Protein AF-0000000078346022 (afdb_homodimer)

pLDDT: mean 91.66, std 9.85, range [33.22, 98.88]

Secondary structure (DSSP, 8-state):
-BEE-----EEEEEEETTEEEE-TTS-EEEEEEEETTEEEEEEE-TT----SEESS--TT--S---S--TTT-EEGGGGGGGS--PPPEEEE-SSSSEEEEE-SSEEEEEE-GGG--EEEEEE--S-TTSPPPEEEEB-TTTTEEEETTS-EEEEEE--TTEEEEESSS-SS-S--TT-EEEE-----TTB-TTT--S-SB---EEEEEETTTTEEEEEEE---S-EEEESS-SEETTTEEEEEEEESSSSEEEEEEE-SSHHHHHHHHHHHH-PPPPPPGGGGS-EEE-HHHHHSTTHHHHHHHHHHHHHHHT----EEEE-GGGGB-TTT--B-TT---TTT-S-HHHHHHHHHHTT-EEEEEE-SEEETT-TTHHHHHHTT-B-EETTTTEE--EEEE-SSTT-EEEEEEB-TTSHHHHHHHHHHHHHHHHHT--EEEE-S-S----BTT-EE-GGG---EEHHHH-HHHHHHHHHHHHHHHHHHH-TTBPPEEEESSB-TTGGGT--BEE--SBBSSHHHHHHHHHHHHHHHHTT--SEE--TT-SBSSPPPGGGG-HHHHHHHHHHHHHTHHHHHHHHHHHHHH---SEEEHHHHHTT-GGGTT--S-EEETTTEEEE---STT--EEEEEE--SBTTB-EEEETTT--EEESSEEEEEE--TTS-SEEEEETTEEEEE----SS---TT--EEEEEEE--TT--SPPPPEEEEE--SSBTT---EEEEEEEEE-TTSEEEEEEEEEEESS--S--EEEEEEPTT--PEEEEE-TTS-EEE-EE-TTT--EEEEEE---GGG-/-BEE-----EEEEEEETTEEEE-TTS-EEEEEEEETTEEEEEEE-TT----SEESS--TT--S---S--TTT-EEGGGGGGGS-----EEEE-SSSSEEEEE-SSEEEEEE-GGG--EEEEEE--S-TTSPPPEEEEB-TTTTEEEETTS-EEEEEE--TTEEEEESSS-SS-S--TT-EEEE-----TTB-TTT--S-SB---EEEEEETTTTEEEEEEE---S-EEEESS-SEETTTEEEEEEEESSSSEEEEEEE-SSHHHHHHHHHHHH-PPPPPPGGGGS-EEE-HHHHHSTTHHHHHHHHHHHHHHTT----EEEE-GGGGB-TTT--B-TT---TTT-S-HHHHHHHHHHTT-EEEEEE-SEEETT-TTHHHHHHTT-B-EETTTTEE--EEEE-SSTT-EEEEEEB-TTSHHHHHHHHHHHHHHHHHT--EEEE-S-S----BTT-EE-GGG-TTEEHHHH-HHHHHHHHHHHHHHHHHHH-TTBPPEEEESSB-TTGGGT--BEE--SBBSSHHHHHHHHHHHHHHHHTT--SEE--TT-SBSSPPPGGGG-HHHHHHHHHHHHHTHHHHHHHHHHHHHH---SEEEHHHHHTT-GGGTT--S-EEETTTEEEE---STT--EEEEEE--SBTTB-EEEETTT--EEESSEEEEEE--TTS-SEEEEETTEEEEE----SS-S-----EEEEEEE--TT--SPPPPEEEEE--SSBTT---EEEEEEEEE-TTSEEEEEEEEEEESS--S--EEEEEEPTT--PEEEEE-TTS-EEE-EE-TTT--EEEEEE---GGG-

Radius of gyration: 36.04 Å; Cα contacts (8 Å, |Δi|>4): 4235; chains: 2; bounding box: 82×102×96 Å

Structure (mmCIF, N/CA/C/O backbone):
data_AF-0000000078346022-model_v1
#
loop_
_entity.id
_entity.type
_entity.pdbx_description
1 polymer 'Uncharacterized protein'
#
loop_
_atom_site.group_PDB
_atom_site.id
_atom_site.type_symbol
_atom_site.label_atom_id
_atom_site.label_alt_id
_atom_site.label_comp_id
_atom_site.label_asym_id
_atom_site.label_entity_id
_atom_site.label_seq_id
_atom_site.pdbx_PDB_ins_code
_atom_site.Cartn_x
_atom_site.Cartn_y
_atom_site.Cartn_z
_atom_site.occupancy
_atom_site.B_iso_or_equiv
_atom_site.auth_seq_id
_atom_site.auth_comp_id
_atom_site.auth_asym_id
_atom_site.auth_atom_id
_atom_site.pdbx_PDB_model_num
ATOM 1 N N . MET A 1 1 ? 4.852 -13.477 15.742 1 86.56 1 MET A N 1
ATOM 2 C CA . MET A 1 1 ? 3.494 -13.18 16.188 1 86.56 1 MET A CA 1
ATOM 3 C C . MET A 1 1 ? 2.922 -14.336 17 1 86.56 1 MET A C 1
ATOM 5 O O . MET A 1 1 ? 3.137 -15.5 16.656 1 86.56 1 MET A O 1
ATOM 9 N N . ARG A 1 2 ? 2.363 -14.094 18.156 1 91.38 2 ARG A N 1
ATOM 10 C CA . ARG A 1 2 ? 1.606 -15.008 19 1 91.38 2 ARG A CA 1
ATOM 11 C C . ARG A 1 2 ? 0.246 -14.422 19.359 1 91.38 2 ARG A C 1
ATOM 13 O O . ARG A 1 2 ? 0.066 -13.891 20.453 1 91.38 2 ARG A O 1
ATOM 20 N N . LEU A 1 3 ? -0.687 -14.578 18.484 1 93.19 3 LEU A N 1
ATOM 21 C CA . LEU A 1 3 ? -1.967 -13.883 18.578 1 93.19 3 LEU A CA 1
ATOM 22 C C . LEU A 1 3 ? -2.949 -14.656 19.438 1 93.19 3 LEU A C 1
ATOM 24 O O . LEU A 1 3 ? -3.006 -15.891 19.375 1 93.19 3 LEU A O 1
ATOM 28 N N . ARG A 1 4 ? -3.605 -13.953 20.312 1 93.62 4 ARG A N 1
ATOM 29 C CA . ARG A 1 4 ? -4.648 -14.484 21.188 1 93.62 4 ARG A CA 1
ATOM 30 C C . ARG A 1 4 ? -5.953 -13.711 21.016 1 93.62 4 ARG A C 1
ATOM 32 O O . ARG A 1 4 ? -5.945 -12.492 20.859 1 93.62 4 ARG A O 1
ATOM 39 N N . ILE A 1 5 ? -7.016 -14.422 20.969 1 93.69 5 ILE A N 1
ATOM 40 C CA . ILE A 1 5 ? -8.352 -13.844 20.953 1 93.69 5 ILE A CA 1
ATOM 41 C C . ILE A 1 5 ? -9.07 -14.188 22.266 1 93.69 5 ILE A C 1
ATOM 43 O O . ILE A 1 5 ? -9.43 -15.344 22.5 1 93.69 5 ILE A O 1
ATOM 47 N N . PRO A 1 6 ? -9.328 -13.18 23.062 1 95.38 6 PRO A N 1
ATOM 48 C CA . PRO A 1 6 ? -10.016 -13.469 24.328 1 95.38 6 PRO A CA 1
ATOM 49 C C . PRO A 1 6 ? -11.406 -14.062 24.109 1 95.38 6 PRO A C 1
ATOM 51 O O . PRO A 1 6 ? -12.133 -13.641 23.203 1 95.38 6 PRO A O 1
ATOM 54 N N . GLN A 1 7 ? -11.797 -14.977 25.016 1 93.62 7 GLN A N 1
ATOM 55 C CA . GLN A 1 7 ? -13.094 -15.648 24.953 1 93.62 7 GLN A CA 1
ATOM 56 C C . GLN A 1 7 ? -13.727 -15.734 26.344 1 93.62 7 GLN A C 1
ATOM 58 O O . GLN A 1 7 ? -13.086 -15.414 27.344 1 93.62 7 GLN A O 1
ATOM 63 N N . ASN A 1 8 ? -15.047 -16.125 26.359 1 95.44 8 ASN A N 1
ATOM 64 C CA . ASN A 1 8 ? -15.82 -16.328 27.594 1 95.44 8 ASN A CA 1
ATOM 65 C C . ASN A 1 8 ? -15.93 -15.039 28.406 1 95.44 8 ASN A C 1
ATOM 67 O O . ASN A 1 8 ? -15.609 -15.023 29.594 1 95.44 8 ASN A O 1
ATOM 71 N N . PHE A 1 9 ? -16.312 -14.023 27.781 1 96.06 9 PHE A N 1
ATOM 72 C CA . PHE A 1 9 ? -16.516 -12.734 28.438 1 96.06 9 PHE A CA 1
ATOM 73 C C . PHE A 1 9 ? -17.734 -12.773 29.359 1 96.06 9 PHE A C 1
ATOM 75 O O . PHE A 1 9 ? -18.75 -13.398 29.031 1 96.06 9 PHE A O 1
ATOM 82 N N . GLN A 1 10 ? -17.656 -12.07 30.484 1 93.56 10 GLN A N 1
ATOM 83 C CA . GLN A 1 10 ? -18.75 -11.859 31.438 1 93.56 10 GLN A CA 1
ATOM 84 C C . GLN A 1 10 ? -18.781 -10.43 31.953 1 93.56 10 GLN A C 1
ATOM 86 O O . GLN A 1 10 ? -17.734 -9.766 32 1 93.56 10 GLN A O 1
ATOM 91 N N . VAL A 1 11 ? -19.969 -9.953 32.219 1 92.94 11 VAL A N 1
ATOM 92 C CA . VAL A 1 11 ? -20.109 -8.633 32.812 1 92.94 11 VAL A CA 1
ATOM 93 C C . VAL A 1 11 ? -19.594 -8.672 34.25 1 92.94 11 VAL A C 1
ATOM 95 O O . VAL A 1 11 ? -19.938 -9.578 35.031 1 92.94 11 VAL A O 1
ATOM 98 N N . VAL A 1 12 ? -18.781 -7.691 34.5 1 89.19 12 VAL A N 1
ATOM 99 C CA . VAL A 1 12 ? -18.234 -7.594 35.844 1 89.19 12 VAL A CA 1
ATOM 100 C C . VAL A 1 12 ? -19.188 -6.793 36.75 1 89.19 12 VAL A C 1
ATOM 102 O O . VAL A 1 12 ? -19.766 -5.801 36.281 1 89.19 12 VAL A O 1
ATOM 105 N N . ASP A 1 13 ? -19.656 -7.145 37.938 1 70.62 13 ASP A N 1
ATOM 106 C CA . ASP A 1 13 ? -20.719 -6.688 38.812 1 70.62 13 ASP A CA 1
ATOM 107 C C . ASP A 1 13 ? -20.484 -5.258 39.281 1 70.62 13 ASP A C 1
ATOM 109 O O . ASP A 1 13 ? -21.359 -4.629 39.844 1 70.62 13 ASP A O 1
ATOM 113 N N . ASN A 1 14 ? -19.391 -4.613 39.031 1 61.38 14 ASN A N 1
ATOM 114 C CA . ASN A 1 14 ? -19.203 -3.377 39.781 1 61.38 14 ASN A CA 1
ATOM 115 C C . ASN A 1 14 ? -19.828 -2.184 39.062 1 61.38 14 ASN A C 1
ATOM 117 O O . ASN A 1 14 ? -19.344 -1.061 39.156 1 61.38 14 ASN A O 1
ATOM 121 N N . GLY A 1 15 ? -21.031 -2.287 38.406 1 64.12 15 GLY A N 1
ATOM 122 C CA . GLY A 1 15 ? -21.734 -1.156 37.812 1 64.12 15 GLY A CA 1
ATOM 123 C C . GLY A 1 15 ? -21.625 -1.075 36.312 1 64.12 15 GLY A C 1
ATOM 124 O O . GLY A 1 15 ? -20.719 -1.668 35.719 1 64.12 15 GLY A O 1
ATOM 125 N N . LEU A 1 16 ? -22.719 -0.523 35.812 1 66.5 16 LEU A N 1
ATOM 126 C CA . LEU A 1 16 ? -22.906 -0.457 34.375 1 66.5 16 LEU A CA 1
ATOM 127 C C . LEU A 1 16 ? -22.359 0.853 33.812 1 66.5 16 LEU A C 1
ATOM 129 O O . LEU A 1 16 ? -22.391 1.071 32.594 1 66.5 16 LEU A O 1
ATOM 133 N N . GLN A 1 17 ? -21.828 1.64 34.656 1 78.88 17 GLN A N 1
ATOM 134 C CA . GLN A 1 17 ? -21.188 2.865 34.219 1 78.88 17 GLN A CA 1
ATOM 135 C C . GLN A 1 17 ? -19.844 3.08 34.906 1 78.88 17 GLN A C 1
ATOM 137 O O . GLN A 1 17 ? -19.781 3.654 36 1 78.88 17 GLN A O 1
ATOM 142 N N . PRO A 1 18 ? -18.75 2.73 34.25 1 91.62 18 PRO A N 1
ATOM 143 C CA . PRO A 1 18 ? -18.688 2.121 32.938 1 91.62 18 PRO A CA 1
ATOM 144 C C . PRO A 1 18 ? -19.016 0.631 32.938 1 91.62 18 PRO A C 1
ATOM 146 O O . PRO A 1 18 ? -19 0.001 34 1 91.62 18 PRO A O 1
ATOM 149 N N . LEU A 1 19 ? -19.5 0.159 31.828 1 94.69 19 LEU A N 1
ATOM 150 C CA . LEU A 1 19 ? -19.656 -1.283 31.688 1 94.69 19 LEU A CA 1
ATOM 151 C C . LEU A 1 19 ? -18.297 -1.981 31.625 1 94.69 19 LEU A C 1
ATOM 153 O O . LEU A 1 19 ? -17.422 -1.571 30.859 1 94.69 19 LEU A O 1
ATOM 157 N N . ARG A 1 20 ? -18.109 -2.979 32.438 1 95.62 20 ARG A N 1
ATOM 158 C CA . ARG A 1 20 ? -16.859 -3.75 32.469 1 95.62 20 ARG A CA 1
ATOM 159 C C . ARG A 1 20 ? -17.125 -5.219 32.156 1 95.62 20 ARG A C 1
ATOM 161 O O . ARG A 1 20 ? -18.047 -5.824 32.688 1 95.62 20 ARG A O 1
ATOM 168 N N . LEU A 1 21 ? -16.359 -5.688 31.219 1 96.44 21 LEU A N 1
ATOM 169 C CA . LEU A 1 21 ? -16.422 -7.09 30.828 1 96.44 21 LEU A CA 1
ATOM 170 C C . LEU A 1 21 ? -15.07 -7.773 31 1 96.44 21 LEU A C 1
ATOM 172 O O . LEU A 1 21 ? -14.031 -7.184 30.688 1 96.44 21 LEU A O 1
ATOM 176 N N . SER A 1 22 ? -15.031 -8.922 31.516 1 96 22 SER A N 1
ATOM 177 C CA . SER A 1 22 ? -13.797 -9.688 31.672 1 96 22 SER A CA 1
ATOM 178 C C . SER A 1 22 ? -13.883 -11.031 30.953 1 96 22 SER A C 1
ATOM 180 O O . SER A 1 22 ? -14.93 -11.68 30.969 1 96 22 SER A O 1
ATOM 182 N N . SER A 1 23 ? -12.805 -11.398 30.297 1 96.69 23 SER A N 1
ATOM 183 C CA . SER A 1 23 ? -12.742 -12.672 29.594 1 96.69 23 SER A CA 1
ATOM 184 C C . SER A 1 23 ? -12.203 -13.781 30.5 1 96.69 23 SER A C 1
ATOM 186 O O . SER A 1 23 ? -11.727 -13.508 31.594 1 96.69 23 SER A O 1
ATOM 188 N N . GLY A 1 24 ? -12.258 -15 30.016 1 94.56 24 GLY A N 1
ATOM 189 C CA . GLY A 1 24 ? -11.766 -16.156 30.766 1 94.56 24 GLY A CA 1
ATOM 190 C C . GLY A 1 24 ? -10.273 -16.094 31.016 1 94.56 24 GLY A C 1
ATOM 191 O O . GLY A 1 24 ? -9.797 -16.562 32.062 1 94.56 24 GLY A O 1
ATOM 192 N N . ASP A 1 25 ? -9.523 -15.516 30.125 1 92.38 25 ASP A N 1
ATOM 193 C CA . ASP A 1 25 ? -8.07 -15.477 30.25 1 92.38 25 ASP A CA 1
ATOM 194 C C . ASP A 1 25 ? -7.625 -14.242 31.031 1 92.38 25 ASP A C 1
ATOM 196 O O . ASP A 1 25 ? -6.434 -14.055 31.266 1 92.38 25 ASP A O 1
ATOM 200 N N . GLY A 1 26 ? -8.547 -13.367 31.297 1 93.94 26 GLY A N 1
ATOM 201 C CA . GLY A 1 26 ? -8.211 -12.234 32.156 1 93.94 26 GLY A CA 1
ATOM 202 C C . GLY A 1 26 ? -8.188 -10.914 31.406 1 93.94 26 GLY A C 1
ATOM 203 O O . GLY A 1 26 ? -7.824 -9.883 31.969 1 93.94 26 GLY A O 1
ATOM 204 N N . SER A 1 27 ? -8.602 -10.859 30.188 1 95.88 27 SER A N 1
ATOM 205 C CA . SER A 1 27 ? -8.742 -9.586 29.484 1 95.88 27 SER A CA 1
ATOM 206 C C . SER A 1 27 ? -9.891 -8.766 30.047 1 95.88 27 SER A C 1
ATOM 208 O O . SER A 1 27 ? -10.914 -9.312 30.469 1 95.88 27 SER A O 1
ATOM 210 N N . LEU A 1 28 ? -9.688 -7.512 30.109 1 96.12 28 LEU A N 1
ATOM 211 C CA . LEU A 1 28 ? -10.727 -6.59 30.531 1 96.12 28 LEU A CA 1
ATOM 212 C C . LEU A 1 28 ? -11.117 -5.641 29.406 1 96.12 28 LEU A C 1
ATOM 214 O O . LEU A 1 28 ? -10.25 -5.07 28.734 1 96.12 28 LEU A O 1
ATOM 218 N N . VAL A 1 29 ? -12.391 -5.504 29.125 1 97.12 29 VAL A N 1
ATOM 219 C CA . VAL A 1 29 ? -12.922 -4.504 28.219 1 97.12 29 VAL A CA 1
ATOM 220 C C . VAL A 1 29 ? -13.859 -3.557 28.969 1 97.12 29 VAL A C 1
ATOM 222 O O . VAL A 1 29 ? -14.773 -4 29.656 1 97.12 29 VAL A O 1
ATOM 225 N N . VAL A 1 30 ? -13.617 -2.293 28.859 1 96.31 30 VAL A N 1
ATOM 226 C CA . VAL A 1 30 ? -14.398 -1.276 29.562 1 96.31 30 VAL A CA 1
ATOM 227 C C . VAL A 1 30 ? -15.094 -0.379 28.531 1 96.31 30 VAL A C 1
ATOM 229 O O . VAL A 1 30 ? -14.453 0.173 27.641 1 96.31 30 VAL A O 1
ATOM 232 N N . VAL A 1 31 ? -16.406 -0.215 28.594 1 96.94 31 VAL A N 1
ATOM 233 C CA . VAL A 1 31 ? -17.203 0.651 27.734 1 96.94 31 VAL A CA 1
ATOM 234 C C . VAL A 1 31 ? -17.734 1.831 28.547 1 96.94 31 VAL A C 1
ATOM 236 O O . VAL A 1 31 ? -18.516 1.648 29.469 1 96.94 31 VAL A O 1
ATOM 239 N N . HIS A 1 32 ? -17.344 2.984 28.188 1 96.44 32 HIS A N 1
ATOM 240 C CA . HIS A 1 32 ? -17.719 4.191 28.922 1 96.44 32 HIS A CA 1
ATOM 241 C C . HIS A 1 32 ? -18.438 5.184 28.016 1 96.44 32 HIS A C 1
ATOM 243 O O . HIS A 1 32 ? -17.828 5.754 27.109 1 96.44 32 HIS A O 1
ATOM 249 N N . VAL A 1 33 ? -19.734 5.457 28.266 1 96.75 33 VAL A N 1
ATOM 250 C CA . VAL A 1 33 ? -20.453 6.512 27.562 1 96.75 33 VAL A CA 1
ATOM 251 C C . VAL A 1 33 ? -20 7.879 28.062 1 96.75 33 VAL A C 1
ATOM 253 O O . VAL A 1 33 ? -20.234 8.227 29.234 1 96.75 33 VAL A O 1
ATOM 256 N N . LEU A 1 34 ? -19.375 8.633 27.25 1 96.81 34 LEU A N 1
ATOM 257 C CA . LEU A 1 34 ? -18.828 9.93 27.641 1 96.81 34 LEU A CA 1
ATOM 258 C C . LEU A 1 34 ? -19.812 11.055 27.344 1 96.81 34 LEU A C 1
ATOM 260 O O . LEU A 1 34 ? -19.906 12.023 28.094 1 96.81 34 LEU A O 1
ATOM 264 N N . GLU A 1 35 ? -20.438 11.109 26.203 1 96.69 35 GLU A N 1
ATOM 265 C CA . GLU A 1 35 ? -21.516 11.961 25.719 1 96.69 35 GLU A CA 1
ATOM 266 C C . GLU A 1 35 ? -22.609 11.148 25.016 1 96.69 35 GLU A C 1
ATOM 268 O O . GLU A 1 35 ? -22.438 9.945 24.797 1 96.69 35 GLU A O 1
ATOM 273 N N . ASP A 1 36 ? -23.719 11.781 24.625 1 96.81 36 ASP A N 1
ATOM 274 C CA . ASP A 1 36 ? -24.812 11.055 23.984 1 96.81 36 ASP A CA 1
ATOM 275 C C . ASP A 1 36 ? -24.359 10.461 22.641 1 96.81 36 ASP A C 1
ATOM 277 O O . ASP A 1 36 ? -24.922 9.477 22.172 1 96.81 36 ASP A O 1
ATOM 281 N N . ASN A 1 37 ? -23.281 11 22.016 1 97.88 37 ASN A N 1
ATOM 282 C CA . ASN A 1 37 ? -22.828 10.531 20.719 1 97.88 37 ASN A CA 1
ATOM 283 C C . ASN A 1 37 ? -21.391 10.016 20.781 1 97.88 37 ASN A C 1
ATOM 285 O O . ASN A 1 37 ? -20.734 9.836 19.75 1 97.88 37 ASN A O 1
ATOM 289 N N . LEU A 1 38 ? -20.781 9.875 21.953 1 97.75 38 LEU A N 1
ATOM 290 C CA . LEU A 1 38 ? -19.375 9.57 22.109 1 97.75 38 LEU A CA 1
ATOM 291 C C . LEU A 1 38 ? -19.156 8.477 23.141 1 97.75 38 LEU A C 1
ATOM 293 O O . LEU A 1 38 ? -19.594 8.609 24.281 1 97.75 38 LEU A O 1
ATOM 297 N N . VAL A 1 39 ? -18.5 7.406 22.734 1 98.19 39 VAL A N 1
ATOM 298 C CA . VAL A 1 39 ? -18.25 6.258 23.609 1 98.19 39 VAL A CA 1
ATOM 299 C C . VAL A 1 39 ? -16.766 5.922 23.594 1 98.19 39 VAL A C 1
ATOM 301 O O . VAL A 1 39 ? -16.141 5.859 22.531 1 98.19 39 VAL A O 1
ATOM 304 N N . ARG A 1 40 ? -16.141 5.758 24.766 1 98 40 ARG A N 1
ATOM 305 C CA . ARG A 1 40 ? -14.773 5.301 24.938 1 98 40 ARG A CA 1
ATOM 306 C C . ARG A 1 40 ? -14.727 3.812 25.266 1 98 40 ARG A C 1
ATOM 308 O O . ARG A 1 40 ? -15.5 3.334 26.109 1 98 40 ARG A O 1
ATOM 315 N N . VAL A 1 41 ? -13.898 3.041 24.562 1 98.31 41 VAL A N 1
ATOM 316 C CA . VAL A 1 41 ? -13.719 1.615 24.812 1 98.31 41 VAL A CA 1
ATOM 317 C C . VAL A 1 41 ? -12.242 1.317 25.078 1 98.31 41 VAL A C 1
ATOM 319 O O . VAL A 1 41 ? -11.367 1.778 24.344 1 98.31 41 VAL A O 1
ATOM 322 N N . GLN A 1 42 ? -11.961 0.608 26.141 1 97.25 42 GLN A N 1
ATOM 323 C CA . GLN A 1 42 ? -10.609 0.154 26.469 1 97.25 42 GLN A CA 1
ATOM 324 C C . GLN A 1 42 ? -10.523 -1.37 26.453 1 97.25 42 GLN A C 1
ATOM 326 O O . GLN A 1 42 ? -11.461 -2.051 26.891 1 97.25 42 GLN A O 1
ATOM 331 N N . HIS A 1 43 ? -9.555 -1.953 25.844 1 97.88 43 HIS A N 1
ATOM 332 C CA . HIS A 1 43 ? -9.188 -3.361 25.953 1 97.88 43 HIS A CA 1
ATOM 333 C C . HIS A 1 43 ? -7.832 -3.531 26.625 1 97.88 43 HIS A C 1
ATOM 335 O O . HIS A 1 43 ? -6.812 -3.076 26.109 1 97.88 43 HIS A O 1
ATOM 341 N N . ILE A 1 44 ? -7.762 -4.121 27.766 1 96.56 44 ILE A N 1
ATOM 342 C CA . ILE A 1 44 ? -6.566 -4.387 28.547 1 96.56 44 ILE A CA 1
ATOM 343 C C . ILE A 1 44 ? -6.309 -5.891 28.609 1 96.56 44 ILE A C 1
ATOM 345 O O . ILE A 1 44 ? -6.914 -6.602 29.406 1 96.56 44 ILE A O 1
ATOM 349 N N . PRO A 1 45 ? -5.383 -6.379 27.75 1 96.62 45 PRO A N 1
ATOM 350 C CA . PRO A 1 45 ? -5.043 -7.805 27.797 1 96.62 45 PRO A CA 1
ATOM 351 C C . PRO A 1 45 ? -4.484 -8.234 29.156 1 96.62 45 PRO A C 1
ATOM 353 O O . PRO A 1 45 ? -4.125 -7.387 29.969 1 96.62 45 PRO A O 1
ATOM 356 N N . PRO A 1 46 ? -4.441 -9.562 29.406 1 94.81 46 PRO A N 1
ATOM 357 C CA . PRO A 1 46 ? -3.926 -10.055 30.688 1 94.81 46 PRO A CA 1
ATOM 358 C C . PRO A 1 46 ? -2.48 -9.633 30.938 1 94.81 46 PRO A C 1
ATOM 360 O O . PRO A 1 46 ? -1.649 -9.68 30.031 1 94.81 46 PRO A O 1
ATOM 363 N N . ASN A 1 47 ? -2.219 -9.211 32.062 1 89.44 47 ASN A N 1
ATOM 364 C CA . ASN A 1 47 ? -0.885 -8.875 32.562 1 89.44 47 ASN A CA 1
ATOM 365 C C . ASN A 1 47 ? -0.299 -7.68 31.797 1 89.44 47 ASN A C 1
ATOM 367 O O . ASN A 1 47 ? 0.918 -7.582 31.641 1 89.44 47 ASN A O 1
ATOM 371 N N . LYS A 1 48 ? -1.126 -6.934 31.188 1 90.5 48 LYS A N 1
ATOM 372 C CA . LYS A 1 48 ? -0.692 -5.688 30.562 1 90.5 48 LYS A CA 1
ATOM 373 C C . LYS A 1 48 ? -1.269 -4.477 31.297 1 90.5 48 LYS A C 1
ATOM 375 O O . LYS A 1 48 ? -2.363 -4.547 31.844 1 90.5 48 LYS A O 1
ATOM 380 N N . ASN A 1 49 ? -0.48 -3.471 31.344 1 85.56 49 ASN A N 1
ATOM 381 C CA . ASN A 1 49 ? -0.935 -2.229 31.969 1 85.56 49 ASN A CA 1
ATOM 382 C C . ASN A 1 49 ? -0.941 -1.075 30.969 1 85.56 49 ASN A C 1
ATOM 384 O O . ASN A 1 49 ? 0.013 -0.901 30.203 1 85.56 49 ASN A O 1
ATOM 388 N N . PRO A 1 50 ? -2.049 -0.382 31 1 87.5 50 PRO A N 1
ATOM 389 C CA . PRO A 1 50 ? -2.043 0.817 30.156 1 87.5 50 PRO A CA 1
ATOM 390 C C . PRO A 1 50 ? -1.057 1.876 30.656 1 87.5 50 PRO A C 1
ATOM 392 O O . PRO A 1 50 ? -0.699 1.894 31.828 1 87.5 50 PRO A O 1
ATOM 395 N N . LEU A 1 51 ? -0.676 2.73 29.703 1 88.56 51 LEU A N 1
ATOM 396 C CA . LEU A 1 51 ? 0.009 3.943 30.125 1 88.56 51 LEU A CA 1
ATOM 397 C C . LEU A 1 51 ? -0.872 4.762 31.062 1 88.56 51 LEU A C 1
ATOM 399 O O . LEU A 1 51 ? -2.074 4.898 30.828 1 88.56 51 LEU A O 1
ATOM 403 N N . GLU A 1 52 ? -0.318 5.293 32.031 1 89.06 52 GLU A N 1
ATOM 404 C CA . GLU A 1 52 ? -1.072 5.996 33.062 1 89.06 52 GLU A CA 1
ATOM 405 C C . GLU A 1 52 ? -1.688 7.281 32.5 1 89.06 52 GLU A C 1
ATOM 407 O O . GLU A 1 52 ? -2.768 7.691 32.938 1 89.06 52 GLU A O 1
ATOM 412 N N . THR A 1 53 ? -0.99 7.895 31.641 1 90.5 53 THR A N 1
ATOM 413 C CA . THR A 1 53 ? -1.434 9.211 31.188 1 90.5 53 THR A CA 1
ATOM 414 C C . THR A 1 53 ? -1.591 9.234 29.672 1 90.5 53 THR A C 1
ATOM 416 O O . THR A 1 53 ? -1.006 8.406 28.953 1 90.5 53 THR A O 1
ATOM 419 N N . THR A 1 54 ? -2.461 10.078 29.203 1 92.69 54 THR A N 1
ATOM 420 C CA . THR A 1 54 ? -2.562 10.445 27.797 1 92.69 54 THR A CA 1
ATOM 421 C C . THR A 1 54 ? -2.209 11.922 27.594 1 92.69 54 THR A C 1
ATOM 423 O O . THR A 1 54 ? -2.535 12.758 28.438 1 92.69 54 THR A O 1
ATOM 426 N N . HIS A 1 55 ? -1.502 12.156 26.5 1 91.44 55 HIS A N 1
ATOM 427 C CA . HIS A 1 55 ? -1.093 13.523 26.219 1 91.44 55 HIS A CA 1
ATOM 428 C C . HIS A 1 55 ? -1.881 14.102 25.047 1 91.44 55 HIS A C 1
ATOM 430 O O . HIS A 1 55 ? -1.911 15.32 24.844 1 91.44 55 HIS A O 1
ATOM 436 N N . ALA A 1 56 ? -2.559 13.266 24.297 1 92.69 56 ALA A N 1
ATOM 437 C CA . ALA A 1 56 ? -3.293 13.719 23.125 1 92.69 56 ALA A CA 1
ATOM 438 C C . ALA A 1 56 ? -4.723 14.109 23.484 1 92.69 56 ALA A C 1
ATOM 440 O O . ALA A 1 56 ? -5.27 15.062 22.922 1 92.69 56 ALA A O 1
ATOM 441 N N . VAL A 1 57 ? -5.379 13.383 24.375 1 93 57 VAL A N 1
ATOM 442 C CA . VAL A 1 57 ? -6.746 13.656 24.797 1 93 57 VAL A CA 1
ATOM 443 C C . VAL A 1 57 ? -6.75 14.805 25.812 1 93 57 VAL A C 1
ATOM 445 O O . VAL A 1 57 ? -6.152 14.703 26.875 1 93 57 VAL A O 1
ATOM 448 N N . TYR A 1 58 ? -7.414 15.812 25.391 1 86.81 58 TYR A N 1
ATOM 449 C CA . TYR A 1 58 ? -7.434 17.016 26.219 1 86.81 58 TYR A CA 1
ATOM 450 C C . TYR A 1 58 ? -8.719 17.797 26 1 86.81 58 TYR A C 1
ATOM 452 O O . TYR A 1 58 ? -8.688 18.938 25.547 1 86.81 58 TYR A O 1
ATOM 460 N N . PRO A 1 59 ? -9.859 17.234 26.516 1 81.62 59 PRO A N 1
ATOM 461 C CA . PRO A 1 59 ? -11.141 17.922 26.281 1 81.62 59 PRO A CA 1
ATOM 462 C C . PRO A 1 59 ? -11.227 19.266 27 1 81.62 59 PRO A C 1
ATOM 464 O O . PRO A 1 59 ? -10.719 19.406 28.109 1 81.62 59 PRO A O 1
ATOM 467 N N . GLY A 1 60 ? -12.078 20.188 26.5 1 67.06 60 GLY A N 1
ATOM 468 C CA . GLY A 1 60 ? -12.336 21.484 27.109 1 67.06 60 GLY A CA 1
ATOM 469 C C . GLY A 1 60 ? -11.211 22.484 26.906 1 67.06 60 GLY A C 1
ATOM 470 O O . GLY A 1 60 ? -11.227 23.578 27.484 1 67.06 60 GLY A O 1
ATOM 471 N N . PHE A 1 61 ? -10.148 21.938 26.297 1 55.44 61 PHE A N 1
ATOM 472 C CA . PHE A 1 61 ? -8.984 22.812 26.172 1 55.44 61 PHE A CA 1
ATOM 473 C C . PHE A 1 61 ? -9.07 23.656 24.906 1 55.44 61 PHE A C 1
ATOM 475 O O . PHE A 1 61 ? -9.367 23.141 23.828 1 55.44 61 PHE A O 1
ATOM 482 N N . ASN A 1 62 ? -9.562 25.016 25.031 1 50.78 62 ASN A N 1
ATOM 483 C CA . ASN A 1 62 ? -9.234 25.969 23.984 1 50.78 62 ASN A CA 1
ATOM 484 C C . ASN A 1 62 ? -7.766 26.391 24.031 1 50.78 62 ASN A C 1
ATOM 486 O O . ASN A 1 62 ? -7.117 26.25 25.078 1 50.78 62 ASN A O 1
ATOM 490 N N . ALA A 1 63 ? -7.094 26.578 22.938 1 45.5 63 ALA A N 1
ATOM 491 C CA . ALA A 1 63 ? -5.699 27 22.844 1 45.5 63 ALA A CA 1
ATOM 492 C C . ALA A 1 63 ? -5.348 27.984 23.953 1 45.5 63 ALA A C 1
ATOM 494 O O . ALA A 1 63 ? -4.188 28.359 24.109 1 45.5 63 ALA A O 1
ATOM 495 N N . THR A 1 64 ? -6.32 28.922 24.312 1 44.34 64 THR A N 1
ATOM 496 C CA . THR A 1 64 ? -5.758 29.875 25.266 1 44.34 64 THR A CA 1
ATOM 497 C C . THR A 1 64 ? -5.25 29.156 26.516 1 44.34 64 THR A C 1
ATOM 499 O O . THR A 1 64 ? -6.027 28.875 27.438 1 44.34 64 THR A O 1
ATOM 502 N N . ALA A 1 65 ? -4.449 28.312 26.25 1 42.91 65 ALA A N 1
ATOM 503 C CA . ALA A 1 65 ? -3.846 27.5 27.297 1 42.91 65 ALA A CA 1
ATOM 504 C C . ALA A 1 65 ? -3.391 28.359 28.484 1 42.91 65 ALA A C 1
ATOM 506 O O . ALA A 1 65 ? -2.434 29.125 28.359 1 42.91 65 ALA A O 1
ATOM 507 N N . ASN A 1 66 ? -4.191 29.078 29.031 1 40.81 66 ASN A N 1
ATOM 508 C CA . ASN A 1 66 ? -3.453 29.312 30.266 1 40.81 66 ASN A CA 1
ATOM 509 C C . ASN A 1 66 ? -2.662 28.078 30.688 1 40.81 66 ASN A C 1
ATOM 511 O O . ASN A 1 66 ? -2.893 26.969 30.172 1 40.81 66 ASN A O 1
ATOM 515 N N . GLY A 1 67 ? -2.25 28.062 31.969 1 37.91 67 GLY A N 1
ATOM 516 C CA . GLY A 1 67 ? -1.117 27.391 32.594 1 37.91 67 GLY A CA 1
ATOM 517 C C . GLY A 1 67 ? -1.059 25.906 32.281 1 37.91 67 GLY A C 1
ATOM 518 O O . GLY A 1 67 ? -0.018 25.391 31.859 1 37.91 67 GLY A O 1
ATOM 519 N N . MET A 1 68 ? -1.928 24.984 32.969 1 41.25 68 MET A N 1
ATOM 520 C CA . MET A 1 68 ? -1.291 23.875 33.625 1 41.25 68 MET A CA 1
ATOM 521 C C . MET A 1 68 ? -0.827 22.812 32.625 1 41.25 68 MET A C 1
ATOM 523 O O . MET A 1 68 ? -1.296 22.781 31.5 1 41.25 68 MET A O 1
ATOM 527 N N . ASP A 1 69 ? -0.167 21.516 33.219 1 53.84 69 ASP A N 1
ATOM 528 C CA . ASP A 1 69 ? 0.987 20.625 33.188 1 53.84 69 ASP A CA 1
ATOM 529 C C . ASP A 1 69 ? 0.878 19.625 32.062 1 53.84 69 ASP A C 1
ATOM 531 O O . ASP A 1 69 ? 0.495 18.469 32.25 1 53.84 69 ASP A O 1
ATOM 535 N N . SER A 1 70 ? 0.593 20.156 30.859 1 68.69 70 SER A N 1
ATOM 536 C CA . SER A 1 70 ? 0.554 19.312 29.656 1 68.69 70 SER A CA 1
ATOM 537 C C . SER A 1 70 ? 1.729 18.344 29.625 1 68.69 70 SER A C 1
ATOM 539 O O . SER A 1 70 ? 1.635 17.266 29.031 1 68.69 70 SER A O 1
ATOM 541 N N . ILE A 1 71 ? 2.621 18.859 30.297 1 83.25 71 ILE A N 1
ATOM 542 C CA . ILE A 1 71 ? 3.805 18 30.266 1 83.25 71 ILE A CA 1
ATOM 543 C C . ILE A 1 71 ? 3.504 16.672 30.938 1 83.25 71 ILE A C 1
ATOM 545 O O . ILE A 1 71 ? 4.031 15.633 30.547 1 83.25 71 ILE A O 1
ATOM 549 N N . HIS A 1 72 ? 2.564 16.781 31.828 1 86.31 72 HIS A N 1
ATOM 550 C CA . HIS A 1 72 ? 2.287 15.57 32.594 1 86.31 72 HIS A CA 1
ATOM 551 C C . HIS A 1 72 ? 1.169 14.758 31.938 1 86.31 72 HIS A C 1
ATOM 553 O O . HIS A 1 72 ? 0.989 13.578 32.25 1 86.31 72 HIS A O 1
ATOM 559 N N . GLY A 1 73 ? 0.503 15.359 31.047 1 88.12 73 GLY A N 1
ATOM 560 C CA . GLY A 1 73 ? -0.61 14.656 30.438 1 88.12 73 GLY A CA 1
ATOM 561 C C . GLY A 1 73 ? -1.811 14.508 31.344 1 88.12 73 GLY A C 1
ATOM 562 O O . GLY A 1 73 ? -1.792 14.984 32.469 1 88.12 73 GLY A O 1
ATOM 563 N N . LEU A 1 74 ? -2.854 13.906 30.844 1 89.56 74 LEU A N 1
ATOM 564 C CA . LEU A 1 74 ? -4.066 13.594 31.594 1 89.56 74 LEU A CA 1
ATOM 565 C C . LEU A 1 74 ? -4.07 12.133 32.031 1 89.56 74 LEU A C 1
ATOM 567 O O . LEU A 1 74 ? -3.766 11.234 31.25 1 89.56 74 LEU A O 1
ATOM 571 N N . GLU A 1 75 ? -4.348 11.938 33.344 1 90.81 75 GLU A N 1
ATOM 572 C CA . GLU A 1 75 ? -4.492 10.555 33.781 1 90.81 75 GLU A CA 1
ATOM 573 C C . GLU A 1 75 ? -5.613 9.844 33.031 1 90.81 75 GLU A C 1
ATOM 575 O O . GLU A 1 75 ? -6.75 10.32 33 1 90.81 75 GLU A O 1
ATOM 580 N N . ARG A 1 76 ? -5.34 8.758 32.5 1 91.81 76 ARG A N 1
ATOM 581 C CA . ARG A 1 76 ? -6.32 8.023 31.703 1 91.81 76 ARG A CA 1
ATOM 582 C C . ARG A 1 76 ? -7.535 7.645 32.531 1 91.81 76 ARG A C 1
ATOM 584 O O . ARG A 1 76 ? -8.656 7.59 32.031 1 91.81 76 ARG A O 1
ATOM 591 N N . SER A 1 77 ? -7.355 7.402 33.812 1 90.69 77 SER A N 1
ATOM 592 C CA . SER A 1 77 ? -8.445 7.008 34.688 1 90.69 77 SER A CA 1
ATOM 593 C C . SER A 1 77 ? -9.352 8.188 35 1 90.69 77 SER A C 1
ATOM 595 O O . SER A 1 77 ? -10.453 8.008 35.531 1 90.69 77 SER A O 1
ATOM 597 N N . SER A 1 78 ? -8.914 9.367 34.562 1 89.56 78 SER A N 1
ATOM 598 C CA . SER A 1 78 ? -9.688 10.555 34.938 1 89.56 78 SER A CA 1
ATOM 599 C C . SER A 1 78 ? -10.25 11.242 33.688 1 89.56 78 SER A C 1
ATOM 601 O O . SER A 1 78 ? -10.836 12.32 33.781 1 89.56 78 SER A O 1
ATOM 603 N N . VAL A 1 79 ? -10.094 10.625 32.562 1 90.75 79 VAL A N 1
ATOM 604 C CA . VAL A 1 79 ? -10.539 11.227 31.328 1 90.75 79 VAL A CA 1
ATOM 605 C C . VAL A 1 79 ? -12.039 11.492 31.375 1 90.75 79 VAL A C 1
ATOM 607 O O . VAL A 1 79 ? -12.508 12.547 30.938 1 90.75 79 VAL A O 1
ATOM 610 N N . GLN A 1 80 ? -12.828 10.602 31.922 1 90.19 80 GLN A N 1
ATOM 611 C CA . GLN A 1 80 ? -14.289 10.68 31.969 1 90.19 80 GLN A CA 1
ATOM 612 C C . GLN A 1 80 ? -14.758 11.891 32.75 1 90.19 80 GLN A C 1
ATOM 614 O O . GLN A 1 80 ? -15.852 12.414 32.531 1 90.19 80 GLN A O 1
ATOM 619 N N . CYS A 1 81 ? -13.922 12.375 33.625 1 90 81 CYS A N 1
ATOM 620 C CA . CYS A 1 81 ? -14.281 13.508 34.5 1 90 81 CYS A CA 1
ATOM 621 C C . CYS A 1 81 ? -14.383 14.789 33.688 1 90 81 CYS A C 1
ATOM 623 O O . CYS A 1 81 ? -14.961 15.773 34.125 1 90 81 CYS A O 1
ATOM 625 N N . ARG A 1 82 ? -13.938 14.711 32.5 1 89.81 82 ARG A N 1
ATOM 626 C CA . ARG A 1 82 ? -13.93 15.906 31.641 1 89.81 82 ARG A CA 1
ATOM 627 C C . ARG A 1 82 ? -15.109 15.891 30.672 1 89.81 82 ARG A C 1
ATOM 629 O O . ARG A 1 82 ? -15.227 16.781 29.828 1 89.81 82 ARG A O 1
ATOM 636 N N . PHE A 1 83 ? -15.938 14.938 30.766 1 93.44 83 PHE A N 1
ATOM 637 C CA . PHE A 1 83 ? -17.125 14.789 29.938 1 93.44 83 PHE A CA 1
ATOM 638 C C . PHE A 1 83 ? -18.375 14.703 30.797 1 93.44 83 PHE A C 1
ATOM 640 O O . PHE A 1 83 ? -18.297 14.562 32 1 93.44 83 PHE A O 1
ATOM 647 N N . ARG A 1 84 ? -19.656 14.781 30.188 1 93.94 84 ARG A N 1
ATOM 648 C CA . ARG A 1 84 ? -20.922 14.75 30.922 1 93.94 84 ARG A CA 1
ATOM 649 C C . ARG A 1 84 ? -21.203 13.352 31.469 1 93.94 84 ARG A C 1
ATOM 651 O O . ARG A 1 84 ? -21.766 13.203 32.562 1 93.94 84 ARG A O 1
ATOM 658 N N . CYS A 1 85 ? -20.906 12.359 30.719 1 95 85 CYS A N 1
ATOM 659 C CA . CYS A 1 85 ? -21.094 10.945 31.047 1 95 85 CYS A CA 1
ATOM 660 C C . CYS A 1 85 ? -22.547 10.648 31.375 1 95 85 CYS A C 1
ATOM 662 O O . CYS A 1 85 ? -22.844 10.117 32.438 1 95 85 CYS A O 1
ATOM 664 N N . PRO A 1 86 ? -23.391 10.883 30.469 1 94.19 86 PRO A N 1
ATOM 665 C CA . PRO A 1 86 ? -24.781 10.508 30.734 1 94.19 86 PRO A CA 1
ATOM 666 C C . PRO A 1 86 ? -24.953 9.016 31 1 94.19 86 PRO A C 1
ATOM 668 O O . PRO A 1 86 ? -24.281 8.195 30.375 1 94.19 86 PRO A O 1
ATOM 671 N N . VAL A 1 87 ? -25.875 8.617 31.859 1 93.38 87 VAL A N 1
ATOM 672 C CA . VAL A 1 87 ? -26.125 7.211 32.156 1 93.38 87 VAL A CA 1
ATOM 673 C C . VAL A 1 87 ? -27.016 6.602 31.062 1 93.38 87 VAL A C 1
ATOM 675 O O . VAL A 1 87 ? -28.156 7 30.891 1 93.38 87 VAL A O 1
ATOM 678 N N . PRO A 1 88 ? -26.469 5.684 30.391 1 93.25 88 PRO A N 1
ATOM 679 C CA . PRO A 1 88 ? -27.312 5.051 29.375 1 93.25 88 PRO A CA 1
ATOM 680 C C . PRO A 1 88 ? -28.359 4.109 29.969 1 93.25 88 PRO A C 1
ATOM 682 O O . PRO A 1 88 ? -28.172 3.604 31.078 1 93.25 88 PRO A O 1
ATOM 685 N N . SER A 1 89 ? -29.469 3.889 29.297 1 92.12 89 SER A N 1
ATOM 686 C CA . SER A 1 89 ? -30.359 2.789 29.641 1 92.12 89 SER A CA 1
ATOM 687 C C . SER A 1 89 ? -29.766 1.444 29.25 1 92.12 89 SER A C 1
ATOM 689 O O . SER A 1 89 ? -29.156 1.312 28.172 1 92.12 89 SER A O 1
ATOM 691 N N . VAL A 1 90 ? -29.844 0.497 30.141 1 91.81 90 VAL A N 1
ATOM 692 C CA . VAL A 1 90 ? -29.281 -0.826 29.875 1 91.81 90 VAL A CA 1
ATOM 693 C C . VAL A 1 90 ? -30.406 -1.87 29.891 1 91.81 90 VAL A C 1
ATOM 695 O O . VAL A 1 90 ? -31.141 -1.976 30.875 1 91.81 90 VAL A O 1
ATOM 698 N N . THR A 1 91 ? -30.531 -2.588 28.844 1 90.56 91 THR A N 1
ATOM 699 C CA . THR A 1 91 ? -31.5 -3.684 28.766 1 90.56 91 THR A CA 1
ATOM 700 C C . THR A 1 91 ? -30.828 -4.957 28.266 1 90.56 91 THR A C 1
ATOM 702 O O . THR A 1 91 ? -29.734 -4.902 27.688 1 90.56 91 THR A O 1
ATOM 705 N N . THR A 1 92 ? -31.359 -6.07 28.594 1 90.06 92 THR A N 1
ATOM 706 C CA . THR A 1 92 ? -30.891 -7.336 28.047 1 90.06 92 THR A CA 1
ATOM 707 C C . THR A 1 92 ? -31.391 -7.527 26.609 1 90.06 92 THR A C 1
ATOM 709 O O . THR A 1 92 ? -32.531 -7.176 26.297 1 90.06 92 THR A O 1
ATOM 712 N N . LYS A 1 93 ? -30.562 -8.016 25.781 1 86.06 93 LYS A N 1
ATOM 713 C CA . LYS A 1 93 ? -30.984 -8.305 24.422 1 86.06 93 LYS A CA 1
ATOM 714 C C . LYS A 1 93 ? -32 -9.445 24.391 1 86.06 93 LYS A C 1
ATOM 716 O O . LYS A 1 93 ? -31.859 -10.422 25.125 1 86.06 93 LYS A O 1
ATOM 721 N N . PRO A 1 94 ? -32.969 -9.406 23.547 1 74.88 94 PRO A N 1
ATOM 722 C CA . PRO A 1 94 ? -34.031 -10.422 23.531 1 74.88 94 PRO A CA 1
ATOM 723 C C . PRO A 1 94 ? -33.594 -11.727 22.875 1 74.88 94 PRO A C 1
ATOM 725 O O . PRO A 1 94 ? -34.031 -12.805 23.281 1 74.88 94 PRO A O 1
ATOM 728 N N . SER A 1 95 ? -32.812 -11.695 21.891 1 77.81 95 SER A N 1
ATOM 729 C CA . SER A 1 95 ? -32.625 -12.867 21.047 1 77.81 95 SER A CA 1
ATOM 730 C C . SER A 1 95 ? -31.203 -13.422 21.172 1 77.81 95 SER A C 1
ATOM 732 O O . SER A 1 95 ? -30.875 -14.461 20.594 1 77.81 95 SER A O 1
ATOM 734 N N . SER A 1 96 ? -30.359 -12.758 21.953 1 80.5 96 SER A N 1
ATOM 735 C CA . SER A 1 96 ? -28.969 -13.211 22.094 1 80.5 96 SER A CA 1
ATOM 736 C C . SER A 1 96 ? -28.375 -12.75 23.406 1 80.5 96 SER A C 1
ATOM 738 O O . SER A 1 96 ? -28.797 -11.734 23.969 1 80.5 96 SER A O 1
ATOM 740 N N . PRO A 1 97 ? -27.516 -13.594 23.953 1 89.12 97 PRO A N 1
ATOM 741 C CA . PRO A 1 97 ? -26.844 -13.148 25.188 1 89.12 97 PRO A CA 1
ATOM 742 C C . PRO A 1 97 ? -26.141 -11.805 25.016 1 89.12 97 PRO A C 1
ATOM 744 O O . PRO A 1 97 ? -25.438 -11.594 24.031 1 89.12 97 PRO A O 1
ATOM 747 N N . GLY A 1 98 ? -26.422 -10.945 25.891 1 92.62 98 GLY A N 1
ATOM 748 C CA . GLY A 1 98 ? -25.766 -9.648 25.828 1 92.62 98 GLY A CA 1
ATOM 749 C C . GLY A 1 98 ? -26.625 -8.516 26.375 1 92.62 98 GLY A C 1
ATOM 750 O O . GLY A 1 98 ? -27.594 -8.758 27.078 1 92.62 98 GLY A O 1
ATOM 751 N N . LEU A 1 99 ? -26.188 -7.328 26.156 1 93.12 99 LEU A N 1
ATOM 752 C CA . LEU A 1 99 ? -26.828 -6.121 26.672 1 93.12 99 LEU A CA 1
ATOM 753 C C . LEU A 1 99 ? -27.016 -5.09 25.562 1 93.12 99 LEU A C 1
ATOM 755 O O . LEU A 1 99 ? -26.375 -5.18 24.516 1 93.12 99 LEU A O 1
ATOM 759 N N . LEU A 1 100 ? -27.922 -4.25 25.75 1 93.56 100 LEU A N 1
ATOM 760 C CA . LEU A 1 100 ? -28.125 -3.074 24.906 1 93.56 100 LEU A CA 1
ATOM 761 C C . LEU A 1 100 ? -28.047 -1.794 25.734 1 93.56 100 LEU A C 1
ATOM 763 O O . LEU A 1 100 ? -28.828 -1.602 26.656 1 93.56 100 LEU A O 1
ATOM 767 N N . LEU A 1 101 ? -27.062 -0.985 25.484 1 94.06 101 LEU A N 1
ATOM 768 C CA . LEU A 1 101 ? -26.938 0.341 26.078 1 94.06 101 LEU A CA 1
ATOM 769 C C . LEU A 1 101 ? -27.531 1.404 25.156 1 94.06 101 LEU A C 1
ATOM 771 O O . LEU A 1 101 ? -27.219 1.436 23.953 1 94.06 101 LEU A O 1
ATOM 775 N N . THR A 1 102 ? -28.359 2.293 25.656 1 94.94 102 THR A N 1
ATOM 776 C CA . THR A 1 102 ? -29.016 3.295 24.828 1 94.94 102 THR A CA 1
ATOM 777 C C . THR A 1 102 ? -28.844 4.691 25.422 1 94.94 102 THR A C 1
ATOM 779 O O . THR A 1 102 ? -29.125 4.91 26.609 1 94.94 102 THR A O 1
ATOM 782 N N . THR A 1 103 ? -28.281 5.566 24.656 1 94.69 103 THR A N 1
ATOM 783 C CA . THR A 1 103 ? -28.281 6.996 24.953 1 94.69 103 THR A CA 1
ATOM 784 C C . THR A 1 103 ? -29.344 7.723 24.125 1 94.69 103 THR A C 1
ATOM 786 O O . THR A 1 103 ? -30.141 7.086 23.438 1 94.69 103 THR A O 1
ATOM 789 N N . ASN A 1 104 ? -29.328 9.117 24.156 1 94.62 104 ASN A N 1
ATOM 790 C CA . ASN A 1 104 ? -30.266 9.883 23.344 1 94.62 104 ASN A CA 1
ATOM 791 C C . ASN A 1 104 ? -29.922 9.789 21.859 1 94.62 104 ASN A C 1
ATOM 793 O O . ASN A 1 104 ? -30.781 10.008 21 1 94.62 104 ASN A O 1
ATOM 797 N N . GLN A 1 105 ? -28.656 9.344 21.531 1 96 105 GLN A N 1
ATOM 798 C CA . GLN A 1 105 ? -28.25 9.398 20.125 1 96 105 GLN A CA 1
ATOM 799 C C . GLN A 1 105 ? -27.719 8.047 19.656 1 96 105 GLN A C 1
ATOM 801 O O . GLN A 1 105 ? -27.641 7.785 18.453 1 96 105 GLN A O 1
ATOM 806 N N . LEU A 1 106 ? -27.359 7.152 20.609 1 96.25 106 LEU A N 1
ATOM 807 C CA . LEU A 1 106 ? -26.688 5.918 20.203 1 96.25 106 LEU A CA 1
ATOM 808 C C . LEU A 1 106 ? -27.344 4.711 20.875 1 96.25 106 LEU A C 1
ATOM 810 O O . LEU A 1 106 ? -27.922 4.832 21.953 1 96.25 106 LEU A O 1
ATOM 814 N N . GLN A 1 107 ? -27.281 3.666 20.203 1 95.56 107 GLN A N 1
ATOM 815 C CA . GLN A 1 107 ? -27.469 2.326 20.734 1 95.56 107 GLN A CA 1
ATOM 816 C C . GLN A 1 107 ? -26.203 1.498 20.625 1 95.56 107 GLN A C 1
ATOM 818 O O . GLN A 1 107 ? -25.625 1.377 19.531 1 95.56 107 GLN A O 1
ATOM 823 N N . ILE A 1 108 ? -25.734 0.982 21.703 1 96.19 108 ILE A N 1
ATOM 824 C CA . ILE A 1 108 ? -24.562 0.111 21.719 1 96.19 108 ILE A CA 1
ATOM 825 C C . ILE A 1 108 ? -24.984 -1.309 22.094 1 96.19 108 ILE A C 1
ATOM 827 O O . ILE A 1 108 ? -25.391 -1.565 23.219 1 96.19 108 ILE A O 1
ATOM 831 N N . SER A 1 109 ? -24.906 -2.18 21.172 1 95.81 109 SER A N 1
ATOM 832 C CA . SER A 1 109 ? -25.219 -3.586 21.406 1 95.81 109 SER A CA 1
ATOM 833 C C . SER A 1 109 ? -24 -4.359 21.859 1 95.81 109 SER A C 1
ATOM 835 O O . SER A 1 109 ? -22.938 -4.297 21.219 1 95.81 109 SER A O 1
ATOM 837 N N . VAL A 1 110 ? -24.062 -4.992 22.953 1 95.81 110 VAL A N 1
ATOM 838 C CA . VAL A 1 110 ? -23.031 -5.883 23.484 1 95.81 110 VAL A CA 1
ATOM 839 C C . VAL A 1 110 ? -23.438 -7.336 23.234 1 95.81 110 VAL A C 1
ATOM 841 O O . VAL A 1 110 ? -24.312 -7.867 23.922 1 95.81 110 VAL A O 1
ATOM 844 N N . ASP A 1 111 ? -22.781 -7.945 22.297 1 95.75 111 ASP A N 1
ATOM 845 C CA . ASP A 1 111 ? -23.062 -9.344 21.969 1 95.75 111 ASP A CA 1
ATOM 846 C C . ASP A 1 111 ? -22.094 -10.281 22.672 1 95.75 111 ASP A C 1
ATOM 848 O O . ASP A 1 111 ? -20.875 -10.086 22.594 1 95.75 111 ASP A O 1
ATOM 852 N N . LEU A 1 112 ? -22.547 -11.266 23.359 1 95.69 112 LEU A N 1
ATOM 853 C CA . LEU A 1 112 ? -21.734 -12.234 24.078 1 95.69 112 LEU A CA 1
ATOM 854 C C . LEU A 1 112 ? -22.016 -13.656 23.594 1 95.69 112 LEU A C 1
ATOM 856 O O . LEU A 1 112 ? -21.844 -14.617 24.344 1 95.69 112 LEU A O 1
ATOM 860 N N . THR A 1 113 ? -22.469 -13.75 22.391 1 91.56 113 THR A N 1
ATOM 861 C CA . THR A 1 113 ? -22.781 -15.055 21.812 1 91.56 113 THR A CA 1
ATOM 862 C C . THR A 1 113 ? -21.547 -15.953 21.797 1 91.56 113 THR A C 1
ATOM 864 O O . THR A 1 113 ? -20.469 -15.531 21.375 1 91.56 113 THR A O 1
ATOM 867 N N . ASP A 1 114 ? -21.703 -17.203 22.281 1 88.38 114 ASP A N 1
ATOM 868 C CA . ASP A 1 114 ? -20.672 -18.234 22.328 1 88.38 114 ASP A CA 1
ATOM 869 C C . ASP A 1 114 ? -19.438 -17.75 23.109 1 88.38 114 ASP A C 1
ATOM 871 O O . ASP A 1 114 ? -18.312 -18.141 22.797 1 88.38 114 ASP A O 1
ATOM 875 N N . GLY A 1 115 ? -19.641 -16.797 24.016 1 90.75 115 GLY A N 1
ATOM 876 C CA . GLY A 1 115 ? -18.578 -16.297 24.875 1 90.75 115 GLY A CA 1
ATOM 877 C C . GLY A 1 115 ? -17.703 -15.258 24.188 1 90.75 115 GLY A C 1
ATOM 878 O O . GLY A 1 115 ? -16.703 -14.805 24.75 1 90.75 115 GLY A O 1
ATOM 879 N N . ASP A 1 116 ? -18.016 -14.961 22.969 1 93.38 116 ASP A N 1
ATOM 880 C CA . ASP A 1 116 ? -17.312 -13.922 22.219 1 93.38 116 ASP A CA 1
ATOM 881 C C . ASP A 1 116 ? -17.906 -12.539 22.5 1 93.38 116 ASP A C 1
ATOM 883 O O . ASP A 1 116 ? -19.109 -12.406 22.719 1 93.38 116 ASP A O 1
ATOM 887 N N . LEU A 1 117 ? -17.047 -11.555 22.594 1 97.06 117 LEU A N 1
ATOM 888 C CA . LEU A 1 117 ? -17.531 -10.18 22.734 1 97.06 117 LEU A CA 1
ATOM 889 C C . LEU A 1 117 ? -17.484 -9.445 21.391 1 97.06 117 LEU A C 1
ATOM 891 O O . LEU A 1 117 ? -16.438 -9.391 20.75 1 97.06 117 LEU A O 1
ATOM 895 N N . ALA A 1 118 ? -18.531 -8.898 20.984 1 97.06 118 ALA A N 1
ATOM 896 C CA . ALA A 1 118 ? -18.625 -8.023 19.812 1 97.06 118 ALA A CA 1
ATOM 897 C C . ALA A 1 118 ? -19.531 -6.824 20.094 1 97.06 118 ALA A C 1
ATOM 899 O O . ALA A 1 118 ? -20.688 -6.988 20.484 1 97.06 118 ALA A O 1
ATOM 900 N N . LEU A 1 119 ? -18.984 -5.66 19.953 1 97.88 119 LEU A N 1
ATOM 901 C CA . LEU A 1 119 ? -19.766 -4.434 20.125 1 97.88 119 LEU A CA 1
ATOM 902 C C . LEU A 1 119 ? -20.266 -3.926 18.781 1 97.88 119 LEU A C 1
ATOM 904 O O . LEU A 1 119 ? -19.594 -4.078 17.75 1 97.88 119 LEU A O 1
ATOM 908 N N . SER A 1 120 ? -21.453 -3.361 18.781 1 97.19 120 SER A N 1
ATOM 909 C CA . SER A 1 120 ? -22.016 -2.695 17.609 1 97.19 120 SER A CA 1
ATOM 910 C C . SER A 1 120 ? -22.625 -1.347 17.984 1 97.19 120 SER A C 1
ATOM 912 O O . SER A 1 120 ? -23.25 -1.214 19.031 1 97.19 120 SER A O 1
ATOM 914 N N . TRP A 1 121 ? -22.406 -0.351 17.172 1 97.56 121 TRP A N 1
ATOM 915 C CA . TRP A 1 121 ? -22.922 0.999 17.391 1 97.56 121 TRP A CA 1
ATOM 916 C C . TRP A 1 121 ? -23.953 1.36 16.312 1 97.56 121 TRP A C 1
ATOM 918 O O . TRP A 1 121 ? -23.719 1.152 15.125 1 97.56 121 TRP A O 1
ATOM 928 N N . ALA A 1 122 ? -25.078 1.868 16.734 1 96.5 122 ALA A N 1
ATOM 929 C CA . ALA A 1 122 ? -26.125 2.322 15.844 1 96.5 122 ALA A CA 1
ATOM 930 C C . ALA A 1 122 ? -26.672 3.678 16.281 1 96.5 122 ALA A C 1
ATOM 932 O O . ALA A 1 122 ? -26.547 4.059 17.453 1 96.5 122 ALA A O 1
ATOM 933 N N . ALA A 1 123 ? -27.203 4.41 15.297 1 95.25 123 ALA A N 1
ATOM 934 C CA . ALA A 1 123 ? -27.938 5.625 15.641 1 95.25 123 ALA A CA 1
ATOM 935 C C . ALA A 1 123 ? -29.25 5.293 16.344 1 95.25 123 ALA A C 1
ATOM 937 O O . ALA A 1 123 ? -29.938 4.34 15.969 1 95.25 123 ALA A O 1
ATOM 938 N N . GLN A 1 124 ? -29.547 6.043 17.312 1 92.25 124 GLN A N 1
ATOM 939 C CA . GLN A 1 124 ? -30.797 5.832 18.047 1 92.25 124 GLN A CA 1
ATOM 940 C C . GLN A 1 124 ? -31.984 6.453 17.297 1 92.25 124 GLN A C 1
ATOM 942 O O . GLN A 1 124 ? -32.219 7.664 17.391 1 92.25 124 GLN A O 1
ATOM 947 N N . THR A 1 125 ? -32.75 5.75 16.562 1 79.81 125 THR A N 1
ATOM 948 C CA . THR A 1 125 ? -33.906 6.262 15.812 1 79.81 125 THR A CA 1
ATOM 949 C C . THR A 1 125 ? -35.188 5.68 16.344 1 79.81 125 THR A C 1
ATOM 951 O O . THR A 1 125 ? -36.281 6.059 15.891 1 79.81 125 THR A O 1
ATOM 954 N N . GLY A 1 126 ? -35.125 4.738 17.203 1 71.62 126 GLY A N 1
ATOM 955 C CA . GLY A 1 126 ? -36.344 4.086 17.672 1 71.62 126 GLY A CA 1
ATOM 956 C C . GLY A 1 126 ? -36.406 3.941 19.188 1 71.62 126 GLY A C 1
ATOM 957 O O . GLY A 1 126 ? -35.719 4.68 19.906 1 71.62 126 GLY A O 1
ATOM 958 N N . LYS A 1 127 ? -37.375 3.059 19.547 1 67.06 127 LYS A N 1
ATOM 959 C CA . LYS A 1 127 ? -37.562 2.748 20.969 1 67.06 127 LYS A CA 1
ATOM 960 C C . LYS A 1 127 ? -36.312 2.029 21.516 1 67.06 127 LYS A C 1
ATOM 962 O O . LYS A 1 127 ? -35.625 1.328 20.781 1 67.06 127 LYS A O 1
ATOM 967 N N . SER A 1 128 ? -35.938 2.189 22.688 1 71.31 128 SER A N 1
ATOM 968 C CA . SER A 1 128 ? -34.75 1.684 23.391 1 71.31 128 SER A CA 1
ATOM 969 C C . SER A 1 128 ? -34.719 0.16 23.359 1 71.31 128 SER A C 1
ATOM 971 O O . SER A 1 128 ? -33.656 -0.439 23.625 1 71.31 128 SER A O 1
ATOM 973 N N . THR A 1 129 ? -35.75 -0.488 22.906 1 70.94 129 THR A N 1
ATOM 974 C CA . THR A 1 129 ? -35.781 -1.944 22.969 1 70.94 129 THR A CA 1
ATOM 975 C C . THR A 1 129 ? -35.562 -2.549 21.578 1 70.94 129 THR A C 1
ATOM 977 O O . THR A 1 129 ? -35.375 -3.76 21.438 1 70.94 129 THR A O 1
ATOM 980 N N . GLU A 1 130 ? -35.594 -1.708 20.594 1 73.06 130 GLU A N 1
ATOM 981 C CA . GLU A 1 130 ? -35.438 -2.195 19.219 1 73.06 130 GLU A CA 1
ATOM 982 C C . GLU A 1 130 ? -34 -1.998 18.719 1 73.06 130 GLU A C 1
ATOM 984 O O . GLU A 1 130 ? -33.375 -0.964 18.984 1 73.06 130 GLU A O 1
ATOM 989 N N . THR A 1 131 ? -33.469 -3.07 18.172 1 75.94 131 THR A N 1
ATOM 990 C CA . THR A 1 131 ? -32.094 -2.988 17.625 1 75.94 131 THR A CA 1
ATOM 991 C C . THR A 1 131 ? -32.094 -2.246 16.297 1 75.94 131 THR A C 1
ATOM 993 O O . THR A 1 131 ? -32.844 -2.613 15.375 1 75.94 131 THR A O 1
ATOM 996 N N . CYS A 1 132 ? -31.344 -1.155 16.297 1 86.19 132 CYS A N 1
ATOM 997 C CA . CYS A 1 132 ? -31.172 -0.359 15.086 1 86.19 132 CYS A CA 1
ATOM 998 C C . CYS A 1 132 ? -30.031 -0.901 14.234 1 86.19 132 CYS A C 1
ATOM 1000 O O . CYS A 1 132 ? -29.188 -1.645 14.734 1 86.19 132 CYS A O 1
ATOM 1002 N N . LYS A 1 133 ? -30.078 -0.631 12.938 1 90.38 133 LYS A N 1
ATOM 1003 C CA . LYS A 1 133 ? -28.984 -1.038 12.047 1 90.38 133 LYS A CA 1
ATOM 1004 C C . LYS A 1 133 ? -27.672 -0.367 12.445 1 90.38 133 LYS A C 1
ATOM 1006 O O . LYS A 1 133 ? -27.594 0.86 12.523 1 90.38 133 LYS A O 1
ATOM 1011 N N . PRO A 1 134 ? -26.672 -1.091 12.672 1 95.62 134 PRO A N 1
ATOM 1012 C CA . PRO A 1 134 ? -25.406 -0.51 13.141 1 95.62 134 PRO A CA 1
ATOM 1013 C C . PRO A 1 134 ? -24.641 0.204 12.039 1 95.62 134 PRO A C 1
ATOM 1015 O O . PRO A 1 134 ? -24.672 -0.226 10.883 1 95.62 134 PRO A O 1
ATOM 1018 N N . PHE A 1 135 ? -23.906 1.299 12.336 1 96.62 135 PHE A N 1
ATOM 1019 C CA . PHE A 1 135 ? -22.969 1.942 11.422 1 96.62 135 PHE A CA 1
ATOM 1020 C C . PHE A 1 135 ? -21.562 1.43 11.641 1 96.62 135 PHE A C 1
ATOM 1022 O O . PHE A 1 135 ? -20.688 1.623 10.797 1 96.62 135 PHE A O 1
ATOM 1029 N N . LEU A 1 136 ? -21.234 0.863 12.711 1 97.94 136 LEU A N 1
ATOM 1030 C CA . LEU A 1 136 ? -19.969 0.25 13.07 1 97.94 136 LEU A CA 1
ATOM 1031 C C . LEU A 1 136 ? -20.172 -1.041 13.852 1 97.94 136 LEU A C 1
ATOM 1033 O O . LEU A 1 136 ? -21 -1.082 14.773 1 97.94 136 LEU A O 1
ATOM 1037 N N . GLN A 1 137 ? -19.516 -2.111 13.5 1 97.62 137 GLN A N 1
ATOM 1038 C CA . GLN A 1 137 ? -19.656 -3.408 14.148 1 97.62 137 GLN A CA 1
ATOM 1039 C C . GLN A 1 137 ? -18.312 -4.105 14.305 1 97.62 137 GLN A C 1
ATOM 1041 O O . GLN A 1 137 ? -17.562 -4.238 13.336 1 97.62 137 GLN A O 1
ATOM 1046 N N . ASP A 1 138 ? -18.062 -4.551 15.5 1 98 138 ASP A N 1
ATOM 1047 C CA . ASP A 1 138 ? -16.891 -5.398 15.727 1 98 138 ASP A CA 1
ATOM 1048 C C . ASP A 1 138 ? -16.938 -6.641 14.836 1 98 138 ASP A C 1
ATOM 1050 O O . ASP A 1 138 ? -18.016 -7.09 14.445 1 98 138 ASP A O 1
ATOM 1054 N N . LEU A 1 139 ? -15.781 -7.117 14.492 1 96.19 139 LEU A N 1
ATOM 1055 C CA . LEU A 1 139 ? -15.68 -8.398 13.797 1 96.19 139 LEU A CA 1
ATOM 1056 C C . LEU A 1 139 ? -15.867 -9.555 14.766 1 96.19 139 LEU A C 1
ATOM 1058 O O . LEU A 1 139 ? -15.039 -9.766 15.656 1 96.19 139 LEU A O 1
ATOM 1062 N N . PRO A 1 140 ? -16.922 -10.32 14.672 1 92.25 140 PRO A N 1
ATOM 1063 C CA . PRO A 1 140 ? -17.156 -11.43 15.609 1 92.25 140 PRO A CA 1
ATOM 1064 C C . PRO A 1 140 ? -15.977 -12.406 15.664 1 92.25 140 PRO A C 1
ATOM 1066 O O . PRO A 1 140 ? -15.391 -12.734 14.625 1 92.25 140 PRO A O 1
ATOM 1069 N N . PHE A 1 141 ? -15.609 -12.758 16.844 1 91.81 141 PHE A N 1
ATOM 1070 C CA . PHE A 1 141 ? -14.602 -13.766 17.188 1 91.81 141 PHE A CA 1
ATOM 1071 C C . PHE A 1 141 ? -13.203 -13.234 16.938 1 91.81 141 PHE A C 1
ATOM 1073 O O . PHE A 1 141 ? -12.227 -13.984 16.984 1 91.81 141 PHE A O 1
ATOM 1080 N N . ARG A 1 142 ? -13.039 -11.953 16.625 1 94.25 142 ARG A N 1
ATOM 1081 C CA . ARG A 1 142 ? -11.695 -11.438 16.406 1 94.25 142 ARG A CA 1
ATOM 1082 C C . ARG A 1 142 ? -11.617 -9.953 16.734 1 94.25 142 ARG A C 1
ATOM 1084 O O . ARG A 1 142 ? -10.617 -9.297 16.422 1 94.25 142 ARG A O 1
ATOM 1091 N N . ALA A 1 143 ? -12.57 -9.352 17.297 1 97.56 143 ALA A N 1
ATOM 1092 C CA . ALA A 1 143 ? -12.672 -7.91 17.516 1 97.56 143 ALA A CA 1
ATOM 1093 C C . ALA A 1 143 ? -11.484 -7.395 18.328 1 97.56 143 ALA A C 1
ATOM 1095 O O . ALA A 1 143 ? -10.922 -6.348 18 1 97.56 143 ALA A O 1
ATOM 1096 N N . TYR A 1 144 ? -11.148 -8.086 19.391 1 97.69 144 TYR A N 1
ATOM 1097 C CA . TYR A 1 144 ? -10.117 -7.645 20.328 1 97.69 144 TYR A CA 1
ATOM 1098 C C . TYR A 1 144 ? -8.984 -8.664 20.406 1 97.69 144 TYR A C 1
ATOM 1100 O O . TYR A 1 144 ? -8.852 -9.367 21.422 1 97.69 144 TYR A O 1
ATOM 1108 N N . GLU A 1 145 ? -8.141 -8.656 19.438 1 96 145 GLU A N 1
ATOM 1109 C CA . GLU A 1 145 ? -6.996 -9.562 19.359 1 96 145 GLU A CA 1
ATOM 1110 C C . GLU A 1 145 ? -5.742 -8.914 19.938 1 96 145 GLU A C 1
ATOM 1112 O O . GLU A 1 145 ? -5.574 -7.691 19.859 1 96 145 GLU A O 1
ATOM 1117 N N . TYR A 1 146 ? -4.926 -9.672 20.672 1 95.94 146 TYR A N 1
ATOM 1118 C CA . TYR A 1 146 ? -3.658 -9.141 21.156 1 95.94 146 TYR A CA 1
ATOM 1119 C C . TYR A 1 146 ? -2.525 -10.133 20.938 1 95.94 146 TYR A C 1
ATOM 1121 O O . TYR A 1 146 ? -2.762 -11.336 20.812 1 95.94 146 TYR A O 1
ATOM 1129 N N . ASP A 1 147 ? -1.341 -9.641 20.75 1 92.88 147 ASP A N 1
ATOM 1130 C CA . ASP A 1 147 ? -0.122 -10.422 20.562 1 92.88 147 ASP A CA 1
ATOM 1131 C C . ASP A 1 147 ? 0.642 -10.578 21.875 1 92.88 147 ASP A C 1
ATOM 1133 O O . ASP A 1 147 ? 0.869 -9.602 22.594 1 92.88 147 ASP A O 1
ATOM 1137 N N . LEU A 1 148 ? 1.046 -11.742 22.219 1 87.12 148 LEU A N 1
ATOM 1138 C CA . LEU A 1 148 ? 1.805 -11.969 23.438 1 87.12 148 LEU A CA 1
ATOM 1139 C C . LEU A 1 148 ? 3.119 -11.195 23.422 1 87.12 148 LEU A C 1
ATOM 1141 O O . LEU A 1 148 ? 3.668 -10.867 24.469 1 87.12 148 LEU A O 1
ATOM 1145 N N . ASP A 1 149 ? 3.537 -10.805 22.234 1 76.56 149 ASP A N 1
ATOM 1146 C CA . ASP A 1 149 ? 4.801 -10.094 22.094 1 76.56 149 ASP A CA 1
ATOM 1147 C C . ASP A 1 149 ? 4.59 -8.578 22.188 1 76.56 149 ASP A C 1
ATOM 1149 O O . ASP A 1 149 ? 5.551 -7.812 22.156 1 76.56 149 ASP A O 1
ATOM 1153 N N . GLY A 1 150 ? 3.262 -8.117 22.359 1 78.75 150 GLY A N 1
ATOM 1154 C CA . GLY A 1 150 ? 3.117 -6.746 22.812 1 78.75 150 GLY A CA 1
ATOM 1155 C C . GLY A 1 150 ? 2.145 -5.941 21.969 1 78.75 150 GLY A C 1
ATOM 1156 O O . GLY A 1 150 ? 1.818 -4.801 22.312 1 78.75 150 GLY A O 1
ATOM 1157 N N . SER A 1 151 ? 1.613 -6.305 20.875 1 89.06 151 SER A N 1
ATOM 1158 C CA . SER A 1 151 ? 0.698 -5.484 20.078 1 89.06 151 SER A CA 1
ATOM 1159 C C . SER A 1 151 ? -0.755 -5.84 20.375 1 89.06 151 SER A C 1
ATOM 1161 O O . SER A 1 151 ? -1.048 -6.938 20.859 1 89.06 151 SER A O 1
ATOM 1163 N N . VAL A 1 152 ? -1.617 -4.859 20.266 1 95.94 152 VAL A N 1
ATOM 1164 C CA . VAL A 1 152 ? -3.057 -5.082 20.359 1 95.94 152 VAL A CA 1
ATOM 1165 C C . VAL A 1 152 ? -3.734 -4.66 19.062 1 95.94 152 VAL A C 1
ATOM 1167 O O . VAL A 1 152 ? -3.266 -3.748 18.375 1 95.94 152 VAL A O 1
ATOM 1170 N N . HIS A 1 153 ? -4.789 -5.328 18.75 1 97.19 153 HIS A N 1
ATOM 1171 C CA . HIS A 1 153 ? -5.484 -5.145 17.469 1 97.19 153 HIS A CA 1
ATOM 1172 C C . HIS A 1 153 ? -6.98 -4.941 17.688 1 97.19 153 HIS A C 1
ATOM 1174 O O . HIS A 1 153 ? -7.547 -5.453 18.656 1 97.19 153 HIS A O 1
ATOM 1180 N N . HIS A 1 154 ? -7.586 -4.168 16.859 1 98.69 154 HIS A N 1
ATOM 1181 C CA . HIS A 1 154 ? -9.031 -3.98 16.797 1 98.69 154 HIS A CA 1
ATOM 1182 C C . HIS A 1 154 ? -9.555 -4.227 15.383 1 98.69 154 HIS A C 1
ATOM 1184 O O . HIS A 1 154 ? -9.094 -3.596 14.422 1 98.69 154 HIS A O 1
ATOM 1190 N N . TYR A 1 155 ? -10.453 -5.168 15.25 1 98.06 155 TYR A N 1
ATOM 1191 C CA . TYR A 1 155 ? -11.047 -5.52 13.961 1 98.06 155 TYR A CA 1
ATOM 1192 C C . TYR A 1 155 ? -12.531 -5.176 13.93 1 98.06 155 TYR A C 1
ATOM 1194 O O . TYR A 1 155 ? -13.258 -5.48 14.883 1 98.06 155 TYR A O 1
ATOM 1202 N N . VAL A 1 156 ? -12.961 -4.582 12.883 1 98.25 156 VAL A N 1
ATOM 1203 C CA . VAL A 1 156 ? -14.367 -4.246 12.695 1 98.25 156 VAL A CA 1
ATOM 1204 C C . VAL A 1 156 ? -14.836 -4.719 11.32 1 98.25 156 VAL A C 1
ATOM 1206 O O . VAL A 1 156 ? -14.039 -4.82 10.383 1 98.25 156 VAL A O 1
ATOM 1209 N N . ARG A 1 157 ? -16.062 -5.039 11.164 1 96.06 157 ARG A N 1
ATOM 1210 C CA . ARG A 1 157 ? -16.625 -5.465 9.891 1 96.06 157 ARG A CA 1
ATOM 1211 C C . ARG A 1 157 ? -16.516 -4.355 8.844 1 96.06 157 ARG A C 1
ATOM 1213 O O . ARG A 1 157 ? -16.656 -3.174 9.172 1 96.06 157 ARG A O 1
ATOM 1220 N N . HIS A 1 158 ? -16.234 -4.738 7.668 1 95.75 158 HIS A N 1
ATOM 1221 C CA . HIS A 1 158 ? -16.141 -3.809 6.547 1 95.75 158 HIS A CA 1
ATOM 1222 C C . HIS A 1 158 ? -17.25 -4.07 5.523 1 95.75 158 HIS A C 1
ATOM 1224 O O . HIS A 1 158 ? -17.562 -5.227 5.238 1 95.75 158 HIS A O 1
ATOM 1230 N N . SER A 1 159 ? -17.859 -3.025 5.047 1 92.31 159 SER A N 1
ATOM 1231 C CA . SER A 1 159 ? -18.828 -3.088 3.965 1 92.31 159 SER A CA 1
ATOM 1232 C C . SER A 1 159 ? -18.344 -2.352 2.725 1 92.31 159 SER A C 1
ATOM 1234 O O . SER A 1 159 ? -17.625 -1.353 2.836 1 92.31 159 SER A O 1
ATOM 1236 N N . SER A 1 160 ? -18.797 -2.816 1.538 1 90.88 160 SER A N 1
ATOM 1237 C CA . SER A 1 160 ? -18.391 -2.213 0.275 1 90.88 160 SER A CA 1
ATOM 1238 C C . SER A 1 160 ? -19 -0.828 0.097 1 90.88 160 SER A C 1
ATOM 1240 O O . SER A 1 160 ? -18.562 -0.058 -0.763 1 90.88 160 SER A O 1
ATOM 1242 N N . THR A 1 161 ? -19.938 -0.479 0.916 1 94.69 161 THR A N 1
ATOM 1243 C CA . THR A 1 161 ? -20.594 0.815 0.79 1 94.69 161 THR A CA 1
ATOM 1244 C C . THR A 1 161 ? -19.844 1.885 1.576 1 94.69 161 THR A C 1
ATOM 1246 O O . THR A 1 161 ? -20.203 3.066 1.52 1 94.69 161 THR A O 1
ATOM 1249 N N . MET A 1 162 ? -18.828 1.51 2.264 1 97 162 MET A N 1
ATOM 1250 C CA . MET A 1 162 ? -18.156 2.439 3.168 1 97 162 MET A CA 1
ATOM 1251 C C . MET A 1 162 ? -17.031 3.18 2.451 1 97 162 MET A C 1
ATOM 1253 O O . MET A 1 162 ? -16.328 2.598 1.626 1 97 162 MET A O 1
ATOM 1257 N N . HIS A 1 163 ? -16.891 4.461 2.717 1 98.06 163 HIS A N 1
ATOM 1258 C CA . HIS A 1 163 ? -15.727 5.281 2.395 1 98.06 163 HIS A CA 1
ATOM 1259 C C . HIS A 1 163 ? -15.023 5.762 3.66 1 98.06 163 HIS A C 1
ATOM 1261 O O . HIS A 1 163 ? -15.68 6.09 4.652 1 98.06 163 HIS A O 1
ATOM 1267 N N . TYR A 1 164 ? -13.695 5.773 3.613 1 98.56 164 TYR A N 1
ATOM 1268 C CA . TYR A 1 164 ? -12.938 6.172 4.789 1 98.56 164 TYR A CA 1
ATOM 1269 C C . TYR A 1 164 ? -12.055 7.379 4.484 1 98.56 164 TYR A C 1
ATOM 1271 O O . TYR A 1 164 ? -11.484 7.48 3.393 1 98.56 164 TYR A O 1
ATOM 1279 N N . TYR A 1 165 ? -11.961 8.328 5.383 1 98.62 165 TYR A N 1
ATOM 1280 C CA . TYR A 1 165 ? -11.172 9.555 5.293 1 98.62 165 TYR A CA 1
ATOM 1281 C C . TYR A 1 165 ? -10.359 9.773 6.566 1 98.62 165 TYR A C 1
ATOM 1283 O O . TYR A 1 165 ? -10.555 9.078 7.562 1 98.62 165 TYR A O 1
ATOM 1291 N N . GLY A 1 166 ? -9.438 10.773 6.531 1 98.31 166 GLY A N 1
ATOM 1292 C CA . GLY A 1 166 ? -8.688 11.164 7.715 1 98.31 166 GLY A CA 1
ATOM 1293 C C . GLY A 1 166 ? -7.301 10.555 7.77 1 98.31 166 GLY A C 1
ATOM 1294 O O . GLY A 1 166 ? -6.539 10.641 6.805 1 98.31 166 GLY A O 1
ATOM 1295 N N . ALA A 1 167 ? -6.895 10.125 8.914 1 98 167 ALA A N 1
ATOM 1296 C CA . ALA A 1 167 ? -5.617 9.477 9.203 1 98 167 ALA A CA 1
ATOM 1297 C C . ALA A 1 167 ? -4.453 10.445 9 1 98 167 ALA A C 1
ATOM 1299 O O . ALA A 1 167 ? -3.314 10.023 8.789 1 98 167 ALA A O 1
ATOM 1300 N N . GLY A 1 168 ? -4.746 11.68 9.023 1 97.5 168 GLY A N 1
ATOM 1301 C CA . GLY A 1 168 ? -3.689 12.68 8.984 1 97.5 168 GLY A CA 1
ATOM 1302 C C . GLY A 1 168 ? -3.207 12.977 7.574 1 97.5 168 GLY A C 1
ATOM 1303 O O . GLY A 1 168 ? -3.986 13.43 6.73 1 97.5 168 GLY A O 1
ATOM 1304 N N . GLU A 1 169 ? -1.937 12.664 7.289 1 97.88 169 GLU A N 1
ATOM 1305 C CA . GLU A 1 169 ? -1.258 12.93 6.027 1 97.88 169 GLU A CA 1
ATOM 1306 C C . GLU A 1 169 ? -0.763 11.633 5.383 1 97.88 169 GLU A C 1
ATOM 1308 O O . GLU A 1 169 ? 0.159 10.992 5.895 1 97.88 169 GLU A O 1
ATOM 1313 N N . HIS A 1 170 ? -1.383 11.352 4.223 1 96.12 170 HIS A N 1
ATOM 1314 C CA . HIS A 1 170 ? -0.986 10.141 3.504 1 96.12 170 HIS A CA 1
ATOM 1315 C C . HIS A 1 170 ? -1.031 10.359 1.995 1 96.12 170 HIS A C 1
ATOM 1317 O O . HIS A 1 170 ? -1.61 11.336 1.521 1 96.12 170 HIS A O 1
ATOM 1323 N N . SER A 1 171 ? -0.412 9.477 1.314 1 96.06 171 SER A N 1
ATOM 1324 C CA . SER A 1 171 ? -0.434 9.523 -0.144 1 96.06 171 SER A CA 1
ATOM 1325 C C . SER A 1 171 ? -1.855 9.391 -0.679 1 96.06 171 SER A C 1
ATOM 1327 O O . SER A 1 171 ? -2.703 8.742 -0.059 1 96.06 171 SER A O 1
ATOM 1329 N N . SER A 1 172 ? -2.074 10.039 -1.812 1 94.88 172 SER A N 1
ATOM 1330 C CA . SER A 1 172 ? -3.365 10.086 -2.49 1 94.88 172 SER A CA 1
ATOM 1331 C C . SER A 1 172 ? -3.918 8.688 -2.727 1 94.88 172 SER A C 1
ATOM 1333 O O . SER A 1 172 ? -3.168 7.707 -2.721 1 94.88 172 SER A O 1
ATOM 1335 N N . PRO A 1 173 ? -5.281 8.664 -2.883 1 96.88 173 PRO A N 1
ATOM 1336 C CA . PRO A 1 173 ? -6.305 9.703 -2.982 1 96.88 173 PRO A CA 1
ATOM 1337 C C . PRO A 1 173 ? -6.875 10.102 -1.623 1 96.88 173 PRO A C 1
ATOM 1339 O O . PRO A 1 173 ? -6.301 9.766 -0.584 1 96.88 173 PRO A O 1
ATOM 1342 N N . LEU A 1 174 ? -7.949 10.953 -1.684 1 98.19 174 LEU A N 1
ATOM 1343 C CA . LEU A 1 174 ? -8.609 11.383 -0.457 1 98.19 174 LEU A CA 1
ATOM 1344 C C . LEU A 1 174 ? -9.203 10.188 0.289 1 98.19 174 LEU A C 1
ATOM 1346 O O . LEU A 1 174 ? -8.945 10.008 1.483 1 98.19 174 LEU A O 1
ATOM 1350 N N . SER A 1 175 ? -10.062 9.422 -0.442 1 97.81 175 SER A N 1
ATOM 1351 C CA . SER A 1 175 ? -10.617 8.219 0.168 1 97.81 175 SER A CA 1
ATOM 1352 C C . SER A 1 175 ? -9.531 7.172 0.413 1 97.81 175 SER A C 1
ATOM 1354 O O . SER A 1 175 ? -8.742 6.863 -0.483 1 97.81 175 SER A O 1
ATOM 1356 N N . LEU A 1 176 ? -9.5 6.637 1.565 1 97.62 176 LEU A N 1
ATOM 1357 C CA . LEU A 1 176 ? -8.477 5.672 1.954 1 97.62 176 LEU A CA 1
ATOM 1358 C C . LEU A 1 176 ? -9 4.246 1.826 1 97.62 176 LEU A C 1
ATOM 1360 O O . LEU A 1 176 ? -8.32 3.291 2.207 1 97.62 176 LEU A O 1
ATOM 1364 N N . THR A 1 177 ? -10.18 4.098 1.227 1 97.25 177 THR A N 1
ATOM 1365 C CA . THR A 1 177 ? -10.812 2.791 1.083 1 97.25 177 THR A CA 1
ATOM 1366 C C . THR A 1 177 ? -9.922 1.84 0.296 1 97.25 177 THR A C 1
ATOM 1368 O O . THR A 1 177 ? -9.438 2.184 -0.787 1 97.25 177 THR A O 1
ATOM 1371 N N . GLY A 1 178 ? -9.688 0.653 0.882 1 96.38 178 GLY A N 1
ATOM 1372 C CA . GLY A 1 178 ? -8.883 -0.37 0.231 1 96.38 178 GLY A CA 1
ATOM 1373 C C . GLY A 1 178 ? -7.398 -0.232 0.511 1 96.38 178 GLY A C 1
ATOM 1374 O O . GLY A 1 178 ? -6.598 -1.065 0.078 1 96.38 178 GLY A O 1
ATOM 1375 N N . LYS A 1 179 ? -6.98 0.722 1.342 1 96.69 179 LYS A N 1
ATOM 1376 C CA . LYS A 1 179 ? -5.559 0.958 1.581 1 96.69 179 LYS A CA 1
ATOM 1377 C C . LYS A 1 179 ? -5.137 0.432 2.949 1 96.69 179 LYS A C 1
ATOM 1379 O O . LYS A 1 179 ? -5.965 0.313 3.857 1 96.69 179 LYS A O 1
ATOM 1384 N N . HIS A 1 180 ? -3.941 0.03 3.047 1 97.25 180 HIS A N 1
ATOM 1385 C CA . HIS A 1 180 ? -3.219 -0.176 4.297 1 97.25 180 HIS A CA 1
ATOM 1386 C C . HIS A 1 180 ? -2.287 0.994 4.598 1 97.25 180 HIS A C 1
ATOM 1388 O O . HIS A 1 180 ? -1.438 1.343 3.773 1 97.25 180 HIS A O 1
ATOM 1394 N N . ILE A 1 181 ? -2.445 1.609 5.727 1 96.62 181 ILE A N 1
ATOM 1395 C CA . ILE A 1 181 ? -1.727 2.834 6.066 1 96.62 181 ILE A CA 1
ATOM 1396 C C . ILE A 1 181 ? -0.906 2.615 7.336 1 96.62 181 ILE A C 1
ATOM 1398 O O . ILE A 1 181 ? -1.422 2.117 8.336 1 96.62 181 ILE A O 1
ATOM 1402 N N . ARG A 1 182 ? 0.357 2.969 7.258 1 96.81 182 ARG A N 1
ATOM 1403 C CA . ARG A 1 182 ? 1.187 2.953 8.461 1 96.81 182 ARG A CA 1
ATOM 1404 C C . ARG A 1 182 ? 0.988 4.223 9.281 1 96.81 182 ARG A C 1
ATOM 1406 O O . ARG A 1 182 ? 0.935 5.324 8.727 1 96.81 182 ARG A O 1
ATOM 1413 N N . ILE A 1 183 ? 0.789 4.094 10.547 1 97.62 183 ILE A N 1
ATOM 1414 C CA . ILE A 1 183 ? 0.729 5.215 11.477 1 97.62 183 ILE A CA 1
ATOM 1415 C C . ILE A 1 183 ? 2.096 5.414 12.133 1 97.62 183 ILE A C 1
ATOM 1417 O O . ILE A 1 183 ? 2.355 4.895 13.219 1 97.62 183 ILE A O 1
ATOM 1421 N N . ALA A 1 184 ? 2.926 6.086 11.477 1 95.88 184 ALA A N 1
ATOM 1422 C CA . ALA A 1 184 ? 4.297 6.438 11.836 1 95.88 184 ALA A CA 1
ATOM 1423 C C . ALA A 1 184 ? 4.781 7.645 11.031 1 95.88 184 ALA A C 1
ATOM 1425 O O . ALA A 1 184 ? 4.258 7.93 9.953 1 95.88 184 ALA A O 1
ATOM 1426 N N . ALA A 1 185 ? 5.703 8.336 11.578 1 96.56 185 ALA A N 1
ATOM 1427 C CA . ALA A 1 185 ? 6.254 9.508 10.891 1 96.56 185 ALA A CA 1
ATOM 1428 C C . ALA A 1 185 ? 7.711 9.266 10.492 1 96.56 185 ALA A C 1
ATOM 1430 O O . ALA A 1 185 ? 8.477 8.664 11.25 1 96.56 185 ALA A O 1
ATOM 1431 N N . THR A 1 186 ? 8.055 9.656 9.32 1 95.38 186 THR A N 1
ATOM 1432 C CA . THR A 1 186 ? 9.43 9.562 8.844 1 95.38 186 THR A CA 1
ATOM 1433 C C . THR A 1 186 ? 9.781 10.781 7.988 1 95.38 186 THR A C 1
ATOM 1435 O O . THR A 1 186 ? 8.898 11.508 7.543 1 95.38 186 THR A O 1
ATOM 1438 N N . ASP A 1 187 ? 11.055 11.078 7.934 1 95.5 187 ASP A N 1
ATOM 1439 C CA . ASP A 1 187 ? 11.539 12.094 7.008 1 95.5 187 ASP A CA 1
ATOM 1440 C C . ASP A 1 187 ? 11.555 11.57 5.574 1 95.5 187 ASP A C 1
ATOM 1442 O O . ASP A 1 187 ? 12.586 11.102 5.09 1 95.5 187 ASP A O 1
ATOM 1446 N N . ALA A 1 188 ? 10.453 11.797 4.91 1 95.44 188 ALA A N 1
ATOM 1447 C CA . ALA A 1 188 ? 10.25 11.227 3.582 1 95.44 188 ALA A CA 1
ATOM 1448 C C . ALA A 1 188 ? 10.68 12.203 2.494 1 95.44 188 ALA A C 1
ATOM 1450 O O . ALA A 1 188 ? 9.891 12.539 1.604 1 95.44 188 ALA A O 1
ATOM 1451 N N . LEU A 1 189 ? 11.914 12.609 2.447 1 94.94 189 LEU A N 1
ATOM 1452 C CA . LEU A 1 189 ? 12.477 13.57 1.503 1 94.94 189 LEU A CA 1
ATOM 1453 C C . LEU A 1 189 ? 12.133 13.188 0.067 1 94.94 189 LEU A C 1
ATOM 1455 O O . LEU A 1 189 ? 12.469 12.086 -0.381 1 94.94 189 LEU A O 1
ATOM 1459 N N . GLY A 1 190 ? 11.453 14.062 -0.618 1 94.75 190 GLY A N 1
ATOM 1460 C CA . GLY A 1 190 ? 11.125 13.828 -2.018 1 94.75 190 GLY A CA 1
ATOM 1461 C C . GLY A 1 190 ? 10.133 12.703 -2.221 1 94.75 190 GLY A C 1
ATOM 1462 O O . GLY A 1 190 ? 10.219 11.961 -3.201 1 94.75 190 GLY A O 1
ATOM 1463 N N . TYR A 1 191 ? 9.211 12.453 -1.402 1 96 191 TYR A N 1
ATOM 1464 C CA . TYR A 1 191 ? 8.266 11.344 -1.42 1 96 191 TYR A CA 1
ATOM 1465 C C . TYR A 1 191 ? 7.457 11.336 -2.713 1 96 191 TYR A C 1
ATOM 1467 O O . TYR A 1 191 ? 7.277 12.375 -3.344 1 96 191 TYR A O 1
ATOM 1475 N N . ASN A 1 192 ? 7.066 10.117 -3.152 1 96.12 192 ASN A N 1
ATOM 1476 C CA . ASN A 1 192 ? 6.023 9.953 -4.156 1 96.12 192 ASN A CA 1
ATOM 1477 C C . ASN A 1 192 ? 4.633 10.195 -3.568 1 96.12 192 ASN A C 1
ATOM 1479 O O . ASN A 1 192 ? 4.184 9.445 -2.703 1 96.12 192 ASN A O 1
ATOM 1483 N N . PRO A 1 193 ? 3.969 11.219 -3.982 1 96.94 193 PRO A N 1
ATOM 1484 C CA . PRO A 1 193 ? 2.725 11.625 -3.324 1 96.94 193 PRO A CA 1
ATOM 1485 C C . PRO A 1 193 ? 1.591 10.625 -3.543 1 96.94 193 PRO A C 1
ATOM 1487 O O . PRO A 1 193 ? 0.528 10.75 -2.928 1 96.94 193 PRO A O 1
ATOM 1490 N N . GLU A 1 194 ? 1.795 9.555 -4.352 1 96.19 194 GLU A N 1
ATOM 1491 C CA . GLU A 1 194 ? 0.778 8.539 -4.609 1 96.19 194 GLU A CA 1
ATOM 1492 C C . GLU A 1 194 ? 1.134 7.223 -3.932 1 96.19 194 GLU A C 1
ATOM 1494 O O . GLU A 1 194 ? 0.261 6.383 -3.697 1 96.19 194 GLU A O 1
ATOM 1499 N N . LEU A 1 195 ? 2.434 7.027 -3.654 1 95.5 195 LEU A N 1
ATOM 1500 C CA . LEU A 1 195 ? 2.84 5.664 -3.342 1 95.5 195 LEU A CA 1
ATOM 1501 C C . LEU A 1 195 ? 3.557 5.602 -1.996 1 95.5 195 LEU A C 1
ATOM 1503 O O . LEU A 1 195 ? 3.518 4.578 -1.312 1 95.5 195 LEU A O 1
ATOM 1507 N N . SER A 1 196 ? 4.242 6.629 -1.552 1 97.25 196 SER A N 1
ATOM 1508 C CA . SER A 1 196 ? 5.109 6.566 -0.382 1 97.25 196 SER A CA 1
ATOM 1509 C C . SER A 1 196 ? 4.301 6.422 0.902 1 97.25 196 SER A C 1
ATOM 1511 O O . SER A 1 196 ? 3.24 7.035 1.044 1 97.25 196 SER A O 1
ATOM 1513 N N . ASP A 1 197 ? 4.766 5.684 1.812 1 97.31 197 ASP A N 1
ATOM 1514 C CA . ASP A 1 197 ? 4.195 5.395 3.123 1 97.31 197 ASP A CA 1
ATOM 1515 C C . ASP A 1 197 ? 5.246 4.816 4.066 1 97.31 197 ASP A C 1
ATOM 1517 O O . ASP A 1 197 ? 5.973 3.891 3.705 1 97.31 197 ASP A O 1
ATOM 1521 N N . PRO A 1 198 ? 5.523 5.375 5.156 1 96.88 198 PRO A N 1
ATOM 1522 C CA . PRO A 1 198 ? 4.785 6.492 5.742 1 96.88 198 PRO A CA 1
ATOM 1523 C C . PRO A 1 198 ? 5.289 7.852 5.266 1 96.88 198 PRO A C 1
ATOM 1525 O O . PRO A 1 198 ? 6.246 7.918 4.488 1 96.88 198 PRO A O 1
ATOM 1528 N N . LEU A 1 199 ? 4.57 8.852 5.695 1 97.81 199 LEU A N 1
ATOM 1529 C CA . LEU A 1 199 ? 5.008 10.227 5.484 1 97.81 199 LEU A CA 1
ATOM 1530 C C . LEU A 1 199 ? 5.332 10.898 6.816 1 97.81 199 LEU A C 1
ATOM 1532 O O . LEU A 1 199 ? 5.957 10.289 7.688 1 97.81 199 LEU A O 1
ATOM 1536 N N . TYR A 1 200 ? 5.012 12.148 7.055 1 98 200 TYR A N 1
ATOM 1537 C CA . TYR A 1 200 ? 5.645 12.906 8.133 1 98 200 TYR A CA 1
ATOM 1538 C C . TYR A 1 200 ? 4.766 12.914 9.375 1 98 200 TYR A C 1
ATOM 1540 O O . TYR A 1 200 ? 5.207 13.336 10.453 1 98 200 TYR A O 1
ATOM 1548 N N . LYS A 1 201 ? 3.48 12.445 9.297 1 98.12 201 LYS A N 1
ATOM 1549 C CA . LYS A 1 201 ? 2.555 12.695 10.391 1 98.12 201 LYS A CA 1
ATOM 1550 C C . LYS A 1 201 ? 2.078 11.391 11.023 1 98.12 201 LYS A C 1
ATOM 1552 O O . LYS A 1 201 ? 2.123 10.336 10.383 1 98.12 201 LYS A O 1
ATOM 1557 N N . HIS A 1 202 ? 1.605 11.469 12.266 1 96.81 202 HIS A N 1
ATOM 1558 C CA . HIS A 1 202 ? 1.084 10.359 13.062 1 96.81 202 HIS A CA 1
ATOM 1559 C C . HIS A 1 202 ? -0.339 10.648 13.539 1 96.81 202 HIS A C 1
ATOM 1561 O O . HIS A 1 202 ? -0.538 11.328 14.547 1 96.81 202 HIS A O 1
ATOM 1567 N N . PHE A 1 203 ? -1.33 10.055 12.914 1 97.94 203 PHE A N 1
ATOM 1568 C CA . PHE A 1 203 ? -2.705 10.328 13.312 1 97.94 203 PHE A CA 1
ATOM 1569 C C . PHE A 1 203 ? -3.545 9.055 13.258 1 97.94 203 PHE A C 1
ATOM 1571 O O . PHE A 1 203 ? -4.055 8.688 12.195 1 97.94 203 PHE A O 1
ATOM 1578 N N . PRO A 1 204 ? -3.85 8.398 14.375 1 98.12 204 PRO A N 1
ATOM 1579 C CA . PRO A 1 204 ? -4.703 7.211 14.391 1 98.12 204 PRO A CA 1
ATOM 1580 C C . PRO A 1 204 ? -6.184 7.551 14.547 1 98.12 204 PRO A C 1
ATOM 1582 O O . PRO A 1 204 ? -6.828 7.113 15.5 1 98.12 204 PRO A O 1
ATOM 1585 N N . VAL A 1 205 ? -6.781 8.281 13.602 1 98.69 205 VAL A N 1
ATOM 1586 C CA . VAL A 1 205 ? -8.188 8.664 13.555 1 98.69 205 VAL A CA 1
ATOM 1587 C C . VAL A 1 205 ? -8.719 8.492 12.125 1 98.69 205 VAL A C 1
ATOM 1589 O O . VAL A 1 205 ? -8.008 8.758 11.156 1 98.69 205 VAL A O 1
ATOM 1592 N N . TYR A 1 206 ? -9.914 8.008 12.016 1 98.75 206 TYR A N 1
ATOM 1593 C CA . TYR A 1 206 ? -10.531 7.961 10.695 1 98.75 206 TYR A CA 1
ATOM 1594 C C . TYR A 1 206 ? -12.031 8.227 10.789 1 98.75 206 TYR A C 1
ATOM 1596 O O . TYR A 1 206 ? -12.617 8.156 11.867 1 98.75 206 TYR A O 1
ATOM 1604 N N . TYR A 1 207 ? -12.625 8.594 9.672 1 98.81 207 TYR A N 1
ATOM 1605 C CA . TYR A 1 207 ? -14.055 8.812 9.508 1 98.81 207 TYR A CA 1
ATOM 1606 C C . TYR A 1 207 ? -14.641 7.863 8.469 1 98.81 207 TYR A C 1
ATOM 1608 O O . TYR A 1 207 ? -14.086 7.715 7.371 1 98.81 207 TYR A O 1
ATOM 1616 N N . GLY A 1 208 ? -15.656 7.156 8.875 1 98.62 208 GLY A N 1
ATOM 1617 C CA . GLY A 1 208 ? -16.406 6.324 7.941 1 98.62 208 GLY A CA 1
ATOM 1618 C C . GLY A 1 208 ? -17.688 6.977 7.449 1 98.62 208 GLY A C 1
ATOM 1619 O O . GLY A 1 208 ? -18.375 7.652 8.211 1 98.62 208 GLY A O 1
ATOM 1620 N N . LEU A 1 209 ? -17.953 6.863 6.164 1 98.5 209 LEU A N 1
ATOM 1621 C CA . LEU A 1 209 ? -19.188 7.352 5.559 1 98.5 209 LEU A CA 1
ATOM 1622 C C . LEU A 1 209 ? -19.875 6.25 4.758 1 98.5 209 LEU A C 1
ATOM 1624 O O . LEU A 1 209 ? -19.281 5.676 3.844 1 98.5 209 LEU A O 1
ATOM 1628 N N . ASP A 1 210 ? -21.062 5.891 5.145 1 97.06 210 ASP A N 1
ATOM 1629 C CA . ASP A 1 210 ? -21.859 4.926 4.391 1 97.06 210 ASP A CA 1
ATOM 1630 C C . ASP A 1 210 ? -22.5 5.582 3.176 1 97.06 210 ASP A C 1
ATOM 1632 O O . ASP A 1 210 ? -23.328 6.492 3.322 1 97.06 210 ASP A O 1
ATOM 1636 N N . SER A 1 211 ? -22.219 5.148 2.055 1 94.75 211 SER A N 1
ATOM 1637 C CA . SER A 1 211 ? -22.672 5.789 0.827 1 94.75 211 SER A CA 1
ATOM 1638 C C . SER A 1 211 ? -24.172 5.574 0.62 1 94.75 211 SER A C 1
ATOM 1640 O O . SER A 1 211 ? -24.812 6.324 -0.113 1 94.75 211 SER A O 1
ATOM 1642 N N . THR A 1 212 ? -24.781 4.559 1.229 1 93.31 212 THR A N 1
ATOM 1643 C CA . THR A 1 212 ? -26.203 4.27 1.077 1 93.31 212 THR A CA 1
ATOM 1644 C C . THR A 1 212 ? -27.047 5.207 1.941 1 93.31 212 THR A C 1
ATOM 1646 O O . THR A 1 212 ? -28.078 5.707 1.498 1 93.31 212 THR A O 1
ATOM 1649 N N . THR A 1 213 ? -26.578 5.469 3.164 1 92.5 213 THR A N 1
ATOM 1650 C CA . THR A 1 213 ? -27.359 6.27 4.102 1 92.5 213 THR A CA 1
ATOM 1651 C C . THR A 1 213 ? -26.781 7.676 4.223 1 92.5 213 THR A C 1
ATOM 1653 O O . THR A 1 213 ? -27.422 8.57 4.777 1 92.5 213 THR A O 1
ATOM 1656 N N . SER A 1 214 ? -25.562 7.902 3.713 1 93.62 214 SER A N 1
ATOM 1657 C CA . SER A 1 214 ? -24.828 9.156 3.854 1 93.62 214 SER A CA 1
ATOM 1658 C C . SER A 1 214 ? -24.609 9.5 5.32 1 93.62 214 SER A C 1
ATOM 1660 O O . SER A 1 214 ? -24.688 10.672 5.707 1 93.62 214 SER A O 1
ATOM 1662 N N . THR A 1 215 ? -24.484 8.508 6.16 1 95.56 215 THR A N 1
ATOM 1663 C CA . THR A 1 215 ? -24.234 8.688 7.582 1 95.56 215 THR A CA 1
ATOM 1664 C C . THR A 1 215 ? -22.75 8.5 7.898 1 95.56 215 THR A C 1
ATOM 1666 O O . THR A 1 215 ? -22.125 7.543 7.438 1 95.56 215 THR A O 1
ATOM 1669 N N . ALA A 1 216 ? -22.266 9.461 8.695 1 98.19 216 ALA A N 1
ATOM 1670 C CA . ALA A 1 216 ? -20.844 9.445 9.016 1 98.19 216 ALA A CA 1
ATOM 1671 C C . ALA A 1 216 ? -20.625 9.102 10.484 1 98.19 216 ALA A C 1
ATOM 1673 O O . ALA A 1 216 ? -21.484 9.344 11.328 1 98.19 216 ALA A O 1
ATOM 1674 N N . TYR A 1 217 ? -19.547 8.5 10.828 1 98.69 217 TYR A N 1
ATOM 1675 C CA . TYR A 1 217 ? -19.031 8.273 12.172 1 98.69 217 TYR A CA 1
ATOM 1676 C C . TYR A 1 217 ? -17.531 8.461 12.227 1 98.69 217 TYR A C 1
ATOM 1678 O O . TYR A 1 217 ? -16.875 8.641 11.195 1 98.69 217 TYR A O 1
ATOM 1686 N N . GLY A 1 218 ? -16.984 8.547 13.414 1 98.81 218 GLY A N 1
ATOM 1687 C CA . GLY A 1 218 ? -15.547 8.625 13.594 1 98.81 218 GLY A CA 1
ATOM 1688 C C . GLY A 1 218 ? -15.016 7.656 14.633 1 98.81 218 GLY A C 1
ATOM 1689 O O . GLY A 1 218 ? -15.758 7.227 15.523 1 98.81 218 GLY A O 1
ATOM 1690 N N . VAL A 1 219 ? -13.766 7.207 14.477 1 98.88 219 VAL A N 1
ATOM 1691 C CA . VAL A 1 219 ? -13.039 6.406 15.453 1 98.88 219 VAL A CA 1
ATOM 1692 C C . VAL A 1 219 ? -11.656 7.004 15.688 1 98.88 219 VAL A C 1
ATOM 1694 O O . VAL A 1 219 ? -10.922 7.289 14.734 1 98.88 219 VAL A O 1
ATOM 1697 N N . TYR A 1 220 ? -11.32 7.27 16.938 1 98.62 220 TYR A N 1
ATOM 1698 C CA . TYR A 1 220 ? -10 7.738 17.328 1 98.62 220 TYR A CA 1
ATOM 1699 C C . TYR A 1 220 ? -9.336 6.758 18.281 1 98.62 220 TYR A C 1
ATOM 1701 O O . TYR A 1 220 ? -9.922 6.367 19.297 1 98.62 220 TYR A O 1
ATOM 1709 N N . TYR A 1 221 ? -8.141 6.289 17.984 1 98.62 221 TYR A N 1
ATOM 1710 C CA . TYR A 1 221 ? -7.336 5.449 18.875 1 98.62 221 TYR A CA 1
ATOM 1711 C C . TYR A 1 221 ? -6.297 6.281 19.609 1 98.62 221 TYR A C 1
ATOM 1713 O O . TYR A 1 221 ? -5.391 6.844 19 1 98.62 221 TYR A O 1
ATOM 1721 N N . ASP A 1 222 ? -6.395 6.359 20.906 1 97.19 222 ASP A N 1
ATOM 1722 C CA . ASP A 1 222 ? -5.508 7.176 21.719 1 97.19 222 ASP A CA 1
ATOM 1723 C C . ASP A 1 222 ? -4.168 6.477 21.953 1 97.19 222 ASP A C 1
ATOM 1725 O O . ASP A 1 222 ? -3.896 5.977 23.047 1 97.19 222 ASP A O 1
ATOM 1729 N N . SER A 1 223 ? -3.354 6.492 20.906 1 95.38 223 SER A N 1
ATOM 1730 C CA . SER A 1 223 ? -2.012 5.922 20.938 1 95.38 223 SER A CA 1
ATOM 1731 C C . SER A 1 223 ? -1.03 6.781 20.141 1 95.38 223 SER A C 1
ATOM 1733 O O . SER A 1 223 ? -1.342 7.234 19.047 1 95.38 223 SER A O 1
ATOM 1735 N N . LEU A 1 224 ? 0.08 7.016 20.734 1 95.25 224 LEU A N 1
ATOM 1736 C CA . LEU A 1 224 ? 1.146 7.746 20.062 1 95.25 224 LEU A CA 1
ATOM 1737 C C . LEU A 1 224 ? 2.27 6.805 19.641 1 95.25 224 LEU A C 1
ATOM 1739 O O . LEU A 1 224 ? 3.324 7.254 19.188 1 95.25 224 LEU A O 1
ATOM 1743 N N . GLY A 1 225 ? 2.023 5.504 19.922 1 93.06 225 GLY A N 1
ATOM 1744 C CA . GLY A 1 225 ? 2.938 4.484 19.422 1 93.06 225 GLY A CA 1
ATOM 1745 C C . GLY A 1 225 ? 2.699 4.121 17.969 1 93.06 225 GLY A C 1
ATOM 1746 O O . GLY A 1 225 ? 1.625 4.387 17.438 1 93.06 225 GLY A O 1
ATOM 1747 N N . THR A 1 226 ? 3.674 3.486 17.344 1 93.75 226 THR A N 1
ATOM 1748 C CA . THR A 1 226 ? 3.555 3.117 15.938 1 93.75 226 THR A CA 1
ATOM 1749 C C . THR A 1 226 ? 2.439 2.094 15.742 1 93.75 226 THR A C 1
ATOM 1751 O O . THR A 1 226 ? 2.133 1.317 16.641 1 93.75 226 THR A O 1
ATOM 1754 N N . GLY A 1 227 ? 1.812 2.172 14.641 1 95.56 227 GLY A N 1
ATOM 1755 C CA . GLY A 1 227 ? 0.721 1.271 14.305 1 95.56 227 GLY A CA 1
ATOM 1756 C C . GLY A 1 227 ? 0.34 1.31 12.836 1 95.56 227 GLY A C 1
ATOM 1757 O O . GLY A 1 227 ? 1.156 1.673 11.992 1 95.56 227 GLY A O 1
ATOM 1758 N N . SER A 1 228 ? -0.848 0.808 12.531 1 97.56 228 SER A N 1
ATOM 1759 C CA . SER A 1 228 ? -1.363 0.816 11.164 1 97.56 228 SER A CA 1
ATOM 1760 C C . SER A 1 228 ? -2.889 0.77 11.148 1 97.56 228 SER A C 1
ATOM 1762 O O . SER A 1 228 ? -3.51 0.319 12.109 1 97.56 228 SER A O 1
ATOM 1764 N N . LEU A 1 229 ? -3.447 1.31 10.125 1 98.44 229 LEU A N 1
ATOM 1765 C CA . LEU A 1 229 ? -4.859 1.204 9.781 1 98.44 229 LEU A CA 1
ATOM 1766 C C . LEU A 1 229 ? -5.043 0.481 8.453 1 98.44 229 LEU A C 1
ATOM 1768 O O . LEU A 1 229 ? -4.266 0.688 7.516 1 98.44 229 LEU A O 1
ATOM 1772 N N . ASP A 1 230 ? -5.953 -0.412 8.406 1 98.38 230 ASP A N 1
ATOM 1773 C CA . ASP A 1 230 ? -6.309 -1.129 7.184 1 98.38 230 ASP A CA 1
ATOM 1774 C C . ASP A 1 230 ? -7.781 -0.923 6.832 1 98.38 230 ASP A C 1
ATOM 1776 O O . ASP A 1 230 ? -8.664 -1.235 7.633 1 98.38 230 ASP A O 1
ATOM 1780 N N . PHE A 1 231 ? -8.078 -0.439 5.668 1 98.19 231 PHE A N 1
ATOM 1781 C CA . PHE A 1 231 ? -9.445 -0.106 5.273 1 98.19 231 PHE A CA 1
ATOM 1782 C C . PHE A 1 231 ? -9.938 -1.043 4.18 1 98.19 231 PHE A C 1
ATOM 1784 O O . PHE A 1 231 ? -10.477 -0.593 3.166 1 98.19 231 PHE A O 1
ATOM 1791 N N . GLY A 1 232 ? -9.68 -2.316 4.387 1 97.19 232 GLY A N 1
ATOM 1792 C CA . GLY A 1 232 ? -10.164 -3.34 3.477 1 97.19 232 GLY A CA 1
ATOM 1793 C C . GLY A 1 232 ? -9.109 -3.822 2.502 1 97.19 232 GLY A C 1
ATOM 1794 O O . GLY A 1 232 ? -9.422 -4.5 1.521 1 97.19 232 GLY A O 1
ATOM 1795 N N . CYS A 1 233 ? -7.848 -3.451 2.709 1 97 233 CYS A N 1
ATOM 1796 C CA . CYS A 1 233 ? -6.734 -3.943 1.901 1 97 233 CYS A CA 1
ATOM 1797 C C . CYS A 1 233 ? -6.52 -5.434 2.121 1 97 233 CYS A C 1
ATOM 1799 O O . CYS A 1 233 ? -6.363 -6.191 1.162 1 97 233 CYS A O 1
ATOM 1801 N N . GLU A 1 234 ? -6.457 -5.809 3.346 1 96.62 234 GLU A N 1
ATOM 1802 C CA . GLU A 1 234 ? -6.297 -7.211 3.721 1 96.62 234 GLU A CA 1
ATOM 1803 C C . GLU A 1 234 ? -7.645 -7.93 3.752 1 96.62 234 GLU A C 1
ATOM 1805 O O . GLU A 1 234 ? -8.617 -7.414 4.309 1 96.62 234 GLU A O 1
ATOM 1810 N N . ILE A 1 235 ? -7.691 -9.07 3.137 1 94.62 235 ILE A N 1
ATOM 1811 C CA . ILE A 1 235 ? -8.875 -9.922 3.139 1 94.62 235 ILE A CA 1
ATOM 1812 C C . ILE A 1 235 ? -8.5 -11.32 3.623 1 94.62 235 ILE A C 1
ATOM 1814 O O . ILE A 1 235 ? -7.477 -11.875 3.207 1 94.62 235 ILE A O 1
ATOM 1818 N N . ASP A 1 236 ? -9.242 -11.844 4.527 1 92.12 236 ASP A N 1
ATOM 1819 C CA . ASP A 1 236 ? -9.156 -13.211 5.031 1 92.12 236 ASP A CA 1
ATOM 1820 C C . ASP A 1 236 ? -10.531 -13.875 5.055 1 92.12 236 ASP A C 1
ATOM 1822 O O . ASP A 1 236 ? -11.383 -13.523 5.879 1 92.12 236 ASP A O 1
ATOM 1826 N N . ALA A 1 237 ? -10.727 -14.789 4.215 1 90.31 237 ALA A N 1
ATOM 1827 C CA . ALA A 1 237 ? -12.039 -15.383 3.961 1 90.31 237 ALA A CA 1
ATOM 1828 C C . ALA A 1 237 ? -12.617 -15.992 5.234 1 90.31 237 ALA A C 1
ATOM 1830 O O . ALA A 1 237 ? -13.844 -16.047 5.395 1 90.31 237 ALA A O 1
ATOM 1831 N N . ILE A 1 238 ? -11.859 -16.359 6.129 1 88 238 ILE A N 1
ATOM 1832 C CA . ILE A 1 238 ? -12.328 -16.984 7.359 1 88 238 ILE A CA 1
ATOM 1833 C C . ILE A 1 238 ? -13.125 -15.977 8.18 1 88 238 ILE A C 1
ATOM 1835 O O . ILE A 1 238 ? -14.125 -16.344 8.812 1 88 238 ILE A O 1
ATOM 1839 N N . TRP A 1 239 ? -12.68 -14.734 8.055 1 88.19 239 TRP A N 1
ATOM 1840 C CA . TRP A 1 239 ? -13.281 -13.711 8.906 1 88.19 239 TRP A CA 1
ATOM 1841 C C . TRP A 1 239 ? -14.188 -12.789 8.094 1 88.19 239 TRP A C 1
ATOM 1843 O O . TRP A 1 239 ? -14.891 -11.953 8.656 1 88.19 239 TRP A O 1
ATOM 1853 N N . GLY A 1 240 ? -14.117 -12.969 6.828 1 83.56 240 GLY A N 1
ATOM 1854 C CA . GLY A 1 240 ? -14.852 -12.047 5.973 1 83.56 240 GLY A CA 1
ATOM 1855 C C . GLY A 1 240 ? -14.102 -10.758 5.715 1 83.56 240 GLY A C 1
ATOM 1856 O O . GLY A 1 240 ? -12.875 -10.711 5.801 1 83.56 240 GLY A O 1
ATOM 1857 N N . SER A 1 241 ? -14.891 -9.711 5.293 1 88.56 241 SER A N 1
ATOM 1858 C CA . SER A 1 241 ? -14.305 -8.398 5.039 1 88.56 241 SER A CA 1
ATOM 1859 C C . SER A 1 241 ? -14.219 -7.578 6.32 1 88.56 241 SER A C 1
ATOM 1861 O O . SER A 1 241 ? -15.164 -7.543 7.105 1 88.56 241 SER A O 1
ATOM 1863 N N . PHE A 1 242 ? -13.055 -6.953 6.547 1 95.94 242 PHE A N 1
ATOM 1864 C CA . PHE A 1 242 ? -12.891 -6.203 7.785 1 95.94 242 PHE A CA 1
ATOM 1865 C C . PHE A 1 242 ? -11.969 -5.008 7.578 1 95.94 242 PHE A C 1
ATOM 1867 O O . PHE A 1 242 ? -11.289 -4.914 6.555 1 95.94 242 PHE A O 1
ATOM 1874 N N . THR A 1 243 ? -12 -3.986 8.414 1 97.94 243 THR A N 1
ATOM 1875 C CA . THR A 1 243 ? -10.977 -2.982 8.672 1 97.94 243 THR A CA 1
ATOM 1876 C C . THR A 1 243 ? -10.273 -3.256 10 1 97.94 243 THR A C 1
ATOM 1878 O O . THR A 1 243 ? -10.789 -4.012 10.836 1 97.94 243 THR A O 1
ATOM 1881 N N . SER A 1 244 ? -9.109 -2.744 10.133 1 98.38 244 SER A N 1
ATOM 1882 C CA . SER A 1 244 ? -8.406 -3.053 11.375 1 98.38 244 SER A CA 1
ATOM 1883 C C . SER A 1 244 ? -7.469 -1.921 11.773 1 98.38 244 SER A C 1
ATOM 1885 O O . SER A 1 244 ? -7.07 -1.111 10.93 1 98.38 244 SER A O 1
ATOM 1887 N N . TYR A 1 245 ? -7.223 -1.814 13.023 1 98.44 245 TYR A N 1
ATOM 1888 C CA . TYR A 1 245 ? -6.176 -0.997 13.633 1 98.44 245 TYR A CA 1
ATOM 1889 C C . TYR A 1 245 ? -5.234 -1.85 14.469 1 98.44 245 TYR A C 1
ATOM 1891 O O . TYR A 1 245 ? -5.676 -2.738 15.203 1 98.44 245 TYR A O 1
ATOM 1899 N N . ARG A 1 246 ? -3.961 -1.657 14.352 1 96.75 246 ARG A N 1
ATOM 1900 C CA . ARG A 1 246 ? -2.928 -2.326 15.133 1 96.75 246 ARG A CA 1
ATOM 1901 C C . ARG A 1 246 ? -1.95 -1.316 15.727 1 96.75 246 ARG A C 1
ATOM 1903 O O . ARG A 1 246 ? -1.59 -0.336 15.07 1 96.75 246 ARG A O 1
ATOM 1910 N N . THR A 1 247 ? -1.506 -1.545 16.953 1 94.88 247 THR A N 1
ATOM 1911 C CA . THR A 1 247 ? -0.546 -0.646 17.578 1 94.88 247 THR A CA 1
ATOM 1912 C C . THR A 1 247 ? 0.421 -1.423 18.469 1 94.88 247 THR A C 1
ATOM 1914 O O . THR A 1 247 ? 0.093 -2.508 18.953 1 94.88 247 THR A O 1
ATOM 1917 N N . CYS A 1 248 ? 1.571 -0.871 18.672 1 88.88 248 CYS A N 1
ATOM 1918 C CA . CYS A 1 248 ? 2.584 -1.486 19.516 1 88.88 248 CYS A CA 1
ATOM 1919 C C . CYS A 1 248 ? 2.324 -1.179 20.984 1 88.88 248 CYS A C 1
ATOM 1921 O O . CYS A 1 248 ? 3 -1.715 21.875 1 88.88 248 CYS A O 1
ATOM 1923 N N . ASN A 1 249 ? 1.303 -0.361 21.25 1 90.69 249 ASN A N 1
ATOM 1924 C CA . ASN A 1 249 ? 0.902 -0.156 22.641 1 90.69 249 ASN A CA 1
ATOM 1925 C C . ASN A 1 249 ? 0.314 -1.427 23.25 1 90.69 249 ASN A C 1
ATOM 1927 O O . ASN A 1 249 ? -0.35 -2.201 22.562 1 90.69 249 ASN A O 1
ATOM 1931 N N . PRO A 1 250 ? 0.506 -1.577 24.531 1 89.69 250 PRO A N 1
ATOM 1932 C CA . PRO A 1 250 ? 0.086 -2.838 25.141 1 89.69 250 PRO A CA 1
ATOM 1933 C C . PRO A 1 250 ? -1.426 -2.926 25.328 1 89.69 250 PRO A C 1
ATOM 1935 O O . PRO A 1 250 ? -1.958 -4.012 25.578 1 89.69 250 PRO A O 1
ATOM 1938 N N . THR A 1 251 ? -2.088 -1.781 25.312 1 94.5 251 THR A N 1
ATOM 1939 C CA . THR A 1 251 ? -3.535 -1.779 25.5 1 94.5 251 THR A CA 1
ATOM 1940 C C . THR A 1 251 ? -4.215 -0.945 24.406 1 94.5 251 THR A C 1
ATOM 1942 O O . THR A 1 251 ? -3.562 -0.152 23.734 1 94.5 251 THR A O 1
ATOM 1945 N N . LEU A 1 252 ? -5.492 -1.228 24.203 1 96.69 252 LEU A N 1
ATOM 1946 C CA . LEU A 1 252 ? -6.316 -0.432 23.297 1 96.69 252 LEU A CA 1
ATOM 1947 C C . LEU A 1 252 ? -7.117 0.611 24.062 1 96.69 252 LEU A C 1
ATOM 1949 O O . LEU A 1 252 ? -7.645 0.323 25.141 1 96.69 252 LEU A O 1
ATOM 1953 N N . ASP A 1 253 ? -7.16 1.773 23.656 1 97.62 253 ASP A N 1
ATOM 1954 C CA . ASP A 1 253 ? -7.973 2.889 24.141 1 97.62 253 ASP A CA 1
ATOM 1955 C C . ASP A 1 253 ? -8.523 3.711 22.984 1 97.62 253 ASP A C 1
ATOM 1957 O O . ASP A 1 253 ? -7.789 4.469 22.344 1 97.62 253 ASP A O 1
ATOM 1961 N N . TYR A 1 254 ? -9.836 3.514 22.688 1 98.5 254 TYR A N 1
ATOM 1962 C CA . TYR A 1 254 ? -10.328 4.188 21.484 1 98.5 254 TYR A CA 1
ATOM 1963 C C . TYR A 1 254 ? -11.695 4.816 21.734 1 98.5 254 TYR A C 1
ATOM 1965 O O . TYR A 1 254 ? -12.352 4.512 22.734 1 98.5 254 TYR A O 1
ATOM 1973 N N . TYR A 1 255 ? -12.055 5.727 20.938 1 98.69 255 TYR A N 1
ATOM 1974 C CA . TYR A 1 255 ? -13.273 6.523 21 1 98.69 255 TYR A CA 1
ATOM 1975 C C . TYR A 1 255 ? -14.102 6.359 19.734 1 98.69 255 TYR A C 1
ATOM 1977 O O . TYR A 1 255 ? -13.586 6.512 18.625 1 98.69 255 TYR A O 1
ATOM 1985 N N . VAL A 1 256 ? -15.344 6.008 19.875 1 98.81 256 VAL A N 1
ATOM 1986 C CA . VAL A 1 256 ? -16.297 5.961 18.766 1 98.81 256 VAL A CA 1
ATOM 1987 C C . VAL A 1 256 ? -17.297 7.113 18.891 1 98.81 256 VAL A C 1
ATOM 1989 O O . VAL A 1 256 ? -17.891 7.312 19.953 1 98.81 256 VAL A O 1
ATOM 1992 N N . PHE A 1 257 ? -17.469 7.848 17.797 1 98.5 257 PHE A N 1
ATOM 1993 C CA . PHE A 1 257 ? -18.406 8.953 17.875 1 98.5 257 PHE A CA 1
ATOM 1994 C C . PHE A 1 257 ? -19.25 9.047 16.609 1 98.5 257 PHE A C 1
ATOM 1996 O O . PHE A 1 257 ? -18.766 8.766 15.516 1 98.5 257 PHE A O 1
ATOM 2003 N N . PHE A 1 258 ? -20.469 9.383 16.812 1 97.81 258 PHE A N 1
ATOM 2004 C CA . PHE A 1 258 ? -21.484 9.43 15.758 1 97.81 258 PHE A CA 1
ATOM 2005 C C . PHE A 1 258 ? -21.656 10.852 15.242 1 97.81 258 PHE A C 1
ATOM 2007 O O . PHE A 1 258 ? -21.641 11.812 16.016 1 97.81 258 PHE A O 1
ATOM 2014 N N . GLY A 1 259 ? -21.812 10.883 13.742 1 93.5 259 GLY A N 1
ATOM 2015 C CA . GLY A 1 259 ? -22.141 12.148 13.109 1 93.5 259 GLY A CA 1
ATOM 2016 C C . GLY A 1 259 ? -23.516 12.656 13.469 1 93.5 259 GLY A C 1
ATOM 2017 O O . GLY A 1 259 ? -23.812 12.922 14.633 1 93.5 259 GLY A O 1
ATOM 2018 N N . PRO A 1 260 ? -24.391 12.578 12.469 1 95.81 260 PRO A N 1
ATOM 2019 C CA . PRO A 1 260 ? -24.375 11.766 11.25 1 95.81 260 PRO A CA 1
ATOM 2020 C C . PRO A 1 260 ? -23.594 12.43 10.109 1 95.81 260 PRO A C 1
ATOM 2022 O O . PRO A 1 260 ? -23.391 11.82 9.062 1 95.81 260 PRO A O 1
ATOM 2025 N N . THR A 1 261 ? -23.156 13.719 10.305 1 97.25 261 THR A N 1
ATOM 2026 C CA . THR A 1 261 ? -22.422 14.391 9.242 1 97.25 261 THR A CA 1
ATOM 2027 C C . THR A 1 261 ? -20.922 14.391 9.523 1 97.25 261 THR A C 1
ATOM 2029 O O . THR A 1 261 ? -20.5 14.297 10.672 1 97.25 261 THR A O 1
ATOM 2032 N N . LEU A 1 262 ? -20.188 14.492 8.5 1 97.56 262 LEU A N 1
ATOM 2033 C CA . LEU A 1 262 ? -18.734 14.508 8.633 1 97.56 262 LEU A CA 1
ATOM 2034 C C . LEU A 1 262 ? -18.281 15.719 9.445 1 97.56 262 LEU A C 1
ATOM 2036 O O . LEU A 1 262 ? -17.328 15.625 10.219 1 97.56 262 LEU A O 1
ATOM 2040 N N . ASP A 1 263 ? -18.922 16.844 9.258 1 96.62 263 ASP A N 1
ATOM 2041 C CA . ASP A 1 263 ? -18.578 18.047 10 1 96.62 263 ASP A CA 1
ATOM 2042 C C . ASP A 1 263 ? -18.719 17.828 11.508 1 96.62 263 ASP A C 1
ATOM 2044 O O . ASP A 1 263 ? -17.844 18.219 12.281 1 96.62 263 ASP A O 1
ATOM 2048 N N . GLN A 1 264 ? -19.812 17.172 11.93 1 97.44 264 GLN A N 1
ATOM 2049 C CA . GLN A 1 264 ? -20.016 16.875 13.344 1 97.44 264 GLN A CA 1
ATOM 2050 C C . GLN A 1 264 ? -18.938 15.938 13.875 1 97.44 264 GLN A C 1
ATOM 2052 O O . GLN A 1 264 ? -18.5 16.078 15.016 1 97.44 264 GLN A O 1
ATOM 2057 N N . CYS A 1 265 ? -18.562 14.992 13.062 1 98.38 265 CYS A N 1
ATOM 2058 C CA . CYS A 1 265 ? -17.516 14.055 13.469 1 98.38 265 CYS A CA 1
ATOM 2059 C C . CYS A 1 265 ? -16.203 14.789 13.734 1 98.38 265 CYS A C 1
ATOM 2061 O O . CYS A 1 265 ? -15.547 14.539 14.742 1 98.38 265 CYS A O 1
ATOM 2063 N N . VAL A 1 266 ? -15.836 15.703 12.836 1 98.25 266 VAL A N 1
ATOM 2064 C CA . VAL A 1 266 ? -14.578 16.438 12.969 1 98.25 266 VAL A CA 1
ATOM 2065 C C . VAL A 1 266 ? -14.617 17.297 14.227 1 98.25 266 VAL A C 1
ATOM 2067 O O . VAL A 1 266 ? -13.625 17.375 14.969 1 98.25 266 VAL A O 1
ATOM 2070 N N . GLN A 1 267 ? -15.742 17.906 14.523 1 97 267 GLN A N 1
ATOM 2071 C CA . GLN A 1 267 ? -15.883 18.75 15.711 1 97 267 GLN A CA 1
ATOM 2072 C C . GLN A 1 267 ? -15.828 17.906 16.984 1 97 267 GLN A C 1
ATOM 2074 O O . GLN A 1 267 ? -15.289 18.359 18 1 97 267 GLN A O 1
ATOM 2079 N N . THR A 1 268 ? -16.438 16.688 16.891 1 97.38 268 THR A N 1
ATOM 2080 C CA . THR A 1 268 ? -16.328 15.805 18.047 1 97.38 268 THR A CA 1
ATOM 2081 C C . THR A 1 268 ? -14.883 15.398 18.297 1 97.38 268 THR A C 1
ATOM 2083 O O . THR A 1 268 ? -14.43 15.352 19.438 1 97.38 268 THR A O 1
ATOM 2086 N N . PHE A 1 269 ? -14.172 15.078 17.25 1 97.94 269 PHE A N 1
ATOM 2087 C CA . PHE A 1 269 ? -12.758 14.758 17.406 1 97.94 269 PHE A CA 1
ATOM 2088 C C . PHE A 1 269 ? -12.008 15.906 18.062 1 97.94 269 PHE A C 1
ATOM 2090 O O . PHE A 1 269 ? -11.188 15.688 18.953 1 97.94 269 PHE A O 1
ATOM 2097 N N . ALA A 1 270 ? -12.273 17.156 17.625 1 96.5 270 ALA A N 1
ATOM 2098 C CA . ALA A 1 270 ? -11.664 18.344 18.219 1 96.5 270 ALA A CA 1
ATOM 2099 C C . ALA A 1 270 ? -11.977 18.438 19.703 1 96.5 270 ALA A C 1
ATOM 2101 O O . ALA A 1 270 ? -11.125 18.859 20.5 1 96.5 270 ALA A O 1
ATOM 2102 N N . SER A 1 271 ? -13.172 18.078 20.078 1 95.12 271 SER A N 1
ATOM 2103 C CA . SER A 1 271 ? -13.57 18.141 21.484 1 95.12 271 SER A CA 1
ATOM 2104 C C . SER A 1 271 ? -12.797 17.125 22.328 1 95.12 271 SER A C 1
ATOM 2106 O O . SER A 1 271 ? -12.688 17.281 23.547 1 95.12 271 SER A O 1
ATOM 2108 N N . ILE A 1 272 ? -12.273 16.094 21.656 1 96.19 272 ILE A N 1
ATOM 2109 C CA . ILE A 1 272 ? -11.516 15.055 22.344 1 96.19 272 ILE A CA 1
ATOM 2110 C C . ILE A 1 272 ? -10.07 15.5 22.516 1 96.19 272 ILE A C 1
ATOM 2112 O O . ILE A 1 272 ? -9.5 15.391 23.609 1 96.19 272 ILE A O 1
ATOM 2116 N N . VAL A 1 273 ? -9.469 16.062 21.484 1 95.31 273 VAL A N 1
ATOM 2117 C CA . VAL A 1 273 ? -8.016 16.219 21.5 1 95.31 273 VAL A CA 1
ATOM 2118 C C . VAL A 1 273 ? -7.652 17.688 21.578 1 95.31 273 VAL A C 1
ATOM 2120 O O . VAL A 1 273 ? -6.473 18.047 21.672 1 95.31 273 VAL A O 1
ATOM 2123 N N . GLY A 1 274 ? -8.633 18.594 21.516 1 93.25 274 GLY A N 1
ATOM 2124 C CA . GLY A 1 274 ? -8.391 20.031 21.609 1 93.25 274 GLY A CA 1
ATOM 2125 C C . GLY A 1 274 ? -8.523 20.75 20.281 1 93.25 274 GLY A C 1
ATOM 2126 O O . GLY A 1 274 ? -8.648 20.109 19.234 1 93.25 274 GLY A O 1
ATOM 2127 N N . LEU A 1 275 ? -8.508 22.094 20.312 1 94.62 275 LEU A N 1
ATOM 2128 C CA . LEU A 1 275 ? -8.711 22.969 19.156 1 94.62 275 LEU A CA 1
ATOM 2129 C C . LEU A 1 275 ? -7.375 23.484 18.625 1 94.62 275 LEU A C 1
ATOM 2131 O O . LEU A 1 275 ? -6.406 23.594 19.391 1 94.62 275 LEU A O 1
ATOM 2135 N N . PRO A 1 276 ? -7.289 23.781 17.359 1 94.69 276 PRO A N 1
ATOM 2136 C CA . PRO A 1 276 ? -6.051 24.328 16.812 1 94.69 276 PRO A CA 1
ATOM 2137 C C . PRO A 1 276 ? -5.719 25.703 17.359 1 94.69 276 PRO A C 1
ATOM 2139 O O . PRO A 1 276 ? -6.621 26.531 17.562 1 94.69 276 PRO A O 1
ATOM 2142 N N . ALA A 1 277 ? -4.438 25.969 17.469 1 94.25 277 ALA A N 1
ATOM 2143 C CA . ALA A 1 277 ? -3.982 27.312 17.828 1 94.25 277 ALA A CA 1
ATOM 2144 C C . ALA A 1 277 ? -4.281 28.297 16.703 1 94.25 277 ALA A C 1
ATOM 2146 O O . ALA A 1 277 ? -4.16 27.969 15.523 1 94.25 277 ALA A O 1
ATOM 2147 N N . LEU A 1 278 ? -4.672 29.484 17.062 1 94.94 278 LEU A N 1
ATOM 2148 C CA . LEU A 1 278 ? -4.953 30.516 16.078 1 94.94 278 LEU A CA 1
ATOM 2149 C C . LEU A 1 278 ? -3.662 31.078 15.477 1 94.94 278 LEU A C 1
ATOM 2151 O O . LEU A 1 278 ? -2.754 31.469 16.219 1 94.94 278 LEU A O 1
ATOM 2155 N N . ILE A 1 279 ? -3.537 31.141 14.305 1 95.31 279 ILE A N 1
ATOM 2156 C CA . ILE A 1 279 ? -2.373 31.594 13.547 1 95.31 279 ILE A CA 1
ATOM 2157 C C . ILE A 1 279 ? -2.318 33.125 13.547 1 95.31 279 ILE A C 1
ATOM 2159 O O . ILE A 1 279 ? -3.354 33.781 13.469 1 95.31 279 ILE A O 1
ATOM 2163 N N . PRO A 1 280 ? -1.177 33.719 13.75 1 95.94 280 PRO A N 1
ATOM 2164 C CA . PRO A 1 280 ? -1.115 35.156 13.547 1 95.94 280 PRO A CA 1
ATOM 2165 C C . PRO A 1 280 ? -1.477 35.562 12.117 1 95.94 280 PRO A C 1
ATOM 2167 O O . PRO A 1 280 ? -1.132 34.875 11.164 1 95.94 280 PRO A O 1
ATOM 2170 N N . ARG A 1 281 ? -2.016 36.75 11.969 1 94.69 281 ARG A N 1
ATOM 2171 C CA . ARG A 1 281 ? -2.545 37.188 10.68 1 94.69 281 ARG A CA 1
ATOM 2172 C C . ARG A 1 281 ? -1.438 37.281 9.633 1 94.69 281 ARG A C 1
ATOM 2174 O O . ARG A 1 281 ? -1.656 36.969 8.461 1 94.69 281 ARG A O 1
ATOM 2181 N N . TYR A 1 282 ? -0.256 37.75 10.023 1 94.44 282 TYR A N 1
ATOM 2182 C CA . TYR A 1 282 ? 0.837 37.938 9.078 1 94.44 282 TYR A CA 1
ATOM 2183 C C . TYR A 1 282 ? 1.251 36.594 8.453 1 94.44 282 TYR A C 1
ATOM 2185 O O . TYR A 1 282 ? 1.824 36.562 7.363 1 94.44 282 TYR A O 1
ATOM 2193 N N . ALA A 1 283 ? 0.987 35.469 9.172 1 95.56 283 ALA A N 1
ATOM 2194 C CA . ALA A 1 283 ? 1.392 34.156 8.703 1 95.56 283 ALA A CA 1
ATOM 2195 C C . ALA A 1 283 ? 0.494 33.688 7.566 1 95.56 283 ALA A C 1
ATOM 2197 O O . ALA A 1 283 ? 0.763 32.656 6.945 1 95.56 283 ALA A O 1
ATOM 2198 N N . LEU A 1 284 ? -0.508 34.406 7.172 1 95.94 284 LEU A N 1
ATOM 2199 C CA . LEU A 1 284 ? -1.405 34.094 6.07 1 95.94 284 LEU A CA 1
ATOM 2200 C C . LEU A 1 284 ? -0.912 34.688 4.762 1 95.94 284 LEU A C 1
ATOM 2202 O O . LEU A 1 284 ? -1.448 34.375 3.693 1 95.94 284 LEU A O 1
ATOM 2206 N N . GLY A 1 285 ? 0.118 35.562 4.812 1 93.56 285 GLY A N 1
ATOM 2207 C CA . GLY A 1 285 ? 0.717 36.125 3.611 1 93.56 285 GLY A CA 1
ATOM 2208 C C . GLY A 1 285 ? 1.656 35.156 2.908 1 93.56 285 GLY A C 1
ATOM 2209 O O . GLY A 1 285 ? 1.553 33.969 3.086 1 93.56 285 GLY A O 1
ATOM 2210 N N . TYR A 1 286 ? 2.432 35.719 1.992 1 93.44 286 TYR A N 1
ATOM 2211 C CA . TYR A 1 286 ? 3.445 34.906 1.319 1 93.44 286 TYR A CA 1
ATOM 2212 C C . TYR A 1 286 ? 4.605 34.594 2.256 1 93.44 286 TYR A C 1
ATOM 2214 O O . TYR A 1 286 ? 5.156 35.5 2.893 1 93.44 286 TYR A O 1
ATOM 2222 N N . LEU A 1 287 ? 4.895 33.344 2.402 1 94.94 287 LEU A N 1
ATOM 2223 C CA . LEU A 1 287 ? 6 32.844 3.221 1 94.94 287 LEU A CA 1
ATOM 2224 C C . LEU A 1 287 ? 7.125 32.312 2.348 1 94.94 287 LEU A C 1
ATOM 2226 O O . LEU A 1 287 ? 6.98 31.25 1.743 1 94.94 287 LEU A O 1
ATOM 2230 N N . ALA A 1 288 ? 8.188 32.969 2.303 1 91.94 288 ALA A N 1
ATOM 2231 C CA . ALA A 1 288 ? 9.297 32.594 1.44 1 91.94 288 ALA A CA 1
ATOM 2232 C C . ALA A 1 288 ? 10.258 31.656 2.162 1 91.94 288 ALA A C 1
ATOM 2234 O O . ALA A 1 288 ? 10.406 31.734 3.383 1 91.94 288 ALA A O 1
ATOM 2235 N N . SER A 1 289 ? 10.695 30.688 1.41 1 84.44 289 SER A N 1
ATOM 2236 C CA . SER A 1 289 ? 11.734 29.812 1.926 1 84.44 289 SER A CA 1
ATOM 2237 C C . SER A 1 289 ? 12.703 29.391 0.824 1 84.44 289 SER A C 1
ATOM 2239 O O . SER A 1 289 ? 12.312 29.234 -0.333 1 84.44 289 SER A O 1
ATOM 2241 N N . SER A 1 290 ? 13.961 29.516 1.131 1 72.06 290 SER A N 1
ATOM 2242 C CA . SER A 1 290 ? 14.93 28.812 0.289 1 72.06 290 SER A CA 1
ATOM 2243 C C . SER A 1 290 ? 16.172 28.422 1.081 1 72.06 290 SER A C 1
ATOM 2245 O O . SER A 1 290 ? 16.844 29.281 1.644 1 72.06 290 SER A O 1
ATOM 2247 N N . MET A 1 291 ? 16.266 27.141 1.037 1 78.19 291 MET A N 1
ATOM 2248 C CA . MET A 1 291 ? 17.469 26.609 1.691 1 78.19 291 MET A CA 1
ATOM 2249 C C . MET A 1 291 ? 18.734 27.188 1.053 1 78.19 291 MET A C 1
ATOM 2251 O O . MET A 1 291 ? 19.734 27.375 1.731 1 78.19 291 MET A O 1
ATOM 2255 N N . GLY A 1 292 ? 18.562 27.562 -0.148 1 78.88 292 GLY A N 1
ATOM 2256 C CA . GLY A 1 292 ? 19.703 28.062 -0.9 1 78.88 292 GLY A CA 1
ATOM 2257 C C . GLY A 1 292 ? 20.234 29.391 -0.368 1 78.88 292 GLY A C 1
ATOM 2258 O O . GLY A 1 292 ? 21.438 29.641 -0.424 1 78.88 292 GLY A O 1
ATOM 2259 N N . TYR A 1 293 ? 19.422 30.234 0.187 1 83.19 293 TYR A N 1
ATOM 2260 C CA . TYR A 1 293 ? 19.859 31.5 0.748 1 83.19 293 TYR A CA 1
ATOM 2261 C C . TYR A 1 293 ? 20.734 31.281 1.973 1 83.19 293 TYR A C 1
ATOM 2263 O O . TYR A 1 293 ? 21.844 31.828 2.057 1 83.19 293 TYR A O 1
ATOM 2271 N N . ALA A 1 294 ? 20.312 30.406 2.801 1 86.88 294 ALA A N 1
ATOM 2272 C CA . ALA A 1 294 ? 21 30.234 4.07 1 86.88 294 ALA A CA 1
ATOM 2273 C C . ALA A 1 294 ? 22.266 29.391 3.885 1 86.88 294 ALA A C 1
ATOM 2275 O O . ALA A 1 294 ? 23.156 29.406 4.73 1 86.88 294 ALA A O 1
ATOM 2276 N N . GLU A 1 295 ? 22.344 28.656 2.783 1 88.75 295 GLU A N 1
ATOM 2277 C CA . GLU A 1 295 ? 23.469 27.766 2.537 1 88.75 295 GLU A CA 1
ATOM 2278 C C . GLU A 1 295 ? 24.609 28.484 1.821 1 88.75 295 GLU A C 1
ATOM 2280 O O . GLU A 1 295 ? 25.75 28 1.809 1 88.75 295 GLU A O 1
ATOM 2285 N N . ALA A 1 296 ? 24.297 29.641 1.313 1 91.19 296 ALA A N 1
ATOM 2286 C CA . ALA A 1 296 ? 25.297 30.375 0.554 1 91.19 296 ALA A CA 1
ATOM 2287 C C . ALA A 1 296 ? 26.359 30.969 1.478 1 91.19 296 ALA A C 1
ATOM 2289 O O . ALA A 1 296 ? 26.078 31.297 2.631 1 91.19 296 ALA A O 1
ATOM 2290 N N . GLU A 1 297 ? 27.547 31.203 0.929 1 91.38 297 GLU A N 1
ATOM 2291 C CA . GLU A 1 297 ? 28.625 31.812 1.704 1 91.38 297 GLU A CA 1
ATOM 2292 C C . GLU A 1 297 ? 28.312 33.281 2.041 1 91.38 297 GLU A C 1
ATOM 2294 O O . GLU A 1 297 ? 28.688 33.75 3.105 1 91.38 297 GLU A O 1
ATOM 2299 N N . ASN A 1 298 ? 27.641 33.906 1.181 1 94.75 298 ASN A N 1
ATOM 2300 C CA . ASN A 1 298 ? 27.203 35.281 1.405 1 94.75 298 ASN A CA 1
ATOM 2301 C C . ASN A 1 298 ? 25.734 35.344 1.791 1 94.75 298 ASN A C 1
ATOM 2303 O O . ASN A 1 298 ? 24.984 36.219 1.307 1 94.75 298 ASN A O 1
ATOM 2307 N N . ALA A 1 299 ? 25.328 34.469 2.611 1 95.44 299 ALA A N 1
ATOM 2308 C CA . ALA A 1 299 ? 23.922 34.25 2.967 1 95.44 299 ALA A CA 1
ATOM 2309 C C . ALA A 1 299 ? 23.281 35.531 3.455 1 95.44 299 ALA A C 1
ATOM 2311 O O . ALA A 1 299 ? 22.203 35.906 2.998 1 95.44 299 ALA A O 1
ATOM 2312 N N . GLN A 1 300 ? 23.891 36.281 4.398 1 96 300 GLN A N 1
ATOM 2313 C CA . GLN A 1 300 ? 23.312 37.5 4.969 1 96 300 GLN A CA 1
ATOM 2314 C C . GLN A 1 300 ? 23.062 38.531 3.887 1 96 300 GLN A C 1
ATOM 2316 O O . GLN A 1 300 ? 22.016 39.188 3.889 1 96 300 GLN A O 1
ATOM 2321 N N . GLU A 1 301 ? 24.016 38.656 2.984 1 96.06 301 GLU A N 1
ATOM 2322 C CA . GLU A 1 301 ? 23.859 39.594 1.896 1 96.06 301 GLU A CA 1
ATOM 2323 C C . GLU A 1 301 ? 22.641 39.281 1.035 1 96.06 301 GLU A C 1
ATOM 2325 O O . GLU A 1 301 ? 21.875 40.156 0.678 1 96.06 301 GLU A O 1
ATOM 2330 N N . LEU A 1 302 ? 22.531 38.094 0.684 1 95.62 302 LEU A N 1
ATOM 2331 C CA . LEU A 1 302 ? 21.422 37.625 -0.149 1 95.62 302 LEU A CA 1
ATOM 2332 C C . LEU A 1 302 ? 20.094 37.875 0.558 1 95.62 302 LEU A C 1
ATOM 2334 O O . LEU A 1 302 ? 19.125 38.312 -0.056 1 95.62 302 LEU A O 1
ATOM 2338 N N . ILE A 1 303 ? 20.031 37.562 1.8 1 95.62 303 ILE A N 1
ATOM 2339 C CA . ILE A 1 303 ? 18.797 37.688 2.58 1 95.62 303 ILE A CA 1
ATOM 2340 C C . ILE A 1 303 ? 18.438 39.156 2.758 1 95.62 303 ILE A C 1
ATOM 2342 O O . ILE A 1 303 ? 17.266 39.531 2.646 1 95.62 303 ILE A O 1
ATOM 2346 N N . GLU A 1 304 ? 19.422 40.031 3.008 1 95.75 304 GLU A N 1
ATOM 2347 C CA . GLU A 1 304 ? 19.188 41.469 3.166 1 95.75 304 GLU A CA 1
ATOM 2348 C C . GLU A 1 304 ? 18.719 42.094 1.859 1 95.75 304 GLU A C 1
ATOM 2350 O O . GLU A 1 304 ? 18.062 43.125 1.869 1 95.75 304 GLU A O 1
ATOM 2355 N N . ALA A 1 305 ? 19.031 41.406 0.766 1 95.25 305 ALA A N 1
ATOM 2356 C CA . ALA A 1 305 ? 18.656 41.938 -0.545 1 95.25 305 ALA A CA 1
ATOM 2357 C C . ALA A 1 305 ? 17.234 41.5 -0.919 1 95.25 305 ALA A C 1
ATOM 2359 O O . ALA A 1 305 ? 16.625 42.062 -1.827 1 95.25 305 ALA A O 1
ATOM 2360 N N . PHE A 1 306 ? 16.75 40.562 -0.248 1 94 306 PHE A N 1
ATOM 2361 C CA . PHE A 1 306 ? 15.5 39.906 -0.606 1 94 306 PHE A CA 1
ATOM 2362 C C . PHE A 1 306 ? 14.344 40.875 -0.616 1 94 306 PHE A C 1
ATOM 2364 O O . PHE A 1 306 ? 13.539 40.906 -1.548 1 94 306 PHE A O 1
ATOM 2371 N N . PRO A 1 307 ? 14.18 41.781 0.385 1 93.75 307 PRO A N 1
ATOM 2372 C CA . PRO A 1 307 ? 13.078 42.75 0.36 1 93.75 307 PRO A CA 1
ATOM 2373 C C . PRO A 1 307 ? 13.102 43.625 -0.885 1 93.75 307 PRO A C 1
ATOM 2375 O O . PRO A 1 307 ? 12.047 43.969 -1.423 1 93.75 307 PRO A O 1
ATOM 2378 N N . LYS A 1 308 ? 14.258 44 -1.268 1 94.44 308 LYS A N 1
ATOM 2379 C CA . LYS A 1 308 ? 14.383 44.812 -2.471 1 94.44 308 LYS A CA 1
ATOM 2380 C C . LYS A 1 308 ? 13.891 44.062 -3.703 1 94.44 308 LYS A C 1
ATOM 2382 O O . LYS A 1 308 ? 13.273 44.625 -4.594 1 94.44 308 LYS A O 1
ATOM 2387 N N . LEU A 1 309 ? 14.234 42.812 -3.766 1 91.38 309 LEU A N 1
ATOM 2388 C CA . LEU A 1 309 ? 13.758 41.969 -4.863 1 91.38 309 LEU A CA 1
ATOM 2389 C C . LEU A 1 309 ? 12.234 41.875 -4.852 1 91.38 309 LEU A C 1
ATOM 2391 O O . LEU A 1 309 ? 11.594 41.938 -5.902 1 91.38 309 LEU A O 1
ATOM 2395 N N . CYS A 1 310 ? 11.664 41.688 -3.688 1 91.19 310 CYS A N 1
ATOM 2396 C CA . CYS A 1 310 ? 10.211 41.656 -3.545 1 91.19 310 CYS A CA 1
ATOM 2397 C C . CYS A 1 310 ? 9.578 42.938 -4.074 1 91.19 310 CYS A C 1
ATOM 2399 O O . CYS A 1 310 ? 8.586 42.875 -4.801 1 91.19 310 CYS A O 1
ATOM 2401 N N . ARG A 1 311 ? 10.156 44.031 -3.738 1 90 311 ARG A N 1
ATOM 2402 C CA . ARG A 1 311 ? 9.648 45.344 -4.199 1 90 311 ARG A CA 1
ATOM 2403 C C . ARG A 1 311 ? 9.805 45.469 -5.711 1 90 311 ARG A C 1
ATOM 2405 O O . ARG A 1 311 ? 8.891 45.938 -6.391 1 90 311 ARG A O 1
ATOM 2412 N N . LYS A 1 312 ? 10.93 45.062 -6.121 1 91 312 LYS A N 1
ATOM 2413 C CA . LYS A 1 312 ? 11.219 45.125 -7.551 1 91 312 LYS A CA 1
ATOM 2414 C C . LYS A 1 312 ? 10.164 44.406 -8.367 1 91 312 LYS A C 1
ATOM 2416 O O . LYS A 1 312 ? 9.727 44.875 -9.414 1 91 312 LYS A O 1
ATOM 2421 N N . TRP A 1 313 ? 9.711 43.281 -7.867 1 88 313 TRP A N 1
ATOM 2422 C CA . TRP A 1 313 ? 8.797 42.438 -8.633 1 88 313 TRP A CA 1
ATOM 2423 C C . TRP A 1 313 ? 7.371 42.562 -8.125 1 88 313 TRP A C 1
ATOM 2425 O O . TRP A 1 313 ? 6.473 41.844 -8.57 1 88 313 TRP A O 1
ATOM 2435 N N . ASP A 1 314 ? 7.184 43.406 -7.164 1 89.38 314 ASP A N 1
ATOM 2436 C CA . ASP A 1 314 ? 5.875 43.719 -6.59 1 89.38 314 ASP A CA 1
ATOM 2437 C C . ASP A 1 314 ? 5.246 42.438 -6.004 1 89.38 314 ASP A C 1
ATOM 2439 O O . ASP A 1 314 ? 4.09 42.125 -6.293 1 89.38 314 ASP A O 1
ATOM 2443 N N . ILE A 1 315 ? 6.023 41.719 -5.355 1 89.62 315 ILE A N 1
ATOM 2444 C CA . ILE A 1 315 ? 5.566 40.5 -4.66 1 89.62 315 ILE A CA 1
ATOM 2445 C C . ILE A 1 315 ? 5.574 40.75 -3.152 1 89.62 315 ILE A C 1
ATOM 2447 O O . ILE A 1 315 ? 6.629 41 -2.561 1 89.62 315 ILE A O 1
ATOM 2451 N N . PRO A 1 316 ? 4.426 40.812 -2.6 1 90.69 316 PRO A N 1
ATOM 2452 C CA . PRO A 1 316 ? 4.43 40.969 -1.143 1 90.69 316 PRO A CA 1
ATOM 2453 C C . PRO A 1 316 ? 5.051 39.75 -0.428 1 90.69 316 PRO A C 1
ATOM 2455 O O . PRO A 1 316 ? 5.082 38.656 -0.979 1 90.69 316 PRO A O 1
ATOM 2458 N N . CYS A 1 317 ? 5.633 39.969 0.726 1 93.31 317 CYS A N 1
ATOM 2459 C CA . CYS A 1 317 ? 6.18 38.906 1.569 1 93.31 317 CYS A CA 1
ATOM 2460 C C . CYS A 1 317 ? 6.078 39.281 3.043 1 93.31 317 CYS A C 1
ATOM 2462 O O . CYS A 1 317 ? 6.453 40.375 3.438 1 93.31 317 CYS A O 1
ATOM 2464 N N . ASP A 1 318 ? 5.586 38.375 3.834 1 95.25 318 ASP A N 1
ATOM 2465 C CA . ASP A 1 318 ? 5.383 38.688 5.246 1 95.25 318 ASP A CA 1
ATOM 2466 C C . ASP A 1 318 ? 6.336 37.875 6.129 1 95.25 318 ASP A C 1
ATOM 2468 O O . ASP A 1 318 ? 6.598 38.25 7.273 1 95.25 318 ASP A O 1
ATOM 2472 N N . VAL A 1 319 ? 6.75 36.719 5.66 1 95.88 319 VAL A N 1
ATOM 2473 C CA . VAL A 1 319 ? 7.598 35.875 6.48 1 95.88 319 VAL A CA 1
ATOM 2474 C C . VAL A 1 319 ? 8.727 35.281 5.625 1 95.88 319 VAL A C 1
ATOM 2476 O O . VAL A 1 319 ? 8.516 34.969 4.457 1 95.88 319 VAL A O 1
ATOM 2479 N N . LEU A 1 320 ? 9.875 35.219 6.137 1 95.94 320 LEU A N 1
ATOM 2480 C CA . LEU A 1 320 ? 10.992 34.469 5.582 1 95.94 320 LEU A CA 1
ATOM 2481 C C . LEU A 1 320 ? 11.398 33.344 6.512 1 95.94 320 LEU A C 1
ATOM 2483 O O . LEU A 1 320 ? 11.758 33.562 7.668 1 95.94 320 LEU A O 1
ATOM 2487 N N . HIS A 1 321 ? 11.305 32.125 6.039 1 96.06 321 HIS A N 1
ATOM 2488 C CA . HIS A 1 321 ? 11.805 30.984 6.77 1 96.06 321 HIS A CA 1
ATOM 2489 C C . HIS A 1 321 ? 13.32 30.875 6.672 1 96.06 321 HIS A C 1
ATOM 2491 O O . HIS A 1 321 ? 13.867 30.672 5.586 1 96.06 321 HIS A O 1
ATOM 2497 N N . LEU A 1 322 ? 13.984 30.984 7.766 1 96.31 322 LEU A N 1
ATOM 2498 C CA . LEU A 1 322 ? 15.438 30.844 7.816 1 96.31 322 LEU A CA 1
ATOM 2499 C C . LEU A 1 322 ? 15.844 29.391 7.992 1 96.31 322 LEU A C 1
ATOM 2501 O O . LEU A 1 322 ? 15.82 28.875 9.109 1 96.31 322 LEU A O 1
ATOM 2505 N N . SER A 1 323 ? 16.312 28.797 6.938 1 94 323 SER A N 1
ATOM 2506 C CA . SER A 1 323 ? 16.719 27.391 6.949 1 94 323 SER A CA 1
ATOM 2507 C C . SER A 1 323 ? 17.969 27.172 7.781 1 94 323 SER A C 1
ATOM 2509 O O . SER A 1 323 ? 18.609 28.141 8.211 1 94 323 SER A O 1
ATOM 2511 N N . SER A 1 324 ? 18.359 25.969 7.984 1 93.25 324 SER A N 1
ATOM 2512 C CA . SER A 1 324 ? 19.312 25.578 9.016 1 93.25 324 SER A CA 1
ATOM 2513 C C . SER A 1 324 ? 20.734 25.938 8.625 1 93.25 324 SER A C 1
ATOM 2515 O O . SER A 1 324 ? 21.672 25.734 9.406 1 93.25 324 SER A O 1
ATOM 2517 N N . GLY A 1 325 ? 20.938 26.594 7.516 1 92.44 325 GLY A N 1
ATOM 2518 C CA . GLY A 1 325 ? 22.266 27.016 7.098 1 92.44 325 GLY A CA 1
ATOM 2519 C C . GLY A 1 325 ? 22.938 27.906 8.109 1 92.44 325 GLY A C 1
ATOM 2520 O O . GLY A 1 325 ? 24.172 28 8.148 1 92.44 325 GLY A O 1
ATOM 2521 N N . TYR A 1 326 ? 22.219 28.641 8.953 1 94.88 326 TYR A N 1
ATOM 2522 C CA . TYR A 1 326 ? 22.766 29.562 9.938 1 94.88 326 TYR A CA 1
ATOM 2523 C C . TYR A 1 326 ? 23.422 28.797 11.086 1 94.88 326 TYR A C 1
ATOM 2525 O O . TYR A 1 326 ? 24.172 29.391 11.875 1 94.88 326 TYR A O 1
ATOM 2533 N N . THR A 1 327 ? 23.25 27.438 11.156 1 95.38 327 THR A N 1
ATOM 2534 C CA . THR A 1 327 ? 23.781 26.641 12.25 1 95.38 327 THR A CA 1
ATOM 2535 C C . THR A 1 327 ? 24.984 25.812 11.789 1 95.38 327 THR A C 1
ATOM 2537 O O . THR A 1 327 ? 25.531 25.016 12.562 1 95.38 327 THR A O 1
ATOM 2540 N N . VAL A 1 328 ? 25.344 25.891 10.508 1 94.12 328 VAL A N 1
ATOM 2541 C CA . VAL A 1 328 ? 26.422 25.078 9.969 1 94.12 328 VAL A CA 1
ATOM 2542 C C . VAL A 1 328 ? 27.766 25.516 10.562 1 94.12 328 VAL A C 1
ATOM 2544 O O . VAL A 1 328 ? 28.109 26.688 10.492 1 94.12 328 VAL A O 1
ATOM 2547 N N . ASN A 1 329 ? 28.375 24.578 11.133 1 92.94 329 ASN A N 1
ATOM 2548 C CA . ASN A 1 329 ? 29.688 24.859 11.703 1 92.94 329 ASN A CA 1
ATOM 2549 C C . ASN A 1 329 ? 30.719 25.141 10.617 1 92.94 329 ASN A C 1
ATOM 2551 O O . ASN A 1 329 ? 30.781 24.422 9.617 1 92.94 329 ASN A O 1
ATOM 2555 N N . GLN A 1 330 ? 31.594 26.078 10.852 1 87.88 330 GLN A N 1
ATOM 2556 C CA . GLN A 1 330 ? 32.562 26.547 9.844 1 87.88 330 GLN A CA 1
ATOM 2557 C C . GLN A 1 330 ? 33.656 25.516 9.633 1 87.88 330 GLN A C 1
ATOM 2559 O O . GLN A 1 330 ? 34.188 25.375 8.523 1 87.88 330 GLN A O 1
ATOM 2564 N N . LEU A 1 331 ? 33.938 24.828 10.609 1 87.69 331 LEU A N 1
ATOM 2565 C CA . LEU A 1 331 ? 35.062 23.891 10.555 1 87.69 331 LEU A CA 1
ATOM 2566 C C . LEU A 1 331 ? 34.594 22.5 10.133 1 87.69 331 LEU A C 1
ATOM 2568 O O . LEU A 1 331 ? 35.156 21.906 9.211 1 87.69 331 LEU A O 1
ATOM 2572 N N . THR A 1 332 ? 33.531 22.016 10.656 1 88.56 332 THR A N 1
ATOM 2573 C CA . THR A 1 332 ? 33.125 20.641 10.461 1 88.56 332 THR A CA 1
ATOM 2574 C C . THR A 1 332 ? 32.031 20.547 9.391 1 88.56 332 THR A C 1
ATOM 2576 O O . THR A 1 332 ? 31.734 19.469 8.891 1 88.56 332 THR A O 1
ATOM 2579 N N . HIS A 1 333 ? 31.375 21.625 9.102 1 90 333 HIS A N 1
ATOM 2580 C CA . HIS A 1 333 ? 30.266 21.734 8.148 1 90 333 HIS A CA 1
ATOM 2581 C C . HIS A 1 333 ? 29.031 21 8.656 1 90 333 HIS A C 1
ATOM 2583 O O . HIS A 1 333 ? 28.078 20.797 7.906 1 90 333 HIS A O 1
ATOM 2589 N N . ALA A 1 334 ? 29.125 20.562 9.922 1 93.25 334 ALA A N 1
ATOM 2590 C CA . ALA A 1 334 ? 27.984 19.906 10.539 1 93.25 334 ALA A CA 1
ATOM 2591 C C . ALA A 1 334 ? 26.953 20.938 11.016 1 93.25 334 ALA A C 1
ATOM 2593 O O . ALA A 1 334 ? 27.312 22.031 11.469 1 93.25 334 ALA A O 1
ATOM 2594 N N . ARG A 1 335 ? 25.719 20.547 10.922 1 93.69 335 ARG A N 1
ATOM 2595 C CA . ARG A 1 335 ? 24.656 21.406 11.422 1 93.69 335 ARG A CA 1
ATOM 2596 C C . ARG A 1 335 ? 24.469 21.219 12.922 1 93.69 335 ARG A C 1
ATOM 2598 O O . ARG A 1 335 ? 24.141 20.125 13.391 1 93.69 335 ARG A O 1
ATOM 2605 N N . ASN A 1 336 ? 24.703 22.281 13.641 1 96.06 336 ASN A N 1
ATOM 2606 C CA . ASN A 1 336 ? 24.594 22.25 15.094 1 96.06 336 ASN A CA 1
ATOM 2607 C C . ASN A 1 336 ? 23.531 23.219 15.594 1 96.06 336 ASN A C 1
ATOM 2609 O O . ASN A 1 336 ? 23.766 24.438 15.648 1 96.06 336 ASN A O 1
ATOM 2613 N N . VAL A 1 337 ? 22.375 22.672 16.031 1 97.5 337 VAL A N 1
ATOM 2614 C CA . VAL A 1 337 ? 21.25 23.484 16.453 1 97.5 337 VAL A CA 1
ATOM 2615 C C . VAL A 1 337 ? 21.672 24.422 17.578 1 97.5 337 VAL A C 1
ATOM 2617 O O . VAL A 1 337 ? 22.531 24.078 18.406 1 97.5 337 VAL A O 1
ATOM 2620 N N . PHE A 1 338 ? 21.156 25.672 17.641 1 97.88 338 PHE A N 1
ATOM 2621 C CA . PHE A 1 338 ? 21.328 26.719 18.641 1 97.88 338 PHE A CA 1
ATOM 2622 C C . PHE A 1 338 ? 22.766 27.234 18.641 1 97.88 338 PHE A C 1
ATOM 2624 O O . PHE A 1 338 ? 23.266 27.688 19.656 1 97.88 338 PHE A O 1
ATOM 2631 N N . THR A 1 339 ? 23.422 27 17.641 1 96.38 339 THR A N 1
ATOM 2632 C CA . THR A 1 339 ? 24.672 27.688 17.328 1 96.38 339 THR A CA 1
ATOM 2633 C C . THR A 1 339 ? 24.5 28.609 16.125 1 96.38 339 THR A C 1
ATOM 2635 O O . THR A 1 339 ? 23.469 28.562 15.445 1 96.38 339 THR A O 1
ATOM 2638 N N . TRP A 1 340 ? 25.469 29.594 15.961 1 95.5 340 TRP A N 1
ATOM 2639 C CA . TRP A 1 340 ? 25.344 30.609 14.906 1 95.5 340 TRP A CA 1
ATOM 2640 C C . TRP A 1 340 ? 26.594 30.641 14.039 1 95.5 340 TRP A C 1
ATOM 2642 O O . TRP A 1 340 ? 27.703 30.672 14.555 1 95.5 340 TRP A O 1
ATOM 2652 N N . ASN A 1 341 ? 26.438 30.562 12.773 1 95.56 341 ASN A N 1
ATOM 2653 C CA . ASN A 1 341 ? 27.547 30.688 11.828 1 95.56 341 ASN A CA 1
ATOM 2654 C C . ASN A 1 341 ? 27.891 32.156 11.562 1 95.56 341 ASN A C 1
ATOM 2656 O O . ASN A 1 341 ? 27.297 32.781 10.688 1 95.56 341 ASN A O 1
ATOM 2660 N N . SER A 1 342 ? 28.891 32.625 12.125 1 94.94 342 SER A N 1
ATOM 2661 C CA . SER A 1 342 ? 29.219 34.062 12.055 1 94.94 342 SER A CA 1
ATOM 2662 C C . SER A 1 342 ? 29.922 34.406 10.742 1 94.94 342 SER A C 1
ATOM 2664 O O . SER A 1 342 ? 30.047 35.562 10.398 1 94.94 342 SER A O 1
ATOM 2666 N N . GLU A 1 343 ? 30.297 33.406 10.016 1 94.81 343 GLU A N 1
ATOM 2667 C CA . GLU A 1 343 ? 30.891 33.656 8.703 1 94.81 343 GLU A CA 1
ATOM 2668 C C . GLU A 1 343 ? 29.812 33.938 7.66 1 94.81 343 GLU A C 1
ATOM 2670 O O . GLU A 1 343 ? 29.891 34.906 6.91 1 94.81 343 GLU A O 1
ATOM 2675 N N . ARG A 1 344 ? 28.797 33.156 7.645 1 94.12 344 ARG A N 1
ATOM 2676 C CA . ARG A 1 344 ? 27.688 33.312 6.707 1 94.12 344 ARG A CA 1
ATOM 2677 C C . ARG A 1 344 ? 26.812 34.5 7.105 1 94.12 344 ARG A C 1
ATOM 2679 O O . ARG A 1 344 ? 26.234 35.156 6.246 1 94.12 344 ARG A O 1
ATOM 2686 N N . PHE A 1 345 ? 26.781 34.688 8.43 1 96.19 345 PHE A N 1
ATOM 2687 C CA . PHE A 1 345 ? 25.938 35.719 9.016 1 96.19 345 PHE A CA 1
ATOM 2688 C C . PHE A 1 345 ? 26.719 36.562 9.992 1 96.19 345 PHE A C 1
ATOM 2690 O O . PHE A 1 345 ? 26.531 36.469 11.203 1 96.19 345 PHE A O 1
ATOM 2697 N N . PRO A 1 346 ? 27.422 37.469 9.531 1 96 346 PRO A N 1
ATOM 2698 C CA . PRO A 1 346 ? 28.359 38.219 10.375 1 96 346 PRO A CA 1
ATOM 2699 C C . PRO A 1 346 ? 27.672 39.25 11.266 1 96 346 PRO A C 1
ATOM 2701 O O . PRO A 1 346 ? 28.219 39.625 12.297 1 96 346 PRO A O 1
ATOM 2704 N N . ASP A 1 347 ? 26.469 39.719 10.859 1 96.44 347 ASP A N 1
ATOM 2705 C CA . ASP A 1 347 ? 25.734 40.719 11.617 1 96.44 347 ASP A CA 1
ATOM 2706 C C . ASP A 1 347 ? 24.25 40.375 11.656 1 96.44 347 ASP A C 1
ATOM 2708 O O . ASP A 1 347 ? 23.438 41.062 11.008 1 96.44 347 ASP A O 1
ATOM 2712 N N . PRO A 1 348 ? 23.906 39.438 12.5 1 95.69 348 PRO A N 1
ATOM 2713 C CA . PRO A 1 348 ? 22.5 39 12.531 1 95.69 348 PRO A CA 1
ATOM 2714 C C . PRO A 1 348 ? 21.547 40.094 12.984 1 95.69 348 PRO A C 1
ATOM 2716 O O . PRO A 1 348 ? 20.422 40.188 12.5 1 95.69 348 PRO A O 1
ATOM 2719 N N . ASP A 1 349 ? 21.969 40.938 13.859 1 95.38 349 ASP A N 1
ATOM 2720 C CA . ASP A 1 349 ? 21.125 42.031 14.32 1 95.38 349 ASP A CA 1
ATOM 2721 C C . ASP A 1 349 ? 20.703 42.938 13.156 1 95.38 349 ASP A C 1
ATOM 2723 O O . ASP A 1 349 ? 19.531 43.312 13.047 1 95.38 349 ASP A O 1
ATOM 2727 N N . ARG A 1 350 ? 21.656 43.25 12.406 1 96.25 350 ARG A N 1
ATOM 2728 C CA . ARG A 1 350 ? 21.359 44.094 11.242 1 96.25 350 ARG A CA 1
ATOM 2729 C C . ARG A 1 350 ? 20.422 43.344 10.281 1 96.25 350 ARG A C 1
ATOM 2731 O O . ARG A 1 350 ? 19.484 43.938 9.758 1 96.25 350 ARG A O 1
ATOM 2738 N N . MET A 1 351 ? 20.719 42.125 9.992 1 96.19 351 MET A N 1
ATOM 2739 C CA . MET A 1 351 ? 19.891 41.344 9.078 1 96.19 351 MET A CA 1
ATOM 2740 C C . MET A 1 351 ? 18.438 41.344 9.523 1 96.19 351 MET A C 1
ATOM 2742 O O . MET A 1 351 ? 17.531 41.625 8.734 1 96.19 351 MET A O 1
ATOM 2746 N N . PHE A 1 352 ? 18.188 41.062 10.789 1 96.44 352 PHE A N 1
ATOM 2747 C CA . PHE A 1 352 ? 16.828 40.969 11.297 1 96.44 352 PHE A CA 1
ATOM 2748 C C . PHE A 1 352 ? 16.156 42.312 11.305 1 96.44 352 PHE A C 1
ATOM 2750 O O . PHE A 1 352 ? 14.953 42.438 11.055 1 96.44 352 PHE A O 1
ATOM 2757 N N . ARG A 1 353 ? 16.875 43.344 11.586 1 95.31 353 ARG A N 1
ATOM 2758 C CA . ARG A 1 353 ? 16.328 44.688 11.547 1 95.31 353 ARG A CA 1
ATOM 2759 C C . ARG A 1 353 ? 15.898 45.062 10.133 1 95.31 353 ARG A C 1
ATOM 2761 O O . ARG A 1 353 ? 14.812 45.625 9.945 1 95.31 353 ARG A O 1
ATOM 2768 N N . VAL A 1 354 ? 16.781 44.781 9.188 1 95.81 354 VAL A N 1
ATOM 2769 C CA . VAL A 1 354 ? 16.469 45.062 7.789 1 95.81 354 VAL A CA 1
ATOM 2770 C C . VAL A 1 354 ? 15.188 44.375 7.371 1 95.81 354 VAL A C 1
ATOM 2772 O O . VAL A 1 354 ? 14.328 44.969 6.711 1 95.81 354 VAL A O 1
ATOM 2775 N N . LEU A 1 355 ? 15.062 43.125 7.695 1 95.75 355 LEU A N 1
ATOM 2776 C CA . LEU A 1 355 ? 13.875 42.344 7.355 1 95.75 355 LEU A CA 1
ATOM 2777 C C . LEU A 1 355 ? 12.641 42.906 8.062 1 95.75 355 LEU A C 1
ATOM 2779 O O . LEU A 1 355 ? 11.609 43.156 7.434 1 95.75 355 LEU A O 1
ATOM 2783 N N . ARG A 1 356 ? 12.742 43.188 9.344 1 93.5 356 ARG A N 1
ATOM 2784 C CA . ARG A 1 356 ? 11.625 43.719 10.133 1 93.5 356 ARG A CA 1
ATOM 2785 C C . ARG A 1 356 ? 11.148 45.062 9.617 1 93.5 356 ARG A C 1
ATOM 2787 O O . ARG A 1 356 ? 9.945 45.312 9.531 1 93.5 356 ARG A O 1
ATOM 2794 N N . GLU A 1 357 ? 12.086 45.906 9.336 1 93.62 357 GLU A N 1
ATOM 2795 C CA . GLU A 1 357 ? 11.75 47.219 8.828 1 93.62 357 GLU A CA 1
ATOM 2796 C C . GLU A 1 357 ? 11.055 47.125 7.473 1 93.62 357 GLU A C 1
ATOM 2798 O O . GLU A 1 357 ? 10.297 48.031 7.102 1 93.62 357 GLU A O 1
ATOM 2803 N N . SER A 1 358 ? 11.359 46.094 6.797 1 92.69 358 SER A N 1
ATOM 2804 C CA . SER A 1 358 ? 10.719 45.875 5.504 1 92.69 358 SER A CA 1
ATOM 2805 C C . SER A 1 358 ? 9.391 45.125 5.66 1 92.69 358 SER A C 1
ATOM 2807 O O . SER A 1 358 ? 8.742 44.812 4.668 1 92.69 358 SER A O 1
ATOM 2809 N N . GLY A 1 359 ? 9.031 44.781 6.891 1 91.25 359 GLY A N 1
ATOM 2810 C CA . GLY A 1 359 ? 7.766 44.125 7.16 1 91.25 359 GLY A CA 1
ATOM 2811 C C . GLY A 1 359 ? 7.852 42.625 7.07 1 91.25 359 GLY A C 1
ATOM 2812 O O . GLY A 1 359 ? 6.828 41.938 7.043 1 91.25 359 GLY A O 1
ATOM 2813 N N . ILE A 1 360 ? 9.023 42.031 6.941 1 95 360 ILE A N 1
ATOM 2814 C CA . ILE A 1 360 ? 9.211 40.594 6.809 1 95 360 ILE A CA 1
ATOM 2815 C C . ILE A 1 360 ? 9.68 40 8.133 1 95 360 ILE A C 1
ATOM 2817 O O . ILE A 1 360 ? 10.734 40.406 8.656 1 95 360 ILE A O 1
ATOM 2821 N N . ARG A 1 361 ? 8.883 39.156 8.695 1 95.06 361 ARG A N 1
ATOM 2822 C CA . ARG A 1 361 ? 9.242 38.438 9.922 1 95.06 361 ARG A CA 1
ATOM 2823 C C . ARG A 1 361 ? 10.031 37.156 9.609 1 95.06 361 ARG A C 1
ATOM 2825 O O . ARG A 1 361 ? 9.891 36.594 8.531 1 95.06 361 ARG A O 1
ATOM 2832 N N . THR A 1 362 ? 10.852 36.781 10.562 1 96.56 362 THR A N 1
ATOM 2833 C CA . THR A 1 362 ? 11.703 35.625 10.32 1 96.56 362 THR A CA 1
ATOM 2834 C C . THR A 1 362 ? 11.32 34.469 11.234 1 96.56 362 THR A C 1
ATOM 2836 O O . THR A 1 362 ? 11.023 34.688 12.414 1 96.56 362 THR A O 1
ATOM 2839 N N . VAL A 1 363 ? 11.297 33.281 10.719 1 97.5 363 VAL A N 1
ATOM 2840 C CA . VAL A 1 363 ? 11.062 32.031 11.453 1 97.5 363 VAL A CA 1
ATOM 2841 C C . VAL A 1 363 ? 12.281 31.141 11.336 1 97.5 363 VAL A C 1
ATOM 2843 O O . VAL A 1 363 ? 12.688 30.766 10.227 1 97.5 363 VAL A O 1
ATOM 2846 N N . ALA A 1 364 ? 12.891 30.719 12.367 1 97.56 364 ALA A N 1
ATOM 2847 C CA . ALA A 1 364 ? 14.164 30 12.344 1 97.56 364 ALA A CA 1
ATOM 2848 C C . ALA A 1 364 ? 13.945 28.484 12.461 1 97.56 364 ALA A C 1
ATOM 2850 O O . ALA A 1 364 ? 13.117 28.047 13.258 1 97.56 364 ALA A O 1
ATOM 2851 N N . ASN A 1 365 ? 14.719 27.766 11.672 1 97.31 365 ASN A N 1
ATOM 2852 C CA . ASN A 1 365 ? 14.711 26.297 11.711 1 97.31 365 ASN A CA 1
ATOM 2853 C C . ASN A 1 365 ? 15.469 25.766 12.922 1 97.31 365 ASN A C 1
ATOM 2855 O O . ASN A 1 365 ? 16.578 26.219 13.211 1 97.31 365 ASN A O 1
ATOM 2859 N N . VAL A 1 366 ? 14.906 24.844 13.648 1 98.25 366 VAL A N 1
ATOM 2860 C CA . VAL A 1 366 ? 15.578 24.203 14.773 1 98.25 366 VAL A CA 1
ATOM 2861 C C . VAL A 1 366 ? 15.344 22.703 14.727 1 98.25 366 VAL A C 1
ATOM 2863 O O . VAL A 1 366 ? 14.281 22.25 14.289 1 98.25 366 VAL A O 1
ATOM 2866 N N . LYS A 1 367 ? 16.297 21.891 15.156 1 97.5 367 LYS A N 1
ATOM 2867 C CA . LYS A 1 367 ? 16.219 20.438 15.117 1 97.5 367 LYS A CA 1
ATOM 2868 C C . LYS A 1 367 ? 16.359 19.844 16.516 1 97.5 367 LYS A C 1
ATOM 2870 O O . LYS A 1 367 ? 17.109 20.375 17.359 1 97.5 367 LYS A O 1
ATOM 2875 N N . PRO A 1 368 ? 15.75 18.719 16.797 1 98.31 368 PRO A N 1
ATOM 2876 C CA . PRO A 1 368 ? 15.586 18.25 18.172 1 98.31 368 PRO A CA 1
ATOM 2877 C C . PRO A 1 368 ? 16.719 17.344 18.625 1 98.31 368 PRO A C 1
ATOM 2879 O O . PRO A 1 368 ? 16.531 16.469 19.484 1 98.31 368 PRO A O 1
ATOM 2882 N N . TRP A 1 369 ? 17.891 17.422 18.031 1 98.12 369 TRP A N 1
ATOM 2883 C CA . TRP A 1 369 ? 19 16.531 18.406 1 98.12 369 TRP A CA 1
ATOM 2884 C C . TRP A 1 369 ? 20.312 17.297 18.484 1 98.12 369 TRP A C 1
ATOM 2886 O O . TRP A 1 369 ? 20.391 18.453 18.031 1 98.12 369 TRP A O 1
ATOM 2896 N N . LEU A 1 370 ? 21.297 16.75 19.188 1 98.25 370 LEU A N 1
ATOM 2897 C CA . LEU A 1 370 ? 22.672 17.188 19.141 1 98.25 370 LEU A CA 1
ATOM 2898 C C . LEU A 1 370 ? 23.578 16.094 18.562 1 98.25 370 LEU A C 1
ATOM 2900 O O . LEU A 1 370 ? 23.531 14.953 19.016 1 98.25 370 LEU A O 1
ATOM 2904 N N . LEU A 1 371 ? 24.328 16.5 17.531 1 97.06 371 LEU A N 1
ATOM 2905 C CA . LEU A 1 371 ? 25.375 15.594 17.062 1 97.06 371 LEU A CA 1
ATOM 2906 C C . LEU A 1 371 ? 26.438 15.383 18.141 1 97.06 371 LEU A C 1
ATOM 2908 O O . LEU A 1 371 ? 26.625 16.234 19.016 1 97.06 371 LEU A O 1
ATOM 2912 N N . ALA A 1 372 ? 27.094 14.297 18.078 1 95.75 372 ALA A N 1
ATOM 2913 C CA . ALA A 1 372 ? 28.094 13.961 19.094 1 95.75 372 ALA A CA 1
ATOM 2914 C C . ALA A 1 372 ? 29.172 15.039 19.172 1 95.75 372 ALA A C 1
ATOM 2916 O O . ALA A 1 372 ? 29.719 15.297 20.234 1 95.75 372 ALA A O 1
ATOM 2917 N N . GLY A 1 373 ? 29.453 15.656 18.094 1 94.69 373 GLY A N 1
ATOM 2918 C CA . GLY A 1 373 ? 30.484 16.688 18.031 1 94.69 373 GLY A CA 1
ATOM 2919 C C . GLY A 1 373 ? 29.953 18.062 18.406 1 94.69 373 GLY A C 1
ATOM 2920 O O . GLY A 1 373 ? 30.719 19.031 18.406 1 94.69 373 GLY A O 1
ATOM 2921 N N . HIS A 1 374 ? 28.719 18.188 18.734 1 97 374 HIS A N 1
ATOM 2922 C CA . HIS A 1 374 ? 28.125 19.469 19.125 1 97 374 HIS A CA 1
ATOM 2923 C C . HIS A 1 374 ? 28.781 20.016 20.375 1 97 374 HIS A C 1
ATOM 2925 O O . HIS A 1 374 ? 29.062 19.281 21.312 1 97 374 HIS A O 1
ATOM 2931 N N . PRO A 1 375 ? 29 21.312 20.438 1 96.44 375 PRO A N 1
ATOM 2932 C CA . PRO A 1 375 ? 29.703 21.906 21.578 1 96.44 375 PRO A CA 1
ATOM 2933 C C . PRO A 1 375 ? 28.953 21.719 22.906 1 96.44 375 PRO A C 1
ATOM 2935 O O . PRO A 1 375 ? 29.578 21.719 23.969 1 96.44 375 PRO A O 1
ATOM 2938 N N . HIS A 1 376 ? 27.656 21.547 22.875 1 97.94 376 HIS A N 1
ATOM 2939 C CA . HIS A 1 376 ? 26.859 21.438 24.094 1 97.94 376 HIS A CA 1
ATOM 2940 C C . HIS A 1 376 ? 26.547 19.984 24.422 1 97.94 376 HIS A C 1
ATOM 2942 O O . HIS A 1 376 ? 25.828 19.703 25.375 1 97.94 376 HIS A O 1
ATOM 2948 N N . TYR A 1 377 ? 27 18.984 23.672 1 98.19 377 TYR A N 1
ATOM 2949 C CA . TYR A 1 377 ? 26.594 17.594 23.828 1 98.19 377 TYR A CA 1
ATOM 2950 C C . TYR A 1 377 ? 26.906 17.109 25.234 1 98.19 377 TYR A C 1
ATOM 2952 O O . TYR A 1 377 ? 26.031 16.531 25.906 1 98.19 377 TYR A O 1
ATOM 2960 N N . ASP A 1 378 ? 28.094 17.391 25.75 1 98.06 378 ASP A N 1
ATOM 2961 C CA . ASP A 1 378 ? 28.531 16.906 27.062 1 98.06 378 ASP A CA 1
ATOM 2962 C C . ASP A 1 378 ? 27.703 17.516 28.188 1 98.06 378 ASP A C 1
ATOM 2964 O O . ASP A 1 378 ? 27.359 16.828 29.156 1 98.06 378 ASP A O 1
ATOM 2968 N N . GLN A 1 379 ? 27.422 18.734 28.031 1 97.69 379 GLN A N 1
ATOM 2969 C CA . GLN A 1 379 ? 26.609 19.422 29.047 1 97.69 379 GLN A CA 1
ATOM 2970 C C . GLN A 1 379 ? 25.234 18.797 29.156 1 97.69 379 GLN A C 1
ATOM 2972 O O . GLN A 1 379 ? 24.766 18.5 30.266 1 97.69 379 GLN A O 1
ATOM 2977 N N . VAL A 1 380 ? 24.547 18.578 28.062 1 98.38 380 VAL A N 1
ATOM 2978 C CA . VAL A 1 380 ? 23.203 18.016 28.047 1 98.38 380 VAL A CA 1
ATOM 2979 C C . VAL A 1 380 ? 23.25 16.562 28.547 1 98.38 380 VAL A C 1
ATOM 2981 O O . VAL A 1 380 ? 22.344 16.109 29.234 1 98.38 380 VAL A O 1
ATOM 2984 N N . HIS A 1 381 ? 24.359 15.844 28.156 1 98.06 381 HIS A N 1
ATOM 2985 C CA . HIS A 1 381 ? 24.562 14.477 28.625 1 98.06 381 HIS A CA 1
ATOM 2986 C C . HIS A 1 381 ? 24.656 14.438 30.156 1 98.06 381 HIS A C 1
ATOM 2988 O O . HIS A 1 381 ? 23.984 13.633 30.797 1 98.06 381 HIS A O 1
ATOM 2994 N N . LYS A 1 382 ? 25.438 15.297 30.719 1 97.38 382 LYS A N 1
ATOM 2995 C CA . LYS A 1 382 ? 25.656 15.336 32.156 1 97.38 382 LYS A CA 1
ATOM 2996 C C . LYS A 1 382 ? 24.359 15.641 32.906 1 97.38 382 LYS A C 1
ATOM 2998 O O . LYS A 1 382 ? 24.156 15.156 34.031 1 97.38 382 LYS A O 1
ATOM 3003 N N . LEU A 1 383 ? 23.531 16.375 32.281 1 96.81 383 LEU A N 1
ATOM 3004 C CA . LEU A 1 383 ? 22.281 16.781 32.938 1 96.81 383 LEU A CA 1
ATOM 3005 C C . LEU A 1 383 ? 21.156 15.812 32.594 1 96.81 383 LEU A C 1
ATOM 3007 O O . LEU A 1 383 ? 20 16.047 32.969 1 96.81 383 LEU A O 1
ATOM 3011 N N . LEU A 1 384 ? 21.422 14.773 31.844 1 96.06 384 LEU A N 1
ATOM 3012 C CA . LEU A 1 384 ? 20.484 13.719 31.5 1 96.06 384 LEU A CA 1
ATOM 3013 C C . LEU A 1 384 ? 19.328 14.266 30.656 1 96.06 384 LEU A C 1
ATOM 3015 O O . LEU A 1 384 ? 18.156 13.992 30.953 1 96.06 384 LEU A O 1
ATOM 3019 N N . GLY A 1 385 ? 19.688 15.016 29.641 1 97.75 385 GLY A N 1
ATOM 3020 C CA . GLY A 1 385 ? 18.688 15.688 28.828 1 97.75 385 GLY A CA 1
ATOM 3021 C C . GLY A 1 385 ? 18.359 14.938 27.547 1 97.75 385 GLY A C 1
ATOM 3022 O O . GLY A 1 385 ? 17.562 15.406 26.734 1 97.75 385 GLY A O 1
ATOM 3023 N N . PHE A 1 386 ? 18.969 13.711 27.328 1 98.31 386 PHE A N 1
ATOM 3024 C CA . PHE A 1 386 ? 18.766 12.945 26.109 1 98.31 386 PHE A CA 1
ATOM 3025 C C . PHE A 1 386 ? 17.828 11.766 26.359 1 98.31 386 PHE A C 1
ATOM 3027 O O . PHE A 1 386 ? 17.656 11.344 27.5 1 98.31 386 PHE A O 1
ATOM 3034 N N . VAL A 1 387 ? 17.156 11.336 25.266 1 97.75 387 VAL A N 1
ATOM 3035 C CA . VAL A 1 387 ? 16.578 10 25.344 1 97.75 387 VAL A CA 1
ATOM 3036 C C . VAL A 1 387 ? 17.641 9 25.781 1 97.75 387 VAL A C 1
ATOM 3038 O O . VAL A 1 387 ? 18.797 9.109 25.375 1 97.75 387 VAL A O 1
ATOM 3041 N N . TRP A 1 388 ? 17.234 7.992 26.484 1 96.56 388 TRP A N 1
ATOM 3042 C CA . TRP A 1 388 ? 18.234 7.254 27.25 1 96.56 388 TRP A CA 1
ATOM 3043 C C . TRP A 1 388 ? 18.234 5.777 26.875 1 96.56 388 TRP A C 1
ATOM 3045 O O . TRP A 1 388 ? 17.172 5.191 26.641 1 96.56 388 TRP A O 1
ATOM 3055 N N . ASP A 1 389 ? 19.391 5.223 26.719 1 96.06 389 ASP A N 1
ATOM 3056 C CA . ASP A 1 389 ? 19.609 3.783 26.609 1 96.06 389 ASP A CA 1
ATOM 3057 C C . ASP A 1 389 ? 19.891 3.168 27.984 1 96.06 389 ASP A C 1
ATOM 3059 O O . ASP A 1 389 ? 20.984 3.301 28.531 1 96.06 389 ASP A O 1
ATOM 3063 N N . PRO A 1 390 ? 18.938 2.514 28.469 1 94.56 390 PRO A N 1
ATOM 3064 C CA . PRO A 1 390 ? 19.125 1.981 29.812 1 94.56 390 PRO A CA 1
ATOM 3065 C C . PRO A 1 390 ? 20.141 0.839 29.859 1 94.56 390 PRO A C 1
ATOM 3067 O O . PRO A 1 390 ? 20.766 0.602 30.891 1 94.56 390 PRO A O 1
ATOM 3070 N N . GLU A 1 391 ? 20.281 0.106 28.812 1 92.5 391 GLU A N 1
ATOM 3071 C CA . GLU A 1 391 ? 21.219 -1.012 28.781 1 92.5 391 GLU A CA 1
ATOM 3072 C C . GLU A 1 391 ? 22.656 -0.525 28.875 1 92.5 391 GLU A C 1
ATOM 3074 O O . GLU A 1 391 ? 23.469 -1.114 29.578 1 92.5 391 GLU A O 1
ATOM 3079 N N . LYS A 1 392 ? 22.922 0.556 28.234 1 93.81 392 LYS A N 1
ATOM 3080 C CA . LYS A 1 392 ? 24.281 1.101 28.234 1 93.81 392 LYS A CA 1
ATOM 3081 C C . LYS A 1 392 ? 24.406 2.238 29.25 1 93.81 392 LYS A C 1
ATOM 3083 O O . LYS A 1 392 ? 25.516 2.711 29.516 1 93.81 392 LYS A O 1
ATOM 3088 N N . ASN A 1 393 ? 23.359 2.586 29.781 1 95.75 393 ASN A N 1
ATOM 3089 C CA . ASN A 1 393 ? 23.328 3.73 30.688 1 95.75 393 ASN A CA 1
ATOM 3090 C C . ASN A 1 393 ? 23.953 4.965 30.062 1 95.75 393 ASN A C 1
ATOM 3092 O O . ASN A 1 393 ? 24.875 5.555 30.625 1 95.75 393 ASN A O 1
ATOM 3096 N N . SER A 1 394 ? 23.531 5.301 28.953 1 96.62 394 SER A N 1
ATOM 3097 C CA . SER A 1 394 ? 24.031 6.414 28.156 1 96.62 394 SER A CA 1
ATOM 3098 C C . SER A 1 394 ? 22.938 6.977 27.25 1 96.62 394 SER A C 1
ATOM 3100 O O . SER A 1 394 ? 21.859 6.391 27.125 1 96.62 394 SER A O 1
ATOM 3102 N N . PRO A 1 395 ? 23.203 8.148 26.641 1 97.62 395 PRO A N 1
ATOM 3103 C CA . PRO A 1 395 ? 22.234 8.641 25.672 1 97.62 395 PRO A CA 1
ATOM 3104 C C . PRO A 1 395 ? 21.953 7.641 24.547 1 97.62 395 PRO A C 1
ATOM 3106 O O . PRO A 1 395 ? 22.875 6.934 24.125 1 97.62 395 PRO A O 1
ATOM 3109 N N . SER A 1 396 ? 20.703 7.57 24.156 1 96.75 396 SER A N 1
ATOM 3110 C CA . SER A 1 396 ? 20.391 6.836 22.938 1 96.75 396 SER A CA 1
ATOM 3111 C C . SER A 1 396 ? 21.141 7.418 21.734 1 96.75 396 SER A C 1
ATOM 3113 O O . SER A 1 396 ? 20.938 8.578 21.375 1 96.75 396 SER A O 1
ATOM 3115 N N . MET A 1 397 ? 22.031 6.66 21.188 1 94 397 MET A N 1
ATOM 3116 C CA . MET A 1 397 ? 22.844 7.109 20.062 1 94 397 MET A CA 1
ATOM 3117 C C . MET A 1 397 ? 22.297 6.559 18.75 1 94 397 MET A C 1
ATOM 3119 O O . MET A 1 397 ? 21.906 5.391 18.672 1 94 397 MET A O 1
ATOM 3123 N N . THR A 1 398 ? 22.188 7.391 17.75 1 91.44 398 THR A N 1
ATOM 3124 C CA . THR A 1 398 ? 21.75 7 16.422 1 91.44 398 THR A CA 1
ATOM 3125 C C . THR A 1 398 ? 22.391 7.883 15.359 1 91.44 398 THR A C 1
ATOM 3127 O O . THR A 1 398 ? 23.141 8.812 15.688 1 91.44 398 THR A O 1
ATOM 3130 N N . ARG A 1 399 ? 22.266 7.504 14.094 1 90.56 399 ARG A N 1
ATOM 3131 C CA . ARG A 1 399 ? 22.734 8.367 13.016 1 90.56 399 ARG A CA 1
ATOM 3132 C C . ARG A 1 399 ? 21.703 9.438 12.688 1 90.56 399 ARG A C 1
ATOM 3134 O O . ARG A 1 399 ? 20.5 9.172 12.672 1 90.56 399 ARG A O 1
ATOM 3141 N N . LEU A 1 400 ? 22.172 10.656 12.508 1 93.62 400 LEU A N 1
ATOM 3142 C CA . LEU A 1 400 ? 21.328 11.812 12.258 1 93.62 400 LEU A CA 1
ATOM 3143 C C . LEU A 1 400 ? 21.859 12.625 11.078 1 93.62 400 LEU A C 1
ATOM 3145 O O . LEU A 1 400 ? 23.031 12.547 10.742 1 93.62 400 LEU A O 1
ATOM 3149 N N . TRP A 1 401 ? 20.969 13.359 10.492 1 88.44 401 TRP A N 1
ATOM 3150 C CA . TRP A 1 401 ? 21.359 14.219 9.383 1 88.44 401 TRP A CA 1
ATOM 3151 C C . TRP A 1 401 ? 22.359 15.273 9.844 1 88.44 401 TRP A C 1
ATOM 3153 O O . TRP A 1 401 ? 22.109 15.992 10.812 1 88.44 401 TRP A O 1
ATOM 3163 N N . SER A 1 402 ? 23.484 15.328 9.172 1 87.75 402 SER A N 1
ATOM 3164 C CA . SER A 1 402 ? 24.547 16.219 9.633 1 87.75 402 SER A CA 1
ATOM 3165 C C . SER A 1 402 ? 24.781 17.359 8.641 1 87.75 402 SER A C 1
ATOM 3167 O O . SER A 1 402 ? 25.188 18.453 9.031 1 87.75 402 SER A O 1
ATOM 3169 N N . ALA A 1 403 ? 24.594 17.078 7.438 1 81.19 403 ALA A N 1
ATOM 3170 C CA . ALA A 1 403 ? 24.891 18.062 6.406 1 81.19 403 ALA A CA 1
ATOM 3171 C C . ALA A 1 403 ? 23.984 17.891 5.199 1 81.19 403 ALA A C 1
ATOM 3173 O O . ALA A 1 403 ? 22.75 17.828 5.344 1 81.19 403 ALA A O 1
ATOM 3174 N N . GLY A 1 404 ? 24.547 17.641 4.031 1 70.12 404 GLY A N 1
ATOM 3175 C CA . GLY A 1 404 ? 23.703 17.484 2.855 1 70.12 404 GLY A CA 1
ATOM 3176 C C . GLY A 1 404 ? 22.984 16.141 2.814 1 70.12 404 GLY A C 1
ATOM 3177 O O . GLY A 1 404 ? 23.094 15.352 3.75 1 70.12 404 GLY A O 1
ATOM 3178 N N . ALA A 1 405 ? 22.141 15.984 1.729 1 63.62 405 ALA A N 1
ATOM 3179 C CA . ALA A 1 405 ? 21.344 14.766 1.57 1 63.62 405 ALA A CA 1
ATOM 3180 C C . ALA A 1 405 ? 22.203 13.523 1.725 1 63.62 405 ALA A C 1
ATOM 3182 O O . ALA A 1 405 ? 23.203 13.359 1.027 1 63.62 405 ALA A O 1
ATOM 3183 N N . GLY A 1 406 ? 21.844 12.695 2.715 1 67.38 406 GLY A N 1
ATOM 3184 C CA . GLY A 1 406 ? 22.531 11.422 2.91 1 67.38 406 GLY A CA 1
ATOM 3185 C C . GLY A 1 406 ? 23.734 11.531 3.816 1 67.38 406 GLY A C 1
ATOM 3186 O O . GLY A 1 406 ? 24.375 10.516 4.141 1 67.38 406 GLY A O 1
ATOM 3187 N N . SER A 1 407 ? 24.109 12.766 4.215 1 80.31 407 SER A N 1
ATOM 3188 C CA . SER A 1 407 ? 25.234 12.906 5.145 1 80.31 407 SER A CA 1
ATOM 3189 C C . SER A 1 407 ? 24.766 12.758 6.59 1 80.31 407 SER A C 1
ATOM 3191 O O . SER A 1 407 ? 23.812 13.414 7.016 1 80.31 407 SER A O 1
ATOM 3193 N N . THR A 1 408 ? 25.453 11.883 7.234 1 88.19 408 THR A N 1
ATOM 3194 C CA . THR A 1 408 ? 24.984 11.602 8.586 1 88.19 408 THR A CA 1
ATOM 3195 C C . THR A 1 408 ? 26.156 11.523 9.562 1 88.19 408 THR A C 1
ATOM 3197 O O . THR A 1 408 ? 27.297 11.312 9.148 1 88.19 408 THR A O 1
ATOM 3200 N N . ALA A 1 409 ? 25.906 11.836 10.703 1 90.75 409 ALA A N 1
ATOM 3201 C CA . ALA A 1 409 ? 26.781 11.648 11.852 1 90.75 409 ALA A CA 1
ATOM 3202 C C . ALA A 1 409 ? 26.016 11.117 13.055 1 90.75 409 ALA A C 1
ATOM 3204 O O . ALA A 1 409 ? 24.781 11.188 13.094 1 90.75 409 ALA A O 1
ATOM 3205 N N . THR A 1 410 ? 26.719 10.602 14 1 92.44 410 THR A N 1
ATOM 3206 C CA . THR A 1 410 ? 26.047 10.078 15.18 1 92.44 410 THR A CA 1
ATOM 3207 C C . THR A 1 410 ? 25.625 11.211 16.109 1 92.44 410 THR A C 1
ATOM 3209 O O . THR A 1 410 ? 26.234 12.281 16.094 1 92.44 410 THR A O 1
ATOM 3212 N N . GLY A 1 411 ? 24.625 10.992 16.812 1 96.56 411 GLY A N 1
ATOM 3213 C CA . GLY A 1 411 ? 24.109 11.93 17.797 1 96.56 411 GLY A CA 1
ATOM 3214 C C . GLY A 1 411 ? 22.938 11.383 18.578 1 96.56 411 GLY A C 1
ATOM 3215 O O . GLY A 1 411 ? 22.672 10.18 18.562 1 96.56 411 GLY A O 1
ATOM 3216 N N . SER A 1 412 ? 22.375 12.273 19.359 1 98.31 412 SER A N 1
ATOM 3217 C CA . SER A 1 412 ? 21.281 11.852 20.234 1 98.31 412 SER A CA 1
ATOM 3218 C C . SER A 1 412 ? 20.141 12.867 20.219 1 98.31 412 SER A C 1
ATOM 3220 O O . SER A 1 412 ? 20.375 14.078 20.172 1 98.31 412 SER A O 1
ATOM 3222 N N . TYR A 1 413 ? 18.938 12.367 20.266 1 98.5 413 TYR A N 1
ATOM 3223 C CA . TYR A 1 413 ? 17.766 13.219 20.406 1 98.5 413 TYR A CA 1
ATOM 3224 C C . TYR A 1 413 ? 17.641 13.75 21.828 1 98.5 413 TYR A C 1
ATOM 3226 O O . TYR A 1 413 ? 17.922 13.031 22.781 1 98.5 413 TYR A O 1
ATOM 3234 N N . LEU A 1 414 ? 17.234 14.969 21.906 1 98.56 414 LEU A N 1
ATOM 3235 C CA . LEU A 1 414 ? 16.828 15.5 23.203 1 98.56 414 LEU A CA 1
ATOM 3236 C C . LEU A 1 414 ? 15.578 14.797 23.719 1 98.56 414 LEU A C 1
ATOM 3238 O O . LEU A 1 414 ? 14.766 14.312 22.922 1 98.56 414 LEU A O 1
ATOM 3242 N N . ASP A 1 415 ? 15.453 14.664 25.047 1 97.75 415 ASP A N 1
ATOM 3243 C CA . ASP A 1 415 ? 14.234 14.156 25.672 1 97.75 415 ASP A CA 1
ATOM 3244 C C . ASP A 1 415 ? 13.359 15.305 26.172 1 97.75 415 ASP A C 1
ATOM 3246 O O . ASP A 1 415 ? 13.625 15.883 27.234 1 97.75 415 ASP A O 1
ATOM 3250 N N . PHE A 1 416 ? 12.297 15.523 25.531 1 97.38 416 PHE A N 1
ATOM 3251 C CA . PHE A 1 416 ? 11.438 16.656 25.859 1 97.38 416 PHE A CA 1
ATOM 3252 C C . PHE A 1 416 ? 10.523 16.328 27.031 1 97.38 416 PHE A C 1
ATOM 3254 O O . PHE A 1 416 ? 9.773 17.172 27.516 1 97.38 416 PHE A O 1
ATOM 3261 N N . SER A 1 417 ? 10.57 15.125 27.516 1 95.5 417 SER A N 1
ATOM 3262 C CA . SER A 1 417 ? 9.859 14.758 28.734 1 95.5 417 SER A CA 1
ATOM 3263 C C . SER A 1 417 ? 10.727 14.961 29.969 1 95.5 417 SER A C 1
ATOM 3265 O O . SER A 1 417 ? 10.258 14.789 31.094 1 95.5 417 SER A O 1
ATOM 3267 N N . SER A 1 418 ? 11.969 15.305 29.766 1 95.38 418 SER A N 1
ATOM 3268 C CA . SER A 1 418 ? 12.867 15.594 30.875 1 95.38 418 SER A CA 1
ATOM 3269 C C . SER A 1 418 ? 12.914 17.078 31.188 1 95.38 418 SER A C 1
ATOM 3271 O O . SER A 1 418 ? 12.766 17.906 30.281 1 95.38 418 SER A O 1
ATOM 3273 N N . LYS A 1 419 ? 13.164 17.344 32.438 1 95.19 419 LYS A N 1
ATOM 3274 C CA . LYS A 1 419 ? 13.312 18.75 32.812 1 95.19 419 LYS A CA 1
ATOM 3275 C C . LYS A 1 419 ? 14.539 19.375 32.156 1 95.19 419 LYS A C 1
ATOM 3277 O O . LYS A 1 419 ? 14.477 20.484 31.625 1 95.19 419 LYS A O 1
ATOM 3282 N N . SER A 1 420 ? 15.664 18.641 32.188 1 96.5 420 SER A N 1
ATOM 3283 C CA . SER A 1 420 ? 16.922 19.156 31.656 1 96.5 420 SER A CA 1
ATOM 3284 C C . SER A 1 420 ? 16.828 19.359 30.141 1 96.5 420 SER A C 1
ATOM 3286 O O . SER A 1 420 ? 17.328 20.375 29.625 1 96.5 420 SER A O 1
ATOM 3288 N N . GLY A 1 421 ? 16.297 18.359 29.469 1 97.75 421 GLY A N 1
ATOM 3289 C CA . GLY A 1 421 ? 16.109 18.5 28.031 1 97.75 421 GLY A CA 1
ATOM 3290 C C . GLY A 1 421 ? 15.242 19.688 27.656 1 97.75 421 GLY A C 1
ATOM 3291 O O . GLY A 1 421 ? 15.562 20.438 26.734 1 97.75 421 GLY A O 1
ATOM 3292 N N . ARG A 1 422 ? 14.195 19.938 28.344 1 97.12 422 ARG A N 1
ATOM 3293 C CA . ARG A 1 422 ? 13.273 21.031 28.109 1 97.12 422 ARG A CA 1
ATOM 3294 C C . ARG A 1 422 ? 13.938 22.375 28.406 1 97.12 422 ARG A C 1
ATOM 3296 O O . ARG A 1 422 ? 13.797 23.328 27.656 1 97.12 422 ARG A O 1
ATOM 3303 N N . ASP A 1 423 ? 14.617 22.375 29.562 1 97.94 423 ASP A N 1
ATOM 3304 C CA . ASP A 1 423 ? 15.281 23.609 29.953 1 97.94 423 ASP A CA 1
ATOM 3305 C C . ASP A 1 423 ? 16.312 24.031 28.906 1 97.94 423 ASP A C 1
ATOM 3307 O O . ASP A 1 423 ? 16.406 25.203 28.547 1 97.94 423 ASP A O 1
ATOM 3311 N N . TYR A 1 424 ? 17.109 23.078 28.531 1 98.56 424 TYR A N 1
ATOM 3312 C CA . TYR A 1 424 ? 18.094 23.359 27.484 1 98.56 424 TYR A CA 1
ATOM 3313 C C . TYR A 1 424 ? 17.422 23.906 26.219 1 98.56 424 TYR A C 1
ATOM 3315 O O . TYR A 1 424 ? 17.875 24.891 25.641 1 98.56 424 TYR A O 1
ATOM 3323 N N . TRP A 1 425 ? 16.375 23.25 25.781 1 98.81 425 TRP A N 1
ATOM 3324 C CA . TRP A 1 425 ? 15.656 23.625 24.562 1 98.81 425 TRP A CA 1
ATOM 3325 C C . TRP A 1 425 ? 15.062 25.016 24.688 1 98.81 425 TRP A C 1
ATOM 3327 O O . TRP A 1 425 ? 15.219 25.859 23.797 1 98.81 425 TRP A O 1
ATOM 3337 N N . LYS A 1 426 ? 14.352 25.297 25.75 1 98.5 426 LYS A N 1
ATOM 3338 C CA . LYS A 1 426 ? 13.703 26.594 25.969 1 98.5 426 LYS A CA 1
ATOM 3339 C C . LYS A 1 426 ? 14.734 27.719 25.969 1 98.5 426 LYS A C 1
ATOM 3341 O O . LYS A 1 426 ? 14.477 28.812 25.438 1 98.5 426 LYS A O 1
ATOM 3346 N N . ALA A 1 427 ? 15.875 27.438 26.578 1 98.62 427 ALA A N 1
ATOM 3347 C CA . ALA A 1 427 ? 16.938 28.438 26.562 1 98.62 427 ALA A CA 1
ATOM 3348 C C . ALA A 1 427 ? 17.391 28.75 25.141 1 98.62 427 ALA A C 1
ATOM 3350 O O . ALA A 1 427 ? 17.641 29.906 24.797 1 98.62 427 ALA A O 1
ATOM 3351 N N . GLY A 1 428 ? 17.547 27.688 24.359 1 98.62 428 GLY A N 1
ATOM 3352 C CA . GLY A 1 428 ? 17.922 27.875 22.969 1 98.62 428 GLY A CA 1
ATOM 3353 C C . GLY A 1 428 ? 16.906 28.672 22.172 1 98.62 428 GLY A C 1
ATOM 3354 O O . GLY A 1 428 ? 17.266 29.578 21.422 1 98.62 428 GLY A O 1
ATOM 3355 N N . VAL A 1 429 ? 15.633 28.375 22.297 1 98.75 429 VAL A N 1
ATOM 3356 C CA . VAL A 1 429 ? 14.562 29.078 21.609 1 98.75 429 VAL A CA 1
ATOM 3357 C C . VAL A 1 429 ? 14.555 30.547 22.031 1 98.75 429 VAL A C 1
ATOM 3359 O O . VAL A 1 429 ? 14.461 31.438 21.188 1 98.75 429 VAL A O 1
ATOM 3362 N N . LYS A 1 430 ? 14.672 30.844 23.328 1 98.5 430 LYS A N 1
ATOM 3363 C CA . LYS A 1 430 ? 14.672 32.219 23.828 1 98.5 430 LYS A CA 1
ATOM 3364 C C . LYS A 1 430 ? 15.859 33 23.281 1 98.5 430 LYS A C 1
ATOM 3366 O O . LYS A 1 430 ? 15.734 34.188 22.984 1 98.5 430 LYS A O 1
ATOM 3371 N N . ALA A 1 431 ? 16.984 32.312 23.172 1 97.94 431 ALA A N 1
ATOM 3372 C CA . ALA A 1 431 ? 18.156 32.969 22.594 1 97.94 431 ALA A CA 1
ATOM 3373 C C . ALA A 1 431 ? 17.891 33.406 21.172 1 97.94 431 ALA A C 1
ATOM 3375 O O . ALA A 1 431 ? 18.328 34.469 20.75 1 97.94 431 ALA A O 1
ATOM 3376 N N . LEU A 1 432 ? 17.219 32.594 20.375 1 97.69 432 LEU A N 1
ATOM 3377 C CA . LEU A 1 432 ? 16.875 32.938 19 1 97.69 432 LEU A CA 1
ATOM 3378 C C . LEU A 1 432 ? 15.906 34.094 18.969 1 97.69 432 LEU A C 1
ATOM 3380 O O . LEU A 1 432 ? 16.031 35 18.125 1 97.69 432 LEU A O 1
ATOM 3384 N N . LEU A 1 433 ? 14.93 34.062 19.859 1 97.81 433 LEU A N 1
ATOM 3385 C CA . LEU A 1 433 ? 13.969 35.156 19.938 1 97.81 433 LEU A CA 1
ATOM 3386 C C . LEU A 1 433 ? 14.664 36.469 20.328 1 97.81 433 LEU A C 1
ATOM 3388 O O . LEU A 1 433 ? 14.32 37.531 19.812 1 97.81 433 LEU A O 1
ATOM 3392 N N . GLN A 1 434 ? 15.641 36.406 21.141 1 96.56 434 GLN A N 1
ATOM 3393 C CA . GLN A 1 434 ? 16.375 37.562 21.609 1 96.56 434 GLN A CA 1
ATOM 3394 C C . GLN A 1 434 ? 17.141 38.25 20.469 1 96.56 434 GLN A C 1
ATOM 3396 O O . GLN A 1 434 ? 17.266 39.469 20.438 1 96.56 434 GLN A O 1
ATOM 3401 N N . VAL A 1 435 ? 17.594 37.438 19.578 1 94.06 435 VAL A N 1
ATOM 3402 C CA . VAL A 1 435 ? 18.406 38 18.5 1 94.06 435 VAL A CA 1
ATOM 3403 C C . VAL A 1 435 ? 17.516 38.594 17.422 1 94.06 435 VAL A C 1
ATOM 3405 O O . VAL A 1 435 ? 17.969 39.406 16.625 1 94.06 435 VAL A O 1
ATOM 3408 N N . GLY A 1 436 ? 16.234 38.219 17.391 1 94.31 436 GLY A N 1
ATOM 3409 C CA . GLY A 1 436 ? 15.352 38.938 16.469 1 94.31 436 GLY A CA 1
ATOM 3410 C C . GLY A 1 436 ? 14.398 38 15.734 1 94.31 436 GLY A C 1
ATOM 3411 O O . GLY A 1 436 ? 13.5 38.469 15.023 1 94.31 436 GLY A O 1
ATOM 3412 N N . VAL A 1 437 ? 14.508 36.75 15.867 1 95.44 437 VAL A N 1
ATOM 3413 C CA . VAL A 1 437 ? 13.586 35.781 15.297 1 95.44 437 VAL A CA 1
ATOM 3414 C C . VAL A 1 437 ? 12.195 35.969 15.906 1 95.44 437 VAL A C 1
ATOM 3416 O O . VAL A 1 437 ? 12.07 36.25 17.094 1 95.44 437 VAL A O 1
ATOM 3419 N N . GLU A 1 438 ? 11.156 35.781 15.086 1 94.75 438 GLU A N 1
ATOM 3420 C CA . GLU A 1 438 ? 9.812 36.031 15.594 1 94.75 438 GLU A CA 1
ATOM 3421 C C . GLU A 1 438 ? 8.992 34.75 15.609 1 94.75 438 GLU A C 1
ATOM 3423 O O . GLU A 1 438 ? 7.938 34.656 16.234 1 94.75 438 GLU A O 1
ATOM 3428 N N . GLY A 1 439 ? 9.328 33.75 14.891 1 97 439 GLY A N 1
ATOM 3429 C CA . GLY A 1 439 ? 8.703 32.438 14.883 1 97 439 GLY A CA 1
ATOM 3430 C C . GLY A 1 439 ? 9.703 31.297 14.969 1 97 439 GLY A C 1
ATOM 3431 O O . GLY A 1 439 ? 10.891 31.484 14.719 1 97 439 GLY A O 1
ATOM 3432 N N . ILE A 1 440 ? 9.266 30.109 15.352 1 98.5 440 ILE A N 1
ATOM 3433 C CA . ILE A 1 440 ? 10.109 28.938 15.477 1 98.5 440 ILE A CA 1
ATOM 3434 C C . ILE A 1 440 ? 9.586 27.828 14.57 1 98.5 440 ILE A C 1
ATOM 3436 O O . ILE A 1 440 ? 8.383 27.562 14.539 1 98.5 440 ILE A O 1
ATOM 3440 N N . TRP A 1 441 ? 10.469 27.266 13.805 1 98.25 441 TRP A N 1
ATOM 3441 C CA . TRP A 1 441 ? 10.195 26.156 12.906 1 98.25 441 TRP A CA 1
ATOM 3442 C C . TRP A 1 441 ? 10.82 24.875 13.422 1 98.25 441 TRP A C 1
ATOM 3444 O O . TRP A 1 441 ? 12.016 24.625 13.227 1 98.25 441 TRP A O 1
ATOM 3454 N N . ASN A 1 442 ? 9.961 24.016 14.164 1 98.56 442 ASN A N 1
ATOM 3455 C CA . ASN A 1 442 ? 10.383 22.688 14.602 1 98.56 442 ASN A CA 1
ATOM 3456 C C . ASN A 1 442 ? 10.539 21.734 13.422 1 98.56 442 ASN A C 1
ATOM 3458 O O . ASN A 1 442 ? 9.547 21.234 12.883 1 98.56 442 ASN A O 1
ATOM 3462 N N . ASP A 1 443 ? 11.781 21.406 13.109 1 97.19 443 ASP A N 1
ATOM 3463 C CA . ASP A 1 443 ? 12.062 20.594 11.93 1 97.19 443 ASP A CA 1
ATOM 3464 C C . ASP A 1 443 ? 12.648 19.25 12.328 1 97.19 443 ASP A C 1
ATOM 3466 O O . ASP A 1 443 ? 13.062 19.047 13.469 1 97.19 443 ASP A O 1
ATOM 3470 N N . ASN A 1 444 ? 12.594 18.234 11.43 1 96.31 444 ASN A N 1
ATOM 3471 C CA . ASN A 1 444 ? 13.156 16.891 11.594 1 96.31 444 ASN A CA 1
ATOM 3472 C C . ASN A 1 444 ? 12.711 16.266 12.906 1 96.31 444 ASN A C 1
ATOM 3474 O O . ASN A 1 444 ? 13.523 15.664 13.617 1 96.31 444 ASN A O 1
ATOM 3478 N N . ASN A 1 445 ? 11.5 16.469 13.258 1 97.94 445 ASN A N 1
ATOM 3479 C CA . ASN A 1 445 ? 11.039 16.047 14.578 1 97.94 445 ASN A CA 1
ATOM 3480 C C . ASN A 1 445 ? 10.141 14.828 14.484 1 97.94 445 ASN A C 1
ATOM 3482 O O . ASN A 1 445 ? 9.125 14.742 15.188 1 97.94 445 ASN A O 1
ATOM 3486 N N . GLU A 1 446 ? 10.469 13.898 13.578 1 96.75 446 GLU A N 1
ATOM 3487 C CA . GLU A 1 446 ? 9.781 12.617 13.477 1 96.75 446 GLU A CA 1
ATOM 3488 C C . GLU A 1 446 ? 10.273 11.641 14.547 1 96.75 446 GLU A C 1
ATOM 3490 O O . GLU A 1 446 ? 9.617 10.633 14.828 1 96.75 446 GLU A O 1
ATOM 3495 N N . PHE A 1 447 ? 11.484 11.953 15.141 1 96.5 447 PHE A N 1
ATOM 3496 C CA . PHE A 1 447 ? 12.117 11.141 16.172 1 96.5 447 PHE A CA 1
ATOM 3497 C C . PHE A 1 447 ? 12.281 9.703 15.711 1 96.5 447 PHE A C 1
ATOM 3499 O O . PHE A 1 447 ? 11.719 8.781 16.312 1 96.5 447 PHE A O 1
ATOM 3506 N N . GLU A 1 448 ? 13.141 9.5 14.758 1 91.44 448 GLU A N 1
ATOM 3507 C CA . GLU A 1 448 ? 13.406 8.172 14.203 1 91.44 448 GLU A CA 1
ATOM 3508 C C . GLU A 1 448 ? 14.312 7.355 15.125 1 91.44 448 GLU A C 1
ATOM 3510 O O . GLU A 1 448 ? 15.445 7.039 14.758 1 91.44 448 GLU A O 1
ATOM 3515 N N . LEU A 1 449 ? 13.766 6.973 16.266 1 91.56 449 LEU A N 1
ATOM 3516 C CA . LEU A 1 449 ? 14.422 6.145 17.266 1 91.56 449 LEU A CA 1
ATOM 3517 C C . LEU A 1 449 ? 14.25 4.664 16.953 1 91.56 449 LEU A C 1
ATOM 3519 O O . LEU A 1 449 ? 13.133 4.199 16.719 1 91.56 449 LEU A O 1
ATOM 3523 N N . HIS A 1 450 ? 15.258 3.924 16.906 1 88.31 450 HIS A N 1
ATOM 3524 C CA . HIS A 1 450 ? 15.211 2.59 16.312 1 88.31 450 HIS A CA 1
ATOM 3525 C C . HIS A 1 450 ? 15.148 1.514 17.391 1 88.31 450 HIS A C 1
ATOM 3527 O O . HIS A 1 450 ? 15.148 0.32 17.078 1 88.31 450 HIS A O 1
ATOM 3533 N N . ASP A 1 451 ? 15.172 1.928 18.672 1 93.88 451 ASP A N 1
ATOM 3534 C CA . ASP A 1 451 ? 15.031 0.96 19.75 1 93.88 451 ASP A CA 1
ATOM 3535 C C . ASP A 1 451 ? 13.867 1.325 20.672 1 93.88 451 ASP A C 1
ATOM 3537 O O . ASP A 1 451 ? 13.945 2.285 21.438 1 93.88 451 ASP A O 1
ATOM 3541 N N . ASP A 1 452 ? 12.898 0.519 20.688 1 93 452 ASP A N 1
ATOM 3542 C CA . ASP A 1 452 ? 11.656 0.773 21.406 1 93 452 ASP A CA 1
ATOM 3543 C C . ASP A 1 452 ? 11.859 0.617 22.906 1 93 452 ASP A C 1
ATOM 3545 O O . ASP A 1 452 ? 11.008 1.033 23.703 1 93 452 ASP A O 1
ATOM 3549 N N . GLN A 1 453 ? 12.977 0.06 23.359 1 93.12 453 GLN A N 1
ATOM 3550 C CA . GLN A 1 453 ? 13.195 -0.161 24.797 1 93.12 453 GLN A CA 1
ATOM 3551 C C . GLN A 1 453 ? 13.984 0.986 25.406 1 93.12 453 GLN A C 1
ATOM 3553 O O . GLN A 1 453 ? 14.156 1.044 26.625 1 93.12 453 GLN A O 1
ATOM 3558 N N . HIS A 1 454 ? 14.453 1.895 24.562 1 95.88 454 HIS A N 1
ATOM 3559 C CA . HIS A 1 454 ? 15 3.115 25.141 1 95.88 454 HIS A CA 1
ATOM 3560 C C . HIS A 1 454 ? 13.922 3.904 25.875 1 95.88 454 HIS A C 1
ATOM 3562 O O . HIS A 1 454 ? 12.727 3.611 25.75 1 95.88 454 HIS A O 1
ATOM 3568 N N . THR A 1 455 ? 14.352 4.883 26.719 1 96 455 THR A N 1
ATOM 3569 C CA . THR A 1 455 ? 13.359 5.375 27.672 1 96 455 THR A CA 1
ATOM 3570 C C . THR A 1 455 ? 13.281 6.898 27.625 1 96 455 THR A C 1
ATOM 3572 O O . THR A 1 455 ? 14.258 7.566 27.297 1 96 455 THR A O 1
ATOM 3575 N N . TYR A 1 456 ? 12.148 7.426 27.938 1 95.88 456 TYR A N 1
ATOM 3576 C CA . TYR A 1 456 ? 11.867 8.828 28.234 1 95.88 456 TYR A CA 1
ATOM 3577 C C . TYR A 1 456 ? 11.859 9.07 29.75 1 95.88 456 TYR A C 1
ATOM 3579 O O . TYR A 1 456 ? 11.383 8.234 30.516 1 95.88 456 TYR A O 1
ATOM 3587 N N . SER A 1 457 ? 12.25 10.188 30.219 1 93.62 457 SER A N 1
ATOM 3588 C CA . SER A 1 457 ? 12.391 10.469 31.641 1 93.62 457 SER A CA 1
ATOM 3589 C C . SER A 1 457 ? 11.039 10.797 32.281 1 93.62 457 SER A C 1
ATOM 3591 O O . SER A 1 457 ? 10.844 10.594 33.469 1 93.62 457 SER A O 1
ATOM 3593 N N . MET A 1 458 ? 10.188 11.398 31.578 1 91.56 458 MET A N 1
ATOM 3594 C CA . MET A 1 458 ? 8.852 11.781 32.031 1 91.56 458 MET A CA 1
ATOM 3595 C C . MET A 1 458 ? 8.922 12.578 33.312 1 91.56 458 MET A C 1
ATOM 3597 O O . MET A 1 458 ? 8.211 12.273 34.281 1 91.56 458 MET A O 1
ATOM 3601 N N . MET A 1 459 ? 9.836 13.5 33.375 1 88.56 459 MET A N 1
ATOM 3602 C CA . MET A 1 459 ? 10.039 14.383 34.5 1 88.56 459 MET A CA 1
ATOM 3603 C C . MET A 1 459 ? 10.422 13.586 35.75 1 88.56 459 MET A C 1
ATOM 3605 O O . MET A 1 459 ? 9.992 13.914 36.844 1 88.56 459 MET A O 1
ATOM 3609 N N . GLY A 1 460 ? 11.07 12.516 35.5 1 83 460 GLY A N 1
ATOM 3610 C CA . GLY A 1 460 ? 11.609 11.727 36.594 1 83 460 GLY A CA 1
ATOM 3611 C C . GLY A 1 460 ? 10.734 10.531 36.938 1 83 460 GLY A C 1
ATOM 3612 O O . GLY A 1 460 ? 11.055 9.773 37.875 1 83 460 GLY A O 1
ATOM 3613 N N . LYS A 1 461 ? 9.75 10.398 36.188 1 77.06 461 LYS A N 1
ATOM 3614 C CA . LYS A 1 461 ? 8.875 9.266 36.5 1 77.06 461 LYS A CA 1
ATOM 3615 C C . LYS A 1 461 ? 9.258 8.047 35.656 1 77.06 461 LYS A C 1
ATOM 3617 O O . LYS A 1 461 ? 9.391 8.141 34.438 1 77.06 461 LYS A O 1
ATOM 3622 N N . ALA A 1 462 ? 10.359 7.453 35.312 1 63 462 ALA A N 1
ATOM 3623 C CA . ALA A 1 462 ? 11.039 6.598 34.344 1 63 462 ALA A CA 1
ATOM 3624 C C . ALA A 1 462 ? 10.055 5.656 33.656 1 63 462 ALA A C 1
ATOM 3626 O O . ALA A 1 462 ? 10.406 4.977 32.688 1 63 462 ALA A O 1
ATOM 3627 N N . ASN A 1 463 ? 9.047 5.07 33.781 1 70.81 463 ASN A N 1
ATOM 3628 C CA . ASN A 1 463 ? 8.633 3.771 33.25 1 70.81 463 ASN A CA 1
ATOM 3629 C C . ASN A 1 463 ? 8.086 3.883 31.844 1 70.81 463 ASN A C 1
ATOM 3631 O O . ASN A 1 463 ? 7.398 2.982 31.359 1 70.81 463 ASN A O 1
ATOM 3635 N N . VAL A 1 464 ? 8.469 4.832 31 1 89.88 464 VAL A N 1
ATOM 3636 C CA . VAL A 1 464 ? 7.859 4.863 29.672 1 89.88 464 VAL A CA 1
ATOM 3637 C C . VAL A 1 464 ? 8.93 4.645 28.609 1 89.88 464 VAL A C 1
ATOM 3639 O O . VAL A 1 464 ? 9.938 5.363 28.562 1 89.88 464 VAL A O 1
ATOM 3642 N N . THR A 1 465 ? 8.805 3.576 27.844 1 93.44 465 THR A N 1
ATOM 3643 C CA . THR A 1 465 ? 9.75 3.275 26.781 1 93.44 465 THR A CA 1
ATOM 3644 C C . THR A 1 465 ? 9.367 4.016 25.5 1 93.44 465 THR A C 1
ATOM 3646 O O . THR A 1 465 ? 8.242 4.512 25.375 1 93.44 465 THR A O 1
ATOM 3649 N N . VAL A 1 466 ? 10.336 4.156 24.578 1 94.38 466 VAL A N 1
ATOM 3650 C CA . VAL A 1 466 ? 10.086 4.746 23.266 1 94.38 466 VAL A CA 1
ATOM 3651 C C . VAL A 1 466 ? 8.922 4.027 22.578 1 94.38 466 VAL A C 1
ATOM 3653 O O . VAL A 1 466 ? 8.07 4.664 21.969 1 94.38 466 VAL A O 1
ATOM 3656 N N . GLY A 1 467 ? 8.844 2.754 22.703 1 92 467 GLY A N 1
ATOM 3657 C CA . GLY A 1 467 ? 7.789 1.971 22.094 1 92 467 GLY A CA 1
ATOM 3658 C C . GLY A 1 467 ? 6.414 2.264 22.656 1 92 467 GLY A C 1
ATOM 3659 O O . GLY A 1 467 ? 5.461 2.5 21.906 1 92 467 GLY A O 1
ATOM 3660 N N . THR A 1 468 ? 6.285 2.354 23.953 1 89.81 468 THR A N 1
ATOM 3661 C CA . THR A 1 468 ? 4.992 2.508 24.609 1 89.81 468 THR A CA 1
ATOM 3662 C C . THR A 1 468 ? 4.566 3.975 24.625 1 89.81 468 THR A C 1
ATOM 3664 O O . THR A 1 468 ? 3.385 4.285 24.469 1 89.81 468 THR A O 1
AT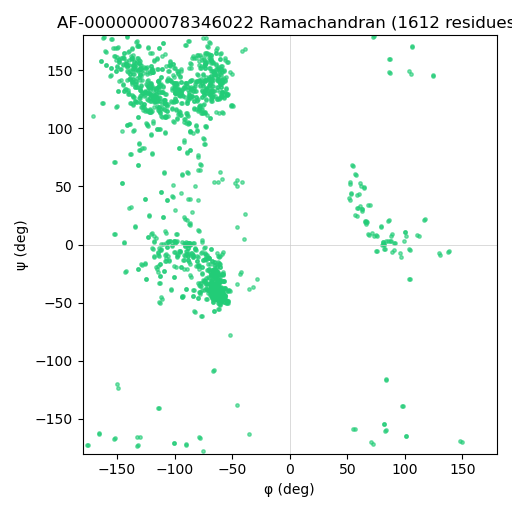OM 3667 N N . GLY A 1 469 ? 5.531 4.812 24.844 1 92 469 GLY A N 1
ATOM 3668 C CA . GLY A 1 469 ? 5.227 6.234 24.844 1 92 469 GLY A CA 1
ATOM 3669 C C . GLY A 1 469 ? 4.945 6.785 23.453 1 92 469 GLY A C 1
ATOM 3670 O O . GLY A 1 469 ? 4.121 7.688 23.297 1 92 469 GLY A O 1
ATOM 3671 N N . GLY A 1 470 ? 5.664 6.172 22.547 1 93.94 470 GLY A N 1
ATOM 3672 C CA . GLY A 1 470 ? 5.508 6.594 21.172 1 93.94 470 GLY A CA 1
ATOM 3673 C C . GLY A 1 470 ? 6.402 7.758 20.797 1 93.94 470 GLY A C 1
ATOM 3674 O O . GLY A 1 470 ? 6.625 8.664 21.594 1 93.94 470 GLY A O 1
ATOM 3675 N N . ARG A 1 471 ? 6.84 7.844 19.609 1 96.25 471 ARG A N 1
ATOM 3676 C CA . ARG A 1 471 ? 7.715 8.891 19.094 1 96.25 471 ARG A CA 1
ATOM 3677 C C . ARG A 1 471 ? 6.965 10.211 18.953 1 96.25 471 ARG A C 1
ATOM 3679 O O . ARG A 1 471 ? 7.535 11.281 19.156 1 96.25 471 ARG A O 1
ATOM 3686 N N . ALA A 1 472 ? 5.676 10.125 18.641 1 96.19 472 ALA A N 1
ATOM 3687 C CA . ALA A 1 472 ? 4.852 11.32 18.453 1 96.19 472 ALA A CA 1
ATOM 3688 C C . ALA A 1 472 ? 4.711 12.094 19.75 1 96.19 472 ALA A C 1
ATOM 3690 O O . ALA A 1 472 ? 4.41 13.297 19.75 1 96.19 472 ALA A O 1
ATOM 3691 N N . LEU A 1 473 ? 4.918 11.398 20.875 1 95.56 473 LEU A N 1
ATOM 3692 C CA . LEU A 1 473 ? 4.934 12.102 22.156 1 95.56 473 LEU A CA 1
ATOM 3693 C C . LEU A 1 473 ? 6.023 13.172 22.172 1 95.56 473 LEU A C 1
ATOM 3695 O O . LEU A 1 473 ? 5.789 14.297 22.609 1 95.56 473 LEU A O 1
ATOM 3699 N N . GLN A 1 474 ? 7.211 12.75 21.734 1 96.94 474 GLN A N 1
ATOM 3700 C CA . GLN A 1 474 ? 8.328 13.688 21.703 1 96.94 474 GLN A CA 1
ATOM 3701 C C . GLN A 1 474 ? 8.062 14.828 20.734 1 96.94 474 GLN A C 1
ATOM 3703 O O . GLN A 1 474 ? 8.43 15.977 20.984 1 96.94 474 GLN A O 1
ATOM 3708 N N . THR A 1 475 ? 7.43 14.555 19.594 1 97.44 475 THR A N 1
ATOM 3709 C CA . THR A 1 475 ? 7.031 15.586 18.641 1 97.44 475 THR A CA 1
ATOM 3710 C C . THR A 1 475 ? 6.129 16.625 19.312 1 97.44 475 THR A C 1
ATOM 3712 O O . THR A 1 475 ? 6.359 17.828 19.188 1 97.44 475 THR A O 1
ATOM 3715 N N . MET A 1 476 ? 5.168 16.172 19.984 1 95.25 476 MET A N 1
ATOM 3716 C CA . MET A 1 476 ? 4.211 17.047 20.656 1 95.25 476 MET A CA 1
ATOM 3717 C C . MET A 1 476 ? 4.891 17.844 21.766 1 95.25 476 MET A C 1
ATOM 3719 O O . MET A 1 476 ? 4.66 19.047 21.906 1 95.25 476 MET A O 1
ATOM 3723 N N . LEU A 1 477 ? 5.695 17.156 22.516 1 96.12 477 LEU A N 1
ATOM 3724 C CA . LEU A 1 477 ? 6.336 17.828 23.656 1 96.12 477 LEU A CA 1
ATOM 3725 C C . LEU A 1 477 ? 7.367 18.844 23.172 1 96.12 477 LEU A C 1
ATOM 3727 O O . LEU A 1 477 ? 7.578 19.859 23.828 1 96.12 477 LEU A O 1
ATOM 3731 N N . MET A 1 478 ? 8.039 18.547 22.047 1 97.81 478 MET A N 1
ATOM 3732 C CA . MET A 1 478 ? 8.883 19.578 21.438 1 97.81 478 MET A CA 1
ATOM 3733 C C . MET A 1 478 ? 8.078 20.828 21.125 1 97.81 478 MET A C 1
ATOM 3735 O O . MET A 1 478 ? 8.523 21.938 21.391 1 97.81 478 MET A O 1
ATOM 3739 N N . GLY A 1 479 ? 6.91 20.625 20.5 1 96.94 479 GLY A N 1
ATOM 3740 C CA . GLY A 1 479 ? 6.016 21.734 20.234 1 96.94 479 GLY A CA 1
ATOM 3741 C C . GLY A 1 479 ? 5.625 22.5 21.484 1 96.94 479 GLY A C 1
ATOM 3742 O O . GLY A 1 479 ? 5.645 23.734 21.5 1 96.94 479 GLY A O 1
ATOM 3743 N N . LEU A 1 480 ? 5.305 21.781 22.531 1 95.81 480 LEU A N 1
ATOM 3744 C CA . LEU A 1 480 ? 4.93 22.406 23.797 1 95.81 480 LEU A CA 1
ATOM 3745 C C . LEU A 1 480 ? 6.078 23.234 24.359 1 95.81 480 LEU A C 1
ATOM 3747 O O . LEU A 1 480 ? 5.871 24.359 24.828 1 95.81 480 LEU A O 1
ATOM 3751 N N . ALA A 1 481 ? 7.27 22.625 24.344 1 97 481 ALA A N 1
ATOM 3752 C CA . ALA A 1 481 ? 8.43 23.328 24.875 1 97 481 ALA A CA 1
ATOM 3753 C C . ALA A 1 481 ? 8.688 24.625 24.109 1 97 481 ALA A C 1
ATOM 3755 O O . ALA A 1 481 ? 8.977 25.672 24.703 1 97 481 ALA A O 1
ATOM 3756 N N . SER A 1 482 ? 8.672 24.594 22.781 1 97.94 482 SER A N 1
ATOM 3757 C CA . SER A 1 482 ? 8.836 25.781 21.953 1 97.94 482 SER A CA 1
ATOM 3758 C C . SER A 1 482 ? 7.742 26.812 22.234 1 97.94 482 SER A C 1
ATOM 3760 O O . SER A 1 482 ? 8.023 28 22.359 1 97.94 482 SER A O 1
ATOM 3762 N N . TYR A 1 483 ? 6.516 26.344 22.328 1 96.31 483 TYR A N 1
ATOM 3763 C CA . TYR A 1 483 ? 5.375 27.219 22.609 1 96.31 483 TYR A CA 1
ATOM 3764 C C . TYR A 1 483 ? 5.566 27.938 23.938 1 96.31 483 TYR A C 1
ATOM 3766 O O . TYR A 1 483 ? 5.387 29.156 24.031 1 96.31 483 TYR A O 1
ATOM 3774 N N . GLU A 1 484 ? 5.945 27.172 24.984 1 95.56 484 GLU A N 1
ATOM 3775 C CA . GLU A 1 484 ? 6.164 27.75 26.297 1 95.56 484 GLU A CA 1
ATOM 3776 C C . GLU A 1 484 ? 7.281 28.797 26.281 1 95.56 484 GLU A C 1
ATOM 3778 O O . GLU A 1 484 ? 7.16 29.859 26.875 1 95.56 484 GLU A O 1
ATOM 3783 N N . ALA A 1 485 ? 8.352 28.438 25.625 1 97.69 485 ALA A N 1
ATOM 3784 C CA . ALA A 1 485 ? 9.477 29.375 25.531 1 97.69 485 ALA A CA 1
ATOM 3785 C C . ALA A 1 485 ? 9.039 30.688 24.891 1 97.69 485 ALA A C 1
ATOM 3787 O O . ALA A 1 485 ? 9.422 31.766 25.344 1 97.69 485 ALA A O 1
ATOM 3788 N N . MET A 1 486 ? 8.297 30.609 23.828 1 97.44 486 MET A N 1
ATOM 3789 C CA . MET A 1 486 ? 7.824 31.797 23.109 1 97.44 486 MET A CA 1
ATOM 3790 C C . MET A 1 486 ? 6.879 32.625 23.969 1 97.44 486 MET A C 1
ATOM 3792 O O . MET A 1 486 ? 6.973 33.844 24.016 1 97.44 486 MET A O 1
ATOM 3796 N N . ARG A 1 487 ? 6.016 31.953 24.719 1 95.06 487 ARG A N 1
ATOM 3797 C CA . ARG A 1 487 ? 5.066 32.625 25.594 1 95.06 487 ARG A CA 1
ATOM 3798 C C . ARG A 1 487 ? 5.777 33.312 26.766 1 95.06 487 ARG A C 1
ATOM 3800 O O . ARG A 1 487 ? 5.383 34.375 27.203 1 95.06 487 ARG A O 1
ATOM 3807 N N . GLU A 1 488 ? 6.762 32.625 27.281 1 95.94 488 GLU A N 1
ATOM 3808 C CA . GLU A 1 488 ? 7.547 33.188 28.375 1 95.94 488 GLU A CA 1
ATOM 3809 C C . GLU A 1 488 ? 8.305 34.438 27.922 1 95.94 488 GLU A C 1
ATOM 3811 O O . GLU A 1 488 ? 8.438 35.406 28.672 1 95.94 488 GLU A O 1
ATOM 3816 N N . PHE A 1 489 ? 8.812 34.375 26.75 1 97.44 489 PHE A N 1
ATOM 3817 C CA . PHE A 1 489 ? 9.57 35.5 26.203 1 97.44 489 PHE A CA 1
ATOM 3818 C C . PHE A 1 489 ? 8.656 36.656 25.859 1 97.44 489 PHE A C 1
ATOM 3820 O O . PHE A 1 489 ? 8.977 37.812 26.141 1 97.44 489 PHE A O 1
ATOM 3827 N N . GLN A 1 490 ? 7.52 36.344 25.156 1 95.56 490 GLN A N 1
ATOM 3828 C CA . GLN A 1 490 ? 6.516 37.344 24.781 1 95.56 490 GLN A CA 1
ATOM 3829 C C . GLN A 1 490 ? 5.109 36.875 25.141 1 95.56 490 GLN A C 1
ATOM 3831 O O . GLN A 1 490 ? 4.359 36.406 24.266 1 95.56 490 GLN A O 1
ATOM 3836 N N . PRO A 1 491 ? 4.617 37.094 26.297 1 93.56 491 PRO A N 1
ATOM 3837 C CA . PRO A 1 491 ? 3.375 36.5 26.797 1 93.56 491 PRO A CA 1
ATOM 3838 C C . PRO A 1 491 ? 2.133 37.031 26.109 1 93.56 491 PRO A C 1
ATOM 3840 O O . PRO A 1 491 ? 1.078 36.406 26.125 1 93.56 491 PRO A O 1
ATOM 3843 N N . THR A 1 492 ? 2.215 38.188 25.5 1 93.56 492 THR A N 1
ATOM 3844 C CA . THR A 1 492 ? 1.021 38.844 24.953 1 93.56 492 THR A CA 1
ATOM 3845 C C . THR A 1 492 ? 0.887 38.562 23.469 1 93.56 492 THR A C 1
ATOM 3847 O O . THR A 1 492 ? -0.137 38.906 22.859 1 93.56 492 THR A O 1
ATOM 3850 N N . LYS A 1 493 ? 1.872 37.969 22.875 1 94.31 493 LYS A N 1
ATOM 3851 C CA . LYS A 1 493 ? 1.851 37.75 21.438 1 94.31 493 LYS A CA 1
ATOM 3852 C C . LYS A 1 493 ? 1.53 36.281 21.109 1 94.31 493 LYS A C 1
ATOM 3854 O O . LYS A 1 493 ? 2.004 35.375 21.797 1 94.31 493 LYS A O 1
ATOM 3859 N N . ARG A 1 494 ? 0.764 36.125 20.094 1 93.94 494 ARG A N 1
ATOM 3860 C CA . ARG A 1 494 ? 0.493 34.781 19.594 1 93.94 494 ARG A CA 1
ATOM 3861 C C . ARG A 1 494 ? 1.752 34.156 19.016 1 93.94 494 ARG A C 1
ATOM 3863 O O . ARG A 1 494 ? 2.379 34.719 18.109 1 93.94 494 ARG A O 1
ATOM 3870 N N . PRO A 1 495 ? 2.088 32.969 19.469 1 95.88 495 PRO A N 1
ATOM 3871 C CA . PRO A 1 495 ? 3.26 32.312 18.891 1 95.88 495 PRO A CA 1
ATOM 3872 C C . PRO A 1 495 ? 3.023 31.859 17.453 1 95.88 495 PRO A C 1
ATOM 3874 O O . PRO A 1 495 ? 1.989 31.25 17.156 1 95.88 495 PRO A O 1
ATOM 3877 N N . PHE A 1 496 ? 3.908 32.188 16.547 1 97.5 496 PHE A N 1
ATOM 3878 C CA . PHE A 1 496 ? 3.951 31.531 15.25 1 97.5 496 PHE A CA 1
ATOM 3879 C C . PHE A 1 496 ? 4.898 30.328 15.281 1 97.5 496 PHE A C 1
ATOM 3881 O O . PHE A 1 496 ? 6.078 30.469 14.945 1 97.5 496 PHE A O 1
ATOM 3888 N N . LEU A 1 497 ? 4.387 29.203 15.641 1 98 497 LEU A N 1
ATOM 3889 C CA . LEU A 1 497 ? 5.129 27.969 15.781 1 98 497 LEU A CA 1
ATOM 3890 C C . LEU A 1 497 ? 4.762 26.984 14.672 1 98 497 LEU A C 1
ATOM 3892 O O . LEU A 1 497 ? 3.584 26.672 14.477 1 98 497 LEU A O 1
ATOM 3896 N N . ILE A 1 498 ? 5.773 26.594 13.93 1 98.06 498 ILE A N 1
ATOM 3897 C CA . ILE A 1 498 ? 5.629 25.641 12.828 1 98.06 498 ILE A CA 1
ATOM 3898 C C . ILE A 1 498 ? 6.227 24.297 13.234 1 98.06 498 ILE A C 1
ATOM 3900 O O . ILE A 1 498 ? 7.242 24.25 13.93 1 98.06 498 ILE A O 1
ATOM 3904 N N . THR A 1 499 ? 5.594 23.219 12.852 1 98.25 499 THR A N 1
ATOM 3905 C CA . THR A 1 499 ? 6.125 21.875 13.109 1 98.25 499 THR A CA 1
ATOM 3906 C C . THR A 1 499 ? 6.07 21.016 11.852 1 98.25 499 THR A C 1
ATOM 3908 O O . THR A 1 499 ? 5.098 21.078 11.094 1 98.25 499 THR A O 1
ATOM 3911 N N . ARG A 1 500 ? 7.121 20.297 11.555 1 98.12 500 ARG A N 1
ATOM 3912 C CA . ARG A 1 500 ? 7.105 19.453 10.367 1 98.12 500 ARG A CA 1
ATOM 3913 C C . ARG A 1 500 ? 6.289 18.188 10.617 1 98.12 500 ARG A C 1
ATOM 3915 O O . ARG A 1 500 ? 5.289 17.938 9.938 1 98.12 500 ARG A O 1
ATOM 3922 N N . SER A 1 501 ? 6.754 17.359 11.633 1 98.19 501 SER A N 1
ATOM 3923 C CA . SER A 1 501 ? 5.91 16.25 12.039 1 98.19 501 SER A CA 1
ATOM 3924 C C . SER A 1 501 ? 4.766 16.703 12.938 1 98.19 501 SER A C 1
ATOM 3926 O O . SER A 1 501 ? 4.738 17.859 13.367 1 98.19 501 SER A O 1
ATOM 3928 N N . SER A 1 502 ? 3.773 15.852 13.062 1 97.44 502 SER A N 1
ATOM 3929 C CA . SER A 1 502 ? 2.625 16.203 13.898 1 97.44 502 SER A CA 1
ATOM 3930 C C . SER A 1 502 ? 1.842 14.961 14.305 1 97.44 502 SER A C 1
ATOM 3932 O O . SER A 1 502 ? 2.088 13.867 13.789 1 97.44 502 SER A O 1
ATOM 3934 N N . GLY A 1 503 ? 0.999 15.117 15.219 1 96.56 503 GLY A N 1
ATOM 3935 C CA . GLY A 1 503 ? 0.067 14.141 15.758 1 96.56 503 GLY A CA 1
ATOM 3936 C C . GLY A 1 503 ? -1.071 14.766 16.547 1 96.56 503 GLY A C 1
ATOM 3937 O O . GLY A 1 503 ? -1.104 15.984 16.719 1 96.56 503 GLY A O 1
ATOM 3938 N N . PRO A 1 504 ? -1.953 13.938 17.016 1 96.12 504 PRO A N 1
ATOM 3939 C CA . PRO A 1 504 ? -3.055 14.508 17.797 1 96.12 504 PRO A CA 1
ATOM 3940 C C . PRO A 1 504 ? -2.57 15.312 19 1 96.12 504 PRO A C 1
ATOM 3942 O O . PRO A 1 504 ? -1.738 14.836 19.781 1 96.12 504 PRO A O 1
ATOM 3945 N N . GLY A 1 505 ? -3.02 16.5 19.078 1 92.06 505 GLY A N 1
ATOM 3946 C CA . GLY A 1 505 ? -2.658 17.359 20.188 1 92.06 505 GLY A CA 1
ATOM 3947 C C . GLY A 1 505 ? -1.626 18.406 19.828 1 92.06 505 GLY A C 1
ATOM 3948 O O . GLY A 1 505 ? -1.588 19.484 20.422 1 92.06 505 GLY A O 1
ATOM 3949 N N . ALA A 1 506 ? -0.754 18.125 18.875 1 94.75 506 ALA A N 1
ATOM 3950 C CA . ALA A 1 506 ? 0.312 19.047 18.484 1 94.75 506 ALA A CA 1
ATOM 3951 C C . ALA A 1 506 ? -0.262 20.359 17.969 1 94.75 506 ALA A C 1
ATOM 3953 O O . ALA A 1 506 ? 0.338 21.422 18.141 1 94.75 506 ALA A O 1
ATOM 3954 N N . HIS A 1 507 ? -1.454 20.312 17.359 1 94.88 507 HIS A N 1
ATOM 3955 C CA . HIS A 1 507 ? -2.084 21.469 16.75 1 94.88 507 HIS A CA 1
ATOM 3956 C C . HIS A 1 507 ? -2.496 22.5 17.797 1 94.88 507 HIS A C 1
ATOM 3958 O O . HIS A 1 507 ? -2.799 23.641 17.453 1 94.88 507 HIS A O 1
ATOM 3964 N N . ARG A 1 508 ? -2.514 22.109 19.062 1 93.44 508 ARG A N 1
ATOM 3965 C CA . ARG A 1 508 ? -2.852 23.047 20.141 1 93.44 508 ARG A CA 1
ATOM 3966 C C . ARG A 1 508 ? -1.756 24.094 20.312 1 93.44 508 ARG A C 1
ATOM 3968 O O . ARG A 1 508 ? -2.012 25.188 20.828 1 93.44 508 ARG A O 1
ATOM 3975 N N . PHE A 1 509 ? -0.548 23.688 19.859 1 93.06 509 PHE A N 1
ATOM 3976 C CA . PHE A 1 509 ? 0.608 24.547 20.062 1 93.06 509 PHE A CA 1
ATOM 3977 C C . PHE A 1 509 ? 1.128 25.078 18.734 1 93.06 509 PHE A C 1
ATOM 3979 O O . PHE A 1 509 ? 1.38 26.281 18.609 1 93.06 509 PHE A O 1
ATOM 3986 N N . ALA A 1 510 ? 1.311 24.172 17.844 1 96.44 510 ALA A N 1
ATOM 3987 C CA . ALA A 1 510 ? 1.826 24.547 16.531 1 96.44 510 ALA A CA 1
ATOM 3988 C C . ALA A 1 510 ? 0.689 24.906 15.578 1 96.44 510 ALA A C 1
ATOM 3990 O O . ALA A 1 510 ? -0.079 24.031 15.164 1 96.44 510 ALA A O 1
ATOM 3991 N N . CYS A 1 511 ? 0.631 26.109 15.211 1 96.62 511 CYS A N 1
ATOM 3992 C CA . CYS A 1 511 ? -0.502 26.594 14.43 1 96.62 511 CYS A CA 1
ATOM 3993 C C . CYS A 1 511 ? -0.302 26.312 12.945 1 96.62 511 CYS A C 1
ATOM 3995 O O . CYS A 1 511 ? -1.241 26.422 12.156 1 96.62 511 CYS A O 1
ATOM 3997 N N . GLN A 1 512 ? 0.929 25.859 12.578 1 97.5 512 GLN A N 1
ATOM 3998 C CA . GLN A 1 512 ? 1.174 25.594 11.164 1 97.5 512 GLN A CA 1
ATOM 3999 C C . GLN A 1 512 ? 2.035 24.344 10.984 1 97.5 512 GLN A C 1
ATOM 4001 O O . GLN A 1 512 ? 2.916 24.062 11.805 1 97.5 512 GLN A O 1
ATOM 4006 N N . THR A 1 513 ? 1.751 23.562 10.008 1 98 513 THR A N 1
ATOM 4007 C CA . THR A 1 513 ? 2.547 22.453 9.492 1 98 513 THR A CA 1
ATOM 4008 C C . THR A 1 513 ? 2.473 22.391 7.973 1 98 513 THR A C 1
ATOM 4010 O O . THR A 1 513 ? 1.984 23.328 7.332 1 98 513 THR A O 1
ATOM 4013 N N . TRP A 1 514 ? 3.154 21.453 7.328 1 97.56 514 TRP A N 1
ATOM 4014 C CA . TRP A 1 514 ? 3.117 21.328 5.871 1 97.56 514 TRP A CA 1
ATOM 4015 C C . TRP A 1 514 ? 3.432 19.906 5.43 1 97.56 514 TRP A C 1
ATOM 4017 O O . TRP A 1 514 ? 3.688 19.031 6.262 1 97.56 514 TRP A O 1
ATOM 4027 N N . SER A 1 515 ? 3.379 19.594 4.168 1 97.31 515 SER A N 1
ATOM 4028 C CA . SER A 1 515 ? 3.467 18.25 3.617 1 97.31 515 SER A CA 1
ATOM 4029 C C . SER A 1 515 ? 4.914 17.766 3.574 1 97.31 515 SER A C 1
ATOM 4031 O O . SER A 1 515 ? 5.215 16.75 2.934 1 97.31 515 SER A O 1
ATOM 4033 N N . GLY A 1 516 ? 5.777 18.469 4.219 1 95.44 516 GLY A N 1
ATOM 4034 C CA . GLY A 1 516 ? 7.164 18.031 4.25 1 95.44 516 GLY A CA 1
ATOM 4035 C C . GLY A 1 516 ? 7.941 18.422 3.006 1 95.44 516 GLY A C 1
ATOM 4036 O O . GLY A 1 516 ? 7.68 19.469 2.408 1 95.44 516 GLY A O 1
ATOM 4037 N N . ASP A 1 517 ? 9.039 17.656 2.648 1 94.25 517 ASP A N 1
ATOM 4038 C CA . ASP A 1 517 ? 9.953 17.969 1.56 1 94.25 517 ASP A CA 1
ATOM 4039 C C . ASP A 1 517 ? 9.453 17.406 0.233 1 94.25 517 ASP A C 1
ATOM 4041 O O . ASP A 1 517 ? 9.781 16.281 -0.131 1 94.25 517 ASP A O 1
ATOM 4045 N N . ASN A 1 518 ? 8.812 18.266 -0.522 1 95.44 518 ASN A N 1
ATOM 4046 C CA . ASN A 1 518 ? 8.133 17.844 -1.744 1 95.44 518 ASN A CA 1
ATOM 4047 C C . ASN A 1 518 ? 9.109 17.703 -2.904 1 95.44 518 ASN A C 1
ATOM 4049 O O . ASN A 1 518 ? 10.047 18.484 -3.037 1 95.44 518 ASN A O 1
ATOM 4053 N N . TYR A 1 519 ? 8.906 16.688 -3.707 1 94.44 519 TYR A N 1
ATOM 4054 C CA . TYR A 1 519 ? 9.555 16.625 -5.012 1 94.44 519 TYR A CA 1
ATOM 4055 C C . TYR A 1 519 ? 8.922 17.609 -5.988 1 94.44 519 TYR A C 1
ATOM 4057 O O . TYR A 1 519 ? 7.699 17.719 -6.059 1 94.44 519 TYR A O 1
ATOM 4065 N N . SER A 1 520 ? 9.719 18.359 -6.695 1 92.94 520 SER A N 1
ATOM 4066 C CA . SER A 1 520 ? 9.211 19.344 -7.633 1 92.94 520 SER A CA 1
ATOM 4067 C C . SER A 1 520 ? 8.617 18.688 -8.875 1 92.94 520 SER A C 1
ATOM 4069 O O . SER A 1 520 ? 9.359 18.297 -9.781 1 92.94 520 SER A O 1
ATOM 4071 N N . SER A 1 521 ? 7.344 18.594 -8.93 1 92.25 521 SER A N 1
ATOM 4072 C CA . SER A 1 521 ? 6.676 18 -10.078 1 92.25 521 SER A CA 1
ATOM 4073 C C . SER A 1 521 ? 5.191 18.344 -10.102 1 92.25 521 SER A C 1
ATOM 4075 O O . SER A 1 521 ? 4.609 18.656 -9.062 1 92.25 521 SER A O 1
ATOM 4077 N N . TRP A 1 522 ? 4.57 18.266 -11.266 1 92.31 522 TRP A N 1
ATOM 4078 C CA . TRP A 1 522 ? 3.129 18.438 -11.414 1 92.31 522 TRP A CA 1
ATOM 4079 C C . TRP A 1 522 ? 2.369 17.375 -10.633 1 92.31 522 TRP A C 1
ATOM 4081 O O . TRP A 1 522 ? 1.294 17.641 -10.086 1 92.31 522 TRP A O 1
ATOM 4091 N N . GLN A 1 523 ? 2.98 16.219 -10.562 1 93.94 523 GLN A N 1
ATOM 4092 C CA . GLN A 1 523 ? 2.389 15.109 -9.82 1 93.94 523 GLN A CA 1
ATOM 4093 C C . GLN A 1 523 ? 2.25 15.453 -8.336 1 93.94 523 GLN A C 1
ATOM 4095 O O . GLN A 1 523 ? 1.202 15.211 -7.734 1 93.94 523 GLN A O 1
ATOM 4100 N N . THR A 1 524 ? 3.314 16 -7.816 1 95.31 524 THR A N 1
ATOM 4101 C CA . THR A 1 524 ? 3.301 16.391 -6.406 1 95.31 524 THR A CA 1
ATOM 4102 C C . THR A 1 524 ? 2.26 17.469 -6.152 1 95.31 524 THR A C 1
ATOM 4104 O O . THR A 1 524 ? 1.506 17.406 -5.18 1 95.31 524 THR A O 1
ATOM 4107 N N . LEU A 1 525 ? 2.188 18.453 -7 1 93.81 525 LEU A N 1
ATOM 4108 C CA . LEU A 1 525 ? 1.226 19.547 -6.863 1 93.81 525 LEU A CA 1
ATOM 4109 C C . LEU A 1 525 ? -0.201 19 -6.832 1 93.81 525 LEU A C 1
ATOM 4111 O O . LEU A 1 525 ? -1.004 19.406 -5.992 1 93.81 525 LEU A O 1
ATOM 4115 N N . LYS A 1 526 ? -0.472 18.094 -7.73 1 96 526 LYS A N 1
ATOM 4116 C CA . LYS A 1 526 ? -1.805 17.5 -7.844 1 96 526 LYS A CA 1
ATOM 4117 C C . LYS A 1 526 ? -2.182 16.75 -6.57 1 96 526 LYS A C 1
ATOM 4119 O O . LYS A 1 526 ? -3.244 16.984 -5.996 1 96 526 LYS A O 1
ATOM 4124 N N . HIS A 1 527 ? -1.324 15.953 -6.094 1 97.69 527 HIS A N 1
ATOM 4125 C CA . HIS A 1 527 ? -1.683 15 -5.043 1 97.69 527 HIS A CA 1
ATOM 4126 C C . HIS A 1 527 ? -1.518 15.617 -3.66 1 97.69 527 HIS A C 1
ATOM 4128 O O . HIS A 1 527 ? -2.006 15.07 -2.67 1 97.69 527 HIS A O 1
ATOM 4134 N N . ASN A 1 528 ? -0.902 16.812 -3.576 1 97.44 528 ASN A N 1
ATOM 4135 C CA . ASN A 1 528 ? -0.871 17.562 -2.332 1 97.44 528 ASN A CA 1
ATOM 4136 C C . ASN A 1 528 ? -2.268 18.016 -1.917 1 97.44 528 ASN A C 1
ATOM 4138 O O . ASN A 1 528 ? -2.52 18.266 -0.736 1 97.44 528 ASN A O 1
ATOM 4142 N N . ILE A 1 529 ? -3.145 18.062 -2.881 1 97.62 529 ILE A N 1
ATOM 4143 C CA . ILE A 1 529 ? -4.492 18.547 -2.594 1 97.62 529 ILE A CA 1
ATOM 4144 C C . ILE A 1 529 ? -5.191 17.578 -1.644 1 97.62 529 ILE A C 1
ATOM 4146 O O . ILE A 1 529 ? -5.566 17.953 -0.529 1 97.62 529 ILE A O 1
ATOM 4150 N N . PRO A 1 530 ? -5.312 16.281 -2.027 1 98.25 530 PRO A N 1
ATOM 4151 C CA . PRO A 1 530 ? -5.973 15.367 -1.085 1 98.25 530 PRO A CA 1
ATOM 4152 C C . PRO A 1 530 ? -5.195 15.203 0.217 1 98.25 530 PRO A C 1
ATOM 4154 O O . PRO A 1 530 ? -5.789 14.984 1.274 1 98.25 530 PRO A O 1
ATOM 4157 N N . MET A 1 531 ? -3.879 15.344 0.204 1 98 531 MET A N 1
ATOM 4158 C CA . MET A 1 531 ? -3.082 15.297 1.427 1 98 531 MET A CA 1
ATOM 4159 C C . MET A 1 531 ? -3.512 16.391 2.398 1 98 531 MET A C 1
ATOM 4161 O O . MET A 1 531 ? -3.699 16.125 3.588 1 98 531 MET A O 1
ATOM 4165 N N . GLY A 1 532 ? -3.656 17.562 1.818 1 98.12 532 GLY A N 1
ATOM 4166 C CA . GLY A 1 532 ? -4.078 18.688 2.646 1 98.12 532 GLY A CA 1
ATOM 4167 C C . GLY A 1 532 ? -5.496 18.547 3.162 1 98.12 532 GLY A C 1
ATOM 4168 O O . GLY A 1 532 ? -5.805 18.969 4.273 1 98.12 532 GLY A O 1
ATOM 4169 N N . LEU A 1 533 ? -6.34 17.922 2.346 1 98.62 533 LEU A N 1
ATOM 4170 C CA . LEU A 1 533 ? -7.734 17.75 2.738 1 98.62 533 LEU A CA 1
ATOM 4171 C C . LEU A 1 533 ? -7.855 16.797 3.916 1 98.62 533 LEU A C 1
ATOM 4173 O O . LEU A 1 533 ? -8.555 17.078 4.891 1 98.62 533 LEU A O 1
ATOM 4177 N N . ASN A 1 534 ? -7.156 15.719 3.875 1 98.62 534 ASN A N 1
ATOM 4178 C CA . ASN A 1 534 ? -7.172 14.797 5.008 1 98.62 534 ASN A CA 1
ATOM 4179 C C . ASN A 1 534 ? -6.5 15.406 6.234 1 98.62 534 ASN A C 1
ATOM 4181 O O . ASN A 1 534 ? -6.93 15.172 7.363 1 98.62 534 ASN A O 1
ATOM 4185 N N . ALA A 1 535 ? -5.414 16.156 6.02 1 98.44 535 ALA A N 1
ATOM 4186 C CA . ALA A 1 535 ? -4.785 16.859 7.133 1 98.44 535 ALA A CA 1
ATOM 4187 C C . ALA A 1 535 ? -5.773 17.812 7.809 1 98.44 535 ALA A C 1
ATOM 4189 O O . ALA A 1 535 ? -5.832 17.875 9.039 1 98.44 535 ALA A O 1
ATOM 4190 N N . GLY A 1 536 ? -6.539 18.516 6.977 1 98.31 536 GLY A N 1
ATOM 4191 C CA . GLY A 1 536 ? -7.555 19.406 7.512 1 98.31 536 GLY A CA 1
ATOM 4192 C C . GLY A 1 536 ? -8.602 18.688 8.344 1 98.31 536 GLY A C 1
ATOM 4193 O O . GLY A 1 536 ? -9.016 19.172 9.391 1 98.31 536 GLY A O 1
ATOM 4194 N N . LEU A 1 537 ? -8.992 17.5 7.891 1 98.69 537 LEU A N 1
ATOM 4195 C CA . LEU A 1 537 ? -9.969 16.703 8.625 1 98.69 537 LEU A CA 1
ATOM 4196 C C . LEU A 1 537 ? -9.406 16.266 9.969 1 98.69 537 LEU A C 1
ATOM 4198 O O . LEU A 1 537 ? -10.148 15.828 10.852 1 98.69 537 LEU A O 1
ATOM 4202 N N . CYS A 1 538 ? -8.109 16.375 10.141 1 98.56 538 CYS A N 1
ATOM 4203 C CA . CYS A 1 538 ? -7.445 15.961 11.375 1 98.56 538 CYS A CA 1
ATOM 4204 C C . CYS A 1 538 ? -6.938 17.172 12.148 1 98.56 538 CYS A C 1
ATOM 4206 O O . CYS A 1 538 ? -5.934 17.078 12.859 1 98.56 538 CYS A O 1
ATOM 4208 N N . LEU A 1 539 ? -7.516 18.328 11.938 1 97.38 539 LEU A N 1
ATOM 4209 C CA . LEU A 1 539 ? -7.418 19.531 12.758 1 97.38 539 LEU A CA 1
ATOM 4210 C C . LEU A 1 539 ? -6.113 20.266 12.492 1 97.38 539 LEU A C 1
ATOM 4212 O O . LEU A 1 539 ? -5.688 21.094 13.297 1 97.38 539 LEU A O 1
ATOM 4216 N N . MET A 1 540 ? -5.453 19.922 11.391 1 98.12 540 MET A N 1
ATOM 4217 C CA . MET A 1 540 ? -4.309 20.719 10.961 1 98.12 540 MET A CA 1
ATOM 4218 C C . MET A 1 540 ? -4.754 21.891 10.086 1 98.12 540 MET A C 1
ATOM 4220 O O . MET A 1 540 ? -4.578 21.859 8.867 1 98.12 540 MET A O 1
ATOM 4224 N N . ALA A 1 541 ? -5.195 22.922 10.781 1 96.56 541 ALA A N 1
ATOM 4225 C CA . ALA A 1 541 ? -5.812 24.062 10.109 1 96.56 541 ALA A CA 1
ATOM 4226 C C . ALA A 1 541 ? -4.785 24.844 9.297 1 96.56 541 ALA A C 1
ATOM 4228 O O . ALA A 1 541 ? -5.094 25.328 8.203 1 96.56 541 ALA A O 1
ATOM 4229 N N . GLY A 1 542 ? -3.625 25.062 9.859 1 97.19 542 GLY A N 1
ATOM 4230 C CA . GLY A 1 542 ? -2.533 25.672 9.117 1 97.19 542 GLY A CA 1
ATOM 4231 C C . GLY A 1 542 ? -1.659 24.672 8.391 1 97.19 542 GLY A C 1
ATOM 4232 O O . GLY A 1 542 ? -0.606 24.281 8.898 1 97.19 542 GLY A O 1
ATOM 4233 N N . TYR A 1 543 ? -2.119 24.203 7.277 1 97.31 543 TYR A N 1
ATOM 4234 C CA . TYR A 1 543 ? -1.405 23.203 6.5 1 97.31 543 TYR A CA 1
ATOM 4235 C C . TYR A 1 543 ? -1.005 23.75 5.137 1 97.31 543 TYR A C 1
ATOM 4237 O O . TYR A 1 543 ? -1.839 24.297 4.41 1 97.31 543 TYR A O 1
ATOM 4245 N N . GLY A 1 544 ? 0.29 23.641 4.773 1 95.94 544 GLY A N 1
ATOM 4246 C CA . GLY A 1 544 ? 0.774 24.156 3.496 1 95.94 544 GLY A CA 1
ATOM 4247 C C . GLY A 1 544 ? 1.642 23.156 2.752 1 95.94 544 GLY A C 1
ATOM 4248 O O . GLY A 1 544 ? 1.675 21.969 3.1 1 95.94 544 GLY A O 1
ATOM 4249 N N . HIS A 1 545 ? 2.211 23.609 1.663 1 95.06 545 HIS A N 1
ATOM 4250 C CA . HIS A 1 545 ? 3.084 22.797 0.817 1 95.06 545 HIS A CA 1
ATOM 4251 C C . HIS A 1 545 ? 4.273 23.609 0.32 1 95.06 545 HIS A C 1
ATOM 4253 O O . HIS A 1 545 ? 4.207 24.844 0.254 1 95.06 545 HIS A O 1
ATOM 4259 N N . ASP A 1 546 ? 5.367 22.844 0.027 1 92.62 546 ASP A N 1
ATOM 4260 C CA . ASP A 1 546 ? 6.395 23.438 -0.817 1 92.62 546 ASP A CA 1
ATOM 4261 C C . ASP A 1 546 ? 5.934 23.516 -2.27 1 92.62 546 ASP A C 1
ATOM 4263 O O . ASP A 1 546 ? 6.223 22.641 -3.074 1 92.62 546 ASP A O 1
ATOM 4267 N N . VAL A 1 547 ? 5.254 24.531 -2.635 1 85.38 547 VAL A N 1
ATOM 4268 C CA . VAL A 1 547 ? 4.535 24.609 -3.902 1 85.38 547 VAL A CA 1
ATOM 4269 C C . VAL A 1 547 ? 5.523 24.516 -5.062 1 85.38 547 VAL A C 1
ATOM 4271 O O . VAL A 1 547 ? 5.211 23.938 -6.105 1 85.38 547 VAL A O 1
ATOM 4274 N N . GLY A 1 548 ? 6.738 25.062 -4.91 1 82.5 548 GLY A N 1
ATOM 4275 C CA . GLY A 1 548 ? 7.746 24.953 -5.957 1 82.5 548 GLY A CA 1
ATOM 4276 C C . GLY A 1 548 ? 8.594 23.703 -5.848 1 82.5 548 GLY A C 1
ATOM 4277 O O . GLY A 1 548 ? 9.461 23.453 -6.688 1 82.5 548 GLY A O 1
ATOM 4278 N N . GLY A 1 549 ? 8.281 22.938 -4.883 1 86.38 549 GLY A N 1
ATOM 4279 C CA . GLY A 1 549 ? 9.117 21.766 -4.609 1 86.38 549 GLY A CA 1
ATOM 4280 C C . GLY A 1 549 ? 10.297 22.078 -3.707 1 86.38 549 GLY A C 1
ATOM 4281 O O . GLY A 1 549 ? 10.703 23.234 -3.588 1 86.38 549 GLY A O 1
ATOM 4282 N N . PHE A 1 550 ? 10.82 21.094 -3.104 1 88.56 550 PHE A N 1
ATOM 4283 C CA . PHE A 1 550 ? 12 21.219 -2.262 1 88.56 550 PHE A CA 1
ATOM 4284 C C . PHE A 1 550 ? 13.195 20.516 -2.91 1 88.56 550 PHE A C 1
ATOM 4286 O O . PHE A 1 550 ? 14.297 21.062 -2.936 1 88.56 550 PHE A O 1
ATOM 4293 N N . VAL A 1 551 ? 12.953 19.328 -3.395 1 90.94 551 VAL A N 1
ATOM 4294 C CA . VAL A 1 551 ? 13.992 18.594 -4.102 1 90.94 551 VAL A CA 1
ATOM 4295 C C . VAL A 1 551 ? 13.523 18.281 -5.523 1 90.94 551 VAL A C 1
ATOM 4297 O O . VAL A 1 551 ? 12.328 18.375 -5.824 1 90.94 551 VAL A O 1
ATOM 4300 N N . GLY A 1 552 ? 14.461 17.906 -6.367 1 88.12 552 GLY A N 1
ATOM 4301 C CA . GLY A 1 552 ? 14.141 17.656 -7.762 1 88.12 552 GLY A CA 1
ATOM 4302 C C . GLY A 1 552 ? 14.523 18.797 -8.68 1 88.12 552 GLY A C 1
ATOM 4303 O O . GLY A 1 552 ? 15.289 19.688 -8.297 1 88.12 552 GLY A O 1
ATOM 4304 N N . PRO A 1 553 ? 13.992 18.781 -9.875 1 86.31 553 PRO A N 1
ATOM 4305 C CA . PRO A 1 553 ? 14.352 19.828 -10.82 1 86.31 553 PRO A CA 1
ATOM 4306 C C . PRO A 1 553 ? 13.711 21.172 -10.469 1 86.31 553 PRO A C 1
ATOM 4308 O O . PRO A 1 553 ? 12.688 21.219 -9.789 1 86.31 553 PRO A O 1
ATOM 4311 N N . ARG A 1 554 ? 14.406 22.156 -10.977 1 82 554 ARG A N 1
ATOM 4312 C CA . ARG A 1 554 ? 13.758 23.469 -10.891 1 82 554 ARG A CA 1
ATOM 4313 C C . ARG A 1 554 ? 12.414 23.453 -11.617 1 82 554 ARG A C 1
ATOM 4315 O O . ARG A 1 554 ? 12.281 22.828 -12.672 1 82 554 ARG A O 1
ATOM 4322 N N . PRO A 1 555 ? 11.477 24.141 -11.031 1 77.81 555 PRO A N 1
ATOM 4323 C CA . PRO A 1 555 ? 10.164 24.141 -11.688 1 77.81 555 PRO A CA 1
ATOM 4324 C C . PRO A 1 555 ? 10.211 24.719 -13.102 1 77.81 555 PRO A C 1
ATOM 4326 O O . PRO A 1 555 ? 10.953 25.672 -13.367 1 77.81 555 PRO A O 1
ATOM 4329 N N . GLU A 1 556 ? 9.516 24.109 -13.969 1 71.12 556 GLU A N 1
ATOM 4330 C CA . GLU A 1 556 ? 9.391 24.609 -15.336 1 71.12 556 GLU A CA 1
ATOM 4331 C C . GLU A 1 556 ? 8.766 26 -15.359 1 71.12 556 GLU A C 1
ATOM 4333 O O . GLU A 1 556 ? 8.148 26.422 -14.383 1 71.12 556 GLU A O 1
ATOM 4338 N N . LYS A 1 557 ? 8.977 26.688 -16.422 1 64.75 557 LYS A N 1
ATOM 4339 C CA . LYS A 1 557 ? 8.539 28.078 -16.578 1 64.75 557 LYS A CA 1
ATOM 4340 C C . LYS A 1 557 ? 7.051 28.219 -16.266 1 64.75 557 LYS A C 1
ATOM 4342 O O . LYS A 1 557 ? 6.625 29.203 -15.656 1 64.75 557 LYS A O 1
ATOM 4347 N N . GLU A 1 558 ? 6.312 27.266 -16.688 1 68.19 558 GLU A N 1
ATOM 4348 C CA . GLU A 1 558 ? 4.879 27.375 -16.438 1 68.19 558 GLU A CA 1
ATOM 4349 C C . GLU A 1 558 ? 4.57 27.25 -14.953 1 68.19 558 GLU A C 1
ATOM 4351 O O . GLU A 1 558 ? 3.586 27.812 -14.469 1 68.19 558 GLU A O 1
ATOM 4356 N N . LEU A 1 559 ? 5.438 26.594 -14.32 1 60.16 559 LEU A N 1
ATOM 4357 C CA . LEU A 1 559 ? 5.234 26.438 -12.891 1 60.16 559 LEU A CA 1
ATOM 4358 C C . LEU A 1 559 ? 5.676 27.688 -12.133 1 60.16 559 LEU A C 1
ATOM 4360 O O . LEU A 1 559 ? 5.301 27.891 -10.977 1 60.16 559 LEU A O 1
ATOM 4364 N N . PHE A 1 560 ? 6.375 28.484 -12.812 1 62.62 560 PHE A N 1
ATOM 4365 C CA . PHE A 1 560 ? 6.895 29.641 -12.102 1 62.62 560 PHE A CA 1
ATOM 4366 C C . PHE A 1 560 ? 6.957 30.859 -13.016 1 62.62 560 PHE A C 1
ATOM 4368 O O . PHE A 1 560 ? 8.031 31.422 -13.242 1 62.62 560 PHE A O 1
ATOM 4375 N N . VAL A 1 561 ? 5.777 31.125 -13.641 1 55.12 561 VAL A N 1
ATOM 4376 C CA . VAL A 1 561 ? 5.684 32.375 -14.375 1 55.12 561 VAL A CA 1
ATOM 4377 C C . VAL A 1 561 ? 5.441 33.531 -13.406 1 55.12 561 VAL A C 1
ATOM 4379 O O . VAL A 1 561 ? 4.383 33.594 -12.781 1 55.12 561 VAL A O 1
ATOM 4382 N N . THR A 1 562 ? 6.324 34.406 -13.336 1 58.56 562 THR A N 1
ATOM 4383 C CA . THR A 1 562 ? 6.426 35.406 -12.281 1 58.56 562 THR A CA 1
ATOM 4384 C C . THR A 1 562 ? 5.141 36.188 -12.172 1 58.56 562 THR A C 1
ATOM 4386 O O . THR A 1 562 ? 4.617 36.406 -11.078 1 58.56 562 THR A O 1
ATOM 4389 N N . HIS A 1 563 ? 4.711 36.656 -13.289 1 64.06 563 HIS A N 1
ATOM 4390 C CA . HIS A 1 563 ? 3.535 37.5 -13.195 1 64.06 563 HIS A CA 1
ATOM 4391 C C . HIS A 1 563 ? 2.307 36.719 -12.758 1 64.06 563 HIS A C 1
ATOM 4393 O O . HIS A 1 563 ? 1.427 37.25 -12.086 1 64.06 563 HIS A O 1
ATOM 4399 N N . ILE A 1 564 ? 2.279 35.469 -13.102 1 70.44 564 ILE A N 1
ATOM 4400 C CA . ILE A 1 564 ? 1.151 34.625 -12.727 1 70.44 564 ILE A CA 1
ATOM 4401 C C . ILE A 1 564 ? 1.201 34.344 -11.227 1 70.44 564 ILE A C 1
ATOM 4403 O O . ILE A 1 564 ? 0.18 34.406 -10.539 1 70.44 564 ILE A O 1
ATOM 4407 N N . ILE A 1 565 ? 2.361 34.156 -10.773 1 80.94 565 ILE A N 1
ATOM 4408 C CA . ILE A 1 565 ? 2.559 33.906 -9.359 1 80.94 565 ILE A CA 1
ATOM 4409 C C . ILE A 1 565 ? 2.256 35.156 -8.539 1 80.94 565 ILE A C 1
ATOM 4411 O O . ILE A 1 565 ? 1.616 35.062 -7.488 1 80.94 565 ILE A O 1
ATOM 4415 N N . ARG A 1 566 ? 2.711 36.25 -9.055 1 85.75 566 ARG A N 1
ATOM 4416 C CA . ARG A 1 566 ? 2.447 37.531 -8.391 1 85.75 566 ARG A CA 1
ATOM 4417 C C . ARG A 1 566 ? 0.948 37.781 -8.258 1 85.75 566 ARG A C 1
ATOM 4419 O O . ARG A 1 566 ? 0.465 38.125 -7.184 1 85.75 566 ARG A O 1
ATOM 4426 N N . ASP A 1 567 ? 0.272 37.562 -9.328 1 87.31 567 ASP A N 1
ATOM 4427 C CA . ASP A 1 567 ? -1.165 37.812 -9.312 1 87.31 567 ASP A CA 1
ATOM 4428 C C . ASP A 1 567 ? -1.886 36.875 -8.367 1 87.31 567 ASP A C 1
ATOM 4430 O O . ASP A 1 567 ? -2.855 37.25 -7.711 1 87.31 567 ASP A O 1
ATOM 4434 N N . ALA A 1 568 ? -1.449 35.656 -8.352 1 89.81 568 ALA A N 1
ATOM 4435 C CA . ALA A 1 568 ? -2.031 34.688 -7.434 1 89.81 568 ALA A CA 1
ATOM 4436 C C . ALA A 1 568 ? -1.775 35.062 -5.98 1 89.81 568 ALA A C 1
ATOM 4438 O O . ALA A 1 568 ? -2.66 34.938 -5.133 1 89.81 568 ALA A O 1
ATOM 4439 N N . ILE A 1 569 ? -0.598 35.531 -5.684 1 91.5 569 ILE A N 1
ATOM 4440 C CA . ILE A 1 569 ? -0.245 35.969 -4.34 1 91.5 569 ILE A CA 1
ATOM 4441 C C . ILE A 1 569 ? -1.087 37.188 -3.957 1 91.5 569 ILE A C 1
ATOM 4443 O O . ILE A 1 569 ? -1.6 37.281 -2.838 1 91.5 569 ILE A O 1
ATOM 4447 N N . GLN A 1 570 ? -1.24 38.062 -4.895 1 90 570 GLN A N 1
ATOM 4448 C CA . GLN A 1 570 ? -2.043 39.25 -4.637 1 90 570 GLN A CA 1
ATOM 4449 C C . GLN A 1 570 ? -3.506 38.906 -4.391 1 90 570 GLN A C 1
ATOM 4451 O O . GLN A 1 570 ? -4.176 39.5 -3.564 1 90 570 GLN A O 1
ATOM 4456 N N . PHE A 1 571 ? -3.928 37.969 -5.184 1 91.81 571 PHE A N 1
ATOM 4457 C CA . PHE A 1 571 ? -5.293 37.5 -4.969 1 91.81 571 PHE A CA 1
ATOM 4458 C C . PHE A 1 571 ? -5.453 36.906 -3.566 1 91.81 571 PHE A C 1
ATOM 4460 O O . PHE A 1 571 ? -6.457 37.188 -2.895 1 91.81 571 PHE A O 1
ATOM 4467 N N . ARG A 1 572 ? -4.527 36.156 -3.084 1 93.81 572 ARG A N 1
ATOM 4468 C CA . ARG A 1 572 ? -4.559 35.656 -1.721 1 93.81 572 ARG A CA 1
ATOM 4469 C C . ARG A 1 572 ? -4.605 36.781 -0.702 1 93.81 572 ARG A C 1
ATOM 4471 O O . ARG A 1 572 ? -5.336 36.688 0.287 1 93.81 572 ARG A O 1
ATOM 4478 N N . TYR A 1 573 ? -3.83 37.781 -0.95 1 93.25 573 TYR A N 1
ATOM 4479 C CA . TYR A 1 573 ? -3.807 38.906 -0.025 1 93.25 573 TYR A CA 1
ATOM 4480 C C . TYR A 1 573 ? -5.172 39.562 0.052 1 93.25 573 TYR A C 1
ATOM 4482 O O . TYR A 1 573 ? -5.598 40 1.126 1 93.25 573 TYR A O 1
ATOM 4490 N N . ARG A 1 574 ? -5.84 39.625 -1.096 1 92.75 574 ARG A N 1
ATOM 4491 C CA . ARG A 1 574 ? -7.188 40.188 -1.084 1 92.75 574 ARG A CA 1
ATOM 4492 C C . ARG A 1 574 ? -8.133 39.312 -0.264 1 92.75 574 ARG A C 1
ATOM 4494 O O . ARG A 1 574 ? -9.094 39.781 0.328 1 92.75 574 ARG A O 1
ATOM 4501 N N . LEU A 1 575 ? -7.836 38.031 -0.142 1 95.31 575 LEU A N 1
ATOM 4502 C CA . LEU A 1 575 ? -8.703 37.062 0.535 1 95.31 575 LEU A CA 1
ATOM 4503 C C . LEU A 1 575 ? -8.359 37 2.02 1 95.31 575 LEU A C 1
ATOM 4505 O O . LEU A 1 575 ? -9 36.25 2.766 1 95.31 575 LEU A O 1
ATOM 4509 N N . ILE A 1 576 ? -7.469 37.688 2.58 1 95 576 ILE A N 1
ATOM 4510 C CA . ILE A 1 576 ? -6.957 37.531 3.939 1 95 576 ILE A CA 1
ATOM 4511 C C . ILE A 1 576 ? -8.102 37.719 4.938 1 95 576 ILE A C 1
ATOM 4513 O O . ILE A 1 576 ? -8.195 36.969 5.91 1 95 576 ILE A O 1
ATOM 4517 N N . PRO A 1 577 ? -9.086 38.719 4.777 1 94.62 577 PRO A N 1
ATOM 4518 C CA . PRO A 1 577 ? -10.188 38.781 5.738 1 94.62 577 PRO A CA 1
ATOM 4519 C C . PRO A 1 577 ? -10.992 37.5 5.797 1 94.62 577 PRO A C 1
ATOM 4521 O O . PRO A 1 577 ? -11.383 37.062 6.883 1 94.62 577 PRO A O 1
ATOM 4524 N N . TYR A 1 578 ? -11.211 36.906 4.641 1 96.5 578 TYR A N 1
ATOM 4525 C CA . TYR A 1 578 ? -11.93 35.625 4.562 1 96.5 578 TYR A CA 1
ATOM 4526 C C . TYR A 1 578 ? -11.125 34.531 5.203 1 96.5 578 TYR A C 1
ATOM 4528 O O . TYR A 1 578 ? -11.641 33.75 6.031 1 96.5 578 TYR A O 1
ATOM 4536 N N . LEU A 1 579 ? -9.844 34.438 4.875 1 97.31 579 LEU A N 1
ATOM 4537 C CA . LEU A 1 579 ? -8.961 33.406 5.391 1 97.31 579 LEU A CA 1
ATOM 4538 C C . LEU A 1 579 ? -8.812 33.5 6.902 1 97.31 579 LEU A C 1
ATOM 4540 O O . LEU A 1 579 ? -8.836 32.5 7.609 1 97.31 579 LEU A O 1
ATOM 4544 N N . TYR A 1 580 ? -8.625 34.688 7.348 1 96.44 580 TYR A N 1
ATOM 4545 C CA . TYR A 1 580 ? -8.453 34.875 8.781 1 96.44 580 TYR A CA 1
ATOM 4546 C C . TYR A 1 580 ? -9.703 34.438 9.539 1 96.44 580 TYR A C 1
ATOM 4548 O O . TYR A 1 580 ? -9.609 33.812 10.594 1 96.44 580 TYR A O 1
ATOM 4556 N N . SER A 1 581 ? -10.867 34.812 9.031 1 97 581 SER A N 1
ATOM 4557 C CA . SER A 1 581 ? -12.125 34.406 9.648 1 97 581 SER A CA 1
ATOM 4558 C C . SER A 1 581 ? -12.25 32.875 9.688 1 97 581 SER A C 1
ATOM 4560 O O . SER A 1 581 ? -12.75 32.312 10.664 1 97 581 SER A O 1
ATOM 4562 N N . LEU A 1 582 ? -11.805 32.25 8.617 1 97.94 582 LEU A N 1
ATOM 4563 C CA . LEU A 1 582 ? -11.852 30.781 8.57 1 97.94 582 LEU A CA 1
ATOM 4564 C C . LEU A 1 582 ? -10.914 30.188 9.617 1 97.94 582 LEU A C 1
ATOM 4566 O O . LEU A 1 582 ? -11.266 29.203 10.273 1 97.94 582 LEU A O 1
ATOM 4570 N N . HIS A 1 583 ? -9.719 30.719 9.766 1 97.62 583 HIS A N 1
ATOM 4571 C CA . HIS A 1 583 ? -8.766 30.219 10.75 1 97.62 583 HIS A CA 1
ATOM 4572 C C . HIS A 1 583 ? -9.266 30.453 12.172 1 97.62 583 HIS A C 1
ATOM 4574 O O . HIS A 1 583 ? -9.047 29.609 13.055 1 97.62 583 HIS A O 1
ATOM 4580 N N . TYR A 1 584 ? -9.883 31.578 12.359 1 96.06 584 TYR A N 1
ATOM 4581 C CA . TYR A 1 584 ? -10.484 31.828 13.664 1 96.06 584 TYR A CA 1
ATOM 4582 C C . TYR A 1 584 ? -11.562 30.797 13.977 1 96.06 584 TYR A C 1
ATOM 4584 O O . TYR A 1 584 ? -11.609 30.25 15.078 1 96.06 584 TYR A O 1
ATOM 4592 N N . LYS A 1 585 ? -12.398 30.562 13.023 1 96.12 585 LYS A N 1
ATOM 4593 C CA . LYS A 1 585 ? -13.438 29.547 13.195 1 96.12 585 LYS A CA 1
ATOM 4594 C C . LYS A 1 585 ? -12.828 28.188 13.484 1 96.12 585 LYS A C 1
ATOM 4596 O O . LYS A 1 585 ? -13.328 27.438 14.328 1 96.12 585 LYS A O 1
ATOM 4601 N N . ALA A 1 586 ? -11.766 27.844 12.789 1 96.81 586 ALA A N 1
ATOM 4602 C CA . ALA A 1 586 ? -11.07 26.578 13.031 1 96.81 586 ALA A CA 1
ATOM 4603 C C . ALA A 1 586 ? -10.562 26.516 14.469 1 96.81 586 ALA A C 1
ATOM 4605 O O . ALA A 1 586 ? -10.656 25.469 15.117 1 96.81 586 ALA A O 1
ATOM 4606 N N . SER A 1 587 ? -10.055 27.594 15.016 1 95.06 587 SER A N 1
ATOM 4607 C CA . SER A 1 587 ? -9.445 27.625 16.344 1 95.06 587 SER A CA 1
ATOM 4608 C C . SER A 1 587 ? -10.508 27.578 17.438 1 95.06 587 SER A C 1
ATOM 4610 O O . SER A 1 587 ? -10.195 27.297 18.594 1 95.06 587 SER A O 1
ATOM 4612 N N . THR A 1 588 ? -11.781 27.797 17.016 1 93.31 588 THR A N 1
ATOM 4613 C CA . THR A 1 588 ? -12.82 27.844 18.047 1 93.31 588 THR A CA 1
ATOM 4614 C C . THR A 1 588 ? -13.766 26.641 17.906 1 93.31 588 THR A C 1
ATOM 4616 O O . THR A 1 588 ? -14.477 26.297 18.844 1 93.31 588 THR A O 1
ATOM 4619 N N . THR A 1 589 ? -13.711 25.984 16.719 1 94.5 589 THR A N 1
ATOM 4620 C CA . THR A 1 589 ? -14.695 24.922 16.516 1 94.5 589 THR A CA 1
ATOM 4621 C C . THR A 1 589 ? -14.023 23.656 16 1 94.5 589 THR A C 1
ATOM 4623 O O . THR A 1 589 ? -14.617 22.578 16.047 1 94.5 589 THR A O 1
ATOM 4626 N N . GLY A 1 590 ? -12.875 23.797 15.43 1 95.56 590 GLY A N 1
ATOM 4627 C CA . GLY A 1 590 ? -12.188 22.656 14.836 1 95.56 590 GLY A CA 1
ATOM 4628 C C . GLY A 1 590 ? -12.516 22.453 13.367 1 95.56 590 GLY A C 1
ATOM 4629 O O . GLY A 1 590 ? -11.953 21.578 12.711 1 95.56 590 GLY A O 1
ATOM 4630 N N . VAL A 1 591 ? -13.367 23.344 12.781 1 96.62 591 VAL A N 1
ATOM 4631 C CA . VAL A 1 591 ? -13.758 23.234 11.383 1 96.62 591 VAL A CA 1
ATOM 4632 C C . VAL A 1 591 ? -12.562 23.516 10.484 1 96.62 591 VAL A C 1
ATOM 4634 O O . VAL A 1 591 ? -11.836 24.5 10.703 1 96.62 591 VAL A O 1
ATOM 4637 N N . PRO A 1 592 ? -12.336 22.656 9.469 1 98.06 592 PRO A N 1
ATOM 4638 C CA . PRO A 1 592 ? -11.164 22.875 8.617 1 98.06 592 PRO A CA 1
ATOM 4639 C C . PRO A 1 592 ? -11.281 24.125 7.754 1 98.06 592 PRO A C 1
ATOM 4641 O O . PRO A 1 592 ? -12.398 24.578 7.48 1 98.06 592 PRO A O 1
ATOM 4644 N N . VAL A 1 593 ? -10.164 24.609 7.309 1 98.31 593 VAL A N 1
ATOM 4645 C CA . VAL A 1 593 ? -10.117 25.766 6.414 1 98.31 593 VAL A CA 1
ATOM 4646 C C . VAL A 1 593 ? -10.352 25.312 4.977 1 98.31 593 VAL A C 1
ATOM 4648 O O . VAL A 1 593 ? -11.273 25.781 4.309 1 98.31 593 VAL A O 1
ATOM 4651 N N . ILE A 1 594 ? -9.5 24.375 4.492 1 98.12 594 ILE A N 1
ATOM 4652 C CA . ILE A 1 594 ? -9.789 23.703 3.229 1 98.12 594 ILE A CA 1
ATOM 4653 C C . ILE A 1 594 ? -10.578 22.422 3.494 1 98.12 594 ILE A C 1
ATOM 4655 O O . ILE A 1 594 ? -10.289 21.703 4.445 1 98.12 594 ILE A O 1
ATOM 4659 N N . ARG A 1 595 ? -11.609 22.234 2.703 1 98.44 595 ARG A N 1
ATOM 4660 C CA . ARG A 1 595 ? -12.562 21.172 3.004 1 98.44 595 ARG A CA 1
ATOM 4661 C C . ARG A 1 595 ? -12.812 20.297 1.778 1 98.44 595 ARG A C 1
ATOM 4663 O O . ARG A 1 595 ? -13.078 20.812 0.689 1 98.44 595 ARG A O 1
ATOM 4670 N N . PRO A 1 596 ? -12.672 18.953 1.977 1 98.5 596 PRO A N 1
ATOM 4671 C CA . PRO A 1 596 ? -13.109 18.141 0.847 1 98.5 596 PRO A CA 1
ATOM 4672 C C . PRO A 1 596 ? -14.578 18.344 0.495 1 98.5 596 PRO A C 1
ATOM 4674 O O . PRO A 1 596 ? -15.383 18.688 1.365 1 98.5 596 PRO A O 1
ATOM 4677 N N . LEU A 1 597 ? -14.922 18.109 -0.751 1 98.25 597 LEU A N 1
ATOM 4678 C CA . LEU A 1 597 ? -16.297 18.312 -1.175 1 98.25 597 LEU A CA 1
ATOM 4679 C C . LEU A 1 597 ? -17.266 17.5 -0.317 1 98.25 597 LEU A C 1
ATOM 4681 O O . LEU A 1 597 ? -18.344 17.969 0.037 1 98.25 597 LEU A O 1
ATOM 4685 N N . VAL A 1 598 ? -16.859 16.281 0.068 1 98 598 VAL A N 1
ATOM 4686 C CA . VAL A 1 598 ? -17.719 15.375 0.809 1 98 598 VAL A CA 1
ATOM 4687 C C . VAL A 1 598 ? -18.047 15.961 2.184 1 98 598 VAL A C 1
ATOM 4689 O O . VAL A 1 598 ? -19.062 15.625 2.787 1 98 598 VAL A O 1
ATOM 4692 N N . TYR A 1 599 ? -17.219 16.828 2.686 1 97.88 599 TYR A N 1
ATOM 4693 C CA . TYR A 1 599 ? -17.453 17.484 3.971 1 97.88 599 TYR A CA 1
ATOM 4694 C C . TYR A 1 599 ? -18.75 18.281 3.961 1 97.88 599 TYR A C 1
ATOM 4696 O O . TYR A 1 599 ? -19.469 18.297 4.957 1 97.88 599 TYR A O 1
ATOM 4704 N N . HIS A 1 600 ? -19.094 18.922 2.824 1 95.75 600 HIS A N 1
ATOM 4705 C CA . HIS A 1 600 ? -20.281 19.75 2.689 1 95.75 600 HIS A CA 1
ATOM 4706 C C . HIS A 1 600 ? -21.406 19 1.98 1 95.75 600 HIS A C 1
ATOM 4708 O O . HIS A 1 600 ? -22.578 19.297 2.205 1 95.75 600 HIS A O 1
ATOM 4714 N N . PHE A 1 601 ? -21.031 18.062 1.13 1 96.38 601 PHE A N 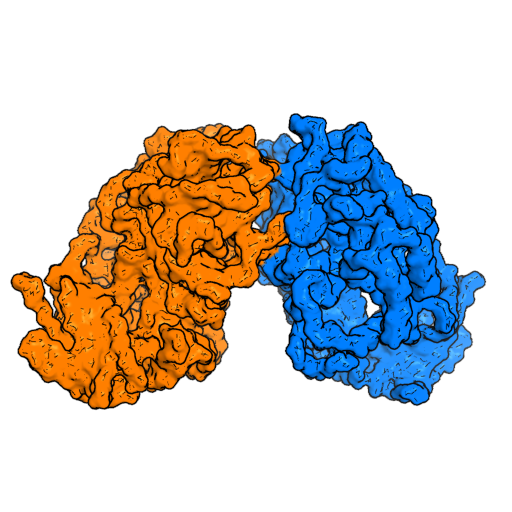1
ATOM 4715 C CA . PHE A 1 601 ? -22.016 17.516 0.191 1 96.38 601 PHE A CA 1
ATOM 4716 C C . PHE A 1 601 ? -22.078 15.992 0.302 1 96.38 601 PHE A C 1
ATOM 4718 O O . PHE A 1 601 ? -22.172 15.297 -0.709 1 96.38 601 PHE A O 1
ATOM 4725 N N . GLN A 1 602 ? -22 15.43 1.496 1 96.19 602 GLN A N 1
ATOM 4726 C CA . GLN A 1 602 ? -21.891 13.992 1.729 1 96.19 602 GLN A CA 1
ATOM 4727 C C . GLN A 1 602 ? -23.109 13.25 1.188 1 96.19 602 GLN A C 1
ATOM 4729 O O . GLN A 1 602 ? -23.078 12.031 1.013 1 96.19 602 GLN A O 1
ATOM 4734 N N . ASN A 1 603 ? -24.25 13.961 0.874 1 94.69 603 ASN A N 1
ATOM 4735 C CA . ASN A 1 603 ? -25.422 13.312 0.311 1 94.69 603 ASN A CA 1
ATOM 4736 C C . ASN A 1 603 ? -25.312 13.156 -1.203 1 94.69 603 ASN A C 1
ATOM 4738 O O . ASN A 1 603 ? -26.141 12.508 -1.829 1 94.69 603 ASN A O 1
ATOM 4742 N N . ASP A 1 604 ? -24.344 13.766 -1.845 1 94.88 604 ASP A N 1
ATOM 4743 C CA . ASP A 1 604 ? -24.016 13.594 -3.26 1 94.88 604 ASP A CA 1
ATOM 4744 C C . ASP A 1 604 ? -22.984 12.5 -3.463 1 94.88 604 ASP A C 1
ATOM 4746 O O . ASP A 1 604 ? -21.797 12.711 -3.227 1 94.88 604 ASP A O 1
ATOM 4750 N N . SER A 1 605 ? -23.391 11.367 -3.99 1 94.56 605 SER A N 1
ATOM 4751 C CA . SER A 1 605 ? -22.516 10.211 -4.113 1 94.56 605 SER A CA 1
ATOM 4752 C C . SER A 1 605 ? -21.359 10.484 -5.074 1 94.56 605 SER A C 1
ATOM 4754 O O . SER A 1 605 ? -20.312 9.836 -5.004 1 94.56 605 SER A O 1
ATOM 4756 N N . ASN A 1 606 ? -21.469 11.508 -5.918 1 94.75 606 ASN A N 1
ATOM 4757 C CA . ASN A 1 606 ? -20.453 11.812 -6.91 1 94.75 606 ASN A CA 1
ATOM 4758 C C . ASN A 1 606 ? -19.203 12.414 -6.266 1 94.75 606 ASN A C 1
ATOM 4760 O O . ASN A 1 606 ? -18.141 12.469 -6.891 1 94.75 606 ASN A O 1
ATOM 4764 N N . VAL A 1 607 ? -19.297 12.836 -4.98 1 97 607 VAL A N 1
ATOM 4765 C CA . VAL A 1 607 ? -18.156 13.539 -4.402 1 97 607 VAL A CA 1
ATOM 4766 C C . VAL A 1 607 ? -17.484 12.672 -3.338 1 97 607 VAL A C 1
ATOM 4768 O O . VAL A 1 607 ? -16.484 13.062 -2.738 1 97 607 VAL A O 1
ATOM 4771 N N . HIS A 1 608 ? -18.016 11.445 -3.104 1 97.44 608 HIS A N 1
ATOM 4772 C CA . HIS A 1 608 ? -17.469 10.578 -2.062 1 97.44 608 HIS A CA 1
ATOM 4773 C C . HIS A 1 608 ? -16 10.242 -2.336 1 97.44 608 HIS A C 1
ATOM 4775 O O . HIS A 1 608 ? -15.227 10.039 -1.401 1 97.44 608 HIS A O 1
ATOM 4781 N N . GLN A 1 609 ? -15.625 10.25 -3.602 1 95.62 609 GLN A N 1
ATOM 4782 C CA . GLN A 1 609 ? -14.25 9.891 -3.953 1 95.62 609 GLN A CA 1
ATOM 4783 C C . GLN A 1 609 ? -13.531 11.062 -4.613 1 95.62 609 GLN A C 1
ATOM 4785 O O . GLN A 1 609 ? -12.414 10.906 -5.109 1 95.62 609 GLN A O 1
ATOM 4790 N N . ALA A 1 610 ? -14.203 12.25 -4.727 1 97.44 610 ALA A N 1
ATOM 4791 C CA . ALA A 1 610 ? -13.547 13.43 -5.285 1 97.44 610 ALA A CA 1
ATOM 4792 C C . ALA A 1 610 ? -12.305 13.797 -4.477 1 97.44 610 ALA A C 1
ATOM 4794 O O . ALA A 1 610 ? -12.352 13.859 -3.244 1 97.44 610 ALA A O 1
ATOM 4795 N N . SER A 1 611 ? -11.18 14.016 -5.18 1 97.88 611 SER A N 1
ATOM 4796 C CA . SER A 1 611 ? -9.914 14.164 -4.461 1 97.88 611 SER A CA 1
ATOM 4797 C C . SER A 1 611 ? -9.219 15.469 -4.828 1 97.88 611 SER A C 1
ATOM 4799 O O . SER A 1 611 ? -8.344 15.938 -4.102 1 97.88 611 SER A O 1
ATOM 4801 N N . PHE A 1 612 ? -9.609 16.109 -5.914 1 97.88 612 PHE A N 1
ATOM 4802 C CA . PHE A 1 612 ? -8.68 17.094 -6.461 1 97.88 612 PHE A CA 1
ATOM 4803 C C . PHE A 1 612 ? -9.344 18.469 -6.551 1 97.88 612 PHE A C 1
ATOM 4805 O O . PHE A 1 612 ? -8.797 19.391 -7.16 1 97.88 612 PHE A O 1
ATOM 4812 N N . GLU A 1 613 ? -10.586 18.594 -6.012 1 97.94 613 GLU A N 1
ATOM 4813 C CA . GLU A 1 613 ? -11.289 19.859 -5.766 1 97.94 613 GLU A CA 1
ATOM 4814 C C . GLU A 1 613 ? -11.617 20.031 -4.285 1 97.94 613 GLU A C 1
ATOM 4816 O O . GLU A 1 613 ? -11.758 19.047 -3.561 1 97.94 613 GLU A O 1
ATOM 4821 N N . PHE A 1 614 ? -11.727 21.188 -3.893 1 98.31 614 PHE A N 1
ATOM 4822 C CA . PHE A 1 614 ? -12.039 21.391 -2.482 1 98.31 614 PHE A CA 1
ATOM 4823 C C . PHE A 1 614 ? -12.789 22.703 -2.279 1 98.31 614 PHE A C 1
ATOM 4825 O O . PHE A 1 614 ? -12.844 23.547 -3.184 1 98.31 614 PHE A O 1
ATOM 4832 N N . MET A 1 615 ? -13.383 22.766 -1.172 1 98.31 615 MET A N 1
ATOM 4833 C CA . MET A 1 615 ? -13.984 24.031 -0.739 1 98.31 615 MET A CA 1
ATOM 4834 C C . MET A 1 615 ? -13.016 24.828 0.123 1 98.31 615 MET A C 1
ATOM 4836 O O . MET A 1 615 ? -12.398 24.281 1.037 1 98.31 615 MET A O 1
ATOM 4840 N N . LEU A 1 616 ? -12.812 26.047 -0.216 1 98.19 616 LEU A N 1
ATOM 4841 C CA . LEU A 1 616 ? -12.219 27 0.717 1 98.19 616 LEU A CA 1
ATOM 4842 C C . LEU A 1 616 ? -13.297 27.656 1.569 1 98.19 616 LEU A C 1
ATOM 4844 O O . LEU A 1 616 ? -13.938 28.625 1.134 1 98.19 616 LEU A O 1
ATOM 4848 N N . GLY A 1 617 ? -13.383 27.219 2.824 1 97.25 617 GLY A N 1
ATOM 4849 C CA . GLY A 1 617 ? -14.586 27.562 3.566 1 97.25 617 GLY A CA 1
ATOM 4850 C C . GLY A 1 617 ? -15.859 27.141 2.873 1 97.25 617 GLY A C 1
ATOM 4851 O O . GLY A 1 617 ? -15.867 26.156 2.117 1 97.25 617 GLY A O 1
ATOM 4852 N N . PRO A 1 618 ? -16.922 27.766 3.236 1 96.06 618 PRO A N 1
ATOM 4853 C CA . PRO A 1 618 ? -18.203 27.375 2.625 1 96.06 618 PRO A CA 1
ATOM 4854 C C . PRO A 1 618 ? -18.484 28.125 1.324 1 96.06 618 PRO A C 1
ATOM 4856 O O . PRO A 1 618 ? -19.438 27.781 0.607 1 96.06 618 PRO A O 1
ATOM 4859 N N . SER A 1 619 ? -17.594 29.031 0.874 1 96.75 619 SER A N 1
ATOM 4860 C CA . SER A 1 619 ? -18.062 30 -0.097 1 96.75 619 SER A CA 1
ATOM 4861 C C . SER A 1 619 ? -17.328 29.875 -1.427 1 96.75 619 SER A C 1
ATOM 4863 O O . SER A 1 619 ? -17.734 30.469 -2.43 1 96.75 619 SER A O 1
ATOM 4865 N N . LEU A 1 620 ? -16.234 29.062 -1.464 1 97.62 620 LEU A N 1
ATOM 4866 C CA . LEU A 1 620 ? -15.461 28.969 -2.699 1 97.62 620 LEU A CA 1
ATOM 4867 C C . LEU A 1 620 ? -15.102 27.531 -3.02 1 97.62 620 LEU A C 1
ATOM 4869 O O . LEU A 1 620 ? -14.477 26.844 -2.203 1 97.62 620 LEU A O 1
ATOM 4873 N N . LEU A 1 621 ? -15.508 27.016 -4.141 1 98.31 621 LEU A N 1
ATOM 4874 C CA . LEU A 1 621 ? -15.016 25.766 -4.688 1 98.31 621 LEU A CA 1
ATOM 4875 C C . LEU A 1 621 ? -13.797 25.984 -5.57 1 98.31 621 LEU A C 1
ATOM 4877 O O . LEU A 1 621 ? -13.859 26.75 -6.539 1 98.31 621 LEU A O 1
ATOM 4881 N N . VAL A 1 622 ? -12.734 25.375 -5.254 1 97.88 622 VAL A N 1
ATOM 4882 C CA . VAL A 1 622 ? -11.461 25.578 -5.934 1 97.88 622 VAL A CA 1
ATOM 4883 C C . VAL A 1 622 ? -11.117 24.344 -6.762 1 97.88 622 VAL A C 1
ATOM 4885 O O . VAL A 1 622 ? -11.102 23.219 -6.242 1 97.88 622 VAL A O 1
ATOM 4888 N N . ALA A 1 623 ? -10.891 24.484 -8.023 1 97.44 623 ALA A N 1
ATOM 4889 C CA . ALA A 1 623 ? -10.359 23.484 -8.93 1 97.44 623 ALA A CA 1
ATOM 4890 C C . ALA A 1 623 ? -9.055 23.953 -9.57 1 97.44 623 ALA A C 1
ATOM 4892 O O . ALA A 1 623 ? -9.062 24.594 -10.617 1 97.44 623 ALA A O 1
ATOM 4893 N N . SER A 1 624 ? -7.965 23.547 -8.969 1 93.31 624 SER A N 1
ATOM 4894 C CA . SER A 1 624 ? -6.633 23.953 -9.406 1 93.31 624 SER A CA 1
ATOM 4895 C C . SER A 1 624 ? -6.246 23.25 -10.711 1 93.31 624 SER A C 1
ATOM 4897 O O . SER A 1 624 ? -6.828 22.234 -11.078 1 93.31 624 SER A O 1
ATOM 4899 N N . VAL A 1 625 ? -5.301 23.875 -11.445 1 91.75 625 VAL A N 1
ATOM 4900 C CA . VAL A 1 625 ? -4.738 23.281 -12.656 1 91.75 625 VAL A CA 1
ATOM 4901 C C . VAL A 1 625 ? -3.402 22.625 -12.336 1 91.75 625 VAL A C 1
ATOM 4903 O O . VAL A 1 625 ? -2.496 23.266 -11.797 1 91.75 625 VAL A O 1
ATOM 4906 N N . PHE A 1 626 ? -3.213 21.391 -12.602 1 91.06 626 PHE A N 1
ATOM 4907 C CA . PHE A 1 626 ? -2.002 20.672 -12.234 1 91.06 626 PHE A CA 1
ATOM 4908 C C . PHE A 1 626 ? -1.492 19.828 -13.398 1 91.06 626 PHE A C 1
ATOM 4910 O O . PHE A 1 626 ? -0.729 18.891 -13.203 1 91.06 626 PHE A O 1
ATOM 4917 N N . VAL A 1 627 ? -1.962 20.078 -14.602 1 89.75 627 VAL A N 1
ATOM 4918 C CA . VAL A 1 627 ? -1.479 19.438 -15.82 1 89.75 627 VAL A CA 1
ATOM 4919 C C . VAL A 1 627 ? -0.794 20.469 -16.703 1 89.75 627 VAL A C 1
ATOM 4921 O O . VAL A 1 627 ? -1.392 21.5 -17.047 1 89.75 627 VAL A O 1
ATOM 4924 N N . TYR A 1 628 ? 0.385 20.234 -17.031 1 87.75 628 TYR A N 1
ATOM 4925 C CA . TYR A 1 628 ? 1.155 21.141 -17.875 1 87.75 628 TYR A CA 1
ATOM 4926 C C . TYR A 1 628 ? 0.431 21.422 -19.188 1 87.75 628 TYR A C 1
ATOM 4928 O O . TYR A 1 628 ? -0.048 20.5 -19.844 1 87.75 628 TYR A O 1
ATOM 4936 N N . GLY A 1 629 ? 0.298 22.578 -19.531 1 88.5 629 GLY A N 1
ATOM 4937 C CA . GLY A 1 629 ? -0.243 22.984 -20.828 1 88.5 629 GLY A CA 1
ATOM 4938 C C . GLY A 1 629 ? -1.76 22.984 -20.859 1 88.5 629 GLY A C 1
ATOM 4939 O O . GLY A 1 629 ? -2.361 23.375 -21.859 1 88.5 629 GLY A O 1
ATOM 4940 N N . ALA A 1 630 ? -2.391 22.562 -19.812 1 91.25 630 ALA A N 1
ATOM 4941 C CA . ALA A 1 630 ? -3.85 22.484 -19.797 1 91.25 630 ALA A CA 1
ATOM 4942 C C . ALA A 1 630 ? -4.465 23.875 -19.953 1 91.25 630 ALA A C 1
ATOM 4944 O O . ALA A 1 630 ? -4.004 24.844 -19.344 1 91.25 630 ALA A O 1
ATOM 4945 N N . THR A 1 631 ? -5.508 24.016 -20.812 1 93.44 631 THR A N 1
ATOM 4946 C CA . THR A 1 631 ? -6.195 25.281 -21.047 1 93.44 631 THR A CA 1
ATOM 4947 C C . THR A 1 631 ? -7.668 25.172 -20.656 1 93.44 631 THR A C 1
ATOM 4949 O O . THR A 1 631 ? -8.422 26.141 -20.781 1 93.44 631 THR A O 1
ATOM 4952 N N . GLU A 1 632 ? -8 24.047 -20.297 1 96.25 632 GLU A N 1
ATOM 4953 C CA . GLU A 1 632 ? -9.344 23.781 -19.797 1 96.25 632 GLU A CA 1
ATOM 4954 C C . GLU A 1 632 ? -9.312 22.891 -18.562 1 96.25 632 GLU A C 1
ATOM 4956 O O . GLU A 1 632 ? -8.312 22.203 -18.312 1 96.25 632 GLU A O 1
ATOM 4961 N N . ARG A 1 633 ? -10.32 23 -17.75 1 96.75 633 ARG A N 1
ATOM 4962 C CA . ARG A 1 633 ? -10.445 22.203 -16.547 1 96.75 633 ARG A CA 1
ATOM 4963 C C . ARG A 1 633 ? -11.844 21.609 -16.422 1 96.75 633 ARG A C 1
ATOM 4965 O O . ARG A 1 633 ? -12.836 22.328 -16.562 1 96.75 633 ARG A O 1
ATOM 4972 N N . GLU A 1 634 ? -11.938 20.266 -16.328 1 97.38 634 GLU A N 1
ATOM 4973 C CA . GLU A 1 634 ? -13.195 19.594 -16.016 1 97.38 634 GLU A CA 1
ATOM 4974 C C . GLU A 1 634 ? -13.469 19.594 -14.516 1 97.38 634 GLU A C 1
ATOM 4976 O O . GLU A 1 634 ? -12.594 19.25 -13.719 1 97.38 634 GLU A O 1
ATOM 4981 N N . VAL A 1 635 ? -14.711 20.094 -14.047 1 97.75 635 VAL A N 1
ATOM 4982 C CA . VAL A 1 635 ? -15.039 20.219 -12.633 1 97.75 635 VAL A CA 1
ATOM 4983 C C . VAL A 1 635 ? -16.453 19.703 -12.383 1 97.75 635 VAL A C 1
ATOM 4985 O O . VAL A 1 635 ? -17.391 20.078 -13.094 1 97.75 635 VAL A O 1
ATOM 4988 N N . TYR A 1 636 ? -16.594 18.797 -11.438 1 97.88 636 TYR A N 1
ATOM 4989 C CA . TYR A 1 636 ? -17.922 18.438 -10.969 1 97.88 636 TYR A CA 1
ATOM 4990 C C . TYR A 1 636 ? -18.438 19.469 -9.961 1 97.88 636 TYR A C 1
ATOM 4992 O O . TYR A 1 636 ? -17.781 19.75 -8.969 1 97.88 636 TYR A O 1
ATOM 5000 N N . LEU A 1 637 ? -19.609 20.031 -10.234 1 97.81 637 LEU A N 1
ATOM 5001 C CA . LEU A 1 637 ? -20.297 20.938 -9.312 1 97.81 637 LEU A CA 1
ATOM 5002 C C . LEU A 1 637 ? -21.344 20.188 -8.508 1 97.81 637 LEU A C 1
ATOM 5004 O O . LEU A 1 637 ? -22.359 19.75 -9.055 1 97.81 637 LEU A O 1
ATOM 5008 N N . PRO A 1 638 ? -21.125 20.062 -7.23 1 96.62 638 PRO A N 1
ATOM 5009 C CA . PRO A 1 638 ? -22.062 19.266 -6.418 1 96.62 638 PRO A CA 1
ATOM 5010 C C . PRO A 1 638 ? -23.438 19.922 -6.297 1 96.62 638 PRO A C 1
ATOM 5012 O O . PRO A 1 638 ? -23.578 21.125 -6.504 1 96.62 638 PRO A O 1
ATOM 5015 N N . PHE A 1 639 ? -24.391 19.062 -5.875 1 92.19 639 PHE A N 1
ATOM 5016 C CA . PHE A 1 639 ? -25.703 19.578 -5.492 1 92.19 639 PHE A CA 1
ATOM 5017 C C . PHE A 1 639 ? -25.609 20.391 -4.215 1 92.19 639 PHE A C 1
ATOM 5019 O O . PHE A 1 639 ? -24.922 20 -3.264 1 92.19 639 PHE A O 1
ATOM 5026 N N . LEU A 1 640 ? -26.062 21.625 -4.184 1 84.75 640 LEU A N 1
ATOM 5027 C CA . LEU A 1 640 ? -26.047 22.453 -2.977 1 84.75 640 LEU A CA 1
ATOM 5028 C C . LEU A 1 640 ? -27.188 22.047 -2.045 1 84.75 640 LEU A C 1
ATOM 5030 O O . LEU A 1 640 ? -27.062 22.141 -0.822 1 84.75 640 LEU A O 1
ATOM 5034 N N . SER A 1 641 ? -28.375 21.781 -2.449 1 70.75 641 SER A N 1
ATOM 5035 C CA . SER A 1 641 ? -29.531 21.234 -1.753 1 70.75 641 SER A CA 1
ATOM 5036 C C . SER A 1 641 ? -30.156 20.094 -2.545 1 70.75 641 SER A C 1
ATOM 5038 O O . SER A 1 641 ? -29.766 19.828 -3.688 1 70.75 641 SER A O 1
ATOM 5040 N N . LYS A 1 642 ? -31.234 19.344 -1.733 1 52.91 642 LYS A N 1
ATOM 5041 C CA . LYS A 1 642 ? -31.938 18.203 -2.299 1 52.91 642 LYS A CA 1
ATOM 5042 C C . LYS A 1 642 ? -32.406 18.5 -3.717 1 52.91 642 LYS A C 1
ATOM 5044 O O . LYS A 1 642 ? -33.625 18.531 -3.979 1 52.91 642 LYS A O 1
ATOM 5049 N N . ASP A 1 643 ? -31.484 18.969 -4.492 1 52.72 643 ASP A N 1
ATOM 5050 C CA . ASP A 1 643 ? -31.75 18.922 -5.926 1 52.72 643 ASP A CA 1
ATOM 5051 C C . ASP A 1 643 ? -31.797 20.328 -6.52 1 52.72 643 ASP A C 1
ATOM 5053 O O . ASP A 1 643 ? -32.469 20.562 -7.52 1 52.72 643 ASP A O 1
ATOM 5057 N N . GLN A 1 644 ? -31.141 21.219 -5.75 1 65.19 644 GLN A N 1
ATOM 5058 C CA . GLN A 1 644 ? -31.25 22.562 -6.312 1 65.19 644 GLN A CA 1
ATOM 5059 C C . GLN A 1 644 ? -30.031 23.406 -5.945 1 65.19 644 GLN A C 1
ATOM 5061 O O . GLN A 1 644 ? -29.156 22.953 -5.215 1 65.19 644 GLN A O 1
ATOM 5066 N N . GLY A 1 645 ? -29.75 24.375 -6.617 1 82 645 GLY A N 1
ATOM 5067 C CA . GLY A 1 645 ? -28.75 25.406 -6.371 1 82 645 GLY A CA 1
ATOM 5068 C C . GLY A 1 645 ? -27.766 25.562 -7.516 1 82 645 GLY A C 1
ATOM 5069 O O . GLY A 1 645 ? -27.531 24.625 -8.273 1 82 645 GLY A O 1
ATOM 5070 N N . ARG A 1 646 ? -27.375 26.719 -7.73 1 93.62 646 ARG A N 1
ATOM 5071 C CA . ARG A 1 646 ? -26.484 27.016 -8.844 1 93.62 646 ARG A CA 1
ATOM 5072 C C . ARG A 1 646 ? -25.172 27.594 -8.344 1 93.62 646 ARG A C 1
ATOM 5074 O O . ARG A 1 646 ? -25.078 28.094 -7.227 1 93.62 646 ARG A O 1
ATOM 5081 N N . TRP A 1 647 ? -24.156 27.328 -9.039 1 97.19 647 TRP A N 1
ATOM 5082 C CA . TRP A 1 647 ? -22.797 27.812 -8.812 1 97.19 647 TRP A CA 1
ATOM 5083 C C . TRP A 1 647 ? -22.453 28.938 -9.781 1 97.19 647 TRP A C 1
ATOM 5085 O O . TRP A 1 647 ? -22.844 28.891 -10.953 1 97.19 647 TRP A O 1
ATOM 5095 N N . CYS A 1 648 ? -21.797 29.906 -9.32 1 97.38 648 CYS A N 1
ATOM 5096 C CA . CYS A 1 648 ? -21.328 31 -10.164 1 97.38 648 CYS A CA 1
ATOM 5097 C C . CYS A 1 648 ? -19.844 30.859 -10.469 1 97.38 648 CYS A C 1
ATOM 5099 O O . CYS A 1 648 ? -19.031 30.703 -9.555 1 97.38 648 CYS A O 1
ATOM 5101 N N . ASN A 1 649 ? -19.5 30.812 -11.758 1 97.81 649 ASN A N 1
ATOM 5102 C CA . ASN A 1 649 ? -18.109 30.984 -12.117 1 97.81 649 ASN A CA 1
ATOM 5103 C C . ASN A 1 649 ? -17.578 32.344 -11.711 1 97.81 649 ASN A C 1
ATOM 5105 O O . ASN A 1 649 ? -17.984 33.375 -12.281 1 97.81 649 ASN A O 1
ATOM 5109 N N . VAL A 1 650 ? -16.688 32.438 -10.805 1 96.5 650 VAL A N 1
ATOM 5110 C CA . VAL A 1 650 ? -16.266 33.688 -10.156 1 96.5 650 VAL A CA 1
ATOM 5111 C C . VAL A 1 650 ? -15.578 34.594 -11.18 1 96.5 650 VAL A C 1
ATOM 5113 O O . VAL A 1 650 ? -15.641 35.812 -11.07 1 96.5 650 VAL A O 1
ATOM 5116 N N . TRP A 1 651 ? -14.953 34 -12.242 1 94.69 651 TRP A N 1
ATOM 5117 C CA . TRP A 1 651 ? -14.172 34.75 -13.211 1 94.69 651 TRP A CA 1
ATOM 5118 C C . TRP A 1 651 ? -15.07 35.312 -14.312 1 94.69 651 TRP A C 1
ATOM 5120 O O . TRP A 1 651 ? -14.758 36.344 -14.906 1 94.69 651 TRP A O 1
ATOM 5130 N N . THR A 1 652 ? -16.188 34.625 -14.57 1 94.75 652 THR A N 1
ATOM 5131 C CA . THR A 1 652 ? -17 35.062 -15.711 1 94.75 652 THR A CA 1
ATOM 5132 C C . THR A 1 652 ? -18.359 35.562 -15.25 1 94.75 652 THR A C 1
ATOM 5134 O O . THR A 1 652 ? -19.031 36.281 -15.992 1 94.75 652 THR A O 1
ATOM 5137 N N . GLY A 1 653 ? -18.828 35.188 -14.07 1 95.62 653 GLY A N 1
ATOM 5138 C CA . GLY A 1 653 ? -20.141 35.531 -13.578 1 95.62 653 GLY A CA 1
ATOM 5139 C C . GLY A 1 653 ? -21.234 34.594 -14.07 1 95.62 653 GLY A C 1
ATOM 5140 O O . GLY A 1 653 ? -22.406 34.781 -13.711 1 95.62 653 GLY A O 1
ATOM 5141 N N . GLU A 1 654 ? -20.812 33.594 -14.812 1 96.38 654 GLU A N 1
ATOM 5142 C CA . GLU A 1 654 ? -21.781 32.656 -15.359 1 96.38 654 GLU A CA 1
ATOM 5143 C C . GLU A 1 654 ? -22.312 31.703 -14.281 1 96.38 654 GLU A C 1
ATOM 5145 O O . GLU A 1 654 ? -21.547 31.172 -13.477 1 96.38 654 GLU A O 1
ATOM 5150 N N . TRP A 1 655 ? -23.625 31.578 -14.219 1 95.69 655 TRP A N 1
ATOM 5151 C CA . TRP A 1 655 ? -24.266 30.656 -13.273 1 95.69 655 TRP A CA 1
ATOM 5152 C C . TRP A 1 655 ? -24.484 29.297 -13.914 1 95.69 655 TRP A C 1
ATOM 5154 O O . TRP A 1 655 ? -24.859 29.203 -15.086 1 95.69 655 TRP A O 1
ATOM 5164 N N . MET A 1 656 ? -24.172 28.234 -13.203 1 95.81 656 MET A N 1
ATOM 5165 C CA . MET A 1 656 ? -24.281 26.859 -13.672 1 95.81 656 MET A CA 1
ATOM 5166 C C . MET A 1 656 ? -24.984 25.984 -12.633 1 95.81 656 MET A C 1
ATOM 5168 O O . MET A 1 656 ? -24.766 26.156 -11.438 1 95.81 656 MET A O 1
ATOM 5172 N N . ASN A 1 657 ? -25.812 25.016 -13.102 1 94.44 657 ASN A N 1
ATOM 5173 C CA . ASN A 1 657 ? -26.516 24.125 -12.195 1 94.44 657 ASN A CA 1
ATOM 5174 C C . ASN A 1 657 ? -25.547 23.172 -11.469 1 94.44 657 ASN A C 1
ATOM 5176 O O . ASN A 1 657 ? -24.547 22.75 -12.039 1 94.44 657 ASN A O 1
ATOM 5180 N N . GLY A 1 658 ? -25.891 22.875 -10.219 1 94.56 658 GLY A N 1
ATOM 5181 C CA . GLY A 1 658 ? -25.203 21.797 -9.547 1 94.56 658 GLY A CA 1
ATOM 5182 C C . GLY A 1 658 ? -25.594 20.422 -10.062 1 94.56 658 GLY A C 1
ATOM 5183 O O . GLY A 1 658 ? -26.609 20.281 -10.75 1 94.56 658 GLY A O 1
ATOM 5184 N N . GLY A 1 659 ? -24.828 19.391 -9.75 1 94.12 659 GLY A N 1
ATOM 5185 C CA . GLY A 1 659 ? -25.125 18.016 -10.125 1 94.12 659 GLY A CA 1
ATOM 5186 C C . GLY A 1 659 ? -24.625 17.656 -11.508 1 94.12 659 GLY A C 1
ATOM 5187 O O . GLY A 1 659 ? -25.156 16.75 -12.141 1 94.12 659 GLY A O 1
ATOM 5188 N N . GLN A 1 660 ? -23.688 18.438 -11.969 1 95.06 660 GLN A N 1
ATOM 5189 C CA . GLN A 1 660 ? -23.172 18.141 -13.297 1 95.06 660 GLN A CA 1
ATOM 5190 C C . GLN A 1 660 ? -21.672 18.422 -13.383 1 95.06 660 GLN A C 1
ATOM 5192 O O . GLN A 1 660 ? -21.141 19.156 -12.562 1 95.06 660 GLN A O 1
ATOM 5197 N N . THR A 1 661 ? -21.047 17.859 -14.336 1 97.12 661 THR A N 1
ATOM 5198 C CA . THR A 1 661 ? -19.656 18.141 -14.664 1 97.12 661 THR A CA 1
ATOM 5199 C C . THR A 1 661 ? -19.562 19.203 -15.766 1 97.12 661 THR A C 1
ATOM 5201 O O . THR A 1 661 ? -20.25 19.109 -16.781 1 97.12 661 THR A O 1
ATOM 5204 N N . VAL A 1 662 ? -18.75 20.219 -15.57 1 97.69 662 VAL A N 1
ATOM 5205 C CA . VAL A 1 662 ? -18.578 21.281 -16.547 1 97.69 662 VAL A CA 1
ATOM 5206 C C . VAL A 1 662 ? -17.125 21.328 -17 1 97.69 662 VAL A C 1
ATOM 5208 O O . VAL A 1 662 ? -16.234 20.859 -16.297 1 97.69 662 VAL A O 1
ATOM 5211 N N . VAL A 1 663 ? -16.875 21.75 -18.203 1 97.69 663 VAL A N 1
ATOM 5212 C CA . VAL A 1 663 ? -15.547 22.062 -18.719 1 97.69 663 VAL A CA 1
ATOM 5213 C C . VAL A 1 663 ? -15.406 23.578 -18.875 1 97.69 663 VAL A C 1
ATOM 5215 O O . VAL A 1 663 ? -16.188 24.203 -19.609 1 97.69 663 VAL A O 1
ATOM 5218 N N . VAL A 1 664 ? -14.516 24.219 -18.141 1 97.25 664 VAL A N 1
ATOM 5219 C CA . VAL A 1 664 ? -14.359 25.672 -18.188 1 97.25 664 VAL A CA 1
ATOM 5220 C C . VAL A 1 664 ? -12.945 26.016 -18.656 1 97.25 664 VAL A C 1
ATOM 5222 O O . VAL A 1 664 ? -12 25.266 -18.422 1 97.25 664 VAL A O 1
ATOM 5225 N N . PRO A 1 665 ? -12.789 27.125 -19.344 1 95.88 665 PRO A N 1
ATOM 5226 C CA . PRO A 1 665 ? -11.445 27.594 -19.703 1 95.88 665 PRO A CA 1
ATOM 5227 C C . PRO A 1 665 ? -10.625 28.031 -18.5 1 95.88 665 PRO A C 1
ATOM 5229 O O . PRO A 1 665 ? -11.164 28.625 -17.562 1 95.88 665 PRO A O 1
ATOM 5232 N N . VAL A 1 666 ? -9.375 27.703 -18.5 1 93.56 666 VAL A N 1
ATOM 5233 C CA . VAL A 1 666 ? -8.445 28.141 -17.453 1 93.56 666 VAL A CA 1
ATOM 5234 C C . VAL A 1 666 ? -7.18 28.703 -18.109 1 93.56 666 VAL A C 1
ATOM 5236 O O . VAL A 1 666 ? -6.09 28.156 -17.922 1 93.56 666 VAL A O 1
ATOM 5239 N N . PRO A 1 667 ? -7.359 29.828 -18.75 1 89.56 667 PRO A N 1
ATOM 5240 C CA . PRO A 1 667 ? -6.152 30.422 -19.312 1 89.56 667 PRO A CA 1
ATOM 5241 C C . PRO A 1 667 ? -5.062 30.672 -18.281 1 89.56 667 PRO A C 1
ATOM 5243 O O . PRO A 1 667 ? -5.355 30.75 -17.078 1 89.56 667 PRO A O 1
ATOM 5246 N N . LEU A 1 668 ? -3.852 30.797 -18.641 1 83.12 668 LEU A N 1
ATOM 5247 C CA . LEU A 1 668 ? -2.68 30.859 -17.766 1 83.12 668 LEU A CA 1
ATOM 5248 C C . LEU A 1 668 ? -2.775 32.031 -16.812 1 83.12 668 LEU A C 1
ATOM 5250 O O . LEU A 1 668 ? -2.295 31.969 -15.68 1 83.12 668 LEU A O 1
ATOM 5254 N N . ASP A 1 669 ? -3.402 33.094 -17.234 1 80.81 669 ASP A N 1
ATOM 5255 C CA . ASP A 1 669 ? -3.436 34.312 -16.406 1 80.81 669 ASP A CA 1
ATOM 5256 C C . ASP A 1 669 ? -4.602 34.25 -15.43 1 80.81 669 ASP A C 1
ATOM 5258 O O . ASP A 1 669 ? -4.832 35.219 -14.695 1 80.81 669 ASP A O 1
ATOM 5262 N N . GLN A 1 670 ? -5.285 33.188 -15.492 1 84.31 670 GLN A N 1
ATOM 5263 C CA . GLN A 1 670 ? -6.367 32.969 -14.539 1 84.31 670 GLN A CA 1
ATOM 5264 C C . GLN A 1 670 ? -5.934 32 -13.438 1 84.31 670 GLN A C 1
ATOM 5266 O O . GLN A 1 670 ? -5.258 31 -13.703 1 84.31 670 GLN A O 1
ATOM 5271 N N . HIS A 1 671 ? -6.195 32.281 -12.281 1 83.75 671 HIS A N 1
ATOM 5272 C CA . HIS A 1 671 ? -5.812 31.484 -11.125 1 83.75 671 HIS A CA 1
ATOM 5273 C C . HIS A 1 671 ? -6.746 30.297 -10.945 1 83.75 671 HIS A C 1
ATOM 5275 O O . HIS A 1 671 ? -7.426 30.172 -9.922 1 83.75 671 HIS A O 1
ATOM 5281 N N . GLY A 1 672 ? -6.734 29.359 -11.945 1 90.06 672 GLY A N 1
ATOM 5282 C CA . GLY A 1 672 ? -7.52 28.141 -11.875 1 90.06 672 GLY A CA 1
ATOM 5283 C C . GLY A 1 672 ? -9.008 28.375 -12.055 1 90.06 672 GLY A C 1
ATOM 5284 O O . GLY A 1 672 ? -9.422 29.406 -12.586 1 90.06 672 GLY A O 1
ATOM 5285 N N . ALA A 1 673 ? -9.82 27.359 -11.836 1 95.94 673 ALA A N 1
ATOM 5286 C CA . ALA A 1 673 ? -11.281 27.469 -11.859 1 95.94 673 ALA A CA 1
ATOM 5287 C C . ALA A 1 673 ? -11.828 27.688 -10.453 1 95.94 673 ALA A C 1
ATOM 5289 O O . ALA A 1 673 ? -11.438 27 -9.508 1 95.94 673 ALA A O 1
ATOM 5290 N N . LEU A 1 674 ? -12.648 28.703 -10.312 1 97.19 674 LEU A N 1
ATOM 5291 C CA . LEU A 1 674 ? -13.242 29.078 -9.039 1 97.19 674 LEU A CA 1
ATOM 5292 C C . LEU A 1 674 ? -14.75 29.25 -9.172 1 97.19 674 LEU A C 1
ATOM 5294 O O . LEU A 1 674 ? -15.234 29.859 -10.133 1 97.19 674 LEU A O 1
ATOM 5298 N N . PHE A 1 675 ? -15.438 28.656 -8.234 1 98.12 675 PHE A N 1
ATOM 5299 C CA . PHE A 1 675 ? -16.891 28.766 -8.242 1 98.12 675 PHE A CA 1
ATOM 5300 C C . PHE A 1 675 ? -17.406 29.188 -6.867 1 98.12 675 PHE A C 1
ATOM 5302 O O . PHE A 1 675 ? -16.828 28.812 -5.844 1 98.12 675 PHE A O 1
ATOM 5309 N N . ALA A 1 676 ? -18.453 29.953 -6.805 1 97.5 676 ALA A N 1
ATOM 5310 C CA . ALA A 1 676 ? -19.156 30.312 -5.582 1 97.5 676 ALA A CA 1
ATOM 5311 C C . ALA A 1 676 ? -20.594 29.797 -5.605 1 97.5 676 ALA A C 1
ATOM 5313 O O . ALA A 1 676 ? -21.297 29.953 -6.605 1 97.5 676 ALA A O 1
ATOM 5314 N N . PRO A 1 677 ? -20.969 29.109 -4.566 1 96.38 677 PRO A N 1
ATOM 5315 C CA . PRO A 1 677 ? -22.391 28.719 -4.508 1 96.38 677 PRO A CA 1
ATOM 5316 C C . PRO A 1 677 ? -23.312 29.922 -4.289 1 96.38 677 PRO A C 1
ATOM 5318 O O . PRO A 1 677 ? -22.906 30.922 -3.684 1 96.38 677 PRO A O 1
ATOM 5321 N N . SER A 1 678 ? -24.516 29.797 -4.77 1 94.62 678 SER A N 1
ATOM 5322 C CA . SER A 1 678 ? -25.484 30.859 -4.473 1 94.62 678 SER A CA 1
ATOM 5323 C C . SER A 1 678 ? -25.594 31.094 -2.971 1 94.62 678 SER A C 1
ATOM 5325 O O . SER A 1 678 ? -25.766 30.156 -2.197 1 94.62 678 SER A O 1
ATOM 5327 N N . GLY A 1 679 ? -25.469 32.375 -2.611 1 93.5 679 GLY A N 1
ATOM 5328 C CA . GLY A 1 679 ? -25.531 32.719 -1.201 1 93.5 679 GLY A CA 1
ATOM 5329 C C . GLY A 1 679 ? -24.172 33.031 -0.599 1 93.5 679 GLY A C 1
ATOM 5330 O O . GLY A 1 679 ? -24.078 33.5 0.538 1 93.5 679 GLY A O 1
ATOM 5331 N N . ALA A 1 680 ? -23.141 32.875 -1.351 1 95.94 680 ALA A N 1
ATOM 5332 C CA . ALA A 1 680 ? -21.797 33.125 -0.855 1 95.94 680 ALA A CA 1
ATOM 5333 C C . ALA A 1 680 ? -21.531 34.594 -0.696 1 95.94 680 ALA A C 1
ATOM 5335 O O . ALA A 1 680 ? -21.953 35.406 -1.529 1 95.94 680 ALA A O 1
ATOM 5336 N N . LEU A 1 681 ? -20.984 35 0.334 1 96.56 681 LEU A N 1
ATOM 5337 C CA . LEU A 1 681 ? -20.438 36.344 0.624 1 96.56 681 LEU A CA 1
ATOM 5338 C C . LEU A 1 681 ? -18.969 36.219 1.018 1 96.56 681 LEU A C 1
ATOM 5340 O O . LEU A 1 681 ? -18.625 35.531 1.965 1 96.56 681 LEU A O 1
ATOM 5344 N N . ILE A 1 682 ? -18.125 36.938 0.339 1 97.5 682 ILE A N 1
ATOM 5345 C CA . ILE A 1 682 ? -16.688 36.781 0.54 1 97.5 682 ILE A CA 1
ATOM 5346 C C . ILE A 1 682 ? -16.062 38.125 0.896 1 97.5 682 ILE A C 1
ATOM 5348 O O . ILE A 1 682 ? -15.891 39 0.031 1 97.5 682 ILE A O 1
ATOM 5352 N N . PRO A 1 683 ? -15.727 38.312 2.133 1 96.06 683 PRO A N 1
ATOM 5353 C CA . PRO A 1 683 ? -15.016 39.531 2.494 1 96.06 683 PRO A CA 1
ATOM 5354 C C . PRO A 1 683 ? -13.602 39.594 1.918 1 96.06 683 PRO A C 1
ATOM 5356 O O . PRO A 1 683 ? -12.859 38.594 2.012 1 96.06 683 PRO A O 1
ATOM 5359 N N . MET A 1 684 ? -13.242 40.656 1.347 1 93.31 684 MET A N 1
ATOM 5360 C CA . MET A 1 684 ? -11.938 40.844 0.707 1 93.31 684 MET A CA 1
ATOM 5361 C C . MET A 1 684 ? -11.344 42.188 1.08 1 93.31 684 MET A C 1
ATOM 5363 O O . MET A 1 684 ? -12.055 43.094 1.528 1 93.31 684 MET A O 1
ATOM 5367 N N . ASP A 1 685 ? -10.078 42.25 0.952 1 89.94 685 ASP A N 1
ATOM 5368 C CA . ASP A 1 685 ? -9.344 43.5 1.1 1 89.94 685 ASP A CA 1
ATOM 5369 C C . ASP A 1 685 ? -8.797 43.969 -0.244 1 89.94 685 ASP A C 1
ATOM 5371 O O . ASP A 1 685 ? -8.977 43.312 -1.267 1 89.94 685 ASP A O 1
ATOM 5375 N N . ASN A 1 686 ? -8.227 45.188 -0.233 1 81.31 686 ASN A N 1
ATOM 5376 C CA . ASN A 1 686 ? -7.48 45.656 -1.394 1 81.31 686 ASN A CA 1
ATOM 5377 C C . ASN A 1 686 ? -6.125 44.938 -1.503 1 81.31 686 ASN A C 1
ATOM 5379 O O . ASN A 1 686 ? -5.695 44.25 -0.572 1 81.31 686 ASN A O 1
ATOM 5383 N N . SER A 1 687 ? -5.578 45.094 -2.701 1 74.62 687 SER A N 1
ATOM 5384 C CA . SER A 1 687 ? -4.219 44.594 -2.871 1 74.62 687 SER A CA 1
ATOM 5385 C C . SER A 1 687 ? -3.246 45.281 -1.925 1 74.62 687 SER A C 1
ATOM 5387 O O . SER A 1 687 ? -3.422 46.469 -1.602 1 74.62 687 SER A O 1
ATOM 5389 N N . MET A 1 688 ? -2.373 44.5 -1.361 1 72.44 688 MET A N 1
ATOM 5390 C CA . MET A 1 688 ? -1.422 45.062 -0.404 1 72.44 688 MET A CA 1
ATOM 5391 C C . MET A 1 688 ? -0.053 44.406 -0.552 1 72.44 688 MET A C 1
ATOM 5393 O O . MET A 1 688 ? 0.06 43.312 -1.104 1 72.44 688 MET A O 1
ATOM 5397 N N . HIS A 1 689 ? 0.926 45.125 -0.135 1 69.44 689 HIS A N 1
ATOM 5398 C CA . HIS A 1 689 ? 2.289 44.625 -0.175 1 69.44 689 HIS A CA 1
ATOM 5399 C C . HIS A 1 689 ? 2.656 43.938 1.136 1 69.44 689 HIS A C 1
ATOM 5401 O O . HIS A 1 689 ? 3.645 43.188 1.201 1 69.44 689 HIS A O 1
ATOM 5407 N N . LYS A 1 690 ? 2.076 44.125 2.195 1 72.56 690 LYS A N 1
ATOM 5408 C CA . LYS A 1 690 ? 2.234 43.438 3.477 1 72.56 690 LYS A CA 1
ATOM 5409 C C . LYS A 1 690 ? 0.935 43.438 4.273 1 72.56 690 LYS A C 1
ATOM 5411 O O . LYS A 1 690 ? 0.115 44.344 4.113 1 72.56 690 LYS A O 1
ATOM 5416 N N . ILE A 1 691 ? 0.896 42.25 5.078 1 70.62 691 ILE A N 1
ATOM 5417 C CA . ILE A 1 691 ? -0.306 42.156 5.898 1 70.62 691 ILE A CA 1
ATOM 5418 C C . ILE A 1 691 ? -0.205 43.156 7.059 1 70.62 691 ILE A C 1
ATOM 5420 O O . ILE A 1 691 ? 0.795 43.156 7.781 1 70.62 691 ILE A O 1
ATOM 5424 N N . ASN A 1 692 ? -0.748 44.25 7.18 1 58.69 692 ASN A N 1
ATOM 5425 C CA . ASN A 1 692 ? -0.93 45.25 8.227 1 58.69 692 ASN A CA 1
ATOM 5426 C C . ASN A 1 692 ? -2.283 45.938 8.109 1 58.69 692 ASN A C 1
ATOM 5428 O O . ASN A 1 692 ? -2.658 46.406 7.023 1 58.69 692 ASN A O 1
ATOM 5432 N N . THR A 1 693 ? -3.16 45.5 8.828 1 53.72 693 THR A N 1
ATOM 5433 C CA . THR A 1 693 ? -4.508 46.062 8.781 1 53.72 693 THR A CA 1
ATOM 5434 C C . THR A 1 693 ? -4.461 47.562 8.633 1 53.72 693 THR A C 1
ATOM 5436 O O . THR A 1 693 ? -5.43 48.281 8.961 1 53.72 693 THR A O 1
ATOM 5439 N N . GLN A 1 694 ? -3.383 48 8.5 1 48.97 694 GLN A N 1
ATOM 5440 C CA . GLN A 1 694 ? -3.52 49.469 8.523 1 48.97 694 GLN A CA 1
ATOM 5441 C C . GLN A 1 694 ? -4.672 49.938 7.637 1 48.97 694 GLN A C 1
ATOM 5443 O O . GLN A 1 694 ? -5.352 49.094 7.016 1 48.97 694 GLN A O 1
ATOM 5448 N N . SER A 1 695 ? -4.453 51.062 6.855 1 54.53 695 SER A N 1
ATOM 5449 C CA . SER A 1 695 ? -5.246 52.25 6.582 1 54.53 695 SER A CA 1
ATOM 5450 C C . SER A 1 695 ? -6.328 51.969 5.543 1 54.53 695 SER A C 1
ATOM 5452 O O . SER A 1 695 ? -6.191 52.375 4.379 1 54.53 695 SER A O 1
ATOM 5454 N N . GLN A 1 696 ? -6.902 50.656 5.73 1 70.62 696 GLN A N 1
ATOM 5455 C CA . GLN A 1 696 ? -7.973 50.656 4.742 1 70.62 696 GLN A CA 1
ATOM 5456 C C . GLN A 1 696 ? -9.281 51.156 5.34 1 70.62 696 GLN A C 1
ATOM 5458 O O . GLN A 1 696 ? -9.719 50.656 6.387 1 70.62 696 GLN A O 1
ATOM 5463 N N . SER A 1 697 ? -9.781 52 4.777 1 82.31 697 SER A N 1
ATOM 5464 C CA . SER A 1 697 ? -11.008 52.594 5.273 1 82.31 697 SER A CA 1
ATOM 5465 C C . SER A 1 697 ? -12.234 51.844 4.77 1 82.31 697 SER A C 1
ATOM 5467 O O . SER A 1 697 ? -13.344 52.031 5.281 1 82.31 697 SER A O 1
ATOM 5469 N N . VAL A 1 698 ? -11.93 50.875 3.799 1 89.69 698 VAL A N 1
ATOM 5470 C CA . VAL A 1 698 ? -13.07 50.188 3.201 1 89.69 698 VAL A CA 1
ATOM 5471 C C . VAL A 1 698 ? -12.781 48.688 3.107 1 89.69 698 VAL A C 1
ATOM 5473 O O . VAL A 1 698 ? -11.68 48.281 2.729 1 89.69 698 VAL A O 1
ATOM 5476 N N . ARG A 1 699 ? -13.672 47.844 3.607 1 92.5 699 ARG A N 1
ATOM 5477 C CA . ARG A 1 699 ? -13.719 46.406 3.361 1 92.5 699 ARG A CA 1
ATOM 5478 C C . ARG A 1 699 ? -14.727 46.062 2.266 1 92.5 699 ARG A C 1
ATOM 5480 O O . ARG A 1 699 ? -15.828 46.625 2.23 1 92.5 699 ARG A O 1
ATOM 5487 N N . THR A 1 700 ? -14.281 45.25 1.343 1 93.5 700 THR A N 1
ATOM 5488 C CA . THR A 1 700 ? -15.188 44.844 0.271 1 93.5 700 THR A CA 1
ATOM 5489 C C . THR A 1 700 ? -15.773 43.469 0.539 1 93.5 700 THR A C 1
ATOM 5491 O O . THR A 1 700 ? -15.07 42.562 1.02 1 93.5 700 THR A O 1
ATOM 5494 N N . VAL A 1 701 ? -17.031 43.281 0.276 1 96.31 701 VAL A N 1
ATOM 5495 C CA . VAL A 1 701 ? -17.688 41.969 0.311 1 96.31 701 VAL A CA 1
ATOM 5496 C C . VAL A 1 701 ? -18.297 41.656 -1.056 1 96.31 701 VAL A C 1
ATOM 5498 O O . VAL A 1 701 ? -19.188 42.375 -1.523 1 96.31 701 VAL A O 1
ATOM 5501 N N . GLU A 1 702 ? -17.797 40.625 -1.68 1 96.38 702 GLU A N 1
ATOM 5502 C CA . GLU A 1 702 ? -18.406 40.188 -2.928 1 96.38 702 GLU A CA 1
ATOM 5503 C C . GLU A 1 702 ? -19.609 39.281 -2.662 1 96.38 702 GLU A C 1
ATOM 5505 O O . GLU A 1 702 ? -19.531 38.344 -1.85 1 96.38 702 GLU A O 1
ATOM 5510 N N . ILE A 1 703 ? -20.688 39.531 -3.367 1 96.06 703 ILE A N 1
ATOM 5511 C CA . ILE A 1 703 ? -21.938 38.812 -3.154 1 96.06 703 ILE A CA 1
ATOM 5512 C C . ILE A 1 703 ? -22.25 37.969 -4.379 1 96.06 703 ILE A C 1
ATOM 5514 O O . ILE A 1 703 ? -22.281 38.469 -5.504 1 96.06 703 ILE A O 1
ATOM 5518 N N . TYR A 1 704 ? -22.469 36.719 -4.148 1 95.88 704 TYR A N 1
ATOM 5519 C CA . TYR A 1 704 ? -22.938 35.812 -5.18 1 95.88 704 TYR A CA 1
ATOM 5520 C C . TYR A 1 704 ? -24.328 35.281 -4.855 1 95.88 704 TYR A C 1
ATOM 5522 O O . TYR A 1 704 ? -24.484 34.344 -4.074 1 95.88 704 TYR A O 1
ATOM 5530 N N . MET A 1 705 ? -25.266 35.844 -5.43 1 94.25 705 MET A N 1
ATOM 5531 C CA . MET A 1 705 ? -26.656 35.438 -5.258 1 94.25 705 MET A CA 1
ATOM 5532 C C . MET A 1 705 ? -27.312 35.156 -6.605 1 94.25 705 MET A C 1
ATOM 5534 O O . MET A 1 705 ? -27.484 36.062 -7.422 1 94.25 705 MET A O 1
ATOM 5538 N N . ASP A 1 706 ? -27.641 33.906 -6.73 1 92.81 706 ASP A N 1
ATOM 5539 C CA . ASP A 1 706 ? -28.344 33.531 -7.957 1 92.81 706 ASP A CA 1
ATOM 5540 C C . ASP A 1 706 ? -29.656 34.281 -8.109 1 92.81 706 ASP A C 1
ATOM 5542 O O . ASP A 1 706 ? -30.531 34.188 -7.242 1 92.81 706 ASP A O 1
ATOM 5546 N N . PRO A 1 707 ? -29.781 34.906 -9.281 1 90.06 707 PRO A N 1
ATOM 5547 C CA . PRO A 1 707 ? -31.031 35.656 -9.477 1 90.06 707 PRO A CA 1
ATOM 5548 C C . PRO A 1 707 ? -32.25 34.781 -9.477 1 90.06 707 PRO A C 1
ATOM 5550 O O . PRO A 1 707 ? -33.375 35.25 -9.219 1 90.06 707 PRO A O 1
ATOM 5553 N N . GLN A 1 708 ? -32.031 33.594 -9.68 1 86.88 708 GLN A N 1
ATOM 5554 C CA . GLN A 1 708 ? -33.156 32.688 -9.773 1 86.88 708 GLN A CA 1
ATOM 5555 C C . GLN A 1 708 ? -33.438 32 -8.43 1 86.88 708 GLN A C 1
ATOM 5557 O O . GLN A 1 708 ? -34.438 31.297 -8.273 1 86.88 708 GLN A O 1
ATOM 5562 N N . SER A 1 709 ? -32.562 32.281 -7.531 1 86.38 709 SER A N 1
ATOM 5563 C CA . SER A 1 709 ? -32.75 31.656 -6.23 1 86.38 709 SER A CA 1
ATOM 5564 C C . SER A 1 709 ? -33.844 32.344 -5.426 1 86.38 709 SER A C 1
ATOM 5566 O O . SER A 1 709 ? -33.969 33.594 -5.473 1 86.38 709 SER A O 1
ATOM 5568 N N . ARG A 1 710 ? -34.625 31.547 -4.688 1 78.69 710 ARG A N 1
ATOM 5569 C CA . ARG A 1 710 ? -35.688 32.094 -3.824 1 78.69 710 ARG A CA 1
ATOM 5570 C C . ARG A 1 710 ? -35.281 31.969 -2.354 1 78.69 710 ARG A C 1
ATOM 5572 O O . ARG A 1 710 ? -36.031 32.406 -1.473 1 78.69 710 ARG A O 1
ATOM 5579 N N . ALA A 1 711 ? -34.094 31.453 -2.146 1 78.19 711 ALA A N 1
ATOM 5580 C CA . ALA A 1 711 ? -33.688 31.234 -0.768 1 78.19 711 ALA A CA 1
ATOM 5581 C C . ALA A 1 711 ? -32.719 32.344 -0.304 1 78.19 711 ALA A C 1
ATOM 5583 O O . ALA A 1 711 ? -31.984 32.906 -1.109 1 78.19 711 ALA A O 1
ATOM 5584 N N . SER A 1 712 ? -32.844 32.656 0.953 1 83.06 712 SER A N 1
ATOM 5585 C CA . SER A 1 712 ? -31.844 33.5 1.576 1 83.06 712 SER A CA 1
ATOM 5586 C C . SER A 1 712 ? -30.547 32.719 1.817 1 83.06 712 SER A C 1
ATOM 5588 O O . SER A 1 712 ? -30.578 31.5 1.983 1 83.06 712 SER A O 1
ATOM 5590 N N . SER A 1 713 ? -29.516 33.5 1.798 1 88.81 713 SER A N 1
ATOM 5591 C CA . SER A 1 713 ? -28.234 32.875 2.15 1 88.81 713 SER A CA 1
ATOM 5592 C C . SER A 1 713 ? -28.156 32.625 3.65 1 88.81 713 SER A C 1
ATOM 5594 O O . SER A 1 713 ? -28.922 33.188 4.43 1 88.81 713 SER A O 1
ATOM 5596 N N . ASP A 1 714 ? -27.312 31.734 4.062 1 87.69 714 ASP A N 1
ATOM 5597 C CA . ASP A 1 714 ? -26.938 31.594 5.469 1 87.69 714 ASP A CA 1
ATOM 5598 C C . ASP A 1 714 ? -26.125 32.781 5.938 1 87.69 714 ASP A C 1
ATOM 5600 O O . ASP A 1 714 ? -25.578 33.531 5.117 1 87.69 714 ASP A O 1
ATOM 5604 N N . PHE A 1 715 ? -26.141 33 7.141 1 91.81 715 PHE A N 1
ATOM 5605 C CA . PHE A 1 715 ? -25.266 34.031 7.688 1 91.81 715 PHE A CA 1
ATOM 5606 C C . PHE A 1 715 ? -23.812 33.625 7.559 1 91.81 715 PHE A C 1
ATOM 5608 O O . PHE A 1 715 ? -23.453 32.469 7.777 1 91.81 715 PHE A O 1
ATOM 5615 N N . ILE A 1 716 ? -23.016 34.531 7.168 1 93.31 716 ILE A N 1
ATOM 5616 C CA . ILE A 1 716 ? -21.562 34.406 7.215 1 93.31 716 ILE A CA 1
ATOM 5617 C C . ILE A 1 716 ? -21 35.344 8.281 1 93.31 716 ILE A C 1
ATOM 5619 O O . ILE A 1 716 ? -21.422 36.5 8.406 1 93.31 716 ILE A O 1
ATOM 5623 N N . GLU A 1 717 ? -20.188 34.812 9.07 1 94.88 717 GLU A N 1
ATOM 5624 C CA . GLU A 1 717 ? -19.562 35.594 10.133 1 94.88 717 GLU A CA 1
ATOM 5625 C C . GLU A 1 717 ? -18.156 36 9.75 1 94.88 717 GLU A C 1
ATOM 5627 O O . GLU A 1 717 ? -17.406 35.219 9.156 1 94.88 717 GLU A O 1
ATOM 5632 N N . VAL A 1 718 ? -17.828 37.188 10.031 1 95.81 718 VAL A N 1
ATOM 5633 C CA . VAL A 1 718 ? -16.5 37.75 9.812 1 95.81 718 VAL A CA 1
ATOM 5634 C C . VAL A 1 718 ? -15.906 38.219 11.141 1 95.81 718 VAL A C 1
ATOM 5636 O O . VAL A 1 718 ? -16.609 38.781 11.977 1 95.81 718 VAL A O 1
ATOM 5639 N N . ILE A 1 719 ? -14.68 37.906 11.352 1 95.19 719 ILE A N 1
ATOM 5640 C CA . ILE A 1 719 ? -13.992 38.25 12.586 1 95.19 719 ILE A CA 1
ATOM 5641 C C . ILE A 1 719 ? -12.734 39.062 12.266 1 95.19 719 ILE A C 1
ATOM 5643 O O . ILE A 1 719 ? -12.047 38.781 11.281 1 95.19 719 ILE A O 1
ATOM 5647 N N . ASP A 1 720 ? -12.453 40.094 13.125 1 92.44 720 ASP A N 1
ATOM 5648 C CA . ASP A 1 720 ? -11.211 40.844 13.062 1 92.44 720 ASP A CA 1
ATOM 5649 C C . ASP A 1 720 ? -10.648 41.125 14.453 1 92.44 720 ASP A C 1
ATOM 5651 O O . ASP A 1 720 ? -11.398 41.125 15.438 1 92.44 720 ASP A O 1
ATOM 5655 N N . ASP A 1 721 ? -9.43 41.219 14.594 1 94.31 721 ASP A N 1
ATOM 5656 C CA . ASP A 1 721 ? -8.688 41.594 15.781 1 94.31 721 ASP A CA 1
ATOM 5657 C C . ASP A 1 721 ? -7.352 42.25 15.414 1 94.31 721 ASP A C 1
ATOM 5659 O O . ASP A 1 721 ? -7.168 42.688 14.281 1 94.31 721 ASP A O 1
ATOM 5663 N N . ASP A 1 722 ? -6.43 42.406 16.375 1 92.44 722 ASP A N 1
ATOM 5664 C CA . ASP A 1 722 ? -5.172 43.062 16.062 1 92.44 722 ASP A CA 1
ATOM 5665 C C . ASP A 1 722 ? -4.227 42.125 15.297 1 92.44 722 ASP A C 1
ATOM 5667 O O . ASP A 1 722 ? -3.164 42.562 14.844 1 92.44 722 ASP A O 1
ATOM 5671 N N . GLY A 1 723 ? -4.555 40.875 15.141 1 93.19 723 GLY A N 1
ATOM 5672 C CA . GLY A 1 723 ? -3.854 39.906 14.297 1 93.19 723 GLY A CA 1
ATOM 5673 C C . GLY A 1 723 ? -2.627 39.312 14.953 1 93.19 723 GLY A C 1
ATOM 5674 O O . GLY A 1 723 ? -2.016 38.375 14.422 1 93.19 723 GLY A O 1
ATOM 5675 N N . VAL A 1 724 ? -2.207 39.656 16.281 1 93 724 VAL A N 1
ATOM 5676 C CA . VAL A 1 724 ? -0.916 39.25 16.812 1 93 724 VAL A CA 1
ATOM 5677 C C . VAL A 1 724 ? -1.053 38.906 18.281 1 93 724 VAL A C 1
ATOM 5679 O O . VAL A 1 724 ? -0.252 38.156 18.828 1 93 724 VAL A O 1
ATOM 5682 N N . SER A 1 725 ? -2.107 39.469 18.953 1 93.19 725 SER A N 1
ATOM 5683 C CA . SER A 1 725 ? -2.184 39.344 20.391 1 93.19 725 SER A CA 1
ATOM 5684 C C . SER A 1 725 ? -2.881 38.031 20.797 1 93.19 725 SER A C 1
ATOM 5686 O O . SER A 1 725 ? -3.84 37.625 20.141 1 93.19 725 SER A O 1
ATOM 5688 N N . MET A 1 726 ? -2.479 37.344 21.781 1 91.38 726 MET A N 1
ATOM 5689 C CA . MET A 1 726 ? -3.047 36.094 22.312 1 91.38 726 MET A CA 1
ATOM 5690 C C . MET A 1 726 ? -4.48 36.312 22.781 1 91.38 726 MET A C 1
ATOM 5692 O O . MET A 1 726 ? -5.371 35.531 22.453 1 91.38 726 MET A O 1
ATOM 5696 N N . ASP A 1 727 ? -4.762 37.281 23.594 1 87.56 727 ASP A N 1
ATOM 5697 C CA . ASP A 1 727 ? -6.09 37.594 24.125 1 87.56 727 ASP A CA 1
ATOM 5698 C C . ASP A 1 727 ? -6.621 38.875 23.516 1 87.56 727 ASP A C 1
ATOM 5700 O O . ASP A 1 727 ? -7.008 39.812 24.25 1 87.56 727 ASP A O 1
ATOM 5704 N N . ALA A 1 728 ? -6.762 38.812 22.25 1 89.81 728 ALA A N 1
ATOM 5705 C CA . ALA A 1 728 ? -7.156 40.031 21.547 1 89.81 728 ALA A CA 1
ATOM 5706 C C . ALA A 1 728 ? -8.664 40.25 21.641 1 89.81 728 ALA A C 1
ATOM 5708 O O . ALA A 1 728 ? -9.445 39.281 21.578 1 89.81 728 ALA A O 1
ATOM 5709 N N . ALA A 1 729 ? -9 41.469 21.812 1 92.62 729 ALA A N 1
ATOM 5710 C CA . ALA A 1 729 ? -10.391 41.844 21.578 1 92.62 729 ALA A CA 1
ATOM 5711 C C . ALA A 1 729 ? -10.781 41.594 20.125 1 92.62 729 ALA A C 1
ATOM 5713 O O . ALA A 1 729 ? -9.93 41.625 19.234 1 92.62 729 ALA A O 1
ATOM 5714 N N . VAL A 1 730 ? -12.102 41.344 19.984 1 93.94 730 VAL A N 1
ATOM 5715 C CA . VAL A 1 730 ? -12.516 40.969 18.625 1 93.94 730 VAL A CA 1
ATOM 5716 C C . VAL A 1 730 ? -13.617 41.906 18.141 1 93.94 730 VAL A C 1
ATOM 5718 O O . VAL A 1 730 ? -14.305 42.531 18.953 1 93.94 730 VAL A O 1
ATOM 5721 N N . PHE A 1 731 ? -13.617 42.156 16.906 1 94.19 731 PHE A N 1
ATOM 5722 C CA . PHE A 1 731 ? -14.75 42.688 16.172 1 94.19 731 PHE A CA 1
ATOM 5723 C C . PHE A 1 731 ? -15.398 41.594 15.32 1 94.19 731 PHE A C 1
ATOM 5725 O O . PHE A 1 731 ? -14.727 40.938 14.531 1 94.19 731 PHE A O 1
ATOM 5732 N N . ARG A 1 732 ? -16.672 41.375 15.617 1 94.94 732 ARG A N 1
ATOM 5733 C CA . ARG A 1 732 ? -17.391 40.312 14.898 1 94.94 732 ARG A CA 1
ATOM 5734 C C . ARG A 1 732 ? -18.719 40.812 14.352 1 94.94 732 ARG A C 1
ATOM 5736 O O . ARG A 1 732 ? -19.438 41.562 15.031 1 94.94 732 ARG A O 1
ATOM 5743 N N . TYR A 1 733 ? -19 40.531 13.133 1 94.12 733 TYR A N 1
ATOM 5744 C CA . TYR A 1 733 ? -20.297 40.812 12.523 1 94.12 733 TYR A CA 1
ATOM 5745 C C . TYR A 1 733 ? -20.734 39.656 11.625 1 94.12 733 TYR A C 1
ATOM 5747 O O . TYR A 1 733 ? -19.938 38.781 11.281 1 94.12 733 TYR A O 1
ATOM 5755 N N . ARG A 1 734 ? -21.969 39.562 11.359 1 95.06 734 ARG A N 1
ATOM 5756 C CA . ARG A 1 734 ? -22.5 38.562 10.422 1 95.06 734 ARG A CA 1
ATOM 5757 C C . ARG A 1 734 ? -23.344 39.25 9.352 1 95.06 734 ARG A C 1
ATOM 5759 O O . ARG A 1 734 ? -23.859 40.344 9.555 1 95.06 734 ARG A O 1
ATOM 5766 N N . MET A 1 735 ? -23.422 38.656 8.203 1 94.69 735 MET A N 1
ATOM 5767 C CA . MET A 1 735 ? -24.141 39.188 7.059 1 94.69 735 MET A CA 1
ATOM 5768 C C . MET A 1 735 ? -24.859 38.094 6.297 1 94.69 735 MET A C 1
ATOM 5770 O O . MET A 1 735 ? -24.438 36.938 6.336 1 94.69 735 MET A O 1
ATOM 5774 N N . ARG A 1 736 ? -25.891 38.344 5.641 1 94.88 736 ARG A N 1
ATOM 5775 C CA . ARG A 1 736 ? -26.594 37.469 4.707 1 94.88 736 ARG A CA 1
ATOM 5776 C C . ARG A 1 736 ? -27.25 38.281 3.59 1 94.88 736 ARG A C 1
ATOM 5778 O O . ARG A 1 736 ? -27.453 39.5 3.727 1 94.88 736 ARG A O 1
ATOM 5785 N N . ALA A 1 737 ? -27.484 37.656 2.516 1 93.94 737 ALA A N 1
ATOM 5786 C CA . ALA A 1 737 ? -28.125 38.25 1.352 1 93.94 737 ALA A CA 1
ATOM 5787 C C . ALA A 1 737 ? -29.422 37.531 1.012 1 93.94 737 ALA A C 1
ATOM 5789 O O . ALA A 1 737 ? -29.562 36.344 1.286 1 93.94 737 ALA A O 1
ATOM 5790 N N . GLU A 1 738 ? -30.328 38.281 0.456 1 92.69 738 GLU A N 1
ATOM 5791 C CA . GLU A 1 738 ? -31.609 37.719 0.031 1 92.69 738 GLU A CA 1
ATOM 5792 C C . GLU A 1 738 ? -32.094 38.406 -1.246 1 92.69 738 GLU A C 1
ATOM 5794 O O . GLU A 1 738 ? -31.969 39.594 -1.409 1 92.69 738 GLU A O 1
ATOM 5799 N N . ASN A 1 739 ? -32.594 37.531 -2.1 1 90.38 739 ASN A N 1
ATOM 5800 C CA . ASN A 1 739 ? -33.281 38.062 -3.283 1 90.38 739 ASN A CA 1
ATOM 5801 C C . ASN A 1 739 ? -34.688 38.531 -2.959 1 90.38 739 ASN A C 1
ATOM 5803 O O . ASN A 1 739 ? -35.375 37.906 -2.168 1 90.38 739 ASN A O 1
ATOM 5807 N N . THR A 1 740 ? -34.938 39.656 -3.666 1 84.56 740 THR A N 1
ATOM 5808 C CA . THR A 1 740 ? -36.312 40.125 -3.506 1 84.56 740 THR A CA 1
ATOM 5809 C C . THR A 1 740 ? -37.062 40 -4.82 1 84.56 740 THR A C 1
ATOM 5811 O O . THR A 1 740 ? -36.469 39.812 -5.879 1 84.56 740 THR A O 1
ATOM 5814 N N . VAL A 1 741 ? -38.344 40.188 -4.703 1 73.88 741 VAL A N 1
ATOM 5815 C CA . VAL A 1 741 ? -39.281 40.094 -5.84 1 73.88 741 VAL A CA 1
ATOM 5816 C C . VAL A 1 741 ? -39 41.219 -6.828 1 73.88 741 VAL A C 1
ATOM 5818 O O . VAL A 1 741 ? -39.25 41.062 -8.023 1 73.88 741 VAL A O 1
ATOM 5821 N N . ASN A 1 742 ? -38.469 42.312 -6.379 1 72 742 ASN A N 1
ATOM 5822 C CA . ASN A 1 742 ? -38.219 43.469 -7.219 1 72 742 ASN A CA 1
ATOM 5823 C C . ASN A 1 742 ? -36.844 43.406 -7.871 1 72 742 ASN A C 1
ATOM 5825 O O . ASN A 1 742 ? -36.25 44.469 -8.18 1 72 742 ASN A O 1
ATOM 5829 N N . GLU A 1 743 ? -36.375 42.25 -7.914 1 84.25 743 GLU A N 1
ATOM 5830 C CA . GLU A 1 743 ? -35.094 42 -8.547 1 84.25 743 GLU A CA 1
ATOM 5831 C C . GLU A 1 743 ? -33.969 42.781 -7.848 1 84.25 743 GLU A C 1
ATOM 5833 O O . GLU A 1 743 ? -33.125 43.375 -8.5 1 84.25 743 GLU A O 1
ATOM 5838 N N . GLU A 1 744 ? -34.125 42.938 -6.59 1 92.06 744 GLU A N 1
ATOM 5839 C CA . GLU A 1 744 ? -33.094 43.531 -5.738 1 92.06 744 GLU A CA 1
ATOM 5840 C C . GLU A 1 744 ? -32.438 42.469 -4.859 1 92.06 744 GLU A C 1
ATOM 5842 O O . GLU A 1 744 ? -33.031 41.438 -4.586 1 92.06 744 GLU A O 1
ATOM 5847 N N . VAL A 1 745 ? -31.203 42.781 -4.5 1 95.06 745 VAL A N 1
ATOM 5848 C CA . VAL A 1 745 ? -30.5 41.969 -3.514 1 95.06 745 VAL A CA 1
ATOM 5849 C C . VAL A 1 745 ? -30.422 42.719 -2.189 1 95.06 745 VAL A C 1
ATOM 5851 O O . VAL A 1 745 ? -29.781 43.781 -2.104 1 95.06 745 VAL A O 1
ATOM 5854 N N . HIS A 1 746 ? -31.078 42.188 -1.164 1 94.88 746 HIS A N 1
ATOM 5855 C CA . HIS A 1 746 ? -31.078 42.812 0.152 1 94.88 746 HIS A CA 1
ATOM 5856 C C . HIS A 1 746 ? -29.984 42.25 1.039 1 94.88 746 HIS A C 1
ATOM 5858 O O . HIS A 1 746 ? -29.812 41.031 1.11 1 94.88 746 HIS A O 1
ATOM 5864 N N . ILE A 1 747 ? -29.266 43.156 1.686 1 94.81 747 ILE A N 1
ATOM 5865 C CA . ILE A 1 747 ? -28.188 42.719 2.584 1 94.81 747 ILE A CA 1
ATOM 5866 C C . ILE A 1 747 ? -28.578 43.031 4.027 1 94.81 747 ILE A C 1
ATOM 5868 O O . ILE A 1 747 ? -29.062 44.125 4.336 1 94.81 747 ILE A O 1
ATOM 5872 N N . HIS A 1 748 ? -28.422 42.031 4.828 1 92.56 748 HIS A N 1
ATOM 5873 C CA . HIS A 1 748 ? -28.562 42.156 6.273 1 92.56 748 HIS A CA 1
ATOM 5874 C C . HIS A 1 748 ? -27.219 42.094 6.977 1 92.56 748 HIS A C 1
ATOM 5876 O O . HIS A 1 748 ? -26.469 41.125 6.793 1 92.56 748 HIS A O 1
ATOM 5882 N N . LEU A 1 749 ? -26.891 43.156 7.672 1 93.12 749 LEU A N 1
ATOM 5883 C CA . LEU A 1 749 ? -25.641 43.25 8.414 1 93.12 749 LEU A CA 1
ATOM 5884 C C . LEU A 1 749 ? -25.906 43.438 9.898 1 93.12 749 LEU A C 1
ATOM 5886 O O . LEU A 1 749 ? -26.688 44.312 10.289 1 93.12 749 LEU A O 1
ATOM 5890 N N . GLU A 1 750 ? -25.312 42.531 10.758 1 91.12 750 GLU A N 1
ATOM 5891 C CA . GLU A 1 750 ? -25.453 42.625 12.211 1 91.12 750 GLU A CA 1
ATOM 5892 C C . GLU A 1 750 ? -24.094 42.594 12.898 1 91.12 750 GLU A C 1
ATOM 5894 O O . GLU A 1 750 ? -23.328 41.625 12.719 1 91.12 750 GLU A O 1
ATOM 5899 N N . VAL A 1 751 ? -23.75 43.562 13.586 1 92.44 751 VAL A N 1
ATOM 5900 C CA . VAL A 1 751 ? -22.547 43.562 14.414 1 92.44 751 VAL A CA 1
ATOM 5901 C C . VAL A 1 751 ? -22.781 42.75 15.688 1 92.44 751 VAL A C 1
ATOM 5903 O O . VAL A 1 751 ? -23.734 43.031 16.422 1 92.44 751 VAL A O 1
ATOM 5906 N N . LEU A 1 752 ? -22.016 41.875 15.984 1 92.62 752 LEU A N 1
ATOM 5907 C CA . LEU A 1 752 ? -22.203 40.938 17.094 1 92.62 752 LEU A CA 1
ATOM 5908 C C . LEU A 1 752 ? -21.312 41.344 18.281 1 92.62 752 LEU A C 1
ATOM 5910 O O . LEU A 1 752 ? -21.688 41.125 19.438 1 92.62 752 LEU A O 1
ATOM 5914 N N . GLU A 1 753 ? -20.125 41.781 18 1 92.88 753 GLU A N 1
ATOM 5915 C CA . GLU A 1 753 ? -19.141 42.156 19.016 1 92.88 753 GLU A CA 1
ATOM 5916 C C . GLU A 1 753 ? -18.25 43.281 18.516 1 92.88 753 GLU A C 1
ATOM 5918 O O . GLU A 1 753 ? -17.859 43.312 17.344 1 92.88 753 GLU A O 1
ATOM 5923 N N . CYS A 1 754 ? -17.875 44.281 19.328 1 92.25 754 CYS A N 1
ATOM 5924 C CA . CYS A 1 754 ? -17.094 45.438 18.906 1 92.25 754 CYS A CA 1
ATOM 5925 C C . CYS A 1 754 ? -16.031 45.781 19.953 1 92.25 754 CYS A C 1
ATOM 5927 O O . CYS A 1 754 ? -15.812 46.938 20.266 1 92.25 754 CYS A O 1
ATOM 5929 N N . ALA A 1 755 ? -15.57 44.781 20.578 1 92.75 755 ALA A N 1
ATOM 5930 C CA . ALA A 1 755 ? -14.5 45 21.531 1 92.75 755 ALA A CA 1
ATOM 5931 C C . ALA A 1 755 ? -13.227 45.469 20.844 1 92.75 755 ALA A C 1
ATOM 5933 O O . ALA A 1 755 ? -12.383 46.156 21.453 1 92.75 755 ALA A O 1
ATOM 5934 N N . TYR A 1 756 ? -13.055 45.156 19.688 1 93.31 756 TYR A N 1
ATOM 5935 C CA . TYR A 1 756 ? -12 45.656 18.812 1 93.31 756 TYR A CA 1
ATOM 5936 C C . TYR A 1 756 ? -12.57 46.562 17.734 1 93.31 756 TYR A C 1
ATOM 5938 O O . TYR A 1 756 ? -13.609 46.281 17.141 1 93.31 756 TYR A O 1
ATOM 5946 N N . ILE A 1 757 ? -11.938 47.688 17.484 1 89.88 757 ILE A N 1
ATOM 5947 C CA . ILE A 1 757 ? -12.352 48.594 16.438 1 89.88 757 ILE A CA 1
ATOM 5948 C C . ILE A 1 757 ? -11.383 48.5 15.258 1 89.88 757 ILE A C 1
ATOM 5950 O O . ILE A 1 757 ? -10.25 49 15.344 1 89.88 757 ILE A O 1
ATOM 5954 N N . PRO A 1 758 ? -11.914 47.938 14.203 1 89.5 758 PRO A N 1
ATOM 5955 C CA . PRO A 1 758 ? -11.031 47.875 13.039 1 89.5 758 PRO A CA 1
ATOM 5956 C C . PRO A 1 758 ? -10.789 49.219 12.398 1 89.5 758 PRO A C 1
ATOM 5958 O O . PRO A 1 758 ? -11.469 50.219 12.734 1 89.5 758 PRO A O 1
ATOM 5961 N N . GLU A 1 759 ? -9.844 49.281 11.469 1 85 759 GLU A N 1
ATOM 5962 C CA . GLU A 1 759 ? -9.531 50.531 10.789 1 85 759 GLU A CA 1
ATOM 5963 C C . GLU A 1 759 ? -10.578 50.844 9.734 1 85 759 GLU A C 1
ATOM 5965 O O . GLU A 1 759 ? -10.844 52.031 9.461 1 85 759 GLU A O 1
ATOM 5970 N N . TYR A 1 760 ? -11.141 49.812 9.094 1 89.06 760 TYR A N 1
ATOM 5971 C CA . TYR A 1 760 ? -12.172 50.094 8.102 1 89.06 760 TYR A CA 1
ATOM 5972 C C . TYR A 1 760 ? -13.484 50.469 8.781 1 89.06 760 TYR A C 1
ATOM 5974 O O . TYR A 1 760 ? -13.867 49.875 9.789 1 89.06 760 TYR A O 1
ATOM 5982 N N . THR A 1 761 ? -14.102 51.5 8.211 1 89 761 THR A N 1
ATOM 5983 C CA . THR A 1 761 ? -15.336 52.031 8.789 1 89 761 THR A CA 1
ATOM 5984 C C . THR A 1 761 ? -16.516 51.812 7.84 1 89 761 THR A C 1
ATOM 5986 O O . THR A 1 761 ? -17.656 52.125 8.172 1 89 761 THR A O 1
ATOM 5989 N N . THR A 1 762 ? -16.141 51.344 6.699 1 90.94 762 THR A N 1
ATOM 5990 C CA . THR A 1 762 ? -17.156 51.156 5.668 1 90.94 762 THR A CA 1
ATOM 5991 C C . THR A 1 762 ? -17 49.781 5.008 1 90.94 762 THR A C 1
ATOM 5993 O O . THR A 1 762 ? -15.875 49.312 4.816 1 90.94 762 THR A O 1
ATOM 5996 N N . ILE A 1 763 ? -18.094 49.125 4.719 1 93.44 763 ILE A N 1
ATOM 5997 C CA . ILE A 1 763 ? -18.109 47.906 3.912 1 93.44 763 ILE A CA 1
ATOM 5998 C C . ILE A 1 763 ? -18.719 48.219 2.545 1 93.44 763 ILE A C 1
ATOM 6000 O O . ILE A 1 763 ? -19.828 48.75 2.455 1 93.44 763 ILE A O 1
ATOM 6004 N N . GLU A 1 764 ? -17.984 47.969 1.544 1 94.69 764 GLU A N 1
ATOM 6005 C CA . GLU A 1 764 ? -18.531 48 0.189 1 94.69 764 GLU A CA 1
ATOM 6006 C C . GLU A 1 764 ? -19.094 46.656 -0.22 1 94.69 764 GLU A C 1
ATOM 6008 O O . GLU A 1 764 ? -18.344 45.688 -0.367 1 94.69 764 GLU A O 1
ATOM 6013 N N . PHE A 1 765 ? -20.391 46.531 -0.361 1 95.75 765 PHE A N 1
ATOM 6014 C CA . PHE A 1 765 ? -21.016 45.344 -0.911 1 95.75 765 PHE A CA 1
ATOM 6015 C C . PHE A 1 765 ? -21.078 45.406 -2.432 1 95.75 765 PHE A C 1
ATOM 6017 O O . PHE A 1 765 ? -21.547 46.406 -2.986 1 95.75 765 PHE A O 1
ATOM 6024 N N . MET A 1 766 ? -20.562 44.375 -3.047 1 95.81 766 MET A N 1
ATOM 6025 C CA . MET A 1 766 ? -20.469 44.375 -4.504 1 95.81 766 MET A CA 1
ATOM 6026 C C . MET A 1 766 ? -21.062 43.094 -5.086 1 95.81 766 MET A C 1
ATOM 6028 O O . MET A 1 766 ? -20.828 42 -4.562 1 95.81 766 MET A O 1
ATOM 6032 N N . LEU A 1 767 ? -21.844 43.188 -6.152 1 95.62 767 LEU A N 1
ATOM 6033 C CA . LEU A 1 767 ? -22.406 42.031 -6.812 1 95.62 767 LEU A CA 1
ATOM 6034 C C . LEU A 1 767 ? -21.391 41.406 -7.762 1 95.62 767 LEU A C 1
ATOM 6036 O O . LEU A 1 767 ? -20.422 42.031 -8.156 1 95.62 767 LEU A O 1
ATOM 6040 N N . SER A 1 768 ? -21.656 40.125 -8.109 1 93.44 768 SER A N 1
ATOM 6041 C CA . SER A 1 768 ? -20.8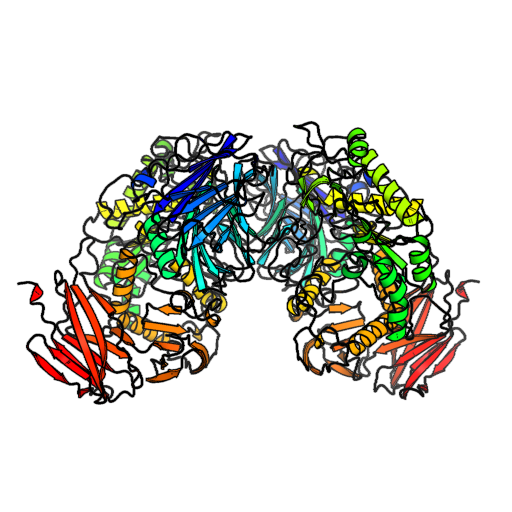12 39.375 -9.047 1 93.44 768 SER A CA 1
ATOM 6042 C C . SER A 1 768 ? -20.844 40 -10.43 1 93.44 768 SER A C 1
ATOM 6044 O O . SER A 1 768 ? -21.688 40.844 -10.719 1 93.44 768 SER A O 1
ATOM 6046 N N . LEU A 1 769 ? -19.953 39.562 -11.242 1 93.38 769 LEU A N 1
ATOM 6047 C CA . LEU A 1 769 ? -19.906 40.031 -12.625 1 93.38 769 LEU A CA 1
ATOM 6048 C C . LEU A 1 769 ? -21.219 39.75 -13.336 1 93.38 769 LEU A C 1
ATOM 6050 O O . LEU A 1 769 ? -21.844 38.688 -13.125 1 93.38 769 LEU A O 1
ATOM 6054 N N . ASN A 1 770 ? -21.656 40.688 -14.133 1 90.81 770 ASN A N 1
ATOM 6055 C CA . ASN A 1 770 ? -22.812 40.594 -15.016 1 90.81 770 ASN A CA 1
ATOM 6056 C C . ASN A 1 770 ? -24.125 40.594 -14.242 1 90.81 770 ASN A C 1
ATOM 6058 O O . ASN A 1 770 ? -25.172 40.281 -14.781 1 90.81 770 ASN A O 1
ATOM 6062 N N . ASP A 1 771 ? -24.078 40.875 -12.945 1 93.62 771 ASP A N 1
ATOM 6063 C CA . ASP A 1 771 ? -25.281 41.125 -12.164 1 93.62 771 ASP A CA 1
ATOM 6064 C C . ASP A 1 771 ? -25.562 42.594 -12.047 1 93.62 771 ASP A C 1
ATOM 6066 O O . ASP A 1 771 ? -24.828 43.344 -11.367 1 93.62 771 ASP A O 1
ATOM 6070 N N . GLN A 1 772 ? -26.656 43.031 -12.617 1 92 772 GLN A N 1
ATOM 6071 C CA . GLN A 1 772 ? -26.953 44.438 -12.672 1 92 772 GLN A CA 1
ATOM 6072 C C . GLN A 1 772 ? -28.094 44.812 -11.727 1 92 772 GLN A C 1
ATOM 6074 O O . GLN A 1 772 ? -28.547 45.969 -11.711 1 92 772 GLN A O 1
ATOM 6079 N N . ARG A 1 773 ? -28.422 43.844 -10.883 1 93.5 773 ARG A N 1
ATOM 6080 C CA . ARG A 1 773 ? -29.469 44.125 -9.922 1 93.5 773 ARG A CA 1
ATOM 6081 C C . ARG A 1 773 ? -29 45.125 -8.867 1 93.5 773 ARG A C 1
ATOM 6083 O O . ARG A 1 773 ? -27.797 45.312 -8.68 1 93.5 773 ARG A O 1
ATOM 6090 N N . CYS A 1 774 ? -30.016 45.75 -8.211 1 94.44 774 CYS A N 1
ATOM 6091 C CA . CYS A 1 774 ? -29.688 46.75 -7.191 1 94.44 774 CYS A CA 1
ATOM 6092 C C . CYS A 1 774 ? -29.516 46.094 -5.824 1 94.44 774 CYS A C 1
ATOM 6094 O O . CYS A 1 774 ? -30.328 45.25 -5.426 1 94.44 774 CYS A O 1
ATOM 6096 N N . ILE A 1 775 ? -28.453 46.531 -5.137 1 95.75 775 ILE A N 1
ATOM 6097 C CA . ILE A 1 775 ? -28.281 46.156 -3.738 1 95.75 775 ILE A CA 1
ATOM 6098 C C . ILE A 1 775 ? -29 47.125 -2.838 1 95.75 775 ILE A C 1
ATOM 6100 O O . ILE A 1 775 ? -28.859 48.344 -3.004 1 95.75 775 ILE A O 1
ATOM 6104 N N . VAL A 1 776 ? -29.75 46.594 -1.925 1 94.31 776 VAL A N 1
ATOM 6105 C CA . VAL A 1 776 ? -30.438 47.438 -0.961 1 94.31 776 VAL A CA 1
ATOM 6106 C C . VAL A 1 776 ? -30.062 47.031 0.459 1 94.31 776 VAL A C 1
ATOM 6108 O O . VAL A 1 776 ? -30.016 45.844 0.764 1 94.31 776 VAL A O 1
ATOM 6111 N N . THR A 1 777 ? -29.734 47.969 1.244 1 91.12 777 THR A N 1
ATOM 6112 C CA . THR A 1 777 ? -29.469 47.688 2.654 1 91.12 777 THR A CA 1
ATOM 6113 C C . THR A 1 777 ? -30.016 48.812 3.529 1 91.12 777 THR A C 1
ATOM 6115 O O . THR A 1 777 ? -30.266 49.906 3.041 1 91.12 777 THR A O 1
ATOM 6118 N N . THR A 1 778 ? -30.406 48.406 4.738 1 81.75 778 THR A N 1
ATOM 6119 C CA . THR A 1 778 ? -30.922 49.406 5.676 1 81.75 778 THR A CA 1
ATOM 6120 C C . THR A 1 778 ? -29.922 49.625 6.809 1 81.75 778 THR A C 1
ATOM 6122 O O . THR A 1 778 ? -29.516 48.688 7.48 1 81.75 778 THR A O 1
ATOM 6125 N N . GLU A 1 779 ? -29.562 50.844 6.949 1 75.31 779 GLU A N 1
ATOM 6126 C CA . GLU A 1 779 ? -28.672 51.219 8.039 1 75.31 779 GLU A CA 1
ATOM 6127 C C . GLU A 1 779 ? -29.375 51.125 9.391 1 75.31 779 GLU A C 1
ATOM 6129 O O . GLU A 1 779 ? -30.594 51.031 9.453 1 75.31 779 GLU A O 1
ATOM 6134 N N . THR A 1 780 ? -28.594 51.125 10.375 1 68.56 780 THR A N 1
ATOM 6135 C CA . THR A 1 780 ? -29.125 51.094 11.727 1 68.56 780 THR A CA 1
ATOM 6136 C C . THR A 1 780 ? -30.062 52.281 11.969 1 68.56 780 THR A C 1
ATOM 6138 O O . THR A 1 780 ? -31 52.188 12.75 1 68.56 780 THR A O 1
ATOM 6141 N N . ASN A 1 781 ? -29.766 53.406 11.305 1 66.5 781 ASN A N 1
ATOM 6142 C CA . ASN A 1 781 ? -30.562 54.594 11.516 1 66.5 781 ASN A CA 1
ATOM 6143 C C . ASN A 1 781 ? -31.844 54.594 10.672 1 66.5 781 ASN A C 1
ATOM 6145 O O . ASN A 1 781 ? -32.625 55.531 10.703 1 66.5 781 ASN A O 1
ATOM 6149 N N . GLY A 1 782 ? -31.984 53.562 9.977 1 74.75 782 GLY A N 1
ATOM 6150 C CA . GLY A 1 782 ? -33.219 53.406 9.227 1 74.75 782 GLY A CA 1
ATOM 6151 C C . GLY A 1 782 ? -33.094 53.875 7.785 1 74.75 782 GLY A C 1
ATOM 6152 O O . GLY A 1 782 ? -34 53.656 6.977 1 74.75 782 GLY A O 1
ATOM 6153 N N . ASN A 1 783 ? -31.938 54.5 7.469 1 83.12 783 ASN A N 1
ATOM 6154 C CA . ASN A 1 783 ? -31.734 54.969 6.105 1 83.12 783 ASN A CA 1
ATOM 6155 C C . ASN A 1 783 ? -31.484 53.844 5.137 1 83.12 783 ASN A C 1
ATOM 6157 O O . ASN A 1 783 ? -30.672 52.938 5.422 1 83.12 783 ASN A O 1
ATOM 6161 N N . THR A 1 784 ? -32.219 53.906 4.09 1 89.5 784 THR A N 1
ATOM 6162 C CA . THR A 1 784 ? -32.031 52.875 3.053 1 89.5 784 THR A CA 1
ATOM 6163 C C . THR A 1 784 ? -30.953 53.281 2.07 1 89.5 784 THR A C 1
ATOM 6165 O O . THR A 1 784 ? -30.969 54.406 1.547 1 89.5 784 THR A O 1
ATOM 6168 N N . LEU A 1 785 ? -30 52.438 1.888 1 92.75 785 LEU A N 1
ATOM 6169 C CA . LEU A 1 785 ? -28.938 52.656 0.914 1 92.75 785 LEU A CA 1
ATOM 6170 C C . LEU A 1 785 ? -29.141 51.75 -0.313 1 92.75 785 LEU A C 1
ATOM 6172 O O . LEU A 1 785 ? -29.562 50.625 -0.191 1 92.75 785 LEU A O 1
ATOM 6176 N N . ARG A 1 786 ? -28.812 52.312 -1.493 1 93.38 786 ARG A N 1
ATOM 6177 C CA . ARG A 1 786 ? -28.953 51.594 -2.762 1 93.38 786 ARG A CA 1
ATOM 6178 C C . ARG A 1 786 ? -27.656 51.656 -3.557 1 93.38 786 ARG A C 1
ATOM 6180 O O . ARG A 1 786 ? -26.922 52.625 -3.504 1 93.38 786 ARG A O 1
ATOM 6187 N N . SER A 1 787 ? -27.5 50.625 -4.285 1 93 787 SER A N 1
ATOM 6188 C CA . SER A 1 787 ? -26.25 50.5 -5.02 1 93 787 SER A CA 1
ATOM 6189 C C . SER A 1 787 ? -26.25 51.375 -6.273 1 93 787 SER A C 1
ATOM 6191 O O . SER A 1 787 ? -27.312 51.781 -6.734 1 93 787 SER A O 1
ATOM 6193 N N . SER A 1 788 ? -25.016 51.688 -6.754 1 93.06 788 SER A N 1
ATOM 6194 C CA . SER A 1 788 ? -24.734 52.312 -8.039 1 93.06 788 SER A CA 1
ATOM 6195 C C . SER A 1 788 ? -23.578 51.625 -8.766 1 93.06 788 SER A C 1
ATOM 6197 O O . SER A 1 788 ? -22.766 50.969 -8.133 1 93.06 788 SER A O 1
ATOM 6199 N N . PRO A 1 789 ? -23.516 51.656 -10.07 1 92.56 789 PRO A N 1
ATOM 6200 C CA . PRO A 1 789 ? -22.406 51.062 -10.797 1 92.56 789 PRO A CA 1
ATOM 6201 C C . PRO A 1 789 ? -21.047 51.688 -10.461 1 92.56 789 PRO A C 1
ATOM 6203 O O . PRO A 1 789 ? -20.922 52.906 -10.453 1 92.56 789 PRO A O 1
ATOM 6206 N N . ARG A 1 790 ? -20.172 50.844 -10.203 1 91.5 790 ARG A N 1
ATOM 6207 C CA . ARG A 1 790 ? -18.797 51.312 -9.961 1 91.5 790 ARG A CA 1
ATOM 6208 C C . ARG A 1 790 ? -18.188 51.906 -11.227 1 91.5 790 ARG A C 1
ATOM 6210 O O . ARG A 1 790 ? -18.422 51.406 -12.328 1 91.5 790 ARG A O 1
ATOM 6217 N N . GLN A 1 791 ? -17.328 52.844 -11.047 1 84.5 791 GLN A N 1
ATOM 6218 C CA . GLN A 1 791 ? -16.656 53.469 -12.18 1 84.5 791 GLN A CA 1
ATOM 6219 C C . GLN A 1 791 ? -15.57 52.562 -12.758 1 84.5 791 GLN A C 1
ATOM 6221 O O . GLN A 1 791 ? -15.328 52.562 -13.961 1 84.5 791 GLN A O 1
ATOM 6226 N N . SER A 1 792 ? -15.023 51.812 -11.906 1 82.81 792 SER A N 1
ATOM 6227 C CA . SER A 1 792 ? -13.859 51 -12.281 1 82.81 792 SER A CA 1
ATOM 6228 C C . SER A 1 792 ? -14.258 49.812 -13.148 1 82.81 792 SER A C 1
ATOM 6230 O O . SER A 1 792 ? -13.586 49.5 -14.141 1 82.81 792 SER A O 1
ATOM 6232 N N . ASP A 1 793 ? -15.336 49.188 -12.867 1 87 793 ASP A N 1
ATOM 6233 C CA . ASP A 1 793 ? -15.609 47.938 -13.586 1 87 793 ASP A CA 1
ATOM 6234 C C . ASP A 1 793 ? -17.109 47.781 -13.859 1 87 793 ASP A C 1
ATOM 6236 O O . ASP A 1 793 ? -17.531 46.75 -14.406 1 87 793 ASP A O 1
ATOM 6240 N N . GLY A 1 794 ? -17.875 48.75 -13.461 1 90.94 794 GLY A N 1
ATOM 6241 C CA . GLY A 1 794 ? -19.297 48.781 -13.789 1 90.94 794 GLY A CA 1
ATOM 6242 C C . GLY A 1 794 ? -20.125 47.906 -12.883 1 90.94 794 GLY A C 1
ATOM 6243 O O . GLY A 1 794 ? -21.359 47.844 -13.016 1 90.94 794 GLY A O 1
ATOM 6244 N N . ARG A 1 795 ? -19.562 47.219 -11.852 1 91.56 795 ARG A N 1
ATOM 6245 C CA . ARG A 1 795 ? -20.312 46.344 -10.953 1 91.56 795 ARG A CA 1
ATOM 6246 C C . ARG A 1 795 ? -21.156 47.156 -9.984 1 91.56 795 ARG A C 1
ATOM 6248 O O . ARG A 1 795 ? -20.75 48.25 -9.555 1 91.56 795 ARG A O 1
ATOM 6255 N N . GLN A 1 796 ? -22.328 46.719 -9.703 1 94.94 796 GLN A N 1
ATOM 6256 C CA . GLN A 1 796 ? -23.188 47.375 -8.719 1 94.94 796 GLN A CA 1
ATOM 6257 C C . GLN A 1 796 ? -22.594 47.25 -7.316 1 94.94 796 GLN A C 1
ATOM 6259 O O . GLN A 1 796 ? -22.25 46.156 -6.863 1 94.94 796 GLN A O 1
ATOM 6264 N N . SER A 1 797 ? -22.469 48.406 -6.613 1 96.06 797 SER A N 1
ATOM 6265 C CA . SER A 1 797 ? -21.906 48.375 -5.266 1 96.06 797 SER A CA 1
ATOM 6266 C C . SER A 1 797 ? -22.531 49.438 -4.379 1 96.06 797 SER A C 1
ATOM 6268 O O . SER A 1 797 ? -23.109 50.406 -4.879 1 96.06 797 SER A O 1
ATOM 6270 N N . VAL A 1 798 ? -22.594 49.219 -3.164 1 95.38 798 VAL A N 1
ATOM 6271 C CA . VAL A 1 798 ? -23.094 50.156 -2.166 1 95.38 798 VAL A CA 1
ATOM 6272 C C . VAL A 1 798 ? -22.141 50.188 -0.975 1 95.38 798 VAL A C 1
ATOM 6274 O O . VAL A 1 798 ? -21.609 49.156 -0.566 1 95.38 798 VAL A O 1
ATOM 6277 N N . PHE A 1 799 ? -21.844 51.344 -0.498 1 93.75 799 PHE A N 1
ATOM 6278 C CA . PHE A 1 799 ? -21 51.562 0.674 1 93.75 799 PHE A CA 1
ATOM 6279 C C . PHE A 1 799 ? -21.859 51.688 1.934 1 93.75 799 PHE A C 1
ATOM 6281 O O . PHE A 1 799 ? -22.734 52.531 2.01 1 93.75 799 PHE A O 1
ATOM 6288 N N . VAL A 1 800 ? -21.625 50.875 2.84 1 93.06 800 VAL A N 1
ATOM 6289 C CA . VAL A 1 800 ? -22.375 50.844 4.09 1 93.06 800 VAL A CA 1
ATOM 6290 C C . VAL A 1 800 ? -21.453 51.219 5.254 1 93.06 800 VAL A C 1
ATOM 6292 O O . VAL A 1 800 ? -20.531 50.469 5.578 1 93.06 800 VAL A O 1
ATOM 6295 N N . PRO A 1 801 ? -21.734 52.312 5.949 1 89.88 801 PRO A N 1
ATOM 6296 C CA . PRO A 1 801 ? -20.922 52.656 7.117 1 89.88 801 PRO A CA 1
ATOM 6297 C C . PRO A 1 801 ? -21.141 51.688 8.289 1 89.88 801 PRO A C 1
ATOM 6299 O O . PRO A 1 801 ? -22.266 51.25 8.539 1 89.88 801 PRO A O 1
ATOM 6302 N N . LEU A 1 802 ? -20.031 51.312 8.898 1 87.31 802 LEU A N 1
ATOM 6303 C CA . LEU A 1 802 ? -20.109 50.469 10.102 1 87.31 802 LEU A CA 1
ATOM 6304 C C . LEU A 1 802 ? -20.359 51.344 11.336 1 87.31 802 LEU A C 1
ATOM 6306 O O . LEU A 1 802 ? -19.734 52.375 11.5 1 87.31 802 LEU A O 1
ATOM 6310 N N . GLU A 1 803 ? -21.406 51.062 12.039 1 77 803 GLU A N 1
ATOM 6311 C CA . GLU A 1 803 ? -21.688 51.75 13.297 1 77 803 GLU A CA 1
ATOM 6312 C C . GLU A 1 803 ? -21.141 50.969 14.484 1 77 803 GLU A C 1
ATOM 6314 O O . GLU A 1 803 ? -21.469 49.781 14.664 1 77 803 GLU A O 1
ATOM 6319 N N . PHE A 1 804 ? -20.156 51.469 15.125 1 69.62 804 PHE A N 1
ATOM 6320 C CA . PHE A 1 804 ? -19.516 50.812 16.25 1 69.62 804 PHE A CA 1
ATOM 6321 C C . PHE A 1 804 ? -20.234 51.156 17.562 1 69.62 804 PHE A C 1
ATOM 6323 O O . PHE A 1 804 ? -19.688 50.938 18.641 1 69.62 804 PHE A O 1
ATOM 6330 N N . SER A 1 805 ? -21.406 51.656 17.594 1 58.72 805 SER A N 1
ATOM 6331 C CA . SER A 1 805 ? -22.094 52.125 18.797 1 58.72 805 SER A CA 1
ATOM 6332 C C . SER A 1 805 ? -22.312 50.969 19.781 1 58.72 805 SER A C 1
ATOM 6334 O O . SER A 1 805 ? -22.859 51.156 20.859 1 58.72 805 SER A O 1
ATOM 6336 N N . CYS A 1 806 ? -22.078 49.719 19.422 1 46.91 806 CYS A N 1
ATOM 6337 C CA . CYS A 1 806 ? -22.25 48.781 20.531 1 46.91 806 CYS A CA 1
ATOM 6338 C C . CYS A 1 806 ? -21.281 49.125 21.656 1 46.91 806 CYS A C 1
ATOM 6340 O O . CYS A 1 806 ? -21.219 48.406 22.656 1 46.91 806 CYS A O 1
ATOM 6342 N N . LEU A 1 807 ? -20.344 49.812 21.547 1 41 807 LEU A N 1
ATOM 6343 C CA . LEU A 1 807 ? -19.391 50.188 22.594 1 41 807 LEU A CA 1
ATOM 6344 C C . LEU A 1 807 ? -20.062 51.094 23.641 1 41 807 LEU A C 1
ATOM 6346 O O . LEU A 1 807 ? -19.484 51.344 24.703 1 41 807 LEU A O 1
ATOM 6350 N N . SER A 1 808 ? -21 51.938 23.328 1 33.22 808 SER A N 1
ATOM 6351 C CA . SER A 1 808 ? -21.484 52.688 24.484 1 33.22 808 SER A CA 1
ATOM 6352 C C . SER A 1 808 ? -22.406 51.844 25.344 1 33.22 808 SER A C 1
ATOM 6354 O O . SER A 1 808 ? -23.203 51.062 24.828 1 33.22 808 SER A O 1
ATOM 6356 N N . MET B 1 1 ? 10.211 -2.986 18.391 1 86.69 1 MET B N 1
ATOM 6357 C CA . MET B 1 1 ? 11.406 -3.096 17.562 1 86.69 1 MET B CA 1
ATOM 6358 C C . MET B 1 1 ? 12.648 -2.693 18.359 1 86.69 1 MET B C 1
ATOM 6360 O O . MET B 1 1 ? 12.617 -1.734 19.125 1 86.69 1 MET B O 1
ATOM 6364 N N . ARG B 1 2 ? 13.695 -3.479 18.344 1 91.44 2 ARG B N 1
ATOM 6365 C CA . ARG B 1 2 ? 15.031 -3.207 18.875 1 91.44 2 ARG B CA 1
ATOM 6366 C C . ARG B 1 2 ? 16.094 -3.471 17.828 1 91.44 2 ARG B C 1
ATOM 6368 O O . ARG B 1 2 ? 16.75 -4.523 17.828 1 91.44 2 ARG B O 1
ATOM 6375 N N . LEU B 1 3 ? 16.312 -2.516 16.984 1 93.31 3 LEU B N 1
ATOM 6376 C CA . LEU B 1 3 ? 17.125 -2.691 15.781 1 93.31 3 LEU B CA 1
ATOM 6377 C C . LEU B 1 3 ? 18.609 -2.465 16.094 1 93.31 3 LEU B C 1
ATOM 6379 O O . LEU B 1 3 ? 18.953 -1.566 16.859 1 93.31 3 LEU B O 1
ATOM 6383 N N . ARG B 1 4 ? 19.422 -3.336 15.578 1 93.69 4 ARG B N 1
ATOM 6384 C CA . ARG B 1 4 ? 20.875 -3.262 15.68 1 93.69 4 ARG B CA 1
ATOM 6385 C C . ARG B 1 4 ? 21.531 -3.307 14.305 1 93.69 4 ARG B C 1
ATOM 6387 O O . ARG B 1 4 ? 21.078 -4.047 13.422 1 93.69 4 ARG B O 1
ATOM 6394 N N . ILE B 1 5 ? 22.5 -2.506 14.117 1 93.69 5 ILE B N 1
ATOM 6395 C CA . ILE B 1 5 ? 23.328 -2.521 12.914 1 93.69 5 ILE B CA 1
ATOM 6396 C C . ILE B 1 5 ? 24.734 -2.963 13.281 1 93.69 5 ILE B C 1
ATOM 6398 O O . ILE B 1 5 ? 25.484 -2.225 13.938 1 93.69 5 ILE B O 1
ATOM 6402 N N . PRO B 1 6 ? 25.125 -4.102 12.797 1 95.38 6 PRO B N 1
ATOM 6403 C CA . PRO B 1 6 ? 26.484 -4.555 13.117 1 95.38 6 PRO B CA 1
ATOM 6404 C C . PRO B 1 6 ? 27.562 -3.615 12.586 1 95.38 6 PRO B C 1
ATOM 6406 O O . PRO B 1 6 ? 27.422 -3.09 11.477 1 95.38 6 PRO B O 1
ATOM 6409 N N . GLN B 1 7 ? 28.656 -3.482 13.352 1 93.44 7 GLN B N 1
ATOM 6410 C CA . GLN B 1 7 ? 29.781 -2.623 12.992 1 93.44 7 GLN B CA 1
ATOM 6411 C C . GLN B 1 7 ? 31.109 -3.312 13.266 1 93.44 7 GLN B C 1
ATOM 6413 O O . GLN B 1 7 ? 31.141 -4.391 13.867 1 93.44 7 GLN B O 1
ATOM 6418 N N . ASN B 1 8 ? 32.219 -2.686 12.742 1 95.38 8 ASN B N 1
ATOM 6419 C CA . ASN B 1 8 ? 33.594 -3.15 12.938 1 95.38 8 ASN B CA 1
ATOM 6420 C C . ASN B 1 8 ? 33.781 -4.547 12.367 1 95.38 8 ASN B C 1
ATOM 6422 O O . ASN B 1 8 ? 34.25 -5.445 13.062 1 95.38 8 ASN B O 1
ATOM 6426 N N . PHE B 1 9 ? 33.438 -4.719 11.172 1 96 9 PHE B N 1
ATOM 6427 C CA . PHE B 1 9 ? 33.594 -5.984 10.477 1 96 9 PHE B CA 1
ATOM 6428 C C . PHE B 1 9 ? 35.062 -6.23 10.164 1 96 9 PHE B C 1
ATOM 6430 O O . PHE B 1 9 ? 35.812 -5.297 9.828 1 96 9 PHE B O 1
ATOM 6437 N N . GLN B 1 10 ? 35.5 -7.504 10.234 1 93.5 10 GLN B N 1
ATOM 6438 C CA . GLN B 1 10 ? 36.844 -7.969 9.844 1 93.5 10 GLN B CA 1
ATOM 6439 C C . GLN B 1 10 ? 36.75 -9.297 9.094 1 93.5 10 GLN B C 1
ATOM 6441 O O . GLN B 1 10 ? 35.812 -10.086 9.312 1 93.5 10 GLN B O 1
ATOM 6446 N N . VAL B 1 11 ? 37.656 -9.461 8.164 1 92.88 11 VAL B N 1
ATOM 6447 C CA . VAL B 1 11 ? 37.75 -10.734 7.465 1 92.88 11 VAL B CA 1
ATOM 6448 C C . VAL B 1 11 ? 38.25 -11.82 8.43 1 92.88 11 VAL B C 1
ATOM 6450 O O . VAL B 1 11 ? 39.219 -11.617 9.156 1 92.88 11 VAL B O 1
ATOM 6453 N N . VAL B 1 12 ? 37.5 -12.891 8.367 1 89 12 VAL B N 1
ATOM 6454 C CA . VAL B 1 12 ? 37.906 -14.016 9.211 1 89 12 VAL B CA 1
ATOM 6455 C C . VAL B 1 12 ? 38.906 -14.883 8.484 1 89 12 VAL B C 1
ATOM 6457 O O . VAL B 1 12 ? 38.812 -15.102 7.277 1 89 12 VAL B O 1
ATOM 6460 N N . ASP B 1 13 ? 40.094 -15.297 8.945 1 70.62 13 ASP B N 1
ATOM 6461 C CA . ASP B 1 13 ? 41.281 -15.891 8.383 1 70.62 13 ASP B CA 1
ATOM 6462 C C . ASP B 1 13 ? 41 -17.25 7.746 1 70.62 13 ASP B C 1
ATOM 6464 O O . ASP B 1 13 ? 41.812 -17.797 7.023 1 70.62 13 ASP B O 1
ATOM 6468 N N . ASN B 1 14 ? 39.844 -17.875 7.906 1 61.31 14 ASN B N 1
ATOM 6469 C CA . ASN B 1 14 ? 39.844 -19.281 7.508 1 61.31 14 ASN B CA 1
ATOM 6470 C C . ASN B 1 14 ? 39.531 -19.438 6.023 1 61.31 14 ASN B C 1
ATOM 6472 O O . ASN B 1 14 ? 38.906 -20.422 5.617 1 61.31 14 ASN B O 1
ATOM 6476 N N . GLY B 1 15 ? 40.031 -18.578 5.09 1 63.5 15 GLY B N 1
ATOM 6477 C CA . GLY B 1 15 ? 39.875 -18.781 3.654 1 63.5 15 GLY B CA 1
ATOM 6478 C C . GLY B 1 15 ? 38.844 -17.859 3.025 1 63.5 15 GLY B C 1
ATOM 6479 O O . GLY B 1 15 ? 37.969 -17.328 3.719 1 63.5 15 GLY B O 1
ATOM 6480 N N . LEU B 1 16 ? 39.219 -17.562 1.792 1 66.12 16 LEU B N 1
ATOM 6481 C CA . LEU B 1 16 ? 38.469 -16.594 1 1 66.12 16 LEU B CA 1
ATOM 6482 C C . LEU B 1 16 ? 37.375 -17.281 0.207 1 66.12 16 LEU B C 1
ATOM 6484 O O . LEU B 1 16 ? 36.594 -16.609 -0.489 1 66.12 16 LEU B O 1
ATOM 6488 N N . GLN B 1 17 ? 37.25 -18.562 0.387 1 78.5 17 GLN B N 1
ATOM 6489 C CA . GLN B 1 17 ? 36.156 -19.281 -0.26 1 78.5 17 GLN B CA 1
ATOM 6490 C C . GLN B 1 17 ? 35.5 -20.25 0.704 1 78.5 17 GLN B C 1
ATOM 6492 O O . GLN B 1 17 ? 35.938 -21.391 0.842 1 78.5 17 GLN B O 1
ATOM 6497 N N . PRO B 1 18 ? 34.406 -19.875 1.316 1 91.5 18 PRO B N 1
ATOM 6498 C CA . PRO B 1 18 ? 33.719 -18.594 1.171 1 91.5 18 PRO B CA 1
ATOM 6499 C C . PRO B 1 18 ? 34.406 -17.484 1.976 1 91.5 18 PRO B C 1
ATOM 6501 O O . PRO B 1 18 ? 35.188 -17.766 2.875 1 91.5 18 PRO B O 1
ATOM 6504 N N . LEU B 1 19 ? 34.219 -16.266 1.529 1 94.62 19 LEU B N 1
ATOM 6505 C CA . LEU B 1 19 ? 34.656 -15.133 2.332 1 94.62 19 LEU B CA 1
ATOM 6506 C C . LEU B 1 19 ? 33.812 -15 3.588 1 94.62 19 LEU B C 1
ATOM 6508 O O . LEU B 1 19 ? 32.562 -15.023 3.516 1 94.62 19 LEU B O 1
ATOM 6512 N N . ARG B 1 20 ? 34.438 -14.922 4.73 1 95.56 20 ARG B N 1
ATOM 6513 C CA . ARG B 1 20 ? 33.75 -14.773 6.012 1 95.56 20 ARG B CA 1
ATOM 6514 C C . ARG B 1 20 ? 34.156 -13.477 6.699 1 95.56 20 ARG B C 1
ATOM 6516 O O . ARG B 1 20 ? 35.344 -13.164 6.785 1 95.56 20 ARG B O 1
ATOM 6523 N N . LEU B 1 21 ? 33.156 -12.742 7.07 1 96.38 21 LEU B N 1
ATOM 6524 C CA . LEU B 1 21 ? 33.375 -11.492 7.797 1 96.38 21 LEU B CA 1
ATOM 6525 C C . LEU B 1 21 ? 32.656 -11.516 9.141 1 96.38 21 LEU B C 1
ATOM 6527 O O . LEU B 1 21 ? 31.531 -12.016 9.242 1 96.38 21 LEU B O 1
ATOM 6531 N N . SER B 1 22 ? 33.25 -11.102 10.172 1 95.94 22 SER B N 1
ATOM 6532 C CA . SER B 1 22 ? 32.656 -11.023 11.492 1 95.94 22 SER B CA 1
ATOM 6533 C C . SER B 1 22 ? 32.656 -9.594 12.031 1 95.94 22 SER B C 1
ATOM 6535 O O . SER B 1 22 ? 33.656 -8.867 11.844 1 95.94 22 SER B O 1
ATOM 6537 N N . SER B 1 23 ? 31.578 -9.211 12.641 1 96.62 23 SER B N 1
ATOM 6538 C CA . SER B 1 23 ? 31.469 -7.875 13.219 1 96.62 23 SER B CA 1
ATOM 6539 C C . SER B 1 23 ? 31.922 -7.871 14.68 1 96.62 23 SER B C 1
ATOM 6541 O O . SER B 1 23 ? 32.156 -8.93 15.266 1 96.62 23 SER B O 1
ATOM 6543 N N . GLY B 1 24 ? 32.031 -6.695 15.266 1 94.62 24 GLY B N 1
ATOM 6544 C CA . GLY B 1 24 ? 32.438 -6.547 16.656 1 94.62 24 GLY B CA 1
ATOM 6545 C C . GLY B 1 24 ? 31.453 -7.176 17.625 1 94.62 24 GLY B C 1
ATOM 6546 O O . GLY B 1 24 ? 31.844 -7.672 18.688 1 94.62 24 GLY B O 1
ATOM 6547 N N . ASP B 1 25 ? 30.188 -7.188 17.297 1 92.44 25 ASP B N 1
ATOM 6548 C CA . ASP B 1 25 ? 29.172 -7.707 18.203 1 92.44 25 ASP B CA 1
ATOM 6549 C C . ASP B 1 25 ? 28.953 -9.203 17.984 1 92.44 25 ASP B C 1
ATOM 6551 O O . ASP B 1 25 ? 28.156 -9.828 18.688 1 92.44 25 ASP B O 1
ATOM 6555 N N . GLY B 1 26 ? 29.547 -9.719 16.953 1 94 26 GLY B N 1
ATOM 6556 C CA . GLY B 1 26 ? 29.484 -11.156 16.781 1 94 26 GLY B CA 1
ATOM 6557 C C . GLY B 1 26 ? 28.656 -11.57 15.578 1 94 26 GLY B C 1
ATOM 6558 O O . GLY B 1 26 ? 28.422 -12.766 15.352 1 94 26 GLY B O 1
ATOM 6559 N N . SER B 1 27 ? 28.219 -10.688 14.773 1 95.94 27 SER B N 1
ATOM 6560 C CA . SER B 1 27 ? 27.531 -11.039 13.531 1 95.94 27 SER B CA 1
ATOM 6561 C C . SER B 1 27 ? 28.5 -11.664 12.531 1 95.94 27 SER B C 1
ATOM 6563 O O . SER B 1 27 ? 29.672 -11.273 12.461 1 95.94 27 SER B O 1
ATOM 6565 N N . LEU B 1 28 ? 28.031 -12.617 11.836 1 96.06 28 LEU B N 1
ATOM 6566 C CA . LEU B 1 28 ? 28.812 -13.25 10.773 1 96.06 28 LEU B CA 1
ATOM 6567 C C . LEU B 1 28 ? 28.156 -13.031 9.414 1 96.06 28 LEU B C 1
ATOM 6569 O O . LEU B 1 28 ? 26.938 -13.219 9.266 1 96.06 28 LEU B O 1
ATOM 6573 N N . VAL B 1 29 ? 28.891 -12.578 8.438 1 97.12 29 VAL B N 1
ATOM 6574 C CA . VAL B 1 29 ? 28.453 -12.5 7.051 1 97.12 29 VAL B CA 1
ATOM 6575 C C . VAL B 1 29 ? 29.328 -13.383 6.18 1 97.12 29 VAL B C 1
ATOM 6577 O O . VAL B 1 29 ? 30.562 -13.289 6.227 1 97.12 29 VAL B O 1
ATOM 6580 N N . VAL B 1 30 ? 28.734 -14.258 5.434 1 96.31 30 VAL B N 1
ATOM 6581 C CA . VAL B 1 30 ? 29.453 -15.195 4.578 1 96.31 30 VAL B CA 1
ATOM 6582 C C . VAL B 1 30 ? 29.109 -14.93 3.113 1 96.31 30 VAL B C 1
ATOM 6584 O O . VAL B 1 30 ? 27.922 -14.891 2.748 1 96.31 30 VAL B O 1
ATOM 6587 N N . VAL B 1 31 ? 30.062 -14.727 2.242 1 96.94 31 VAL B N 1
ATOM 6588 C CA . VAL B 1 31 ? 29.891 -14.516 0.808 1 96.94 31 VAL B CA 1
ATOM 6589 C C . VAL B 1 31 ? 30.453 -15.719 0.045 1 96.94 31 VAL B C 1
ATOM 6591 O O . VAL B 1 31 ? 31.641 -16 0.096 1 96.94 31 VAL B O 1
ATOM 6594 N N . HIS B 1 32 ? 29.609 -16.391 -0.643 1 96.44 32 HIS B N 1
ATOM 6595 C CA . HIS B 1 32 ? 29.984 -17.594 -1.359 1 96.44 32 HIS B CA 1
ATOM 6596 C C . HIS B 1 32 ? 29.703 -17.469 -2.85 1 96.44 32 HIS B C 1
ATOM 6598 O O . HIS B 1 32 ? 28.531 -17.422 -3.258 1 96.44 32 HIS B O 1
ATOM 6604 N N . VAL B 1 33 ? 30.75 -17.453 -3.713 1 96.75 33 VAL B N 1
ATOM 6605 C CA . VAL B 1 33 ? 30.562 -17.5 -5.16 1 96.75 33 VAL B CA 1
ATOM 6606 C C . VAL B 1 33 ? 30.141 -18.906 -5.582 1 96.75 33 VAL B C 1
ATOM 6608 O O . VAL B 1 33 ? 30.922 -19.859 -5.453 1 96.75 33 VAL B O 1
ATOM 6611 N N . LEU B 1 34 ? 28.953 -19.047 -6.059 1 96.75 34 LEU B N 1
ATOM 6612 C CA . LEU B 1 34 ? 28.438 -20.359 -6.422 1 96.75 34 LEU B CA 1
ATOM 6613 C C . LEU B 1 34 ? 28.672 -20.656 -7.902 1 96.75 34 LEU B C 1
ATOM 6615 O O . LEU B 1 34 ? 28.906 -21.797 -8.281 1 96.75 34 LEU B O 1
ATOM 6619 N N . GLU B 1 35 ? 28.422 -19.75 -8.805 1 96.69 35 GLU B N 1
ATOM 6620 C CA . GLU B 1 35 ? 28.703 -19.719 -10.234 1 96.69 35 GLU B CA 1
ATOM 6621 C C . GLU B 1 35 ? 29.328 -18.375 -10.648 1 96.69 35 GLU B C 1
ATOM 6623 O O . GLU B 1 35 ? 29.406 -17.453 -9.836 1 96.69 35 GLU B O 1
ATOM 6628 N N . ASP B 1 36 ? 29.734 -18.234 -11.922 1 96.75 36 ASP B N 1
ATOM 6629 C CA . ASP B 1 36 ? 30.359 -17 -12.375 1 96.75 36 ASP B CA 1
ATOM 6630 C C . ASP B 1 36 ? 29.391 -15.828 -12.273 1 96.75 36 ASP B C 1
ATOM 6632 O O . ASP B 1 36 ? 29.812 -14.672 -12.164 1 96.75 36 ASP B O 1
ATOM 6636 N N . ASN B 1 37 ? 28.047 -16.078 -12.273 1 97.88 37 ASN B N 1
ATOM 6637 C CA . ASN B 1 37 ? 27.047 -15.016 -12.234 1 97.88 37 ASN B CA 1
ATOM 6638 C C . ASN B 1 37 ? 26.156 -15.125 -10.992 1 97.88 37 ASN B C 1
ATOM 6640 O O . ASN B 1 37 ? 25.109 -14.492 -10.922 1 97.88 37 ASN B O 1
ATOM 6644 N N . LEU B 1 38 ? 26.469 -15.969 -10.039 1 97.75 38 LEU B N 1
ATOM 6645 C CA . LEU B 1 38 ? 25.594 -16.266 -8.906 1 97.75 38 LEU B CA 1
ATOM 6646 C C . LEU B 1 38 ? 26.375 -16.266 -7.598 1 97.75 38 LEU B C 1
ATOM 6648 O O . LEU B 1 38 ? 27.344 -17 -7.449 1 97.75 38 LEU B O 1
ATOM 6652 N N . VAL B 1 39 ? 25.938 -15.445 -6.656 1 98.19 39 VAL B N 1
ATOM 6653 C CA . VAL B 1 39 ? 26.594 -15.305 -5.363 1 98.19 39 VAL B CA 1
ATOM 6654 C C . VAL B 1 39 ? 25.578 -15.484 -4.242 1 98.19 39 VAL B C 1
ATOM 6656 O O . VAL B 1 39 ? 24.5 -14.898 -4.281 1 98.19 39 VAL B O 1
ATOM 6659 N N . ARG B 1 40 ? 25.875 -16.328 -3.256 1 98 40 ARG B N 1
ATOM 6660 C CA . ARG B 1 40 ? 25.078 -16.516 -2.045 1 98 40 ARG B CA 1
ATOM 6661 C C . ARG B 1 40 ? 25.672 -15.734 -0.878 1 98 40 ARG B C 1
ATOM 6663 O O . ARG B 1 40 ? 26.875 -15.742 -0.664 1 98 40 ARG B O 1
ATOM 6670 N N . VAL B 1 41 ? 24.844 -14.953 -0.164 1 98.31 41 VAL B N 1
ATOM 6671 C CA . VAL B 1 41 ? 25.266 -14.195 1.007 1 98.31 41 VAL B CA 1
ATOM 6672 C C . VAL B 1 41 ? 24.406 -14.586 2.211 1 98.31 41 VAL B C 1
ATOM 6674 O O . VAL B 1 41 ? 23.188 -14.656 2.113 1 98.31 41 VAL B O 1
ATOM 6677 N N . GLN B 1 42 ? 25.031 -14.891 3.32 1 97.31 42 GLN B N 1
ATOM 6678 C CA . GLN B 1 42 ? 24.359 -15.18 4.578 1 97.31 42 GLN B CA 1
ATOM 6679 C C . GLN B 1 42 ? 24.719 -14.148 5.645 1 97.31 42 GLN B C 1
ATOM 6681 O O . GLN B 1 42 ? 25.859 -13.703 5.723 1 97.31 42 GLN B O 1
ATOM 6686 N N . HIS B 1 43 ? 23.781 -13.617 6.359 1 97.88 43 HIS B N 1
ATOM 6687 C CA . HIS B 1 43 ? 23.984 -12.82 7.57 1 97.88 43 HIS B CA 1
ATOM 6688 C C . HIS B 1 43 ? 23.422 -13.539 8.789 1 97.88 43 HIS B C 1
ATOM 6690 O O . HIS B 1 43 ? 22.219 -13.781 8.875 1 97.88 43 HIS B O 1
ATOM 6696 N N . ILE B 1 44 ? 24.219 -13.906 9.719 1 96.62 44 ILE B N 1
ATOM 6697 C CA . ILE B 1 44 ? 23.875 -14.586 10.961 1 96.62 44 ILE B CA 1
ATOM 6698 C C . ILE B 1 44 ? 24.141 -13.664 12.148 1 96.62 44 ILE B C 1
ATOM 6700 O O . ILE B 1 44 ? 25.281 -13.547 12.609 1 96.62 44 ILE B O 1
ATOM 6704 N N . PRO B 1 45 ? 23.078 -13.031 12.664 1 96.69 45 PRO B N 1
ATOM 6705 C CA . PRO B 1 45 ? 23.25 -12.172 13.844 1 96.69 45 PRO B CA 1
ATOM 6706 C C . PRO B 1 45 ? 23.781 -12.945 15.055 1 96.69 45 PRO B C 1
ATOM 6708 O O . PRO B 1 45 ? 23.766 -14.18 15.055 1 96.69 45 PRO B O 1
ATOM 6711 N N . PRO B 1 46 ? 24.281 -12.203 16.078 1 94.88 46 PRO B N 1
ATOM 6712 C CA . PRO B 1 46 ? 24.812 -12.867 17.266 1 94.88 46 PRO B CA 1
ATOM 6713 C C . PRO B 1 46 ? 23.766 -13.742 17.969 1 94.88 46 PRO B C 1
ATOM 6715 O O . PRO B 1 46 ? 22.609 -13.336 18.125 1 94.88 46 PRO B O 1
ATOM 6718 N N . ASN B 1 47 ? 24.141 -14.875 18.328 1 89.75 47 ASN B N 1
ATOM 6719 C CA . ASN B 1 47 ? 23.344 -15.812 19.109 1 89.75 47 ASN B CA 1
ATOM 6720 C C . ASN B 1 47 ? 22.109 -16.297 18.344 1 89.75 47 ASN B C 1
ATOM 6722 O O . ASN B 1 47 ? 21.078 -16.594 18.938 1 89.75 47 ASN B O 1
ATOM 6726 N N . LYS B 1 48 ? 22.156 -16.156 17.078 1 90.94 48 LYS B N 1
ATOM 6727 C CA . LYS B 1 48 ? 21.094 -16.719 16.234 1 90.94 48 LYS B CA 1
ATOM 6728 C C . LYS B 1 48 ? 21.625 -17.875 15.391 1 90.94 48 LYS B C 1
ATOM 6730 O O . LYS B 1 48 ? 22.812 -17.906 15.031 1 90.94 48 LYS B O 1
ATOM 6735 N N . ASN B 1 49 ? 20.781 -18.828 15.211 1 86.12 49 ASN B N 1
ATOM 6736 C CA . ASN B 1 49 ? 21.156 -19.953 14.375 1 86.12 49 ASN B CA 1
ATOM 6737 C C . ASN B 1 49 ? 20.219 -20.078 13.164 1 86.12 49 ASN B C 1
ATOM 6739 O O . ASN B 1 49 ? 19 -19.953 13.297 1 86.12 49 ASN B O 1
ATOM 6743 N N . PRO B 1 50 ? 20.875 -20.281 12.047 1 87.88 50 PRO B N 1
ATOM 6744 C CA . PRO B 1 50 ? 20.016 -20.531 10.891 1 87.88 50 PRO B CA 1
ATOM 6745 C C . PRO B 1 50 ? 19.281 -21.859 10.984 1 87.88 50 PRO B C 1
ATOM 6747 O O . PRO B 1 50 ? 19.719 -22.766 11.695 1 87.88 50 PRO B O 1
ATOM 6750 N N . LEU B 1 51 ? 18.172 -21.906 10.227 1 88.81 51 LEU B N 1
ATOM 6751 C CA . LEU B 1 51 ? 17.578 -23.219 10.016 1 88.81 51 LEU B CA 1
ATOM 6752 C C . LEU B 1 51 ? 18.578 -24.156 9.344 1 88.81 51 LEU B C 1
ATOM 6754 O O . LEU B 1 51 ? 19.281 -23.766 8.422 1 88.81 51 LEU B O 1
ATOM 6758 N N . GLU B 1 52 ? 18.562 -25.328 9.734 1 89.38 52 GLU B N 1
ATOM 6759 C CA . GLU B 1 52 ? 19.562 -26.297 9.25 1 89.38 52 GLU B CA 1
ATOM 6760 C C . GLU B 1 52 ? 19.328 -26.641 7.785 1 89.38 52 GLU B C 1
ATOM 6762 O O . GLU B 1 52 ? 20.266 -26.906 7.047 1 89.38 52 GLU B O 1
ATOM 6767 N N . THR B 1 53 ? 18.109 -26.656 7.426 1 90.81 53 THR B N 1
ATOM 6768 C CA . THR B 1 53 ? 17.781 -27.141 6.082 1 90.81 53 THR B CA 1
ATOM 6769 C C . THR B 1 53 ? 16.984 -26.094 5.312 1 90.81 53 THR B C 1
ATOM 6771 O O . THR B 1 53 ? 16.359 -25.219 5.914 1 90.81 53 THR B O 1
ATOM 6774 N N . THR B 1 54 ? 17.109 -26.109 4.023 1 92.88 54 THR B N 1
ATOM 6775 C CA . THR B 1 54 ? 16.234 -25.406 3.105 1 92.88 54 THR B CA 1
ATOM 6776 C C . THR B 1 54 ? 15.438 -26.375 2.246 1 92.88 54 THR B C 1
ATOM 6778 O O . THR B 1 54 ? 15.953 -27.422 1.849 1 92.88 54 THR B O 1
ATOM 6781 N N . HIS B 1 55 ? 14.188 -26 2.051 1 91.5 55 HIS B N 1
ATOM 6782 C CA . HIS B 1 55 ? 13.32 -26.859 1.257 1 91.5 55 HIS B CA 1
ATOM 6783 C C . HIS B 1 55 ? 13.039 -26.25 -0.111 1 91.5 55 HIS B C 1
ATOM 6785 O O . HIS B 1 55 ? 12.594 -26.953 -1.028 1 91.5 55 HIS B O 1
ATOM 6791 N N . ALA B 1 56 ? 13.328 -25 -0.291 1 92.81 56 ALA B N 1
ATOM 6792 C CA . ALA B 1 56 ? 13.047 -24.312 -1.544 1 92.81 56 ALA B CA 1
ATOM 6793 C C . ALA B 1 56 ? 14.219 -24.422 -2.514 1 92.81 56 ALA B C 1
ATOM 6795 O O . ALA B 1 56 ? 14.016 -24.547 -3.725 1 92.81 56 ALA B O 1
ATOM 6796 N N . VAL B 1 57 ? 15.445 -24.344 -2.037 1 93 57 VAL B N 1
ATOM 6797 C CA . VAL B 1 57 ? 16.656 -24.438 -2.859 1 93 57 VAL B CA 1
ATOM 6798 C C . VAL B 1 57 ? 16.922 -25.906 -3.201 1 93 57 VAL B C 1
ATOM 6800 O O . VAL B 1 57 ? 17.156 -26.719 -2.309 1 93 57 VAL B O 1
ATOM 6803 N N . TYR B 1 58 ? 16.906 -26.125 -4.461 1 86.81 58 TYR B N 1
ATOM 6804 C CA . TYR B 1 58 ? 17.078 -27.5 -4.922 1 86.81 58 TYR B CA 1
ATOM 6805 C C . TYR B 1 58 ? 17.688 -27.531 -6.316 1 86.81 58 TYR B C 1
ATOM 6807 O O . TYR B 1 58 ? 17.062 -28.016 -7.266 1 86.81 58 TYR B O 1
ATOM 6815 N N . PRO B 1 59 ? 19.016 -27.156 -6.398 1 81.56 59 PRO B N 1
ATOM 6816 C CA . PRO B 1 59 ? 19.641 -27.109 -7.719 1 81.56 59 PRO B CA 1
ATOM 6817 C C . PRO B 1 59 ? 19.781 -28.5 -8.352 1 81.56 59 PRO B C 1
ATOM 6819 O O . PRO B 1 59 ? 20.031 -29.484 -7.648 1 81.56 59 PRO B O 1
ATOM 6822 N N . GLY B 1 60 ? 19.891 -28.578 -9.688 1 66.75 60 GLY B N 1
ATOM 6823 C CA . GLY B 1 60 ? 20.109 -29.797 -10.438 1 66.75 60 GLY B CA 1
ATOM 6824 C C . GLY B 1 60 ? 18.875 -30.672 -10.555 1 66.75 60 GLY B C 1
ATOM 6825 O O . GLY B 1 60 ? 18.953 -31.797 -11.031 1 66.75 60 GLY B O 1
ATOM 6826 N N . PHE B 1 61 ? 17.859 -30.188 -9.828 1 54.53 61 PHE B N 1
ATOM 6827 C CA . PHE B 1 61 ? 16.672 -31.047 -9.797 1 54.53 61 PHE B CA 1
ATOM 6828 C C . PHE B 1 61 ? 15.797 -30.797 -11.008 1 54.53 61 PHE B C 1
ATOM 6830 O O . PHE B 1 61 ? 15.5 -29.656 -11.344 1 54.53 61 PHE B O 1
ATOM 6837 N N . ASN B 1 62 ? 15.938 -31.641 -12.141 1 49.81 62 ASN B N 1
ATOM 6838 C CA . ASN B 1 62 ? 14.828 -31.734 -13.078 1 49.81 62 ASN B CA 1
ATOM 6839 C C . ASN B 1 62 ? 13.617 -32.406 -12.453 1 49.81 62 ASN B C 1
ATOM 6841 O O . ASN B 1 62 ? 13.75 -33.188 -11.492 1 49.81 62 ASN B O 1
ATOM 6845 N N . ALA B 1 63 ? 12.453 -31.938 -12.633 1 45.16 63 ALA B N 1
ATOM 6846 C CA . ALA B 1 63 ? 11.188 -32.469 -12.117 1 45.16 63 ALA B CA 1
ATOM 6847 C C . ALA B 1 63 ? 11.25 -34 -11.992 1 45.16 63 ALA B C 1
ATOM 6849 O O . ALA B 1 63 ? 10.305 -34.625 -11.5 1 45.16 63 ALA B O 1
ATOM 6850 N N . THR B 1 64 ? 11.938 -34.688 -12.945 1 43.88 64 THR B N 1
ATOM 6851 C CA . THR B 1 64 ? 11.719 -36.125 -12.742 1 43.88 64 THR B CA 1
ATOM 6852 C C . THR B 1 64 ? 12.211 -36.562 -11.367 1 43.88 64 THR B C 1
ATOM 6854 O O . THR B 1 64 ? 13.414 -36.719 -11.148 1 43.88 64 THR B O 1
ATOM 6857 N N . ALA B 1 65 ? 11.602 -36 -10.484 1 43.94 65 ALA B N 1
ATOM 6858 C CA . ALA B 1 65 ? 11.914 -36.25 -9.078 1 43.94 65 ALA B CA 1
ATOM 6859 C C . ALA B 1 65 ? 12.164 -37.75 -8.844 1 43.94 65 ALA B C 1
ATOM 6861 O O . ALA B 1 65 ? 11.227 -38.531 -8.883 1 43.94 65 ALA B O 1
ATOM 6862 N N . ASN B 1 66 ? 12.969 -38.312 -9.508 1 40.94 66 ASN B N 1
ATOM 6863 C CA . ASN B 1 66 ? 13.172 -39.5 -8.656 1 40.94 66 ASN B CA 1
ATOM 6864 C C . ASN B 1 66 ? 13.172 -39.125 -7.176 1 40.94 66 ASN B C 1
ATOM 6866 O O . ASN B 1 66 ? 13.32 -37.938 -6.828 1 40.94 66 ASN B O 1
ATOM 6870 N N . GLY B 1 67 ? 13.109 -40.125 -6.277 1 39.12 67 GLY B N 1
ATOM 6871 C CA . GLY B 1 67 ? 12.805 -40.281 -4.859 1 39.12 67 GLY B CA 1
ATOM 6872 C C . GLY B 1 67 ? 13.484 -39.25 -3.994 1 39.12 67 GLY B C 1
ATOM 6873 O O . GLY B 1 67 ? 13.414 -39.312 -2.766 1 39.12 67 GLY B O 1
ATOM 6874 N N . MET B 1 68 ? 14.68 -38.75 -4.266 1 43.38 68 MET B N 1
ATOM 6875 C CA . MET B 1 68 ? 15.375 -38.469 -3.012 1 43.38 68 MET B CA 1
ATOM 6876 C C . MET B 1 68 ? 14.617 -37.438 -2.197 1 43.38 68 MET B C 1
ATOM 6878 O O . MET B 1 68 ? 13.914 -36.594 -2.758 1 43.38 68 MET B O 1
ATOM 6882 N N . ASP B 1 69 ? 14.711 -37.438 -0.675 1 55.75 69 ASP B N 1
ATOM 6883 C CA . ASP B 1 69 ? 13.992 -37.156 0.569 1 55.75 69 ASP B CA 1
ATOM 6884 C C . ASP B 1 69 ? 13.672 -35.688 0.725 1 55.75 69 ASP B C 1
ATOM 6886 O O . ASP B 1 69 ? 14.43 -34.938 1.362 1 55.75 69 ASP B O 1
ATOM 6890 N N . SER B 1 70 ? 13.023 -35.031 -0.245 1 68.75 70 SER B N 1
ATOM 6891 C CA . SER B 1 70 ? 12.547 -33.625 -0.224 1 68.75 70 SER B CA 1
ATOM 6892 C C . SER B 1 70 ? 11.914 -33.281 1.122 1 68.75 70 SER B C 1
ATOM 6894 O O . SER B 1 70 ? 11.922 -32.125 1.533 1 68.75 70 SER B O 1
ATOM 6896 N N . ILE B 1 71 ? 11.531 -34.344 1.668 1 83.69 71 ILE B N 1
ATOM 6897 C CA . ILE B 1 71 ? 10.859 -34.062 2.936 1 83.69 71 ILE B CA 1
ATOM 6898 C C . ILE B 1 71 ? 11.867 -33.531 3.943 1 83.69 71 ILE B C 1
ATOM 6900 O O . ILE B 1 71 ? 11.523 -32.688 4.785 1 83.69 71 ILE B O 1
ATOM 6904 N N . HIS B 1 72 ? 13.07 -33.938 3.695 1 86.62 72 HIS B N 1
ATOM 6905 C CA . HIS B 1 72 ? 14.07 -33.5 4.676 1 86.62 72 HIS B CA 1
ATOM 6906 C C . HIS B 1 72 ? 14.734 -32.188 4.262 1 86.62 72 HIS B C 1
ATOM 6908 O O . HIS B 1 72 ? 15.391 -31.547 5.082 1 86.62 72 HIS B O 1
ATOM 6914 N N . GLY B 1 73 ? 14.539 -31.828 3.082 1 88.38 73 GLY B N 1
ATOM 6915 C CA . GLY B 1 73 ? 15.188 -30.609 2.609 1 88.38 73 GLY B CA 1
ATOM 6916 C C . GLY B 1 73 ? 16.672 -30.781 2.379 1 88.38 73 GLY B C 1
ATOM 6917 O O . GLY B 1 73 ? 17.219 -31.875 2.566 1 88.38 73 GLY B O 1
ATOM 6918 N N . LEU B 1 74 ? 17.328 -29.734 1.933 1 89.69 74 LEU B N 1
ATOM 6919 C CA . LEU B 1 74 ? 18.766 -29.688 1.732 1 89.69 74 LEU B CA 1
ATOM 6920 C C . LEU B 1 74 ? 19.453 -28.984 2.898 1 89.69 74 LEU B C 1
ATOM 6922 O O . LEU B 1 74 ? 19 -27.922 3.34 1 89.69 74 LEU B O 1
ATOM 6926 N N . GLU B 1 75 ? 20.484 -29.641 3.428 1 91.19 75 GLU B N 1
ATOM 6927 C CA . GLU B 1 75 ? 21.25 -28.953 4.461 1 91.19 75 GLU B CA 1
ATOM 6928 C C . GLU B 1 75 ? 21.844 -27.641 3.938 1 91.19 75 GLU B C 1
ATOM 6930 O O . GLU B 1 75 ? 22.531 -27.625 2.918 1 91.19 75 GLU B O 1
ATOM 6935 N N . ARG B 1 76 ? 21.625 -26.609 4.598 1 92 76 ARG B N 1
ATOM 6936 C CA . ARG B 1 76 ? 22.078 -25.297 4.152 1 92 76 ARG B CA 1
ATOM 6937 C C . ARG B 1 76 ? 23.609 -25.25 4.039 1 92 76 ARG B C 1
ATOM 6939 O O . ARG B 1 76 ? 24.141 -24.562 3.174 1 92 76 ARG B O 1
ATOM 6946 N N . SER B 1 77 ? 24.297 -25.984 4.859 1 90.81 77 SER B N 1
ATOM 6947 C CA . SER B 1 77 ? 25.75 -26.016 4.855 1 90.81 77 SER B CA 1
ATOM 6948 C C . SER B 1 77 ? 26.281 -26.781 3.652 1 90.81 77 SER B C 1
ATOM 6950 O O . SER B 1 77 ? 27.469 -26.688 3.334 1 90.81 77 SER B O 1
ATOM 6952 N N . SER B 1 78 ? 25.375 -27.422 2.926 1 89.56 78 SER B N 1
ATOM 6953 C CA . SER B 1 78 ? 25.812 -28.25 1.814 1 89.56 78 SER B CA 1
ATOM 6954 C C . SER B 1 78 ? 25.297 -27.719 0.482 1 89.56 78 SER B C 1
ATOM 6956 O O . SER B 1 78 ? 25.484 -28.359 -0.559 1 89.56 78 SER B O 1
ATOM 6958 N N . VAL B 1 79 ? 24.688 -26.609 0.515 1 90.81 79 VAL B N 1
ATOM 6959 C CA . VAL B 1 79 ? 24.094 -26.047 -0.697 1 90.81 79 VAL B CA 1
ATOM 6960 C C . VAL B 1 79 ? 25.188 -25.844 -1.753 1 90.81 79 VAL B C 1
ATOM 6962 O O . VAL B 1 79 ? 24.984 -26.156 -2.93 1 90.81 79 VAL B O 1
ATOM 6965 N N . GLN B 1 80 ? 26.359 -25.391 -1.396 1 90.31 80 GLN B N 1
ATOM 6966 C CA . GLN B 1 80 ? 27.453 -25.062 -2.309 1 90.31 80 GLN B CA 1
ATOM 6967 C C . GLN B 1 80 ? 27.938 -26.297 -3.053 1 90.31 80 GLN B C 1
ATOM 6969 O O . GLN B 1 80 ? 28.469 -26.188 -4.16 1 90.31 80 GLN B O 1
ATOM 6974 N N . CYS B 1 81 ? 27.688 -27.453 -2.496 1 90.06 81 CYS B N 1
ATOM 6975 C CA . CYS B 1 81 ? 28.156 -28.688 -3.104 1 90.06 81 CYS B CA 1
ATOM 6976 C C . CYS B 1 81 ? 27.375 -29 -4.379 1 90.06 81 CYS B C 1
ATOM 6978 O O . CYS B 1 81 ? 27.797 -29.828 -5.188 1 90.06 81 CYS B O 1
ATOM 6980 N N . ARG B 1 82 ? 26.359 -28.281 -4.566 1 89.94 82 ARG B N 1
ATOM 6981 C CA . ARG B 1 82 ? 25.5 -28.531 -5.727 1 89.94 82 ARG B CA 1
ATOM 6982 C C . ARG B 1 82 ? 25.797 -27.547 -6.852 1 89.94 82 ARG B C 1
ATOM 6984 O O . ARG B 1 82 ? 25.125 -27.547 -7.883 1 89.94 82 ARG B O 1
ATOM 6991 N N . PHE B 1 83 ? 26.75 -26.719 -6.672 1 93.44 83 PHE B N 1
ATOM 6992 C CA . PHE B 1 83 ? 27.172 -25.734 -7.652 1 93.44 83 PHE B CA 1
ATOM 6993 C C . PHE B 1 83 ? 28.656 -25.891 -7.988 1 93.44 83 PHE B C 1
ATOM 6995 O O . PHE B 1 83 ? 29.375 -26.641 -7.312 1 93.44 83 PHE B O 1
ATOM 7002 N N . ARG B 1 84 ? 29.219 -25.172 -9.07 1 93.81 84 ARG B N 1
ATOM 7003 C CA . ARG B 1 84 ? 30.625 -25.297 -9.492 1 93.81 84 ARG B CA 1
ATOM 7004 C C . ARG B 1 84 ? 31.547 -24.609 -8.492 1 93.81 84 ARG B C 1
ATOM 7006 O O . ARG B 1 84 ? 32.656 -25.078 -8.266 1 93.81 84 ARG B O 1
ATOM 7013 N N . CYS B 1 85 ? 31.141 -23.516 -7.973 1 94.94 85 CYS B N 1
ATOM 7014 C CA . CYS B 1 85 ? 31.875 -22.719 -6.996 1 94.94 85 CYS B CA 1
ATOM 7015 C C . CYS B 1 85 ? 33.25 -22.328 -7.531 1 94.94 85 CYS B C 1
ATOM 7017 O O . CYS B 1 85 ? 34.281 -22.594 -6.898 1 94.94 85 CYS B O 1
ATOM 7019 N N . PRO B 1 86 ? 33.281 -21.625 -8.602 1 94.19 86 PRO B N 1
ATOM 7020 C CA . PRO B 1 86 ? 34.594 -21.156 -9.07 1 94.19 86 PRO B CA 1
ATOM 7021 C C . PRO B 1 86 ? 35.281 -20.266 -8.055 1 94.19 86 PRO B C 1
ATOM 7023 O O . PRO B 1 86 ? 34.625 -19.469 -7.371 1 94.19 86 PRO B O 1
ATOM 7026 N N . VAL B 1 87 ? 36.594 -20.312 -7.969 1 93.31 87 VAL B N 1
ATOM 7027 C CA . VAL B 1 87 ? 37.375 -19.484 -7.055 1 93.31 87 VAL B CA 1
ATOM 7028 C C . VAL B 1 87 ? 37.531 -18.078 -7.645 1 93.31 87 VAL B C 1
ATOM 7030 O O . VAL B 1 87 ? 38.188 -17.906 -8.68 1 93.31 87 VAL B O 1
ATOM 7033 N N . PRO B 1 88 ? 36.969 -17.141 -7.004 1 93.12 88 PRO B N 1
ATOM 7034 C CA . PRO B 1 88 ? 37.188 -15.797 -7.523 1 93.12 88 PRO B CA 1
ATOM 7035 C C . PRO B 1 88 ? 38.594 -15.258 -7.262 1 93.12 88 PRO B C 1
ATOM 7037 O O . PRO B 1 88 ? 39.25 -15.711 -6.332 1 93.12 88 PRO B O 1
ATOM 7040 N N . SER B 1 89 ? 39.062 -14.344 -8.078 1 92.06 89 SER B N 1
ATOM 7041 C CA . SER B 1 89 ? 40.25 -13.562 -7.738 1 92.06 89 SER B CA 1
ATOM 7042 C C . SER B 1 89 ? 39.969 -12.547 -6.641 1 92.06 89 SER B C 1
ATOM 7044 O O . SER B 1 89 ? 38.906 -11.906 -6.656 1 92.06 89 SER B O 1
ATOM 7046 N N . VAL B 1 90 ? 40.812 -12.477 -5.676 1 91.75 90 VAL B N 1
ATOM 7047 C CA . VAL B 1 90 ? 40.625 -11.547 -4.562 1 91.75 90 VAL B CA 1
ATOM 7048 C C . VAL B 1 90 ? 41.75 -10.531 -4.527 1 91.75 90 VAL B C 1
ATOM 7050 O O . VAL B 1 90 ? 42.938 -10.906 -4.477 1 91.75 90 VAL B O 1
ATOM 7053 N N . THR B 1 91 ? 41.438 -9.312 -4.59 1 90.44 91 THR B N 1
ATOM 7054 C CA . THR B 1 91 ? 42.406 -8.234 -4.473 1 90.44 91 THR B CA 1
ATOM 7055 C C . THR B 1 91 ? 41.969 -7.207 -3.434 1 90.44 91 THR B C 1
ATOM 7057 O O . THR B 1 91 ? 40.781 -7.156 -3.07 1 90.44 91 THR B O 1
ATOM 7060 N N . THR B 1 92 ? 42.875 -6.512 -2.867 1 90 92 THR B N 1
ATOM 7061 C CA . THR B 1 92 ? 42.562 -5.406 -1.974 1 90 92 THR B CA 1
ATOM 7062 C C . THR B 1 92 ? 42.125 -4.172 -2.768 1 90 92 THR B C 1
ATOM 7064 O O . THR B 1 92 ? 42.688 -3.887 -3.826 1 90 92 THR B O 1
ATOM 7067 N N . LYS B 1 93 ? 41.156 -3.514 -2.299 1 85.94 93 LYS B N 1
ATOM 7068 C CA . LYS B 1 93 ? 40.719 -2.279 -2.953 1 85.94 93 LYS B CA 1
ATOM 7069 C C . LYS B 1 93 ? 41.781 -1.189 -2.809 1 85.94 93 LYS B C 1
ATOM 7071 O O . LYS B 1 93 ? 42.406 -1.051 -1.75 1 85.94 93 LYS B O 1
ATOM 7076 N N . PRO B 1 94 ? 42 -0.368 -3.791 1 75 94 PRO B N 1
ATOM 7077 C CA . PRO B 1 94 ? 43.062 0.632 -3.75 1 75 94 PRO B CA 1
ATOM 7078 C C . PRO B 1 94 ? 42.719 1.844 -2.893 1 75 94 PRO B C 1
ATOM 7080 O O . PRO B 1 94 ? 43.594 2.443 -2.268 1 75 94 PRO B O 1
ATOM 7083 N N . SER B 1 95 ? 41.531 2.26 -2.879 1 77.62 95 SER B N 1
ATOM 7084 C CA . SER B 1 95 ? 41.188 3.578 -2.354 1 77.62 95 SER B CA 1
ATOM 7085 C C . SER B 1 95 ? 40.375 3.471 -1.07 1 77.62 95 SER B C 1
ATOM 7087 O O . SER B 1 95 ? 40.062 4.48 -0.435 1 77.62 95 SER B O 1
ATOM 7089 N N . SER B 1 96 ? 40.031 2.256 -0.664 1 80.62 96 SER B N 1
ATOM 7090 C CA . SER B 1 96 ? 39.219 2.09 0.532 1 80.62 96 SER B CA 1
ATOM 7091 C C . SER B 1 96 ? 39.406 0.716 1.16 1 80.62 96 SER B C 1
ATOM 7093 O O . SER B 1 96 ? 39.781 -0.239 0.47 1 80.62 96 SER B O 1
ATOM 7095 N N . PRO B 1 97 ? 39.344 0.691 2.473 1 89.12 97 PRO B N 1
ATOM 7096 C CA . PRO B 1 97 ? 39.469 -0.624 3.107 1 89.12 97 PRO B CA 1
ATOM 7097 C C . PRO B 1 97 ? 38.469 -1.631 2.557 1 89.12 97 PRO B C 1
ATOM 7099 O O . PRO B 1 97 ? 37.281 -1.312 2.416 1 89.12 97 PRO B O 1
ATOM 7102 N N . GLY B 1 98 ? 38.938 -2.734 2.195 1 92.62 98 GLY B N 1
ATOM 7103 C CA . GLY B 1 98 ? 38.062 -3.766 1.7 1 92.62 98 GLY B CA 1
ATOM 7104 C C . GLY B 1 98 ? 38.688 -4.66 0.656 1 92.62 98 GLY B C 1
ATOM 7105 O O . GLY B 1 98 ? 39.938 -4.703 0.536 1 92.62 98 GLY B O 1
ATOM 7106 N N . LEU B 1 99 ? 37.906 -5.449 0.034 1 93.06 99 LEU B N 1
ATOM 7107 C CA . LEU B 1 99 ? 38.344 -6.449 -0.934 1 93.06 99 LEU B CA 1
ATOM 7108 C C . LEU B 1 99 ? 37.531 -6.359 -2.219 1 93.06 99 LEU B C 1
ATOM 7110 O O . LEU B 1 99 ? 36.469 -5.766 -2.23 1 93.06 99 LEU B O 1
ATOM 7114 N N . LEU B 1 100 ? 38.094 -6.812 -3.242 1 93.5 100 LEU B N 1
ATOM 7115 C CA . LEU B 1 100 ? 37.406 -6.996 -4.516 1 93.5 100 LEU B CA 1
ATOM 7116 C C . LEU B 1 100 ? 37.469 -8.453 -4.965 1 93.5 100 LEU B C 1
ATOM 7118 O O . LEU B 1 100 ? 38.562 -8.992 -5.156 1 93.5 100 LEU B O 1
ATOM 7122 N N . LEU B 1 101 ? 36.344 -9.109 -5.02 1 94.06 101 LEU B N 1
ATOM 7123 C CA . LEU B 1 101 ? 36.25 -10.453 -5.582 1 94.06 101 LEU B CA 1
ATOM 7124 C C . LEU B 1 101 ? 35.812 -10.398 -7.047 1 94.06 101 LEU B C 1
ATOM 7126 O O . LEU B 1 101 ? 34.875 -9.711 -7.398 1 94.06 101 LEU B O 1
ATOM 7130 N N . THR B 1 102 ? 36.5 -11.125 -7.918 1 94.94 102 THR B N 1
ATOM 7131 C CA . THR B 1 102 ? 36.219 -11.062 -9.352 1 94.94 102 THR B CA 1
ATOM 7132 C C . THR B 1 102 ? 36.031 -12.469 -9.922 1 94.94 102 THR B C 1
ATOM 7134 O O . THR B 1 102 ? 36.906 -13.336 -9.727 1 94.94 102 THR B O 1
ATOM 7137 N N . THR B 1 103 ? 34.906 -12.719 -10.5 1 94.69 103 THR B N 1
ATOM 7138 C CA . THR B 1 103 ? 34.688 -13.898 -11.328 1 94.69 103 THR B CA 1
ATOM 7139 C C . THR B 1 103 ? 34.781 -13.547 -12.812 1 94.69 103 THR B C 1
ATOM 7141 O O . THR B 1 103 ? 35.156 -12.43 -13.172 1 94.69 103 THR B O 1
ATOM 7144 N N . ASN B 1 104 ? 34.406 -14.539 -13.719 1 94.62 104 ASN B N 1
ATOM 7145 C CA . ASN B 1 104 ? 34.375 -14.258 -15.148 1 94.62 104 ASN B CA 1
ATOM 7146 C C . ASN B 1 104 ? 33.25 -13.289 -15.523 1 94.62 104 ASN B C 1
ATOM 7148 O O . ASN B 1 104 ? 33.344 -12.633 -16.562 1 94.62 104 ASN B O 1
ATOM 7152 N N . GLN B 1 105 ? 32.25 -13.109 -14.609 1 96 105 GLN B N 1
ATOM 7153 C CA . GLN B 1 105 ? 31.078 -12.328 -15.008 1 96 105 GLN B CA 1
ATOM 7154 C C . GLN B 1 105 ? 30.781 -11.234 -13.984 1 96 105 GLN B C 1
ATOM 7156 O O . GLN B 1 105 ? 30.078 -10.266 -14.289 1 96 105 GLN B O 1
ATOM 7161 N N . LEU B 1 106 ? 31.344 -11.352 -12.773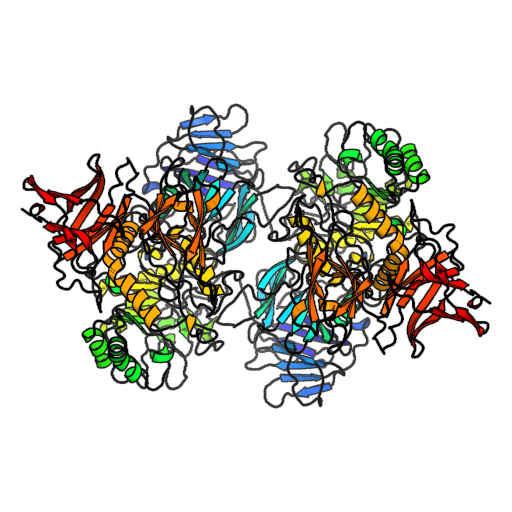 1 96.25 106 LEU B N 1
ATOM 7162 C CA . LEU B 1 106 ? 30.953 -10.43 -11.711 1 96.25 106 LEU B CA 1
ATOM 7163 C C . LEU B 1 106 ? 32.188 -9.859 -11.008 1 96.25 106 LEU B C 1
ATOM 7165 O O . LEU B 1 106 ? 33.25 -10.5 -10.969 1 96.25 106 LEU B O 1
ATOM 7169 N N . GLN B 1 107 ? 32.031 -8.703 -10.562 1 95.56 107 GLN B N 1
ATOM 7170 C CA . GLN B 1 107 ? 32.875 -8.086 -9.547 1 95.56 107 GLN B CA 1
ATOM 7171 C C . GLN B 1 107 ? 32.094 -7.797 -8.273 1 95.56 107 GLN B C 1
ATOM 7173 O O . GLN B 1 107 ? 31.047 -7.141 -8.32 1 95.56 107 GLN B O 1
ATOM 7178 N N . ILE B 1 108 ? 32.531 -8.297 -7.18 1 96.19 108 ILE B N 1
ATOM 7179 C CA . ILE B 1 108 ? 31.922 -8.039 -5.883 1 96.19 108 ILE B CA 1
ATOM 7180 C C . ILE B 1 108 ? 32.844 -7.195 -5.023 1 96.19 108 ILE B C 1
ATOM 7182 O O . ILE B 1 108 ? 33.906 -7.664 -4.613 1 96.19 108 ILE B O 1
ATOM 7186 N N . SER B 1 109 ? 32.5 -5.996 -4.801 1 95.75 109 SER B N 1
ATOM 7187 C CA . SER B 1 109 ? 33.281 -5.105 -3.947 1 95.75 109 SER B CA 1
ATOM 7188 C C . SER B 1 109 ? 32.844 -5.227 -2.488 1 95.75 109 SER B C 1
ATOM 7190 O O . SER B 1 109 ? 31.656 -5.129 -2.174 1 95.75 109 SER B O 1
ATOM 7192 N N . VAL B 1 110 ? 33.719 -5.516 -1.629 1 95.75 110 VAL B N 1
ATOM 7193 C CA . VAL B 1 110 ? 33.531 -5.547 -0.182 1 95.75 110 VAL B CA 1
ATOM 7194 C C . VAL B 1 110 ? 34.094 -4.27 0.44 1 95.75 110 VAL B C 1
ATOM 7196 O O . VAL B 1 110 ? 35.312 -4.113 0.554 1 95.75 110 VAL B O 1
ATOM 7199 N N . ASP B 1 111 ? 33.219 -3.4 0.836 1 95.69 111 ASP B N 1
ATOM 7200 C CA . ASP B 1 111 ? 33.625 -2.148 1.461 1 95.69 111 ASP B CA 1
ATOM 7201 C C . ASP B 1 111 ? 33.594 -2.252 2.982 1 95.69 111 ASP B C 1
ATOM 7203 O O . ASP B 1 111 ? 32.594 -2.684 3.553 1 95.69 111 ASP B O 1
ATOM 7207 N N . LEU B 1 112 ? 34.625 -1.899 3.658 1 95.62 112 LEU B N 1
ATOM 7208 C CA . LEU B 1 112 ? 34.719 -1.953 5.113 1 95.62 112 LEU B CA 1
ATOM 7209 C C . LEU B 1 112 ? 35.031 -0.576 5.684 1 95.62 112 LEU B C 1
ATOM 7211 O O . LEU B 1 112 ? 35.625 -0.469 6.762 1 95.62 112 LEU B O 1
ATOM 7215 N N . THR B 1 113 ? 34.688 0.43 4.945 1 91.5 113 THR B N 1
ATOM 7216 C CA . THR B 1 113 ? 34.938 1.8 5.383 1 91.5 113 THR B CA 1
ATOM 7217 C C . THR B 1 113 ? 34.281 2.068 6.727 1 91.5 113 THR B C 1
ATOM 7219 O O . THR B 1 113 ? 33.094 1.763 6.906 1 91.5 113 THR B O 1
ATOM 7222 N N . ASP B 1 114 ? 35.031 2.639 7.676 1 88.12 114 ASP B N 1
ATOM 7223 C CA . ASP B 1 114 ? 34.562 3.029 9.008 1 88.12 114 ASP B CA 1
ATOM 7224 C C . ASP B 1 114 ? 34 1.833 9.766 1 88.12 114 ASP B C 1
ATOM 7226 O O . ASP B 1 114 ? 33.062 1.983 10.562 1 88.12 114 ASP B O 1
ATOM 7230 N N . GLY B 1 115 ? 34.438 0.622 9.398 1 90.56 115 GLY B N 1
ATOM 7231 C CA . GLY B 1 115 ? 34 -0.598 10.062 1 90.56 115 GLY B CA 1
ATOM 7232 C C . GLY B 1 115 ? 32.656 -1.09 9.602 1 90.56 115 GLY B C 1
ATOM 7233 O O . GLY B 1 115 ? 32.094 -2.051 10.148 1 90.56 115 GLY B O 1
ATOM 7234 N N . ASP B 1 116 ? 32.062 -0.381 8.695 1 93.06 116 ASP B N 1
ATOM 7235 C CA . ASP B 1 116 ? 30.781 -0.781 8.102 1 93.06 116 ASP B CA 1
ATOM 7236 C C . ASP B 1 116 ? 31 -1.755 6.945 1 93.06 116 ASP B C 1
ATOM 7238 O O . ASP B 1 116 ? 31.969 -1.645 6.207 1 93.06 116 ASP B O 1
ATOM 7242 N N . LEU B 1 117 ? 30.141 -2.736 6.836 1 97 117 LEU B N 1
ATOM 7243 C CA . LEU B 1 117 ? 30.188 -3.643 5.695 1 97 117 LEU B CA 1
ATOM 7244 C C . LEU B 1 117 ? 29.141 -3.26 4.648 1 97 117 LEU B C 1
ATOM 7246 O O . LEU B 1 117 ? 27.953 -3.156 4.961 1 97 117 LEU B O 1
ATOM 7250 N N . ALA B 1 118 ? 29.516 -3.059 3.471 1 97.06 118 ALA B N 1
ATOM 7251 C CA . ALA B 1 118 ? 28.641 -2.855 2.324 1 97.06 118 ALA B CA 1
ATOM 7252 C C . ALA B 1 118 ? 29.141 -3.613 1.101 1 97.06 118 ALA B C 1
ATOM 7254 O O . ALA B 1 118 ? 30.281 -3.432 0.68 1 97.06 118 ALA B O 1
ATOM 7255 N N . LEU B 1 119 ? 28.328 -4.465 0.585 1 97.88 119 LEU B N 1
ATOM 7256 C CA . LEU B 1 119 ? 28.656 -5.199 -0.63 1 97.88 119 LEU B CA 1
ATOM 7257 C C . LEU B 1 119 ? 28.078 -4.504 -1.859 1 97.88 119 LEU B C 1
ATOM 7259 O O . LEU B 1 119 ? 27 -3.908 -1.794 1 97.88 119 LEU B O 1
ATOM 7263 N N . SER B 1 120 ? 28.797 -4.555 -2.947 1 97.19 120 SER B N 1
ATOM 7264 C CA . SER B 1 120 ? 28.328 -4.07 -4.238 1 97.19 120 SER B CA 1
ATOM 7265 C C . SER B 1 120 ? 28.625 -5.078 -5.348 1 97.19 120 SER B C 1
ATOM 7267 O O . SER B 1 120 ? 29.688 -5.699 -5.363 1 97.19 120 SER B O 1
ATOM 7269 N N . TRP B 1 121 ? 27.703 -5.285 -6.242 1 97.56 121 TRP B N 1
ATOM 7270 C CA . TRP B 1 121 ? 27.828 -6.207 -7.367 1 97.56 121 TRP B CA 1
ATOM 7271 C C . TRP B 1 121 ? 27.844 -5.449 -8.688 1 97.56 121 TRP B C 1
ATOM 7273 O O . TRP B 1 121 ? 27.016 -4.57 -8.922 1 97.56 121 TRP B O 1
ATOM 7283 N N . ALA B 1 122 ? 28.797 -5.773 -9.516 1 96.5 122 ALA B N 1
ATOM 7284 C CA . ALA B 1 122 ? 28.922 -5.188 -10.852 1 96.5 122 ALA B CA 1
ATOM 7285 C C . ALA B 1 122 ? 29.203 -6.258 -11.898 1 96.5 122 ALA B C 1
ATOM 7287 O O . ALA B 1 122 ? 29.703 -7.34 -11.57 1 96.5 122 ALA B O 1
ATOM 7288 N N . ALA B 1 123 ? 28.797 -5.957 -13.133 1 95.19 123 ALA B N 1
ATOM 7289 C CA . ALA B 1 123 ? 29.203 -6.812 -14.242 1 95.19 123 ALA B CA 1
ATOM 7290 C C . ALA B 1 123 ? 30.703 -6.684 -14.508 1 95.19 123 ALA B C 1
ATOM 7292 O O . ALA B 1 123 ? 31.266 -5.586 -14.445 1 95.19 123 ALA B O 1
ATOM 7293 N N . GLN B 1 124 ? 31.312 -7.77 -14.766 1 92.19 124 GLN B N 1
ATOM 7294 C CA . GLN B 1 124 ? 32.75 -7.762 -15.055 1 92.19 124 GLN B CA 1
ATOM 7295 C C . GLN B 1 124 ? 33 -7.355 -16.5 1 92.19 124 GLN B C 1
ATOM 7297 O O . GLN B 1 124 ? 32.906 -8.18 -17.406 1 92.19 124 GLN B O 1
ATOM 7302 N N . THR B 1 125 ? 33.312 -6.152 -16.812 1 79.62 125 THR B N 1
ATOM 7303 C CA . THR B 1 125 ? 33.594 -5.672 -18.156 1 79.62 125 THR B CA 1
ATOM 7304 C C . THR B 1 125 ? 35.031 -5.25 -18.328 1 79.62 125 THR B C 1
ATOM 7306 O O . THR B 1 125 ? 35.469 -4.906 -19.422 1 79.62 125 THR B O 1
ATOM 7309 N N . GLY B 1 126 ? 35.75 -5.176 -17.266 1 71.06 126 GLY B N 1
ATOM 7310 C CA . GLY B 1 126 ? 37.125 -4.688 -17.344 1 71.06 126 GLY B CA 1
ATOM 7311 C C . GLY B 1 126 ? 38.125 -5.594 -16.656 1 71.06 126 GLY B C 1
ATOM 7312 O O . GLY B 1 126 ? 37.844 -6.777 -16.438 1 71.06 126 GLY B O 1
ATOM 7313 N N . LYS B 1 127 ? 39.312 -4.941 -16.484 1 67.62 127 LYS B N 1
ATOM 7314 C CA . LYS B 1 127 ? 40.375 -5.633 -15.773 1 67.62 127 LYS B CA 1
ATOM 7315 C C . LYS B 1 127 ? 40 -5.863 -14.312 1 67.62 127 LYS B C 1
ATOM 7317 O O . LYS B 1 127 ? 39.25 -5.09 -13.727 1 67.62 127 LYS B O 1
ATOM 7322 N N . SER B 1 128 ? 40.375 -6.895 -13.688 1 71.25 128 SER B N 1
ATOM 7323 C CA . SER B 1 128 ? 40.062 -7.355 -12.336 1 71.25 128 SER B CA 1
ATOM 7324 C C . SER B 1 128 ? 40.469 -6.309 -11.289 1 71.25 128 SER B C 1
ATOM 7326 O O . SER B 1 128 ? 40.031 -6.375 -10.148 1 71.25 128 SER B O 1
ATOM 7328 N N . THR B 1 129 ? 41.125 -5.258 -11.68 1 70.75 129 THR B N 1
ATOM 7329 C CA . THR B 1 129 ? 41.625 -4.293 -10.695 1 70.75 129 THR B CA 1
ATOM 7330 C C . THR B 1 129 ? 40.781 -3.01 -10.758 1 70.75 129 THR B C 1
ATOM 7332 O O . THR B 1 129 ? 40.906 -2.143 -9.891 1 70.75 129 THR B O 1
ATOM 7335 N N . GLU B 1 130 ? 39.969 -2.904 -11.773 1 72.88 130 GLU B N 1
ATOM 7336 C CA . GLU B 1 130 ? 39.188 -1.696 -11.938 1 72.88 130 GLU B CA 1
ATOM 7337 C C . GLU B 1 130 ? 37.75 -1.907 -11.43 1 72.88 130 GLU B C 1
ATOM 7339 O O . GLU B 1 130 ? 37.156 -2.967 -11.648 1 72.88 130 GLU B O 1
ATOM 7344 N N . THR B 1 131 ? 37.312 -0.957 -10.609 1 75.88 131 THR B N 1
ATOM 7345 C CA . THR B 1 131 ? 35.938 -1.036 -10.094 1 75.88 131 THR B CA 1
ATOM 7346 C C . THR B 1 131 ? 34.938 -0.656 -11.172 1 75.88 131 THR B C 1
ATOM 7348 O O . THR B 1 131 ? 35.031 0.417 -11.773 1 75.88 131 THR B O 1
ATOM 7351 N N . CYS B 1 132 ? 34.062 -1.614 -11.453 1 86.06 132 CYS B N 1
ATOM 7352 C CA . CYS B 1 132 ? 33 -1.404 -12.406 1 86.06 132 CYS B CA 1
ATOM 7353 C C . CYS B 1 132 ? 31.781 -0.785 -11.727 1 86.06 132 CYS B C 1
ATOM 7355 O O . CYS B 1 132 ? 31.656 -0.839 -10.5 1 86.06 132 CYS B O 1
ATOM 7357 N N . LYS B 1 133 ? 30.938 -0.096 -12.5 1 90.19 133 LYS B N 1
ATOM 7358 C CA . LYS B 1 133 ? 29.719 0.475 -11.961 1 90.19 133 LYS B CA 1
ATOM 7359 C C . LYS B 1 133 ? 28.781 -0.618 -11.445 1 90.19 133 LYS B C 1
ATOM 7361 O O . LYS B 1 133 ? 28.422 -1.537 -12.188 1 90.19 133 LYS B O 1
ATOM 7366 N N . PRO B 1 134 ? 28.375 -0.557 -10.258 1 95.56 134 PRO B N 1
ATOM 7367 C CA . PRO B 1 134 ? 27.547 -1.625 -9.68 1 95.56 134 PRO B CA 1
ATOM 7368 C C . PRO B 1 134 ? 26.109 -1.588 -10.172 1 95.56 134 PRO B C 1
ATOM 7370 O O . PRO B 1 134 ? 25.562 -0.508 -10.406 1 95.56 134 PRO B O 1
ATOM 7373 N N . PHE B 1 135 ? 25.438 -2.742 -10.336 1 96.62 135 PHE B N 1
ATOM 7374 C CA . PHE B 1 135 ? 24 -2.832 -10.602 1 96.62 135 PHE B CA 1
ATOM 7375 C C . PHE B 1 135 ? 23.234 -3.031 -9.305 1 96.62 135 PHE B C 1
ATOM 7377 O O . PHE B 1 135 ? 22.016 -2.842 -9.266 1 96.62 135 PHE B O 1
ATOM 7384 N N . LEU B 1 136 ? 23.797 -3.451 -8.273 1 97.94 136 LEU B N 1
ATOM 7385 C CA . LEU B 1 136 ? 23.234 -3.631 -6.941 1 97.94 136 LEU B CA 1
ATOM 7386 C C . LEU B 1 136 ? 24.234 -3.209 -5.867 1 97.94 136 LEU B C 1
ATOM 7388 O O . LEU B 1 136 ? 25.406 -3.57 -5.934 1 97.94 136 LEU B O 1
ATOM 7392 N N . GLN B 1 137 ? 23.812 -2.424 -4.891 1 97.56 137 GLN B N 1
ATOM 7393 C CA . GLN B 1 137 ? 24.688 -1.927 -3.83 1 97.56 137 GLN B CA 1
ATOM 7394 C C . GLN B 1 137 ? 23.969 -1.931 -2.482 1 97.56 137 GLN B C 1
ATOM 7396 O O . GLN B 1 137 ? 22.875 -1.401 -2.359 1 97.56 137 GLN B O 1
ATOM 7401 N N . ASP B 1 138 ? 24.625 -2.508 -1.513 1 98 138 ASP B N 1
ATOM 7402 C CA . ASP B 1 138 ? 24.125 -2.404 -0.144 1 98 138 ASP B CA 1
ATOM 7403 C C . ASP B 1 138 ? 23.984 -0.945 0.277 1 98 138 ASP B C 1
ATOM 7405 O O . ASP B 1 138 ? 24.672 -0.068 -0.24 1 98 138 ASP B O 1
ATOM 7409 N N . LEU B 1 139 ? 23.047 -0.705 1.132 1 96.12 139 LEU B N 1
ATOM 7410 C CA . LEU B 1 139 ? 22.906 0.61 1.749 1 96.12 139 LEU B CA 1
ATOM 7411 C C . LEU B 1 139 ? 23.969 0.81 2.834 1 96.12 139 LEU B C 1
ATOM 7413 O O . LEU B 1 139 ? 23.953 0.122 3.855 1 96.12 139 LEU B O 1
ATOM 7417 N N . PRO B 1 140 ? 24.906 1.699 2.67 1 92.06 140 PRO B N 1
ATOM 7418 C CA . PRO B 1 140 ? 25.953 1.896 3.674 1 92.06 140 PRO B CA 1
ATOM 7419 C C . PRO B 1 140 ? 25.391 2.199 5.062 1 92.06 140 PRO B C 1
ATOM 7421 O O . PRO B 1 140 ? 24.422 2.945 5.188 1 92.06 140 PRO B O 1
ATOM 7424 N N . PHE B 1 141 ? 25.938 1.539 6.039 1 91.56 141 PHE B N 1
ATOM 7425 C CA . PHE B 1 141 ? 25.672 1.727 7.461 1 91.56 141 PHE B CA 1
ATOM 7426 C C . PHE B 1 141 ? 24.328 1.125 7.852 1 91.56 141 PHE B C 1
ATOM 7428 O O . PHE B 1 141 ? 23.844 1.349 8.961 1 91.56 141 PHE B O 1
ATOM 7435 N N . ARG B 1 142 ? 23.672 0.405 6.961 1 94.19 142 ARG B N 1
ATOM 7436 C CA . ARG B 1 142 ? 22.375 -0.177 7.332 1 94.19 142 ARG B CA 1
ATOM 7437 C C . ARG B 1 142 ? 22.094 -1.438 6.52 1 94.19 142 ARG B C 1
ATOM 7439 O O . ARG B 1 142 ? 20.984 -1.962 6.551 1 94.19 142 ARG B O 1
ATOM 7446 N N . ALA B 1 143 ? 22.969 -1.961 5.793 1 97.56 143 ALA B N 1
ATOM 7447 C CA . ALA B 1 143 ? 22.781 -3.066 4.859 1 97.56 143 ALA B CA 1
ATOM 7448 C C . ALA B 1 143 ? 22.234 -4.297 5.578 1 97.56 143 ALA B C 1
ATOM 7450 O O . ALA B 1 143 ? 21.312 -4.961 5.078 1 97.56 143 ALA B O 1
ATOM 7451 N N . TYR B 1 144 ? 22.828 -4.637 6.703 1 97.69 144 TYR B N 1
ATOM 7452 C CA . TYR B 1 144 ? 22.484 -5.855 7.434 1 97.69 144 TYR B CA 1
ATOM 7453 C C . TYR B 1 144 ? 21.984 -5.531 8.836 1 97.69 144 TYR B C 1
ATOM 7455 O O . TYR B 1 144 ? 22.703 -5.758 9.82 1 97.69 144 TYR B O 1
ATOM 7463 N N . GLU B 1 145 ? 20.766 -5.125 8.922 1 96 145 GLU B N 1
ATOM 7464 C CA . GLU B 1 145 ? 20.125 -4.77 10.18 1 96 145 GLU B CA 1
ATOM 7465 C C . GLU B 1 145 ? 19.359 -5.953 10.758 1 96 145 GLU B C 1
ATOM 7467 O O . GLU B 1 145 ? 18.828 -6.781 10.008 1 96 145 GLU B O 1
ATOM 7472 N N . TYR B 1 146 ? 19.406 -6.156 12.078 1 96 146 TYR B N 1
ATOM 7473 C CA . TYR B 1 146 ? 18.609 -7.203 12.695 1 96 146 TYR B CA 1
ATOM 7474 C C . TYR B 1 146 ? 17.906 -6.68 13.945 1 96 146 TYR B C 1
ATOM 7476 O O . TYR B 1 146 ? 18.344 -5.699 14.547 1 96 146 TYR B O 1
ATOM 7484 N N . ASP B 1 147 ? 16.781 -7.234 14.25 1 93 147 ASP B N 1
ATOM 7485 C CA . ASP B 1 147 ? 15.969 -6.914 15.422 1 93 147 ASP B CA 1
ATOM 7486 C C . ASP B 1 147 ? 16.234 -7.898 16.562 1 93 147 ASP B C 1
ATOM 7488 O O . ASP B 1 147 ? 16.219 -9.117 16.344 1 93 147 ASP B O 1
ATOM 7492 N N . LEU B 1 148 ? 16.469 -7.445 17.734 1 87.31 148 LEU B N 1
ATOM 7493 C CA . LEU B 1 148 ? 16.703 -8.32 18.875 1 87.31 148 LEU B CA 1
ATOM 7494 C C . LEU B 1 148 ? 15.5 -9.211 19.141 1 87.31 148 LEU B C 1
ATOM 7496 O O . LEU B 1 148 ? 15.633 -10.297 19.703 1 87.31 148 LEU B O 1
ATOM 7500 N N . ASP B 1 149 ? 14.359 -8.812 18.625 1 76.56 149 ASP B N 1
ATOM 7501 C CA . ASP B 1 149 ? 13.133 -9.57 18.844 1 76.56 149 ASP B CA 1
ATOM 7502 C C . ASP B 1 149 ? 12.914 -10.602 17.75 1 76.56 149 ASP B C 1
ATOM 7504 O O . ASP B 1 149 ? 11.953 -11.375 17.781 1 76.56 149 ASP B O 1
ATOM 7508 N N . GLY B 1 150 ? 13.875 -10.656 16.719 1 78.56 150 GLY B N 1
ATOM 7509 C CA . GLY B 1 150 ? 13.867 -11.859 15.898 1 78.56 150 GLY B CA 1
ATOM 7510 C C . GLY B 1 150 ? 13.836 -11.578 14.406 1 78.56 150 GLY B C 1
ATOM 7511 O O . GLY B 1 150 ? 13.938 -12.492 13.594 1 78.56 150 GLY B O 1
ATOM 7512 N N . SER B 1 151 ? 13.688 -10.43 13.859 1 88.94 151 SER B N 1
ATOM 7513 C CA . SER B 1 151 ? 13.656 -10.203 12.414 1 88.94 151 SER B CA 1
ATOM 7514 C C . SER B 1 151 ? 15.016 -9.75 11.898 1 88.94 151 SER B C 1
ATOM 7516 O O . SER B 1 151 ? 15.836 -9.234 12.664 1 88.94 151 SER B O 1
ATOM 7518 N N . VAL B 1 152 ? 15.312 -10.109 10.672 1 95.88 152 VAL B N 1
ATOM 7519 C CA . VAL B 1 152 ? 16.516 -9.625 9.992 1 95.88 152 VAL B CA 1
ATOM 7520 C C . VAL B 1 152 ? 16.109 -8.852 8.742 1 95.88 152 VAL B C 1
ATOM 7522 O O . VAL B 1 152 ? 15.094 -9.148 8.109 1 95.88 152 VAL B O 1
ATOM 7525 N N . HIS B 1 153 ? 16.906 -7.879 8.414 1 97.19 153 HIS B N 1
ATOM 7526 C CA . HIS B 1 153 ? 16.594 -6.957 7.328 1 97.19 153 HIS B CA 1
ATOM 7527 C C . HIS B 1 153 ? 17.781 -6.816 6.379 1 97.19 153 HIS B C 1
ATOM 7529 O O . HIS B 1 153 ? 18.938 -6.953 6.797 1 97.19 153 HIS B O 1
ATOM 7535 N N . HIS B 1 154 ? 17.531 -6.621 5.141 1 98.69 154 HIS B N 1
ATOM 7536 C CA . HIS B 1 154 ? 18.516 -6.305 4.113 1 98.69 154 HIS B CA 1
ATOM 7537 C C . HIS B 1 154 ? 18.125 -5.043 3.348 1 98.69 154 HIS B C 1
ATOM 7539 O O . HIS B 1 154 ? 17.031 -4.965 2.787 1 98.69 154 HIS B O 1
ATOM 7545 N N . TYR B 1 155 ? 18.984 -4.055 3.375 1 98.06 155 TYR B N 1
ATOM 7546 C CA . TYR B 1 155 ? 18.734 -2.787 2.693 1 98.06 155 TYR B CA 1
ATOM 7547 C C . TYR B 1 155 ? 19.734 -2.584 1.557 1 98.06 155 TYR B C 1
ATOM 7549 O O . TYR B 1 155 ? 20.938 -2.807 1.727 1 98.06 155 TYR B O 1
ATOM 7557 N N . VAL B 1 156 ? 19.25 -2.162 0.437 1 98.25 156 VAL B N 1
ATOM 7558 C CA . VAL B 1 156 ? 20.094 -1.869 -0.715 1 98.25 156 VAL B CA 1
ATOM 7559 C C . VAL B 1 156 ? 19.75 -0.492 -1.275 1 98.25 156 VAL B C 1
ATOM 7561 O O . VAL B 1 156 ? 18.625 -0.023 -1.125 1 98.25 156 VAL B O 1
ATOM 7564 N N . ARG B 1 157 ? 20.672 0.173 -1.869 1 96.12 157 ARG B N 1
ATOM 7565 C CA . ARG B 1 157 ? 20.422 1.48 -2.473 1 96.12 157 ARG B CA 1
ATOM 7566 C C . ARG B 1 157 ? 19.406 1.387 -3.602 1 96.12 157 ARG B C 1
ATOM 7568 O O . ARG B 1 157 ? 19.375 0.4 -4.34 1 96.12 157 ARG B O 1
ATOM 7575 N N . HIS B 1 158 ? 18.594 2.359 -3.68 1 95.75 158 HIS B N 1
ATOM 7576 C CA . HIS B 1 158 ? 17.594 2.445 -4.734 1 95.75 158 HIS B CA 1
ATOM 7577 C C . HIS B 1 158 ? 17.859 3.623 -5.66 1 95.75 158 HIS B C 1
ATOM 7579 O O . HIS B 1 158 ? 18.234 4.707 -5.203 1 95.75 158 HIS B O 1
ATOM 7585 N N . SER B 1 159 ? 17.75 3.391 -6.941 1 92.38 159 SER B N 1
ATOM 7586 C CA . SER B 1 159 ? 17.844 4.434 -7.957 1 92.38 159 SER B CA 1
ATOM 7587 C C . SER B 1 159 ? 16.516 4.617 -8.68 1 92.38 159 SER B C 1
ATOM 7589 O O . SER B 1 159 ? 15.773 3.656 -8.875 1 92.38 159 SER B O 1
ATOM 7591 N N . SER B 1 160 ? 16.266 5.863 -9.156 1 90.94 160 SER B N 1
ATOM 7592 C CA . SER B 1 160 ? 15.031 6.18 -9.859 1 90.94 160 SER B CA 1
ATOM 7593 C C . SER B 1 160 ? 14.984 5.52 -11.227 1 90.94 160 SER B C 1
ATOM 7595 O O . SER B 1 160 ? 13.93 5.445 -11.852 1 90.94 160 SER B O 1
ATOM 7597 N N . THR B 1 161 ? 16.078 4.992 -11.68 1 94.75 161 THR B N 1
ATOM 7598 C CA . THR B 1 161 ? 16.125 4.375 -13 1 94.75 161 THR B CA 1
ATOM 7599 C C . THR B 1 161 ? 15.742 2.9 -12.922 1 94.75 161 THR B C 1
ATOM 7601 O O . THR B 1 161 ? 15.641 2.225 -13.945 1 94.75 161 THR B O 1
ATOM 7604 N N . MET B 1 162 ? 15.5 2.406 -11.758 1 97 162 MET B N 1
ATOM 7605 C CA . MET B 1 162 ? 15.289 0.973 -11.586 1 97 162 MET B CA 1
ATOM 7606 C C . MET B 1 162 ? 13.805 0.626 -11.711 1 97 162 MET B C 1
ATOM 7608 O O . MET B 1 162 ? 12.945 1.378 -11.25 1 97 162 MET B O 1
ATOM 7612 N N . HIS B 1 163 ? 13.5 -0.471 -12.383 1 98.06 163 HIS B N 1
ATOM 7613 C CA . HIS B 1 163 ? 12.211 -1.146 -12.367 1 98.06 163 HIS B CA 1
ATOM 7614 C C . HIS B 1 163 ? 12.312 -2.52 -11.711 1 98.06 163 HIS B C 1
ATOM 7616 O O . HIS B 1 163 ? 13.305 -3.225 -11.891 1 98.06 163 HIS B O 1
ATOM 7622 N N . TYR B 1 164 ? 11.289 -2.867 -10.945 1 98.56 164 TYR B N 1
ATOM 7623 C CA . TYR B 1 164 ? 11.32 -4.145 -10.242 1 98.56 164 TYR B CA 1
ATOM 7624 C C . TYR B 1 164 ? 10.141 -5.016 -10.648 1 98.56 164 TYR B C 1
ATOM 7626 O O . TYR B 1 164 ? 9.031 -4.516 -10.852 1 98.56 164 TYR B O 1
ATOM 7634 N N . TYR B 1 165 ? 10.344 -6.297 -10.844 1 98.62 165 TYR B N 1
ATOM 7635 C CA . TYR B 1 165 ? 9.352 -7.301 -11.227 1 98.62 165 TYR B CA 1
ATOM 7636 C C . TYR B 1 165 ? 9.445 -8.531 -10.336 1 98.62 165 TYR B C 1
ATOM 7638 O O . TYR B 1 165 ? 10.391 -8.664 -9.547 1 98.62 165 TYR B O 1
ATOM 7646 N N . GLY B 1 166 ? 8.469 -9.461 -10.469 1 98.31 166 GLY B N 1
ATOM 7647 C CA . GLY B 1 166 ? 8.508 -10.727 -9.766 1 98.31 166 GLY B CA 1
ATOM 7648 C C . GLY B 1 166 ? 7.676 -10.734 -8.5 1 98.31 166 GLY B C 1
ATOM 7649 O O . GLY B 1 166 ? 6.5 -10.367 -8.516 1 98.31 166 GLY B O 1
ATOM 7650 N N . ALA B 1 167 ? 8.188 -11.328 -7.465 1 98 167 ALA B N 1
ATOM 7651 C CA . ALA B 1 167 ? 7.586 -11.438 -6.141 1 98 167 ALA B CA 1
ATOM 7652 C C . ALA B 1 167 ? 6.328 -12.305 -6.176 1 98 167 ALA B C 1
ATOM 7654 O O . ALA B 1 167 ? 5.469 -12.195 -5.297 1 98 167 ALA B O 1
ATOM 7655 N N . GLY B 1 168 ? 6.211 -13.078 -7.168 1 97.5 168 GLY B N 1
ATOM 7656 C CA . GLY B 1 168 ? 5.113 -14.031 -7.227 1 97.5 168 GLY B CA 1
ATOM 7657 C C . GLY B 1 168 ? 3.824 -13.43 -7.746 1 97.5 168 GLY B C 1
ATOM 7658 O O . GLY B 1 168 ? 3.775 -12.93 -8.875 1 97.5 168 GLY B O 1
ATOM 7659 N N . GLU B 1 169 ? 2.783 -13.406 -6.891 1 97.88 169 GLU B N 1
ATOM 7660 C CA . GLU B 1 169 ? 1.441 -12.922 -7.207 1 97.88 169 GLU B CA 1
ATOM 7661 C C . GLU B 1 169 ? 1.052 -11.75 -6.312 1 97.88 169 GLU B C 1
ATOM 7663 O O . GLU B 1 169 ? 0.849 -11.914 -5.109 1 97.88 169 GLU B O 1
ATOM 7668 N N . HIS B 1 170 ? 0.897 -10.594 -6.996 1 96.19 170 HIS B N 1
ATOM 7669 C CA . HIS B 1 170 ? 0.511 -9.398 -6.254 1 96.19 170 HIS B CA 1
ATOM 7670 C C . HIS B 1 170 ? -0.422 -8.516 -7.078 1 96.19 170 HIS B C 1
ATOM 7672 O O . HIS B 1 170 ? -0.551 -8.703 -8.289 1 96.19 170 HIS B O 1
ATOM 7678 N N . SER B 1 171 ? -1.039 -7.625 -6.418 1 96.06 171 SER B N 1
ATOM 7679 C CA . SER B 1 171 ? -1.914 -6.668 -7.09 1 96.06 171 SER B CA 1
ATOM 7680 C C . SER B 1 171 ? -1.139 -5.824 -8.094 1 96.06 171 SER B C 1
ATOM 7682 O O . SER B 1 171 ? 0.054 -5.57 -7.914 1 96.06 171 SER B O 1
ATOM 7684 N N . SER B 1 172 ? -1.843 -5.434 -9.125 1 94.81 172 SER B N 1
ATOM 7685 C CA . SER B 1 172 ? -1.306 -4.648 -10.234 1 94.81 172 SER B CA 1
ATOM 7686 C C . SER B 1 172 ? -0.636 -3.375 -9.727 1 94.81 172 SER B C 1
ATOM 7688 O O . SER B 1 172 ? -0.906 -2.922 -8.617 1 94.81 172 SER B O 1
ATOM 7690 N N . PRO B 1 173 ? 0.298 -2.873 -10.625 1 96.88 173 PRO B N 1
ATOM 7691 C CA . PRO B 1 173 ? 0.7 -3.238 -11.984 1 96.88 173 PRO B CA 1
ATOM 7692 C C . PRO B 1 173 ? 1.836 -4.258 -12.008 1 96.88 173 PRO B C 1
ATOM 7694 O O . PRO B 1 173 ? 2.127 -4.891 -10.992 1 96.88 173 PRO B O 1
ATOM 7697 N N . LEU B 1 174 ? 2.359 -4.496 -13.25 1 98.19 174 LEU B N 1
ATOM 7698 C CA . LEU B 1 174 ? 3.471 -5.426 -13.414 1 98.19 174 LEU B CA 1
ATOM 7699 C C . LEU B 1 174 ? 4.695 -4.945 -12.641 1 98.19 174 LEU B C 1
ATOM 7701 O O . LEU B 1 174 ? 5.27 -5.699 -11.852 1 98.19 174 LEU B O 1
ATOM 7705 N N . SER B 1 175 ? 5.117 -3.678 -12.953 1 97.81 175 SER B N 1
ATOM 7706 C CA . SER B 1 175 ? 6.238 -3.107 -12.211 1 97.81 175 SER B CA 1
ATOM 7707 C C . SER B 1 175 ? 5.867 -2.857 -10.758 1 97.81 175 SER B C 1
ATOM 7709 O O . SER B 1 175 ? 4.824 -2.268 -10.469 1 97.81 175 SER B O 1
ATOM 7711 N N . LEU B 1 176 ? 6.684 -3.275 -9.875 1 97.69 176 LEU B N 1
ATOM 7712 C CA . LEU B 1 176 ? 6.426 -3.158 -8.445 1 97.69 176 LEU B CA 1
ATOM 7713 C C . LEU B 1 176 ? 7.145 -1.945 -7.863 1 97.69 176 LEU B C 1
ATOM 7715 O O . LEU B 1 176 ? 7.137 -1.739 -6.648 1 97.69 176 LEU B O 1
ATOM 7719 N N . THR B 1 177 ? 7.707 -1.11 -8.734 1 97.31 177 THR B N 1
ATOM 7720 C CA . THR B 1 177 ? 8.461 0.062 -8.305 1 97.31 177 THR B CA 1
ATOM 7721 C C . THR B 1 177 ? 7.586 0.99 -7.465 1 97.31 177 THR B C 1
ATOM 7723 O O . THR B 1 177 ? 6.477 1.343 -7.875 1 97.31 177 THR B O 1
ATOM 7726 N N . GLY B 1 178 ? 8.094 1.348 -6.273 1 96.38 178 GLY B N 1
ATOM 7727 C CA . GLY B 1 178 ? 7.391 2.26 -5.387 1 96.38 178 GLY B CA 1
ATOM 7728 C C . GLY B 1 178 ? 6.414 1.557 -4.461 1 96.38 178 GLY B C 1
ATOM 7729 O O . GLY B 1 178 ? 5.793 2.193 -3.607 1 96.38 178 GLY B O 1
ATOM 7730 N N . LYS B 1 179 ? 6.336 0.228 -4.5 1 96.69 179 LYS B N 1
ATOM 7731 C CA . LYS B 1 179 ? 5.355 -0.496 -3.695 1 96.69 179 LYS B CA 1
ATOM 7732 C C . LYS B 1 179 ? 6.02 -1.172 -2.498 1 96.69 179 LYS B C 1
ATOM 7734 O O . LYS B 1 179 ? 7.215 -1.459 -2.523 1 96.69 179 LYS B O 1
ATOM 7739 N N . HIS B 1 180 ? 5.293 -1.299 -1.46 1 97.25 180 HIS B N 1
ATOM 7740 C CA . HIS B 1 180 ? 5.566 -2.201 -0.348 1 97.25 180 HIS B CA 1
ATOM 7741 C C . HIS B 1 180 ? 4.723 -3.467 -0.442 1 97.25 180 HIS B C 1
ATOM 7743 O O . HIS B 1 180 ? 3.494 -3.395 -0.52 1 97.25 180 HIS B O 1
ATOM 7749 N N . ILE B 1 181 ? 5.355 -4.605 -0.465 1 96.62 181 ILE B N 1
ATOM 7750 C CA . ILE B 1 181 ? 4.684 -5.875 -0.709 1 96.62 181 ILE B CA 1
ATOM 7751 C C . ILE B 1 181 ? 4.891 -6.809 0.483 1 96.62 181 ILE B C 1
ATOM 7753 O O . ILE B 1 181 ? 6.02 -7.004 0.937 1 96.62 181 ILE B O 1
ATOM 7757 N N . ARG B 1 182 ? 3.793 -7.348 0.98 1 96.75 182 ARG B N 1
ATOM 7758 C CA . ARG B 1 182 ? 3.896 -8.375 2.01 1 96.75 182 ARG B CA 1
ATOM 7759 C C . ARG B 1 182 ? 4.18 -9.742 1.394 1 96.75 182 ARG B C 1
ATOM 7761 O O . ARG B 1 182 ? 3.572 -10.109 0.387 1 96.75 182 ARG B O 1
ATOM 7768 N N . ILE B 1 183 ? 5.133 -10.445 1.915 1 97.56 183 ILE B N 1
ATOM 7769 C CA . ILE B 1 183 ? 5.426 -11.82 1.53 1 97.56 183 ILE B CA 1
ATOM 7770 C C . ILE B 1 183 ? 4.738 -12.781 2.498 1 97.56 183 ILE B C 1
ATOM 7772 O O . ILE B 1 183 ? 5.352 -13.234 3.473 1 97.56 183 ILE B O 1
ATOM 7776 N N . ALA B 1 184 ? 3.539 -13.039 2.264 1 95.81 184 ALA B N 1
ATOM 7777 C CA . ALA B 1 184 ? 2.631 -13.906 3.01 1 95.81 184 ALA B CA 1
ATOM 7778 C C . ALA B 1 184 ? 1.446 -14.336 2.146 1 95.81 184 ALA B C 1
ATOM 7780 O O . ALA B 1 184 ? 1.104 -13.656 1.175 1 95.81 184 ALA B O 1
ATOM 7781 N N . ALA B 1 185 ? 0.888 -15.43 2.477 1 96.56 185 ALA B N 1
ATOM 7782 C CA . ALA B 1 185 ? -0.266 -15.93 1.734 1 96.56 185 ALA B CA 1
ATOM 7783 C C . ALA B 1 185 ? -1.524 -15.906 2.596 1 96.56 185 ALA B C 1
ATOM 7785 O O . ALA B 1 185 ? -1.473 -16.203 3.791 1 96.56 185 ALA B O 1
ATOM 7786 N N . THR B 1 186 ? -2.602 -15.484 2.033 1 95.25 186 THR B N 1
ATOM 7787 C CA . THR B 1 186 ? -3.893 -15.484 2.715 1 95.25 186 THR B CA 1
ATOM 7788 C C . THR B 1 186 ? -5.016 -15.852 1.747 1 95.25 186 THR B C 1
ATOM 7790 O O . THR B 1 186 ? -4.828 -15.812 0.529 1 95.25 186 THR B O 1
ATOM 7793 N N . ASP B 1 187 ? -6.082 -16.359 2.301 1 95.5 187 ASP B N 1
ATOM 7794 C CA . ASP B 1 187 ? -7.289 -16.578 1.509 1 95.5 187 ASP B CA 1
ATOM 7795 C C . ASP B 1 187 ? -8.008 -15.258 1.246 1 95.5 187 ASP B C 1
ATOM 7797 O O . ASP B 1 187 ? -8.945 -14.898 1.968 1 95.5 187 ASP B O 1
ATOM 7801 N N . ALA B 1 188 ? -7.648 -14.664 0.137 1 95.31 188 ALA B N 1
ATOM 7802 C CA . ALA B 1 188 ? -8.133 -13.32 -0.181 1 95.31 188 ALA B CA 1
ATOM 7803 C C . ALA B 1 188 ? -9.391 -13.383 -1.05 1 95.31 188 ALA B C 1
ATOM 7805 O O . ALA B 1 188 ? -9.43 -12.781 -2.129 1 95.31 188 ALA B O 1
ATOM 7806 N N . LEU B 1 189 ? -10.453 -13.984 -0.6 1 94.88 189 LEU B N 1
ATOM 7807 C CA . LEU B 1 189 ? -11.711 -14.164 -1.312 1 94.88 189 LEU B CA 1
ATOM 7808 C C . LEU B 1 189 ? -12.219 -12.844 -1.876 1 94.88 189 LEU B C 1
ATOM 7810 O O . LEU B 1 189 ? -12.438 -11.883 -1.128 1 94.88 189 LEU B O 1
ATOM 7814 N N . GLY B 1 190 ? -12.359 -12.789 -3.176 1 94.75 190 GLY B N 1
ATOM 7815 C CA . GLY B 1 190 ? -12.898 -11.602 -3.818 1 94.75 190 GLY B CA 1
ATOM 7816 C C . GLY B 1 190 ? -11.961 -10.414 -3.748 1 94.75 190 GLY B C 1
ATOM 7817 O O . GLY B 1 190 ? -12.406 -9.273 -3.627 1 94.75 190 GLY B O 1
ATOM 7818 N N . TYR B 1 191 ? -10.711 -10.531 -3.785 1 96.06 191 TYR B N 1
ATOM 7819 C CA . TYR B 1 191 ? -9.703 -9.492 -3.619 1 96.06 191 TYR B CA 1
ATOM 7820 C C . TYR B 1 191 ? -9.875 -8.391 -4.66 1 96.06 191 TYR B C 1
ATOM 7822 O O . TYR B 1 191 ? -10.414 -8.633 -5.742 1 96.06 191 TYR B O 1
ATOM 7830 N N . ASN B 1 192 ? -9.516 -7.145 -4.266 1 96.12 192 ASN B N 1
ATOM 7831 C CA . ASN B 1 192 ? -9.297 -6.066 -5.223 1 96.12 192 ASN B CA 1
ATOM 7832 C C . ASN B 1 192 ? -7.973 -6.238 -5.965 1 96.12 192 ASN B C 1
ATOM 7834 O O . ASN B 1 192 ? -6.902 -6.18 -5.355 1 96.12 192 ASN B O 1
ATOM 7838 N N . PRO B 1 193 ? -8.008 -6.477 -7.23 1 96.94 193 PRO B N 1
ATOM 7839 C CA . PRO B 1 193 ? -6.793 -6.848 -7.965 1 96.94 193 PRO B CA 1
ATOM 7840 C C . PRO B 1 193 ? -5.793 -5.699 -8.07 1 96.94 193 PRO B C 1
ATOM 7842 O O . PRO B 1 193 ? -4.664 -5.898 -8.531 1 96.94 193 PRO B O 1
ATOM 7845 N N . GLU B 1 194 ? -6.129 -4.477 -7.582 1 96.25 194 GLU B N 1
ATOM 7846 C CA . GLU B 1 194 ? -5.234 -3.322 -7.625 1 96.25 194 GLU B CA 1
ATOM 7847 C C . GLU B 1 194 ? -4.719 -2.971 -6.234 1 96.25 194 GLU B C 1
ATOM 7849 O O . GLU B 1 194 ? -3.686 -2.311 -6.098 1 96.25 194 GLU B O 1
ATOM 7854 N N . LEU B 1 195 ? -5.473 -3.395 -5.203 1 95.62 195 LEU B N 1
ATOM 7855 C CA . LEU B 1 195 ? -5.199 -2.781 -3.906 1 95.62 195 LEU B CA 1
ATOM 7856 C C . LEU B 1 195 ? -4.906 -3.844 -2.852 1 95.62 195 LEU B C 1
ATOM 7858 O O . LEU B 1 195 ? -4.176 -3.586 -1.893 1 95.62 195 LEU B O 1
ATOM 7862 N N . SER B 1 196 ? -5.445 -5.035 -2.936 1 97.25 196 SER B N 1
ATOM 7863 C CA . SER B 1 196 ? -5.367 -6.023 -1.864 1 97.25 196 SER B CA 1
ATOM 7864 C C . SER B 1 196 ? -3.949 -6.559 -1.702 1 97.25 196 SER B C 1
ATOM 7866 O O . SER B 1 196 ? -3.244 -6.77 -2.689 1 97.25 196 SER B O 1
ATOM 7868 N N . ASP B 1 197 ? -3.537 -6.793 -0.527 1 97.31 197 ASP B N 1
ATOM 7869 C CA . ASP B 1 197 ? -2.236 -7.312 -0.114 1 97.31 197 ASP B CA 1
ATOM 7870 C C . ASP B 1 197 ? -2.291 -7.852 1.314 1 97.31 197 ASP B C 1
ATOM 7872 O O . ASP B 1 197 ? -2.791 -7.18 2.219 1 97.31 197 ASP B O 1
ATOM 7876 N N . PRO B 1 198 ? -1.998 -9.039 1.585 1 96.88 198 PRO B N 1
ATOM 7877 C CA . PRO B 1 198 ? -1.409 -9.992 0.639 1 96.88 198 PRO B CA 1
ATOM 7878 C C . PRO B 1 198 ? -2.461 -10.742 -0.176 1 96.88 198 PRO B C 1
ATOM 7880 O O . PRO B 1 198 ? -3.662 -10.539 0.025 1 96.88 198 PRO B O 1
ATOM 7883 N N . LEU B 1 199 ? -1.949 -11.516 -1.101 1 97.81 199 LEU B N 1
ATOM 7884 C CA . LEU B 1 199 ? -2.787 -12.445 -1.852 1 97.81 199 LEU B CA 1
ATOM 7885 C C . LEU B 1 199 ? -2.422 -13.891 -1.532 1 97.81 199 LEU B C 1
ATOM 7887 O O . LEU B 1 199 ? -2.189 -14.234 -0.371 1 97.81 199 LEU B O 1
ATOM 7891 N N . TYR B 1 200 ? -2.391 -14.82 -2.453 1 97.94 200 TYR B N 1
ATOM 7892 C CA . TYR B 1 200 ? -2.426 -16.234 -2.113 1 97.94 200 TYR B CA 1
ATOM 7893 C C . TYR B 1 200 ? -1.022 -16.828 -2.109 1 97.94 200 TYR B C 1
ATOM 7895 O O . TYR B 1 200 ? -0.824 -17.969 -1.67 1 97.94 200 TYR B O 1
ATOM 7903 N N . LYS B 1 201 ? 0.021 -16.094 -2.609 1 98.12 201 LYS B N 1
ATOM 7904 C CA . LYS B 1 201 ? 1.306 -16.734 -2.859 1 98.12 201 LYS B CA 1
ATOM 7905 C C . LYS B 1 201 ? 2.406 -16.125 -1.995 1 98.12 201 LYS B C 1
ATOM 7907 O O . LYS B 1 201 ? 2.281 -15 -1.531 1 98.12 201 LYS B O 1
ATOM 7912 N N . HIS B 1 202 ? 3.486 -16.891 -1.791 1 96.88 202 HIS B N 1
ATOM 7913 C CA . HIS B 1 202 ? 4.668 -16.516 -1.02 1 96.88 202 HIS B CA 1
ATOM 7914 C C . HIS B 1 202 ? 5.934 -16.625 -1.862 1 96.88 202 HIS B C 1
ATOM 7916 O O .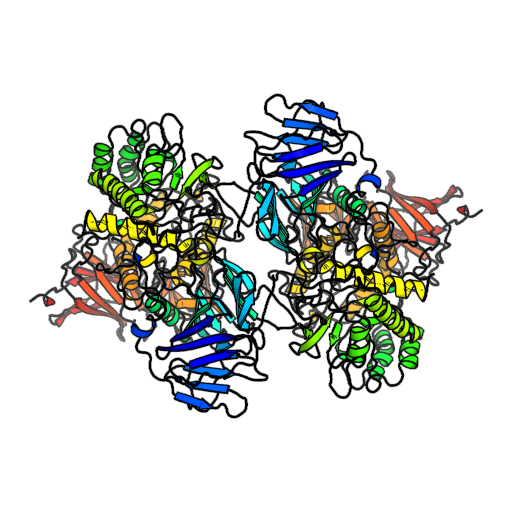 HIS B 1 202 ? 6.5 -17.719 -1.997 1 96.88 202 HIS B O 1
ATOM 7922 N N . PHE B 1 203 ? 6.457 -15.523 -2.34 1 98 203 PHE B N 1
ATOM 7923 C CA . PHE B 1 203 ? 7.652 -15.594 -3.172 1 98 203 PHE B CA 1
ATOM 7924 C C . PHE B 1 203 ? 8.602 -14.438 -2.854 1 98 203 PHE B C 1
ATOM 7926 O O . PHE B 1 203 ? 8.445 -13.336 -3.379 1 98 203 PHE B O 1
ATOM 7933 N N . PRO B 1 204 ? 9.688 -14.656 -2.113 1 98.06 204 PRO B N 1
ATOM 7934 C CA . PRO B 1 204 ? 10.672 -13.617 -1.821 1 98.06 204 PRO B CA 1
ATOM 7935 C C . PRO B 1 204 ? 11.773 -13.531 -2.875 1 98.06 204 PRO B C 1
ATOM 7937 O O . PRO B 1 204 ? 12.953 -13.695 -2.555 1 98.06 204 PRO B O 1
ATOM 7940 N N . VAL B 1 205 ? 11.445 -13.227 -4.137 1 98.62 205 VAL B N 1
ATOM 7941 C CA . VAL B 1 205 ? 12.359 -13.055 -5.258 1 98.62 205 VAL B CA 1
ATOM 7942 C C . VAL B 1 205 ? 11.945 -11.836 -6.082 1 98.62 205 VAL B C 1
ATOM 7944 O O . VAL B 1 205 ? 10.75 -11.57 -6.25 1 98.62 205 VAL B O 1
ATOM 7947 N N . TYR B 1 206 ? 12.906 -11.094 -6.527 1 98.75 206 TYR B N 1
ATOM 7948 C CA . TYR B 1 206 ? 12.586 -10 -7.438 1 98.75 206 TYR B CA 1
ATOM 7949 C C . TYR B 1 206 ? 13.688 -9.82 -8.477 1 98.75 206 TYR B C 1
ATOM 7951 O O . TYR B 1 206 ? 14.789 -10.336 -8.312 1 98.75 206 TYR B O 1
ATOM 7959 N N . TYR B 1 207 ? 13.344 -9.156 -9.562 1 98.81 207 TYR B N 1
ATOM 7960 C CA . TYR B 1 207 ? 14.25 -8.797 -10.641 1 98.81 207 TYR B CA 1
ATOM 7961 C C . TYR B 1 207 ? 14.328 -7.285 -10.812 1 98.81 207 TYR B C 1
ATOM 7963 O O . TYR B 1 207 ? 13.297 -6.605 -10.852 1 98.81 207 TYR B O 1
ATOM 7971 N N . GLY B 1 208 ? 15.539 -6.793 -10.773 1 98.62 208 GLY B N 1
ATOM 7972 C CA . GLY B 1 208 ? 15.766 -5.387 -11.07 1 98.62 208 GLY B CA 1
ATOM 7973 C C . GLY B 1 208 ? 16.234 -5.145 -12.492 1 98.62 208 GLY B C 1
ATOM 7974 O O . GLY B 1 208 ? 17.016 -5.926 -13.031 1 98.62 208 GLY B O 1
ATOM 7975 N N . LEU B 1 209 ? 15.703 -4.125 -13.133 1 98.5 209 LEU B N 1
ATOM 7976 C CA . LEU B 1 209 ? 16.125 -3.705 -14.469 1 98.5 209 LEU B CA 1
ATOM 7977 C C . LEU B 1 209 ? 16.453 -2.219 -14.492 1 98.5 209 LEU B C 1
ATOM 7979 O O . LEU B 1 209 ? 15.625 -1.381 -14.141 1 98.5 209 LEU B O 1
ATOM 7983 N N . ASP B 1 210 ? 17.672 -1.9 -14.797 1 97.06 210 ASP B N 1
ATOM 7984 C CA . ASP B 1 210 ? 18.078 -0.507 -14.953 1 97.06 210 ASP B CA 1
ATOM 7985 C C . ASP B 1 210 ? 17.656 0.04 -16.312 1 97.06 210 ASP B C 1
ATOM 7987 O O . ASP B 1 210 ? 18.094 -0.451 -17.344 1 97.06 210 ASP B O 1
ATOM 7991 N N . SER B 1 211 ? 16.875 1.013 -16.328 1 94.75 211 SER B N 1
ATOM 7992 C CA . SER B 1 211 ? 16.297 1.528 -17.562 1 94.75 211 SER B CA 1
ATOM 7993 C C . SER B 1 211 ? 17.359 2.234 -18.406 1 94.75 211 SER B C 1
ATOM 7995 O O . SER B 1 211 ? 17.188 2.393 -19.609 1 94.75 211 SER B O 1
ATOM 7997 N N . THR B 1 212 ? 18.469 2.701 -17.828 1 93.25 212 THR B N 1
ATOM 7998 C CA . THR B 1 212 ? 19.531 3.402 -18.562 1 93.25 212 THR B CA 1
ATOM 7999 C C . THR B 1 212 ? 20.406 2.418 -19.328 1 93.25 212 THR B C 1
ATOM 8001 O O . THR B 1 212 ? 20.766 2.662 -20.469 1 93.25 212 THR B O 1
ATOM 8004 N N . THR B 1 213 ? 20.719 1.28 -18.703 1 92.44 213 THR B N 1
ATOM 8005 C CA . THR B 1 213 ? 21.625 0.323 -19.297 1 92.44 213 THR B CA 1
ATOM 8006 C C . THR B 1 213 ? 20.875 -0.887 -19.844 1 92.44 213 THR B C 1
ATOM 8008 O O . THR B 1 213 ? 21.438 -1.69 -20.594 1 92.44 213 THR B O 1
ATOM 8011 N N . SER B 1 214 ? 19.609 -1.056 -19.469 1 93.62 214 SER B N 1
ATOM 8012 C CA . SER B 1 214 ? 18.781 -2.217 -19.797 1 93.62 214 SER B CA 1
ATOM 8013 C C . SER B 1 214 ? 19.406 -3.502 -19.266 1 93.62 214 SER B C 1
ATOM 8015 O O . SER B 1 214 ? 19.359 -4.539 -19.938 1 93.62 214 SER B O 1
ATOM 8017 N N . THR B 1 215 ? 20.109 -3.404 -18.172 1 95.56 215 THR B N 1
ATOM 8018 C CA . THR B 1 215 ? 20.719 -4.559 -17.516 1 95.56 215 THR B CA 1
ATOM 8019 C C . THR B 1 215 ? 19.859 -5.059 -16.359 1 95.56 215 THR B C 1
ATOM 8021 O O . THR B 1 215 ? 19.391 -4.266 -15.547 1 95.56 215 THR B O 1
ATOM 8024 N N . ALA B 1 216 ? 19.719 -6.379 -16.375 1 98.19 216 ALA B N 1
ATOM 8025 C CA . ALA B 1 216 ? 18.844 -6.988 -15.367 1 98.19 216 ALA B CA 1
ATOM 8026 C C . ALA B 1 216 ? 19.672 -7.801 -14.367 1 98.19 216 ALA B C 1
ATOM 8028 O O . ALA B 1 216 ? 20.75 -8.281 -14.688 1 98.19 216 ALA B O 1
ATOM 8029 N N . TYR B 1 217 ? 19.234 -7.918 -13.172 1 98.69 217 TYR B N 1
ATOM 8030 C CA . TYR B 1 217 ? 19.734 -8.805 -12.125 1 98.69 217 TYR B CA 1
ATOM 8031 C C . TYR B 1 217 ? 18.594 -9.391 -11.312 1 98.69 217 TYR B C 1
ATOM 8033 O O . TYR B 1 217 ? 17.422 -9.008 -11.492 1 98.69 217 TYR B O 1
ATOM 8041 N N . GLY B 1 218 ? 18.875 -10.406 -10.539 1 98.81 218 GLY B N 1
ATOM 8042 C CA . GLY B 1 218 ? 17.875 -10.984 -9.641 1 98.81 218 GLY B CA 1
ATOM 8043 C C . GLY B 1 218 ? 18.391 -11.164 -8.227 1 98.81 218 GLY B C 1
ATOM 8044 O O . GLY B 1 218 ? 19.594 -11.25 -8 1 98.81 218 GLY B O 1
ATOM 8045 N N . VAL B 1 219 ? 17.484 -11.094 -7.238 1 98.88 219 VAL B N 1
ATOM 8046 C CA . VAL B 1 219 ? 17.75 -11.406 -5.84 1 98.88 219 VAL B CA 1
ATOM 8047 C C . VAL B 1 219 ? 16.688 -12.367 -5.301 1 98.88 219 VAL B C 1
ATOM 8049 O O . VAL B 1 219 ? 15.492 -12.125 -5.465 1 98.88 219 VAL B O 1
ATOM 8052 N N . TYR B 1 220 ? 17.125 -13.484 -4.738 1 98.62 220 TYR B N 1
ATOM 8053 C CA . TYR B 1 220 ? 16.234 -14.438 -4.086 1 98.62 220 TYR B CA 1
ATOM 8054 C C . TYR B 1 220 ? 16.594 -14.594 -2.613 1 98.62 220 TYR B C 1
ATOM 8056 O O . TYR B 1 220 ? 17.766 -14.828 -2.27 1 98.62 220 TYR B O 1
ATOM 8064 N N . TYR B 1 221 ? 15.664 -14.414 -1.71 1 98.62 221 TYR B N 1
ATOM 8065 C CA . TYR B 1 221 ? 15.836 -14.656 -0.281 1 98.62 221 TYR B CA 1
ATOM 8066 C C . TYR B 1 221 ? 15.273 -16.016 0.11 1 98.62 221 TYR B C 1
ATOM 8068 O O . TYR B 1 221 ? 14.062 -16.25 0.01 1 98.62 221 TYR B O 1
ATOM 8076 N N . ASP B 1 222 ? 16.109 -16.906 0.566 1 97.19 222 ASP B N 1
ATOM 8077 C CA . ASP B 1 222 ? 15.703 -18.266 0.907 1 97.19 222 ASP B CA 1
ATOM 8078 C C . ASP B 1 222 ? 15.039 -18.312 2.279 1 97.19 222 ASP B C 1
ATOM 8080 O O . ASP B 1 222 ? 15.633 -18.781 3.252 1 97.19 222 ASP B O 1
ATOM 8084 N N . SER B 1 223 ? 13.789 -17.875 2.305 1 95.38 223 SER B N 1
ATOM 8085 C CA . SER B 1 223 ? 12.961 -17.875 3.506 1 95.38 223 SER B CA 1
ATOM 8086 C C . SER B 1 223 ? 11.508 -18.219 3.176 1 95.38 223 SER B C 1
ATOM 8088 O O . SER B 1 223 ? 10.953 -17.688 2.207 1 95.38 223 SER B O 1
ATOM 8090 N N . LEU B 1 224 ? 10.969 -19.078 3.949 1 95.25 224 LEU B N 1
ATOM 8091 C CA . LEU B 1 224 ? 9.562 -19.438 3.805 1 95.25 224 LEU B CA 1
ATOM 8092 C C . LEU B 1 224 ? 8.734 -18.812 4.93 1 95.25 224 LEU B C 1
ATOM 8094 O O . LEU B 1 224 ? 7.547 -19.125 5.07 1 95.25 224 LEU B O 1
ATOM 8098 N N . GLY B 1 225 ? 9.453 -18.047 5.77 1 93 225 GLY B N 1
ATOM 8099 C CA . GLY B 1 225 ? 8.766 -17.266 6.789 1 93 225 GLY B CA 1
ATOM 8100 C C . GLY B 1 225 ? 8.164 -15.984 6.262 1 93 225 GLY B C 1
ATOM 8101 O O . GLY B 1 225 ? 8.562 -15.5 5.195 1 93 225 GLY B O 1
ATOM 8102 N N . THR B 1 226 ? 7.246 -15.398 7 1 93.62 226 THR B N 1
ATOM 8103 C CA . THR B 1 226 ? 6.594 -14.164 6.57 1 93.62 226 THR B CA 1
ATOM 8104 C C . THR B 1 226 ? 7.598 -13.016 6.496 1 93.62 226 THR B C 1
ATOM 8106 O O . THR B 1 226 ? 8.594 -13.008 7.223 1 93.62 226 THR B O 1
ATOM 8109 N N . GLY B 1 227 ? 7.383 -12.156 5.586 1 95.5 227 GLY B N 1
ATOM 8110 C CA . GLY B 1 227 ? 8.258 -11.008 5.387 1 95.5 227 GLY B CA 1
ATOM 8111 C C . GLY B 1 227 ? 7.645 -9.945 4.496 1 95.5 227 GLY B C 1
ATOM 8112 O O . GLY B 1 227 ? 6.422 -9.852 4.383 1 95.5 227 GLY B O 1
ATOM 8113 N N . SER B 1 228 ? 8.477 -9.055 3.986 1 97.5 228 SER B N 1
ATOM 8114 C CA . SER B 1 228 ? 8.039 -7.996 3.08 1 97.5 228 SER B CA 1
ATOM 8115 C C . SER B 1 228 ? 9.18 -7.523 2.186 1 97.5 228 SER B C 1
ATOM 8117 O O . SER B 1 228 ? 10.352 -7.684 2.529 1 97.5 228 SER B O 1
ATOM 8119 N N . LEU B 1 229 ? 8.828 -7.059 1.045 1 98.44 229 LEU B N 1
ATOM 8120 C CA . LEU B 1 229 ? 9.703 -6.355 0.113 1 98.44 229 LEU B CA 1
ATOM 8121 C C . LEU B 1 229 ? 9.25 -4.918 -0.089 1 98.44 229 LEU B C 1
ATOM 8123 O O . LEU B 1 229 ? 8.047 -4.648 -0.165 1 98.44 229 LEU B O 1
ATOM 8127 N N . ASP B 1 230 ? 10.156 -4.016 -0.05 1 98.38 230 ASP B N 1
ATOM 8128 C CA . ASP B 1 230 ? 9.883 -2.605 -0.315 1 98.38 230 ASP B CA 1
ATOM 8129 C C . ASP B 1 230 ? 10.711 -2.102 -1.496 1 98.38 230 ASP B C 1
ATOM 8131 O O . ASP B 1 230 ? 11.938 -2.18 -1.479 1 98.38 230 ASP B O 1
ATOM 8135 N N . PHE B 1 231 ? 10.094 -1.575 -2.506 1 98.25 231 PHE B N 1
ATOM 8136 C CA . PHE B 1 231 ? 10.781 -1.158 -3.723 1 98.25 231 PHE B CA 1
ATOM 8137 C C . PHE B 1 231 ? 10.75 0.359 -3.867 1 98.25 231 PHE B C 1
ATOM 8139 O O . PHE B 1 231 ? 10.414 0.88 -4.934 1 98.25 231 PHE B O 1
ATOM 8146 N N . GLY B 1 232 ? 11.039 1.022 -2.768 1 97.19 232 GLY B N 1
ATOM 8147 C CA . GLY B 1 232 ? 11.141 2.473 -2.77 1 97.19 232 GLY B CA 1
ATOM 8148 C C . GLY B 1 232 ? 9.898 3.16 -2.232 1 97.19 232 GLY B C 1
ATOM 8149 O O . GLY B 1 232 ? 9.734 4.371 -2.4 1 97.19 232 GLY B O 1
ATOM 8150 N N . CYS B 1 233 ? 8.992 2.412 -1.631 1 97.06 233 CYS B N 1
ATOM 8151 C CA . CYS B 1 233 ? 7.812 2.977 -0.983 1 97.06 233 CYS B CA 1
ATOM 8152 C C . CYS B 1 233 ? 8.203 3.799 0.239 1 97.06 233 CYS B C 1
ATOM 8154 O O . CYS B 1 233 ? 7.719 4.918 0.42 1 97.06 233 CYS B O 1
ATOM 8156 N N . GLU B 1 234 ? 8.992 3.229 1.059 1 96.69 234 GLU B N 1
ATOM 8157 C CA . GLU B 1 234 ? 9.5 3.9 2.25 1 96.69 234 GLU B CA 1
ATOM 8158 C C . GLU B 1 234 ? 10.727 4.746 1.926 1 96.69 234 GLU B C 1
ATOM 8160 O O . GLU B 1 234 ? 11.641 4.285 1.238 1 96.69 234 GLU B O 1
ATOM 8165 N N . ILE B 1 235 ? 10.719 5.965 2.385 1 94.69 235 ILE B N 1
ATOM 8166 C CA . ILE B 1 235 ? 11.844 6.879 2.246 1 94.69 235 ILE B CA 1
ATOM 8167 C C . ILE B 1 235 ? 12.25 7.414 3.619 1 94.69 235 ILE B C 1
ATOM 8169 O O . ILE B 1 235 ? 11.391 7.777 4.426 1 94.69 235 ILE B O 1
ATOM 8173 N N . ASP B 1 236 ? 13.5 7.387 3.914 1 92.31 236 ASP B N 1
ATOM 8174 C CA . ASP B 1 236 ? 14.117 7.965 5.109 1 92.31 236 ASP B CA 1
ATOM 8175 C C . ASP B 1 236 ? 15.344 8.797 4.746 1 92.31 236 ASP B C 1
ATOM 8177 O O . ASP B 1 236 ? 16.375 8.25 4.359 1 92.31 236 ASP B O 1
ATOM 8181 N N . ALA B 1 237 ? 15.242 10.039 4.887 1 90.5 237 ALA B N 1
ATOM 8182 C CA . ALA B 1 237 ? 16.234 10.992 4.406 1 90.5 237 ALA B CA 1
ATOM 8183 C C . ALA B 1 237 ? 17.609 10.711 5.023 1 90.5 237 ALA B C 1
ATOM 8185 O O . ALA B 1 237 ? 18.641 11.008 4.418 1 90.5 237 ALA B O 1
ATOM 8186 N N . ILE B 1 238 ? 17.656 10.133 6.109 1 88.12 238 ILE B N 1
ATOM 8187 C CA . ILE B 1 238 ? 18.922 9.852 6.793 1 88.12 238 ILE B CA 1
ATOM 8188 C C . ILE B 1 238 ? 19.734 8.852 5.98 1 88.12 238 ILE B C 1
ATOM 8190 O O . ILE B 1 238 ? 20.953 8.945 5.914 1 88.12 238 ILE B O 1
ATOM 8194 N N . TRP B 1 239 ? 18.969 7.957 5.332 1 88.44 239 TRP B N 1
ATOM 8195 C CA . TRP B 1 239 ? 19.656 6.867 4.645 1 88.44 239 TRP B CA 1
ATOM 8196 C C . TRP B 1 239 ? 19.578 7.047 3.131 1 88.44 239 TRP B C 1
ATOM 8198 O O . TRP B 1 239 ? 20.203 6.305 2.377 1 88.44 239 TRP B O 1
ATOM 8208 N N . GLY B 1 240 ? 18.781 7.988 2.752 1 83.88 240 GLY B N 1
ATOM 8209 C CA . GLY B 1 240 ? 18.547 8.148 1.325 1 83.88 240 GLY B CA 1
ATOM 8210 C C . GLY B 1 240 ? 17.484 7.215 0.794 1 83.88 240 GLY B C 1
ATOM 8211 O O . GLY B 1 240 ? 16.594 6.785 1.54 1 83.88 240 GLY B O 1
ATOM 8212 N N . SER B 1 241 ? 17.516 6.992 -0.554 1 88.56 241 SER B N 1
ATOM 8213 C CA . SER B 1 241 ? 16.562 6.094 -1.188 1 88.56 241 SER B CA 1
ATOM 8214 C C . SER B 1 241 ? 17.047 4.648 -1.139 1 88.56 241 SER B C 1
ATOM 8216 O O . SER B 1 241 ? 18.219 4.371 -1.398 1 88.56 241 SER B O 1
ATOM 8218 N N . PHE B 1 242 ? 16.156 3.73 -0.758 1 95.94 242 PHE B N 1
ATOM 8219 C CA . PHE B 1 242 ? 16.578 2.34 -0.625 1 95.94 242 PHE B CA 1
ATOM 8220 C C . PHE B 1 242 ? 15.422 1.396 -0.957 1 95.94 242 PHE B C 1
ATOM 8222 O O . PHE B 1 242 ? 14.266 1.82 -1.048 1 95.94 242 PHE B O 1
ATOM 8229 N N . THR B 1 243 ? 15.672 0.144 -1.301 1 97.94 243 THR B N 1
ATOM 8230 C CA . THR B 1 243 ? 14.781 -1.012 -1.245 1 97.94 243 THR B CA 1
ATOM 8231 C C . THR B 1 243 ? 15.141 -1.912 -0.066 1 97.94 243 THR B C 1
ATOM 8233 O O . THR B 1 243 ? 16.234 -1.81 0.491 1 97.94 243 THR B O 1
ATOM 8236 N N . SER B 1 244 ? 14.203 -2.662 0.351 1 98.38 244 SER B N 1
ATOM 8237 C CA . SER B 1 244 ? 14.516 -3.482 1.517 1 98.38 244 SER B CA 1
ATOM 8238 C C . SER B 1 244 ? 13.727 -4.789 1.499 1 98.38 244 SER B C 1
ATOM 8240 O O . SER B 1 244 ? 12.703 -4.895 0.83 1 98.38 244 SER B O 1
ATOM 8242 N N . TYR B 1 245 ? 14.281 -5.812 2.123 1 98.38 245 TYR B N 1
ATOM 8243 C CA . TYR B 1 245 ? 13.633 -7.074 2.471 1 98.38 245 TYR B CA 1
ATOM 8244 C C . TYR B 1 245 ? 13.68 -7.312 3.975 1 98.38 245 TYR B C 1
ATOM 8246 O O . TYR B 1 245 ? 14.695 -7.059 4.621 1 98.38 245 TYR B O 1
ATOM 8254 N N . ARG B 1 246 ? 12.594 -7.691 4.559 1 96.69 246 ARG B N 1
ATOM 8255 C CA . ARG B 1 246 ? 12.484 -8.047 5.973 1 96.6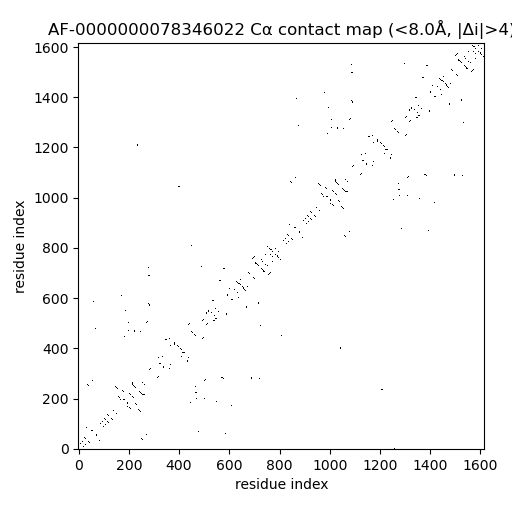9 246 ARG B CA 1
ATOM 8256 C C . ARG B 1 246 ? 11.828 -9.414 6.141 1 96.69 246 ARG B C 1
ATOM 8258 O O . ARG B 1 246 ? 10.883 -9.75 5.414 1 96.69 246 ARG B O 1
ATOM 8265 N N . THR B 1 247 ? 12.289 -10.203 7.09 1 94.81 247 THR B N 1
ATOM 8266 C CA . THR B 1 247 ? 11.703 -11.516 7.34 1 94.81 247 THR B CA 1
ATOM 8267 C C . THR B 1 247 ? 11.734 -11.844 8.828 1 94.81 247 THR B C 1
ATOM 8269 O O . THR B 1 247 ? 12.578 -11.328 9.57 1 94.81 247 THR B O 1
ATOM 8272 N N . CYS B 1 248 ? 10.844 -12.68 9.242 1 88.62 248 CYS B N 1
ATOM 8273 C CA . CYS B 1 248 ? 10.773 -13.102 10.633 1 88.62 248 CYS B CA 1
ATOM 8274 C C . CYS B 1 248 ? 11.766 -14.227 10.906 1 88.62 248 CYS B C 1
ATOM 8276 O O . CYS B 1 248 ? 11.938 -14.641 12.055 1 88.62 248 CYS B O 1
ATOM 8278 N N . ASN B 1 249 ? 12.469 -14.68 9.867 1 90.69 249 ASN B N 1
ATOM 8279 C CA . ASN B 1 249 ? 13.539 -15.641 10.094 1 90.69 249 ASN B CA 1
ATOM 8280 C C . ASN B 1 249 ? 14.711 -15.008 10.852 1 90.69 249 ASN B C 1
ATOM 8282 O O . ASN B 1 249 ? 15.008 -13.828 10.664 1 90.69 249 ASN B O 1
ATOM 8286 N N . PRO B 1 250 ? 15.375 -15.805 11.617 1 89.75 250 PRO B N 1
ATOM 8287 C CA . PRO B 1 250 ? 16.422 -15.234 12.469 1 89.75 250 PRO B CA 1
ATOM 8288 C C . PRO B 1 250 ? 17.688 -14.883 11.703 1 89.75 250 PRO B C 1
ATOM 8290 O O . PRO B 1 250 ? 18.547 -14.156 12.219 1 89.75 250 PRO B O 1
ATOM 8293 N N . THR B 1 251 ? 17.844 -15.469 10.523 1 94.62 251 THR B N 1
ATOM 8294 C CA . THR B 1 251 ? 19.031 -15.188 9.727 1 94.62 251 THR B CA 1
ATOM 8295 C C . THR B 1 251 ? 18.641 -14.844 8.289 1 94.62 251 THR B C 1
ATOM 8297 O O . THR B 1 251 ? 17.516 -15.109 7.859 1 94.62 251 THR B O 1
ATOM 8300 N N . LEU B 1 252 ? 19.547 -14.156 7.617 1 96.69 252 LEU B N 1
ATOM 8301 C CA . LEU B 1 252 ? 19.406 -13.867 6.195 1 96.69 252 LEU B CA 1
ATOM 8302 C C . LEU B 1 252 ? 20.172 -14.875 5.348 1 96.69 252 LEU B C 1
ATOM 8304 O O . LEU B 1 252 ? 21.281 -15.258 5.691 1 96.69 252 LEU B O 1
ATOM 8308 N N . ASP B 1 253 ? 19.625 -15.375 4.363 1 97.62 253 ASP B N 1
ATOM 8309 C CA . ASP B 1 253 ? 20.203 -16.234 3.34 1 97.62 253 ASP B CA 1
ATOM 8310 C C . ASP B 1 253 ? 19.688 -15.867 1.952 1 97.62 253 ASP B C 1
ATOM 8312 O O . ASP B 1 253 ? 18.547 -16.172 1.611 1 97.62 253 ASP B O 1
ATOM 8316 N N . TYR B 1 254 ? 20.547 -15.172 1.16 1 98.5 254 TYR B N 1
ATOM 8317 C CA . TYR B 1 254 ? 20 -14.695 -0.104 1 98.5 254 TYR B CA 1
ATOM 8318 C C . TYR B 1 254 ? 20.984 -14.906 -1.243 1 98.5 254 TYR B C 1
ATOM 8320 O O . TYR B 1 254 ? 22.172 -15.18 -1.006 1 98.5 254 TYR B O 1
ATOM 8328 N N . TYR B 1 255 ? 20.516 -14.891 -2.418 1 98.69 255 TYR B N 1
ATOM 8329 C CA . TYR B 1 255 ? 21.25 -15.133 -3.66 1 98.69 255 TYR B CA 1
ATOM 8330 C C . TYR B 1 255 ? 21.141 -13.938 -4.598 1 98.69 255 TYR B C 1
ATOM 8332 O O . TYR B 1 255 ? 20.047 -13.438 -4.863 1 98.69 255 TYR B O 1
ATOM 8340 N N . VAL B 1 256 ? 22.25 -13.445 -5.055 1 98.81 256 VAL B N 1
ATOM 8341 C CA . VAL B 1 256 ? 22.312 -12.406 -6.078 1 98.81 256 VAL B CA 1
ATOM 8342 C C . VAL B 1 256 ? 22.797 -13 -7.395 1 98.81 256 VAL B C 1
ATOM 8344 O O . VAL B 1 256 ? 23.828 -13.688 -7.43 1 98.81 256 VAL B O 1
ATOM 8347 N N . PHE B 1 257 ? 22.062 -12.734 -8.469 1 98.5 257 PHE B N 1
ATOM 8348 C CA . PHE B 1 257 ? 22.5 -13.281 -9.742 1 98.5 257 PHE B CA 1
ATOM 8349 C C . PHE B 1 257 ? 22.344 -12.258 -10.859 1 98.5 257 PHE B C 1
ATOM 8351 O O . PHE B 1 257 ? 21.391 -11.469 -10.859 1 98.5 257 PHE B O 1
ATOM 8358 N N . PHE B 1 258 ? 23.266 -12.281 -11.734 1 97.81 258 PHE B N 1
ATOM 8359 C CA . PHE B 1 258 ? 23.391 -11.328 -12.828 1 97.81 258 PHE B CA 1
ATOM 8360 C C . PHE B 1 258 ? 22.812 -11.906 -14.117 1 97.81 258 PHE B C 1
ATOM 8362 O O . PHE B 1 258 ? 23 -13.086 -14.406 1 97.81 258 PHE B O 1
ATOM 8369 N N . GLY B 1 259 ? 22 -10.875 -14.867 1 93.38 259 GLY B N 1
ATOM 8370 C CA . GLY B 1 259 ? 21.516 -11.227 -16.188 1 93.38 259 GLY B CA 1
ATOM 8371 C C . GLY B 1 259 ? 22.609 -11.422 -17.203 1 93.38 259 GLY B C 1
ATOM 8372 O O . GLY B 1 259 ? 23.453 -12.305 -17.047 1 93.38 259 GLY B O 1
ATOM 8373 N N . PRO B 1 260 ? 22.688 -10.469 -18.094 1 95.81 260 PRO B N 1
ATOM 8374 C CA . PRO B 1 260 ? 22.172 -9.102 -18.078 1 95.81 260 PRO B CA 1
ATOM 8375 C C . PRO B 1 260 ? 20.719 -9.008 -18.547 1 95.81 260 PRO B C 1
ATOM 8377 O O . PRO B 1 260 ? 20.109 -7.941 -18.469 1 95.81 260 PRO B O 1
ATOM 8380 N N . THR B 1 261 ? 20.156 -10.141 -19.062 1 97.25 261 THR B N 1
ATOM 8381 C CA . THR B 1 261 ? 18.781 -10.094 -19.547 1 97.25 261 THR B CA 1
ATOM 8382 C C . THR B 1 261 ? 17.828 -10.695 -18.516 1 97.25 261 THR B C 1
ATOM 8384 O O . THR B 1 261 ? 18.234 -11.523 -17.703 1 97.25 261 THR B O 1
ATOM 8387 N N . LEU B 1 262 ? 16.625 -10.289 -18.578 1 97.56 262 LEU B N 1
ATOM 8388 C CA . LEU B 1 262 ? 15.617 -10.797 -17.656 1 97.56 262 LEU B CA 1
ATOM 8389 C C . LEU B 1 262 ? 15.422 -12.297 -17.844 1 97.56 262 LEU B C 1
ATOM 8391 O O . LEU B 1 262 ? 15.203 -13.023 -16.859 1 97.56 262 LEU B O 1
ATOM 8395 N N . ASP B 1 263 ? 15.477 -12.766 -19.062 1 96.62 263 ASP B N 1
ATOM 8396 C CA . ASP B 1 263 ? 15.32 -14.188 -19.344 1 96.62 263 ASP B CA 1
ATOM 8397 C C . ASP B 1 263 ? 16.391 -15.008 -18.625 1 96.62 263 ASP B C 1
ATOM 8399 O O . ASP B 1 263 ? 16.094 -16.047 -18.031 1 96.62 263 ASP B O 1
ATOM 8403 N N . GLN B 1 264 ? 17.656 -14.547 -18.656 1 97.44 264 GLN B N 1
ATOM 8404 C CA . GLN B 1 264 ? 18.75 -15.219 -17.969 1 97.44 264 GLN B CA 1
ATOM 8405 C C . GLN B 1 264 ? 18.516 -15.242 -16.469 1 97.44 264 GLN B C 1
ATOM 8407 O O . GLN B 1 264 ? 18.828 -16.219 -15.797 1 97.44 264 GLN B O 1
ATOM 8412 N N . CYS B 1 265 ? 18.016 -14.148 -15.961 1 98.38 265 CYS B N 1
ATOM 8413 C CA . CYS B 1 265 ? 17.734 -14.078 -14.531 1 98.38 265 CYS B CA 1
ATOM 8414 C C . CYS B 1 265 ? 16.719 -15.133 -14.117 1 98.38 265 CYS B C 1
ATOM 8416 O O . CYS B 1 265 ? 16.891 -15.82 -13.117 1 98.38 265 CYS B O 1
ATOM 8418 N N . VAL B 1 266 ? 15.641 -15.258 -14.891 1 98.25 266 VAL B N 1
ATOM 8419 C CA . VAL B 1 266 ? 14.578 -16.203 -14.562 1 98.25 266 VAL B CA 1
ATOM 8420 C C . VAL B 1 266 ? 15.117 -17.625 -14.617 1 98.25 266 VAL B C 1
ATOM 8422 O O . VAL B 1 266 ? 14.805 -18.453 -13.758 1 98.25 266 VAL B O 1
ATOM 8425 N N . GLN B 1 267 ? 15.961 -17.922 -15.586 1 97 267 GLN B N 1
ATOM 8426 C CA . GLN B 1 267 ? 16.547 -19.25 -15.719 1 97 267 GLN B CA 1
ATOM 8427 C C . GLN B 1 267 ? 17.516 -19.547 -14.578 1 97 267 GLN B C 1
ATOM 8429 O O . GLN B 1 267 ? 17.594 -20.688 -14.109 1 97 267 GLN B O 1
ATOM 8434 N N . THR B 1 268 ? 18.25 -18.5 -14.156 1 97.38 268 THR B N 1
ATOM 8435 C CA . THR B 1 268 ? 19.125 -18.688 -13 1 97.38 268 THR B CA 1
ATOM 8436 C C . THR B 1 268 ? 18.297 -18.984 -11.75 1 97.38 268 THR B C 1
ATOM 8438 O O . THR B 1 268 ? 18.672 -19.844 -10.945 1 97.38 268 THR B O 1
ATOM 8441 N N . PHE B 1 269 ? 17.234 -18.266 -11.539 1 97.94 269 PHE B N 1
ATOM 8442 C CA . PHE B 1 269 ? 16.359 -18.531 -10.414 1 97.94 269 PHE B CA 1
ATOM 8443 C C . PHE B 1 269 ? 15.867 -19.984 -10.445 1 97.94 269 PHE B C 1
ATOM 8445 O O . PHE B 1 269 ? 15.859 -20.656 -9.422 1 97.94 269 PHE B O 1
ATOM 8452 N N . ALA B 1 270 ? 15.461 -20.469 -11.641 1 96.5 270 ALA B N 1
ATOM 8453 C CA . ALA B 1 270 ? 15.023 -21.859 -11.82 1 96.5 270 ALA B CA 1
ATOM 8454 C C . ALA B 1 270 ? 16.125 -22.828 -11.422 1 96.5 270 ALA B C 1
ATOM 8456 O O . ALA B 1 270 ? 15.852 -23.891 -10.844 1 96.5 270 ALA B O 1
ATOM 8457 N N . SER B 1 271 ? 17.344 -22.5 -11.734 1 95.12 271 SER B N 1
ATOM 8458 C CA . SER B 1 271 ? 18.469 -23.359 -11.414 1 95.12 271 SER B CA 1
ATOM 8459 C C . SER B 1 271 ? 18.688 -23.453 -9.906 1 95.12 271 SER B C 1
ATOM 8461 O O . SER B 1 271 ? 19.297 -24.406 -9.414 1 95.12 271 SER B O 1
ATOM 8463 N N . ILE B 1 272 ? 18.188 -22.438 -9.18 1 96.19 272 ILE B N 1
ATOM 8464 C CA . ILE B 1 272 ? 18.328 -22.406 -7.727 1 96.19 272 ILE B CA 1
ATOM 8465 C C . ILE B 1 272 ? 17.219 -23.234 -7.078 1 96.19 272 ILE B C 1
ATOM 8467 O O . ILE B 1 272 ? 17.484 -24.047 -6.191 1 96.19 272 ILE B O 1
ATOM 8471 N N . VAL B 1 273 ? 15.992 -23.078 -7.543 1 95.25 273 VAL B N 1
ATOM 8472 C CA . VAL B 1 273 ? 14.875 -23.609 -6.766 1 95.25 273 VAL B CA 1
ATOM 8473 C C . VAL B 1 273 ? 14.234 -24.781 -7.5 1 95.25 273 VAL B C 1
ATOM 8475 O O . VAL B 1 273 ? 13.312 -25.422 -6.988 1 95.25 273 VAL B O 1
ATOM 8478 N N . GLY B 1 274 ? 14.68 -25.078 -8.719 1 93.19 274 GLY B N 1
ATOM 8479 C CA . GLY B 1 274 ? 14.156 -26.203 -9.484 1 93.19 274 GLY B CA 1
ATOM 8480 C C . GLY B 1 274 ? 13.25 -25.766 -10.625 1 93.19 274 GLY B C 1
ATOM 8481 O O . GLY B 1 274 ? 12.906 -24.594 -10.734 1 93.19 274 GLY B O 1
ATOM 8482 N N . LEU B 1 275 ? 12.875 -26.719 -11.516 1 94.62 275 LEU B N 1
ATOM 8483 C CA . LEU B 1 275 ? 12.078 -26.484 -12.711 1 94.62 275 LEU B CA 1
ATOM 8484 C C . LEU B 1 275 ? 10.617 -26.875 -12.484 1 94.62 275 LEU B C 1
ATOM 8486 O O . LEU B 1 275 ? 10.32 -27.719 -11.648 1 94.62 275 LEU B O 1
ATOM 8490 N N . PRO B 1 276 ? 9.711 -26.25 -13.18 1 94.62 276 PRO B N 1
ATOM 8491 C CA . PRO B 1 276 ? 8.297 -26.609 -13.039 1 94.62 276 PRO B CA 1
ATOM 8492 C C . PRO B 1 276 ? 7.992 -28.016 -13.539 1 94.62 276 PRO B C 1
ATOM 8494 O O . PRO B 1 276 ? 8.562 -28.453 -14.539 1 94.62 276 PRO B O 1
ATOM 8497 N N . ALA B 1 277 ? 7.039 -28.641 -12.883 1 94.12 277 ALA B N 1
ATOM 8498 C CA . ALA B 1 277 ? 6.535 -29.922 -13.359 1 94.12 277 ALA B CA 1
ATOM 8499 C C . ALA B 1 277 ? 5.801 -29.766 -14.688 1 94.12 277 ALA B C 1
ATOM 8501 O O . ALA B 1 277 ? 5.094 -28.781 -14.898 1 94.12 277 ALA B O 1
ATOM 8502 N N . LEU B 1 278 ? 5.98 -30.719 -15.562 1 94.94 278 LEU B N 1
ATOM 8503 C CA . LEU B 1 278 ? 5.301 -30.688 -16.859 1 94.94 278 LEU B CA 1
ATOM 8504 C C . LEU B 1 278 ? 3.824 -31.031 -16.703 1 94.94 278 LEU B C 1
ATOM 8506 O O . LEU B 1 278 ? 3.479 -32.062 -16.094 1 94.94 278 LEU B O 1
ATOM 8510 N N . ILE B 1 279 ? 3 -30.312 -17.172 1 95.38 279 ILE B N 1
ATOM 8511 C CA . ILE B 1 279 ? 1.55 -30.453 -17.094 1 95.38 279 ILE B CA 1
ATOM 8512 C C . ILE B 1 279 ? 1.077 -31.516 -18.094 1 95.38 279 ILE B C 1
ATOM 8514 O O . ILE B 1 279 ? 1.617 -31.625 -19.188 1 95.38 279 ILE B O 1
ATOM 8518 N N . PRO B 1 280 ? 0.18 -32.375 -17.719 1 95.94 280 PRO B N 1
ATOM 8519 C CA . PRO B 1 280 ? -0.399 -33.25 -18.734 1 95.94 280 PRO B CA 1
ATOM 8520 C C . PRO B 1 280 ? -1.103 -32.469 -19.844 1 95.94 280 PRO B C 1
ATOM 8522 O O . PRO B 1 280 ? -1.735 -31.453 -19.594 1 95.94 280 PRO B O 1
ATOM 8525 N N . ARG B 1 281 ? -1.132 -33.031 -21.047 1 94.62 281 ARG B N 1
ATOM 8526 C CA . ARG B 1 281 ? -1.638 -32.344 -22.219 1 94.62 281 ARG B CA 1
ATOM 8527 C C . ARG B 1 281 ? -3.117 -32 -22.047 1 94.62 281 ARG B C 1
ATOM 8529 O O . ARG B 1 281 ? -3.564 -30.922 -22.469 1 94.62 281 ARG B O 1
ATOM 8536 N N . TYR B 1 282 ? -3.9 -32.906 -21.484 1 94.44 282 TYR B N 1
ATOM 8537 C CA . TYR B 1 282 ? -5.34 -32.688 -21.344 1 94.44 282 TYR B CA 1
ATOM 8538 C C . TYR B 1 282 ? -5.645 -31.484 -20.484 1 94.44 282 TYR B C 1
ATOM 8540 O O . TYR B 1 282 ? -6.719 -30.906 -20.578 1 94.44 282 TYR B O 1
ATOM 8548 N N . ALA B 1 283 ? -4.691 -31.141 -19.578 1 95.56 283 ALA B N 1
ATOM 8549 C CA . ALA B 1 283 ? -4.898 -30.031 -18.656 1 95.56 283 ALA B CA 1
ATOM 8550 C C . ALA B 1 283 ? -4.781 -28.688 -19.375 1 95.56 283 ALA B C 1
ATOM 8552 O O . ALA B 1 283 ? -5.066 -27.641 -18.781 1 95.56 283 ALA B O 1
ATOM 8553 N N . LEU B 1 284 ? -4.48 -28.641 -20.641 1 95.88 284 LEU B N 1
ATOM 8554 C CA . LEU B 1 284 ? -4.375 -27.422 -21.438 1 95.88 284 LEU B CA 1
ATOM 8555 C C . LEU B 1 284 ? -5.703 -27.094 -22.109 1 95.88 284 LEU B C 1
ATOM 8557 O O . LEU B 1 284 ? -5.855 -26.031 -22.703 1 95.88 284 LEU B O 1
ATOM 8561 N N . GLY B 1 285 ? -6.695 -28.031 -22.047 1 93.5 285 GLY B N 1
ATOM 8562 C CA . GLY B 1 285 ? -8.023 -27.766 -22.594 1 93.5 285 GLY B CA 1
ATOM 8563 C C . GLY B 1 285 ? -8.875 -26.906 -21.688 1 93.5 285 GLY B C 1
ATOM 8564 O O . GLY B 1 285 ? -8.344 -26.141 -20.859 1 93.5 285 GLY B O 1
ATOM 8565 N N . TYR B 1 286 ? -10.164 -26.891 -21.984 1 93.44 286 TYR B N 1
ATOM 8566 C CA . TYR B 1 286 ? -11.102 -26.172 -21.125 1 93.44 286 TYR B CA 1
ATOM 8567 C C . TYR B 1 286 ? -11.32 -26.906 -19.812 1 93.44 286 TYR B C 1
ATOM 8569 O O . TYR B 1 286 ? -11.602 -28.109 -19.812 1 93.44 286 TYR B O 1
ATOM 8577 N N . LEU B 1 287 ? -11.086 -26.234 -18.734 1 95 287 LEU B N 1
ATOM 8578 C CA . LEU B 1 287 ? -11.281 -26.75 -17.391 1 95 287 LEU B CA 1
ATOM 8579 C C . LEU B 1 287 ? -12.492 -26.109 -16.719 1 95 287 LEU B C 1
ATOM 8581 O O . LEU B 1 287 ? -12.445 -24.938 -16.344 1 95 287 LEU B O 1
ATOM 8585 N N . ALA B 1 288 ? -13.508 -26.844 -16.547 1 91.88 288 ALA B N 1
ATOM 8586 C CA . ALA B 1 288 ? -14.75 -26.328 -16 1 91.88 288 ALA B CA 1
ATOM 8587 C C . ALA B 1 288 ? -14.758 -26.422 -14.477 1 91.88 288 ALA B C 1
ATOM 8589 O O . ALA B 1 288 ? -14.156 -27.328 -13.906 1 91.88 288 ALA B O 1
ATOM 8590 N N . SER B 1 289 ? -15.266 -25.375 -13.891 1 84.62 289 SER B N 1
ATOM 8591 C CA . SER B 1 289 ? -15.477 -25.406 -12.445 1 84.62 289 SER B CA 1
ATOM 8592 C C . SER B 1 289 ? -16.75 -24.641 -12.055 1 84.62 289 SER B C 1
ATOM 8594 O O . SER B 1 289 ? -17.094 -23.656 -12.688 1 84.62 289 SER B O 1
ATOM 8596 N N . SER B 1 290 ? -17.531 -25.266 -11.242 1 72.56 290 SER B N 1
ATOM 8597 C CA . SER B 1 290 ? -18.578 -24.5 -10.555 1 72.56 290 SER B CA 1
ATOM 8598 C C . SER B 1 290 ? -18.906 -25.109 -9.195 1 72.56 290 SER B C 1
ATOM 8600 O O . SER B 1 290 ? -19.297 -26.281 -9.117 1 72.56 290 SER B O 1
ATOM 8602 N N . MET B 1 291 ? -18.641 -24.234 -8.297 1 78.62 291 MET B N 1
ATOM 8603 C CA . MET B 1 291 ? -19 -24.656 -6.938 1 78.62 291 MET B CA 1
ATOM 8604 C C . MET B 1 291 ? -20.484 -24.984 -6.836 1 78.62 291 MET B C 1
ATOM 8606 O O . MET B 1 291 ? -20.875 -25.875 -6.074 1 78.62 291 MET B O 1
ATOM 8610 N N . GLY B 1 292 ? -21.203 -24.406 -7.723 1 79.12 292 GLY B N 1
ATOM 8611 C CA . GLY B 1 292 ? -22.641 -24.578 -7.703 1 79.12 292 GLY B CA 1
ATOM 8612 C C . GLY B 1 292 ? -23.078 -25.984 -8.047 1 79.12 292 GLY B C 1
ATOM 8613 O O . GLY B 1 292 ? -24.094 -26.469 -7.527 1 79.12 292 GLY B O 1
ATOM 8614 N N . TYR B 1 293 ? -22.359 -26.703 -8.867 1 83.31 293 TYR B N 1
ATOM 8615 C CA . TYR B 1 293 ? -22.688 -28.078 -9.219 1 83.31 293 TYR B CA 1
ATOM 8616 C C . TYR B 1 293 ? -22.562 -29 -8.016 1 83.31 293 TYR B C 1
ATOM 8618 O O . TYR B 1 293 ? -23.484 -29.75 -7.695 1 83.31 293 TYR B O 1
ATOM 8626 N N . ALA B 1 294 ? -21.5 -28.844 -7.312 1 86.88 294 ALA B N 1
ATOM 8627 C CA . ALA B 1 294 ? -21.219 -29.766 -6.219 1 86.88 294 ALA B CA 1
ATOM 8628 C C . ALA B 1 294 ? -22.047 -29.406 -4.98 1 86.88 294 ALA B C 1
ATOM 8630 O O . ALA B 1 294 ? -22.219 -30.25 -4.086 1 86.88 294 ALA B O 1
ATOM 8631 N N . GLU B 1 295 ? -22.562 -28.188 -4.922 1 88.69 295 GLU B N 1
ATOM 8632 C CA . GLU B 1 295 ? -23.297 -27.719 -3.756 1 88.69 295 GLU B CA 1
ATOM 8633 C C . GLU B 1 295 ? -24.781 -28.062 -3.873 1 88.69 295 GLU B C 1
ATOM 8635 O O . GLU B 1 295 ? -25.516 -28.047 -2.879 1 88.69 295 GLU B O 1
ATOM 8640 N N . ALA B 1 296 ? -25.172 -28.438 -5.059 1 91.19 296 ALA B N 1
ATOM 8641 C CA . ALA B 1 296 ? -26.594 -28.719 -5.285 1 91.19 296 ALA B CA 1
ATOM 8642 C C . ALA B 1 296 ? -27 -30.031 -4.645 1 91.19 296 ALA B C 1
ATOM 8644 O O . ALA B 1 296 ? -26.172 -30.953 -4.531 1 91.19 296 ALA B O 1
ATOM 8645 N N . GLU B 1 297 ? -28.281 -30.172 -4.328 1 91.38 297 GLU B N 1
ATOM 8646 C CA . GLU B 1 297 ? -28.781 -31.406 -3.746 1 91.38 297 GLU B CA 1
ATOM 8647 C C . GLU B 1 297 ? -28.75 -32.562 -4.758 1 91.38 297 GLU B C 1
ATOM 8649 O O . GLU B 1 297 ? -28.531 -33.719 -4.395 1 91.38 297 GLU B O 1
ATOM 8654 N N . ASN B 1 298 ? -28.953 -32.219 -5.98 1 94.81 298 ASN B N 1
ATOM 8655 C CA . ASN B 1 298 ? -28.875 -33.188 -7.062 1 94.81 298 ASN B CA 1
ATOM 8656 C C . ASN B 1 298 ? -27.562 -33.094 -7.828 1 94.81 298 ASN B C 1
ATOM 8658 O O . ASN B 1 298 ? -27.547 -33.156 -9.055 1 94.81 298 ASN B O 1
ATOM 8662 N N . ALA B 1 299 ? -26.516 -32.906 -7.094 1 95.5 299 ALA B N 1
ATOM 8663 C CA . ALA B 1 299 ? -25.203 -32.594 -7.637 1 95.5 299 ALA B CA 1
ATOM 8664 C C . ALA B 1 299 ? -24.781 -33.625 -8.68 1 95.5 299 ALA B C 1
ATOM 8666 O O . ALA B 1 299 ? -24.359 -33.281 -9.781 1 95.5 299 ALA B O 1
ATOM 8667 N N . GLN B 1 300 ? -24.891 -34.938 -8.398 1 96 300 GLN B N 1
ATOM 8668 C CA . GLN B 1 300 ? -24.453 -36 -9.312 1 96 300 GLN B CA 1
ATOM 8669 C C . GLN B 1 300 ? -25.203 -35.906 -10.641 1 96 300 GLN B C 1
ATOM 8671 O O . GLN B 1 300 ? -24.609 -36.094 -11.711 1 96 300 GLN B O 1
ATOM 8676 N N . GLU B 1 301 ? -26.484 -35.656 -10.531 1 96.12 301 GLU B N 1
ATOM 8677 C CA . GLU B 1 301 ? -27.297 -35.531 -11.742 1 96.12 301 GLU B CA 1
ATOM 8678 C C . GLU B 1 301 ? -26.812 -34.406 -12.625 1 96.12 301 GLU B C 1
ATOM 8680 O O . GLU B 1 301 ? -26.703 -34.562 -13.844 1 96.12 301 GLU B O 1
ATOM 8685 N N . LEU B 1 302 ? -26.609 -33.312 -12.031 1 95.62 302 LEU B N 1
ATOM 8686 C CA . LEU B 1 302 ? -26.156 -32.125 -12.766 1 95.62 302 LEU B CA 1
ATOM 8687 C C . LEU B 1 302 ? -24.797 -32.375 -13.414 1 95.62 302 LEU B C 1
ATOM 8689 O O . LEU B 1 302 ? -24.578 -32.031 -14.57 1 95.62 302 LEU B O 1
ATOM 8693 N N . ILE B 1 303 ? -23.922 -33 -12.719 1 95.69 303 ILE B N 1
ATOM 8694 C CA . ILE B 1 303 ? -22.578 -33.25 -13.195 1 95.69 303 ILE B CA 1
ATOM 8695 C C . ILE B 1 303 ? -22.609 -34.281 -14.32 1 95.69 303 ILE B C 1
ATOM 8697 O O . ILE B 1 303 ? -21.922 -34.125 -15.328 1 95.69 303 ILE B O 1
ATOM 8701 N N . GLU B 1 304 ? -23.438 -35.312 -14.211 1 95.81 304 GLU B N 1
ATOM 8702 C CA . GLU B 1 304 ? -23.578 -36.344 -15.242 1 95.81 304 GLU B CA 1
ATOM 8703 C C . GLU B 1 304 ? -24.188 -35.781 -16.516 1 95.81 304 GLU B C 1
ATOM 8705 O O . GLU B 1 304 ? -23.984 -36.312 -17.609 1 95.81 304 GLU B O 1
ATOM 8710 N N . ALA B 1 305 ? -24.891 -34.656 -16.344 1 95.25 305 ALA B N 1
ATOM 8711 C CA . ALA B 1 305 ? -25.547 -34.031 -17.484 1 95.25 305 ALA B CA 1
ATOM 8712 C C . ALA B 1 305 ? -24.594 -33.094 -18.203 1 95.25 305 ALA B C 1
ATOM 8714 O O . ALA B 1 305 ? -24.828 -32.688 -19.344 1 95.25 305 ALA B O 1
ATOM 8715 N N . PHE B 1 306 ? -23.562 -32.75 -17.578 1 94 306 PHE B N 1
ATOM 8716 C CA . PHE B 1 306 ? -22.656 -31.703 -18.031 1 94 306 PHE B CA 1
ATOM 8717 C C . PHE B 1 306 ? -22.062 -32.062 -19.406 1 94 306 PHE B C 1
ATOM 8719 O O . PHE B 1 306 ? -22.031 -31.203 -20.297 1 94 306 PHE B O 1
ATOM 8726 N N . PRO B 1 307 ? -21.609 -33.312 -19.688 1 93.88 307 PRO B N 1
ATOM 8727 C CA . PRO B 1 307 ? -21.062 -33.625 -21 1 93.88 307 PRO B CA 1
ATOM 8728 C C . PRO B 1 307 ? -22.078 -33.406 -22.125 1 93.88 307 PRO B C 1
ATOM 8730 O O . PRO B 1 307 ? -21.703 -33 -23.219 1 93.88 307 PRO B O 1
ATOM 8733 N N . LYS B 1 308 ? -23.266 -33.719 -21.828 1 94.38 308 LYS B N 1
ATOM 8734 C CA . LYS B 1 308 ? -24.312 -33.5 -22.828 1 94.38 308 LYS B CA 1
ATOM 8735 C C . LYS B 1 308 ? -24.484 -32.031 -23.141 1 94.38 308 LYS B C 1
ATOM 8737 O O . LYS B 1 308 ? -24.719 -31.656 -24.297 1 94.38 308 LYS B O 1
ATOM 8742 N N . LEU B 1 309 ? -24.438 -31.25 -22.141 1 91.31 309 LEU B N 1
ATOM 8743 C CA . LEU B 1 309 ? -24.5 -29.797 -22.344 1 91.31 309 LEU B CA 1
ATOM 8744 C C . LEU B 1 309 ? -23.328 -29.312 -23.188 1 91.31 309 LEU B C 1
ATOM 8746 O O . LEU B 1 309 ? -23.5 -28.453 -24.047 1 91.31 309 LEU B O 1
ATOM 8750 N N . CYS B 1 310 ? -22.156 -29.797 -22.891 1 91.19 310 CYS B N 1
ATOM 8751 C CA . CYS B 1 310 ? -20.969 -29.453 -23.688 1 91.19 310 CYS B CA 1
ATOM 8752 C C . CYS B 1 310 ? -21.172 -29.797 -25.156 1 91.19 310 CYS B C 1
ATOM 8754 O O . CYS B 1 310 ? -20.859 -29 -26.031 1 91.19 310 CYS B O 1
ATOM 8756 N N . ARG B 1 311 ? -21.719 -30.938 -25.406 1 89.94 311 ARG B N 1
ATOM 8757 C CA . ARG B 1 311 ? -21.984 -31.375 -26.766 1 89.94 311 ARG B CA 1
ATOM 8758 C C . ARG B 1 311 ? -23.047 -30.5 -27.422 1 89.94 311 ARG B C 1
ATOM 8760 O O . ARG B 1 311 ? -22.906 -30.109 -28.578 1 89.94 311 ARG B O 1
ATOM 8767 N N . LYS B 1 312 ? -24.016 -30.266 -26.641 1 90.88 312 LYS B N 1
ATOM 8768 C CA . LYS B 1 312 ? -25.109 -29.453 -27.156 1 90.88 312 LYS B CA 1
ATOM 8769 C C . LYS B 1 312 ? -24.609 -28.094 -27.641 1 90.88 312 LYS B C 1
ATOM 8771 O O . LYS B 1 312 ? -25.062 -27.594 -28.672 1 90.88 312 LYS B O 1
ATOM 8776 N N . TRP B 1 313 ? -23.656 -27.531 -26.953 1 87.94 313 TRP B N 1
ATOM 8777 C CA . TRP B 1 313 ? -23.203 -26.188 -27.266 1 87.94 313 TRP B CA 1
ATOM 8778 C C . TRP B 1 313 ? -21.859 -26.219 -28 1 87.94 313 TRP B C 1
ATOM 8780 O O . TRP B 1 313 ? -21.25 -25.172 -28.25 1 87.94 313 TRP B O 1
ATOM 8790 N N . ASP B 1 314 ? -21.391 -27.391 -28.266 1 89.31 314 ASP B N 1
ATOM 8791 C CA . ASP B 1 314 ? -20.141 -27.594 -28.984 1 89.31 314 ASP B CA 1
ATOM 8792 C C . ASP B 1 314 ? -18.969 -26.938 -28.266 1 89.31 314 ASP B C 1
ATOM 8794 O O . ASP B 1 314 ? -18.188 -26.203 -28.875 1 89.31 314 ASP B O 1
ATOM 8798 N N . ILE B 1 315 ? -18.953 -27.094 -27.016 1 89.56 315 ILE B N 1
ATOM 8799 C CA . ILE B 1 315 ? -17.859 -26.609 -26.188 1 89.56 315 ILE B CA 1
ATOM 8800 C C . ILE B 1 315 ? -17.016 -27.781 -25.688 1 89.56 315 ILE B C 1
ATOM 8802 O O . ILE B 1 315 ? -17.516 -28.641 -24.953 1 89.56 315 ILE B O 1
ATOM 8806 N N . PRO B 1 316 ? -15.844 -27.859 -26.188 1 90.75 316 PRO B N 1
ATOM 8807 C CA . PRO B 1 316 ? -15.008 -28.938 -25.656 1 90.75 316 PRO B CA 1
ATOM 8808 C C . PRO B 1 316 ? -14.703 -28.781 -24.156 1 90.75 316 PRO B C 1
ATOM 8810 O O . PRO B 1 316 ? -14.75 -27.656 -23.641 1 90.75 316 PRO B O 1
ATOM 8813 N N . CYS B 1 317 ? -14.5 -29.859 -23.453 1 93.31 317 CYS B N 1
ATOM 8814 C CA . CYS B 1 317 ? -14.109 -29.844 -22.047 1 93.31 317 CYS B CA 1
ATOM 8815 C C . CYS B 1 317 ? -13.25 -31.062 -21.719 1 93.31 317 CYS B C 1
ATOM 8817 O O . CYS B 1 317 ? -13.602 -32.188 -22.078 1 93.31 317 CYS B O 1
ATOM 8819 N N . ASP B 1 318 ? -12.156 -30.828 -21.062 1 95.25 318 ASP B N 1
ATOM 8820 C CA . ASP B 1 318 ? -11.242 -31.938 -20.781 1 95.25 318 ASP B CA 1
ATOM 8821 C C . ASP B 1 318 ? -11.195 -32.25 -19.281 1 95.25 318 ASP B C 1
ATOM 8823 O O . ASP B 1 318 ? -10.805 -33.344 -18.875 1 95.25 318 ASP B O 1
ATOM 8827 N N . VAL B 1 319 ? -11.461 -31.25 -18.453 1 95.88 319 VAL B N 1
ATOM 8828 C CA . VAL B 1 319 ? -11.359 -31.453 -17.016 1 95.88 319 VAL B CA 1
ATOM 8829 C C . VAL B 1 319 ? -12.555 -30.797 -16.312 1 95.88 319 VAL B C 1
ATOM 8831 O O . VAL B 1 319 ? -13.016 -29.734 -16.734 1 95.88 319 VAL B O 1
ATOM 8834 N N . LEU B 1 320 ? -13.094 -31.438 -15.383 1 95.94 320 LEU B N 1
ATOM 8835 C CA . LEU B 1 320 ? -14.055 -30.859 -14.445 1 95.94 320 LEU B CA 1
ATOM 8836 C C . LEU B 1 320 ? -13.469 -30.812 -13.031 1 95.94 320 LEU B C 1
ATOM 8838 O O . LEU B 1 320 ? -13.109 -31.844 -12.469 1 95.94 320 LEU B O 1
ATOM 8842 N N . HIS B 1 321 ? -13.336 -29.641 -12.492 1 96.06 321 HIS B N 1
ATOM 8843 C CA . HIS B 1 321 ? -12.938 -29.469 -11.094 1 96.06 321 HIS B CA 1
ATOM 8844 C C . HIS B 1 321 ? -14.109 -29.766 -10.156 1 96.06 321 HIS B C 1
ATOM 8846 O O . HIS B 1 321 ? -15.109 -29.047 -10.156 1 96.06 321 HIS B O 1
ATOM 8852 N N . LEU B 1 322 ? -13.961 -30.75 -9.359 1 96.31 322 LEU B N 1
ATOM 8853 C CA . LEU B 1 322 ? -14.984 -31.109 -8.375 1 96.31 322 LEU B CA 1
ATOM 8854 C C . LEU B 1 322 ? -14.766 -30.344 -7.07 1 96.31 322 LEU B C 1
ATOM 8856 O O . LEU B 1 322 ? -13.93 -30.719 -6.254 1 96.31 322 LEU B O 1
ATOM 8860 N N . SER B 1 323 ? -15.602 -29.359 -6.84 1 94.06 323 SER B N 1
ATOM 8861 C CA . SER B 1 323 ? -15.492 -28.516 -5.656 1 94.06 323 SER B CA 1
ATOM 8862 C C . SER B 1 323 ? -15.875 -29.281 -4.395 1 94.06 323 SER B C 1
ATOM 8864 O O . SER B 1 323 ? -16.359 -30.406 -4.473 1 94.06 323 SER B O 1
ATOM 8866 N N . SER B 1 324 ? -15.711 -28.703 -3.268 1 93.19 324 SER B N 1
ATOM 8867 C CA . SER B 1 324 ? -15.68 -29.391 -1.979 1 93.19 324 SER B CA 1
ATOM 8868 C C . SER B 1 324 ? -17.078 -29.797 -1.536 1 93.19 324 SER B C 1
ATOM 8870 O O . SER B 1 324 ? -17.25 -30.438 -0.496 1 93.19 324 SER B O 1
ATOM 8872 N N . GLY B 1 325 ? -18.078 -29.547 -2.336 1 92.5 325 GLY B N 1
ATOM 8873 C CA . GLY B 1 325 ? -19.438 -29.938 -1.995 1 92.5 325 GLY B CA 1
ATOM 8874 C C . GLY B 1 325 ? -19.594 -31.422 -1.749 1 92.5 325 GLY B C 1
ATOM 8875 O O . GLY B 1 325 ? -20.516 -31.844 -1.048 1 92.5 325 GLY B O 1
ATOM 8876 N N . TYR B 1 326 ? -18.75 -32.281 -2.301 1 94.88 326 TYR B N 1
ATOM 8877 C CA . TYR B 1 326 ? -18.828 -33.719 -2.16 1 94.88 326 TYR B CA 1
ATOM 8878 C C . TYR B 1 326 ? -18.406 -34.156 -0.761 1 94.88 326 TYR B C 1
ATOM 8880 O O . TYR B 1 326 ? -18.656 -35.312 -0.363 1 94.88 326 TYR B O 1
ATOM 8888 N N . THR B 1 327 ? -17.844 -33.219 0.078 1 95.38 327 THR B N 1
ATOM 8889 C CA . THR B 1 327 ? -17.359 -33.562 1.409 1 95.38 327 THR B CA 1
ATOM 8890 C C . THR B 1 327 ? -18.297 -33.031 2.484 1 95.38 327 THR B C 1
ATOM 8892 O O . THR B 1 327 ? -18.031 -33.156 3.68 1 95.38 327 THR B O 1
ATOM 8895 N N . VAL B 1 328 ? -19.375 -32.312 2.102 1 94.12 328 VAL B N 1
ATOM 8896 C CA . VAL B 1 328 ? -20.281 -31.703 3.066 1 94.12 328 VAL B CA 1
ATOM 8897 C C . VAL B 1 328 ? -21.031 -32.781 3.828 1 94.12 328 VAL B C 1
ATOM 8899 O O . VAL B 1 328 ? -21.672 -33.656 3.221 1 94.12 328 VAL B O 1
ATOM 8902 N N . ASN B 1 329 ? -20.875 -32.688 5.078 1 92.88 329 ASN B N 1
ATOM 8903 C CA . ASN B 1 329 ? -21.594 -33.656 5.922 1 92.88 329 ASN B CA 1
ATOM 8904 C C . ASN B 1 329 ? -23.094 -33.406 5.895 1 92.88 329 ASN B C 1
ATOM 8906 O O . ASN B 1 329 ? -23.547 -32.281 5.996 1 92.88 329 ASN B O 1
ATOM 8910 N N . GLN B 1 330 ? -23.891 -34.469 5.871 1 87.75 330 GLN B N 1
ATOM 8911 C CA . GLN B 1 330 ? -25.328 -34.375 5.707 1 87.75 330 GLN B CA 1
ATOM 8912 C C . GLN B 1 330 ? -26 -33.844 6.977 1 87.75 330 GLN B C 1
ATOM 8914 O O . GLN B 1 330 ? -27.016 -33.125 6.906 1 87.75 330 GLN B O 1
ATOM 8919 N N . LEU B 1 331 ? -25.422 -34.094 8.023 1 87.69 331 LEU B N 1
ATOM 8920 C CA . LEU B 1 331 ? -26.047 -33.75 9.305 1 87.69 331 LEU B CA 1
ATOM 8921 C C . LEU B 1 331 ? -25.562 -32.375 9.773 1 87.69 331 LEU B C 1
ATOM 8923 O O . LEU B 1 331 ? -26.375 -31.516 10.117 1 87.69 331 LEU B O 1
ATOM 8927 N N . THR B 1 332 ? -24.328 -32.094 9.695 1 88.69 332 THR B N 1
ATOM 8928 C CA . THR B 1 332 ? -23.75 -30.906 10.281 1 88.69 332 THR B CA 1
ATOM 8929 C C . THR B 1 332 ? -23.562 -29.812 9.227 1 88.69 332 THR B C 1
ATOM 8931 O O . THR B 1 332 ? -23.344 -28.656 9.555 1 88.69 332 THR B O 1
ATOM 8934 N N . HIS B 1 333 ? -23.547 -30.172 7.969 1 90.06 333 HIS B N 1
ATOM 8935 C CA . HIS B 1 333 ? -23.328 -29.297 6.824 1 90.06 333 HIS B CA 1
ATOM 8936 C C . HIS B 1 333 ? -21.891 -28.766 6.793 1 90.06 333 HIS B C 1
ATOM 8938 O O . HIS B 1 333 ? -21.578 -27.859 6.031 1 90.06 333 HIS B O 1
ATOM 8944 N N . ALA B 1 334 ? -21.078 -29.344 7.691 1 93.31 334 ALA B N 1
ATOM 8945 C CA . ALA B 1 334 ? -19.672 -28.969 7.711 1 93.31 334 ALA B CA 1
ATOM 8946 C C . ALA B 1 334 ? -18.891 -29.703 6.613 1 93.31 334 ALA B C 1
ATOM 8948 O O . ALA B 1 334 ? -19.203 -30.859 6.289 1 93.31 334 ALA B O 1
ATOM 8949 N N . ARG B 1 335 ? -17.922 -29.031 6.098 1 93.75 335 ARG B N 1
ATOM 8950 C CA . ARG B 1 335 ? -17.062 -29.641 5.098 1 93.75 335 ARG B CA 1
ATOM 8951 C C . ARG B 1 335 ? -15.961 -30.469 5.758 1 93.75 335 ARG B C 1
ATOM 8953 O O . ARG B 1 335 ? -15.141 -29.938 6.508 1 93.75 335 ARG B O 1
ATOM 8960 N N . ASN B 1 336 ? -15.984 -31.75 5.5 1 96 336 ASN B N 1
ATOM 8961 C CA . ASN B 1 336 ? -15.023 -32.688 6.082 1 96 336 ASN B CA 1
ATOM 8962 C C . ASN B 1 336 ? -14.203 -33.375 5.004 1 96 336 ASN B C 1
ATOM 8964 O O . ASN B 1 336 ? -14.68 -34.312 4.363 1 96 336 ASN B O 1
ATOM 8968 N N . VAL B 1 337 ? -12.93 -32.938 4.863 1 97.5 337 VAL B N 1
ATOM 8969 C CA . VAL B 1 337 ? -12.047 -33.469 3.826 1 97.5 337 VAL B CA 1
ATOM 8970 C C . VAL B 1 337 ? -11.961 -35 3.939 1 97.5 337 VAL B C 1
ATOM 8972 O O . VAL B 1 337 ? -12 -35.531 5.043 1 97.5 337 VAL B O 1
ATOM 8975 N N . PHE B 1 338 ? -11.875 -35.75 2.814 1 97.94 338 PHE B N 1
ATOM 8976 C CA . PHE B 1 338 ? -11.703 -37.188 2.646 1 97.94 338 PHE B CA 1
ATOM 8977 C C . PHE B 1 338 ? -12.922 -37.938 3.158 1 97.94 338 PHE B C 1
ATOM 8979 O O . PHE B 1 338 ? -12.805 -39.094 3.607 1 97.94 338 PHE B O 1
ATOM 8986 N N . THR B 1 339 ? -13.953 -37.281 3.295 1 96.38 339 THR B N 1
ATOM 8987 C CA . THR B 1 339 ? -15.266 -37.906 3.445 1 96.38 339 THR B CA 1
ATOM 8988 C C . THR B 1 339 ? -16.109 -37.719 2.193 1 96.38 339 THR B C 1
ATOM 8990 O O . THR B 1 339 ? -15.742 -36.906 1.315 1 96.38 339 THR B O 1
ATOM 8993 N N . TRP B 1 340 ? -17.219 -38.531 2.047 1 95.44 340 TRP B N 1
ATOM 8994 C CA . TRP B 1 340 ? -18.047 -38.5 0.841 1 95.44 340 TRP B CA 1
ATOM 8995 C C . TRP B 1 340 ? -19.516 -38.281 1.189 1 95.44 340 TRP B C 1
ATOM 8997 O O . TRP B 1 340 ? -20.047 -38.969 2.064 1 95.44 340 TRP B O 1
ATOM 9007 N N . ASN B 1 341 ? -20.141 -37.344 0.604 1 95.56 341 ASN B N 1
ATOM 9008 C CA . ASN B 1 341 ? -21.578 -37.094 0.763 1 95.56 341 ASN B CA 1
ATOM 9009 C C . ASN B 1 341 ? -22.391 -38.031 -0.128 1 95.56 341 ASN B C 1
ATOM 9011 O O . ASN B 1 341 ? -22.672 -37.688 -1.284 1 95.56 341 ASN B O 1
ATOM 9015 N N . SER B 1 342 ? -22.938 -39.031 0.394 1 94.94 342 SER B N 1
ATOM 9016 C CA . SER B 1 342 ? -23.625 -40.031 -0.386 1 94.94 342 SER B CA 1
ATOM 9017 C C . SER B 1 342 ? -25.031 -39.594 -0.774 1 94.94 342 SER B C 1
ATOM 9019 O O . SER B 1 342 ? -25.672 -40.219 -1.633 1 94.94 342 SER B O 1
ATOM 9021 N N . GLU B 1 343 ? -25.484 -38.531 -0.193 1 94.75 343 GLU B N 1
ATOM 9022 C CA . GLU B 1 343 ? -26.781 -38 -0.583 1 94.75 343 GLU B CA 1
ATOM 9023 C C . GLU B 1 343 ? -26.672 -37.188 -1.867 1 94.75 343 GLU B C 1
ATOM 9025 O O . GLU B 1 343 ? -27.469 -37.375 -2.797 1 94.75 343 GLU B O 1
ATOM 9030 N N . ARG B 1 344 ? -25.703 -36.344 -1.944 1 94.06 344 ARG B N 1
ATOM 9031 C CA . ARG B 1 344 ? -25.5 -35.531 -3.131 1 94.06 344 ARG B CA 1
ATOM 9032 C C . ARG B 1 344 ? -24.938 -36.375 -4.281 1 94.06 344 ARG B C 1
ATOM 9034 O O . ARG B 1 344 ? -25.203 -36.062 -5.449 1 94.06 344 ARG B O 1
ATOM 9041 N N . PHE B 1 345 ? -24.156 -37.375 -3.842 1 96.12 345 PHE B N 1
ATOM 9042 C CA . PHE B 1 345 ? -23.469 -38.219 -4.793 1 96.12 345 PHE B CA 1
ATOM 9043 C C . PHE B 1 345 ? -23.719 -39.688 -4.469 1 96.12 345 PHE B C 1
ATOM 9045 O O . PHE B 1 345 ? -22.812 -40.406 -4 1 96.12 345 PHE B O 1
ATOM 9052 N N . PRO B 1 346 ? -24.766 -40.188 -4.848 1 96 346 PRO B N 1
ATOM 9053 C CA . PRO B 1 346 ? -25.172 -41.531 -4.418 1 96 346 PRO B CA 1
ATOM 9054 C C . PRO B 1 346 ? -24.406 -42.656 -5.129 1 96 346 PRO B C 1
ATOM 9056 O O . PRO B 1 346 ? -24.312 -43.75 -4.617 1 96 346 PRO B O 1
ATOM 9059 N N . ASP B 1 347 ? -23.891 -42.375 -6.344 1 96.44 347 ASP B N 1
ATOM 9060 C CA . ASP B 1 347 ? -23.156 -43.344 -7.133 1 96.44 347 ASP B CA 1
ATOM 9061 C C . ASP B 1 347 ? -21.938 -42.719 -7.793 1 96.44 347 ASP B C 1
ATOM 9063 O O . ASP B 1 347 ? -21.906 -42.531 -9.008 1 96.44 347 ASP B O 1
ATOM 9067 N N . PRO B 1 348 ? -20.891 -42.531 -6.988 1 95.69 348 PRO B N 1
ATOM 9068 C CA . PRO B 1 348 ? -19.719 -41.875 -7.527 1 95.69 348 PRO B CA 1
ATOM 9069 C C . PRO B 1 348 ? -19.031 -42.656 -8.641 1 95.69 348 PRO B C 1
ATOM 9071 O O . PRO B 1 348 ? -18.516 -42.062 -9.594 1 95.69 348 PRO B O 1
ATOM 9074 N N . ASP B 1 349 ? -19.062 -43.938 -8.57 1 95.38 349 ASP B N 1
ATOM 9075 C CA . ASP B 1 349 ? -18.453 -44.75 -9.609 1 95.38 349 ASP B CA 1
ATOM 9076 C C . ASP B 1 349 ? -19.094 -44.469 -10.969 1 95.38 349 ASP B C 1
ATOM 9078 O O . ASP B 1 349 ? -18.391 -44.344 -11.969 1 95.38 349 ASP B O 1
ATOM 9082 N N . ARG B 1 350 ? -20.344 -44.469 -10.953 1 96.25 350 ARG B N 1
ATOM 9083 C CA . ARG B 1 350 ? -21.062 -44.156 -12.188 1 96.25 350 ARG B CA 1
ATOM 9084 C C . ARG B 1 350 ? -20.734 -42.781 -12.68 1 96.25 350 ARG B C 1
ATOM 9086 O O . ARG B 1 350 ? -20.516 -42.562 -13.875 1 96.25 350 ARG B O 1
ATOM 9093 N N . MET B 1 351 ? -20.781 -41.812 -11.812 1 96.19 351 MET B N 1
ATOM 9094 C CA . MET B 1 351 ? -20.5 -40.438 -12.172 1 96.19 351 MET B CA 1
ATOM 9095 C C . MET B 1 351 ? -19.141 -40.312 -12.844 1 96.19 351 MET B C 1
ATOM 9097 O O . MET B 1 351 ? -19.031 -39.719 -13.922 1 96.19 351 MET B O 1
ATOM 9101 N N . PHE B 1 352 ? -18.125 -40.906 -12.25 1 96.44 352 PHE B N 1
ATOM 9102 C CA . PHE B 1 352 ? -16.766 -40.781 -12.789 1 96.44 352 PHE B CA 1
ATOM 9103 C C . PHE B 1 352 ? -16.656 -41.531 -14.109 1 96.44 352 PHE B C 1
ATOM 9105 O O . PHE B 1 352 ? -15.93 -41.094 -15.008 1 96.44 352 PHE B O 1
ATOM 9112 N N . ARG B 1 353 ? -17.281 -42.625 -14.227 1 95.25 353 ARG B N 1
ATOM 9113 C CA . ARG B 1 353 ? -17.281 -43.375 -15.477 1 95.25 353 ARG B CA 1
ATOM 9114 C C . ARG B 1 353 ? -17.906 -42.562 -16.609 1 95.25 353 ARG B C 1
ATOM 9116 O O . ARG B 1 353 ? -17.375 -42.5 -17.719 1 95.25 353 ARG B O 1
ATOM 9123 N N . VAL B 1 354 ? -19.062 -41.969 -16.297 1 95.81 354 VAL B N 1
ATOM 9124 C CA . VAL B 1 354 ? -19.766 -41.188 -17.281 1 95.81 354 VAL B CA 1
ATOM 9125 C C . VAL B 1 354 ? -18.859 -40.031 -17.766 1 95.81 354 VAL B C 1
ATOM 9127 O O . VAL B 1 354 ? -18.781 -39.781 -18.969 1 95.81 354 VAL B O 1
ATOM 9130 N N . LEU B 1 355 ? -18.234 -39.375 -16.875 1 95.81 355 LEU B N 1
ATOM 9131 C CA . LEU B 1 355 ? -17.344 -38.281 -17.219 1 95.81 355 LEU B CA 1
ATOM 9132 C C . LEU B 1 355 ? -16.141 -38.781 -18.016 1 95.81 355 LEU B C 1
ATOM 9134 O O . LEU B 1 355 ? -15.812 -38.219 -19.062 1 95.81 355 LEU B O 1
ATOM 9138 N N . ARG B 1 356 ? -15.523 -39.875 -17.609 1 93.62 356 ARG B N 1
ATOM 9139 C CA . ARG B 1 356 ? -14.352 -40.438 -18.266 1 93.62 356 ARG B CA 1
ATOM 9140 C C . ARG B 1 356 ? -14.695 -40.875 -19.688 1 93.62 356 ARG B C 1
ATOM 9142 O O . ARG B 1 356 ? -13.922 -40.656 -20.609 1 93.62 356 ARG B O 1
ATOM 9149 N N . GLU B 1 357 ? -15.789 -41.531 -19.812 1 93.75 357 GLU B N 1
ATOM 9150 C CA . GLU B 1 357 ? -16.219 -42 -21.125 1 93.75 357 GLU B CA 1
ATOM 9151 C C . GLU B 1 357 ? -16.5 -40.844 -22.078 1 93.75 357 GLU B C 1
ATOM 9153 O O . GLU B 1 357 ? -16.406 -41 -23.297 1 93.75 357 GLU B O 1
ATOM 9158 N N . SER B 1 358 ? -16.828 -39.75 -21.469 1 92.81 358 SER B N 1
ATOM 9159 C CA . SER B 1 358 ? -17.078 -38.562 -22.281 1 92.81 358 SER B CA 1
ATOM 9160 C C . SER B 1 358 ? -15.781 -37.781 -22.5 1 92.81 358 SER B C 1
ATOM 9162 O O . SER B 1 358 ? -15.797 -36.719 -23.109 1 92.81 358 SER B O 1
ATOM 9164 N N . GLY B 1 359 ? -14.672 -38.281 -21.969 1 91.44 359 GLY B N 1
ATOM 9165 C CA . GLY B 1 359 ? -13.375 -37.625 -22.172 1 91.44 359 GLY B CA 1
ATOM 9166 C C . GLY B 1 359 ? -13.07 -36.562 -21.141 1 91.44 359 GLY B C 1
ATOM 9167 O O . GLY B 1 359 ? -12.141 -35.781 -21.312 1 91.44 359 GLY B O 1
ATOM 9168 N N . ILE B 1 360 ? -13.867 -36.406 -20.094 1 95.06 360 ILE B N 1
ATOM 9169 C CA . ILE B 1 360 ? -13.688 -35.375 -19.078 1 95.06 360 ILE B CA 1
ATOM 9170 C C . ILE B 1 360 ? -13.07 -36 -17.828 1 95.06 360 ILE B C 1
ATOM 9172 O O . ILE B 1 360 ? -13.656 -36.906 -17.234 1 95.06 360 ILE B O 1
ATOM 9176 N N . ARG B 1 361 ? -11.898 -35.562 -17.484 1 95.19 361 ARG B N 1
ATOM 9177 C CA . ARG B 1 361 ? -11.227 -36 -16.266 1 95.19 361 ARG B CA 1
ATOM 9178 C C . ARG B 1 361 ? -11.648 -35.125 -15.07 1 95.19 361 ARG B C 1
ATOM 9180 O O . ARG B 1 361 ? -12.023 -33.969 -15.242 1 95.19 361 ARG B O 1
ATOM 9187 N N . THR B 1 362 ? -11.594 -35.75 -13.914 1 96.56 362 THR B N 1
ATOM 9188 C CA . THR B 1 362 ? -12.055 -35.031 -12.727 1 96.56 362 THR B CA 1
ATOM 9189 C C . THR B 1 362 ? -10.891 -34.719 -11.789 1 96.56 362 THR B C 1
ATOM 9191 O O . THR B 1 362 ? -10.016 -35.562 -11.594 1 96.56 362 THR B O 1
ATOM 9194 N N . VAL B 1 363 ? -10.836 -33.562 -11.234 1 97.44 363 VAL B N 1
ATOM 9195 C CA . VAL B 1 363 ? -9.875 -33.125 -10.227 1 97.44 363 VAL B CA 1
ATOM 9196 C C . VAL B 1 363 ? -10.602 -32.781 -8.938 1 97.44 363 VAL B C 1
ATOM 9198 O O . VAL B 1 363 ? -11.461 -31.891 -8.922 1 97.44 363 VAL B O 1
ATOM 9201 N N . ALA B 1 364 ? -10.312 -33.344 -7.836 1 97.56 364 ALA B N 1
ATOM 9202 C CA . ALA B 1 364 ? -11.078 -33.188 -6.602 1 97.56 364 ALA B CA 1
ATOM 9203 C C . ALA B 1 364 ? -10.414 -32.188 -5.668 1 97.56 364 ALA B C 1
ATOM 9205 O O . ALA B 1 364 ? -9.195 -32.188 -5.516 1 97.56 364 ALA B O 1
ATOM 9206 N N . ASN B 1 365 ? -11.273 -31.375 -5.062 1 97.31 365 ASN B N 1
ATOM 9207 C CA . ASN B 1 365 ? -10.828 -30.391 -4.074 1 97.31 365 ASN B CA 1
ATOM 9208 C C . ASN B 1 365 ? -10.516 -31.047 -2.734 1 97.31 365 ASN B C 1
ATOM 9210 O O . ASN B 1 365 ? -11.297 -31.859 -2.238 1 97.31 365 ASN B O 1
ATOM 9214 N N . VAL B 1 366 ? -9.398 -30.734 -2.145 1 98.25 366 VAL B N 1
ATOM 9215 C CA . VAL B 1 366 ? -9.039 -31.25 -0.822 1 98.25 366 VAL B CA 1
ATOM 9216 C C . VAL B 1 366 ? -8.469 -30.109 0.026 1 98.25 366 VAL B C 1
ATOM 9218 O O . VAL B 1 366 ? -7.809 -29.203 -0.495 1 98.25 366 VAL B O 1
ATOM 9221 N N . LYS B 1 367 ? -8.703 -30.125 1.326 1 97.5 367 LYS B N 1
ATOM 9222 C CA . LYS B 1 367 ? -8.266 -29.078 2.25 1 97.5 367 LYS B CA 1
ATOM 9223 C C . LYS B 1 367 ? -7.359 -29.641 3.336 1 97.5 367 LYS B C 1
ATOM 9225 O O . LYS B 1 367 ? -7.555 -30.781 3.787 1 97.5 367 LYS B O 1
ATOM 9230 N N . PRO B 1 368 ? -6.402 -28.891 3.838 1 98.31 368 PRO B N 1
ATOM 9231 C CA . PRO B 1 368 ? -5.316 -29.438 4.652 1 98.31 368 PRO B CA 1
ATOM 9232 C C . PRO B 1 368 ? -5.645 -29.438 6.145 1 98.31 368 PRO B C 1
ATOM 9234 O O . PRO B 1 368 ? -4.738 -29.359 6.98 1 98.31 368 PRO B O 1
ATOM 9237 N N . TRP B 1 369 ? -6.902 -29.406 6.539 1 98.12 369 TRP B N 1
ATOM 9238 C CA . TRP B 1 369 ? -7.242 -29.375 7.957 1 98.12 369 TRP B CA 1
ATOM 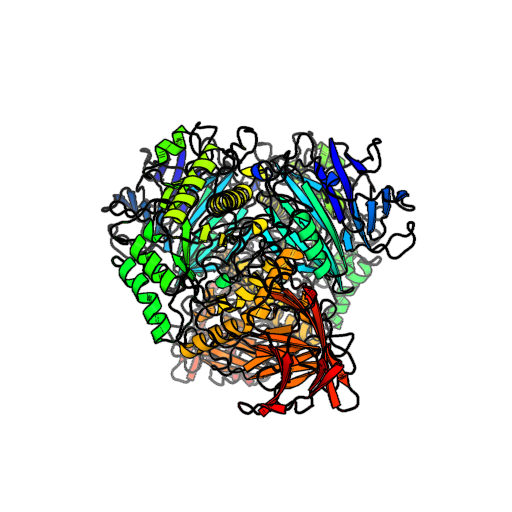9239 C C . TRP B 1 369 ? -8.398 -30.312 8.266 1 98.12 369 TRP B C 1
ATOM 9241 O O . TRP B 1 369 ? -9.055 -30.828 7.352 1 98.12 369 TRP B O 1
ATOM 9251 N N . LEU B 1 370 ? -8.547 -30.688 9.547 1 98.31 370 LEU B N 1
ATOM 9252 C CA . LEU B 1 370 ? -9.742 -31.344 10.062 1 98.31 370 LEU B CA 1
ATOM 9253 C C . LEU B 1 370 ? -10.453 -30.469 11.086 1 98.31 370 LEU B C 1
ATOM 9255 O O . LEU B 1 370 ? -9.828 -29.953 12.016 1 98.31 370 LEU B O 1
ATOM 9259 N N . LEU B 1 371 ? -11.742 -30.266 10.828 1 97.12 371 LEU B N 1
ATOM 9260 C CA . LEU B 1 371 ? -12.547 -29.641 11.859 1 97.12 371 LEU B CA 1
ATOM 9261 C C . LEU B 1 371 ? -12.625 -30.516 13.109 1 97.12 371 LEU B C 1
ATOM 9263 O O . LEU B 1 371 ? -12.484 -31.734 13.023 1 97.12 371 LEU B O 1
ATOM 9267 N N . ALA B 1 372 ? -12.859 -29.906 14.211 1 95.81 372 ALA B N 1
ATOM 9268 C CA . ALA B 1 372 ? -12.898 -30.625 15.469 1 95.81 372 ALA B CA 1
ATOM 9269 C C . ALA B 1 372 ? -13.961 -31.734 15.438 1 95.81 372 ALA B C 1
ATOM 9271 O O . ALA B 1 372 ? -13.797 -32.781 16.062 1 95.81 372 ALA B O 1
ATOM 9272 N N . GLY B 1 373 ? -15 -31.5 14.703 1 94.69 373 GLY B N 1
ATOM 9273 C CA . GLY B 1 373 ? -16.078 -32.469 14.609 1 94.69 373 GLY B CA 1
ATOM 9274 C C . GLY B 1 373 ? -15.859 -33.5 13.539 1 94.69 373 GLY B C 1
ATOM 9275 O O . GLY B 1 373 ? -16.703 -34.406 13.336 1 94.69 373 GLY B O 1
ATOM 9276 N N . HIS B 1 374 ? -14.773 -33.469 12.844 1 97.06 374 HIS B N 1
ATOM 9277 C CA . HIS B 1 374 ? -14.453 -34.438 11.805 1 97.06 374 HIS B CA 1
ATOM 9278 C C . HIS B 1 374 ? -14.352 -35.844 12.375 1 97.06 374 HIS B C 1
ATOM 9280 O O . HIS B 1 374 ? -13.781 -36.062 13.453 1 97.06 374 HIS B O 1
ATOM 9286 N N . PRO B 1 375 ? -14.82 -36.844 11.664 1 96.44 375 PRO B N 1
ATOM 9287 C CA . PRO B 1 375 ? -14.828 -38.219 12.195 1 96.44 375 PRO B CA 1
ATOM 9288 C C . PRO B 1 375 ? -13.422 -38.75 12.453 1 96.44 375 PRO B C 1
ATOM 9290 O O . PRO B 1 375 ? -13.242 -39.656 13.281 1 96.44 375 PRO B O 1
ATOM 9293 N N . HIS B 1 376 ? -12.422 -38.25 11.75 1 97.94 376 HIS B N 1
ATOM 9294 C CA . HIS B 1 376 ? -11.07 -38.781 11.883 1 97.94 376 HIS B CA 1
ATOM 9295 C C . HIS B 1 376 ? -10.227 -37.906 12.805 1 97.94 376 HIS B C 1
ATOM 9297 O O . HIS B 1 376 ? -9.031 -38.156 12.977 1 97.94 376 HIS B O 1
ATOM 9303 N N . TYR B 1 377 ? -10.742 -36.844 13.422 1 98.19 377 TYR B N 1
ATOM 9304 C CA . TYR B 1 377 ? -9.953 -35.875 14.188 1 98.19 377 TYR B CA 1
ATOM 9305 C C . TYR B 1 377 ? -9.188 -36.562 15.312 1 98.19 377 TYR B C 1
ATOM 9307 O O . TYR B 1 377 ? -7.98 -36.375 15.461 1 98.19 377 TYR B O 1
ATOM 9315 N N . ASP B 1 378 ? -9.852 -37.438 16.062 1 98.06 378 ASP B N 1
ATOM 9316 C CA . ASP B 1 378 ? -9.25 -38.094 17.219 1 98.06 378 ASP B CA 1
ATOM 9317 C C . ASP B 1 378 ? -8.117 -39.031 16.797 1 98.06 378 ASP B C 1
ATOM 9319 O O . ASP B 1 378 ? -7.098 -39.125 17.469 1 98.06 378 ASP B O 1
ATOM 9323 N N . GLN B 1 379 ? -8.352 -39.719 15.742 1 97.75 379 GLN B N 1
ATOM 9324 C CA . GLN B 1 379 ? -7.332 -40.625 15.234 1 97.75 379 GLN B CA 1
ATOM 9325 C C . GLN B 1 379 ? -6.051 -39.875 14.883 1 97.75 379 GLN B C 1
ATOM 9327 O O . GLN B 1 379 ? -4.957 -40.281 15.273 1 97.75 379 GLN B O 1
ATOM 9332 N N . VAL B 1 380 ? -6.152 -38.812 14.141 1 98.38 380 VAL B N 1
ATOM 9333 C CA . VAL B 1 380 ? -5 -38.031 13.703 1 98.38 380 VAL B CA 1
ATOM 9334 C C . VAL B 1 380 ? -4.332 -37.375 14.914 1 98.38 380 VAL B C 1
ATOM 9336 O O . VAL B 1 380 ? -3.104 -37.281 14.969 1 98.38 380 VAL B O 1
ATOM 9339 N N . HIS B 1 381 ? -5.184 -36.938 15.898 1 98.12 381 HIS B N 1
ATOM 9340 C CA . HIS B 1 381 ? -4.668 -36.375 17.141 1 98.12 381 HIS B CA 1
ATOM 9341 C C . HIS B 1 381 ? -3.809 -37.375 17.891 1 98.12 381 HIS B C 1
ATOM 9343 O O . HIS B 1 381 ? -2.684 -37.062 18.297 1 98.12 381 HIS B O 1
ATOM 9349 N N . LYS B 1 382 ? -4.285 -38.594 18.031 1 97.44 382 LYS B N 1
ATOM 9350 C CA . LYS B 1 382 ? -3.586 -39.625 18.766 1 97.44 382 LYS B CA 1
ATOM 9351 C C . LYS B 1 382 ? -2.254 -39.969 18.094 1 97.44 382 LYS B C 1
ATOM 9353 O O . LYS B 1 382 ? -1.288 -40.344 18.781 1 97.44 382 LYS B O 1
ATOM 9358 N N . LEU B 1 383 ? -2.209 -39.844 16.828 1 97 383 LEU B N 1
ATOM 9359 C CA . LEU B 1 383 ? -1.009 -40.188 16.078 1 97 383 LEU B CA 1
ATOM 9360 C C . LEU B 1 383 ? -0.094 -38.969 15.914 1 97 383 LEU B C 1
ATOM 9362 O O . LEU B 1 383 ? 0.919 -39.031 15.211 1 97 383 LEU B O 1
ATOM 9366 N N . LEU B 1 384 ? -0.454 -37.844 16.422 1 96.31 384 LEU B N 1
ATOM 9367 C CA . LEU B 1 384 ? 0.336 -36.594 16.422 1 96.31 384 LEU B CA 1
ATOM 9368 C C . LEU B 1 384 ? 0.537 -36.094 14.992 1 96.31 384 LEU B C 1
ATOM 9370 O O . LEU B 1 384 ? 1.657 -35.781 14.594 1 96.31 384 LEU B O 1
ATOM 9374 N N . GLY B 1 385 ? -0.56 -36.031 14.266 1 97.94 385 GLY B N 1
ATOM 9375 C CA . GLY B 1 385 ? -0.49 -35.688 12.859 1 97.94 385 GLY B CA 1
ATOM 9376 C C . GLY B 1 385 ? -0.806 -34.219 12.602 1 97.94 385 GLY B C 1
ATOM 9377 O O . GLY B 1 385 ? -0.816 -33.781 11.453 1 97.94 385 GLY B O 1
ATOM 9378 N N . PHE B 1 386 ? -1.058 -33.406 13.711 1 98.38 386 PHE B N 1
ATOM 9379 C CA . PHE B 1 386 ? -1.423 -32 13.562 1 98.38 386 PHE B CA 1
ATOM 9380 C C . PHE B 1 386 ? -0.242 -31.094 13.898 1 98.38 386 PHE B C 1
ATOM 9382 O O . PHE B 1 386 ? 0.698 -31.516 14.57 1 98.38 386 PHE B O 1
ATOM 9389 N N . VAL B 1 387 ? -0.262 -29.891 13.297 1 97.94 387 VAL B N 1
ATOM 9390 C CA . VAL B 1 387 ? 0.584 -28.844 13.875 1 97.94 387 VAL B CA 1
ATOM 9391 C C . VAL B 1 387 ? 0.334 -28.75 15.383 1 97.94 387 VAL B C 1
ATOM 9393 O O . VAL B 1 387 ? -0.804 -28.891 15.836 1 97.94 387 VAL B O 1
ATOM 9396 N N . TRP B 1 388 ? 1.342 -28.422 16.125 1 96.75 388 TRP B N 1
ATOM 9397 C CA . TRP B 1 388 ? 1.264 -28.719 17.562 1 96.75 388 TRP B CA 1
ATOM 9398 C C . TRP B 1 388 ? 1.451 -27.453 18.391 1 96.75 388 TRP B C 1
ATOM 9400 O O . TRP B 1 388 ? 2.264 -26.594 18.031 1 96.75 388 TRP B O 1
ATOM 9410 N N . ASP B 1 389 ? 0.644 -27.281 19.391 1 96.25 389 ASP B N 1
ATOM 9411 C CA . ASP B 1 389 ? 0.821 -26.297 20.438 1 96.25 389 ASP B CA 1
ATOM 9412 C C . ASP B 1 389 ? 1.619 -26.859 21.609 1 96.25 389 ASP B C 1
ATOM 9414 O O . ASP B 1 389 ? 1.086 -27.625 22.406 1 96.25 389 ASP B O 1
ATOM 9418 N N . PRO B 1 390 ? 2.811 -26.453 21.672 1 94.81 390 PRO B N 1
ATOM 9419 C CA . PRO B 1 390 ? 3.623 -27.062 22.75 1 94.81 390 PRO B CA 1
ATOM 9420 C C . PRO B 1 390 ? 3.211 -26.578 24.141 1 94.81 390 PRO B C 1
ATOM 9422 O O . PRO B 1 390 ? 3.436 -27.297 25.125 1 94.81 390 PRO B O 1
ATOM 9425 N N . GLU B 1 391 ? 2.693 -25.422 24.266 1 92.56 391 GLU B N 1
ATOM 9426 C CA . GLU B 1 391 ? 2.285 -24.891 25.562 1 92.56 391 GLU B CA 1
ATOM 9427 C C . GLU B 1 391 ? 1.124 -25.703 26.141 1 92.56 391 GLU B C 1
ATOM 9429 O O . GLU B 1 391 ? 1.107 -26 27.344 1 92.56 391 GLU B O 1
ATOM 9434 N N . LYS B 1 392 ? 0.237 -26.109 25.312 1 93.75 392 LYS B N 1
ATOM 9435 C CA . LYS B 1 392 ? -0.929 -26.859 25.766 1 93.75 392 LYS B CA 1
ATOM 9436 C C . LYS B 1 392 ? -0.744 -28.359 25.516 1 93.75 392 LYS B C 1
ATOM 9438 O O . LYS B 1 392 ? -1.549 -29.172 25.969 1 93.75 392 LYS B O 1
ATOM 9443 N N . ASN B 1 393 ? 0.265 -28.656 24.875 1 95.94 393 ASN B N 1
ATOM 9444 C CA . ASN B 1 393 ? 0.508 -30.047 24.484 1 95.94 393 ASN B CA 1
ATOM 9445 C C . ASN B 1 393 ? -0.698 -30.641 23.766 1 95.94 393 ASN B C 1
ATOM 9447 O O . ASN B 1 393 ? -1.211 -31.688 24.156 1 95.94 393 ASN B O 1
ATOM 9451 N N . SER B 1 394 ? -1.123 -30 22.781 1 96.69 394 SER B N 1
ATOM 9452 C CA . SER B 1 394 ? -2.291 -30.375 21.984 1 96.69 394 SER B CA 1
ATOM 9453 C C . SER B 1 394 ? -2.18 -29.844 20.562 1 96.69 394 SER B C 1
ATOM 9455 O O . SER B 1 394 ? -1.28 -29.047 20.266 1 96.69 394 SER B O 1
ATOM 9457 N N . PRO B 1 395 ? -3.074 -30.312 19.672 1 97.75 395 PRO B N 1
ATOM 9458 C CA . PRO B 1 395 ? -3.066 -29.719 18.344 1 97.75 395 PRO B CA 1
ATOM 9459 C C . PRO B 1 395 ? -3.252 -28.203 18.359 1 97.75 395 PRO B C 1
ATOM 9461 O O . PRO B 1 395 ? -3.996 -27.672 19.188 1 97.75 395 PRO B O 1
ATOM 9464 N N . SER B 1 396 ? -2.539 -27.531 17.484 1 96.88 396 SER B N 1
ATOM 9465 C CA . SER B 1 396 ? -2.832 -26.125 17.25 1 96.88 396 SER B CA 1
ATOM 9466 C C . SER B 1 396 ? -4.273 -25.922 16.797 1 96.88 396 SER B C 1
ATOM 9468 O O . SER B 1 396 ? -4.664 -26.422 15.734 1 96.88 396 SER B O 1
ATOM 9470 N N . MET B 1 397 ? -5.055 -25.297 17.594 1 94 397 MET B N 1
ATOM 9471 C CA . MET B 1 397 ? -6.465 -25.078 17.281 1 94 397 MET B CA 1
ATOM 9472 C C . MET B 1 397 ? -6.699 -23.656 16.766 1 94 397 MET B C 1
ATOM 9474 O O . MET B 1 397 ? -6.133 -22.703 17.281 1 94 397 MET B O 1
ATOM 9478 N N . THR B 1 398 ? -7.457 -23.531 15.711 1 91.56 398 THR B N 1
ATOM 9479 C CA . THR B 1 398 ? -7.836 -22.25 15.141 1 91.56 398 THR B CA 1
ATOM 9480 C C . THR B 1 398 ? -9.203 -22.328 14.477 1 91.56 398 THR B C 1
ATOM 9482 O O . THR B 1 398 ? -9.812 -23.406 14.438 1 91.56 398 THR B O 1
ATOM 9485 N N . ARG B 1 399 ? -9.766 -21.188 14.094 1 90.81 399 ARG B N 1
ATOM 9486 C CA . ARG B 1 399 ? -11.008 -21.203 13.336 1 90.81 399 ARG B CA 1
ATOM 9487 C C . ARG B 1 399 ? -10.734 -21.438 11.852 1 90.81 399 ARG B C 1
ATOM 9489 O O . ARG B 1 399 ? -9.773 -20.891 11.297 1 90.81 399 ARG B O 1
ATOM 9496 N N . LEU B 1 400 ? -11.547 -22.266 11.242 1 93.62 400 LEU B N 1
ATOM 9497 C CA . LEU B 1 400 ? -11.398 -22.656 9.844 1 93.62 400 LEU B CA 1
ATOM 9498 C C . LEU B 1 400 ? -12.727 -22.578 9.109 1 93.62 400 LEU B C 1
ATOM 9500 O O . LEU B 1 400 ? -13.789 -22.641 9.734 1 93.62 400 LEU B O 1
ATOM 9504 N N . TRP B 1 401 ? -12.633 -22.438 7.832 1 88.44 401 TRP B N 1
ATOM 9505 C CA . TRP B 1 401 ? -13.836 -22.406 7.012 1 88.44 401 TRP B CA 1
ATOM 9506 C C . TRP B 1 401 ? -14.594 -23.734 7.121 1 88.44 401 TRP B C 1
ATOM 9508 O O . TRP B 1 401 ? -14.023 -24.797 6.91 1 88.44 401 TRP B O 1
ATOM 9518 N N . SER B 1 402 ? -15.852 -23.625 7.473 1 87.5 402 SER B N 1
ATOM 9519 C CA . SER B 1 402 ? -16.609 -24.859 7.723 1 87.5 402 SER B CA 1
ATOM 9520 C C . SER B 1 402 ? -17.703 -25.047 6.68 1 87.5 402 SER B C 1
ATOM 9522 O O . SER B 1 402 ? -18.062 -26.188 6.359 1 87.5 402 SER B O 1
ATOM 9524 N N . ALA B 1 403 ? -18.219 -24.016 6.246 1 81.25 403 ALA B N 1
ATOM 9525 C CA . ALA B 1 403 ? -19.344 -24.094 5.324 1 81.25 403 ALA B CA 1
ATOM 9526 C C . ALA B 1 403 ? -19.359 -22.906 4.359 1 81.25 403 ALA B C 1
ATOM 9528 O O . ALA B 1 403 ? -18.328 -22.578 3.76 1 81.25 403 ALA B O 1
ATOM 9529 N N . GLY B 1 404 ? -20.453 -22.172 4.332 1 70.12 404 GLY B N 1
ATOM 9530 C CA . GLY B 1 404 ? -20.5 -21.031 3.418 1 70.12 404 GLY B CA 1
ATOM 9531 C C . GLY B 1 404 ? -19.641 -19.875 3.867 1 70.12 404 GLY B C 1
ATOM 9532 O O . GLY B 1 404 ? -18.922 -19.969 4.859 1 70.12 404 GLY B O 1
ATOM 9533 N N . ALA B 1 405 ? -19.625 -18.797 2.994 1 63.28 405 ALA B N 1
ATOM 9534 C CA . ALA B 1 405 ? -18.812 -17.609 3.256 1 63.28 405 ALA B CA 1
ATOM 9535 C C . ALA B 1 405 ? -19.016 -17.094 4.676 1 63.28 405 ALA B C 1
ATOM 9537 O O . ALA B 1 405 ? -20.156 -16.828 5.078 1 63.28 405 ALA B O 1
ATOM 9538 N N . GLY B 1 406 ? -17.922 -17.078 5.449 1 67.25 406 GLY B N 1
ATOM 9539 C CA . GLY B 1 406 ? -17.969 -16.516 6.789 1 67.25 406 GLY B CA 1
ATOM 9540 C C . GLY B 1 406 ? -18.328 -17.531 7.855 1 67.25 406 GLY B C 1
ATOM 9541 O O . GLY B 1 406 ? -18.359 -17.203 9.047 1 67.25 406 GLY B O 1
ATOM 9542 N N . SER B 1 407 ? -18.656 -18.766 7.426 1 80.5 407 SER B N 1
ATOM 9543 C CA . SER B 1 407 ? -18.953 -19.797 8.414 1 80.5 407 SER B CA 1
ATOM 9544 C C . SER B 1 407 ? -17.672 -20.531 8.852 1 80.5 407 SER B C 1
ATOM 9546 O O . SER B 1 407 ? -16.891 -20.984 8.016 1 80.5 407 SER B O 1
ATOM 9548 N N . THR B 1 408 ? -17.547 -20.547 10.125 1 88.44 408 THR B N 1
ATOM 9549 C CA . THR B 1 408 ? -16.297 -21.125 10.609 1 88.44 408 THR B CA 1
ATOM 9550 C C . THR B 1 408 ? -16.547 -22.047 11.789 1 88.44 408 THR B C 1
ATOM 9552 O O . THR B 1 408 ? -17.594 -21.969 12.438 1 88.44 408 THR B O 1
ATOM 9555 N N . ALA B 1 409 ? -15.742 -22.953 11.93 1 91.19 409 ALA B N 1
ATOM 9556 C CA . ALA B 1 409 ? -15.648 -23.828 13.094 1 91.19 409 ALA B CA 1
ATOM 9557 C C . ALA B 1 409 ? -14.195 -24.062 13.5 1 91.19 409 ALA B C 1
ATOM 9559 O O . ALA B 1 409 ? -13.281 -23.797 12.719 1 91.19 409 ALA B O 1
ATOM 9560 N N . THR B 1 410 ? -14.023 -24.516 14.688 1 92.62 410 THR B N 1
ATOM 9561 C CA . THR B 1 410 ? -12.656 -24.75 15.141 1 92.62 410 THR B CA 1
ATOM 9562 C C . THR B 1 410 ? -12.102 -26.031 14.531 1 92.62 410 THR B C 1
ATOM 9564 O O . THR B 1 410 ? -12.859 -26.938 14.164 1 92.62 410 THR B O 1
ATOM 9567 N N . GLY B 1 411 ? -10.859 -26.078 14.367 1 96.62 411 GLY B N 1
ATOM 9568 C CA . GLY B 1 411 ? -10.141 -27.234 13.852 1 96.62 411 GLY B CA 1
ATOM 9569 C C . GLY B 1 411 ? -8.641 -27.062 13.852 1 96.62 411 GLY B C 1
ATOM 9570 O O . GLY B 1 411 ? -8.117 -26.141 14.492 1 96.62 411 GLY B O 1
ATOM 9571 N N . SER B 1 412 ? -8 -28.031 13.258 1 98.31 412 SER B N 1
ATOM 9572 C CA . SER B 1 412 ? -6.543 -28.016 13.258 1 98.31 412 SER B CA 1
ATOM 9573 C C . SER B 1 412 ? -5.98 -28.375 11.891 1 98.31 412 SER B C 1
ATOM 9575 O O . SER B 1 412 ? -6.527 -29.25 11.195 1 98.31 412 SER B O 1
ATOM 9577 N N . TYR B 1 413 ? -4.926 -27.734 11.516 1 98.5 413 TYR B N 1
ATOM 9578 C CA . TYR B 1 413 ? -4.199 -28.078 10.305 1 98.5 413 TYR B CA 1
ATOM 9579 C C . TYR B 1 413 ? -3.398 -29.359 10.484 1 98.5 413 TYR B C 1
ATOM 9581 O O . TYR B 1 413 ? -2.822 -29.594 11.555 1 98.5 413 TYR B O 1
ATOM 9589 N N . LEU B 1 414 ? -3.377 -30.141 9.469 1 98.62 414 LEU B N 1
ATOM 9590 C CA . LEU B 1 414 ? -2.441 -31.25 9.43 1 98.62 414 LEU B CA 1
ATOM 9591 C C . LEU B 1 414 ? -1.001 -30.75 9.367 1 98.62 414 LEU B C 1
ATOM 9593 O O . LEU B 1 414 ? -0.738 -29.672 8.859 1 98.62 414 LEU B O 1
ATOM 9597 N N . ASP B 1 415 ? -0.076 -31.531 9.953 1 97.88 415 ASP B N 1
ATOM 9598 C CA . ASP B 1 415 ? 1.354 -31.266 9.828 1 97.88 415 ASP B CA 1
ATOM 9599 C C . ASP B 1 415 ? 1.981 -32.125 8.75 1 97.88 415 ASP B C 1
ATOM 9601 O O . ASP B 1 415 ? 2.26 -33.312 8.984 1 97.88 415 ASP B O 1
ATOM 9605 N N . PHE B 1 416 ? 2.328 -31.562 7.68 1 97.38 416 PHE B N 1
ATOM 9606 C CA . PHE B 1 416 ? 2.85 -32.312 6.547 1 97.38 416 PHE B CA 1
ATOM 9607 C C . PHE B 1 416 ? 4.332 -32.625 6.727 1 97.38 416 PHE B C 1
ATOM 9609 O O . PHE B 1 416 ? 4.938 -33.312 5.914 1 97.38 416 PHE B O 1
ATOM 9616 N N . SER B 1 417 ? 4.93 -32.125 7.77 1 95.62 417 SER B N 1
ATOM 9617 C CA . SER B 1 417 ? 6.301 -32.5 8.117 1 95.62 417 SER B CA 1
ATOM 9618 C C . SER B 1 417 ? 6.336 -33.719 9.039 1 95.62 417 SER B C 1
ATOM 9620 O O . SER B 1 417 ? 7.41 -34.219 9.367 1 95.62 417 SER B O 1
ATOM 9622 N N . SER B 1 418 ? 5.18 -34.156 9.461 1 95.62 418 SER B N 1
ATOM 9623 C CA . SER B 1 418 ? 5.098 -35.344 10.305 1 95.62 418 SER B CA 1
ATOM 9624 C C . SER B 1 418 ? 4.832 -36.594 9.469 1 95.62 418 SER B C 1
ATOM 9626 O O . SER B 1 418 ? 4.168 -36.531 8.43 1 95.62 418 SER B O 1
ATOM 9628 N N . LYS B 1 419 ? 5.348 -37.688 9.984 1 95.38 419 LYS B N 1
ATOM 9629 C CA . LYS B 1 419 ? 5.062 -38.969 9.297 1 95.38 419 LYS B CA 1
ATOM 9630 C C . LYS B 1 419 ? 3.574 -39.281 9.328 1 95.38 419 LYS B C 1
ATOM 9632 O O . LYS B 1 419 ? 2.996 -39.688 8.32 1 95.38 419 LYS B O 1
ATOM 9637 N N . SER B 1 420 ? 2.965 -39.125 10.508 1 96.69 420 SER B N 1
ATOM 9638 C CA . SER B 1 420 ? 1.56 -39.469 10.688 1 96.69 420 SER B CA 1
ATOM 9639 C C . SER B 1 420 ? 0.653 -38.562 9.852 1 96.69 420 SER B C 1
ATOM 9641 O O . SER B 1 420 ? -0.308 -39.062 9.242 1 96.69 420 SER B O 1
ATOM 9643 N N . GLY B 1 421 ? 0.932 -37.281 9.906 1 97.81 421 GLY B N 1
ATOM 9644 C CA . GLY B 1 421 ? 0.159 -36.375 9.078 1 97.81 421 GLY B CA 1
ATOM 9645 C C . GLY B 1 421 ? 0.253 -36.688 7.598 1 97.81 421 GLY B C 1
ATOM 9646 O O . GLY B 1 421 ? -0.757 -36.688 6.887 1 97.81 421 GLY B O 1
ATOM 9647 N N . ARG B 1 422 ? 1.382 -37.031 7.102 1 97.25 422 ARG B N 1
ATOM 9648 C CA . ARG B 1 422 ? 1.61 -37.375 5.699 1 97.25 422 ARG B CA 1
ATOM 9649 C C . ARG B 1 422 ? 0.921 -38.656 5.336 1 97.25 422 ARG B C 1
ATOM 9651 O O . ARG B 1 422 ? 0.295 -38.781 4.281 1 97.25 422 ARG B O 1
ATOM 9658 N N . ASP B 1 423 ? 1.113 -39.625 6.254 1 97.94 423 ASP B N 1
ATOM 9659 C CA . ASP B 1 423 ? 0.498 -40.938 5.996 1 97.94 423 ASP B CA 1
ATOM 9660 C C . ASP B 1 423 ? -1.02 -40.812 5.883 1 97.94 423 ASP B C 1
ATOM 9662 O O . ASP B 1 423 ? -1.632 -41.406 4.992 1 97.94 423 ASP B O 1
ATOM 9666 N N . TYR B 1 424 ? -1.582 -40.156 6.82 1 98.5 424 TYR B N 1
ATOM 9667 C CA . TYR B 1 424 ? -3.021 -39.906 6.777 1 98.5 424 TYR B CA 1
ATOM 9668 C C . TYR B 1 424 ? -3.43 -39.25 5.465 1 98.5 424 TYR B C 1
ATOM 9670 O O . TYR B 1 424 ? -4.395 -39.688 4.824 1 98.5 424 TYR B O 1
ATOM 9678 N N . TRP B 1 425 ? -2.734 -38.188 5.086 1 98.81 425 TRP B N 1
ATOM 9679 C CA . TRP B 1 425 ? -3.037 -37.438 3.877 1 98.81 425 TRP B CA 1
ATOM 9680 C C . TRP B 1 425 ? -2.912 -38.312 2.639 1 98.81 425 TRP B C 1
ATOM 9682 O O . TRP B 1 425 ? -3.807 -38.312 1.791 1 98.81 425 TRP B O 1
ATOM 9692 N N . LYS B 1 426 ? -1.814 -39 2.473 1 98.5 426 LYS B N 1
ATOM 9693 C CA . LYS B 1 426 ? -1.575 -39.844 1.307 1 98.5 426 LYS B CA 1
ATOM 9694 C C . LYS B 1 426 ? -2.652 -40.938 1.173 1 98.5 426 LYS B C 1
ATOM 9696 O O . LYS B 1 426 ? -3.084 -41.25 0.063 1 98.5 426 LYS B O 1
ATOM 9701 N N . ALA B 1 427 ? -3.057 -41.438 2.326 1 98.62 427 ALA B N 1
ATOM 9702 C CA . ALA B 1 427 ? -4.137 -42.438 2.295 1 98.62 427 ALA B CA 1
ATOM 9703 C C . ALA B 1 427 ? -5.422 -41.812 1.739 1 98.62 427 ALA B C 1
ATOM 9705 O O . ALA B 1 427 ? -6.137 -42.469 0.965 1 98.62 427 ALA B O 1
ATOM 9706 N N . GLY B 1 428 ? -5.711 -40.625 2.199 1 98.62 428 GLY B N 1
ATOM 9707 C CA . GLY B 1 428 ? -6.883 -39.906 1.696 1 98.62 428 GLY B CA 1
ATOM 9708 C C . GLY B 1 428 ? -6.828 -39.656 0.204 1 98.62 428 GLY B C 1
ATOM 9709 O O . GLY B 1 428 ? -7.809 -39.875 -0.508 1 98.62 428 GLY B O 1
ATOM 9710 N N . VAL B 1 429 ? -5.727 -39.156 -0.306 1 98.75 429 VAL B N 1
ATOM 9711 C CA . VAL B 1 429 ? -5.539 -38.875 -1.726 1 98.75 429 VAL B CA 1
ATOM 9712 C C . VAL B 1 429 ? -5.691 -40.188 -2.531 1 98.75 429 VAL B C 1
ATOM 9714 O O . VAL B 1 429 ? -6.387 -40.188 -3.551 1 98.75 429 VAL B O 1
ATOM 9717 N N . LYS B 1 430 ? -5.082 -41.281 -2.092 1 98.5 430 LYS B N 1
ATOM 9718 C CA . LYS B 1 430 ? -5.164 -42.562 -2.795 1 98.5 430 LYS B CA 1
ATOM 9719 C C . LYS B 1 430 ? -6.605 -43.062 -2.844 1 98.5 430 LYS B C 1
ATOM 9721 O O . LYS B 1 430 ? -7.023 -43.656 -3.84 1 98.5 430 LYS B O 1
ATOM 9726 N N . ALA B 1 431 ? -7.309 -42.844 -1.746 1 97.94 431 ALA B N 1
ATOM 9727 C CA . ALA B 1 431 ? -8.719 -43.219 -1.726 1 97.94 431 ALA B CA 1
ATOM 9728 C C . ALA B 1 431 ? -9.508 -42.5 -2.811 1 97.94 431 ALA B C 1
ATOM 9730 O O . ALA B 1 431 ? -10.391 -43.094 -3.441 1 97.94 431 ALA B O 1
ATOM 9731 N N . LEU B 1 432 ? -9.258 -41.219 -2.998 1 97.69 432 LEU B N 1
ATOM 9732 C CA . LEU B 1 432 ? -9.93 -40.438 -4.039 1 97.69 432 LEU B CA 1
ATOM 9733 C C . LEU B 1 432 ? -9.547 -40.938 -5.426 1 97.69 432 LEU B C 1
ATOM 9735 O O . LEU B 1 432 ? -10.398 -41.031 -6.312 1 97.69 432 LEU B O 1
ATOM 9739 N N . LEU B 1 433 ? -8.258 -41.25 -5.598 1 97.75 433 LEU B N 1
ATOM 9740 C CA . LEU B 1 433 ? -7.801 -41.781 -6.871 1 97.75 433 LEU B CA 1
ATOM 9741 C C . LEU B 1 433 ? -8.453 -43.125 -7.16 1 97.75 433 LEU B C 1
ATOM 9743 O O . LEU B 1 433 ? -8.805 -43.438 -8.305 1 97.75 433 LEU B O 1
ATOM 9747 N N . GLN B 1 434 ? -8.68 -43.906 -6.168 1 96.56 434 GLN B N 1
ATOM 9748 C CA . GLN B 1 434 ? -9.281 -45.219 -6.297 1 96.56 434 GLN B CA 1
ATOM 9749 C C . GLN B 1 434 ? -10.719 -45.125 -6.785 1 96.56 434 GLN B C 1
ATOM 9751 O O . GLN B 1 434 ? -11.18 -46 -7.555 1 96.56 434 GLN B O 1
ATOM 9756 N N . VAL B 1 435 ? -11.375 -44.125 -6.363 1 94.06 435 VAL B N 1
ATOM 9757 C CA . VAL B 1 435 ? -12.789 -44 -6.715 1 94.06 435 VAL B CA 1
ATOM 9758 C C . VAL B 1 435 ? -12.93 -43.469 -8.133 1 94.06 435 VAL B C 1
ATOM 9760 O O . VAL B 1 435 ? -13.984 -43.594 -8.758 1 94.06 435 VAL B O 1
ATOM 9763 N N . GLY B 1 436 ? -11.898 -42.812 -8.672 1 94.38 436 GLY B N 1
ATOM 9764 C CA . GLY B 1 436 ? -11.984 -42.438 -10.07 1 94.38 436 GLY B CA 1
ATOM 9765 C C . GLY B 1 436 ? -11.453 -41.031 -10.352 1 94.38 436 GLY B C 1
ATOM 9766 O O . GLY B 1 436 ? -11.359 -40.625 -11.508 1 94.38 436 GLY B O 1
ATOM 9767 N N . VAL B 1 437 ? -11.109 -40.312 -9.375 1 95.44 437 VAL B N 1
ATOM 9768 C CA . VAL B 1 437 ? -10.492 -39 -9.531 1 95.44 437 VAL B CA 1
ATOM 9769 C C . VAL B 1 437 ? -9.148 -39.125 -10.234 1 95.44 437 VAL B C 1
ATOM 9771 O O . VAL B 1 437 ? -8.414 -40.094 -10 1 95.44 437 VAL B O 1
ATOM 9774 N N . GLU B 1 438 ? -8.812 -38.188 -11.117 1 94.81 438 GLU B N 1
ATOM 9775 C CA . GLU B 1 438 ? -7.562 -38.312 -11.867 1 94.81 438 GLU B CA 1
ATOM 9776 C C . GLU B 1 438 ? -6.586 -37.188 -11.492 1 94.81 438 GLU B C 1
ATOM 9778 O O . GLU B 1 438 ? -5.402 -37.25 -11.82 1 94.81 438 GLU B O 1
ATOM 9783 N N . GLY B 1 439 ? -6.984 -36.125 -10.922 1 97 439 GLY B N 1
ATOM 9784 C CA . GLY B 1 439 ? -6.152 -35.031 -10.43 1 97 439 GLY B CA 1
ATOM 9785 C C . GLY B 1 439 ? -6.527 -34.594 -9.023 1 97 439 GLY B C 1
ATOM 9786 O O . GLY B 1 439 ? -7.621 -34.906 -8.547 1 97 439 GLY B O 1
ATOM 9787 N N . ILE B 1 440 ? -5.637 -33.906 -8.328 1 98.5 440 ILE B N 1
ATOM 9788 C CA . ILE B 1 440 ? -5.863 -33.438 -6.973 1 98.5 440 ILE B CA 1
ATOM 9789 C C . ILE B 1 440 ? -5.703 -31.906 -6.938 1 98.5 440 ILE B C 1
ATOM 9791 O O . ILE B 1 440 ? -4.754 -31.359 -7.504 1 98.5 440 ILE B O 1
ATOM 9795 N N . TRP B 1 441 ? -6.672 -31.266 -6.363 1 98.31 441 TRP B N 1
ATOM 9796 C CA . TRP B 1 441 ? -6.699 -29.812 -6.18 1 98.31 441 TRP B CA 1
ATOM 9797 C C . TRP B 1 441 ? -6.492 -29.438 -4.715 1 98.31 441 TRP B C 1
ATOM 9799 O O . TRP B 1 441 ? -7.43 -29.484 -3.92 1 98.31 441 TRP B O 1
ATOM 9809 N N . ASN B 1 442 ? -5.16 -29.109 -4.34 1 98.56 442 ASN B N 1
ATOM 9810 C CA . ASN B 1 442 ? -4.84 -28.609 -3.008 1 98.56 442 ASN B CA 1
ATOM 9811 C C . ASN B 1 442 ? -5.398 -27.203 -2.787 1 98.56 442 ASN B C 1
ATOM 9813 O O . ASN B 1 442 ? -4.84 -26.219 -3.285 1 98.56 442 ASN B O 1
ATOM 9817 N N . ASP B 1 443 ? -6.418 -27.125 -1.945 1 97.19 443 ASP B N 1
ATOM 9818 C CA . ASP B 1 443 ? -7.113 -25.859 -1.739 1 97.19 443 ASP B CA 1
ATOM 9819 C C . ASP B 1 443 ? -6.934 -25.359 -0.308 1 97.19 443 ASP B C 1
ATOM 9821 O O . ASP B 1 443 ? -6.488 -26.109 0.565 1 97.19 443 ASP B O 1
ATOM 9825 N N . ASN B 1 444 ? -7.141 -24.047 -0.052 1 96.31 444 ASN B N 1
ATOM 9826 C CA . ASN B 1 444 ? -7.094 -23.406 1.258 1 96.31 444 ASN B CA 1
ATOM 9827 C C . ASN B 1 444 ? -5.789 -23.719 1.986 1 96.31 444 ASN B C 1
ATOM 9829 O O . ASN B 1 444 ? -5.797 -24.031 3.18 1 96.31 444 ASN B O 1
ATOM 9833 N N . ASN B 1 445 ? -4.73 -23.766 1.262 1 97.94 445 ASN B N 1
ATOM 9834 C CA . ASN B 1 445 ? -3.473 -24.234 1.84 1 97.94 445 ASN B CA 1
ATOM 9835 C C . ASN B 1 445 ? -2.502 -23.078 2.076 1 97.94 445 ASN B C 1
ATOM 9837 O O . ASN B 1 445 ? -1.303 -23.203 1.831 1 97.94 445 ASN B O 1
ATOM 9841 N N . GLU B 1 446 ? -3.043 -21.922 2.514 1 96.69 446 GLU B N 1
ATOM 9842 C CA . GLU B 1 446 ? -2.225 -20.781 2.91 1 96.69 446 GLU B CA 1
ATOM 9843 C C . GLU B 1 446 ? -1.673 -20.953 4.324 1 96.69 446 GLU B C 1
ATOM 9845 O O . GLU B 1 446 ? -0.737 -20.266 4.723 1 96.69 446 GLU B O 1
ATOM 9850 N N . PHE B 1 447 ? -2.311 -21.906 5.102 1 96.44 447 PHE B N 1
ATOM 9851 C CA . PHE B 1 447 ? -1.921 -22.219 6.469 1 96.44 447 PHE B CA 1
ATOM 9852 C C . PHE B 1 447 ? -1.911 -20.969 7.336 1 96.44 447 PHE B C 1
ATOM 9854 O O . PHE B 1 447 ? -0.872 -20.594 7.887 1 96.44 447 PHE B O 1
ATOM 9861 N N . GLU B 1 448 ? -3.074 -20.422 7.566 1 91.06 448 GLU B N 1
ATOM 9862 C CA . GLU B 1 448 ? -3.232 -19.219 8.367 1 91.06 448 GLU B CA 1
ATOM 9863 C C . GLU B 1 448 ? -3.117 -19.531 9.859 1 91.06 448 GLU B C 1
ATOM 9865 O O . GLU B 1 448 ? -4.086 -19.375 10.609 1 91.06 448 GLU B O 1
ATOM 9870 N N . LEU B 1 449 ? -1.912 -19.891 10.281 1 91.25 449 LEU B N 1
ATOM 9871 C CA . LEU B 1 449 ? -1.561 -20.172 11.664 1 91.25 449 LEU B CA 1
ATOM 9872 C C . LEU B 1 449 ? -1.201 -18.891 12.414 1 91.25 449 LEU B C 1
ATOM 9874 O O . LEU B 1 449 ? -0.381 -18.109 11.938 1 91.25 449 LEU B O 1
ATOM 9878 N N . HIS B 1 450 ? -1.774 -18.641 13.5 1 88 450 HIS B N 1
ATOM 9879 C CA . HIS B 1 450 ? -1.714 -17.312 14.109 1 88 450 HIS B CA 1
ATOM 9880 C C . HIS B 1 450 ? -0.718 -17.281 15.266 1 88 450 HIS B C 1
ATOM 9882 O O . HIS B 1 450 ? -0.571 -16.25 15.93 1 88 450 HIS B O 1
ATOM 9888 N N . ASP B 1 451 ? -0.081 -18.422 15.555 1 93.81 451 ASP B N 1
ATOM 9889 C CA . ASP B 1 451 ? 0.95 -18.438 16.594 1 93.81 451 ASP B CA 1
ATOM 9890 C C . ASP B 1 451 ? 2.27 -18.984 16.031 1 93.81 451 ASP B C 1
ATOM 9892 O O . ASP B 1 451 ? 2.396 -20.188 15.773 1 93.81 451 ASP B O 1
ATOM 9896 N N . ASP B 1 452 ? 3.23 -18.172 16 1 93 452 ASP B N 1
ATOM 9897 C CA . ASP B 1 452 ? 4.52 -18.484 15.398 1 93 452 ASP B CA 1
ATOM 9898 C C . ASP B 1 452 ? 5.32 -19.453 16.266 1 93 452 ASP B C 1
ATOM 9900 O O . ASP B 1 452 ? 6.312 -20.031 15.82 1 93 452 ASP B O 1
ATOM 9904 N N . GLN B 1 453 ? 4.91 -19.688 17.516 1 93.31 453 GLN B N 1
ATOM 9905 C CA . GLN B 1 453 ? 5.664 -20.562 18.406 1 93.31 453 GLN B CA 1
ATOM 9906 C C . GLN B 1 453 ? 5.117 -21.984 18.391 1 93.31 453 GLN B C 1
ATOM 9908 O O . GLN B 1 453 ? 5.707 -22.891 18.984 1 93.31 453 GLN B O 1
ATOM 9913 N N . HIS B 1 454 ? 3.998 -22.172 17.688 1 96.06 454 HIS B N 1
ATOM 9914 C CA . HIS B 1 454 ? 3.594 -23.547 17.453 1 96.06 454 HIS B CA 1
ATOM 9915 C C . HIS B 1 454 ? 4.621 -24.281 16.594 1 96.06 454 HIS B C 1
ATOM 9917 O O . HIS B 1 454 ? 5.512 -23.656 16.016 1 96.06 454 HIS B O 1
ATOM 9923 N N . THR B 1 455 ? 4.523 -25.641 16.562 1 96.19 455 THR B N 1
ATOM 9924 C CA . THR B 1 455 ? 5.695 -26.344 16.047 1 96.19 455 THR B CA 1
ATOM 9925 C C . THR B 1 455 ? 5.297 -27.328 14.961 1 96.19 455 THR B C 1
ATOM 9927 O O . THR B 1 455 ? 4.172 -27.828 14.953 1 96.19 455 THR B O 1
ATOM 9930 N N . TYR B 1 456 ? 6.18 -27.578 14.062 1 96.12 456 TYR B N 1
ATOM 9931 C CA . TYR B 1 456 ? 6.176 -28.656 13.086 1 96.12 456 TYR B CA 1
ATOM 9932 C C . TYR B 1 456 ? 7.016 -29.844 13.57 1 96.12 456 TYR B C 1
ATOM 9934 O O . TYR B 1 456 ? 8.062 -29.641 14.18 1 96.12 456 TYR B O 1
ATOM 9942 N N . SER B 1 457 ? 6.691 -31.031 13.266 1 94.12 457 SER B N 1
ATOM 9943 C CA . SER B 1 457 ? 7.367 -32.219 13.773 1 94.12 457 SER B CA 1
ATOM 9944 C C . SER B 1 457 ? 8.664 -32.469 13.016 1 94.12 457 SER B C 1
ATOM 9946 O O . SER B 1 457 ? 9.594 -33.094 13.555 1 94.12 457 SER B O 1
ATOM 9948 N N . MET B 1 458 ? 8.711 -32.188 11.797 1 92.12 458 MET B N 1
ATOM 9949 C CA . MET B 1 458 ? 9.867 -32.375 10.93 1 92.12 458 MET B CA 1
ATOM 9950 C C . MET B 1 458 ? 10.383 -33.812 11 1 92.12 458 MET B C 1
ATOM 9952 O O . MET B 1 458 ? 11.578 -34.031 11.18 1 92.12 458 MET B O 1
ATOM 9956 N N . MET B 1 459 ? 9.469 -34.719 10.961 1 89.62 459 MET B N 1
ATOM 9957 C CA . MET B 1 459 ? 9.773 -36.156 10.984 1 89.62 459 MET B CA 1
ATOM 9958 C C . MET B 1 459 ? 10.469 -36.531 12.289 1 89.62 459 MET B C 1
ATOM 9960 O O . MET B 1 459 ? 11.375 -37.375 12.289 1 89.62 459 MET B O 1
ATOM 9964 N N . GLY B 1 460 ? 10.164 -35.781 13.297 1 84.94 460 GLY B N 1
ATOM 9965 C CA . GLY B 1 460 ? 10.672 -36.094 14.617 1 84.94 460 GLY B CA 1
ATOM 9966 C C . GLY B 1 460 ? 11.844 -35.25 15.031 1 84.94 460 GLY B C 1
ATOM 9967 O O . GLY B 1 460 ? 12.375 -35.375 16.141 1 84.94 460 GLY B O 1
ATOM 9968 N N . LYS B 1 461 ? 12.148 -34.25 14.227 1 79.56 461 LYS B N 1
ATOM 9969 C CA . LYS B 1 461 ? 13.273 -33.375 14.562 1 79.56 461 LYS B CA 1
ATOM 9970 C C . LYS B 1 461 ? 12.797 -32.062 15.172 1 79.56 461 LYS B C 1
ATOM 9972 O O . LYS B 1 461 ? 12.039 -31.328 14.547 1 79.56 461 LYS B O 1
ATOM 9977 N N . ALA B 1 462 ? 12.031 -31.812 16.109 1 65.94 462 ALA B N 1
ATOM 9978 C CA . ALA B 1 462 ? 11.141 -30.844 16.719 1 65.94 462 ALA B CA 1
ATOM 9979 C C . ALA B 1 462 ? 11.781 -29.453 16.75 1 65.94 462 ALA B C 1
ATOM 9981 O O . ALA B 1 462 ? 11.102 -28.453 16.969 1 65.94 462 ALA B O 1
ATOM 9982 N N . ASN B 1 463 ? 12.742 -29.031 16.156 1 72.75 463 ASN B N 1
ATOM 9983 C CA . ASN B 1 463 ? 13.273 -27.719 16.469 1 72.75 463 ASN B CA 1
ATOM 9984 C C . ASN B 1 463 ? 12.789 -26.672 15.461 1 72.75 463 ASN B C 1
ATOM 9986 O O . ASN B 1 463 ? 13.273 -25.531 15.469 1 72.75 463 ASN B O 1
ATOM 9990 N N . VAL B 1 464 ? 11.586 -26.812 14.852 1 90.44 464 VAL B N 1
ATOM 9991 C CA . VAL B 1 464 ? 11.188 -25.797 13.875 1 90.44 464 VAL B CA 1
ATOM 9992 C C . VAL B 1 464 ? 9.812 -25.25 14.227 1 90.44 464 VAL B C 1
ATOM 9994 O O . VAL B 1 464 ? 8.844 -26 14.352 1 90.44 464 VAL B O 1
ATOM 9997 N N . THR B 1 465 ? 9.734 -23.953 14.562 1 93.62 465 THR B N 1
ATOM 9998 C CA . THR B 1 465 ? 8.461 -23.297 14.867 1 93.62 465 THR B CA 1
ATOM 9999 C C . THR B 1 465 ? 7.77 -22.844 13.594 1 93.62 465 THR B C 1
ATOM 10001 O O . THR B 1 465 ? 8.391 -22.781 12.531 1 93.62 465 THR B O 1
ATOM 10004 N N . VAL B 1 466 ? 6.453 -22.578 13.695 1 94.62 466 VAL B N 1
ATOM 10005 C CA . VAL B 1 466 ? 5.684 -22.031 12.586 1 94.62 466 VAL B CA 1
ATOM 10006 C C . VAL B 1 466 ? 6.352 -20.75 12.07 1 94.62 466 VAL B C 1
ATOM 10008 O O . VAL B 1 466 ? 6.434 -20.531 10.859 1 94.62 466 VAL B O 1
ATOM 10011 N N . GLY B 1 467 ? 6.852 -19.938 12.938 1 92.06 467 GLY B N 1
ATOM 10012 C CA . GLY B 1 467 ? 7.492 -18.703 12.555 1 92.06 467 GLY B CA 1
ATOM 10013 C C . GLY B 1 467 ? 8.781 -18.906 11.781 1 92.06 467 GLY B C 1
ATOM 10014 O O . GLY B 1 467 ? 8.984 -18.281 10.734 1 92.06 467 GLY B O 1
ATOM 10015 N N . THR B 1 468 ? 9.625 -19.797 12.203 1 89.88 468 THR B N 1
ATOM 10016 C CA . THR B 1 468 ? 10.945 -20 11.609 1 89.88 468 THR B CA 1
ATOM 10017 C C . THR B 1 468 ? 10.852 -20.891 10.375 1 89.88 468 THR B C 1
ATOM 10019 O O . THR B 1 468 ? 11.547 -20.656 9.383 1 89.88 468 THR B O 1
ATOM 10022 N N . GLY B 1 469 ? 10.016 -21.875 10.484 1 92.06 469 GLY B N 1
ATOM 10023 C CA . GLY B 1 469 ? 9.844 -22.766 9.344 1 92.06 469 GLY B CA 1
ATOM 10024 C C . GLY B 1 469 ? 9.062 -22.125 8.211 1 92.06 469 GLY B C 1
ATOM 10025 O O . GLY B 1 469 ? 9.32 -22.406 7.039 1 92.06 469 GLY B O 1
ATOM 10026 N N . GLY B 1 470 ? 8.148 -21.281 8.656 1 94 470 GLY B N 1
ATOM 10027 C CA . GLY B 1 470 ? 7.309 -20.609 7.684 1 94 470 GLY B CA 1
ATOM 10028 C C . GLY B 1 470 ? 6.086 -21.406 7.285 1 94 470 GLY B C 1
ATOM 10029 O O . GLY B 1 470 ? 6.148 -22.625 7.16 1 94 470 GLY B O 1
ATOM 10030 N N . ARG B 1 471 ? 5.023 -20.797 6.977 1 96.25 471 ARG B N 1
ATOM 10031 C CA . ARG B 1 471 ? 3.764 -21.406 6.582 1 96.25 471 ARG B CA 1
ATOM 10032 C C . ARG B 1 471 ? 3.863 -22.016 5.184 1 96.25 471 ARG B C 1
ATOM 10034 O O . ARG B 1 471 ? 3.268 -23.047 4.902 1 96.25 471 ARG B O 1
ATOM 10041 N N . ALA B 1 472 ? 4.656 -21.375 4.32 1 96.12 472 ALA B N 1
ATOM 10042 C CA . ALA B 1 472 ? 4.824 -21.844 2.947 1 96.12 472 ALA B CA 1
ATOM 10043 C C . ALA B 1 472 ? 5.492 -23.219 2.904 1 96.12 472 ALA B C 1
ATOM 10045 O O . ALA B 1 472 ? 5.367 -23.938 1.918 1 96.12 472 ALA B O 1
ATOM 10046 N N . LEU B 1 473 ? 6.215 -23.531 3.982 1 95.56 473 LEU B N 1
ATOM 10047 C CA . LEU B 1 473 ? 6.777 -24.875 4.074 1 95.56 473 LEU B CA 1
ATOM 10048 C C . LEU B 1 473 ? 5.672 -25.938 4.027 1 95.56 473 LEU B C 1
ATOM 10050 O O . LEU B 1 473 ? 5.793 -26.922 3.312 1 95.56 473 LEU B O 1
ATOM 10054 N N . GLN B 1 474 ? 4.637 -25.688 4.824 1 97 474 GLN B N 1
ATOM 10055 C CA . GLN B 1 474 ? 3.523 -26.625 4.855 1 97 474 GLN B CA 1
ATOM 10056 C C . GLN B 1 474 ? 2.811 -26.672 3.506 1 97 474 GLN B C 1
ATOM 10058 O O . GLN B 1 474 ? 2.369 -27.75 3.07 1 97 474 GLN B O 1
ATOM 10063 N N . THR B 1 475 ? 2.672 -25.547 2.824 1 97.44 475 THR B N 1
ATOM 10064 C CA . THR B 1 475 ? 2.105 -25.516 1.48 1 97.44 475 THR B CA 1
ATOM 10065 C C . THR B 1 475 ? 2.891 -26.422 0.535 1 97.44 475 THR B C 1
ATOM 10067 O O . THR B 1 475 ? 2.305 -27.219 -0.19 1 97.44 475 THR B O 1
ATOM 10070 N N . MET B 1 476 ? 4.145 -26.281 0.548 1 95.25 476 MET B N 1
ATOM 10071 C CA . MET B 1 476 ? 5.016 -27.062 -0.324 1 95.25 476 MET B CA 1
ATOM 10072 C C . MET B 1 476 ? 4.949 -28.547 0.029 1 95.25 476 MET B C 1
ATOM 10074 O O . MET B 1 476 ? 4.867 -29.406 -0.859 1 95.25 476 MET B O 1
ATOM 10078 N N . LEU B 1 477 ? 4.996 -28.812 1.301 1 96.12 477 LEU B N 1
ATOM 10079 C CA . LEU B 1 477 ? 5.012 -30.203 1.736 1 96.12 477 LEU B CA 1
ATOM 10080 C C . LEU B 1 477 ? 3.668 -30.859 1.466 1 96.12 477 LEU B C 1
ATOM 10082 O O . LEU B 1 477 ? 3.611 -32.062 1.187 1 96.12 477 LEU B O 1
ATOM 10086 N N . MET B 1 478 ? 2.568 -30.109 1.578 1 97.88 478 MET B N 1
ATOM 10087 C CA . MET B 1 478 ? 1.28 -30.641 1.138 1 97.88 478 MET B CA 1
ATOM 10088 C C . MET B 1 478 ? 1.335 -31.047 -0.327 1 97.88 478 MET B C 1
ATOM 10090 O O . MET B 1 478 ? 0.86 -32.125 -0.688 1 97.88 478 MET B O 1
ATOM 10094 N N . GLY B 1 479 ? 1.897 -30.172 -1.162 1 97 479 GLY B N 1
ATOM 10095 C CA . GLY B 1 479 ? 2.092 -30.516 -2.562 1 97 479 GLY B CA 1
ATOM 10096 C C . GLY B 1 479 ? 2.922 -31.766 -2.766 1 97 479 GLY B C 1
ATOM 10097 O O . GLY B 1 479 ? 2.566 -32.625 -3.572 1 97 479 GLY B O 1
ATOM 10098 N N . LEU B 1 480 ? 3.994 -31.891 -2.027 1 95.88 480 LEU B N 1
ATOM 10099 C CA . LEU B 1 480 ? 4.863 -33.062 -2.117 1 95.88 480 LEU B CA 1
ATOM 10100 C C . LEU B 1 480 ? 4.109 -34.312 -1.735 1 95.88 480 LEU B C 1
ATOM 10102 O O . LEU B 1 480 ? 4.223 -35.344 -2.414 1 95.88 480 LEU B O 1
ATOM 10106 N N . ALA B 1 481 ? 3.375 -34.219 -0.615 1 97.06 481 ALA B N 1
ATOM 10107 C CA . ALA B 1 481 ? 2.627 -35.406 -0.158 1 97.06 481 ALA B CA 1
ATOM 10108 C C . ALA B 1 481 ? 1.606 -35.844 -1.203 1 97.06 481 ALA B C 1
ATOM 10110 O O . ALA B 1 481 ? 1.456 -37.031 -1.467 1 97.06 481 ALA B O 1
ATOM 10111 N N . SER B 1 482 ? 0.831 -34.938 -1.768 1 98.06 482 SER B N 1
ATOM 10112 C CA . SER B 1 482 ? -0.122 -35.25 -2.828 1 98.06 482 SER B CA 1
ATOM 10113 C C . SER B 1 482 ? 0.579 -35.844 -4.043 1 98.06 482 SER B C 1
ATOM 10115 O O . SER B 1 482 ? 0.104 -36.812 -4.625 1 98.06 482 SER B O 1
ATOM 10117 N N . TYR B 1 483 ? 1.681 -35.219 -4.441 1 96.44 483 TYR B N 1
ATOM 10118 C CA . TYR B 1 483 ? 2.463 -35.688 -5.582 1 96.44 483 TYR B CA 1
ATOM 10119 C C . TYR B 1 483 ? 2.92 -37.125 -5.371 1 96.44 483 TYR B C 1
ATOM 10121 O O . TYR B 1 483 ? 2.76 -37.969 -6.254 1 96.44 483 TYR B O 1
ATOM 10129 N N . GLU B 1 484 ? 3.469 -37.406 -4.188 1 95.62 484 GLU B N 1
ATOM 10130 C CA . GLU B 1 484 ? 3.938 -38.75 -3.867 1 95.62 484 GLU B CA 1
ATOM 10131 C C . GLU B 1 484 ? 2.793 -39.75 -3.9 1 95.62 484 GLU B C 1
ATOM 10133 O O . GLU B 1 484 ? 2.945 -40.875 -4.434 1 95.62 484 GLU B O 1
ATOM 10138 N N . ALA B 1 485 ? 1.707 -39.375 -3.297 1 97.75 485 ALA B N 1
ATOM 10139 C CA . ALA B 1 485 ? 0.551 -40.281 -3.287 1 97.75 485 ALA B CA 1
ATOM 10140 C C . ALA B 1 485 ? 0.111 -40.625 -4.707 1 97.75 485 ALA B C 1
ATOM 10142 O O . ALA B 1 485 ? -0.201 -41.781 -5.004 1 97.75 485 ALA B O 1
ATOM 10143 N N . MET B 1 486 ? 0.046 -39.656 -5.57 1 97.5 486 MET B N 1
ATOM 10144 C CA . MET B 1 486 ? -0.37 -39.875 -6.957 1 97.5 486 MET B CA 1
ATOM 10145 C C . MET B 1 486 ? 0.627 -40.75 -7.699 1 97.5 486 MET B C 1
ATOM 10147 O O . MET B 1 486 ? 0.234 -41.625 -8.445 1 97.5 486 MET B O 1
ATOM 10151 N N . ARG B 1 487 ? 1.911 -40.531 -7.457 1 95.12 487 ARG B N 1
ATOM 10152 C CA . ARG B 1 487 ? 2.953 -41.312 -8.109 1 95.12 487 ARG B CA 1
ATOM 10153 C C . ARG B 1 487 ? 2.939 -42.75 -7.613 1 95.12 487 ARG B C 1
ATOM 10155 O O . ARG B 1 487 ? 3.193 -43.688 -8.383 1 95.12 487 ARG B O 1
ATOM 10162 N N . GLU B 1 488 ? 2.713 -42.938 -6.332 1 96.06 488 GLU B N 1
ATOM 10163 C CA . GLU B 1 488 ? 2.627 -44.281 -5.762 1 96.06 488 GLU B CA 1
ATOM 10164 C C . GLU B 1 488 ? 1.434 -45.031 -6.332 1 96.06 488 GLU B C 1
ATOM 10166 O O . GLU B 1 488 ? 1.518 -46.25 -6.562 1 96.06 488 GLU B O 1
ATOM 10171 N N . PHE B 1 489 ? 0.366 -44.344 -6.508 1 97.5 489 PHE B N 1
ATOM 10172 C CA . PHE B 1 489 ? -0.847 -44.969 -7.031 1 97.5 489 PHE B CA 1
ATOM 10173 C C . PHE B 1 489 ? -0.7 -45.281 -8.516 1 97.5 489 PHE B C 1
ATOM 10175 O O . PHE B 1 489 ? -1.096 -46.344 -8.977 1 97.5 489 PHE B O 1
ATOM 10182 N N . GLN B 1 490 ? -0.191 -44.281 -9.297 1 95.56 490 GLN B N 1
ATOM 10183 C CA . GLN B 1 490 ? 0.053 -44.406 -10.727 1 95.56 490 GLN B CA 1
ATOM 10184 C C . GLN B 1 490 ? 1.453 -43.938 -11.102 1 95.56 490 GLN B C 1
ATOM 10186 O O . GLN B 1 490 ? 1.617 -42.844 -11.633 1 95.56 490 GLN B O 1
ATOM 10191 N N . PRO B 1 491 ? 2.455 -44.719 -11.047 1 93.62 491 PRO B N 1
ATOM 10192 C CA . PRO B 1 491 ? 3.854 -44.312 -11.18 1 93.62 491 PRO B CA 1
ATOM 10193 C C . PRO B 1 491 ? 4.207 -43.875 -12.602 1 93.62 491 PRO B C 1
ATOM 10195 O O . PRO B 1 491 ? 5.18 -43.156 -12.812 1 93.62 491 PRO B O 1
ATOM 10198 N N . THR B 1 492 ? 3.447 -44.281 -13.594 1 93.56 492 THR B N 1
ATOM 10199 C CA . THR B 1 492 ? 3.832 -44.031 -14.977 1 93.56 492 THR B CA 1
ATOM 10200 C C . THR B 1 492 ? 3.111 -42.781 -15.523 1 93.56 492 THR B C 1
ATOM 10202 O O . THR B 1 492 ? 3.424 -42.312 -16.625 1 93.56 492 THR B O 1
ATOM 10205 N N . LYS B 1 493 ? 2.195 -42.281 -14.773 1 94.31 493 LYS B N 1
ATOM 10206 C CA . LYS B 1 493 ? 1.409 -41.125 -15.266 1 94.31 493 LYS B CA 1
ATOM 10207 C C . LYS B 1 493 ? 1.863 -39.844 -14.617 1 94.31 493 LYS B C 1
ATOM 10209 O O . LYS B 1 493 ? 2.168 -39.812 -13.422 1 94.31 493 LYS B O 1
ATOM 10214 N N . ARG B 1 494 ? 1.876 -38.812 -15.414 1 93.88 494 ARG B N 1
ATOM 10215 C CA . ARG B 1 494 ? 2.156 -37.5 -14.891 1 93.88 494 ARG B CA 1
ATOM 10216 C C . ARG B 1 494 ? 1.039 -37.031 -13.969 1 93.88 494 ARG B C 1
ATOM 10218 O O . ARG B 1 494 ? -0.129 -37 -14.359 1 93.88 494 ARG B O 1
ATOM 10225 N N . PRO B 1 495 ? 1.403 -36.625 -12.766 1 95.88 495 PRO B N 1
ATOM 10226 C CA . PRO B 1 495 ? 0.36 -36.094 -11.875 1 95.88 495 PRO B CA 1
ATOM 10227 C C . PRO B 1 495 ? -0.2 -34.75 -12.344 1 95.88 495 PRO B C 1
ATOM 10229 O O . PRO B 1 495 ? 0.563 -33.844 -12.688 1 95.88 495 PRO B O 1
ATOM 10232 N N . PHE B 1 496 ? -1.504 -34.656 -12.43 1 97.5 496 PHE B N 1
ATOM 10233 C CA . PHE B 1 496 ? -2.129 -33.344 -12.523 1 97.5 496 PHE B CA 1
ATOM 10234 C C . PHE B 1 496 ? -2.488 -32.812 -11.141 1 97.5 496 PHE B C 1
ATOM 10236 O O . PHE B 1 496 ? -3.605 -33 -10.664 1 97.5 496 PHE B O 1
ATOM 10243 N N . LEU B 1 497 ? -1.566 -32.094 -10.539 1 98 497 LEU B N 1
ATOM 10244 C CA . LEU B 1 497 ? -1.683 -31.547 -9.195 1 98 497 LEU B CA 1
ATOM 10245 C C . LEU B 1 497 ? -1.804 -30.031 -9.242 1 98 497 LEU B C 1
ATOM 10247 O O . LEU B 1 497 ? -0.952 -29.344 -9.828 1 98 497 LEU B O 1
ATOM 10251 N N . ILE B 1 498 ? -2.906 -29.562 -8.695 1 98.06 498 ILE B N 1
ATOM 10252 C CA . ILE B 1 498 ? -3.189 -28.125 -8.625 1 98.06 498 ILE B CA 1
ATOM 10253 C C . ILE B 1 498 ? -3.014 -27.641 -7.188 1 98.06 498 ILE B C 1
ATOM 10255 O O . ILE B 1 498 ? -3.338 -28.359 -6.238 1 98.06 498 ILE B O 1
ATOM 10259 N N . THR B 1 499 ? -2.465 -26.453 -7.004 1 98.25 499 THR B N 1
ATOM 10260 C CA . THR B 1 499 ? -2.33 -25.859 -5.676 1 98.25 499 THR B CA 1
ATOM 10261 C C . THR B 1 499 ? -2.807 -24.406 -5.68 1 98.25 499 THR B C 1
ATOM 10263 O O . THR B 1 499 ? -2.557 -23.672 -6.637 1 98.25 499 THR B O 1
ATOM 10266 N N . ARG B 1 500 ? -3.562 -24.016 -4.695 1 98.12 500 ARG B N 1
ATOM 10267 C CA . ARG B 1 500 ? -4.02 -22.625 -4.641 1 98.12 500 ARG B CA 1
ATOM 10268 C C . ARG B 1 500 ? -2.898 -21.703 -4.18 1 98.12 500 ARG B C 1
ATOM 10270 O O . ARG B 1 500 ? -2.486 -20.797 -4.914 1 98.12 500 ARG B O 1
ATOM 10277 N N . SER B 1 501 ? -2.408 -21.953 -2.908 1 98.25 501 SER B N 1
ATOM 10278 C CA . SER B 1 501 ? -1.216 -21.234 -2.482 1 98.25 501 SER B CA 1
ATOM 10279 C C . SER B 1 501 ? 0.046 -21.828 -3.094 1 98.25 501 SER B C 1
ATOM 10281 O O . SER B 1 501 ? 0.003 -22.906 -3.678 1 98.25 501 SER B O 1
ATOM 10283 N N . SER B 1 502 ? 1.11 -21.047 -3.082 1 97.5 502 SER B N 1
ATOM 10284 C CA . SER B 1 502 ? 2.369 -21.516 -3.646 1 97.5 502 SER B CA 1
ATOM 10285 C C . SER B 1 502 ? 3.551 -20.719 -3.111 1 97.5 502 SER B C 1
ATOM 10287 O O . SER B 1 502 ? 3.365 -19.672 -2.477 1 97.5 502 SER B O 1
ATOM 10289 N N . GLY B 1 503 ? 4.68 -21.203 -3.307 1 96.62 503 GLY B N 1
ATOM 10290 C CA . GLY B 1 503 ? 5.977 -20.625 -2.982 1 96.62 503 GLY B CA 1
ATOM 10291 C C . GLY B 1 503 ? 7.117 -21.266 -3.748 1 96.62 503 GLY B C 1
ATOM 10292 O O . GLY B 1 503 ? 6.914 -22.219 -4.504 1 96.62 503 GLY B O 1
ATOM 10293 N N . PRO B 1 504 ? 8.305 -20.766 -3.52 1 96.12 504 PRO B N 1
ATOM 10294 C CA . PRO B 1 504 ? 9.438 -21.359 -4.227 1 96.12 504 PRO B CA 1
ATOM 10295 C C . PRO B 1 504 ? 9.57 -22.859 -3.953 1 96.12 504 PRO B C 1
ATOM 10297 O O . PRO B 1 504 ? 9.562 -23.281 -2.793 1 96.12 504 PRO B O 1
ATOM 10300 N N . GLY B 1 505 ? 9.609 -23.594 -4.98 1 92 505 GLY B N 1
ATOM 10301 C CA . GLY B 1 505 ? 9.773 -25.031 -4.855 1 92 505 GLY B CA 1
ATOM 10302 C C . GLY B 1 505 ? 8.484 -25.797 -5.098 1 92 505 GLY B C 1
ATOM 10303 O O . GLY B 1 505 ? 8.516 -26.953 -5.531 1 92 505 GLY B O 1
ATOM 10304 N N . ALA B 1 506 ? 7.34 -25.219 -4.809 1 94.69 506 ALA B N 1
ATOM 10305 C CA . ALA B 1 506 ? 6.055 -25.906 -4.949 1 94.69 506 ALA B CA 1
ATOM 10306 C C . ALA B 1 506 ? 5.801 -26.297 -6.402 1 94.69 506 ALA B C 1
ATOM 10308 O O . ALA B 1 506 ? 5.16 -27.312 -6.676 1 94.69 506 ALA B O 1
ATOM 10309 N N . HIS B 1 507 ? 6.348 -25.516 -7.348 1 94.69 507 HIS B N 1
ATOM 10310 C CA . HIS B 1 507 ? 6.121 -25.719 -8.773 1 94.69 507 HIS B CA 1
ATOM 10311 C C . HIS B 1 507 ? 6.77 -27.016 -9.258 1 94.69 507 HIS B C 1
ATOM 10313 O O . HIS B 1 507 ? 6.473 -27.5 -10.352 1 94.69 507 HIS B O 1
ATOM 10319 N N . ARG B 1 508 ? 7.66 -27.594 -8.445 1 93.31 508 ARG B N 1
ATOM 10320 C CA . ARG B 1 508 ? 8.297 -28.859 -8.805 1 93.31 508 ARG B CA 1
ATOM 10321 C C . ARG B 1 508 ? 7.293 -30 -8.766 1 93.31 508 ARG B C 1
ATOM 10323 O O . ARG B 1 508 ? 7.488 -31.031 -9.414 1 93.31 508 ARG B O 1
ATOM 10330 N N . PHE B 1 509 ? 6.211 -29.75 -7.969 1 93.12 509 PHE B N 1
ATOM 10331 C CA . PHE B 1 509 ? 5.23 -30.812 -7.762 1 93.12 509 PHE B CA 1
ATOM 10332 C C . PHE B 1 509 ? 3.891 -30.438 -8.383 1 93.12 509 PHE B C 1
ATOM 10334 O O . PHE B 1 509 ? 3.279 -31.234 -9.086 1 93.12 509 PHE B O 1
ATOM 10341 N N . ALA B 1 510 ? 3.484 -29.266 -8.062 1 96.5 510 ALA B N 1
ATOM 10342 C CA . ALA B 1 510 ? 2.201 -28.781 -8.57 1 96.5 510 ALA B CA 1
ATOM 10343 C C . ALA B 1 510 ? 2.377 -28.062 -9.906 1 96.5 510 ALA B C 1
ATOM 10345 O O . ALA B 1 510 ? 2.959 -26.984 -9.961 1 96.5 510 ALA B O 1
ATOM 10346 N N . CYS B 1 511 ? 1.853 -28.641 -10.906 1 96.69 511 CYS B N 1
ATOM 10347 C CA . CYS B 1 511 ? 2.092 -28.125 -12.25 1 96.69 511 CYS B CA 1
ATOM 10348 C C . CYS B 1 511 ? 1.131 -26.984 -12.586 1 96.69 511 CYS B C 1
ATOM 10350 O O . CYS B 1 511 ? 1.321 -26.281 -13.57 1 96.69 511 CYS B O 1
ATOM 10352 N N . GLN B 1 512 ? 0.109 -26.797 -11.711 1 97.5 512 GLN B N 1
ATOM 10353 C CA . GLN B 1 512 ? -0.847 -25.719 -11.992 1 97.5 512 GLN B CA 1
ATOM 10354 C C . GLN B 1 512 ? -1.242 -24.984 -10.711 1 97.5 512 GLN B C 1
ATOM 10356 O O . GLN B 1 512 ? -1.331 -25.594 -9.641 1 97.5 512 GLN B O 1
ATOM 10361 N N . THR B 1 513 ? -1.403 -23.719 -10.781 1 98 513 THR B N 1
ATOM 10362 C CA . THR B 1 513 ? -1.991 -22.828 -9.781 1 98 513 THR B CA 1
ATOM 10363 C C . THR B 1 513 ? -2.836 -21.75 -10.445 1 98 513 THR B C 1
ATOM 10365 O O . THR B 1 513 ? -3.117 -21.828 -11.641 1 98 513 THR B O 1
ATOM 10368 N N . TRP B 1 514 ? -3.473 -20.859 -9.68 1 97.56 514 TRP B N 1
ATOM 10369 C CA . TRP B 1 514 ? -4.289 -19.797 -10.25 1 97.56 514 TRP B CA 1
ATOM 10370 C C . TRP B 1 514 ? -4.387 -18.609 -9.305 1 97.56 514 TRP B C 1
ATOM 10372 O O . TRP B 1 514 ? -3.824 -18.641 -8.203 1 97.56 514 TRP B O 1
ATOM 10382 N N . SER B 1 515 ? -5.023 -17.547 -9.68 1 97.38 515 SER B N 1
ATOM 10383 C CA . SER B 1 515 ? -5.039 -16.281 -8.961 1 97.38 515 SER B CA 1
ATOM 10384 C C . SER B 1 515 ? -6.012 -16.312 -7.785 1 97.38 515 SER B C 1
ATOM 10386 O O . SER B 1 515 ? -6.34 -15.281 -7.207 1 97.38 515 SER B O 1
ATOM 10388 N N . GLY B 1 516 ? -6.477 -17.469 -7.445 1 95.5 516 GLY B N 1
ATOM 10389 C CA . GLY B 1 516 ? -7.367 -17.578 -6.301 1 95.5 516 GLY B CA 1
ATOM 10390 C C . GLY B 1 516 ? -8.805 -17.234 -6.633 1 95.5 516 GLY B C 1
ATOM 10391 O O . GLY B 1 516 ? -9.273 -17.484 -7.75 1 95.5 516 GLY B O 1
ATOM 10392 N N . ASP B 1 517 ? -9.617 -16.781 -5.629 1 94.25 517 ASP B N 1
ATOM 10393 C CA . ASP B 1 517 ? -11.055 -16.516 -5.754 1 94.25 517 ASP B CA 1
ATOM 10394 C C . ASP B 1 517 ? -11.32 -15.102 -6.254 1 94.25 517 ASP B C 1
ATOM 10396 O O . ASP B 1 517 ? -11.469 -14.18 -5.453 1 94.25 517 ASP B O 1
ATOM 10400 N N . ASN B 1 518 ? -11.523 -15.008 -7.547 1 95.56 518 ASN B N 1
ATOM 10401 C CA . ASN B 1 518 ? -11.633 -13.703 -8.203 1 95.56 518 ASN B CA 1
ATOM 10402 C C . ASN B 1 518 ? -13.023 -13.102 -8.016 1 95.56 518 ASN B C 1
ATOM 10404 O O . ASN B 1 518 ? -14.023 -13.82 -8.039 1 95.56 518 ASN B O 1
ATOM 10408 N N . TYR B 1 519 ? -13.062 -11.812 -7.805 1 94.5 519 TYR B N 1
ATOM 10409 C CA . TYR B 1 519 ? -14.312 -11.07 -7.934 1 94.5 519 TYR B CA 1
ATOM 10410 C C . TYR B 1 519 ? -14.711 -10.914 -9.398 1 94.5 519 TYR B C 1
ATOM 10412 O O . TYR B 1 519 ? -13.867 -10.609 -10.242 1 94.5 519 TYR B O 1
ATOM 10420 N N . SER B 1 520 ? -15.945 -11.188 -9.727 1 93 520 SER B N 1
ATOM 10421 C CA . SER B 1 520 ? -16.406 -11.094 -11.109 1 93 520 SER B CA 1
ATOM 10422 C C . SER B 1 520 ? -16.531 -9.641 -11.555 1 93 520 SER B C 1
ATOM 10424 O O . SER B 1 520 ? -17.516 -8.969 -11.242 1 93 520 SER B O 1
ATOM 10426 N N . SER B 1 521 ? -15.586 -9.18 -12.289 1 92.31 521 SER B N 1
ATOM 10427 C CA . SER B 1 521 ? -15.609 -7.809 -12.797 1 92.31 521 SER B CA 1
ATOM 10428 C C . SER B 1 521 ? -14.609 -7.617 -13.93 1 92.31 521 SER B C 1
ATOM 10430 O O . SER B 1 521 ? -13.641 -8.375 -14.047 1 92.31 521 SER B O 1
ATOM 10432 N N . TRP B 1 522 ? -14.82 -6.613 -14.75 1 92.38 522 TRP B N 1
ATOM 10433 C CA . TRP B 1 522 ? -13.883 -6.23 -15.805 1 92.38 522 TRP B CA 1
ATOM 10434 C C . TRP B 1 522 ? -12.539 -5.812 -15.211 1 92.38 522 TRP B C 1
ATOM 10436 O O . TRP B 1 522 ? -11.484 -6.059 -15.797 1 92.38 522 TRP B O 1
ATOM 10446 N N . GLN B 1 523 ? -12.625 -5.223 -14.031 1 93.88 523 GLN B N 1
ATOM 10447 C CA . GLN B 1 523 ? -11.422 -4.801 -13.328 1 93.88 523 GLN B CA 1
ATOM 10448 C C . GLN B 1 523 ? -10.523 -5.992 -13 1 93.88 523 GLN B C 1
ATOM 10450 O O . GLN B 1 523 ? -9.312 -5.941 -13.203 1 93.88 523 GLN B O 1
ATOM 10455 N N . THR B 1 524 ? -11.172 -7.02 -12.5 1 95.31 524 THR B N 1
ATOM 10456 C CA . THR B 1 524 ? -10.422 -8.219 -12.156 1 95.31 524 THR B CA 1
ATOM 10457 C C . THR B 1 524 ? -9.797 -8.852 -13.398 1 95.31 524 THR B C 1
ATOM 10459 O O . THR B 1 524 ? -8.633 -9.242 -13.383 1 95.31 524 THR B O 1
ATOM 10462 N N . LEU B 1 525 ? -10.531 -8.93 -14.461 1 93.81 525 LEU B N 1
ATOM 10463 C CA . LEU B 1 525 ? -10.039 -9.492 -15.711 1 93.81 525 LEU B CA 1
ATOM 10464 C C . LEU B 1 525 ? -8.797 -8.75 -16.203 1 93.81 525 LEU B C 1
ATOM 10466 O O . LEU B 1 525 ? -7.809 -9.367 -16.594 1 93.81 525 LEU B O 1
ATOM 10470 N N . LYS B 1 526 ? -8.883 -7.438 -16.141 1 96 526 LYS B N 1
ATOM 10471 C CA . LYS B 1 526 ? -7.785 -6.586 -16.594 1 96 526 LYS B CA 1
ATOM 10472 C C . LYS B 1 526 ? -6.527 -6.816 -15.766 1 96 526 LYS B C 1
ATOM 10474 O O . LYS B 1 526 ? -5.453 -7.07 -16.312 1 96 526 LYS B O 1
ATOM 10479 N N . HIS B 1 527 ? -6.652 -6.836 -14.508 1 97.69 527 HIS B N 1
ATOM 10480 C CA . HIS B 1 527 ? -5.484 -6.785 -13.633 1 97.69 527 HIS B CA 1
ATOM 10481 C C . HIS B 1 527 ? -4.949 -8.188 -13.352 1 97.69 527 HIS B C 1
ATOM 10483 O O . HIS B 1 527 ? -3.834 -8.336 -12.844 1 97.69 527 HIS B O 1
ATOM 10489 N N . ASN B 1 528 ? -5.699 -9.227 -13.742 1 97.38 528 ASN B N 1
ATOM 10490 C CA . ASN B 1 528 ? -5.188 -10.594 -13.688 1 97.38 528 ASN B CA 1
ATOM 10491 C C . ASN B 1 528 ? -4.027 -10.789 -14.664 1 97.38 528 ASN B C 1
ATOM 10493 O O . ASN B 1 528 ? -3.195 -11.68 -14.469 1 97.38 528 ASN B O 1
ATOM 10497 N N . ILE B 1 529 ? -3.961 -9.93 -15.633 1 97.62 529 ILE B N 1
ATOM 10498 C CA . ILE B 1 529 ? -2.918 -10.07 -16.641 1 97.62 529 ILE B CA 1
ATOM 10499 C C . ILE B 1 529 ? -1.548 -9.852 -16.016 1 97.62 529 ILE B C 1
ATOM 10501 O O . ILE B 1 529 ? -0.708 -10.758 -16 1 97.62 529 ILE B O 1
ATOM 10505 N N . PRO B 1 530 ? -1.319 -8.664 -15.383 1 98.25 530 PRO B N 1
ATOM 10506 C CA . PRO B 1 530 ? -0.001 -8.484 -14.773 1 98.25 530 PRO B CA 1
ATOM 10507 C C . PRO B 1 530 ? 0.249 -9.461 -13.617 1 98.25 530 PRO B C 1
ATOM 10509 O O . PRO B 1 530 ? 1.394 -9.852 -13.375 1 98.25 530 PRO B O 1
ATOM 10512 N N . MET B 1 531 ? -0.781 -9.922 -12.922 1 98 531 MET B N 1
ATOM 10513 C CA . MET B 1 531 ? -0.627 -10.93 -11.883 1 98 531 MET B CA 1
ATOM 10514 C C . MET B 1 531 ? -0.031 -12.219 -12.453 1 98 531 MET B C 1
ATOM 10516 O O . MET B 1 531 ? 0.899 -12.781 -11.875 1 98 531 MET B O 1
ATOM 10520 N N . GLY B 1 532 ? -0.602 -12.594 -13.578 1 98.12 532 GLY B N 1
ATOM 10521 C CA . GLY B 1 532 ? -0.103 -13.797 -14.227 1 98.12 532 GLY B CA 1
ATOM 10522 C C . GLY B 1 532 ? 1.308 -13.648 -14.758 1 98.12 532 GLY B C 1
ATOM 10523 O O . GLY B 1 532 ? 2.086 -14.602 -14.758 1 98.12 532 GLY B O 1
ATOM 10524 N N . LEU B 1 533 ? 1.617 -12.438 -15.211 1 98.62 533 LEU B N 1
ATOM 10525 C CA . LEU B 1 533 ? 2.943 -12.188 -15.766 1 98.62 533 LEU B CA 1
ATOM 10526 C C . LEU B 1 533 ? 4.012 -12.281 -14.68 1 98.62 533 LEU B C 1
ATOM 10528 O O . LEU B 1 533 ? 5.039 -12.945 -14.875 1 98.62 533 LEU B O 1
ATOM 10532 N N . ASN B 1 534 ? 3.766 -11.711 -13.562 1 98.62 534 ASN B N 1
ATOM 10533 C CA . ASN B 1 534 ? 4.719 -11.836 -12.461 1 98.62 534 ASN B CA 1
ATOM 10534 C C . ASN B 1 534 ? 4.785 -13.266 -11.93 1 98.62 534 ASN B C 1
ATOM 10536 O O . ASN B 1 534 ? 5.852 -13.742 -11.539 1 98.62 534 ASN B O 1
ATOM 10540 N N . ALA B 1 535 ? 3.637 -13.945 -11.875 1 98.5 535 ALA B N 1
ATOM 10541 C CA . ALA B 1 535 ? 3.639 -15.352 -11.484 1 98.5 535 ALA B CA 1
ATOM 10542 C C . ALA B 1 535 ? 4.52 -16.172 -12.422 1 98.5 535 ALA B C 1
ATOM 10544 O O . ALA B 1 535 ? 5.285 -17.031 -11.977 1 98.5 535 ALA B O 1
ATOM 10545 N N . GLY B 1 536 ? 4.391 -15.883 -13.711 1 98.38 536 GLY B N 1
ATOM 10546 C CA . GLY B 1 536 ? 5.223 -16.562 -14.688 1 98.38 536 GLY B CA 1
ATOM 10547 C C . GLY B 1 536 ? 6.707 -16.328 -14.477 1 98.38 536 GLY B C 1
ATOM 10548 O O . GLY B 1 536 ? 7.508 -17.266 -14.602 1 98.38 536 GLY B O 1
ATOM 10549 N N . LEU B 1 537 ? 7.055 -15.109 -14.117 1 98.69 537 LEU B N 1
ATOM 10550 C CA . LEU B 1 537 ? 8.453 -14.773 -13.852 1 98.69 537 LEU B CA 1
ATOM 10551 C C . LEU B 1 537 ? 8.969 -15.531 -12.633 1 98.69 537 LEU B C 1
ATOM 10553 O O . LEU B 1 537 ? 10.18 -15.617 -12.414 1 98.69 537 LEU B O 1
ATOM 10557 N N . CYS B 1 538 ? 8.07 -16.094 -11.859 1 98.56 538 CYS B N 1
ATOM 10558 C CA . CYS B 1 538 ? 8.43 -16.828 -10.648 1 98.56 538 CYS B CA 1
ATOM 10559 C C . CYS B 1 538 ? 8.18 -18.312 -10.82 1 98.56 538 CYS B C 1
ATOM 10561 O O . CYS B 1 538 ? 7.879 -19.016 -9.852 1 98.56 538 CYS B O 1
ATOM 10563 N N . LEU B 1 539 ? 8.164 -18.797 -12.039 1 97.44 539 LEU B N 1
ATOM 10564 C CA . LEU B 1 539 ? 8.25 -20.203 -12.422 1 97.44 539 LEU B CA 1
ATOM 10565 C C . LEU B 1 539 ? 6.898 -20.906 -12.25 1 97.44 539 LEU B C 1
ATOM 10567 O O . LEU B 1 539 ? 6.832 -22.125 -12.195 1 97.44 539 LEU B O 1
ATOM 10571 N N . MET B 1 540 ? 5.84 -20.109 -12.094 1 98.12 540 MET B N 1
ATOM 10572 C CA . MET B 1 540 ? 4.5 -20.703 -12.125 1 98.12 540 MET B CA 1
ATOM 10573 C C . MET B 1 540 ? 3.98 -20.797 -13.555 1 98.12 540 MET B C 1
ATOM 10575 O O . MET B 1 540 ? 3.125 -20 -13.961 1 98.12 540 MET B O 1
ATOM 10579 N N . ALA B 1 541 ? 4.434 -21.844 -14.211 1 96.62 541 ALA B N 1
ATOM 10580 C CA . ALA B 1 541 ? 4.168 -22.016 -15.641 1 96.62 541 ALA B CA 1
ATOM 10581 C C . ALA B 1 541 ? 2.688 -22.281 -15.891 1 96.62 541 ALA B C 1
ATOM 10583 O O . ALA B 1 541 ? 2.119 -21.797 -16.875 1 96.62 541 ALA B O 1
ATOM 10584 N N . GLY B 1 542 ? 2.104 -23.141 -15.086 1 97.19 542 GLY B N 1
ATOM 10585 C CA . GLY B 1 542 ? 0.671 -23.375 -15.164 1 97.19 542 GLY B CA 1
ATOM 10586 C C . GLY B 1 542 ? -0.132 -22.438 -14.273 1 97.19 542 GLY B C 1
ATOM 10587 O O . GLY B 1 542 ? -0.489 -22.797 -13.148 1 97.19 542 GLY B O 1
ATOM 10588 N N . TYR B 1 543 ? -0.339 -21.25 -14.727 1 97.25 543 TYR B N 1
ATOM 10589 C CA . TYR B 1 543 ? -1.056 -20.234 -13.961 1 97.25 543 TYR B CA 1
ATOM 10590 C C . TYR B 1 543 ? -2.33 -19.812 -14.68 1 97.25 543 TYR B C 1
ATOM 10592 O O . TYR B 1 543 ? -2.295 -19.469 -15.867 1 97.25 543 TYR B O 1
ATOM 10600 N N . GLY B 1 544 ? -3.486 -19.859 -13.992 1 95.94 544 GLY B N 1
ATOM 10601 C CA . GLY B 1 544 ? -4.758 -19.484 -14.594 1 95.94 544 GLY B CA 1
ATOM 10602 C C . GLY B 1 544 ? -5.574 -18.531 -13.719 1 95.94 544 GLY B C 1
ATOM 10603 O O . GLY B 1 544 ? -5.055 -17.969 -12.758 1 95.94 544 GLY B O 1
ATOM 10604 N N . HIS B 1 545 ? -6.781 -18.281 -14.148 1 95.06 545 HIS B N 1
ATOM 10605 C CA . HIS B 1 545 ? -7.715 -17.406 -13.445 1 95.06 545 HIS B CA 1
ATOM 10606 C C . HIS B 1 545 ? -9.133 -17.969 -13.492 1 95.06 545 HIS B C 1
ATOM 10608 O O . HIS B 1 545 ? -9.469 -18.734 -14.391 1 95.06 545 HIS B O 1
ATOM 10614 N N . ASP B 1 546 ? -9.906 -17.547 -12.445 1 92.62 546 ASP B N 1
ATOM 10615 C CA . ASP B 1 546 ? -11.352 -17.688 -12.594 1 92.62 546 ASP B CA 1
ATOM 10616 C C . ASP B 1 546 ? -11.898 -16.641 -13.555 1 92.62 546 ASP B C 1
ATOM 10618 O O . ASP B 1 546 ? -12.359 -15.57 -13.133 1 92.62 546 ASP B O 1
ATOM 10622 N N . VAL B 1 547 ? -11.898 -16.906 -14.797 1 85.75 547 VAL B N 1
ATOM 10623 C CA . VAL B 1 547 ? -12.148 -15.906 -15.836 1 85.75 547 VAL B CA 1
ATOM 10624 C C . VAL B 1 547 ? -13.555 -15.328 -15.68 1 85.75 547 VAL B C 1
ATOM 10626 O O . VAL B 1 547 ? -13.781 -14.148 -15.945 1 85.75 547 VAL B O 1
ATOM 10629 N N . GLY B 1 548 ? -14.523 -16.141 -15.25 1 83.25 548 GLY B N 1
ATOM 10630 C CA . GLY B 1 548 ? -15.875 -15.648 -15.031 1 83.25 548 GLY B CA 1
ATOM 10631 C C . GLY B 1 548 ? -16.094 -15.102 -13.633 1 83.25 548 GLY B C 1
ATOM 10632 O O . GLY B 1 548 ? -17.172 -14.609 -13.32 1 83.25 548 GLY B O 1
ATOM 10633 N N . GLY B 1 549 ? -15.07 -15.141 -12.875 1 86.88 549 GLY B N 1
ATOM 10634 C CA . GLY B 1 549 ? -15.203 -14.758 -11.484 1 86.88 549 GLY B CA 1
ATOM 10635 C C . GLY B 1 549 ? -15.633 -15.906 -10.586 1 86.88 549 GLY B C 1
ATOM 10636 O O . GLY B 1 549 ? -16.203 -16.891 -11.055 1 86.88 549 GLY B O 1
ATOM 10637 N N . PHE B 1 550 ? -15.391 -15.781 -9.344 1 88.94 550 PHE B N 1
ATOM 10638 C CA . PHE B 1 550 ? -15.805 -16.75 -8.344 1 88.94 550 PHE B CA 1
ATOM 10639 C C . PHE B 1 550 ? -16.891 -16.172 -7.441 1 88.94 550 PHE B C 1
ATOM 10641 O O . PHE B 1 550 ? -17.891 -16.844 -7.152 1 88.94 550 PHE B O 1
ATOM 10648 N N . VAL B 1 551 ? -16.656 -14.977 -6.996 1 91.06 551 VAL B N 1
ATOM 10649 C CA . VAL B 1 551 ? -17.641 -14.281 -6.184 1 91.06 551 VAL B CA 1
ATOM 10650 C C . VAL B 1 551 ? -18.062 -12.984 -6.875 1 91.06 551 VAL B C 1
ATOM 10652 O O . VAL B 1 551 ? -17.375 -12.508 -7.785 1 91.06 551 VAL B O 1
ATOM 10655 N N . GLY B 1 552 ? -19.156 -12.414 -6.418 1 88.25 552 GLY B N 1
ATOM 10656 C CA . GLY B 1 552 ? -19.688 -11.219 -7.047 1 88.25 552 GLY B CA 1
ATOM 10657 C C . GLY B 1 552 ? -20.859 -11.5 -7.977 1 88.25 552 GLY B C 1
ATOM 10658 O O . GLY B 1 552 ? -21.438 -12.586 -7.938 1 88.25 552 GLY B O 1
ATOM 10659 N N . PRO B 1 553 ? -21.172 -10.547 -8.797 1 86.44 553 PRO B N 1
ATOM 10660 C CA . PRO B 1 553 ? -22.312 -10.75 -9.695 1 86.44 553 PRO B CA 1
ATOM 10661 C C . PRO B 1 553 ? -22 -11.727 -10.828 1 86.44 553 PRO B C 1
ATOM 10663 O O . PRO B 1 553 ? -20.844 -11.93 -11.18 1 86.44 553 PRO B O 1
ATOM 10666 N N . ARG B 1 554 ? -23.109 -12.258 -11.281 1 82.19 554 ARG B N 1
ATOM 10667 C CA . ARG B 1 554 ? -22.938 -13.031 -12.508 1 82.19 554 ARG B CA 1
ATOM 10668 C C . ARG B 1 554 ? -22.375 -12.156 -13.633 1 82.19 554 ARG B C 1
ATOM 10670 O O . ARG B 1 554 ? -22.734 -10.984 -13.75 1 82.19 554 ARG B O 1
ATOM 10677 N N . PRO B 1 555 ? -21.5 -12.75 -14.398 1 77.94 555 PRO B N 1
ATOM 10678 C CA . PRO B 1 555 ? -20.922 -11.945 -15.477 1 77.94 555 PRO B CA 1
ATOM 10679 C C . PRO B 1 555 ? -21.984 -11.398 -16.438 1 77.94 555 PRO B C 1
ATOM 10681 O O . PRO B 1 555 ? -22.953 -12.086 -16.75 1 77.94 555 PRO B O 1
ATOM 10684 N N . GLU B 1 556 ? -21.828 -10.203 -16.828 1 71 556 GLU B N 1
ATOM 10685 C CA . GLU B 1 556 ? -22.703 -9.594 -17.828 1 71 556 GLU B CA 1
ATOM 10686 C C . GLU B 1 556 ? -22.625 -10.352 -19.141 1 71 556 GLU B C 1
ATOM 10688 O O . GLU B 1 556 ? -21.703 -11.141 -19.375 1 71 556 GLU B O 1
ATOM 10693 N N . LYS B 1 557 ? -23.625 -10.172 -19.938 1 64.69 557 LYS B N 1
ATOM 10694 C CA . LYS B 1 557 ? -23.781 -10.891 -21.203 1 64.69 557 LYS B CA 1
ATOM 10695 C C . LYS B 1 557 ? -22.516 -10.781 -22.062 1 64.69 557 LYS B C 1
ATOM 10697 O O . LYS B 1 557 ? -22.109 -11.758 -22.703 1 64.69 557 LYS B O 1
ATOM 10702 N N . GLU B 1 558 ? -21.953 -9.641 -22.047 1 67.69 558 GLU B N 1
ATOM 10703 C CA . GLU B 1 558 ? -20.766 -9.484 -22.875 1 67.69 558 GLU B CA 1
ATOM 10704 C C . GLU B 1 558 ? -19.609 -10.305 -22.328 1 67.69 558 GLU B C 1
ATOM 10706 O O . GLU B 1 558 ? -18.734 -10.734 -23.094 1 67.69 558 GLU B O 1
ATOM 10711 N N . LEU B 1 559 ? -19.688 -10.531 -21.109 1 59.69 559 LEU B N 1
ATOM 10712 C CA . LEU B 1 559 ? -18.641 -11.32 -20.5 1 59.69 559 LEU B CA 1
ATOM 10713 C C . LEU B 1 559 ? -18.859 -12.812 -20.734 1 59.69 559 LEU B C 1
ATOM 10715 O O . LEU B 1 559 ? -17.938 -13.617 -20.594 1 59.69 559 LEU B O 1
ATOM 10719 N N . PHE B 1 560 ? -20.016 -13.109 -21.141 1 63.06 560 PHE B N 1
ATOM 10720 C CA . PHE B 1 560 ? -20.297 -14.523 -21.297 1 63.06 560 PHE B CA 1
ATOM 10721 C C . PHE B 1 560 ? -21.234 -14.758 -22.484 1 63.06 560 PHE B C 1
ATOM 10723 O O . PHE B 1 560 ? -22.328 -15.273 -22.312 1 63.06 560 PHE B O 1
ATOM 10730 N N . VAL B 1 561 ? -20.797 -14.188 -23.641 1 55.06 561 VAL B N 1
ATOM 10731 C CA . VAL B 1 561 ? -21.516 -14.523 -24.859 1 55.06 561 VAL B CA 1
ATOM 10732 C C . VAL B 1 561 ? -21.078 -15.891 -25.359 1 55.06 561 VAL B C 1
ATOM 10734 O O . VAL B 1 561 ? -19.938 -16.078 -25.766 1 55.06 561 VAL B O 1
ATOM 10737 N N . THR B 1 562 ? -21.938 -16.797 -25.375 1 58.44 562 THR B N 1
ATOM 10738 C CA . THR B 1 562 ? -21.672 -18.219 -25.531 1 58.44 562 THR B CA 1
ATOM 10739 C C . THR B 1 562 ? -20.859 -18.484 -26.797 1 58.44 562 THR B C 1
ATOM 10741 O O . THR B 1 562 ? -19.875 -19.219 -26.766 1 58.44 562 THR B O 1
ATOM 10744 N N . HIS B 1 563 ? -21.328 -17.938 -27.859 1 64.31 563 HIS B N 1
ATOM 10745 C CA . HIS B 1 563 ? -20.641 -18.25 -29.094 1 64.31 563 HIS B CA 1
ATOM 10746 C C . HIS B 1 563 ? -19.234 -17.656 -29.125 1 64.31 563 HIS B C 1
ATOM 10748 O O . HIS B 1 563 ? -18.312 -18.234 -29.719 1 64.31 563 HIS B O 1
ATOM 10754 N N . ILE B 1 564 ? -19.078 -16.578 -28.453 1 70.38 564 ILE B N 1
ATOM 10755 C CA . ILE B 1 564 ? -17.766 -15.922 -28.391 1 70.38 564 ILE B CA 1
ATOM 10756 C C . ILE B 1 564 ? -16.828 -16.734 -27.516 1 70.38 564 ILE B C 1
ATOM 10758 O O . ILE B 1 564 ? -15.672 -16.969 -27.891 1 70.38 564 ILE B O 1
ATOM 10762 N N . ILE B 1 565 ? -17.359 -17.25 -26.516 1 81.06 565 ILE B N 1
ATOM 10763 C CA . ILE B 1 565 ? -16.578 -18.062 -25.594 1 81.06 565 ILE B CA 1
ATOM 10764 C C . ILE B 1 565 ? -16.219 -19.391 -26.266 1 81.06 565 ILE B C 1
ATOM 10766 O O . ILE B 1 565 ? -15.078 -19.859 -26.141 1 81.06 565 ILE B O 1
ATOM 10770 N N . ARG B 1 566 ? -17.172 -19.922 -26.953 1 85.88 566 ARG B N 1
ATOM 10771 C CA . ARG B 1 566 ? -16.938 -21.172 -27.672 1 85.88 566 ARG B CA 1
ATOM 10772 C C . ARG B 1 566 ? -15.805 -21.016 -28.688 1 85.88 566 ARG B C 1
ATOM 10774 O O . ARG B 1 566 ? -14.891 -21.828 -28.734 1 85.88 566 ARG B O 1
ATOM 10781 N N . ASP B 1 567 ? -15.891 -19.969 -29.422 1 87.44 567 ASP B N 1
ATOM 10782 C CA . ASP B 1 567 ? -14.883 -19.75 -30.453 1 87.44 567 ASP B CA 1
ATOM 10783 C C . ASP B 1 567 ? -13.508 -19.516 -29.844 1 87.44 567 ASP B C 1
ATOM 10785 O O . ASP B 1 567 ? -12.492 -19.953 -30.391 1 87.44 567 ASP B O 1
ATOM 10789 N N . ALA B 1 568 ? -13.484 -18.844 -28.766 1 89.88 568 ALA B N 1
ATOM 10790 C CA . ALA B 1 568 ? -12.219 -18.609 -28.062 1 89.88 568 ALA B CA 1
ATOM 10791 C C . ALA B 1 568 ? -11.648 -19.922 -27.547 1 89.88 568 ALA B C 1
ATOM 10793 O O . ALA B 1 568 ? -10.438 -20.156 -27.625 1 89.88 568 ALA B O 1
ATOM 10794 N N . ILE B 1 569 ? -12.469 -20.766 -27.016 1 91.5 569 ILE B N 1
ATOM 10795 C CA . ILE B 1 569 ? -12.047 -22.078 -26.516 1 91.5 569 ILE B CA 1
ATOM 10796 C C . ILE B 1 569 ? -11.531 -22.938 -27.656 1 91.5 569 ILE B C 1
ATOM 10798 O O . ILE B 1 569 ? -10.5 -23.594 -27.547 1 91.5 569 ILE B O 1
ATOM 10802 N N . GLN B 1 570 ? -12.234 -22.859 -28.75 1 89.94 570 GLN B N 1
ATOM 10803 C CA . GLN B 1 570 ? -11.812 -23.625 -29.922 1 89.94 570 GLN B CA 1
ATOM 10804 C C . GLN B 1 570 ? -10.477 -23.125 -30.453 1 89.94 570 GLN B C 1
ATOM 10806 O O . GLN B 1 570 ? -9.648 -23.906 -30.906 1 89.94 570 GLN B O 1
ATOM 10811 N N . PHE B 1 571 ? -10.367 -21.828 -30.422 1 91.81 571 PHE B N 1
ATOM 10812 C CA . PHE B 1 571 ? -9.094 -21.266 -30.844 1 91.81 571 PHE B CA 1
ATOM 10813 C C . PHE B 1 571 ? -7.965 -21.766 -29.953 1 91.81 571 PHE B C 1
ATOM 10815 O O . PHE B 1 571 ? -6.883 -22.109 -30.438 1 91.81 571 PHE B O 1
ATOM 10822 N N . ARG B 1 572 ? -8.148 -21.844 -28.688 1 93.75 572 ARG B N 1
ATOM 10823 C CA . ARG B 1 572 ? -7.16 -22.391 -27.766 1 93.75 572 ARG B CA 1
ATOM 10824 C C . ARG B 1 572 ? -6.828 -23.828 -28.109 1 93.75 572 ARG B C 1
ATOM 10826 O O . ARG B 1 572 ? -5.664 -24.234 -28.062 1 93.75 572 ARG B O 1
ATOM 10833 N N . TYR B 1 573 ? -7.836 -24.562 -28.406 1 93.31 573 TYR B N 1
ATOM 10834 C CA . TYR B 1 573 ? -7.613 -25.969 -28.75 1 93.31 573 TYR B CA 1
ATOM 10835 C C . TYR B 1 573 ? -6.738 -26.094 -29.984 1 93.31 573 TYR B C 1
ATOM 10837 O O . TYR B 1 573 ? -5.891 -26.984 -30.062 1 93.31 573 TYR B O 1
ATOM 10845 N N . ARG B 1 574 ? -6.949 -25.172 -30.922 1 92.75 574 ARG B N 1
ATOM 10846 C CA . ARG B 1 574 ? -6.09 -25.188 -32.094 1 92.75 574 ARG B CA 1
ATOM 10847 C C . ARG B 1 574 ? -4.645 -24.859 -31.734 1 92.75 574 ARG B C 1
ATOM 10849 O O . ARG B 1 574 ? -3.713 -25.328 -32.375 1 92.75 574 ARG B O 1
ATOM 10856 N N . LEU B 1 575 ? -4.438 -24.172 -30.656 1 95.31 575 LEU B N 1
ATOM 10857 C CA . LEU B 1 575 ? -3.115 -23.719 -30.234 1 95.31 575 LEU B CA 1
ATOM 10858 C C . LEU B 1 575 ? -2.449 -24.75 -29.344 1 95.31 575 LEU B C 1
ATOM 10860 O O . LEU B 1 575 ? -1.312 -24.562 -28.906 1 95.31 575 LEU B O 1
ATOM 10864 N N . ILE B 1 576 ? -2.977 -25.859 -29.016 1 95 576 ILE B N 1
ATOM 10865 C CA . ILE B 1 576 ? -2.496 -26.812 -28.031 1 95 576 ILE B CA 1
ATOM 10866 C C . ILE B 1 576 ? -1.09 -27.281 -28.391 1 95 576 ILE B C 1
ATOM 10868 O O . ILE B 1 576 ? -0.218 -27.391 -27.531 1 95 576 ILE B O 1
ATOM 10872 N N . PRO B 1 577 ? -0.738 -27.594 -29.734 1 94.56 577 PRO B N 1
ATOM 10873 C CA . PRO B 1 577 ? 0.646 -27.969 -30.031 1 94.56 577 PRO B CA 1
ATOM 10874 C C . PRO B 1 577 ? 1.651 -26.891 -29.625 1 94.56 577 PRO B C 1
ATOM 10876 O O . PRO B 1 577 ? 2.717 -27.203 -29.094 1 94.56 577 PRO B O 1
ATOM 10879 N N . TYR B 1 578 ? 1.281 -25.656 -29.875 1 96.5 578 TYR B N 1
ATOM 10880 C CA . TYR B 1 578 ? 2.129 -24.531 -29.484 1 96.5 578 TYR B CA 1
ATOM 10881 C C . TYR B 1 578 ? 2.232 -24.406 -27.969 1 96.5 578 TYR B C 1
ATOM 10883 O O . TYR B 1 578 ? 3.332 -24.297 -27.422 1 96.5 578 TYR B O 1
ATOM 10891 N N . LEU B 1 579 ? 1.101 -24.5 -27.281 1 97.31 579 LEU B N 1
ATOM 10892 C CA . LEU B 1 579 ? 1.046 -24.375 -25.828 1 97.31 579 LEU B CA 1
ATOM 10893 C C . LEU B 1 579 ? 1.817 -25.5 -25.156 1 97.31 579 LEU B C 1
ATOM 10895 O O . LEU B 1 579 ? 2.545 -25.266 -24.188 1 97.31 579 LEU B O 1
ATOM 10899 N N . TYR B 1 580 ? 1.604 -26.656 -25.641 1 96.38 580 TYR B N 1
ATOM 10900 C CA . TYR B 1 580 ? 2.289 -27.797 -25.062 1 96.38 580 TYR B CA 1
ATOM 10901 C C . TYR B 1 580 ? 3.801 -27.672 -25.188 1 96.38 580 TYR B C 1
ATOM 10903 O O . TYR B 1 580 ? 4.543 -27.953 -24.25 1 96.38 580 TYR B O 1
ATOM 10911 N N . SER B 1 581 ? 4.266 -27.25 -26.344 1 96.94 581 SER B N 1
ATOM 10912 C CA . SER B 1 581 ? 5.691 -27.031 -26.562 1 96.94 581 SER B CA 1
ATOM 10913 C C . SER B 1 581 ? 6.238 -25.969 -25.609 1 96.94 581 SER B C 1
ATOM 10915 O O . SER B 1 581 ? 7.355 -26.094 -25.109 1 96.94 581 SER B O 1
ATOM 10917 N N . LEU B 1 582 ? 5.438 -24.938 -25.375 1 98 582 LEU B N 1
ATOM 10918 C CA . LEU B 1 582 ? 5.855 -23.891 -24.453 1 98 582 LEU B CA 1
ATOM 10919 C C . LEU B 1 582 ? 5.953 -24.438 -23.031 1 98 582 LEU B C 1
ATOM 10921 O O . LEU B 1 582 ? 6.887 -24.109 -22.297 1 98 582 LEU B O 1
ATOM 10925 N N . HIS B 1 583 ? 5 -25.266 -22.609 1 97.62 583 HIS B N 1
ATOM 10926 C CA . HIS B 1 583 ? 5.027 -25.828 -21.266 1 97.62 583 HIS B CA 1
ATOM 10927 C C . HIS B 1 583 ? 6.191 -26.812 -21.094 1 97.62 583 HIS B C 1
ATOM 10929 O O . HIS B 1 583 ? 6.797 -26.875 -20.031 1 97.62 583 HIS B O 1
ATOM 10935 N N . TYR B 1 584 ? 6.449 -27.531 -22.141 1 96.06 584 TYR B N 1
ATOM 10936 C CA . TYR B 1 584 ? 7.617 -28.406 -22.109 1 96.06 584 TYR B CA 1
ATOM 10937 C C . TYR B 1 584 ? 8.898 -27.594 -21.922 1 96.06 584 TYR B C 1
ATOM 10939 O O . TYR B 1 584 ? 9.75 -27.953 -21.109 1 96.06 584 TYR B O 1
ATOM 10947 N N . LYS B 1 585 ? 9 -26.562 -22.688 1 96.12 585 LYS B N 1
ATOM 10948 C CA . LYS B 1 585 ? 10.172 -25.703 -22.562 1 96.12 585 LYS B CA 1
ATOM 10949 C C . LYS B 1 585 ? 10.273 -25.125 -21.156 1 96.12 585 LYS B C 1
ATOM 10951 O O . LYS B 1 585 ? 11.367 -25.031 -20.594 1 96.12 585 LYS B O 1
ATOM 10956 N N . ALA B 1 586 ? 9.156 -24.719 -20.594 1 96.81 586 ALA B N 1
ATOM 10957 C CA . ALA B 1 586 ? 9.141 -24.219 -19.219 1 96.81 586 ALA B CA 1
ATOM 10958 C C . ALA B 1 586 ? 9.648 -25.266 -18.25 1 96.81 586 ALA B C 1
ATOM 10960 O O . ALA B 1 586 ? 10.406 -24.953 -17.328 1 96.81 586 ALA B O 1
ATOM 10961 N N . SER B 1 587 ? 9.297 -26.516 -18.422 1 95.12 587 SER B N 1
ATOM 10962 C CA . SER B 1 587 ? 9.633 -27.594 -17.5 1 95.12 587 SER B CA 1
ATOM 10963 C C . SER B 1 587 ? 11.102 -28 -17.641 1 95.12 587 SER B C 1
ATOM 10965 O O . SER B 1 587 ? 11.641 -28.688 -16.766 1 95.12 587 SER B O 1
ATOM 10967 N N . THR B 1 588 ? 11.734 -27.516 -18.734 1 93.31 588 THR B N 1
ATOM 10968 C CA . THR B 1 588 ? 13.117 -27.938 -18.938 1 93.31 588 THR B CA 1
ATOM 10969 C C . THR B 1 588 ? 14.07 -26.766 -18.766 1 93.31 588 THR B C 1
ATOM 10971 O O . THR B 1 588 ? 15.273 -26.953 -18.562 1 93.31 588 THR B O 1
ATOM 10974 N N . THR B 1 589 ? 13.516 -25.531 -18.812 1 94.56 589 THR B N 1
ATOM 10975 C CA . THR B 1 589 ? 14.422 -24.391 -18.797 1 94.56 589 THR B CA 1
ATOM 10976 C C . THR B 1 589 ? 13.961 -23.359 -17.766 1 94.56 589 THR B C 1
ATOM 10978 O O . THR B 1 589 ? 14.734 -22.469 -17.375 1 94.56 589 THR B O 1
ATOM 10981 N N . GLY B 1 590 ? 12.727 -23.391 -17.391 1 95.56 590 GLY B N 1
ATOM 10982 C CA . GLY B 1 590 ? 12.18 -22.406 -16.484 1 95.56 590 GLY B CA 1
ATOM 10983 C C . GLY B 1 590 ? 11.594 -21.188 -17.172 1 95.56 590 GLY B C 1
ATOM 10984 O O . GLY B 1 590 ? 11.016 -20.312 -16.531 1 95.56 590 GLY B O 1
ATOM 10985 N N . VAL B 1 591 ? 11.625 -21.172 -18.547 1 96.62 591 VAL B N 1
ATOM 10986 C CA . VAL B 1 591 ? 11.102 -20.031 -19.312 1 96.62 591 VAL B CA 1
ATOM 10987 C C . VAL B 1 591 ? 9.578 -19.969 -19.172 1 96.62 591 VAL B C 1
ATOM 10989 O O . VAL B 1 591 ? 8.898 -21 -19.297 1 96.62 591 VAL B O 1
ATOM 10992 N N . PRO B 1 592 ? 9.047 -18.766 -18.891 1 98.06 592 PRO B N 1
ATOM 10993 C CA . PRO B 1 592 ? 7.594 -18.672 -18.703 1 98.06 592 PRO B CA 1
ATOM 10994 C C . PRO B 1 592 ? 6.816 -18.922 -20 1 98.06 592 PRO B C 1
ATOM 10996 O O . PRO B 1 592 ? 7.352 -18.75 -21.094 1 98.06 592 PRO B O 1
ATOM 10999 N N . VAL B 1 593 ? 5.578 -19.281 -19.844 1 98.31 593 VAL B N 1
ATOM 11000 C CA . VAL B 1 593 ? 4.676 -19.484 -20.969 1 98.31 593 VAL B CA 1
ATOM 11001 C C . VAL B 1 593 ? 4.113 -18.141 -21.422 1 98.31 593 VAL B C 1
ATOM 11003 O O . VAL B 1 593 ? 4.277 -17.75 -22.594 1 98.31 593 VAL B O 1
ATOM 11006 N N . ILE B 1 594 ? 3.447 -17.422 -20.516 1 98.12 594 ILE B N 1
ATOM 11007 C CA . ILE B 1 594 ? 3.09 -16.031 -20.781 1 98.12 594 ILE B CA 1
ATOM 11008 C C . ILE B 1 594 ? 4.199 -15.102 -20.281 1 98.12 594 ILE B C 1
ATOM 11010 O O . ILE B 1 594 ? 4.766 -15.328 -19.203 1 98.12 594 ILE B O 1
ATOM 11014 N N . ARG B 1 595 ? 4.551 -14.148 -21.109 1 98.44 595 ARG B N 1
ATOM 11015 C CA . ARG B 1 595 ? 5.742 -13.352 -20.844 1 98.44 595 ARG B CA 1
ATOM 11016 C C . ARG B 1 595 ? 5.441 -11.859 -20.953 1 98.44 595 ARG B C 1
ATOM 11018 O O . ARG B 1 595 ? 4.836 -11.406 -21.922 1 98.44 595 ARG B O 1
ATOM 11025 N N . PRO B 1 596 ? 5.824 -11.109 -19.875 1 98.56 596 PRO B N 1
ATOM 11026 C CA . PRO B 1 596 ? 5.699 -9.664 -20.078 1 98.56 596 PRO B CA 1
ATOM 11027 C C . PRO B 1 596 ? 6.527 -9.156 -21.25 1 98.56 596 PRO B C 1
ATOM 11029 O O . PRO B 1 596 ? 7.555 -9.75 -21.594 1 98.56 596 PRO B O 1
ATOM 11032 N N . LEU B 1 597 ? 6.117 -8.07 -21.844 1 98.25 597 LEU B N 1
ATOM 11033 C CA . LEU B 1 597 ? 6.832 -7.535 -23 1 98.25 597 LEU B CA 1
ATOM 11034 C C . LEU B 1 597 ? 8.297 -7.281 -22.656 1 98.25 597 LEU B C 1
ATOM 11036 O O . LEU B 1 597 ? 9.18 -7.543 -23.469 1 98.25 597 LEU B O 1
ATOM 11040 N N . VAL B 1 598 ? 8.57 -6.82 -21.438 1 97.94 598 VAL B N 1
ATOM 11041 C CA . VAL B 1 598 ? 9.922 -6.445 -21.016 1 97.94 598 VAL B CA 1
ATOM 11042 C C . VAL B 1 598 ? 10.812 -7.684 -21 1 97.94 598 VAL B C 1
ATOM 11044 O O . VAL B 1 598 ? 12.039 -7.574 -21.141 1 97.94 598 VAL B O 1
ATOM 11047 N N . TYR B 1 599 ? 10.258 -8.844 -20.875 1 97.88 599 TYR B N 1
ATOM 11048 C CA . TYR B 1 599 ? 11.016 -10.094 -20.891 1 97.88 599 TYR B CA 1
ATOM 11049 C C . TYR B 1 599 ? 11.758 -10.273 -22.203 1 97.88 599 TYR B C 1
ATOM 11051 O O . TYR B 1 599 ? 12.891 -10.75 -22.234 1 97.88 599 TYR B O 1
ATOM 11059 N N . HIS B 1 600 ? 11.148 -9.852 -23.344 1 95.75 600 HIS B N 1
ATOM 11060 C CA . HIS B 1 600 ? 11.719 -10 -24.672 1 95.75 600 HIS B CA 1
ATOM 11061 C C . HIS B 1 600 ? 12.344 -8.695 -25.156 1 95.75 600 HIS B C 1
ATOM 11063 O O . HIS B 1 600 ? 13.281 -8.711 -25.969 1 95.75 600 HIS B O 1
ATOM 11069 N N . PHE B 1 601 ? 11.82 -7.582 -24.672 1 96.38 601 PHE B N 1
ATOM 11070 C CA . PHE B 1 601 ? 12.141 -6.305 -25.297 1 96.38 601 PHE B CA 1
ATOM 11071 C C . PHE B 1 601 ? 12.688 -5.316 -24.281 1 96.38 601 PHE B C 1
ATOM 11073 O O . PHE B 1 601 ? 12.344 -4.133 -24.312 1 96.38 601 PHE B O 1
ATOM 11080 N N . GLN B 1 602 ? 13.516 -5.75 -23.344 1 96.12 602 GLN B N 1
ATOM 11081 C CA . GLN B 1 602 ? 13.977 -4.949 -22.203 1 96.12 602 GLN B CA 1
ATOM 11082 C C . GLN B 1 602 ? 14.773 -3.734 -22.688 1 96.12 602 GLN B C 1
ATOM 11084 O O . GLN B 1 602 ? 14.984 -2.789 -21.922 1 96.12 602 GLN B O 1
ATOM 11089 N N . ASN B 1 603 ? 15.227 -3.695 -23.969 1 94.69 603 ASN B N 1
ATOM 11090 C CA . ASN B 1 603 ? 15.953 -2.541 -24.484 1 94.69 603 ASN B CA 1
ATOM 11091 C C . ASN B 1 603 ? 15 -1.449 -24.969 1 94.69 603 ASN B C 1
ATOM 11093 O O . ASN B 1 603 ? 15.438 -0.346 -25.312 1 94.69 603 ASN B O 1
ATOM 11097 N N . ASP B 1 604 ? 13.711 -1.705 -25.078 1 94.81 604 ASP B N 1
ATOM 11098 C CA . ASP B 1 604 ? 12.672 -0.731 -25.391 1 94.81 604 ASP B CA 1
ATOM 11099 C C . ASP B 1 604 ? 12.078 -0.136 -24.109 1 94.81 604 ASP B C 1
ATOM 11101 O O . ASP B 1 604 ? 11.266 -0.775 -23.438 1 94.81 604 ASP B O 1
ATOM 11105 N N . SER B 1 605 ? 12.383 1.104 -23.828 1 94.44 605 SER B N 1
ATOM 11106 C CA . SER B 1 605 ? 11.984 1.734 -22.562 1 94.44 605 SER B CA 1
ATOM 11107 C C . SER B 1 605 ? 10.461 1.864 -22.484 1 94.44 605 SER B C 1
ATOM 11109 O O . SER B 1 605 ? 9.906 1.972 -21.391 1 94.44 605 SER B O 1
ATOM 11111 N N . ASN B 1 606 ? 9.758 1.758 -23.609 1 94.69 606 ASN B N 1
ATOM 11112 C CA . ASN B 1 606 ? 8.312 1.93 -23.625 1 94.69 606 ASN B CA 1
ATOM 11113 C C . ASN B 1 606 ? 7.598 0.733 -23 1 94.69 606 ASN B C 1
ATOM 11115 O O . ASN B 1 606 ? 6.414 0.812 -22.672 1 94.69 606 ASN B O 1
ATOM 11119 N N . VAL B 1 607 ? 8.32 -0.391 -22.766 1 96.94 607 VAL B N 1
ATOM 11120 C CA . VAL B 1 607 ? 7.617 -1.582 -22.312 1 96.94 607 VAL B CA 1
ATOM 11121 C C . VAL B 1 607 ? 8.008 -1.885 -20.859 1 96.94 607 VAL B C 1
ATOM 11123 O O . VAL B 1 607 ? 7.516 -2.846 -20.266 1 96.94 607 VAL B O 1
ATOM 11126 N N . HIS B 1 608 ? 8.883 -1.054 -20.25 1 97.44 608 HIS B N 1
ATOM 11127 C CA . HIS B 1 608 ? 9.344 -1.312 -18.891 1 97.44 608 HIS B CA 1
ATOM 11128 C C . HIS B 1 608 ? 8.188 -1.308 -17.906 1 97.44 608 HIS B C 1
ATOM 11130 O O . HIS B 1 608 ? 8.227 -2.012 -16.891 1 97.44 608 HIS B O 1
ATOM 11136 N N . GLN B 1 609 ? 7.137 -0.571 -18.234 1 95.69 609 GLN B N 1
ATOM 11137 C CA . GLN B 1 609 ? 6.004 -0.474 -17.328 1 95.69 609 GLN B CA 1
ATOM 11138 C C . GLN B 1 609 ? 4.734 -1.038 -17.953 1 95.69 609 GLN B C 1
ATOM 11140 O O . GLN B 1 609 ? 3.645 -0.919 -17.391 1 95.69 609 GLN B O 1
ATOM 11145 N N . ALA B 1 610 ? 4.836 -1.584 -19.203 1 97.44 610 ALA B N 1
ATOM 11146 C CA . ALA B 1 610 ? 3.674 -2.205 -19.828 1 97.44 610 ALA B CA 1
ATOM 11147 C C . ALA B 1 610 ? 3.133 -3.35 -18.984 1 97.44 610 ALA B C 1
ATOM 11149 O O . ALA B 1 610 ? 3.895 -4.199 -18.516 1 97.44 610 ALA B O 1
ATOM 11150 N N . SER B 1 611 ? 1.806 -3.344 -18.766 1 97.88 611 SER B N 1
ATOM 11151 C CA . SER B 1 611 ? 1.253 -4.281 -17.797 1 97.88 611 SER B CA 1
ATOM 11152 C C . SER B 1 611 ? 0.145 -5.129 -18.406 1 97.88 611 SER B C 1
ATOM 11154 O O . SER B 1 611 ? -0.207 -6.184 -17.875 1 97.88 611 SER B O 1
ATOM 11156 N N . PHE B 1 612 ? -0.402 -4.73 -19.547 1 97.88 612 PHE B N 1
ATOM 11157 C CA . PHE B 1 612 ? -1.699 -5.305 -19.891 1 97.88 612 PHE B CA 1
ATOM 11158 C C . PHE B 1 612 ? -1.646 -5.992 -21.25 1 97.88 612 PHE B C 1
ATOM 11160 O O . PHE B 1 612 ? -2.684 -6.352 -21.812 1 97.88 612 PHE B O 1
ATOM 11167 N N . GLU B 1 613 ? -0.431 -6.094 -21.844 1 98 613 GLU B N 1
ATOM 11168 C CA . GLU B 1 613 ? -0.113 -6.926 -23 1 98 613 GLU B CA 1
ATOM 11169 C C . GLU B 1 613 ? 0.98 -7.941 -22.672 1 98 613 GLU B C 1
ATOM 11171 O O . GLU B 1 613 ? 1.796 -7.707 -21.781 1 98 613 GLU B O 1
ATOM 11176 N N . PHE B 1 614 ? 0.967 -8.977 -23.344 1 98.31 614 PHE B N 1
ATOM 11177 C CA . PHE B 1 614 ? 1.992 -9.977 -23.062 1 98.31 614 PHE B CA 1
ATOM 11178 C C . PHE B 1 614 ? 2.305 -10.805 -24.297 1 98.31 614 PHE B C 1
ATOM 11180 O O . PHE B 1 614 ? 1.562 -10.766 -25.281 1 98.31 614 PHE B O 1
ATOM 11187 N N . MET B 1 615 ? 3.404 -11.422 -24.219 1 98.31 615 MET B N 1
ATOM 11188 C CA . MET B 1 615 ? 3.76 -12.406 -25.234 1 98.31 615 MET B CA 1
ATOM 11189 C C . MET B 1 615 ? 3.33 -13.805 -24.812 1 98.31 615 MET B C 1
ATOM 11191 O O . MET B 1 615 ? 3.576 -14.219 -23.672 1 98.31 615 MET B O 1
ATOM 11195 N N . LEU B 1 616 ? 2.625 -14.484 -25.656 1 98.19 616 LEU B N 1
ATOM 11196 C CA . LEU B 1 616 ? 2.477 -15.93 -25.531 1 98.19 616 LEU B CA 1
ATOM 11197 C C . LEU B 1 616 ? 3.607 -16.656 -26.266 1 98.19 616 LEU B C 1
ATOM 11199 O O . LEU B 1 616 ? 3.551 -16.844 -27.484 1 98.19 616 LEU B O 1
ATOM 11203 N N . GLY B 1 617 ? 4.559 -17.156 -25.469 1 97.25 617 GLY B N 1
ATOM 11204 C CA . GLY B 1 617 ? 5.801 -17.562 -26.109 1 97.25 617 GLY B CA 1
ATOM 11205 C C . GLY B 1 617 ? 6.457 -16.438 -26.891 1 97.25 617 GLY B C 1
ATOM 11206 O O . GLY B 1 617 ? 6.277 -15.266 -26.562 1 97.25 617 GLY B O 1
ATOM 11207 N N . PRO B 1 618 ? 7.289 -16.812 -27.797 1 96.12 618 PRO B N 1
ATOM 11208 C CA . PRO B 1 618 ? 7.977 -15.766 -28.562 1 96.12 618 PRO B CA 1
ATOM 11209 C C . PRO B 1 618 ? 7.191 -15.336 -29.797 1 96.12 618 PRO B C 1
ATOM 11211 O O . PRO B 1 618 ? 7.559 -14.359 -30.453 1 96.12 618 PRO B O 1
ATOM 11214 N N . SER B 1 619 ? 5.992 -15.906 -30.062 1 96.81 619 SER B N 1
ATOM 11215 C CA . SER B 1 619 ? 5.484 -15.797 -31.422 1 96.81 619 SER B CA 1
ATOM 11216 C C . SER B 1 619 ? 4.176 -15.016 -31.469 1 96.81 619 SER B C 1
ATOM 11218 O O . SER B 1 619 ? 3.705 -14.641 -32.531 1 96.81 619 SER B O 1
ATOM 11220 N N . LEU B 1 620 ? 3.566 -14.742 -30.281 1 97.62 620 LEU B N 1
ATOM 11221 C CA . LEU B 1 620 ? 2.271 -14.07 -30.297 1 97.62 620 LEU B CA 1
ATOM 11222 C C . LEU B 1 620 ? 2.217 -12.961 -29.25 1 97.62 620 LEU B C 1
ATOM 11224 O O . LEU B 1 620 ? 2.447 -13.219 -28.062 1 97.62 620 LEU B O 1
ATOM 11228 N N . LEU B 1 621 ? 1.987 -11.75 -29.641 1 98.31 621 LEU B N 1
ATOM 11229 C CA . LEU B 1 621 ? 1.648 -10.656 -28.734 1 98.31 621 LEU B CA 1
ATOM 11230 C C . LEU B 1 621 ? 0.139 -10.562 -28.531 1 98.31 621 LEU B C 1
ATOM 11232 O O . LEU B 1 621 ? -0.613 -10.422 -29.5 1 98.31 621 LEU B O 1
ATOM 11236 N N . VAL B 1 622 ? -0.281 -10.656 -27.344 1 97.88 622 VAL B N 1
ATOM 11237 C CA . VAL B 1 622 ? -1.699 -10.703 -27 1 97.88 622 VAL B CA 1
ATOM 11238 C C . VAL B 1 622 ? -2.109 -9.398 -26.328 1 97.88 622 VAL B C 1
ATOM 11240 O O . VAL B 1 622 ? -1.487 -8.977 -25.344 1 97.88 622 VAL B O 1
ATOM 11243 N N . ALA B 1 623 ? -3.084 -8.719 -26.828 1 97.44 623 ALA B N 1
ATOM 11244 C CA . ALA B 1 623 ? -3.742 -7.566 -26.234 1 97.44 623 ALA B CA 1
ATOM 11245 C C . ALA B 1 623 ? -5.234 -7.824 -26.031 1 97.44 623 ALA B C 1
ATOM 11247 O O . ALA B 1 623 ? -6.043 -7.555 -26.922 1 97.44 623 ALA B O 1
ATOM 11248 N N . SER B 1 624 ? -5.566 -8.266 -24.844 1 93.31 624 SER B N 1
ATOM 11249 C CA . SER B 1 624 ? -6.941 -8.617 -24.5 1 93.31 624 SER B CA 1
ATOM 11250 C C . SER B 1 624 ? -7.816 -7.379 -24.375 1 93.31 624 SER B C 1
ATOM 11252 O O . SER B 1 624 ? -7.312 -6.27 -24.203 1 93.31 624 SER B O 1
ATOM 11254 N N . VAL B 1 625 ? -9.141 -7.562 -24.531 1 91.75 625 VAL B N 1
ATOM 11255 C CA . VAL B 1 625 ? -10.125 -6.504 -24.328 1 91.75 625 VAL B CA 1
ATOM 11256 C C . VAL B 1 625 ? -10.742 -6.641 -22.938 1 91.75 625 VAL B C 1
ATOM 11258 O O . VAL B 1 625 ? -11.281 -7.695 -22.594 1 91.75 625 VAL B O 1
ATOM 11261 N N . PHE B 1 626 ? -10.703 -5.668 -22.109 1 91 626 PHE B N 1
ATOM 11262 C CA . PHE B 1 626 ? -11.18 -5.762 -20.734 1 91 626 PHE B CA 1
ATOM 11263 C C . PHE B 1 626 ? -12.023 -4.547 -20.375 1 91 626 PHE B C 1
ATOM 11265 O O . PHE B 1 626 ? -12.203 -4.234 -19.188 1 91 626 PHE B O 1
ATOM 11272 N N . VAL B 1 627 ? -12.461 -3.775 -21.328 1 89.75 627 VAL B N 1
ATOM 11273 C CA . VAL B 1 627 ? -13.375 -2.652 -21.141 1 89.75 627 VAL B CA 1
ATOM 11274 C C . VAL B 1 627 ? -14.711 -2.961 -21.797 1 89.75 627 VAL B C 1
ATOM 11276 O O . VAL B 1 627 ? -14.766 -3.264 -23 1 89.75 627 VAL B O 1
ATOM 11279 N N . TYR B 1 628 ? -15.719 -2.906 -21.078 1 87.75 628 TYR B N 1
ATOM 11280 C CA . TYR B 1 628 ? -17.062 -3.182 -21.578 1 87.75 628 TYR B CA 1
ATOM 11281 C C . TYR B 1 628 ? -17.391 -2.291 -22.781 1 87.75 628 TYR B C 1
ATOM 11283 O O . TYR B 1 628 ? -17.172 -1.079 -22.734 1 87.75 628 TYR B O 1
ATOM 11291 N N . GLY B 1 629 ? -17.828 -2.805 -23.781 1 88.56 629 GLY B N 1
ATOM 11292 C CA . GLY B 1 629 ? -18.312 -2.074 -24.938 1 88.56 629 GLY B CA 1
ATOM 11293 C C . GLY B 1 629 ? -17.203 -1.623 -25.875 1 88.56 629 GLY B C 1
ATOM 11294 O O . GLY B 1 629 ? -17.469 -1.051 -26.922 1 88.56 629 GLY B O 1
ATOM 11295 N N . ALA B 1 630 ? -15.969 -1.863 -25.516 1 91.44 630 ALA B N 1
ATOM 11296 C CA . ALA B 1 630 ? -14.852 -1.423 -26.344 1 91.44 630 ALA B CA 1
ATOM 11297 C C . ALA B 1 630 ? -14.891 -2.092 -27.719 1 91.44 630 ALA B C 1
ATOM 11299 O O . ALA B 1 630 ? -15.141 -3.295 -27.828 1 91.44 630 ALA B O 1
ATOM 11300 N N . THR B 1 631 ? -14.664 -1.318 -28.812 1 93.62 631 THR B N 1
ATOM 11301 C CA . THR B 1 631 ? -14.648 -1.835 -30.172 1 93.62 631 THR B CA 1
ATOM 11302 C C . THR B 1 631 ? -13.281 -1.603 -30.828 1 93.62 631 THR B C 1
ATOM 11304 O O . THR B 1 631 ? -13.07 -1.968 -31.984 1 93.62 631 THR B O 1
ATOM 11307 N N . GLU B 1 632 ? -12.5 -0.976 -30.109 1 96.25 632 GLU B N 1
ATOM 11308 C CA . GLU B 1 632 ? -11.117 -0.751 -30.531 1 96.25 632 GLU B CA 1
ATOM 11309 C C . GLU B 1 632 ? -10.148 -0.987 -29.375 1 96.25 632 GLU B C 1
ATOM 11311 O O . GLU B 1 632 ? -10.547 -0.965 -28.203 1 96.25 632 GLU B O 1
ATOM 11316 N N . ARG B 1 633 ? -8.945 -1.32 -29.719 1 96.75 633 ARG B N 1
ATOM 11317 C CA . ARG B 1 633 ? -7.895 -1.548 -28.719 1 96.75 633 ARG B CA 1
ATOM 11318 C C . ARG B 1 633 ? -6.605 -0.841 -29.125 1 96.75 633 ARG B C 1
ATOM 11320 O O . ARG B 1 633 ? -6.152 -0.958 -30.266 1 96.75 633 ARG B O 1
ATOM 11327 N N . GLU B 1 634 ? -6.098 0.047 -28.234 1 97.38 634 GLU B N 1
ATOM 11328 C CA . GLU B 1 634 ? -4.785 0.657 -28.406 1 97.38 634 GLU B CA 1
ATOM 11329 C C . GLU B 1 634 ? -3.676 -0.276 -27.922 1 97.38 634 GLU B C 1
ATOM 11331 O O . GLU B 1 634 ? -3.75 -0.817 -26.812 1 97.38 634 GLU B O 1
ATOM 11336 N N . VAL B 1 635 ? -2.605 -0.579 -28.797 1 97.75 635 VAL B N 1
ATOM 11337 C CA . VAL B 1 635 ? -1.545 -1.525 -28.469 1 97.75 635 VAL B CA 1
ATOM 11338 C C . VAL B 1 635 ? -0.191 -0.947 -28.875 1 97.75 635 VAL B C 1
ATOM 11340 O O . VAL B 1 635 ? -0.026 -0.463 -30 1 97.75 635 VAL B O 1
ATOM 11343 N N . TYR B 1 636 ? 0.738 -0.92 -27.953 1 97.88 636 TYR B N 1
ATOM 11344 C CA . TYR B 1 636 ? 2.117 -0.611 -28.297 1 97.88 636 TYR B CA 1
ATOM 11345 C C . TYR B 1 636 ? 2.824 -1.84 -28.859 1 97.88 636 TYR B C 1
ATOM 11347 O O . TYR B 1 636 ? 2.84 -2.898 -28.234 1 97.88 636 TYR B O 1
ATOM 11355 N N . LEU B 1 637 ? 3.361 -1.729 -30.047 1 97.81 637 LEU B N 1
ATOM 11356 C CA . LEU B 1 637 ? 4.176 -2.77 -30.672 1 97.81 637 LEU B CA 1
ATOM 11357 C C . LEU B 1 637 ? 5.66 -2.496 -30.453 1 97.81 637 LEU B C 1
ATOM 11359 O O . LEU B 1 637 ? 6.215 -1.552 -31.031 1 97.81 637 LEU B O 1
ATOM 11363 N N . PRO B 1 638 ? 6.305 -3.328 -29.703 1 96.62 638 PRO B N 1
ATOM 11364 C CA . PRO B 1 638 ? 7.711 -3.068 -29.391 1 96.62 638 PRO B CA 1
ATOM 11365 C C . PRO B 1 638 ? 8.625 -3.211 -30.594 1 96.62 638 PRO B C 1
ATOM 11367 O O . PRO B 1 638 ? 8.266 -3.863 -31.578 1 96.62 638 PRO B O 1
ATOM 11370 N N . PHE B 1 639 ? 9.836 -2.639 -30.422 1 92.25 639 PHE B N 1
ATOM 11371 C CA . PHE B 1 639 ? 10.891 -2.883 -31.391 1 92.25 639 PHE B CA 1
ATOM 11372 C C . PHE B 1 639 ? 11.359 -4.332 -31.328 1 92.25 639 PHE B C 1
ATOM 11374 O O . PHE B 1 639 ? 11.547 -4.887 -30.25 1 92.25 639 PHE B O 1
ATOM 11381 N N . LEU B 1 640 ? 11.359 -5.082 -32.406 1 85.06 640 LEU B N 1
ATOM 11382 C CA . LEU B 1 640 ? 11.844 -6.457 -32.438 1 85.06 640 LEU B CA 1
ATOM 11383 C C . LEU B 1 640 ? 13.375 -6.492 -32.469 1 85.06 640 LEU B C 1
ATOM 11385 O O . LEU B 1 640 ? 13.984 -7.402 -31.891 1 85.06 640 LEU B O 1
ATOM 11389 N N . SER B 1 641 ? 14.086 -5.699 -33.156 1 71 641 SER B N 1
ATOM 11390 C CA . SER B 1 641 ? 15.531 -5.477 -33.188 1 71 641 SER B CA 1
ATOM 11391 C C . SER B 1 641 ? 15.859 -3.986 -33.125 1 71 641 SER B C 1
ATOM 11393 O O . SER B 1 641 ? 14.961 -3.145 -33.188 1 71 641 SER B O 1
ATOM 11395 N N . LYS B 1 642 ? 17.359 -3.715 -32.938 1 53.94 642 LYS B N 1
ATOM 11396 C CA . LYS B 1 642 ? 17.875 -2.354 -32.812 1 53.94 642 LYS B CA 1
ATOM 11397 C C . LYS B 1 642 ? 17.281 -1.451 -33.906 1 53.94 642 LYS B C 1
ATOM 11399 O O . LYS B 1 642 ? 18 -0.991 -34.812 1 53.94 642 LYS B O 1
ATOM 11404 N N . ASP B 1 643 ? 16 -1.48 -33.969 1 53.28 643 ASP B N 1
ATOM 11405 C CA . ASP B 1 643 ? 15.328 -0.405 -34.688 1 53.28 643 ASP B CA 1
ATOM 11406 C C . ASP B 1 643 ? 14.586 -0.943 -35.906 1 53.28 643 ASP B C 1
ATOM 11408 O O . ASP B 1 643 ? 14.414 -0.228 -36.906 1 53.28 643 ASP B O 1
ATOM 11412 N N . GLN B 1 644 ? 14.32 -2.268 -35.812 1 65.44 644 GLN B N 1
ATOM 11413 C CA . GLN B 1 644 ? 13.664 -2.764 -37.031 1 65.44 644 GLN B CA 1
ATOM 11414 C C . GLN B 1 644 ? 12.75 -3.939 -36.688 1 65.44 644 GLN B C 1
ATOM 11416 O O . GLN B 1 644 ? 12.641 -4.359 -35.562 1 65.44 644 GLN B O 1
ATOM 11421 N N . GLY B 1 645 ? 11.883 -4.246 -37.469 1 82.31 645 GLY B N 1
ATOM 11422 C CA . GLY B 1 645 ? 11 -5.402 -37.469 1 82.31 645 GLY B CA 1
ATOM 11423 C C . GLY B 1 645 ? 9.531 -5.031 -37.5 1 82.31 645 GLY B C 1
ATOM 11424 O O . GLY B 1 645 ? 9.156 -3.945 -37.062 1 82.31 645 GLY B O 1
ATOM 11425 N N . ARG B 1 646 ? 8.781 -5.801 -38.125 1 93.62 646 ARG B N 1
ATOM 11426 C CA . ARG B 1 646 ? 7.359 -5.52 -38.281 1 93.62 646 ARG B CA 1
ATOM 11427 C C . ARG B 1 646 ? 6.512 -6.621 -37.656 1 93.62 646 ARG B C 1
ATOM 11429 O O . ARG B 1 646 ? 6.984 -7.742 -37.469 1 93.62 646 ARG B O 1
ATOM 11436 N N . TRP B 1 647 ? 5.414 -6.254 -37.188 1 97.25 647 TRP B N 1
ATOM 11437 C CA . TRP B 1 647 ? 4.402 -7.121 -36.594 1 97.25 647 TRP B CA 1
ATOM 11438 C C . TRP B 1 647 ? 3.244 -7.348 -37.562 1 97.25 647 TRP B C 1
ATOM 11440 O O . TRP B 1 647 ? 2.834 -6.426 -38.25 1 97.25 647 TRP B O 1
ATOM 11450 N N . CYS B 1 648 ? 2.764 -8.5 -37.594 1 97.44 648 CYS B N 1
ATOM 11451 C CA . CYS B 1 648 ? 1.597 -8.82 -38.406 1 97.44 648 CYS B CA 1
ATOM 11452 C C . CYS B 1 648 ? 0.344 -8.93 -37.562 1 97.44 648 CYS B C 1
ATOM 11454 O O . CYS B 1 648 ? 0.327 -9.672 -36.562 1 97.44 648 CYS B O 1
ATOM 11456 N N . ASN B 1 649 ? -0.674 -8.141 -37.906 1 97.81 649 ASN B N 1
ATOM 11457 C CA . ASN B 1 649 ? -1.986 -8.406 -37.312 1 97.81 649 ASN B CA 1
ATOM 11458 C C . ASN B 1 649 ? -2.523 -9.766 -37.75 1 97.81 649 ASN B C 1
ATOM 11460 O O . ASN B 1 649 ? -2.855 -9.969 -38.906 1 97.81 649 ASN B O 1
ATOM 11464 N N . VAL B 1 650 ? -2.672 -10.688 -36.875 1 96.5 650 VAL B N 1
ATOM 11465 C CA . VAL B 1 650 ? -2.953 -12.086 -37.156 1 96.5 650 VAL B CA 1
ATOM 11466 C C . VAL B 1 650 ? -4.336 -12.211 -37.812 1 96.5 650 VAL B C 1
ATOM 11468 O O . VAL B 1 650 ? -4.574 -13.117 -38.625 1 96.5 650 VAL B O 1
ATOM 11471 N N . TRP B 1 651 ? -5.273 -11.258 -37.5 1 94.75 651 TRP B N 1
ATOM 11472 C CA . TRP B 1 651 ? -6.652 -11.359 -37.969 1 94.75 651 TRP B CA 1
ATOM 11473 C C . TRP B 1 651 ? -6.805 -10.75 -39.344 1 94.75 651 TRP B C 1
ATOM 11475 O O . TRP B 1 651 ? -7.691 -11.148 -40.125 1 94.75 651 TRP B O 1
ATOM 11485 N N . THR B 1 652 ? -5.93 -9.789 -39.688 1 94.75 652 THR B N 1
ATOM 11486 C CA . THR B 1 652 ? -6.129 -9.078 -40.938 1 94.75 652 THR B CA 1
ATOM 11487 C C . THR B 1 652 ? -4.988 -9.375 -41.906 1 94.75 652 THR B C 1
ATOM 11489 O O . THR B 1 652 ? -5.121 -9.164 -43.125 1 94.75 652 THR B O 1
ATOM 11492 N N . GLY B 1 653 ? -3.805 -9.766 -41.406 1 95.69 653 GLY B N 1
ATOM 11493 C CA . GLY B 1 653 ? -2.629 -9.969 -42.219 1 95.69 653 GLY B CA 1
ATOM 11494 C C . GLY B 1 653 ? -1.839 -8.703 -42.469 1 95.69 653 GLY B C 1
ATOM 11495 O O . GLY B 1 653 ? -0.801 -8.727 -43.156 1 95.69 653 GLY B O 1
ATOM 11496 N N . GLU B 1 654 ? -2.322 -7.629 -41.844 1 96.44 654 GLU B N 1
ATOM 11497 C CA . GLU B 1 654 ? -1.66 -6.34 -42.062 1 96.44 654 GLU B CA 1
ATOM 11498 C C . GLU B 1 654 ? -0.348 -6.273 -41.281 1 96.44 654 GLU B C 1
ATOM 11500 O O . GLU B 1 654 ? -0.291 -6.664 -40.094 1 96.44 654 GLU B O 1
ATOM 11505 N N . TRP B 1 655 ? 0.712 -5.859 -41.969 1 95.69 655 TRP B N 1
ATOM 11506 C CA . TRP B 1 655 ? 2.01 -5.676 -41.312 1 95.69 655 TRP B CA 1
ATOM 11507 C C . TRP B 1 655 ? 2.172 -4.25 -40.812 1 95.69 655 TRP B C 1
ATOM 11509 O O . TRP B 1 655 ? 1.779 -3.295 -41.5 1 95.69 655 TRP B O 1
ATOM 11519 N N . MET B 1 656 ? 2.662 -4.082 -39.594 1 95.81 656 MET B N 1
ATOM 11520 C CA . MET B 1 656 ? 2.854 -2.791 -38.938 1 95.81 656 MET B CA 1
ATOM 11521 C C . MET B 1 656 ? 4.246 -2.688 -38.344 1 95.81 656 MET B C 1
ATOM 11523 O O . MET B 1 656 ? 4.766 -3.666 -37.812 1 95.81 656 MET B O 1
ATOM 11527 N N . ASN B 1 657 ? 4.855 -1.482 -38.375 1 94.5 657 ASN B N 1
ATOM 11528 C CA . ASN B 1 657 ? 6.184 -1.269 -37.812 1 94.5 657 ASN B CA 1
ATOM 11529 C C . ASN B 1 657 ? 6.172 -1.379 -36.312 1 94.5 657 ASN B C 1
ATOM 11531 O O . ASN B 1 657 ? 5.195 -0.989 -35.656 1 94.5 657 ASN B O 1
ATOM 11535 N N . GLY B 1 658 ? 7.258 -1.92 -35.75 1 94.62 658 GLY B N 1
ATOM 11536 C CA . GLY B 1 658 ? 7.461 -1.823 -34.312 1 94.62 658 GLY B CA 1
ATOM 11537 C C . GLY B 1 658 ? 7.832 -0.426 -33.875 1 94.62 658 GLY B C 1
ATOM 11538 O O . GLY B 1 658 ? 8.219 0.416 -34.688 1 94.62 658 GLY B O 1
ATOM 11539 N N . GLY B 1 659 ? 7.734 -0.139 -32.562 1 94.06 659 GLY B N 1
ATOM 11540 C CA . GLY B 1 659 ? 8.125 1.137 -32 1 94.06 659 GLY B CA 1
ATOM 11541 C C . GLY B 1 659 ? 7.023 2.18 -32.062 1 94.06 659 GLY B C 1
ATOM 11542 O O . GLY B 1 659 ? 7.297 3.381 -32.031 1 94.06 659 GLY B O 1
ATOM 11543 N N . GLN B 1 660 ? 5.82 1.684 -32.188 1 95.06 660 GLN B N 1
ATOM 11544 C CA . GLN B 1 660 ? 4.715 2.635 -32.25 1 95.06 660 GLN B CA 1
ATOM 11545 C C . GLN B 1 660 ? 3.469 2.074 -31.594 1 95.06 660 GLN B C 1
ATOM 11547 O O . GLN B 1 660 ? 3.348 0.862 -31.406 1 95.06 660 GLN B O 1
ATOM 11552 N N . THR B 1 661 ? 2.584 2.92 -31.25 1 97.19 661 THR B N 1
ATOM 11553 C CA . THR B 1 661 ? 1.265 2.557 -30.75 1 97.19 661 THR B CA 1
ATOM 11554 C C . THR B 1 661 ? 0.238 2.541 -31.875 1 97.19 661 THR B C 1
ATOM 11556 O O . THR B 1 661 ? 0.167 3.48 -32.656 1 97.19 661 THR B O 1
ATOM 11559 N N . VAL B 1 662 ? -0.528 1.501 -31.984 1 97.69 662 VAL B N 1
ATOM 11560 C CA . VAL B 1 662 ? -1.55 1.38 -33.031 1 97.69 662 VAL B CA 1
ATOM 11561 C C . VAL B 1 662 ? -2.926 1.235 -32.375 1 97.69 662 VAL B C 1
ATOM 11563 O O . VAL B 1 662 ? -3.035 0.84 -31.203 1 97.69 662 VAL B O 1
ATOM 11566 N N . VAL B 1 663 ? -3.951 1.672 -33.031 1 97.69 663 VAL B N 1
ATOM 11567 C CA . VAL B 1 663 ? -5.34 1.423 -32.656 1 97.69 663 VAL B CA 1
ATOM 11568 C C . VAL B 1 663 ? -5.977 0.461 -33.656 1 97.69 663 VAL B C 1
ATOM 11570 O O . VAL B 1 663 ? -6.004 0.737 -34.875 1 97.69 663 VAL B O 1
ATOM 11573 N N . VAL B 1 664 ? -6.391 -0.714 -33.219 1 97.31 664 VAL B N 1
ATOM 11574 C CA . VAL B 1 664 ? -6.949 -1.722 -34.125 1 97.31 664 VAL B CA 1
ATOM 11575 C C . VAL B 1 664 ? -8.383 -2.047 -33.719 1 97.31 664 VAL B C 1
ATOM 11577 O O . VAL B 1 664 ? -8.727 -1.956 -32.531 1 97.31 664 VAL B O 1
ATOM 11580 N N . PRO B 1 665 ? -9.227 -2.396 -34.656 1 95.88 665 PRO B N 1
ATOM 11581 C CA . PRO B 1 665 ? -10.578 -2.844 -34.312 1 95.88 665 PRO B CA 1
ATOM 11582 C C . PRO B 1 665 ? -10.586 -4.188 -33.594 1 95.88 665 PRO B C 1
ATOM 11584 O O . PRO B 1 665 ? -9.789 -5.07 -33.906 1 95.88 665 PRO B O 1
ATOM 11587 N N . VAL B 1 666 ? -11.422 -4.32 -32.625 1 93.62 666 VAL B N 1
ATOM 11588 C CA . VAL B 1 666 ? -11.617 -5.578 -31.906 1 93.62 666 VAL B CA 1
ATOM 11589 C C . VAL B 1 666 ? -13.109 -5.887 -31.781 1 93.62 666 VAL B C 1
ATOM 11591 O O . VAL B 1 666 ? -13.656 -5.945 -30.688 1 93.62 666 VAL B O 1
ATOM 11594 N N . PRO B 1 667 ? -13.68 -6.18 -32.938 1 89.56 667 PRO B N 1
ATOM 11595 C CA . PRO B 1 667 ? -15.094 -6.551 -32.844 1 89.56 667 PRO B CA 1
ATOM 11596 C C . PRO B 1 667 ? -15.352 -7.727 -31.906 1 89.56 667 PRO B C 1
ATOM 11598 O O . PRO B 1 667 ? -14.438 -8.508 -31.625 1 89.56 667 PRO B O 1
ATOM 11601 N N . LEU B 1 668 ? -16.516 -7.918 -31.438 1 83.19 668 LEU B N 1
A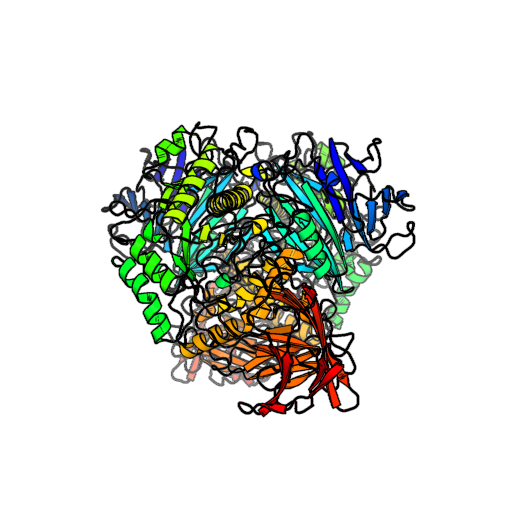TOM 11602 C CA . LEU B 1 668 ? -16.891 -8.875 -30.391 1 83.19 668 LEU B CA 1
ATOM 11603 C C . LEU B 1 668 ? -16.562 -10.297 -30.828 1 83.19 668 LEU B C 1
ATOM 11605 O O . LEU B 1 668 ? -16.219 -11.141 -30 1 83.19 668 LEU B O 1
ATOM 11609 N N . ASP B 1 669 ? -16.641 -10.57 -32.094 1 80.81 669 ASP B N 1
ATOM 11610 C CA . ASP B 1 669 ? -16.469 -11.938 -32.562 1 80.81 669 ASP B CA 1
ATOM 11611 C C . ASP B 1 669 ? -14.992 -12.242 -32.812 1 80.81 669 ASP B C 1
ATOM 11613 O O . ASP B 1 669 ? -14.648 -13.32 -33.281 1 80.81 669 ASP B O 1
ATOM 11617 N N . GLN B 1 670 ? -14.219 -11.258 -32.531 1 84.25 670 GLN B N 1
ATOM 11618 C CA . GLN B 1 670 ? -12.773 -11.438 -32.625 1 84.25 670 GLN B CA 1
ATOM 11619 C C . GLN B 1 670 ? -12.156 -11.625 -31.234 1 84.25 670 GLN B C 1
ATOM 11621 O O . GLN B 1 670 ? -12.547 -10.938 -30.281 1 84.25 670 GLN B O 1
ATOM 11626 N N . HIS B 1 671 ? -11.359 -12.523 -31.062 1 83.75 671 HIS B N 1
ATOM 11627 C CA . HIS B 1 671 ? -10.719 -12.852 -29.797 1 83.75 671 HIS B CA 1
ATOM 11628 C C . HIS B 1 671 ? -9.578 -11.891 -29.484 1 83.75 671 HIS B C 1
ATOM 11630 O O . HIS B 1 671 ? -8.43 -12.305 -29.375 1 83.75 671 HIS B O 1
ATOM 11636 N N . GLY B 1 672 ? -9.922 -10.586 -29.281 1 90.12 672 GLY B N 1
ATOM 11637 C CA . GLY B 1 672 ? -8.953 -9.562 -28.922 1 90.12 672 GLY B CA 1
ATOM 11638 C C . GLY B 1 672 ? -8.016 -9.195 -30.047 1 90.12 672 GLY B C 1
ATOM 11639 O O . GLY B 1 672 ? -8.32 -9.43 -31.219 1 90.12 672 GLY B O 1
ATOM 11640 N N . ALA B 1 673 ? -6.984 -8.43 -29.766 1 96 673 ALA B N 1
ATOM 11641 C CA . ALA B 1 673 ? -5.941 -8.078 -30.719 1 96 673 ALA B CA 1
ATOM 11642 C C . ALA B 1 673 ? -4.746 -9.023 -30.594 1 96 673 ALA B C 1
ATOM 11644 O O . ALA B 1 673 ? -4.273 -9.297 -29.484 1 96 673 ALA B O 1
ATOM 11645 N N . LEU B 1 674 ? -4.348 -9.578 -31.719 1 97.25 674 LEU B N 1
ATOM 11646 C CA . LEU B 1 674 ? -3.238 -10.531 -31.781 1 97.25 674 LEU B CA 1
ATOM 11647 C C . LEU B 1 674 ? -2.24 -10.133 -32.844 1 97.25 674 LEU B C 1
ATOM 11649 O O . LEU B 1 674 ? -2.633 -9.781 -33.969 1 97.25 674 LEU B O 1
ATOM 11653 N N . PHE B 1 675 ? -0.989 -10.148 -32.469 1 98.12 675 PHE B N 1
ATOM 11654 C CA . PHE B 1 675 ? 0.064 -9.82 -33.406 1 98.12 675 PHE B CA 1
ATOM 11655 C C . PHE B 1 675 ? 1.153 -10.883 -33.406 1 98.12 675 PHE B C 1
ATOM 11657 O O . PHE B 1 675 ? 1.441 -11.484 -32.375 1 98.12 675 PHE B O 1
ATOM 11664 N N . ALA B 1 676 ? 1.754 -11.156 -34.531 1 97.56 676 ALA B N 1
ATOM 11665 C CA . ALA B 1 676 ? 2.916 -12.031 -34.656 1 97.56 676 ALA B CA 1
ATOM 11666 C C . ALA B 1 676 ? 4.121 -11.258 -35.188 1 97.56 676 ALA B C 1
ATOM 11668 O O . ALA B 1 676 ? 4.008 -10.492 -36.156 1 97.56 676 ALA B O 1
ATOM 11669 N N . PRO B 1 677 ? 5.234 -11.375 -34.531 1 96.44 677 PRO B N 1
ATOM 11670 C CA . PRO B 1 677 ? 6.434 -10.758 -35.094 1 96.44 677 PRO B CA 1
ATOM 11671 C C . PRO B 1 677 ? 6.922 -11.469 -36.344 1 96.44 677 PRO B C 1
ATOM 11673 O O . PRO B 1 677 ? 6.695 -12.672 -36.5 1 96.44 677 PRO B O 1
ATOM 11676 N N . SER B 1 678 ? 7.559 -10.727 -37.188 1 94.62 678 SER B N 1
ATOM 11677 C CA . SER B 1 678 ? 8.164 -11.375 -38.344 1 94.62 678 SER B CA 1
ATOM 11678 C C . SER B 1 678 ? 9.086 -12.516 -37.938 1 94.62 678 SER B C 1
ATOM 11680 O O . SER B 1 678 ? 9.945 -12.336 -37.062 1 94.62 678 SER B O 1
ATOM 11682 N N . GLY B 1 679 ? 8.844 -13.672 -38.562 1 93.56 679 GLY B N 1
ATOM 11683 C CA . GLY B 1 679 ? 9.641 -14.836 -38.219 1 93.56 679 GLY B CA 1
ATOM 11684 C C . GLY B 1 679 ? 8.906 -15.828 -37.344 1 93.56 679 GLY B C 1
ATOM 11685 O O . GLY B 1 679 ? 9.391 -16.938 -37.125 1 93.56 679 GLY B O 1
ATOM 11686 N N . ALA B 1 680 ? 7.723 -15.508 -36.938 1 96 680 ALA B N 1
ATOM 11687 C CA . ALA B 1 680 ? 6.941 -16.391 -36.094 1 96 680 ALA B CA 1
ATOM 11688 C C . ALA B 1 680 ? 6.418 -17.594 -36.844 1 96 680 ALA B C 1
ATOM 11690 O O . ALA B 1 680 ? 6 -17.469 -38 1 96 680 ALA B O 1
ATOM 11691 N N . LEU B 1 681 ? 6.527 -18.703 -36.344 1 96.62 681 LEU B N 1
ATOM 11692 C CA . LEU B 1 681 ? 5.918 -19.969 -36.781 1 96.62 681 LEU B CA 1
ATOM 11693 C C . LEU B 1 681 ? 5.086 -20.578 -35.656 1 96.62 681 LEU B C 1
ATOM 11695 O O . LEU B 1 681 ? 5.598 -20.828 -34.562 1 96.62 681 LEU B O 1
ATOM 11699 N N . ILE B 1 682 ? 3.838 -20.844 -35.906 1 97.5 682 ILE B N 1
ATOM 11700 C CA . ILE B 1 682 ? 2.934 -21.266 -34.844 1 97.5 682 ILE B CA 1
ATOM 11701 C C . ILE B 1 682 ? 2.297 -22.609 -35.219 1 97.5 682 ILE B C 1
ATOM 11703 O O . ILE B 1 682 ? 1.411 -22.672 -36.062 1 97.5 682 ILE B O 1
ATOM 11707 N N . PRO B 1 683 ? 2.752 -23.656 -34.625 1 96.06 683 PRO B N 1
ATOM 11708 C CA . PRO B 1 683 ? 2.09 -24.953 -34.844 1 96.06 683 PRO B CA 1
ATOM 11709 C C . PRO B 1 683 ? 0.673 -25 -34.281 1 96.06 683 PRO B C 1
ATOM 11711 O O . PRO B 1 683 ? 0.452 -24.594 -33.125 1 96.06 683 PRO B O 1
ATOM 11714 N N . MET B 1 684 ? -0.247 -25.453 -35.031 1 93.25 684 MET B N 1
ATOM 11715 C CA . MET B 1 684 ? -1.655 -25.516 -34.656 1 93.25 684 MET B CA 1
ATOM 11716 C C . MET B 1 684 ? -2.262 -26.859 -35.031 1 93.25 684 MET B C 1
ATOM 11718 O O . MET B 1 684 ? -1.711 -27.578 -35.875 1 93.25 684 MET B O 1
ATOM 11722 N N . ASP B 1 685 ? -3.297 -27.156 -34.344 1 89.69 685 ASP B N 1
ATOM 11723 C CA . ASP B 1 685 ? -4.113 -28.328 -34.688 1 89.69 685 ASP B CA 1
ATOM 11724 C C . ASP B 1 685 ? -5.465 -27.906 -35.25 1 89.69 685 ASP B C 1
ATOM 11726 O O . ASP B 1 685 ? -5.746 -26.703 -35.375 1 89.69 685 ASP B O 1
ATOM 11730 N N . ASN B 1 686 ? -6.223 -28.906 -35.719 1 80.38 686 ASN B N 1
ATOM 11731 C CA . ASN B 1 686 ? -7.613 -28.656 -36.062 1 80.38 686 ASN B CA 1
ATOM 11732 C C . ASN B 1 686 ? -8.492 -28.484 -34.844 1 80.38 686 ASN B C 1
ATOM 11734 O O . ASN B 1 686 ? -8.062 -28.766 -33.719 1 80.38 686 ASN B O 1
ATOM 11738 N N . SER B 1 687 ? -9.656 -27.922 -35.125 1 72.38 687 SER B N 1
ATOM 11739 C CA . SER B 1 687 ? -10.625 -27.844 -34.031 1 72.38 687 SER B CA 1
ATOM 11740 C C . SER B 1 687 ? -10.984 -29.219 -33.5 1 72.38 687 SER B C 1
ATOM 11742 O O . SER B 1 687 ? -11 -30.188 -34.281 1 72.38 687 SER B O 1
ATOM 11744 N N . MET B 1 688 ? -11.07 -29.328 -32.219 1 69.31 688 MET B N 1
ATOM 11745 C CA . MET B 1 688 ? -11.367 -30.625 -31.609 1 69.31 688 MET B CA 1
ATOM 11746 C C . MET B 1 688 ? -12.289 -30.453 -30.406 1 69.31 688 MET B C 1
ATOM 11748 O O . MET B 1 688 ? -12.383 -29.359 -29.844 1 69.31 688 MET B O 1
ATOM 11752 N N . HIS B 1 689 ? -13.008 -31.469 -30.125 1 67.06 689 HIS B N 1
ATOM 11753 C CA . HIS B 1 689 ? -13.898 -31.469 -28.969 1 67.06 689 HIS B CA 1
ATOM 11754 C C . HIS B 1 689 ? -13.18 -31.969 -27.719 1 67.06 689 HIS B C 1
ATOM 11756 O O . HIS B 1 689 ? -13.672 -31.781 -26.609 1 67.06 689 HIS B O 1
ATOM 11762 N N . LYS B 1 690 ? -12.172 -32.656 -27.688 1 71.62 690 LYS B N 1
ATOM 11763 C CA . LYS B 1 690 ? -11.312 -33.062 -26.594 1 71.62 690 LYS B CA 1
ATOM 11764 C C . LYS B 1 690 ? -9.875 -33.281 -27.047 1 71.62 690 LYS B C 1
ATOM 11766 O O . LYS B 1 690 ? -9.625 -33.562 -28.219 1 71.62 690 LYS B O 1
ATOM 11771 N N . ILE B 1 691 ? -9.055 -32.938 -25.859 1 68.38 691 ILE B N 1
ATOM 11772 C CA . ILE B 1 691 ? -7.637 -33.125 -26.172 1 68.38 691 ILE B CA 1
ATOM 11773 C C . ILE B 1 691 ? -7.309 -34.594 -26.266 1 68.38 691 ILE B C 1
ATOM 11775 O O . ILE B 1 691 ? -7.703 -35.375 -25.391 1 68.38 691 ILE B O 1
ATOM 11779 N N . ASN B 1 692 ? -7.023 -35.188 -27.156 1 58.34 692 ASN B N 1
ATOM 11780 C CA . ASN B 1 692 ? -6.504 -36.531 -27.453 1 58.34 692 ASN B CA 1
ATOM 11781 C C . ASN B 1 692 ? -6.098 -36.688 -28.906 1 58.34 692 ASN B C 1
ATOM 11783 O O . ASN B 1 692 ? -6.785 -36.156 -29.797 1 58.34 692 ASN B O 1
ATOM 11787 N N . THR B 1 693 ? -4.91 -36.781 -29.062 1 52.59 693 THR B N 1
ATOM 11788 C CA . THR B 1 693 ? -4.203 -36.844 -30.328 1 52.59 693 THR B CA 1
ATOM 11789 C C . THR B 1 693 ? -4.973 -37.688 -31.328 1 52.59 693 THR B C 1
ATOM 11791 O O . THR B 1 693 ? -4.816 -38.938 -31.359 1 52.59 693 THR B O 1
ATOM 11794 N N . GLN B 1 694 ? -6.121 -37.688 -31.078 1 49.38 694 GLN B N 1
ATOM 11795 C CA . GLN B 1 694 ? -6.691 -38.438 -32.188 1 49.38 694 GLN B CA 1
ATOM 11796 C C . GLN B 1 694 ? -6.055 -38.062 -33.5 1 49.38 694 GLN B C 1
ATOM 11798 O O . GLN B 1 694 ? -5.43 -37 -33.625 1 49.38 694 GLN B O 1
ATOM 11803 N N . SER B 1 695 ? -6.355 -38.938 -34.469 1 54.88 695 SER B N 1
ATOM 11804 C CA . SER B 1 695 ? -5.754 -39.312 -35.719 1 54.88 695 SER B CA 1
ATOM 11805 C C . SER B 1 695 ? -5.711 -38.125 -36.688 1 54.88 695 SER B C 1
ATOM 11807 O O . SER B 1 695 ? -6.703 -37.812 -37.344 1 54.88 695 SER B O 1
ATOM 11809 N N . GLN B 1 696 ? -5.062 -37.031 -36 1 70.25 696 GLN B N 1
ATOM 11810 C CA . GLN B 1 696 ? -4.871 -36.062 -37.094 1 70.25 696 GLN B CA 1
ATOM 11811 C C . GLN B 1 696 ? -3.668 -36.438 -37.938 1 70.25 696 GLN B C 1
ATOM 11813 O O . GLN B 1 696 ? -2.574 -36.656 -37.438 1 70.25 696 GLN B O 1
ATOM 11818 N N . SER B 1 697 ? -3.941 -36.531 -39.062 1 81.94 697 SER B N 1
ATOM 11819 C CA . SER B 1 697 ? -2.889 -36.906 -40 1 81.94 697 SER B CA 1
ATOM 11820 C C . SER B 1 697 ? -2.064 -35.719 -40.438 1 81.94 697 SER B C 1
ATOM 11822 O O . SER B 1 697 ? -0.983 -35.875 -41 1 81.94 697 SER B O 1
ATOM 11824 N N . VAL B 1 698 ? -2.615 -34.469 -40 1 89.44 698 VAL B N 1
ATOM 11825 C CA . VAL B 1 698 ? -1.93 -33.281 -40.5 1 89.44 698 VAL B CA 1
ATOM 11826 C C . VAL B 1 698 ? -1.778 -32.281 -39.344 1 89.44 698 VAL B C 1
ATOM 11828 O O . VAL B 1 698 ? -2.715 -32.062 -38.594 1 89.44 698 VAL B O 1
ATOM 11831 N N . ARG B 1 699 ? -0.59 -31.781 -39.094 1 92.31 699 ARG B N 1
ATOM 11832 C CA . ARG B 1 699 ? -0.294 -30.609 -38.281 1 92.31 699 ARG B CA 1
ATOM 11833 C C . ARG B 1 699 ? -0.107 -29.359 -39.156 1 92.31 699 ARG B C 1
ATOM 11835 O O . ARG B 1 699 ? 0.529 -29.422 -40.188 1 92.31 699 ARG B O 1
ATOM 11842 N N . THR B 1 700 ? -0.762 -28.297 -38.719 1 93.38 700 THR B N 1
ATOM 11843 C CA . THR B 1 700 ? -0.618 -27.047 -39.469 1 93.38 700 THR B CA 1
ATOM 11844 C C . THR B 1 700 ? 0.369 -26.109 -38.781 1 93.38 700 THR B C 1
ATOM 11846 O O . THR B 1 700 ? 0.386 -26.016 -37.531 1 93.38 700 THR B O 1
ATOM 11849 N N . VAL B 1 701 ? 1.207 -25.453 -39.531 1 96.25 701 VAL B N 1
ATOM 11850 C CA . VAL B 1 701 ? 2.086 -24.406 -39.031 1 96.25 701 VAL B CA 1
ATOM 11851 C C . VAL B 1 701 ? 1.806 -23.094 -39.781 1 96.25 701 VAL B C 1
ATOM 11853 O O . VAL B 1 701 ? 1.983 -23.031 -41 1 96.25 701 VAL B O 1
ATOM 11856 N N . GLU B 1 702 ? 1.343 -22.125 -39.062 1 96.31 702 GLU B N 1
ATOM 11857 C CA . GLU B 1 702 ? 1.172 -20.812 -39.688 1 96.31 702 GLU B CA 1
ATOM 11858 C C . GLU B 1 702 ? 2.482 -20.031 -39.688 1 96.31 702 GLU B C 1
ATOM 11860 O O . GLU B 1 702 ? 3.172 -19.953 -38.656 1 96.31 702 GLU B O 1
ATOM 11865 N N . ILE B 1 703 ? 2.787 -19.438 -40.812 1 96.12 703 ILE B N 1
ATOM 11866 C CA . ILE B 1 703 ? 4.051 -18.719 -41 1 96.12 703 ILE B CA 1
ATOM 11867 C C . ILE B 1 703 ? 3.789 -17.234 -41.156 1 96.12 703 ILE B C 1
ATOM 11869 O O . ILE B 1 703 ? 2.992 -16.812 -42 1 96.12 703 ILE B O 1
ATOM 11873 N N . TYR B 1 704 ? 4.445 -16.469 -40.344 1 95.94 704 TYR B N 1
ATOM 11874 C CA . TYR B 1 704 ? 4.434 -15.016 -40.469 1 95.94 704 TYR B CA 1
ATOM 11875 C C . TYR B 1 704 ? 5.82 -14.484 -40.812 1 95.94 704 TYR B C 1
ATOM 11877 O O . TYR B 1 704 ? 6.668 -14.312 -39.938 1 95.94 704 TYR B O 1
ATOM 11885 N N . MET B 1 705 ? 6.016 -14.219 -42 1 94.25 705 MET B N 1
ATOM 11886 C CA . MET B 1 705 ? 7.273 -13.664 -42.469 1 94.25 705 MET B CA 1
ATOM 11887 C C . MET B 1 705 ? 7.031 -12.383 -43.25 1 94.25 705 MET B C 1
ATOM 11889 O O . MET B 1 705 ? 6.418 -12.406 -44.344 1 94.25 705 MET B O 1
ATOM 11893 N N . ASP B 1 706 ? 7.555 -11.359 -42.688 1 92.88 706 ASP B N 1
ATOM 11894 C CA . ASP B 1 706 ? 7.445 -10.078 -43.375 1 92.88 706 ASP B CA 1
ATOM 11895 C C . ASP B 1 706 ? 8.117 -10.133 -44.75 1 92.88 706 ASP B C 1
ATOM 11897 O O . ASP B 1 706 ? 9.32 -10.398 -44.844 1 92.88 706 ASP B O 1
ATOM 11901 N N . PRO B 1 707 ? 7.324 -9.75 -45.75 1 90.25 707 PRO B N 1
ATOM 11902 C CA . PRO B 1 707 ? 7.918 -9.781 -47.094 1 90.25 707 PRO B CA 1
ATOM 11903 C C . PRO B 1 707 ? 9.094 -8.82 -47.25 1 90.25 707 PRO B C 1
ATOM 11905 O O . PRO B 1 707 ? 9.945 -9.008 -48.125 1 90.25 707 PRO B O 1
ATOM 11908 N N . GLN B 1 708 ? 9.141 -7.93 -46.406 1 87 708 GLN B N 1
ATOM 11909 C CA . GLN B 1 708 ? 10.188 -6.918 -46.531 1 87 708 GLN B CA 1
ATOM 11910 C C . GLN B 1 708 ? 11.391 -7.273 -45.656 1 87 708 GLN B C 1
ATOM 11912 O O . GLN B 1 708 ? 12.43 -6.617 -45.719 1 87 708 GLN B O 1
ATOM 11917 N N . SER B 1 709 ? 11.188 -8.336 -44.906 1 86.5 709 SER B N 1
ATOM 11918 C CA . SER B 1 709 ? 12.297 -8.719 -44.031 1 86.5 709 SER B CA 1
ATOM 11919 C C . SER B 1 709 ? 13.391 -9.438 -44.812 1 86.5 709 SER B C 1
ATOM 11921 O O . SER B 1 709 ? 13.102 -10.211 -45.75 1 86.5 709 SER B O 1
ATOM 11923 N N . ARG B 1 710 ? 14.68 -9.141 -44.469 1 79.12 710 ARG B N 1
ATOM 11924 C CA . ARG B 1 710 ? 15.812 -9.812 -45.094 1 79.12 710 ARG B CA 1
ATOM 11925 C C . ARG B 1 710 ? 16.453 -10.82 -44.156 1 79.12 710 ARG B C 1
ATOM 11927 O O . ARG B 1 710 ? 17.406 -11.492 -44.5 1 79.12 710 ARG B O 1
ATOM 11934 N N . ALA B 1 711 ? 15.844 -10.93 -43 1 78.5 711 ALA B N 1
ATOM 11935 C CA . ALA B 1 711 ? 16.422 -11.82 -41.969 1 78.5 711 ALA B CA 1
ATOM 11936 C C . ALA B 1 711 ? 15.672 -13.148 -41.938 1 78.5 711 ALA B C 1
ATOM 11938 O O . ALA B 1 711 ? 14.469 -13.211 -42.219 1 78.5 711 ALA B O 1
ATOM 11939 N N . SER B 1 712 ? 16.438 -14.172 -41.688 1 83.69 712 SER B N 1
ATOM 11940 C CA . SER B 1 712 ? 15.805 -15.453 -41.375 1 83.69 712 SER B CA 1
ATOM 11941 C C . SER B 1 712 ? 15.211 -15.445 -39.969 1 83.69 712 SER B C 1
ATOM 11943 O O . SER B 1 712 ? 15.68 -14.711 -39.094 1 83.69 712 SER B O 1
ATOM 11945 N N . SER B 1 713 ? 14.195 -16.266 -39.875 1 88.88 713 SER B N 1
ATOM 11946 C CA . SER B 1 713 ? 13.648 -16.422 -38.531 1 88.88 713 SER B CA 1
ATOM 11947 C C . SER B 1 713 ? 14.555 -17.281 -37.656 1 88.88 713 SER B C 1
ATOM 11949 O O . SER B 1 713 ? 15.438 -17.969 -38.156 1 88.88 713 SER B O 1
ATOM 11951 N N . ASP B 1 714 ? 14.43 -17.172 -36.375 1 87.81 714 ASP B N 1
ATOM 11952 C CA . ASP B 1 714 ? 15.047 -18.141 -35.469 1 87.81 714 ASP B CA 1
ATOM 11953 C C . ASP B 1 714 ? 14.375 -19.5 -35.562 1 87.81 714 ASP B C 1
ATOM 11955 O O . ASP B 1 714 ? 13.266 -19.609 -36.094 1 87.81 714 ASP B O 1
ATOM 11959 N N . PHE B 1 715 ? 15.062 -20.438 -35.156 1 91.88 715 PHE B N 1
ATOM 11960 C CA . PHE B 1 715 ? 14.453 -21.75 -35.094 1 91.88 715 PHE B CA 1
ATOM 11961 C C . PHE B 1 715 ? 13.398 -21.797 -34 1 91.88 715 PHE B C 1
ATOM 11963 O O . PHE B 1 715 ? 13.602 -21.25 -32.906 1 91.88 715 PHE B O 1
ATOM 11970 N N . ILE B 1 716 ? 12.305 -22.406 -34.312 1 93.31 716 ILE B N 1
ATOM 11971 C CA . ILE B 1 716 ? 11.289 -22.75 -33.312 1 93.31 716 ILE B CA 1
ATOM 11972 C C . ILE B 1 716 ? 11.242 -24.266 -33.125 1 93.31 716 ILE B C 1
ATOM 11974 O O . ILE B 1 716 ? 11.305 -25.016 -34.094 1 93.31 716 ILE B O 1
ATOM 11978 N N . GLU B 1 717 ? 11.266 -24.641 -31.938 1 94.88 717 GLU B N 1
ATOM 11979 C CA . GLU B 1 717 ? 11.219 -26.062 -31.625 1 94.88 717 GLU B CA 1
ATOM 11980 C C . GLU B 1 717 ? 9.812 -26.5 -31.219 1 94.88 717 GLU B C 1
ATOM 11982 O O . GLU B 1 717 ? 9.117 -25.766 -30.5 1 94.88 717 GLU B O 1
ATOM 11987 N N . VAL B 1 718 ? 9.406 -27.609 -31.719 1 95.75 718 VAL B N 1
ATOM 11988 C CA . VAL B 1 718 ? 8.125 -28.203 -31.375 1 95.75 718 VAL B CA 1
ATOM 11989 C C . VAL B 1 718 ? 8.352 -29.578 -30.75 1 95.75 718 VAL B C 1
ATOM 11991 O O . VAL B 1 718 ? 9.211 -30.344 -31.203 1 95.75 718 VAL B O 1
ATOM 11994 N N . ILE B 1 719 ? 7.652 -29.844 -29.703 1 95.12 719 ILE B N 1
ATOM 11995 C CA . ILE B 1 719 ? 7.785 -31.109 -28.984 1 95.12 719 ILE B CA 1
ATOM 11996 C C . ILE B 1 719 ? 6.426 -31.812 -28.906 1 95.12 719 ILE B C 1
ATOM 11998 O O . ILE B 1 719 ? 5.395 -31.156 -28.734 1 95.12 719 ILE B O 1
ATOM 12002 N N . ASP B 1 720 ? 6.43 -33.156 -29.047 1 92.25 720 ASP B N 1
ATOM 12003 C CA . ASP B 1 720 ? 5.25 -34 -28.844 1 92.25 720 ASP B CA 1
ATOM 12004 C C . ASP B 1 720 ? 5.602 -35.25 -28.078 1 92.25 720 ASP B C 1
ATOM 12006 O O . ASP B 1 720 ? 6.746 -35.719 -28.109 1 92.25 720 ASP B O 1
ATOM 12010 N N . ASP B 1 721 ? 4.734 -35.75 -27.344 1 94.12 721 ASP B N 1
ATOM 12011 C CA . ASP B 1 721 ? 4.785 -37.031 -26.641 1 94.12 721 ASP B CA 1
ATOM 12012 C C . ASP B 1 721 ? 3.381 -37.594 -26.422 1 94.12 721 ASP B C 1
ATOM 12014 O O . ASP B 1 721 ? 2.436 -37.219 -27.109 1 94.12 721 ASP B O 1
ATOM 12018 N N . ASP B 1 722 ? 3.23 -38.625 -25.562 1 92.38 722 ASP B N 1
ATOM 12019 C CA . ASP B 1 722 ? 1.911 -39.219 -25.391 1 92.38 722 ASP B CA 1
ATOM 12020 C C . ASP B 1 722 ? 1.015 -38.344 -24.531 1 92.38 722 ASP B C 1
ATOM 12022 O O . ASP B 1 722 ? -0.174 -38.625 -24.359 1 92.38 722 ASP B O 1
ATOM 12026 N N . GLY B 1 723 ? 1.515 -37.281 -23.953 1 93.12 723 GLY B N 1
ATOM 12027 C CA . GLY B 1 723 ? 0.753 -36.25 -23.25 1 93.12 723 GLY B CA 1
ATOM 12028 C C . GLY B 1 723 ? 0.406 -36.625 -21.828 1 93.12 723 GLY B C 1
ATOM 12029 O O . GLY B 1 723 ? -0.12 -35.812 -21.078 1 93.12 723 GLY B O 1
ATOM 12030 N N . VAL B 1 724 ? 0.786 -37.875 -21.234 1 92.94 724 VAL B N 1
ATOM 12031 C CA . VAL B 1 724 ? 0.26 -38.312 -19.953 1 92.94 724 VAL B CA 1
ATOM 12032 C C . VAL B 1 724 ? 1.352 -39.031 -19.156 1 92.94 724 VAL B C 1
ATOM 12034 O O . VAL B 1 724 ? 1.301 -39.062 -17.938 1 92.94 724 VAL B O 1
ATOM 12037 N N . SER B 1 725 ? 2.381 -39.562 -19.906 1 93.12 725 SER B N 1
ATOM 12038 C CA . SER B 1 725 ? 3.35 -40.406 -19.219 1 93.12 725 SER B CA 1
ATOM 12039 C C . SER B 1 725 ? 4.473 -39.594 -18.609 1 93.12 725 SER B C 1
ATOM 12041 O O . SER B 1 725 ? 4.914 -38.594 -19.188 1 93.12 725 SER B O 1
ATOM 12043 N N . MET B 1 726 ? 4.977 -39.875 -17.453 1 91.31 726 MET B N 1
ATOM 12044 C CA . MET B 1 726 ? 6.07 -39.219 -16.734 1 91.31 726 MET B CA 1
ATOM 12045 C C . MET B 1 726 ? 7.363 -39.281 -17.547 1 91.31 726 MET B C 1
ATOM 12047 O O . MET B 1 726 ? 8.047 -38.281 -17.703 1 91.31 726 MET B O 1
ATOM 12051 N N . ASP B 1 727 ? 7.793 -40.406 -18 1 87.38 727 ASP B N 1
ATOM 12052 C CA . ASP B 1 727 ? 9.008 -40.594 -18.781 1 87.38 727 ASP B CA 1
ATOM 12053 C C . ASP B 1 727 ? 8.672 -40.938 -20.234 1 87.38 727 ASP B C 1
ATOM 12055 O O . ASP B 1 727 ? 9.141 -41.938 -20.766 1 87.38 727 ASP B O 1
ATOM 12059 N N . ALA B 1 728 ? 8.039 -40 -20.812 1 89.56 728 ALA B N 1
ATOM 12060 C CA . ALA B 1 728 ? 7.566 -40.25 -22.172 1 89.56 728 ALA B CA 1
ATOM 12061 C C . ALA B 1 728 ? 8.68 -40.031 -23.188 1 89.56 728 ALA B C 1
ATOM 12063 O O . ALA B 1 728 ? 9.5 -39.125 -23.047 1 89.56 728 ALA B O 1
ATOM 12064 N N . ALA B 1 729 ? 8.68 -40.906 -24.141 1 92.38 729 ALA B N 1
ATOM 12065 C CA . ALA B 1 729 ? 9.469 -40.625 -25.328 1 92.38 729 ALA B CA 1
ATOM 12066 C C . ALA B 1 729 ? 8.961 -39.344 -26.031 1 92.38 729 ALA B C 1
ATOM 12068 O O . ALA B 1 729 ? 7.785 -39 -25.906 1 92.38 729 ALA B O 1
ATOM 12069 N N . VAL B 1 730 ? 9.93 -38.719 -26.719 1 93.88 730 VAL B N 1
ATOM 12070 C CA . VAL B 1 730 ? 9.531 -37.438 -27.297 1 93.88 730 VAL B CA 1
ATOM 12071 C C . VAL B 1 730 ? 9.797 -37.469 -28.797 1 93.88 730 VAL B C 1
ATOM 12073 O O . VAL B 1 730 ? 10.617 -38.25 -29.297 1 93.88 730 VAL B O 1
ATOM 12076 N N . PHE B 1 731 ? 8.992 -36.781 -29.5 1 94 731 PHE B N 1
ATOM 12077 C CA . PHE B 1 731 ? 9.242 -36.344 -30.859 1 94 731 PHE B CA 1
ATOM 12078 C C . PHE B 1 731 ? 9.523 -34.844 -30.891 1 94 731 PHE B C 1
ATOM 12080 O O . PHE B 1 731 ? 8.734 -34.031 -30.391 1 94 731 PHE B O 1
ATOM 12087 N N . ARG B 1 732 ? 10.727 -34.531 -31.391 1 94.81 732 ARG B N 1
ATOM 12088 C CA . ARG B 1 732 ? 11.125 -33.125 -31.422 1 94.81 732 ARG B CA 1
ATOM 12089 C C . ARG B 1 732 ? 11.641 -32.75 -32.812 1 94.81 732 ARG B C 1
ATOM 12091 O O . ARG B 1 732 ? 12.383 -33.5 -33.438 1 94.81 732 ARG B O 1
ATOM 12098 N N . TYR B 1 733 ? 11.195 -31.625 -33.281 1 94.06 733 TYR B N 1
ATOM 12099 C CA . TYR B 1 733 ? 11.711 -31.047 -34.531 1 94.06 733 TYR B CA 1
ATOM 12100 C C . TYR B 1 733 ? 11.82 -29.531 -34.438 1 94.06 733 TYR B C 1
ATOM 12102 O O . TYR B 1 733 ? 11.266 -28.922 -33.5 1 94.06 733 TYR B O 1
ATOM 12110 N N . ARG B 1 734 ? 12.609 -28.938 -35.219 1 95.06 734 ARG B N 1
ATOM 12111 C CA . ARG B 1 734 ? 12.727 -27.484 -35.281 1 95.06 734 ARG B CA 1
ATOM 12112 C C . ARG B 1 734 ? 12.523 -27 -36.719 1 95.06 734 ARG B C 1
ATOM 12114 O O . ARG B 1 734 ? 12.703 -27.75 -37.656 1 95.06 734 ARG B O 1
ATOM 12121 N N . MET B 1 735 ? 12.047 -25.797 -36.844 1 94.75 735 MET B N 1
ATOM 12122 C CA . MET B 1 735 ? 11.75 -25.188 -38.156 1 94.75 735 MET B CA 1
ATOM 12123 C C . MET B 1 735 ? 12.141 -23.719 -38.156 1 94.75 735 MET B C 1
ATOM 12125 O O . MET B 1 735 ? 12.18 -23.062 -37.125 1 94.75 735 MET B O 1
ATOM 12129 N N . ARG B 1 736 ? 12.438 -23.188 -39.25 1 95 736 ARG B N 1
ATOM 12130 C CA . ARG B 1 736 ? 12.648 -21.766 -39.5 1 95 736 ARG B CA 1
ATOM 12131 C C . ARG B 1 736 ? 12.234 -21.375 -40.906 1 95 736 ARG B C 1
ATOM 12133 O O . ARG B 1 736 ? 12.133 -22.234 -41.781 1 95 736 ARG B O 1
ATOM 12140 N N . ALA B 1 737 ? 11.945 -20.156 -41.094 1 94 737 ALA B N 1
ATOM 12141 C CA . ALA B 1 737 ? 11.555 -19.609 -42.375 1 94 737 ALA B CA 1
ATOM 12142 C C . ALA B 1 737 ? 12.523 -18.516 -42.844 1 94 737 ALA B C 1
ATOM 12144 O O . ALA B 1 737 ? 13.141 -17.844 -42 1 94 737 ALA B O 1
ATOM 12145 N N . GLU B 1 738 ? 12.641 -18.422 -44.125 1 92.81 738 GLU B N 1
ATOM 12146 C CA . GLU B 1 738 ? 13.5 -17.391 -44.719 1 92.81 738 GLU B CA 1
ATOM 12147 C C . GLU B 1 738 ? 12.914 -16.859 -46.031 1 92.81 738 GLU B C 1
ATOM 12149 O O . GLU B 1 738 ? 12.359 -17.625 -46.812 1 92.81 738 GLU B O 1
ATOM 12154 N N . ASN B 1 739 ? 13.008 -15.562 -46.125 1 90.56 739 ASN B N 1
ATOM 12155 C CA . ASN B 1 739 ? 12.656 -14.938 -47.375 1 90.56 739 ASN B CA 1
ATOM 12156 C C . ASN B 1 739 ? 13.773 -15.094 -48.406 1 90.56 739 ASN B C 1
ATOM 12158 O O . ASN B 1 739 ? 14.953 -14.992 -48.062 1 90.56 739 ASN B O 1
ATOM 12162 N N . THR B 1 740 ? 13.211 -15.328 -49.625 1 85.06 740 THR B N 1
ATOM 12163 C CA . THR B 1 740 ? 14.203 -15.375 -50.688 1 85.06 740 THR B CA 1
ATOM 12164 C C . THR B 1 740 ? 14.023 -14.188 -51.656 1 85.06 740 THR B C 1
ATOM 12166 O O . THR B 1 740 ? 13.008 -13.492 -51.594 1 85.06 740 THR B O 1
ATOM 12169 N N . VAL B 1 741 ? 15.008 -14.047 -52.5 1 74.12 741 VAL B N 1
ATOM 12170 C CA . VAL B 1 741 ? 15.039 -12.961 -53.438 1 74.12 741 VAL B CA 1
ATOM 12171 C C . VAL B 1 741 ? 13.922 -13.141 -54.469 1 74.12 741 VAL B C 1
ATOM 12173 O O . VAL B 1 741 ? 13.422 -12.164 -55.031 1 74.12 741 VAL B O 1
ATOM 12176 N N . ASN B 1 742 ? 13.484 -14.336 -54.719 1 72.5 742 ASN B N 1
ATOM 12177 C CA . ASN B 1 742 ? 12.461 -14.641 -55.688 1 72.5 742 ASN B CA 1
ATOM 12178 C C . ASN B 1 742 ? 11.055 -14.531 -55.125 1 72.5 742 ASN B C 1
ATOM 12180 O O . ASN B 1 742 ? 10.125 -15.188 -55.594 1 72.5 742 ASN B O 1
ATOM 12184 N N . GLU B 1 743 ? 11 -13.828 -54.031 1 84.44 743 GLU B N 1
ATOM 12185 C CA . GLU B 1 743 ? 9.727 -13.586 -53.375 1 84.44 743 GLU B CA 1
ATOM 12186 C C . GLU B 1 743 ? 9.086 -14.898 -52.906 1 84.44 743 GLU B C 1
ATOM 12188 O O . GLU B 1 743 ? 7.891 -15.117 -53.094 1 84.44 743 GLU B O 1
ATOM 12193 N N . GLU B 1 744 ? 9.914 -15.82 -52.594 1 92.31 744 GLU B N 1
ATOM 12194 C CA . GLU B 1 744 ? 9.492 -17.094 -52 1 92.31 744 GLU B CA 1
ATOM 12195 C C . GLU B 1 744 ? 9.82 -17.141 -50.5 1 92.31 744 GLU B C 1
ATOM 12197 O O . GLU B 1 744 ? 10.711 -16.438 -50.031 1 92.31 744 GLU B O 1
ATOM 12202 N N . VAL B 1 745 ? 9.047 -17.938 -49.812 1 95.19 745 VAL B N 1
ATOM 12203 C CA . VAL B 1 745 ? 9.336 -18.25 -48.406 1 95.19 745 VAL B CA 1
ATOM 12204 C C . VAL B 1 745 ? 9.859 -19.672 -48.312 1 95.19 745 VAL B C 1
ATOM 12206 O O . VAL B 1 745 ? 9.141 -20.625 -48.594 1 95.19 745 VAL B O 1
ATOM 12209 N N . HIS B 1 746 ? 11.117 -19.812 -47.906 1 94.94 746 HIS B N 1
ATOM 12210 C CA . HIS B 1 746 ? 11.734 -21.125 -47.75 1 94.94 746 HIS B CA 1
ATOM 12211 C C . HIS B 1 746 ? 11.609 -21.625 -46.312 1 94.94 746 HIS B C 1
ATOM 12213 O O . HIS B 1 746 ? 11.867 -20.891 -45.375 1 94.94 746 HIS B O 1
ATOM 12219 N N . ILE B 1 747 ? 11.211 -22.891 -46.219 1 94.94 747 ILE B N 1
ATOM 12220 C CA . ILE B 1 747 ? 11.078 -23.5 -44.906 1 94.94 747 ILE B CA 1
ATOM 12221 C C . ILE B 1 747 ? 12.156 -24.562 -44.719 1 94.94 747 ILE B C 1
ATOM 12223 O O . ILE B 1 747 ? 12.383 -25.391 -45.594 1 94.94 747 ILE B O 1
ATOM 12227 N N . HIS B 1 748 ? 12.805 -24.453 -43.594 1 92.62 748 HIS B N 1
ATOM 12228 C CA . HIS B 1 748 ? 13.75 -25.469 -43.156 1 92.62 748 HIS B CA 1
ATOM 12229 C C . HIS B 1 748 ? 13.18 -26.281 -42 1 92.62 748 HIS B C 1
ATOM 12231 O O . HIS B 1 748 ? 12.781 -25.703 -40.969 1 92.62 748 HIS B O 1
ATOM 12237 N N . LEU B 1 749 ? 13.062 -27.562 -42.188 1 93.12 749 LEU B N 1
ATOM 12238 C CA . LEU B 1 749 ? 12.539 -28.484 -41.188 1 93.12 749 LEU B CA 1
ATOM 12239 C C . LEU B 1 749 ? 13.578 -29.531 -40.812 1 93.12 749 LEU B C 1
ATOM 12241 O O . LEU B 1 749 ? 14.156 -30.172 -41.719 1 93.12 749 LEU B O 1
ATOM 12245 N N . GLU B 1 750 ? 13.898 -29.656 -39.469 1 91.19 750 GLU B N 1
ATOM 12246 C CA . GLU B 1 750 ? 14.859 -30.625 -39 1 91.19 750 GLU B CA 1
ATOM 12247 C C . GLU B 1 750 ? 14.273 -31.453 -37.844 1 91.19 750 GLU B C 1
ATOM 12249 O O . GLU B 1 750 ? 13.859 -30.906 -36.844 1 91.19 750 GLU B O 1
ATOM 12254 N N . VAL B 1 751 ? 14.148 -32.688 -38 1 92.44 751 VAL B N 1
ATOM 12255 C CA . VAL B 1 751 ? 13.742 -33.594 -36.938 1 92.44 751 VAL B CA 1
ATOM 12256 C C . VAL B 1 751 ? 14.922 -33.812 -36 1 92.44 751 VAL B C 1
ATOM 12258 O O . VAL B 1 751 ? 16 -34.25 -36.438 1 92.44 751 VAL B O 1
ATOM 12261 N N . LEU B 1 752 ? 14.789 -33.625 -34.781 1 92.62 752 LEU B N 1
ATOM 12262 C CA . LEU B 1 752 ? 15.859 -33.688 -33.812 1 92.62 752 LEU B CA 1
ATOM 12263 C C . LEU B 1 752 ? 15.797 -35 -33.031 1 92.62 752 LEU B C 1
ATOM 12265 O O . LEU B 1 752 ? 16.828 -35.531 -32.594 1 92.62 752 LEU B O 1
ATOM 12269 N N . GLU B 1 753 ? 14.617 -35.438 -32.719 1 92.88 753 GLU B N 1
ATOM 12270 C CA . GLU B 1 753 ? 14.383 -36.656 -31.922 1 92.88 753 GLU B CA 1
ATOM 12271 C C . GLU B 1 753 ? 13.102 -37.344 -32.375 1 92.88 753 GLU B C 1
ATOM 12273 O O . GLU B 1 753 ? 12.094 -36.688 -32.656 1 92.88 753 GLU B O 1
ATOM 12278 N N . CYS B 1 754 ? 13.023 -38.688 -32.438 1 92.06 754 CYS B N 1
ATOM 12279 C CA . CYS B 1 754 ? 11.867 -39.406 -32.938 1 92.06 754 CYS B CA 1
ATOM 12280 C C . CYS B 1 754 ? 11.602 -40.625 -32.062 1 92.06 754 CYS B C 1
ATOM 12282 O O . CYS B 1 754 ? 11.297 -41.719 -32.594 1 92.06 754 CYS B O 1
ATOM 12284 N N . ALA B 1 755 ? 11.914 -40.5 -30.844 1 92.62 755 ALA B N 1
ATOM 12285 C CA . ALA B 1 755 ? 11.633 -41.625 -29.938 1 92.62 755 ALA B CA 1
ATOM 12286 C C . ALA B 1 755 ? 10.133 -41.812 -29.781 1 92.62 755 ALA B C 1
ATOM 12288 O O . ALA B 1 755 ? 9.688 -42.938 -29.438 1 92.62 755 ALA B O 1
ATOM 12289 N N . TYR B 1 756 ? 9.391 -40.875 -29.969 1 93.19 756 TYR B N 1
ATOM 12290 C CA . TYR B 1 756 ? 7.938 -40.938 -30.047 1 93.19 756 TYR B CA 1
ATOM 12291 C C . TYR B 1 756 ? 7.453 -40.688 -31.469 1 93.19 756 TYR B C 1
ATOM 12293 O O . TYR B 1 756 ? 7.941 -39.781 -32.156 1 93.19 756 TYR B O 1
ATOM 12301 N N . ILE B 1 757 ? 6.523 -41.438 -31.938 1 89.62 757 ILE B N 1
ATOM 12302 C CA . ILE B 1 757 ? 5.941 -41.25 -33.25 1 89.62 757 ILE B CA 1
ATOM 12303 C C . ILE B 1 757 ? 4.535 -40.688 -33.125 1 89.62 757 ILE B C 1
ATOM 12305 O O . ILE B 1 757 ? 3.605 -41.375 -32.719 1 89.62 757 ILE B O 1
ATOM 12309 N N . PRO B 1 758 ? 4.453 -39.438 -33.531 1 89.25 758 PRO B N 1
ATOM 12310 C CA . PRO B 1 758 ? 3.111 -38.844 -33.438 1 89.25 758 PRO B CA 1
ATOM 12311 C C . PRO B 1 758 ? 2.158 -39.438 -34.5 1 89.25 758 PRO B C 1
ATOM 12313 O O . PRO B 1 758 ? 2.59 -40.125 -35.406 1 89.25 758 PRO B O 1
ATOM 12316 N N . GLU B 1 759 ? 0.89 -39.094 -34.344 1 84.75 759 GLU B N 1
ATOM 12317 C CA . GLU B 1 759 ? -0.113 -39.594 -35.281 1 84.75 759 GLU B CA 1
ATOM 12318 C C . GLU B 1 759 ? -0.063 -38.812 -36.594 1 84.75 759 GLU B C 1
ATOM 12320 O O . GLU B 1 759 ? -0.366 -39.375 -37.656 1 84.75 759 GLU B O 1
ATOM 12325 N N . TYR B 1 760 ? 0.271 -37.5 -36.531 1 88.81 760 TYR B N 1
ATOM 12326 C CA . TYR B 1 760 ? 0.374 -36.75 -37.75 1 88.81 760 TYR B CA 1
ATOM 12327 C C . TYR B 1 760 ? 1.652 -37.094 -38.5 1 88.81 760 TYR B C 1
ATOM 12329 O O . TYR B 1 760 ? 2.715 -37.25 -37.906 1 88.81 760 TYR B O 1
ATOM 12337 N N . THR B 1 761 ? 1.484 -37.25 -39.812 1 88.69 761 THR B N 1
ATOM 12338 C CA . THR B 1 761 ? 2.611 -37.656 -40.656 1 88.69 761 THR B CA 1
ATOM 12339 C C . THR B 1 761 ? 2.979 -36.531 -41.625 1 88.69 761 THR B C 1
ATOM 12341 O O . THR B 1 761 ? 3.936 -36.656 -42.406 1 88.69 761 THR B O 1
ATOM 12344 N N . THR B 1 762 ? 2.143 -35.562 -41.594 1 90.69 762 THR B N 1
ATOM 12345 C CA . THR B 1 762 ? 2.334 -34.438 -42.531 1 90.69 762 THR B CA 1
ATOM 12346 C C . THR B 1 762 ? 2.199 -33.094 -41.812 1 90.69 762 THR B C 1
ATOM 12348 O O . THR B 1 762 ? 1.381 -32.969 -40.906 1 90.69 762 THR B O 1
ATOM 12351 N N . ILE B 1 763 ? 3.033 -32.156 -42.156 1 93.31 763 ILE B N 1
ATOM 12352 C CA . ILE B 1 763 ? 2.898 -30.781 -41.688 1 93.31 763 ILE B CA 1
ATOM 12353 C C . ILE B 1 763 ? 2.443 -29.891 -42.875 1 93.31 763 ILE B C 1
ATOM 12355 O O . ILE B 1 763 ? 3.061 -29.891 -43.938 1 93.31 763 ILE B O 1
ATOM 12359 N N . GLU B 1 764 ? 1.357 -29.266 -42.688 1 94.56 764 GLU B N 1
ATOM 12360 C CA . GLU B 1 764 ? 0.933 -28.234 -43.625 1 94.56 764 GLU B CA 1
ATOM 12361 C C . GLU B 1 764 ? 1.485 -26.859 -43.219 1 94.56 764 GLU B C 1
ATOM 12363 O O . GLU B 1 764 ? 1.103 -26.312 -42.188 1 94.56 764 GLU B O 1
ATOM 12368 N N . PHE B 1 765 ? 2.404 -26.328 -44 1 95.69 765 PHE B N 1
ATOM 12369 C CA . PHE B 1 765 ? 2.873 -24.953 -43.812 1 95.69 765 PHE B CA 1
ATOM 12370 C C . PHE B 1 765 ? 1.991 -23.969 -44.562 1 95.69 765 PHE B C 1
ATOM 12372 O O . PHE B 1 765 ? 1.726 -24.156 -45.781 1 95.69 765 PHE B O 1
ATOM 12379 N N . MET B 1 766 ? 1.523 -23 -43.844 1 95.81 766 MET B N 1
ATOM 12380 C CA . MET B 1 766 ? 0.585 -22.047 -44.406 1 95.81 766 MET B CA 1
ATOM 12381 C C . MET B 1 766 ? 1.038 -20.609 -44.156 1 95.81 766 MET B C 1
ATOM 12383 O O . MET B 1 766 ? 1.484 -20.281 -43.062 1 95.81 766 MET B O 1
ATOM 12387 N N . LEU B 1 767 ? 0.928 -19.75 -45.156 1 95.62 767 LEU B N 1
ATOM 12388 C CA . LEU B 1 767 ? 1.288 -18.344 -45 1 95.62 767 LEU B CA 1
ATOM 12389 C C . LEU B 1 767 ? 0.143 -17.547 -44.375 1 95.62 767 LEU B C 1
ATOM 12391 O O . LEU B 1 767 ? -1.003 -18 -44.375 1 95.62 767 LEU B O 1
ATOM 12395 N N . SER B 1 768 ? 0.485 -16.375 -43.812 1 93.44 768 SER B N 1
ATOM 12396 C CA . SER B 1 768 ? -0.496 -15.477 -43.219 1 93.44 768 SER B CA 1
ATOM 12397 C C . SER B 1 768 ? -1.49 -14.969 -44.281 1 93.44 768 SER B C 1
ATOM 12399 O O . SER B 1 768 ? -1.271 -15.133 -45.469 1 93.44 768 SER B O 1
ATOM 12401 N N . LEU B 1 769 ? -2.506 -14.352 -43.781 1 93.38 769 LEU B N 1
ATOM 12402 C CA . LEU B 1 769 ? -3.506 -13.766 -44.656 1 93.38 769 LEU B CA 1
ATOM 12403 C C . LEU B 1 769 ? -2.875 -12.711 -45.562 1 93.38 769 LEU B C 1
ATOM 12405 O O . LEU B 1 769 ? -1.992 -11.969 -45.156 1 93.38 769 LEU B O 1
ATOM 12409 N N . ASN B 1 770 ? -3.299 -12.719 -46.812 1 90.81 770 ASN B N 1
ATOM 12410 C CA . ASN B 1 770 ? -2.943 -11.727 -47.812 1 90.81 770 ASN B CA 1
ATOM 12411 C C . ASN B 1 770 ? -1.499 -11.898 -48.281 1 90.81 770 ASN B C 1
ATOM 12413 O O . ASN B 1 770 ? -0.937 -10.992 -48.906 1 90.81 770 ASN B O 1
ATOM 12417 N N . ASP B 1 771 ? -0.827 -12.953 -47.875 1 93.62 771 ASP B N 1
ATOM 12418 C CA . ASP B 1 771 ? 0.475 -13.312 -48.438 1 93.62 771 ASP B CA 1
ATOM 12419 C C . ASP B 1 771 ? 0.331 -14.344 -49.562 1 93.62 771 ASP B C 1
ATOM 12421 O O . ASP B 1 771 ? -0.01 -15.5 -49.312 1 93.62 771 ASP B O 1
ATOM 12425 N N . GLN B 1 772 ? 0.677 -13.906 -50.75 1 91.94 772 GLN B N 1
ATOM 12426 C CA . GLN B 1 772 ? 0.451 -14.773 -51.875 1 91.94 772 GLN B CA 1
ATOM 12427 C C . GLN B 1 772 ? 1.766 -15.344 -52.406 1 91.94 772 GLN B C 1
ATOM 12429 O O . GLN B 1 772 ? 1.787 -16.016 -53.438 1 91.94 772 GLN B O 1
ATOM 12434 N N . ARG B 1 773 ? 2.773 -15.102 -51.625 1 93.69 773 ARG B N 1
ATOM 12435 C CA . ARG B 1 773 ? 4.062 -15.648 -52.031 1 93.69 773 ARG B CA 1
ATOM 12436 C C . ARG B 1 773 ? 4.062 -17.172 -51.938 1 93.69 773 ARG B C 1
ATOM 12438 O O . ARG B 1 773 ? 3.23 -17.766 -51.25 1 93.69 773 ARG B O 1
ATOM 12445 N N . CYS B 1 774 ? 5.07 -17.797 -52.688 1 94.62 774 CYS B N 1
ATOM 12446 C CA . CYS B 1 774 ? 5.152 -19.266 -52.719 1 94.62 774 CYS B CA 1
ATOM 12447 C C . CYS B 1 774 ? 6.031 -19.781 -51.594 1 94.62 774 CYS B C 1
ATOM 12449 O O . CYS B 1 774 ? 7.113 -19.234 -51.344 1 94.62 774 CYS B O 1
ATOM 12451 N N . ILE B 1 775 ? 5.535 -20.859 -50.938 1 95.88 775 ILE B N 1
ATOM 12452 C CA . ILE B 1 775 ? 6.359 -21.578 -49.969 1 95.88 775 ILE B CA 1
ATOM 12453 C C . ILE B 1 775 ? 7.164 -22.656 -50.688 1 95.88 775 ILE B C 1
ATOM 12455 O O . ILE B 1 775 ? 6.613 -23.422 -51.469 1 95.88 775 ILE B O 1
ATOM 12459 N N . VAL B 1 776 ? 8.422 -22.703 -50.375 1 94.44 776 VAL B N 1
ATOM 12460 C CA . VAL B 1 776 ? 9.281 -23.734 -50.969 1 94.44 776 VAL B CA 1
ATOM 12461 C C . VAL B 1 776 ? 9.984 -24.5 -49.844 1 94.44 776 VAL B C 1
ATOM 12463 O O . VAL B 1 776 ? 10.469 -23.891 -48.875 1 94.44 776 VAL B O 1
ATOM 12466 N N . THR B 1 777 ? 9.945 -25.75 -49.906 1 91.25 777 THR B N 1
ATOM 12467 C CA . THR B 1 777 ? 10.68 -26.594 -48.969 1 91.25 777 THR B CA 1
ATOM 12468 C C . THR B 1 777 ? 11.289 -27.797 -49.656 1 91.25 777 THR B C 1
ATOM 12470 O O . THR B 1 777 ? 10.867 -28.156 -50.781 1 91.25 777 THR B O 1
ATOM 12473 N N . THR B 1 778 ? 12.43 -28.234 -49.125 1 82.12 778 THR B N 1
ATOM 12474 C CA . THR B 1 778 ? 13.078 -29.406 -49.688 1 82.12 778 THR B CA 1
ATOM 12475 C C . THR B 1 778 ? 12.953 -30.609 -48.75 1 82.12 778 THR B C 1
ATOM 12477 O O . THR B 1 778 ? 13.32 -30.516 -47.594 1 82.12 778 THR B O 1
ATOM 12480 N N . GLU B 1 779 ? 12.43 -31.625 -49.281 1 75.75 779 GLU B N 1
ATOM 12481 C CA . GLU B 1 779 ? 12.305 -32.875 -48.531 1 75.75 779 GLU B CA 1
ATOM 12482 C C . GLU B 1 779 ? 13.664 -33.5 -48.312 1 75.75 779 GLU B C 1
ATOM 12484 O O . GLU B 1 779 ? 14.656 -33.125 -48.938 1 75.75 779 GLU B O 1
ATOM 12489 N N . THR B 1 780 ? 13.688 -34.375 -47.406 1 69 780 THR B N 1
ATOM 12490 C CA . THR B 1 780 ? 14.914 -35.125 -47.094 1 69 780 THR B CA 1
ATOM 12491 C C . THR B 1 780 ? 15.43 -35.844 -48.344 1 69 780 THR B C 1
ATOM 12493 O O . THR B 1 780 ? 16.641 -36.031 -48.5 1 69 780 THR B O 1
ATOM 12496 N N . ASN B 1 781 ? 14.492 -36.25 -49.219 1 67.12 781 ASN B N 1
ATOM 12497 C CA . ASN B 1 781 ? 14.883 -37 -50.406 1 67.12 781 ASN B CA 1
ATOM 12498 C C . ASN B 1 781 ? 15.328 -36.062 -51.531 1 67.12 781 ASN B C 1
ATOM 12500 O O . ASN B 1 781 ? 15.664 -36.5 -52.625 1 67.12 781 ASN B O 1
ATOM 12504 N N . GLY B 1 782 ? 15.32 -34.812 -51.25 1 75.5 782 GLY B N 1
ATOM 12505 C CA . GLY B 1 782 ? 15.828 -33.875 -52.219 1 75.5 782 GLY B CA 1
ATOM 12506 C C . GLY B 1 782 ? 14.734 -33.25 -53.062 1 75.5 782 GLY B C 1
ATOM 12507 O O . GLY B 1 782 ? 14.992 -32.312 -53.812 1 75.5 782 GLY B O 1
ATOM 12508 N N . ASN B 1 783 ? 13.5 -33.812 -52.938 1 83.62 783 ASN B N 1
ATOM 12509 C CA . ASN B 1 783 ? 12.391 -33.281 -53.719 1 83.62 783 ASN B CA 1
ATOM 12510 C C . ASN B 1 783 ? 11.938 -31.906 -53.219 1 83.62 783 ASN B C 1
ATOM 12512 O O . ASN B 1 783 ? 11.766 -31.703 -52 1 83.62 783 ASN B O 1
ATOM 12516 N N . THR B 1 784 ? 11.844 -31.047 -54.188 1 89.81 784 THR B N 1
ATOM 12517 C CA . THR B 1 784 ? 11.375 -29.703 -53.844 1 89.81 784 THR B CA 1
ATOM 12518 C C . THR B 1 784 ? 9.852 -29.641 -53.875 1 89.81 784 THR B C 1
ATOM 12520 O O . THR B 1 784 ? 9.227 -30.047 -54.844 1 89.81 784 THR B O 1
ATOM 12523 N N . LEU B 1 785 ? 9.266 -29.188 -52.812 1 93 785 LEU B N 1
ATOM 12524 C CA . LEU B 1 785 ? 7.828 -28.984 -52.719 1 93 785 LEU B CA 1
ATOM 12525 C C . LEU B 1 785 ? 7.488 -27.5 -52.781 1 93 785 LEU B C 1
ATOM 12527 O O . LEU B 1 785 ? 8.203 -26.672 -52.219 1 93 785 LEU B O 1
ATOM 12531 N N . ARG B 1 786 ? 6.379 -27.172 -53.469 1 93.5 786 ARG B N 1
ATOM 12532 C CA . ARG B 1 786 ? 5.918 -25.797 -53.625 1 93.5 786 ARG B CA 1
ATOM 12533 C C . ARG B 1 786 ? 4.457 -25.656 -53.219 1 93.5 786 ARG B C 1
ATOM 12535 O O . ARG B 1 786 ? 3.66 -26.578 -53.406 1 93.5 786 ARG B O 1
ATOM 12542 N N . SER B 1 787 ? 4.188 -24.516 -52.719 1 93.25 787 SER B N 1
ATOM 12543 C CA . SER B 1 787 ? 2.844 -24.281 -52.219 1 93.25 787 SER B CA 1
ATOM 12544 C C . SER B 1 787 ? 1.849 -24.047 -53.344 1 93.25 787 SER B C 1
ATOM 12546 O O . SER B 1 787 ? 2.242 -23.734 -54.469 1 93.25 787 SER B O 1
ATOM 12548 N N . SER B 1 788 ? 0.548 -24.281 -53 1 93.25 788 SER B N 1
ATOM 12549 C CA . SER B 1 788 ? -0.606 -23.922 -53.812 1 93.25 788 SER B CA 1
ATOM 12550 C C . SER B 1 788 ? -1.71 -23.297 -52.969 1 93.25 788 SER B C 1
ATOM 12552 O O . SER B 1 788 ? -1.75 -23.484 -51.75 1 93.25 788 SER B O 1
ATOM 12554 N N . PRO B 1 789 ? -2.566 -22.469 -53.531 1 92.56 789 PRO B N 1
ATOM 12555 C CA . PRO B 1 789 ? -3.66 -21.875 -52.75 1 92.56 789 PRO B CA 1
ATOM 12556 C C . PRO B 1 789 ? -4.633 -22.922 -52.219 1 92.56 789 PRO B C 1
ATOM 12558 O O . PRO B 1 789 ? -5.078 -23.797 -52.938 1 92.56 789 PRO B O 1
ATOM 12561 N N . ARG B 1 790 ? -4.914 -22.781 -51 1 91.56 790 ARG B N 1
ATOM 12562 C CA . ARG B 1 790 ? -5.914 -23.641 -50.375 1 91.56 790 ARG B CA 1
ATOM 12563 C C . ARG B 1 790 ? -7.301 -23.375 -50.969 1 91.56 790 ARG B C 1
ATOM 12565 O O . ARG B 1 790 ? -7.656 -22.234 -51.25 1 91.56 790 ARG B O 1
ATOM 12572 N N . GLN B 1 791 ? -8.109 -24.391 -51 1 84.56 791 GLN B N 1
ATOM 12573 C CA . GLN B 1 791 ? -9.469 -24.266 -51.5 1 84.56 791 GLN B CA 1
ATOM 12574 C C . GLN B 1 791 ? -10.359 -23.547 -50.5 1 84.56 791 GLN B C 1
ATOM 12576 O O . GLN B 1 791 ? -11.273 -22.812 -50.875 1 84.56 791 GLN B O 1
ATOM 12581 N N . SER B 1 792 ? -10.047 -23.734 -49.281 1 82.75 792 SER B N 1
ATOM 12582 C CA . SER B 1 792 ? -10.922 -23.266 -48.219 1 82.75 792 SER B CA 1
ATOM 12583 C C . SER B 1 792 ? -10.812 -21.766 -48.031 1 82.75 792 SER B C 1
ATOM 12585 O O . SER B 1 792 ? -11.82 -21.078 -47.844 1 82.75 792 SER B O 1
ATOM 12587 N N . ASP B 1 793 ? -9.656 -21.203 -48.125 1 87.06 793 ASP B N 1
ATOM 12588 C CA . ASP B 1 793 ? -9.539 -19.797 -47.781 1 87.06 793 ASP B CA 1
ATOM 12589 C C . ASP B 1 793 ? -8.547 -19.078 -48.688 1 87.06 793 ASP B C 1
ATOM 12591 O O . ASP B 1 793 ? -8.273 -17.891 -48.531 1 87.06 793 ASP B O 1
ATOM 12595 N N . GLY B 1 794 ? -8 -19.797 -49.625 1 90.94 794 GLY B N 1
ATOM 12596 C CA . GLY B 1 794 ? -7.148 -19.188 -50.656 1 90.94 794 GLY B CA 1
ATOM 12597 C C . GLY B 1 794 ? -5.727 -18.953 -50.188 1 90.94 794 GLY B C 1
ATOM 12598 O O . GLY B 1 794 ? -4.883 -18.484 -50.938 1 90.94 794 GLY B O 1
ATOM 12599 N N . ARG B 1 795 ? -5.34 -19.344 -48.938 1 91.31 795 ARG B N 1
ATOM 12600 C CA . ARG B 1 795 ? -3.992 -19.141 -48.406 1 91.31 795 ARG B CA 1
ATOM 12601 C C . ARG B 1 795 ? -3.006 -20.109 -49.062 1 91.31 795 ARG B C 1
ATOM 12603 O O . ARG B 1 795 ? -3.355 -21.266 -49.344 1 91.31 795 ARG B O 1
ATOM 12610 N N . GLN B 1 796 ? -1.841 -19.656 -49.344 1 95 796 GLN B N 1
ATOM 12611 C CA . GLN B 1 796 ? -0.784 -20.516 -49.844 1 95 796 GLN B CA 1
ATOM 12612 C C . GLN B 1 796 ? -0.354 -21.547 -48.812 1 95 796 GLN B C 1
ATOM 12614 O O . GLN B 1 796 ? -0.025 -21.188 -47.688 1 95 796 GLN B O 1
ATOM 12619 N N . SER B 1 797 ? -0.344 -22.859 -49.219 1 96.12 797 SER B N 1
ATOM 12620 C CA . SER B 1 797 ? 0.06 -23.891 -48.281 1 96.12 797 SER B CA 1
ATOM 12621 C C . SER B 1 797 ? 0.772 -25.031 -49 1 96.12 797 SER B C 1
ATOM 12623 O O . SER B 1 797 ? 0.629 -25.203 -50.188 1 96.12 797 SER B O 1
ATOM 12625 N N . VAL B 1 798 ? 1.621 -25.672 -48.344 1 95.38 798 VAL B N 1
ATOM 12626 C CA . VAL B 1 798 ? 2.33 -26.844 -48.844 1 95.38 798 VAL B CA 1
ATOM 12627 C C . VAL B 1 798 ? 2.324 -27.938 -47.781 1 95.38 798 VAL B C 1
ATOM 12629 O O . VAL B 1 798 ? 2.455 -27.656 -46.594 1 95.38 798 VAL B O 1
ATOM 12632 N N . PHE B 1 799 ? 2.062 -29.141 -48.156 1 93.69 799 PHE B N 1
ATOM 12633 C CA . PHE B 1 799 ? 2.084 -30.297 -47.281 1 93.69 799 PHE B CA 1
ATOM 12634 C C . PHE B 1 799 ? 3.441 -31 -47.344 1 93.69 799 PHE B C 1
ATOM 12636 O O . PHE B 1 799 ? 3.904 -31.375 -48.406 1 93.69 799 PHE B O 1
ATOM 12643 N N . VAL B 1 800 ? 4.047 -31.094 -46.25 1 93.06 800 VAL B N 1
ATOM 12644 C CA . VAL B 1 800 ? 5.371 -31.719 -46.156 1 93.06 800 VAL B CA 1
ATOM 12645 C C . VAL B 1 800 ? 5.285 -33 -45.344 1 93.06 800 VAL B C 1
ATOM 12647 O O . VAL B 1 800 ? 5 -32.969 -44.156 1 93.06 800 VAL B O 1
ATOM 12650 N N . PRO B 1 801 ? 5.598 -34.125 -45.938 1 89.88 801 PRO B N 1
ATOM 12651 C CA . PRO B 1 801 ? 5.598 -35.375 -45.156 1 89.88 801 PRO B CA 1
ATOM 12652 C C . PRO B 1 801 ? 6.738 -35.438 -44.156 1 89.88 801 PRO B C 1
ATOM 12654 O O . PRO B 1 801 ? 7.852 -35 -44.438 1 89.88 801 PRO B O 1
ATOM 12657 N N . LEU B 1 802 ? 6.395 -35.906 -42.969 1 87.25 802 LEU B N 1
ATOM 12658 C CA . LEU B 1 802 ? 7.402 -36.125 -41.938 1 87.25 802 LEU B CA 1
ATOM 12659 C C . LEU B 1 802 ? 8.094 -37.469 -42.125 1 87.25 802 LEU B C 1
ATOM 12661 O O . LEU B 1 802 ? 7.438 -38.469 -42.375 1 87.25 802 LEU B O 1
ATOM 12665 N N . GLU B 1 803 ? 9.391 -37.438 -42.25 1 77.12 803 GLU B N 1
ATOM 12666 C CA . GLU B 1 803 ? 10.164 -38.688 -42.344 1 77.12 803 GLU B CA 1
ATOM 12667 C C . GLU B 1 803 ? 10.688 -39.094 -40.969 1 77.12 803 GLU B C 1
ATOM 12669 O O . GLU B 1 803 ? 11.375 -38.312 -40.281 1 77.12 803 GLU B O 1
ATOM 12674 N N . PHE B 1 804 ? 10.188 -40.156 -40.438 1 70.06 804 PHE B N 1
ATOM 12675 C CA . PHE B 1 804 ? 10.578 -40.625 -39.125 1 70.06 804 PHE B CA 1
ATOM 12676 C C . PHE B 1 804 ? 11.797 -41.531 -39.219 1 70.06 804 PHE B C 1
ATOM 12678 O O . PHE B 1 804 ? 12.078 -42.312 -38.281 1 70.06 804 PHE B O 1
ATOM 12685 N N . SER B 1 805 ? 12.57 -41.562 -40.25 1 58.97 805 SER B N 1
ATOM 12686 C CA . SER B 1 805 ? 13.68 -42.469 -40.438 1 58.97 805 SER B CA 1
ATOM 12687 C C . SER B 1 805 ? 14.734 -42.312 -39.375 1 58.97 805 SER B C 1
ATOM 12689 O O . SER B 1 805 ? 15.742 -43.031 -39.344 1 58.97 805 SER B O 1
ATOM 12691 N N . CYS B 1 806 ? 14.695 -41.281 -38.5 1 47.03 806 CYS B N 1
ATOM 12692 C CA . CYS B 1 806 ? 15.727 -41.344 -37.469 1 47.03 806 CYS B CA 1
ATOM 12693 C C . CYS B 1 806 ? 15.57 -42.594 -36.625 1 47.03 806 CYS B C 1
ATOM 12695 O O . CYS B 1 806 ? 16.328 -42.812 -35.688 1 47.03 806 CYS B O 1
ATOM 12697 N N . LEU B 1 807 ? 14.594 -43.25 -36.594 1 41.12 807 LEU B N 1
ATOM 12698 C CA . LEU B 1 807 ? 14.391 -44.5 -35.844 1 41.12 807 LEU B CA 1
ATOM 12699 C C . LEU B 1 807 ? 15.227 -45.625 -36.406 1 41.12 807 LEU B C 1
ATOM 12701 O O . LEU B 1 807 ? 15.359 -46.688 -35.781 1 41.12 807 LEU B O 1
ATOM 12705 N N . SER B 1 808 ? 15.531 -45.719 -37.688 1 33.41 808 SER B N 1
ATOM 12706 C CA . SER B 1 808 ? 16.359 -46.875 -37.969 1 33.41 808 SER B CA 1
ATOM 12707 C C . SER B 1 808 ? 17.797 -46.656 -37.531 1 33.41 808 SER B C 1
ATOM 12709 O O . SER B 1 808 ? 18.328 -45.531 -37.656 1 33.41 808 SER B O 1
#

Foldseek 3Di:
DAKDFFFQKDWDPPDVAFTWIAGPQGWIWTWFDLDQFKIKIKIFDPPGDADQFFLQFDFPDFLLDDDDDSLQHHGPVCSSVRGPRDAWDWDAQDPAGWIWTHGPFWIWTWGCHNRWTKIFIDTPPDDSRDDDDGPKIFQTRHQWMAHPVAKIKGKTAADPQKWKAFQAFAADFRTCAQHKAKQAADQQAADQSHDDGDYHEGEQKMKMAGLVVLFIKIKGWRAQFIKMWGRQNDADPVRGTIIMIMGRARMTIMMIGTDRALQRRLLVLCSTRHFFAAAFLQVLADEDEDPVLLQDQQNLVVLLCVLVVCVVLVFFAQEYEREQSQQQDPPPRWRAFLHGDCRNPVDLLVSLVSCVVSNYAYAYEGEQWGFPPHPCQVVLFVVVFFFADPVVRGHQKDWDDTHDDPDTGITTGGQLLEPSNLVVLLVSLLVVVVSRHQAYEYPPQSQPRDDQQTWHCNHPPTDHTCRNRHSQVRQQSSLVSNQVSNCVNPVFWRHAYEYAYHYRNSSSRHVAYERHQHEAALSRLQRSQSSVQSNLSRNNQHYYYPQQGRDYDGHDCLSCVSLLVRVVSQVSQQQSQVQSQLSVCSSVRVHHQKHQPCSQQSNFSVRSRPGRWTDRPQFKIFHADSDPPDFKDKDAFAANDPQFWWKAFQVARDIGTHPDIDIDTDPSSHGHTMITTAWHKGKTDHGDSGPALPADQEIEIEHHHDLVDQDKHDKDKTKDFRSITSPTAIWMKIKIWGADPVQEIEMDIGTDGPRDDGNHFKYKYWYGPPRPHKYWYAAPVRDIWIWFQDPPRGITITIYGHDSVVVD/DAKDFFFQKDWDPPDVAFTWIAGPQGWIWTWFDLDLFKIKIKIFDPPGDADQFFLQFDFPDQLVPDDDPSLQHHGPVCSSVRGPRDAWDWDAQDPAGWIWTHGPFWIWTWGCHNRWTKIFIDTPPDDSRDDDDGPKIFQTRPQWMAHPVAKIKGKTAADPQKWKAFQAFAADFRTCAQHKAKQAADQQAAHQSHDDGDYHEGEQKMKMAGLVVLFIKMKGWRAQFIKMWGRQNDADPVRGTIIMIMGRARMTIMMIGTDRALQRRLLVLCSTRHFFAAAFLQVLADEDEDPVLLQDQQNLVVLLCVLVVCVVLVFFAQEYEREQSQQQDPPPRWRAFLHGDCRNPVDLLVSLVSCVVSNYAYAYEGEQWGFPPHPCQVVLFVVVFFFADPVVGGHQKDWDDTHDDPDTGITTGGQLLEPSNLVVLLVSLLVVVVSRHQAYEYPPQSQPRDDQQTFHCNHPPTPHTCRNRHSQVRQQSSLVSNQVSNCVNPVFWRHAYEYAYHYRNSSSRHVAYERHQHEAALSRLQRSQSSVQSNLSRNNQHYYYPQQGRDYDGHDCLSCVSLLVRVVSQVSQFQSQVQSQLSVCSSVRVHHQKHQPCSQQSNFSVRSRPGRWTDRPQFKIFHADSDPPDFKDKDAFAANDPQFWWKAFQVARDIGTHPDIDIDTDPSSHGHTMITTAWHKGKTDHGDSGDALPQDQEIEIEHHHDLPDQDKHDKDKTKDFRSITSDTAIWMKIKIWGADPVSEIEMDIGTDGPRDPGNHFKYKYWYGPPRPHKYWYAAPVRDIWIWFQDPPRGITITIYTHDSVVVD

Sequence (1616 aa):
MRLRIPQNFQVVDNGLQPLRLSSGDGSLVVVHVLEDNLVRVQHIPPNKNPLETTHAVYPGFNATANGMDSIHGLERSSVQCRFRCPVPSVTTKPSSPGLLLTTNQLQISVDLTDGDLALSWAAQTGKSTETCKPFLQDLPFRAYEYDLDGSVHHYVRHSSTMHYYGAGEHSSPLSLTGKHIRIAATDALGYNPELSDPLYKHFPVYYGLDSTTSTAYGVYYDSLGTGSLDFGCEIDAIWGSFTSYRTCNPTLDYYVFFGPTLDQCVQTFASIVGLPALIPRYALGYLASSMGYAEAENAQELIEAFPKLCRKWDIPCDVLHLSSGYTVNQLTHARNVFTWNSERFPDPDRMFRVLRESGIRTVANVKPWLLAGHPHYDQVHKLLGFVWDPEKNSPSMTRLWSAGAGSTATGSYLDFSSKSGRDYWKAGVKALLQVGVEGIWNDNNEFELHDDQHTYSMMGKANVTVGTGGRALQTMLMGLASYEAMREFQPTKRPFLITRSSGPGAHRFACQTWSGDNYSSWQTLKHNIPMGLNAGLCLMAGYGHDVGGFVGPRPEKELFVTHIIRDAIQFRYRLIPYLYSLHYKASTTGVPVIRPLVYHFQNDSNVHQASFEFMLGPSLLVASVFVYGATEREVYLPFLSKDQGRWCNVWTGEWMNGGQTVVVPVPLDQHGALFAPSGALIPMDNSMHKINTQSQSVRTVEIYMDPQSRASSDFIEVIDDDGVSMDAAVFRYRMRAENTVNEEVHIHLEVLECAYIPEYTTIEFMLSLNDQRCIVTTETNGNTLRSSPRQSDGRQSVFVPLEFSCLSMRLRIPQNFQVVDNGLQPLRLSSGDGSLVVVHVLEDNLVRVQHIPPNKNPLETTHAVYPGFNATANGMDSIHGLERSSVQCRFRCPVPSVTTKPSSPGLLLTTNQLQISVDLTDGDLALSWAAQTGKSTETCKPFLQDLPFRAYEYDLDGSVHHYVRHSSTMHYYGAGEHSSPLSLTGKHIRIAATDALGYNPELSDPLYKHFPVYYGLDSTTSTAYGVYYDSLGTGSLDFGCEIDAIWGSFTSYRTCNPTLDYYVFFGPTLDQCVQTFASIVGLPALIPRYALGYLASSMGYAEAENAQELIEAFPKLCRKWDIPCDVLHLSSGYTVNQLTHARNVFTWNSERFPDPDRMFRVLRESGIRTVANVKPWLLAGHPHYDQVHKLLGFVWDPEKNSPSMTRLWSAGAGSTATGSYLDFSSKSGRDYWKAGVKALLQVGVEGIWNDNNEFELHDDQHTYSMMGKANVTVGTGGRALQTMLMGLASYEAMREFQPTKRPFLITRSSGPGAHRFACQTWSGDNYSSWQTLKHNIPMGLNAGLCLMAGYGHDVGGFVGPRPEKELFVTHIIRDAIQFRYRLIPYLYSLHYKASTTGVPVIRPLVYHFQNDSNVHQASFEFMLGPSLLVASVFVYGATEREVYLPFLSKDQGRWCNVWTGEWMNGGQTVVVPVPLDQHGALFAPSGALIPMDNSMHKINTQSQSVRTVEIYMDPQSRASSDFIEVIDDDGVSMDAAVFRYRMRAENTVNEEVHIHLEVLECAYIPEYTTIEFMLSLNDQRCIVTTETNGNTLRSSPRQSDGRQSVFVPLEFSCLS

InterPro domains:
  IPR000322 Glycoside hydrolase family 31, TIM barrel domain [PF01055] (276-561)
  IPR011013 Galactose mutarotase-like domain superfamily [SSF74650] (25-261)
  IPR013780 Glycosyl hydrolase, all-beta [G3DSA:2.60.40.1180] (624-689)
  IPR017853 Glycoside hydrolase superfamily [SSF51445] (264-590)
  IPR025887 Glycoside hydrolase family 31, N-terminal domain [PF13802] (30-230)
  IPR048395 Glycosyl hydrolase family 31, C-terminal domain [PF21365] (590-682)

Organism: Batrachochytrium dendrobatidis (strain JEL423) (NCBI:txid403673)

Solvent-accessible surface area (backbone atoms only — not comparable to full-atom values): 80355 Å² total; per-residue (Å²): 104,38,58,44,62,69,40,50,48,41,78,46,87,88,42,75,81,48,32,35,32,34,26,70,79,50,30,36,38,39,44,33,52,33,43,55,47,30,34,38,42,34,40,36,45,58,96,46,68,67,73,64,49,34,69,31,60,35,51,87,42,51,41,80,59,65,85,80,64,62,86,67,33,36,48,54,93,52,53,62,76,69,42,81,39,60,82,54,50,76,44,70,44,90,89,47,57,42,36,33,37,29,44,84,42,26,31,40,39,39,35,36,58,96,22,22,59,28,50,30,37,16,62,46,83,69,61,89,84,58,88,54,76,58,81,45,37,35,24,76,80,45,18,62,27,35,30,79,87,35,33,27,36,41,27,26,54,48,60,93,54,50,41,32,38,40,42,22,40,54,36,36,60,36,44,43,58,32,35,71,42,58,30,36,37,31,54,26,60,45,47,50,41,63,51,27,49,40,31,40,27,34,31,58,35,38,34,43,32,32,67,86,77,44,40,19,32,29,42,38,45,77,59,45,22,51,34,34,42,29,42,47,12,50,38,38,42,58,76,35,53,28,27,36,39,39,30,49,25,54,36,46,42,33,36,42,32,53,36,53,43,53,57,50,24,37,32,50,52,20,48,41,31,28,18,23,25,57,62,32,50,48,77,73,46,45,69,46,71,46,61,65,45,35,62,33,72,58,15,46,61,53,57,61,44,42,63,57,52,27,59,72,68,64,37,49,43,21,31,37,45,41,38,56,39,47,17,28,36,88,85,77,51,36,51,32,62,86,46,76,24,54,77,36,36,73,52,57,57,59,45,40,48,56,35,46,76,66,52,26,42,36,26,39,49,40,51,58,44,42,38,65,83,34,92,57,38,66,61,40,54,75,57,58,10,39,27,28,25,72,90,75,68,40,65,37,72,45,79,36,71,24,55,60,94,51,33,60,39,52,20,31,44,52,19,47,46,18,61,47,20,34,51,54,48,27,51,41,52,42,52,45,42,70,57,51,39,65,25,45,28,44,32,82,36,32,54,91,71,57,40,24,76,25,32,42,38,55,64,76,52,53,91,39,28,38,35,58,48,11,41,48,44,48,37,34,34,44,38,46,41,53,43,48,28,45,35,70,75,40,68,60,43,42,62,46,28,33,30,45,30,47,34,69,37,26,28,39,43,26,22,30,37,41,76,54,46,27,30,32,47,51,66,36,61,43,30,46,44,17,21,49,30,21,22,9,59,57,39,39,58,36,62,49,66,49,83,66,29,69,38,76,56,80,62,51,62,86,75,60,38,62,70,48,51,35,51,49,51,38,52,49,48,14,34,41,53,40,51,48,24,36,45,48,45,16,25,76,52,21,48,43,34,50,32,42,47,32,56,79,29,51,82,39,74,82,31,66,66,53,33,64,45,31,20,53,52,94,38,31,40,41,38,70,79,51,56,87,86,55,50,58,46,79,46,75,36,65,47,73,43,108,79,43,53,41,31,25,32,68,89,72,35,49,73,41,66,35,70,40,73,45,78,45,76,27,51,80,87,42,89,36,43,46,30,26,41,56,39,24,67,47,43,28,46,65,78,59,59,54,79,59,76,56,94,35,53,56,36,36,30,44,36,37,66,48,88,84,45,88,60,63,27,63,74,48,70,46,51,48,55,83,46,43,46,60,85,54,46,42,22,30,34,35,35,33,44,31,63,45,95,82,56,28,39,37,48,50,78,46,79,74,42,57,72,25,80,68,62,43,45,26,38,33,42,28,45,41,54,94,40,82,50,43,41,36,35,66,44,94,87,65,51,74,46,63,35,47,63,37,86,88,78,54,38,23,29,33,78,41,74,60,78,69,66,79,64,110,106,40,59,43,60,72,39,50,49,42,78,46,86,90,42,76,82,48,31,36,32,34,26,71,78,50,30,37,38,40,44,34,52,33,44,53,46,32,35,38,41,34,40,36,44,57,97,46,69,66,71,62,49,34,70,32,60,35,50,86,41,55,40,75,61,62,80,77,66,64,87,66,33,36,48,54,90,52,54,64,76,67,44,82,39,60,83,54,50,74,44,71,44,89,90,47,55,42,36,32,36,29,46,85,41,24,31,38,40,39,37,35,58,96,21,24,60,29,49,30,38,16,62,47,82,68,60,91,84,58,86,55,76,59,84,46,36,37,23,76,79,46,18,63,27,36,30,78,87,35,34,26,35,40,28,27,53,47,60,93,53,50,41,31,39,43,43,22,40,53,38,34,60,37,43,42,56,32,36,70,42,60,30,35,37,32,53,27,60,45,46,50,42,63,51,27,49,39,31,41,28,34,30,57,36,39,33,44,32,32,66,87,77,42,40,19,32,29,41,38,43,77,61,44,22,49,34,33,42,30,42,46,11,47,36,38,41,57,75,34,54,29,28,37,40,39,30,51,25,55,39,45,42,34,34,43,32,51,36,52,43,54,57,52,25,37,32,51,52,20,48,41,31,28,18,23,25,58,64,34,50,48,76,72,48,45,69,46,71,47,62,65,45,33,62,33,71,58,14,46,60,54,56,62,43,42,62,57,52,28,58,73,68,63,38,49,42,21,32,38,46,41,37,57,37,46,17,28,36,89,84,77,51,37,51,30,62,86,45,76,25,54,77,36,37,72,51,55,58,57,45,39,46,54,35,47,76,65,53,25,41,36,26,40,49,42,51,58,46,41,38,65,82,33,91,58,36,64,61,40,55,76,57,57,10,40,27,28,24,71,91,75,69,40,66,36,72,46,79,36,71,26,54,61,96,52,33,60,38,51,22,31,41,51,17,47,47,18,62,48,19,34,50,55,49,28,52,43,53,41,53,45,43,70,56,52,39,67,26,43,29,44,33,85,37,34,54,89,70,57,39,26,76,24,33,41,38,53,67,74,51,60,87,35,27,39,35,59,46,11,40,49,45,48,36,32,34,45,38,45,41,52,43,50,28,46,34,71,75,39,68,61,43,42,61,46,28,32,29,47,30,47,35,69,36,26,28,40,44,26,23,29,37,42,74,54,45,27,30,32,46,51,66,36,60,43,30,46,44,16,21,48,28,21,21,10,59,59,39,37,58,36,60,48,67,47,83,66,29,68,38,76,55,78,61,51,60,85,76,60,39,62,70,48,53,34,51,47,52,38,52,49,47,16,35,41,55,41,51,49,23,38,45,49,45,15,27,73,50,22,47,43,33,50,32,41,48,32,57,82,30,50,82,41,75,84,30,66,64,52,34,65,46,30,21,51,52,93,39,31,40,43,37,71,78,54,56,90,87,57,51,58,46,79,45,76,36,65,48,73,42,110,78,42,54,42,31,26,32,68,90,71,36,49,74,41,66,35,68,43,74,46,77,43,76,27,51,79,88,42,88,37,44,47,32,26,40,56,37,25,68,46,44,27,46,64,78,58,59,52,75,59,88,55,87,34,52,56,36,36,30,43,36,37,67,49,86,83,47,88,61,64,28,61,75,44,73,45,54,47,57,83,44,44,46,60,85,53,45,40,22,30,34,34,34,33,44,32,64,45,93,81,56,29,39,37,48,48,80,45,78,75,42,54,73,25,81,69,70,44,46,26,38,33,43,28,46,41,52,94,39,81,51,43,39,36,36,65,46,95,86,64,49,72,45,64,34,47,63,36,87,87,78,55,39,23,29,35,77,42,73,61,78,70,67,79,64,110

Nearest PDB structures (foldseek):
  5nn5-assembly1_A  TM=7.653E-01  e=1.179E-47  Homo sapiens
  5nn4-assembly1_A  TM=7.627E-01  e=1.840E-47  Homo sapiens
  5nn8-assembly1_A  TM=7.518E-01  e=7.561E-48  Homo sapiens
  5nn6-assembly1_A  TM=7.369E-01  e=4.006E-47  Homo sapiens
  8cb1-assembly1_A  TM=7.649E-01  e=2.316E-45  Homo sapiens